Protein AF-0000000075582160 (afdb_homodimer)

Solvent-accessible surface area (backbone atoms only — not comparable to full-atom values): 104153 Å² total; per-residue (Å²): 134,70,82,69,73,66,62,68,65,60,63,64,59,60,58,58,56,57,58,58,58,61,58,66,68,68,72,72,75,73,84,79,86,81,84,71,76,48,41,60,39,31,30,38,33,20,29,44,90,75,65,39,55,36,59,59,27,34,40,23,38,64,98,52,89,52,61,38,54,19,38,89,74,3,36,38,70,40,65,72,40,36,72,70,40,36,35,33,34,36,35,94,66,27,25,67,42,78,47,67,36,59,92,63,53,61,59,70,43,68,29,38,70,55,33,72,54,72,51,68,40,71,64,72,95,42,73,38,46,56,89,71,54,37,55,55,67,49,74,44,44,36,78,67,39,44,65,59,61,45,85,38,40,61,70,38,47,46,33,70,46,60,47,46,46,61,42,53,41,37,44,44,48,76,38,18,44,44,56,36,40,70,57,74,70,45,76,66,41,54,38,50,36,23,42,23,52,72,78,45,72,47,83,75,59,74,44,31,72,69,31,62,57,58,67,49,58,48,87,48,39,40,33,40,28,39,27,66,34,44,51,50,14,28,84,57,29,40,54,17,62,33,15,29,39,38,36,34,58,49,66,34,39,58,80,38,71,40,41,38,39,37,44,36,44,29,42,26,30,78,59,53,81,74,62,56,50,53,69,67,58,38,53,51,48,46,51,50,21,34,46,52,40,55,74,45,73,51,72,63,57,52,52,46,45,42,46,57,50,49,66,61,42,59,83,47,59,43,65,45,52,70,73,34,40,43,78,11,38,37,38,38,42,35,44,34,41,32,19,29,41,89,49,39,20,31,16,38,41,41,38,43,37,45,30,40,27,37,43,56,66,26,24,22,38,38,40,37,39,38,40,28,38,40,34,48,80,41,100,45,30,35,40,36,38,44,39,37,40,40,38,37,38,38,36,20,31,64,82,77,38,61,53,48,55,48,41,29,65,20,46,40,31,72,56,64,72,84,43,33,18,62,60,36,54,70,30,80,89,49,72,57,94,51,66,39,51,55,42,45,31,68,58,31,46,35,39,40,39,38,39,34,43,35,42,35,42,33,41,38,36,44,80,49,95,40,36,35,39,36,42,35,42,35,42,36,42,41,36,36,38,38,43,30,25,33,46,49,56,33,54,74,7,40,78,37,36,20,35,28,39,45,33,40,36,40,38,41,37,38,37,40,38,39,36,41,38,39,45,51,66,48,93,86,34,38,37,40,36,40,38,38,37,41,38,40,38,40,40,37,42,37,40,40,34,43,41,29,22,41,39,76,70,84,74,80,70,78,43,56,69,42,45,56,51,27,74,36,65,53,78,46,46,55,47,76,50,76,47,41,37,42,37,40,38,42,39,37,39,40,28,45,70,81,28,42,36,39,38,42,38,42,30,37,41,34,38,60,47,30,28,88,90,39,20,68,49,78,30,47,28,29,27,35,26,39,32,52,51,74,36,68,75,42,50,70,38,63,66,48,48,68,38,40,70,38,37,35,41,25,36,29,36,24,30,22,33,37,73,56,60,65,77,54,51,25,42,65,40,76,37,70,33,79,68,36,47,67,57,81,98,41,67,39,72,35,78,41,77,70,39,62,55,32,55,77,36,56,68,19,39,34,36,32,42,38,43,34,40,40,40,25,25,61,82,61,26,35,38,38,38,38,39,39,40,42,34,38,27,36,37,28,58,33,74,41,77,41,60,64,88,72,76,38,60,54,40,69,35,61,37,23,27,35,34,34,36,38,40,29,33,37,41,31,36,53,79,39,85,45,95,54,40,33,32,37,41,36,40,30,38,19,33,59,45,50,31,27,72,37,52,61,94,42,66,61,48,69,40,59,53,70,53,52,80,24,64,82,47,60,31,29,42,43,36,58,74,32,44,70,23,29,34,33,17,37,45,61,73,45,50,43,66,75,78,74,71,62,76,73,68,54,72,53,82,78,43,80,82,35,74,63,55,102,63,77,80,63,74,21,40,74,36,64,46,50,70,76,69,78,73,55,77,53,84,83,23,45,39,81,53,38,43,39,57,40,58,34,37,32,15,37,38,38,40,37,34,48,72,49,37,34,40,34,43,33,27,32,36,38,37,67,14,27,25,40,39,32,46,54,64,55,33,50,42,61,66,56,75,44,30,29,28,41,66,46,61,70,31,20,14,38,92,93,32,67,81,25,77,36,68,22,60,43,56,60,67,48,67,67,62,58,35,41,75,55,43,34,86,35,45,40,55,32,30,36,44,30,36,49,36,40,23,40,32,43,38,64,55,66,72,59,28,59,75,69,72,34,72,44,45,35,41,33,43,30,33,35,47,68,48,71,52,57,78,43,80,65,63,59,63,80,38,35,48,77,68,50,64,50,30,66,47,42,52,26,34,34,46,38,54,49,59,56,50,25,31,47,34,42,35,40,41,39,32,64,136,69,83,68,71,67,63,68,65,61,63,64,59,60,58,56,56,56,57,57,59,61,58,67,68,69,72,73,74,74,84,79,86,82,87,70,76,48,41,58,39,29,30,39,34,21,29,44,92,76,66,39,56,34,59,60,27,33,40,25,38,64,97,52,90,54,59,39,55,19,37,88,75,3,36,37,70,40,66,71,41,36,73,69,40,35,35,33,34,36,36,94,69,28,27,67,43,77,46,68,34,58,93,62,54,62,58,70,42,68,29,40,71,60,28,73,58,71,51,67,39,70,64,73,95,42,74,40,47,55,89,72,56,36,54,54,65,49,73,43,44,38,78,67,39,44,64,62,62,46,84,40,39,61,70,38,47,46,34,71,48,59,46,45,45,59,41,54,41,38,45,44,47,77,38,18,43,44,55,34,39,71,57,74,69,44,73,66,44,53,39,50,36,23,43,22,53,72,76,46,71,48,83,74,58,69,46,31,71,70,32,62,58,59,67,49,58,49,86,48,38,39,32,40,28,39,26,69,33,44,51,52,14,27,85,58,29,39,55,18,61,32,15,30,40,38,36,34,57,48,66,34,39,58,80,38,73,40,40,38,39,37,43,36,46,31,43,26,31,76,58,52,81,75,64,56,51,52,69,67,57,40,52,50,48,47,50,50,20,35,46,52,40,55,74,46,75,50,70,64,56,52,54,46,46,43,46,57,51,49,67,60,40,58,84,46,59,43,65,46,52,70,72,35,40,42,76,11,38,38,37,40,42,36,43,35,41,33,18,29,41,89,47,39,21,32,16,38,39,41,39,43,37,44,30,39,28,37,43,55,64,26,24,22,37,38,39,36,38,38,40,26,38,41,34,50,79,41,99,45,31,35,41,37,39,41,38,38,40,39,38,37,39,36,36,23,30,63,81,77,38,60,54,49,54,48,40,31,66,21,45,40,32,71,58,64,70,84,42,33,18,61,60,36,54,71,29,80,88,49,73,57,94,52,65,38,52,54,42,44,32,67,59,31,46,35,40,40,39,36,38,34,42,37,42,34,42,34,42,37,36,43,79,49,94,39,34,37,38,36,42,35,42,36,41,35,40,42,37,37,39,36,42,31,24,31,47,50,55,33,53,74,7,41,77,37,36,19,36,29,40,44,34,39,37,40,38,42,37,40,37,41,39,40,36,39,37,38,44,50,66,48,93,85,34,38,38,41,37,40,38,40,37,42,38,40,39,39,39,36,42,38,38,41,35,41,40,29,22,41,39,75,69,85,76,80,71,76,43,58,68,43,46,56,52,24,76,36,64,51,80,46,46,55,47,77,50,77,47,42,37,43,38,41,38,42,38,38,40,40,30,46,70,80,30,41,35,40,38,41,38,42,29,38,41,34,38,61,48,30,27,88,91,38,21,66,48,78,30,48,26,28,26,37,24,40,32,52,51,72,35,69,76,42,49,68,36,65,65,48,48,68,37,40,70,37,37,34,41,25,35,29,35,24,32,23,34,37,73,56,60,65,77,52,52,27,42,65,41,76,37,71,34,79,68,35,47,65,57,82,93,42,68,38,71,35,78,42,78,69,39,62,55,32,55,77,34,58,68,19,38,36,38,33,42,38,41,34,39,40,38,24,24,64,83,61,27,35,38,38,40,39,39,40,40,42,34,38,26,36,37,27,58,39,72,41,78,41,63,65,88,74,76,38,60,55,41,68,38,60,44,23,26,35,33,35,37,36,42,30,34,36,42,33,35,54,79,39,86,46,94,54,40,34,30,36,41,35,38,30,37,19,34,58,46,50,31,26,71,37,54,54,94,42,63,61,47,68,41,60,53,72,52,52,81,23,64,84,47,59,31,30,42,42,35,57,74,34,45,70,23,29,32,33,16,37,45,61,72,46,51,42,66,74,81,67,74,60,77,74,66,52,72,54,83,76,42,78,84,36,74,63,55,101,61,77,80,64,74,21,41,73,36,63,47,50,70,78,70,78,71,53,74,54,83,82,23,43,40,80,53,38,43,39,55,40,59,35,38,33,16,39,38,37,38,35,35,48,72,49,36,34,40,34,41,34,26,32,37,38,37,69,14,28,24,39,40,33,45,53,64,57,34,50,42,62,65,56,76,42,31,29,28,39,66,45,61,70,32,19,14,38,92,92,31,67,81,24,77,36,67,22,59,43,58,61,66,49,68,68,62,56,36,42,75,54,41,35,85,33,45,36,57,31,31,35,43,31,35,49,35,41,23,42,33,44,39,63,54,65,72,58,28,58,74,69,72,36,74,44,46,35,42,34,44,30,32,35,46,67,49,72,52,58,78,42,79,67,65,60,64,82,37,35,48,80,67,48,64,50,28,66,44,42,52,28,34,33,47,38,55,50,58,56,51,24,30,48,34,42,35,40,40,38,32,64

Radius of gyration: 40.78 Å; Cα contacts (8 Å, |Δi|>4): 5661; chains: 2; bounding box: 109×118×86 Å

Structure (mmCIF, N/CA/C/O backbone):
data_AF-0000000075582160-model_v1
#
loop_
_entity.id
_entity.type
_entity.pdbx_description
1 polymer 'Outer membrane protein'
#
loop_
_atom_site.group_PDB
_atom_site.id
_atom_site.type_symbol
_atom_site.label_atom_id
_atom_site.label_alt_id
_atom_site.label_comp_id
_atom_site.label_asym_id
_atom_site.label_entity_id
_atom_site.label_seq_id
_atom_site.pdbx_PDB_ins_code
_atom_site.Cartn_x
_atom_site.Cartn_y
_atom_site.Cartn_z
_atom_site.occupancy
_atom_site.B_iso_or_equiv
_atom_site.auth_seq_id
_atom_site.auth_comp_id
_atom_site.auth_asym_id
_atom_site.auth_atom_id
_atom_site.pdbx_PDB_model_num
ATOM 1 N N . MET A 1 1 ? 22.656 -7.156 26.656 1 21.61 1 MET A N 1
ATOM 2 C CA . MET A 1 1 ? 21.438 -7.832 27.078 1 21.61 1 MET A CA 1
ATOM 3 C C . MET A 1 1 ? 21.391 -9.25 26.516 1 21.61 1 MET A C 1
ATOM 5 O O . MET A 1 1 ? 21.5 -9.453 25.312 1 21.61 1 MET A O 1
ATOM 9 N N . ASN A 1 2 ? 21.875 -10.211 27.297 1 24.41 2 ASN A N 1
ATOM 10 C CA . ASN A 1 2 ? 22.172 -11.617 27.047 1 24.41 2 ASN A CA 1
ATOM 11 C C . ASN A 1 2 ? 20.938 -12.383 26.578 1 24.41 2 ASN A C 1
ATOM 13 O O . ASN A 1 2 ? 19.812 -11.992 26.891 1 24.41 2 ASN A O 1
ATOM 17 N N . LEU A 1 3 ? 21.156 -13.258 25.531 1 25.97 3 LEU A N 1
ATOM 18 C CA . LEU A 1 3 ? 20.25 -14.07 24.703 1 25.97 3 LEU A CA 1
ATOM 19 C C . LEU A 1 3 ? 19.297 -14.875 25.594 1 25.97 3 LEU A C 1
ATOM 21 O O . LEU A 1 3 ? 18.516 -15.672 25.078 1 25.97 3 LEU A O 1
ATOM 25 N N . LYS A 1 4 ? 19.734 -15.023 26.938 1 29.06 4 LYS A N 1
ATOM 26 C CA . LYS A 1 4 ? 19.094 -15.977 27.828 1 29.06 4 LYS A CA 1
ATOM 27 C C . LYS A 1 4 ? 17.656 -15.57 28.141 1 29.06 4 LYS A C 1
ATOM 29 O O . LYS A 1 4 ? 16.781 -16.422 28.266 1 29.06 4 LYS A O 1
ATOM 34 N N . ASP A 1 5 ? 17.422 -14.234 28.469 1 27.91 5 ASP A N 1
ATOM 35 C CA . ASP A 1 5 ? 16.172 -13.859 29.094 1 27.91 5 ASP A CA 1
ATOM 36 C C . ASP A 1 5 ? 15.023 -13.867 28.078 1 27.91 5 ASP A C 1
ATOM 38 O O . ASP A 1 5 ? 13.867 -13.617 28.438 1 27.91 5 ASP A O 1
ATOM 42 N N . LEU A 1 6 ? 15.375 -13.891 26.734 1 25.41 6 LEU A N 1
ATOM 43 C CA . LEU A 1 6 ? 14.273 -13.727 25.781 1 25.41 6 LEU A CA 1
ATOM 44 C C . LEU A 1 6 ? 13.5 -15.031 25.625 1 25.41 6 LEU A C 1
ATOM 46 O O . LEU A 1 6 ? 12.406 -15.039 25.047 1 25.41 6 LEU A O 1
ATOM 50 N N . ASN A 1 7 ? 14.141 -16.203 26.016 1 26.84 7 ASN A N 1
ATOM 51 C CA . ASN A 1 7 ? 13.469 -17.469 25.734 1 26.84 7 ASN A CA 1
ATOM 52 C C . ASN A 1 7 ? 12.273 -17.688 26.656 1 26.84 7 ASN A C 1
ATOM 54 O O . ASN A 1 7 ? 11.367 -18.453 26.328 1 26.84 7 ASN A O 1
ATOM 58 N N . ASN A 1 8 ? 12.344 -17.219 27.969 1 28.61 8 ASN A N 1
ATOM 59 C CA . ASN A 1 8 ? 11.328 -17.594 28.938 1 28.61 8 ASN A CA 1
ATOM 60 C C . ASN A 1 8 ? 9.992 -16.922 28.672 1 28.61 8 ASN A C 1
ATOM 62 O O . ASN A 1 8 ? 8.969 -17.297 29.234 1 28.61 8 ASN A O 1
ATOM 66 N N . LEU A 1 9 ? 9.992 -15.719 28.047 1 26.33 9 LEU A N 1
ATOM 67 C CA . LEU A 1 9 ? 8.711 -15.031 27.938 1 26.33 9 LEU A CA 1
ATOM 68 C C . LEU A 1 9 ? 7.859 -15.656 26.844 1 26.33 9 LEU A C 1
ATOM 70 O O . LEU A 1 9 ? 6.703 -15.273 26.656 1 26.33 9 LEU A O 1
ATOM 74 N N . ARG A 1 10 ? 8.359 -16.5 25.891 1 30.98 10 ARG A N 1
ATOM 75 C CA . ARG A 1 10 ? 7.57 -17.047 24.797 1 30.98 10 ARG A CA 1
ATOM 76 C C . ARG A 1 10 ? 6.59 -18.094 25.297 1 30.98 10 ARG A C 1
ATOM 78 O O . ARG A 1 10 ? 5.5 -18.25 24.75 1 30.98 10 ARG A O 1
ATOM 85 N N . ALA A 1 11 ? 7 -18.891 26.297 1 33.56 11 ALA A N 1
ATOM 86 C CA . ALA A 1 11 ? 6.184 -20.047 26.672 1 33.56 11 ALA A CA 1
ATOM 87 C C . ALA A 1 11 ? 4.891 -19.594 27.359 1 33.56 11 ALA A C 1
ATOM 89 O O . ALA A 1 11 ? 3.852 -20.234 27.219 1 33.56 11 ALA A O 1
ATOM 90 N N . ASP A 1 12 ? 4.961 -18.562 28.234 1 30.88 12 ASP A N 1
ATOM 91 C CA . ASP A 1 12 ? 3.812 -18.266 29.094 1 30.88 12 ASP A CA 1
ATOM 92 C C . ASP A 1 12 ? 2.684 -17.609 28.297 1 30.88 12 ASP A C 1
ATOM 94 O O . ASP A 1 12 ? 1.519 -17.688 28.688 1 30.88 12 ASP A O 1
ATOM 98 N N . THR A 1 13 ? 3.01 -17 27.188 1 30.62 13 THR A N 1
ATOM 99 C CA . THR A 1 13 ? 1.917 -16.312 26.5 1 30.62 13 THR A CA 1
ATOM 100 C C . THR A 1 13 ? 1.1 -17.297 25.672 1 30.62 13 THR A C 1
ATOM 102 O O . THR A 1 13 ? -0.009 -16.984 25.234 1 30.62 13 THR A O 1
ATOM 105 N N . GLU A 1 14 ? 1.588 -18.531 25.375 1 33.91 14 GLU A N 1
ATOM 106 C CA . GLU A 1 14 ? 0.821 -19.469 24.562 1 33.91 14 GLU A CA 1
ATOM 107 C C . GLU A 1 14 ? -0.342 -20.062 25.359 1 33.91 14 GLU A C 1
ATOM 109 O O . GLU A 1 14 ? -1.427 -20.281 24.812 1 33.91 14 GLU A O 1
ATOM 114 N N . GLY A 1 15 ? -0.165 -20.188 26.703 1 31.97 15 GLY A N 1
ATOM 115 C CA . GLY A 1 15 ? -1.215 -20.797 27.5 1 31.97 15 GLY A CA 1
ATOM 116 C C . GLY A 1 15 ? -2.434 -19.906 27.656 1 31.97 15 GLY A C 1
ATOM 117 O O . GLY A 1 15 ? -3.568 -20.391 27.641 1 31.97 15 GLY A O 1
ATOM 118 N N . ARG A 1 16 ? -2.221 -18.656 27.734 1 37.91 16 ARG A N 1
ATOM 119 C CA . ARG A 1 16 ? -3.316 -17.766 28.125 1 37.91 16 ARG A CA 1
ATOM 120 C C . ARG A 1 16 ? -4.223 -17.469 26.938 1 37.91 16 ARG A C 1
ATOM 122 O O . ARG A 1 16 ? -5.406 -17.172 27.109 1 37.91 16 ARG A O 1
ATOM 129 N N . ILE A 1 17 ? -3.676 -17.688 25.859 1 32.28 17 ILE A N 1
ATOM 130 C CA . ILE A 1 17 ? -4.547 -17.406 24.719 1 32.28 17 ILE A CA 1
ATOM 131 C C . ILE A 1 17 ? -5.492 -18.578 24.484 1 32.28 17 ILE A C 1
ATOM 133 O O . ILE A 1 17 ? -6.66 -18.391 24.141 1 32.28 17 ILE A O 1
ATOM 137 N N . LYS A 1 18 ? -5.18 -19.781 24.922 1 36.78 18 LYS A N 1
ATOM 138 C CA . LYS A 1 18 ? -6.086 -20.922 24.766 1 36.78 18 LYS A CA 1
ATOM 139 C C . LYS A 1 18 ? -7.309 -20.766 25.672 1 36.78 18 LYS A C 1
ATOM 141 O O . LYS A 1 18 ? -8.43 -21.062 25.266 1 36.78 18 LYS A O 1
ATOM 146 N N . THR A 1 19 ? -7.102 -20.234 26.938 1 34.84 19 THR A N 1
ATOM 147 C CA . THR A 1 19 ? -8.203 -20.156 27.891 1 34.84 19 THR A CA 1
ATOM 148 C C . THR A 1 19 ? -9.219 -19.109 27.469 1 34.84 19 THR A C 1
ATOM 150 O O . THR A 1 19 ? -10.43 -19.312 27.578 1 34.84 19 THR A O 1
ATOM 153 N N . VAL A 1 20 ? -8.797 -18.094 26.812 1 34.59 20 VAL A N 1
ATOM 154 C CA . VAL A 1 20 ? -9.75 -17.031 26.5 1 34.59 20 VAL A CA 1
ATOM 155 C C . VAL A 1 20 ? -10.641 -17.469 25.344 1 34.59 20 VAL A C 1
ATOM 157 O O . VAL A 1 20 ? -11.852 -17.219 25.344 1 34.59 20 VAL A O 1
ATOM 160 N N . PHE A 1 21 ? -10.172 -18.438 24.516 1 34.25 21 PHE A N 1
ATOM 161 C CA . PHE A 1 21 ? -11.016 -18.875 23.406 1 34.25 21 PHE A CA 1
ATOM 162 C C . PHE A 1 21 ? -12.117 -19.797 23.906 1 34.25 21 PHE A C 1
ATOM 164 O O . PHE A 1 21 ? -13.266 -19.703 23.453 1 34.25 21 PHE A O 1
ATOM 171 N N . LEU A 1 22 ? -11.914 -20.594 24.953 1 33.88 22 LEU A N 1
ATOM 172 C CA . LEU A 1 22 ? -12.922 -21.516 25.453 1 33.88 22 LEU A CA 1
ATOM 173 C C . LEU A 1 22 ? -14.047 -20.766 26.156 1 33.88 22 LEU A C 1
ATOM 175 O O . LEU A 1 22 ? -15.219 -21.141 26.047 1 33.88 22 LEU A O 1
ATOM 179 N N . ILE A 1 23 ? -13.789 -19.656 26.766 1 33.16 23 ILE A N 1
ATOM 180 C CA . ILE A 1 23 ? -14.82 -18.953 27.531 1 33.16 23 ILE A CA 1
ATOM 181 C C . ILE A 1 23 ? -15.805 -18.297 26.578 1 33.16 23 ILE A C 1
ATOM 183 O O . ILE A 1 23 ? -17.016 -18.328 26.797 1 33.16 23 ILE A O 1
ATOM 187 N N . CYS A 1 24 ? -15.445 -17.969 25.406 1 31.81 24 CYS A N 1
ATOM 188 C CA . CYS A 1 24 ? -16.375 -17.25 24.547 1 31.81 24 CYS A CA 1
ATOM 189 C C . CYS A 1 24 ? -17.422 -18.188 23.969 1 31.81 24 CYS A C 1
ATOM 191 O O . CYS A 1 24 ? -18.562 -17.781 23.719 1 31.81 24 CYS A O 1
ATOM 193 N N . MET A 1 25 ? -17.281 -19.5 23.906 1 31.95 25 MET A N 1
ATOM 194 C CA . MET A 1 25 ? -18.266 -20.406 23.344 1 31.95 25 MET A CA 1
ATOM 195 C C . MET A 1 25 ? -19.422 -20.625 24.328 1 31.95 25 MET A C 1
ATOM 197 O O . MET A 1 25 ? -20.547 -20.906 23.906 1 31.95 25 MET A O 1
ATOM 201 N N . PHE A 1 26 ? -19.297 -20.547 25.625 1 30.81 26 PHE A N 1
ATOM 202 C CA . PHE A 1 26 ? -20.328 -20.953 26.562 1 30.81 26 PHE A CA 1
ATOM 203 C C . PHE A 1 26 ? -21.422 -19.891 26.641 1 30.81 26 PHE A C 1
ATOM 205 O O . PHE A 1 26 ? -22.531 -20.156 27.125 1 30.81 26 PHE A O 1
ATOM 212 N N . VAL A 1 27 ? -21.203 -18.672 26.422 1 31.72 27 VAL A N 1
ATOM 213 C CA . VAL A 1 27 ? -22.203 -17.688 26.797 1 31.72 27 VAL A CA 1
ATOM 214 C C . VAL A 1 27 ? -23.312 -17.641 25.75 1 31.72 27 VAL A C 1
ATOM 216 O O . VAL A 1 27 ? -24.344 -17 25.969 1 31.72 27 VAL A O 1
ATOM 219 N N . LEU A 1 28 ? -23.375 -18.344 24.672 1 29.83 28 LEU A N 1
ATOM 220 C CA . LEU A 1 28 ? -24.391 -18.109 23.656 1 29.83 28 LEU A CA 1
ATOM 221 C C . LEU A 1 28 ? -25.672 -18.859 23.969 1 29.83 28 LEU A C 1
ATOM 223 O O . LEU A 1 28 ? -26.656 -18.766 23.25 1 29.83 28 LEU A O 1
ATOM 227 N N . VAL A 1 29 ? -25.906 -19.797 24.891 1 29.47 29 VAL A N 1
ATOM 228 C CA . VAL A 1 29 ? -27.062 -20.672 24.844 1 29.47 29 VAL A CA 1
ATOM 229 C C . VAL A 1 29 ? -28.25 -20.016 25.531 1 29.47 29 VAL A C 1
ATOM 231 O O . VAL A 1 29 ? -29.375 -20.5 25.453 1 29.47 29 VAL A O 1
ATOM 234 N N . SER A 1 30 ? -28.281 -19.016 26.391 1 27.64 30 SER A N 1
ATOM 235 C CA . SER A 1 30 ? -29.422 -18.891 27.281 1 27.64 30 SER A CA 1
ATOM 236 C C . SER A 1 30 ? -30.531 -18.031 26.672 1 27.64 30 SER A C 1
ATOM 238 O O . SER A 1 30 ? -31.453 -17.594 27.375 1 27.64 30 SER A O 1
ATOM 240 N N . ALA A 1 31 ? -30.625 -17.547 25.516 1 32.88 31 ALA A N 1
ATOM 241 C CA . ALA A 1 31 ? -31.641 -16.516 25.297 1 32.88 31 ALA A CA 1
ATOM 242 C C . ALA A 1 31 ? -33 -17.141 25.016 1 32.88 31 ALA A C 1
ATOM 244 O O . ALA A 1 31 ? -33.219 -17.688 23.938 1 32.88 31 ALA A O 1
ATOM 245 N N . GLY A 1 32 ? -33.781 -17.734 25.984 1 29.02 32 GLY A N 1
ATOM 246 C CA . GLY A 1 32 ? -35.156 -18.25 25.922 1 29.02 32 GLY A CA 1
ATOM 247 C C . GLY A 1 32 ? -36.156 -17.172 25.562 1 29.02 32 GLY A C 1
ATOM 248 O O . GLY A 1 32 ? -35.938 -15.992 25.797 1 29.02 32 GLY A O 1
ATOM 249 N N . GLY A 1 33 ? -37.406 -17.547 24.828 1 30.98 33 GLY A N 1
ATOM 250 C CA . GLY A 1 33 ? -38.531 -17.109 24.047 1 30.98 33 GLY A CA 1
ATOM 251 C C . GLY A 1 33 ? -39.656 -16.516 24.891 1 30.98 33 GLY A C 1
ATOM 252 O O . GLY A 1 33 ? -40.375 -17.234 25.578 1 30.98 33 GLY A O 1
ATOM 253 N N . PHE A 1 34 ? -39.625 -15.43 25.594 1 33.09 34 PHE A N 1
ATOM 254 C CA . PHE A 1 34 ? -40.875 -14.914 26.141 1 33.09 34 PHE A CA 1
ATOM 255 C C . PHE A 1 34 ? -41.781 -14.375 25.031 1 33.09 34 PHE A C 1
ATOM 257 O O . PHE A 1 34 ? -41.344 -13.57 24.203 1 33.09 34 PHE A O 1
ATOM 264 N N . ALA A 1 35 ? -42.969 -14.969 24.672 1 37.84 35 ALA A N 1
ATOM 265 C CA . ALA A 1 35 ? -44.062 -14.672 23.766 1 37.84 35 ALA A CA 1
ATOM 266 C C . ALA A 1 35 ? -44.844 -13.438 24.219 1 37.84 35 ALA A C 1
ATOM 268 O O . ALA A 1 35 ? -45.594 -13.492 25.188 1 37.84 35 ALA A O 1
ATOM 269 N N . GLN A 1 36 ? -44.406 -12.297 24.312 1 42.84 36 GLN A N 1
ATOM 270 C CA . GLN A 1 36 ? -45.188 -11.164 24.797 1 42.84 36 GLN A CA 1
ATOM 271 C C . GLN A 1 36 ? -46.219 -10.727 23.766 1 42.84 36 GLN A C 1
ATOM 273 O O . GLN A 1 36 ? -46 -10.922 22.562 1 42.84 36 GLN A O 1
ATOM 278 N N . ASN A 1 37 ? -47.469 -10.461 24.078 1 56.44 37 ASN A N 1
ATOM 279 C CA . ASN A 1 37 ? -48.625 -9.867 23.406 1 56.44 37 ASN A CA 1
ATOM 280 C C . ASN A 1 37 ? -48.25 -8.617 22.625 1 56.44 37 ASN A C 1
ATOM 282 O O . ASN A 1 37 ? -47.875 -7.598 23.219 1 56.44 37 ASN A O 1
ATOM 286 N N . THR A 1 38 ? -47.969 -8.703 21.422 1 71.38 38 THR A N 1
ATOM 287 C CA . THR A 1 38 ? -47.5 -7.602 20.594 1 71.38 38 THR A CA 1
ATOM 288 C C . THR A 1 38 ? -48.594 -7.105 19.656 1 71.38 38 THR A C 1
ATOM 290 O O . THR A 1 38 ? -49.469 -7.863 19.281 1 71.38 38 THR A O 1
ATOM 293 N N . LYS A 1 39 ? -48.906 -5.793 19.594 1 80.31 39 LYS A N 1
ATOM 294 C CA . LYS A 1 39 ? -49.812 -5.156 18.656 1 80.31 39 LYS A CA 1
ATOM 295 C C . LYS A 1 39 ? -49.062 -4.305 17.641 1 80.31 39 LYS A C 1
ATOM 297 O O . LYS A 1 39 ? -47.875 -4.035 17.812 1 80.31 39 LYS A O 1
ATOM 302 N N . SER A 1 40 ? -49.969 -3.863 16.641 1 83.88 40 SER A N 1
ATOM 303 C CA . SER A 1 40 ? -49.438 -2.982 15.602 1 83.88 40 SER A CA 1
ATOM 304 C C . SER A 1 40 ? -49.844 -1.534 15.844 1 83.88 40 SER A C 1
ATOM 306 O O . SER A 1 40 ? -51 -1.26 16.172 1 83.88 40 SER A O 1
ATOM 308 N N . ILE A 1 41 ? -49 -0.644 15.844 1 83.81 41 ILE A N 1
ATOM 309 C CA . ILE A 1 41 ? -49.25 0.786 15.992 1 83.81 41 ILE A CA 1
ATOM 310 C C . ILE A 1 41 ? -48.969 1.501 14.672 1 83.81 41 ILE A C 1
ATOM 312 O O . ILE A 1 41 ? -47.906 1.289 14.055 1 83.81 41 ILE A O 1
ATOM 316 N N . SER A 1 42 ? -50 2.27 14.195 1 86.38 42 SER A N 1
ATOM 317 C CA . SER A 1 42 ? -49.812 3.113 13.016 1 86.38 42 SER A CA 1
ATOM 318 C C . SER A 1 42 ? -49.969 4.59 13.367 1 86.38 42 SER A C 1
ATOM 320 O O . SER A 1 42 ? -50.531 4.934 14.406 1 86.38 42 SER A O 1
ATOM 322 N N . GLY A 1 43 ? -49.375 5.523 12.641 1 85.31 43 GLY A N 1
ATOM 323 C CA . GLY A 1 43 ? -49.469 6.961 12.836 1 85.31 43 GLY A CA 1
ATOM 324 C C . GLY A 1 43 ? -48.75 7.758 11.758 1 85.31 43 GLY A C 1
ATOM 325 O O . GLY A 1 43 ? -48.219 7.188 10.812 1 85.31 43 GLY A O 1
ATOM 326 N N . THR A 1 44 ? -48.906 9.031 11.812 1 85.19 44 THR A N 1
ATOM 327 C CA . THR A 1 44 ? -48.219 9.984 10.945 1 85.19 44 THR A CA 1
ATOM 328 C C . THR A 1 44 ? -47.281 10.867 11.75 1 85.19 44 THR A C 1
ATOM 330 O O . THR A 1 44 ? -47.625 11.305 12.852 1 85.19 44 THR A O 1
ATOM 333 N N . VAL A 1 45 ? -46.156 11.008 11.266 1 84.81 45 VAL A N 1
ATOM 334 C CA . VAL A 1 45 ? -45.188 11.922 11.859 1 84.81 45 VAL A CA 1
ATOM 335 C C . VAL A 1 45 ? -45.125 13.219 11.055 1 84.81 45 VAL A C 1
ATOM 337 O O . VAL A 1 45 ? -44.906 13.195 9.844 1 84.81 45 VAL A O 1
ATOM 340 N N . ARG A 1 46 ? -45.312 14.258 11.68 1 79.31 46 ARG A N 1
ATOM 341 C CA . ARG A 1 46 ? -45.281 15.578 11.062 1 79.31 46 ARG A CA 1
ATOM 342 C C . ARG A 1 46 ? -44.344 16.516 11.805 1 79.31 46 ARG A C 1
ATOM 344 O O . ARG A 1 46 ? -44.031 16.281 12.969 1 79.31 46 ARG A O 1
ATOM 351 N N . GLU A 1 47 ? -43.781 17.453 11.141 1 73.31 47 GLU A N 1
ATOM 352 C CA . GLU A 1 47 ? -42.969 18.484 11.727 1 73.31 47 GLU A CA 1
ATOM 353 C C . GLU A 1 47 ? -43.812 19.516 12.469 1 73.31 47 GLU A C 1
ATOM 355 O O . GLU A 1 47 ? -44.812 20 11.938 1 73.31 47 GLU A O 1
ATOM 360 N N . LYS A 1 48 ? -43.25 19.734 13.68 1 70.19 48 LYS A N 1
ATOM 361 C CA . LYS A 1 48 ? -43.906 20.797 14.445 1 70.19 48 LYS A CA 1
ATOM 362 C C . LYS A 1 48 ? -43.688 22.156 13.805 1 70.19 48 LYS A C 1
ATOM 364 O O . LYS A 1 48 ? -42.562 22.516 13.453 1 70.19 48 LYS A O 1
ATOM 369 N N . GLY A 1 49 ? -44.656 23 13.516 1 63.91 49 GLY A N 1
ATOM 370 C CA . GLY A 1 49 ? -44.625 24.297 12.852 1 63.91 49 GLY A CA 1
ATOM 371 C C . GLY A 1 49 ? -45.188 24.25 11.43 1 63.91 49 GLY A C 1
ATOM 372 O O . GLY A 1 49 ? -46.125 24.938 11.102 1 63.91 49 GLY A O 1
ATOM 373 N N . SER A 1 50 ? -44.469 23.375 10.602 1 65 50 SER A N 1
ATOM 374 C CA . SER A 1 50 ? -44.875 23.344 9.195 1 65 50 SER A CA 1
ATOM 375 C C . SER A 1 50 ? -45.969 22.328 8.953 1 65 50 SER A C 1
ATOM 377 O O . SER A 1 50 ? -46.656 22.359 7.926 1 65 50 SER A O 1
ATOM 379 N N . ASN A 1 51 ? -46.25 21.516 9.875 1 69.06 51 ASN A N 1
ATOM 380 C CA . ASN A 1 51 ? -47.219 20.422 9.781 1 69.06 51 ASN A CA 1
ATOM 381 C C . ASN A 1 51 ? -46.969 19.578 8.547 1 69.06 51 ASN A C 1
ATOM 383 O O . ASN A 1 51 ? -47.875 18.906 8.062 1 69.06 51 ASN A O 1
ATOM 387 N N . GLU A 1 52 ? -45.812 19.656 8.086 1 72.56 52 GLU A N 1
ATOM 388 C CA . GLU A 1 52 ? -45.438 18.812 6.957 1 72.56 52 GLU A CA 1
ATOM 389 C C . GLU A 1 52 ? -45.062 17.406 7.426 1 72.56 52 GLU A C 1
ATOM 391 O O . GLU A 1 52 ? -44.594 17.219 8.539 1 72.56 52 GLU A O 1
ATOM 396 N N . THR A 1 53 ? -45.375 16.484 6.543 1 77.81 53 THR A N 1
ATOM 397 C CA . THR A 1 53 ? -45.062 15.102 6.891 1 77.81 53 THR A CA 1
ATOM 398 C C . THR A 1 53 ? -43.531 14.875 6.922 1 77.81 53 THR A C 1
ATOM 400 O O . THR A 1 53 ? -42.812 15.445 6.117 1 77.81 53 THR A O 1
ATOM 403 N N . VAL A 1 54 ? -43.125 14.258 7.957 1 76.44 54 VAL A N 1
ATOM 404 C CA . VAL A 1 54 ? -41.688 13.93 8.109 1 76.44 54 VAL A CA 1
ATOM 405 C C . VAL A 1 54 ? -41.406 12.578 7.457 1 76.44 54 VAL A C 1
ATOM 407 O O . VAL A 1 54 ? -41.812 11.539 7.969 1 76.44 54 VAL A O 1
ATOM 410 N N . ILE A 1 55 ? -40.781 12.773 6.355 1 72.75 55 ILE A N 1
ATOM 411 C CA . ILE A 1 55 ? -40.406 11.578 5.602 1 72.75 55 ILE A CA 1
ATOM 412 C C . ILE A 1 55 ? -39.094 11.039 6.125 1 72.75 55 ILE A C 1
ATOM 414 O O . ILE A 1 55 ? -38.125 11.789 6.32 1 72.75 55 ILE A O 1
ATOM 418 N N . GLY A 1 56 ? -39 9.711 6.445 1 71.94 56 GLY A N 1
ATOM 419 C CA . GLY A 1 56 ? -37.75 9.07 6.789 1 71.94 56 GLY A CA 1
ATOM 420 C C . GLY A 1 56 ? -37.438 9.109 8.273 1 71.94 56 GLY A C 1
ATOM 421 O O . GLY A 1 56 ? -36.312 8.844 8.688 1 71.94 56 GLY A O 1
ATOM 422 N N . ALA A 1 57 ? -38.406 9.5 9.094 1 75.12 57 ALA A N 1
ATOM 423 C CA . ALA A 1 57 ? -38.219 9.445 10.539 1 75.12 57 ALA A CA 1
ATOM 424 C C . ALA A 1 57 ? -38.219 8 11.031 1 75.12 57 ALA A C 1
ATOM 426 O O . ALA A 1 57 ? -39.031 7.176 10.602 1 75.12 57 ALA A O 1
ATOM 427 N N . THR A 1 58 ? -37.312 7.719 11.812 1 78.94 58 THR A N 1
ATOM 428 C CA . THR A 1 58 ? -37.25 6.402 12.43 1 78.94 58 THR A CA 1
ATOM 429 C C . THR A 1 58 ? -38.219 6.301 13.602 1 78.94 58 THR A C 1
ATOM 431 O O . THR A 1 58 ? -38.219 7.148 14.492 1 78.94 58 THR A O 1
ATOM 434 N N . VAL A 1 59 ? -39.156 5.371 13.531 1 82.38 59 VAL A N 1
ATOM 435 C CA . VAL A 1 59 ? -40.031 5.004 14.625 1 82.38 59 VAL A CA 1
ATOM 436 C C . VAL A 1 59 ? -39.594 3.664 15.219 1 82.38 59 VAL A C 1
ATOM 438 O O . VAL A 1 59 ? -39.719 2.627 14.555 1 82.38 59 VAL A O 1
ATOM 441 N N . GLN A 1 60 ? -39 3.678 16.375 1 79.44 60 GLN A N 1
ATOM 442 C CA . GLN A 1 60 ? -38.438 2.482 16.969 1 79.44 60 GLN A CA 1
ATOM 443 C C . GLN A 1 60 ? -38.969 2.266 18.391 1 79.44 60 GLN A C 1
ATOM 445 O O . GLN A 1 60 ? -39.219 3.229 19.109 1 79.44 60 GLN A O 1
ATOM 450 N N . VAL A 1 61 ? -39.344 0.93 18.75 1 78.5 61 VAL A N 1
ATOM 451 C CA . VAL A 1 61 ? -39.656 0.604 20.141 1 78.5 61 VAL A CA 1
ATOM 452 C C . VAL A 1 61 ? -38.406 0.746 20.984 1 78.5 61 VAL A C 1
ATOM 454 O O . VAL A 1 61 ? -37.375 0.112 20.719 1 78.5 61 VAL A O 1
ATOM 457 N N . LYS A 1 62 ? -38.438 1.718 21.875 1 73.94 62 LYS A N 1
ATOM 458 C CA . LYS A 1 62 ? -37.312 2.066 22.734 1 73.94 62 LYS A CA 1
ATOM 459 C C . LYS A 1 62 ? -36.656 0.819 23.344 1 73.94 62 LYS A C 1
ATOM 461 O O . LYS A 1 62 ? -37.375 -0.012 23.922 1 73.94 62 LYS A O 1
ATOM 466 N N . GLY A 1 63 ? -35.375 0.586 23.188 1 62.03 63 GLY A N 1
ATOM 467 C CA . GLY A 1 63 ? -34.625 -0.507 23.781 1 62.03 63 GLY A CA 1
ATOM 468 C C . GLY A 1 63 ? -34.656 -1.773 22.953 1 62.03 63 GLY A C 1
ATOM 469 O O . GLY A 1 63 ? -34.156 -2.814 23.375 1 62.03 63 GLY A O 1
ATOM 470 N N . THR A 1 64 ? -35.531 -1.754 21.875 1 64 64 THR A N 1
ATOM 471 C CA . THR A 1 64 ? -35.594 -2.922 21.016 1 64 64 THR A CA 1
ATOM 472 C C . THR A 1 64 ? -35.125 -2.578 19.594 1 64 64 THR A C 1
ATOM 474 O O . THR A 1 64 ? -34.875 -1.412 19.281 1 64 64 THR A O 1
ATOM 477 N N . HIS A 1 65 ? -34.906 -3.613 18.859 1 60.47 65 HIS A N 1
ATOM 478 C CA . HIS A 1 65 ? -34.531 -3.422 17.469 1 60.47 65 HIS A CA 1
ATOM 479 C C . HIS A 1 65 ? -35.75 -3.373 16.562 1 60.47 65 HIS A C 1
ATOM 481 O O . HIS A 1 65 ? -35.625 -3.336 15.336 1 60.47 65 HIS A O 1
ATOM 487 N N . ASN A 1 66 ? -36.938 -3.332 17.141 1 72.06 66 ASN A N 1
ATOM 488 C CA . ASN A 1 66 ? -38.156 -3.188 16.391 1 72.06 66 ASN A CA 1
ATOM 489 C C . ASN A 1 66 ? -38.406 -1.74 15.977 1 72.06 66 ASN A C 1
ATOM 491 O O . ASN A 1 66 ? -38.719 -0.894 16.812 1 72.06 66 ASN A O 1
ATOM 495 N N . GLY A 1 67 ? -38.062 -1.385 14.789 1 75.69 67 GLY A N 1
ATOM 496 C CA . GLY A 1 67 ? -38.219 -0.03 14.289 1 75.69 67 GLY A CA 1
ATOM 497 C C . GLY A 1 67 ? -38.625 0.02 12.82 1 75.69 67 GLY A C 1
ATOM 498 O O . GLY A 1 67 ? -38.375 -0.931 12.078 1 75.69 67 GLY A O 1
ATOM 499 N N . VAL A 1 68 ? -39.438 1.072 12.484 1 78.44 68 VAL A N 1
ATOM 500 C CA . VAL A 1 68 ? -39.844 1.364 11.109 1 78.44 68 VAL A CA 1
ATOM 501 C C . VAL A 1 68 ? -39.469 2.811 10.766 1 78.44 68 VAL A C 1
ATOM 503 O O . VAL A 1 68 ? -39.156 3.602 11.648 1 78.44 68 VAL A O 1
ATOM 506 N N . ILE A 1 69 ? -39.469 3.154 9.5 1 78.19 69 ILE A N 1
ATOM 507 C CA . ILE A 1 69 ? -39.281 4.52 9.023 1 78.19 69 ILE A CA 1
ATOM 508 C C . ILE A 1 69 ? -40.562 5.035 8.383 1 78.19 69 ILE A C 1
ATOM 510 O O . ILE A 1 69 ? -41.312 4.273 7.762 1 78.19 69 ILE A O 1
ATOM 514 N N . THR A 1 70 ? -40.781 6.309 8.578 1 80.56 70 THR A N 1
ATOM 515 C CA . THR A 1 70 ? -42 6.914 7.996 1 80.56 70 THR A CA 1
ATOM 516 C C . THR A 1 70 ? -41.875 6.961 6.477 1 80.56 70 THR A C 1
ATOM 518 O O . THR A 1 70 ? -40.812 7.133 5.926 1 80.56 70 THR A O 1
ATOM 521 N N . ASN A 1 71 ? -43 6.723 5.828 1 75.5 71 ASN A N 1
ATOM 522 C CA . ASN A 1 71 ? -43.062 6.73 4.371 1 75.5 71 ASN A CA 1
ATOM 523 C C . ASN A 1 71 ? -43.188 8.148 3.822 1 75.5 71 ASN A C 1
ATOM 525 O O . ASN A 1 71 ? -43.062 9.125 4.57 1 75.5 71 ASN A O 1
ATOM 529 N N . GLU A 1 72 ? -43.438 8.328 2.516 1 73.06 72 GLU A N 1
ATOM 530 C CA . GLU A 1 72 ? -43.469 9.609 1.819 1 73.06 72 GLU A CA 1
ATOM 531 C C . GLU A 1 72 ? -44.594 10.5 2.377 1 73.06 72 GLU A C 1
ATOM 533 O O . GLU A 1 72 ? -44.5 11.727 2.285 1 73.06 72 GLU A O 1
ATOM 538 N N . ASN A 1 73 ? -45.562 9.938 2.877 1 75.62 73 ASN A N 1
ATOM 539 C CA . ASN A 1 73 ? -46.656 10.703 3.463 1 75.62 73 ASN A CA 1
ATOM 540 C C . ASN A 1 73 ? -46.469 10.891 4.965 1 75.62 73 ASN A C 1
ATOM 542 O O . ASN A 1 73 ? -47.406 11.289 5.668 1 75.62 73 ASN A O 1
ATOM 546 N N . GLY A 1 74 ? -45.25 10.5 5.461 1 77.56 74 GLY A N 1
ATOM 547 C CA . GLY A 1 74 ? -44.969 10.602 6.883 1 77.56 74 GLY A CA 1
ATOM 548 C C . GLY A 1 74 ? -45.656 9.531 7.715 1 77.56 74 GLY A C 1
ATOM 549 O O . GLY A 1 74 ? -45.719 9.641 8.945 1 77.56 74 GLY A O 1
ATOM 550 N N . GLU A 1 75 ? -46.188 8.586 7.09 1 81 75 GLU A N 1
ATOM 551 C CA . GLU A 1 75 ? -46.938 7.539 7.785 1 81 75 GLU A CA 1
ATOM 552 C C . GLU A 1 75 ? -46.031 6.387 8.195 1 81 75 GLU A C 1
ATOM 554 O O . GLU A 1 75 ? -45.062 6.094 7.512 1 81 75 GLU A O 1
ATOM 559 N N . TYR A 1 76 ? -46.312 5.812 9.438 1 82.19 76 TYR A N 1
ATOM 560 C CA . TYR A 1 76 ? -45.594 4.633 9.898 1 82.19 76 TYR A CA 1
ATOM 561 C C . TYR A 1 76 ? -46.531 3.578 10.43 1 82.19 76 TYR A C 1
ATOM 563 O O . TYR A 1 76 ? -47.656 3.904 10.852 1 82.19 76 TYR A O 1
ATOM 571 N N . THR A 1 77 ? -46.25 2.244 10.219 1 82.56 77 THR A N 1
ATOM 572 C CA . THR A 1 77 ? -46.875 1.117 10.906 1 82.56 77 THR A CA 1
ATOM 573 C C . THR A 1 77 ? -45.812 0.21 11.523 1 82.56 77 THR A C 1
ATOM 575 O O . THR A 1 77 ? -44.969 -0.355 10.82 1 82.56 77 THR A O 1
ATOM 578 N N . ILE A 1 78 ? -45.719 0.124 12.852 1 80.19 78 ILE A N 1
ATOM 579 C CA . ILE A 1 78 ? -44.781 -0.714 13.578 1 80.19 78 ILE A CA 1
ATOM 580 C C . ILE A 1 78 ? -45.5 -1.86 14.266 1 80.19 78 ILE A C 1
ATOM 582 O O . ILE A 1 78 ? -46.469 -1.635 14.992 1 80.19 78 ILE A O 1
ATOM 586 N N . LYS A 1 79 ? -45 -3.01 13.922 1 77.75 79 LYS A N 1
ATOM 587 C CA . LYS A 1 79 ? -45.656 -4.207 14.453 1 77.75 79 LYS A CA 1
ATOM 588 C C . LYS A 1 79 ? -44.906 -4.738 15.672 1 77.75 79 LYS A C 1
ATOM 590 O O . LYS A 1 79 ? -43.781 -4.285 15.977 1 77.75 79 LYS A O 1
ATOM 595 N N . ASN A 1 80 ? -45.531 -5.668 16.5 1 75.56 80 ASN A N 1
ATOM 596 C CA . ASN A 1 80 ? -45 -6.348 17.672 1 75.56 80 ASN A CA 1
ATOM 597 C C . ASN A 1 80 ? -44.594 -5.359 18.75 1 75.56 80 ASN A C 1
ATOM 599 O O . ASN A 1 80 ? -43.5 -5.449 19.312 1 75.56 80 ASN A O 1
ATOM 603 N N . VAL A 1 81 ? -45.531 -4.461 18.906 1 78.62 81 VAL A N 1
ATOM 604 C CA . VAL A 1 81 ? -45.375 -3.504 20 1 78.62 81 VAL A CA 1
ATOM 605 C C . VAL A 1 81 ? -46.281 -3.873 21.156 1 78.62 81 VAL A C 1
ATOM 607 O O . VAL A 1 81 ? -47.469 -4.105 20.969 1 78.62 81 VAL A O 1
ATOM 610 N N . SER A 1 82 ? -45.812 -4.09 22.328 1 77.5 82 SER A N 1
ATOM 611 C CA . SER A 1 82 ? -46.594 -4.375 23.516 1 77.5 82 SER A CA 1
ATOM 612 C C . SER A 1 82 ? -47.094 -3.088 24.172 1 77.5 82 SER A C 1
ATOM 614 O O . SER A 1 82 ? -46.375 -2.074 24.156 1 77.5 82 SER A O 1
ATOM 616 N N . PRO A 1 83 ? -48.312 -3.16 24.688 1 77.25 83 PRO A N 1
ATOM 617 C CA . PRO A 1 83 ? -48.75 -1.998 25.469 1 77.25 83 PRO A CA 1
ATOM 618 C C . PRO A 1 83 ? -47.812 -1.65 26.609 1 77.25 83 PRO A C 1
ATOM 620 O O . PRO A 1 83 ? -47.312 -2.545 27.297 1 77.25 83 PRO A O 1
ATOM 623 N N . GLY A 1 84 ? -47.438 -0.289 26.75 1 77.19 84 GLY A N 1
ATOM 624 C CA . GLY A 1 84 ? -46.469 0.166 27.734 1 77.19 84 GLY A CA 1
ATOM 625 C C . GLY A 1 84 ? -45.094 0.449 27.156 1 77.19 84 GLY A C 1
ATOM 626 O O . GLY A 1 84 ? -44.281 1.126 27.781 1 77.19 84 GLY A O 1
ATOM 627 N N . GLN A 1 85 ? -44.969 -0.006 25.969 1 77.75 85 GLN A N 1
ATOM 628 C CA . GLN A 1 85 ? -43.656 0.25 25.344 1 77.75 85 GLN A CA 1
ATOM 629 C C . GLN A 1 85 ? -43.594 1.674 24.781 1 77.75 85 GLN A C 1
ATOM 631 O O . GLN A 1 85 ? -44.625 2.281 24.5 1 77.75 85 GLN A O 1
ATOM 636 N N . VAL A 1 86 ? -42.406 2.164 24.719 1 80.81 86 VAL A N 1
ATOM 637 C CA . VAL A 1 86 ? -42.188 3.523 24.234 1 80.81 86 VAL A CA 1
ATOM 638 C C . VAL A 1 86 ? -41.688 3.484 22.781 1 80.81 86 VAL A C 1
ATOM 640 O O . VAL A 1 86 ? -40.719 2.76 22.469 1 80.81 86 VAL A O 1
ATOM 643 N N . LEU A 1 87 ? -42.438 4.254 21.938 1 82.81 87 LEU A N 1
ATOM 644 C CA . LEU A 1 87 ? -41.938 4.484 20.578 1 82.81 87 LEU A CA 1
ATOM 645 C C . LEU A 1 87 ? -41.062 5.723 20.516 1 82.81 87 LEU A C 1
ATOM 647 O O . LEU A 1 87 ? -41.438 6.777 21.047 1 82.81 87 LEU A O 1
ATOM 651 N N . VAL A 1 88 ? -39.969 5.5 19.969 1 80.56 88 VAL A N 1
ATOM 652 C CA . VAL A 1 88 ? -39.031 6.602 19.75 1 80.56 88 VAL A CA 1
ATOM 653 C C . VAL A 1 88 ? -39.062 7.016 18.281 1 80.56 88 VAL A C 1
ATOM 655 O O . VAL A 1 88 ? -38.812 6.191 17.391 1 80.56 88 VAL A O 1
ATOM 658 N N . PHE A 1 89 ? -39.438 8.242 18.031 1 78.12 89 PHE A N 1
ATOM 659 C CA . PHE A 1 89 ? -39.406 8.867 16.719 1 78.12 89 PHE A CA 1
ATOM 660 C C . PHE A 1 89 ? -38.156 9.734 16.531 1 78.12 89 PHE A C 1
ATOM 662 O O . PHE A 1 89 ? -37.938 10.68 17.297 1 78.12 89 PHE A O 1
ATOM 669 N N . SER A 1 90 ? -37.344 9.273 15.703 1 73.88 90 SER A N 1
ATOM 670 C CA . SER A 1 90 ? -36.094 10.008 15.531 1 73.88 90 SER A CA 1
ATOM 671 C C . SER A 1 90 ? -35.812 10.273 14.055 1 73.88 90 SER A C 1
ATOM 673 O O . SER A 1 90 ? -36.188 9.484 13.188 1 73.88 90 SER A O 1
ATOM 675 N N . MET A 1 91 ? -35.438 11.422 13.75 1 64.94 91 MET A N 1
ATOM 676 C CA . MET A 1 91 ? -34.938 11.859 12.445 1 64.94 91 MET A CA 1
ATOM 677 C C . MET A 1 91 ? -33.812 12.883 12.602 1 64.94 91 MET A C 1
ATOM 679 O O . MET A 1 91 ? -33.875 13.734 13.492 1 64.94 91 MET A O 1
ATOM 683 N N . ILE A 1 92 ? -32.781 12.734 11.734 1 56.88 92 ILE A N 1
ATOM 684 C CA . ILE A 1 92 ? -31.703 13.703 11.75 1 56.88 92 ILE A CA 1
ATOM 685 C C . ILE A 1 92 ? -32.25 15.109 11.539 1 56.88 92 ILE A C 1
ATOM 687 O O . ILE A 1 92 ? -33.031 15.352 10.602 1 56.88 92 ILE A O 1
ATOM 691 N N . GLY A 1 93 ? -32 16.094 12.383 1 53.69 93 GLY A N 1
ATOM 692 C CA . GLY A 1 93 ? -32.438 17.469 12.312 1 53.69 93 GLY A CA 1
ATOM 693 C C . GLY A 1 93 ? -33.719 17.734 13.086 1 53.69 93 GLY A C 1
ATOM 694 O O . GLY A 1 93 ? -34.219 18.859 13.125 1 53.69 93 GLY A O 1
ATOM 695 N N . MET A 1 94 ? -34.375 16.656 13.594 1 63.03 94 MET A N 1
ATOM 696 C CA . MET A 1 94 ? -35.625 16.859 14.344 1 63.03 94 MET A CA 1
ATOM 697 C C . MET A 1 94 ? -35.5 16.297 15.758 1 63.03 94 MET A C 1
ATOM 699 O O . MET A 1 94 ? -34.719 15.359 15.992 1 63.03 94 MET A O 1
ATOM 703 N N . ASN A 1 95 ? -36.062 16.875 16.703 1 62.81 95 ASN A N 1
ATOM 704 C CA . ASN A 1 95 ? -36.094 16.391 18.078 1 62.81 95 ASN A CA 1
ATOM 705 C C . ASN A 1 95 ? -36.781 15.031 18.188 1 62.81 95 ASN A C 1
ATOM 707 O O . ASN A 1 95 ? -37.844 14.828 17.641 1 62.81 95 ASN A O 1
ATOM 711 N N . THR A 1 96 ? -35.969 14.172 18.844 1 68.81 96 THR A N 1
ATOM 712 C CA . THR A 1 96 ? -36.562 12.859 19.094 1 68.81 96 THR A CA 1
ATOM 713 C C . THR A 1 96 ? -37.812 12.984 19.953 1 68.81 96 THR A C 1
ATOM 715 O O . THR A 1 96 ? -37.844 13.75 20.906 1 68.81 96 THR A O 1
ATOM 718 N N . VAL A 1 97 ? -38.969 12.398 19.578 1 73.44 97 VAL A N 1
ATOM 719 C CA . VAL A 1 97 ? -40.219 12.375 20.312 1 73.44 97 VAL A CA 1
ATOM 720 C C . VAL A 1 97 ? -40.5 10.953 20.781 1 73.44 97 VAL A C 1
ATOM 722 O O . VAL A 1 97 ? -40.406 10 20.016 1 73.44 97 VAL A O 1
ATOM 725 N N . GLU A 1 98 ? -40.594 10.758 22.109 1 77.31 98 GLU A N 1
ATOM 726 C CA . GLU A 1 98 ? -41 9.469 22.672 1 77.31 98 GLU A CA 1
ATOM 727 C C . GLU A 1 98 ? -42.469 9.438 23.016 1 77.31 98 GLU A C 1
ATOM 729 O O . GLU A 1 98 ? -43 10.383 23.594 1 77.31 98 GLU A O 1
ATOM 734 N N . LYS A 1 99 ? -43.25 8.43 22.562 1 80.31 99 LYS A N 1
ATOM 735 C CA . LYS A 1 99 ? -44.656 8.227 22.875 1 80.31 99 LYS A CA 1
ATOM 736 C C . LYS A 1 99 ? -44.875 6.832 23.453 1 80.31 99 LYS A C 1
ATOM 738 O O . LYS A 1 99 ? -44.469 5.836 22.859 1 80.31 99 LYS A O 1
ATOM 743 N N . THR A 1 100 ? -45.375 6.73 24.625 1 79.62 100 THR A N 1
ATOM 744 C CA . THR A 1 100 ? -45.719 5.449 25.219 1 79.62 100 THR A CA 1
ATOM 745 C C . THR A 1 100 ? -46.969 4.859 24.547 1 79.62 100 THR A C 1
ATOM 747 O O . THR A 1 100 ? -47.969 5.547 24.359 1 79.62 100 THR A O 1
ATOM 750 N N . VAL A 1 101 ? -46.906 3.633 24.25 1 79.94 101 VAL A N 1
ATOM 751 C CA . VAL A 1 101 ? -48 2.918 23.609 1 79.94 101 VAL A CA 1
ATOM 752 C C . VAL A 1 101 ? -49 2.486 24.672 1 79.94 101 VAL A C 1
ATOM 754 O O . VAL A 1 101 ? -48.688 1.726 25.578 1 79.94 101 VAL A O 1
ATOM 757 N N . GLY A 1 102 ? -50.188 3.109 24.703 1 76 102 GLY A N 1
ATOM 758 C CA . GLY A 1 102 ? -51.281 2.678 25.578 1 76 102 GLY A CA 1
ATOM 759 C C . GLY A 1 102 ? -52.188 1.676 24.922 1 76 102 GLY A C 1
ATOM 760 O O . GLY A 1 102 ? -51.75 0.707 24.297 1 76 102 GLY A O 1
ATOM 761 N N . SER A 1 103 ? -53.5 1.915 24.938 1 73.69 103 SER A N 1
ATOM 762 C CA . SER A 1 103 ? -54.5 1.074 24.328 1 73.69 103 SER A CA 1
ATOM 763 C C . SER A 1 103 ? -54.812 1.518 22.906 1 73.69 103 SER A C 1
ATOM 765 O O . SER A 1 103 ? -55.5 0.82 22.156 1 73.69 103 SER A O 1
ATOM 767 N N . GLN A 1 104 ? -54.156 2.543 22.453 1 76.81 104 GLN A N 1
ATOM 768 C CA . GLN A 1 104 ? -54.438 3.078 21.125 1 76.81 104 GLN A CA 1
ATOM 769 C C . GLN A 1 104 ? -53.656 2.318 20.047 1 76.81 104 GLN A C 1
ATOM 771 O O . GLN A 1 104 ? -52.562 1.793 20.312 1 76.81 104 GLN A O 1
ATOM 776 N N . ASN A 1 105 ? -54.312 2.266 18.875 1 81.12 105 ASN A N 1
ATOM 777 C CA . ASN A 1 105 ? -53.688 1.621 17.734 1 81.12 105 ASN A CA 1
ATOM 778 C C . ASN A 1 105 ? -53.156 2.646 16.734 1 81.12 105 ASN A C 1
ATOM 780 O O . ASN A 1 105 ? -52.625 2.279 15.695 1 81.12 105 ASN A O 1
ATOM 784 N N . ARG A 1 106 ? -53.25 3.912 17 1 81.62 106 ARG A N 1
ATOM 785 C CA . ARG A 1 106 ? -52.719 4.988 16.172 1 81.62 106 ARG A CA 1
ATOM 786 C C . ARG A 1 106 ? -52.031 6.055 17.031 1 81.62 106 ARG A C 1
ATOM 788 O O . ARG A 1 106 ? -52.625 6.508 18.031 1 81.62 106 ARG A O 1
ATOM 795 N N . ILE A 1 107 ? -50.844 6.395 16.781 1 84.62 107 ILE A N 1
ATOM 796 C CA . ILE A 1 107 ? -50.094 7.453 17.453 1 84.62 107 ILE A CA 1
ATOM 797 C C . ILE A 1 107 ? -49.531 8.414 16.406 1 84.62 107 ILE A C 1
ATOM 799 O O . ILE A 1 107 ? -48.594 8.062 15.656 1 84.62 107 ILE A O 1
ATOM 803 N N . ASP A 1 108 ? -50.062 9.625 16.281 1 83 108 ASP A N 1
ATOM 804 C CA . ASP A 1 108 ? -49.531 10.703 15.461 1 83 108 ASP A CA 1
ATOM 805 C C . ASP A 1 108 ? -48.562 11.57 16.266 1 83 108 ASP A C 1
ATOM 807 O O . ASP A 1 108 ? -48.844 11.883 17.438 1 83 108 ASP A O 1
ATOM 811 N N . VAL A 1 109 ? -47.438 11.828 15.719 1 80.56 109 VAL A N 1
ATOM 812 C CA . VAL A 1 109 ? -46.406 12.562 16.453 1 80.56 109 VAL A CA 1
ATOM 813 C C . VAL A 1 109 ? -46.031 13.812 15.672 1 80.56 109 VAL A C 1
ATOM 815 O O . VAL A 1 109 ? -45.969 13.797 14.438 1 80.56 109 VAL A O 1
ATOM 818 N N . LEU A 1 110 ? -45.938 14.922 16.297 1 75.69 110 LEU A N 1
ATOM 819 C CA . LEU A 1 110 ? -45.312 16.141 15.797 1 75.69 110 LEU A CA 1
ATOM 820 C C . LEU A 1 110 ? -43.875 16.25 16.266 1 75.69 110 LEU A C 1
ATOM 822 O O . LEU A 1 110 ? -43.594 16.234 17.469 1 75.69 110 LEU A O 1
ATOM 826 N N . MET A 1 111 ? -43.094 16.156 15.258 1 70.44 111 MET A N 1
ATOM 827 C CA . MET A 1 111 ? -41.656 16.312 15.586 1 70.44 111 MET A CA 1
ATOM 828 C C . MET A 1 111 ? -41.219 17.766 15.383 1 70.44 111 MET A C 1
ATOM 830 O O . MET A 1 111 ? -41.625 18.406 14.414 1 70.44 111 MET A O 1
ATOM 834 N N . ASP A 1 112 ? -40.719 18.406 16.391 1 61.28 112 ASP A N 1
ATOM 835 C CA . ASP A 1 112 ? -40.156 19.75 16.281 1 61.28 112 ASP A CA 1
ATOM 836 C C . ASP A 1 112 ? -38.875 19.75 15.5 1 61.28 112 ASP A C 1
ATOM 838 O O . ASP A 1 112 ? -38 18.891 15.711 1 61.28 112 ASP A O 1
ATOM 842 N N . ALA A 1 113 ? -39.031 20.625 14.492 1 47.34 113 ALA A N 1
ATOM 843 C CA . ALA A 1 113 ? -37.781 20.938 13.797 1 47.34 113 ALA A CA 1
ATOM 844 C C . ALA A 1 113 ? -36.812 21.672 14.711 1 47.34 113 ALA A C 1
ATOM 846 O O . ALA A 1 113 ? -37.219 22.516 15.516 1 47.34 113 ALA A O 1
ATOM 847 N N . GLY A 1 114 ? -35.625 21.109 15.188 1 45.44 114 GLY A N 1
ATOM 848 C CA . GLY A 1 114 ? -34.594 21.625 16.078 1 45.44 114 GLY A CA 1
ATOM 849 C C . GLY A 1 114 ? -33.969 20.562 16.969 1 45.44 114 GLY A C 1
ATOM 850 O O . GLY A 1 114 ? -34.625 20.047 17.875 1 45.44 114 GLY A O 1
ATOM 851 N N . VAL A 1 115 ? -33.688 19.734 16.422 1 38.62 115 VAL A N 1
ATOM 852 C CA . VAL A 1 115 ? -33.094 18.578 17.109 1 38.62 115 VAL A CA 1
ATOM 853 C C . VAL A 1 115 ? -32.156 19.062 18.219 1 38.62 115 VAL A C 1
ATOM 855 O O . VAL A 1 115 ? -31.125 19.656 17.953 1 38.62 115 VAL A O 1
ATOM 858 N N . LEU A 1 116 ? -32.656 19.531 19.203 1 38.53 116 LEU A N 1
ATOM 859 C CA . LEU A 1 116 ? -31.641 19.5 20.25 1 38.53 116 LEU A CA 1
ATOM 860 C C . LEU A 1 116 ? -31.078 18.094 20.406 1 38.53 116 LEU A C 1
ATOM 862 O O . LEU A 1 116 ? -31.594 17.297 21.203 1 38.53 116 LEU A O 1
ATOM 866 N N . ILE A 1 117 ? -31.031 17.25 19.5 1 38.44 117 ILE A N 1
ATOM 867 C CA . ILE A 1 117 ? -30.234 16.062 19.781 1 38.44 117 ILE A CA 1
ATOM 868 C C . ILE A 1 117 ? -29.016 16.438 20.609 1 38.44 117 ILE A C 1
ATOM 870 O O . ILE A 1 117 ? -28.281 17.359 20.25 1 38.44 117 ILE A O 1
ATOM 874 N N . ASP A 1 118 ? -29.078 16.125 21.75 1 51.31 118 ASP A N 1
ATOM 875 C CA . ASP A 1 118 ? -27.859 16.188 22.547 1 51.31 118 ASP A CA 1
ATOM 876 C C . ASP A 1 118 ? -26.625 15.82 21.719 1 51.31 118 ASP A C 1
ATOM 878 O O . ASP A 1 118 ? -26.531 14.711 21.188 1 51.31 118 ASP A O 1
ATOM 882 N N . GLU A 1 119 ? -26.078 16.75 21.109 1 65.19 119 GLU A N 1
ATOM 883 C CA . GLU A 1 119 ? -24.828 16.594 20.391 1 65.19 119 GLU A CA 1
ATOM 884 C C . GLU A 1 119 ? -23.875 15.648 21.109 1 65.19 119 GLU A C 1
ATOM 886 O O . GLU A 1 119 ? -23.703 15.742 22.328 1 65.19 119 GLU A O 1
ATOM 891 N N . VAL A 1 120 ? -23.719 14.586 20.547 1 76 120 VAL A N 1
ATOM 892 C CA . VAL A 1 120 ? -22.766 13.641 21.109 1 76 120 VAL A CA 1
ATOM 893 C C . VAL A 1 120 ? -21.359 13.961 20.578 1 76 120 VAL A C 1
ATOM 895 O O . VAL A 1 120 ? -21.188 14.328 19.422 1 76 120 VAL A O 1
ATOM 898 N N . VAL A 1 121 ? -20.453 13.945 21.516 1 77.94 121 VAL A N 1
ATOM 899 C CA . VAL A 1 121 ? -19.062 14.242 21.188 1 77.94 121 VAL A CA 1
ATOM 900 C C . VAL A 1 121 ? -18.188 13.031 21.484 1 77.94 121 VAL A C 1
ATOM 902 O O . VAL A 1 121 ? -18.391 12.352 22.5 1 77.94 121 VAL A O 1
ATOM 905 N N . VAL A 1 122 ? -17.391 12.797 20.562 1 79.56 122 VAL A N 1
ATOM 906 C CA . VAL A 1 122 ? -16.438 11.703 20.766 1 79.56 122 VAL A CA 1
ATOM 907 C C . VAL A 1 122 ? -15.281 12.18 21.641 1 79.56 122 VAL A C 1
ATOM 909 O O . VAL A 1 122 ? -14.641 13.188 21.344 1 79.56 122 VAL A O 1
ATOM 912 N N . THR A 1 123 ? -15.078 11.5 22.734 1 75.19 123 THR A N 1
ATOM 913 C CA . THR A 1 123 ? -13.977 11.836 23.625 1 75.19 123 THR A CA 1
ATOM 914 C C . THR A 1 123 ? -13.031 10.648 23.781 1 75.19 123 THR A C 1
ATOM 916 O O . THR A 1 123 ? -12.742 10.227 24.906 1 75.19 123 THR A O 1
ATOM 919 N N . GLY A 1 124 ? -12.672 10.133 22.656 1 77.19 124 GLY A N 1
ATOM 920 C CA . GLY A 1 124 ? -11.75 9.008 22.688 1 77.19 124 GLY A CA 1
ATOM 921 C C . GLY A 1 124 ? -12.438 7.664 22.562 1 77.19 124 GLY A C 1
ATOM 922 O O . GLY A 1 124 ? -13.094 7.391 21.547 1 77.19 124 GLY A O 1
ATOM 923 N N . TYR A 1 125 ? -12.383 7.055 23.828 1 79.75 125 TYR A N 1
ATOM 924 C CA . TYR A 1 125 ? -12.883 5.688 23.812 1 79.75 125 TYR A CA 1
ATOM 925 C C . TYR A 1 125 ? -14.391 5.656 24.078 1 79.75 125 TYR A C 1
ATOM 927 O O . TYR A 1 125 ? -14.992 4.582 24.125 1 79.75 125 TYR A O 1
ATOM 935 N N . GLN A 1 126 ? -14.891 6.918 24.219 1 79.25 126 GLN A N 1
ATOM 936 C CA . GLN A 1 126 ? -16.312 7.008 24.531 1 79.25 126 GLN A CA 1
ATOM 937 C C . GLN A 1 126 ? -16.969 8.18 23.797 1 79.25 126 GLN A C 1
ATOM 939 O O . GLN A 1 126 ? -16.281 9.047 23.266 1 79.25 126 GLN A O 1
ATOM 944 N N . THR A 1 127 ? -18.188 8.008 23.719 1 77.81 127 THR A N 1
ATOM 945 C CA . THR A 1 127 ? -19.031 9.117 23.266 1 77.81 127 THR A CA 1
ATOM 946 C C . THR A 1 127 ? -19.875 9.648 24.422 1 77.81 127 THR A C 1
ATOM 948 O O . THR A 1 127 ? -20.391 8.875 25.234 1 77.81 127 THR A O 1
ATOM 951 N N . GLN A 1 128 ? -19.906 10.922 24.484 1 80.94 128 GLN A N 1
ATOM 952 C CA . GLN A 1 128 ? -20.688 11.57 25.531 1 80.94 128 GLN A CA 1
ATOM 953 C C . GLN A 1 128 ? -21.578 12.664 24.969 1 80.94 128 GLN A C 1
ATOM 955 O O . GLN A 1 128 ? -21.281 13.234 23.906 1 80.94 128 GLN A O 1
ATOM 960 N N . ARG A 1 129 ? -22.688 12.859 25.828 1 76.19 129 ARG A N 1
ATOM 961 C CA . ARG A 1 129 ? -23.5 14.039 25.5 1 76.19 129 ARG A CA 1
ATOM 962 C C . ARG A 1 129 ? -22.734 15.32 25.812 1 76.19 129 ARG A C 1
ATOM 964 O O . ARG A 1 129 ? -22 15.391 26.797 1 76.19 129 ARG A O 1
ATOM 971 N N . LYS A 1 130 ? -22.781 16.281 24.922 1 80.62 130 LYS A N 1
ATOM 972 C CA . LYS A 1 130 ? -22.078 17.547 25.094 1 80.62 130 LYS A CA 1
ATOM 973 C C . LYS A 1 130 ? -22.328 18.141 26.469 1 80.62 130 LYS A C 1
ATOM 975 O O . LYS A 1 130 ? -21.406 18.688 27.094 1 80.62 130 LYS A O 1
ATOM 980 N N . VAL A 1 131 ? -23.516 18.125 27 1 79.12 131 VAL A N 1
ATOM 981 C CA . VAL A 1 131 ? -23.906 18.734 28.266 1 79.12 131 VAL A CA 1
ATOM 982 C C . VAL A 1 131 ? -23.234 18 29.422 1 79.12 131 VAL A C 1
ATOM 984 O O . VAL A 1 131 ? -23.062 18.547 30.5 1 79.12 131 VAL A O 1
ATOM 987 N N . ASP A 1 132 ? -22.797 16.828 29.203 1 83.25 132 ASP A N 1
ATOM 988 C CA . ASP A 1 132 ? -22.203 16.016 30.266 1 83.25 132 ASP A CA 1
ATOM 989 C C . ASP A 1 132 ? -20.688 16.109 30.25 1 83.25 132 ASP A C 1
ATOM 991 O O . ASP A 1 132 ? -20 15.5 31.062 1 83.25 132 ASP A O 1
ATOM 995 N N . LEU A 1 133 ? -20.219 16.844 29.359 1 87.31 133 LEU A N 1
ATOM 996 C CA . LEU A 1 133 ? -18.766 16.969 29.266 1 87.31 133 LEU A CA 1
ATOM 997 C C . LEU A 1 133 ? -18.203 17.781 30.422 1 87.31 133 LEU A C 1
ATOM 999 O O . LEU A 1 133 ? -18.734 18.844 30.766 1 87.31 133 LEU A O 1
ATOM 1003 N N . THR A 1 134 ? -17.219 17.312 30.984 1 89.88 134 THR A N 1
ATOM 1004 C CA . THR A 1 134 ? -16.594 18.016 32.094 1 89.88 134 THR A CA 1
ATOM 1005 C C . THR A 1 134 ? -15.258 18.609 31.688 1 89.88 134 THR A C 1
ATOM 1007 O O . THR A 1 134 ? -14.734 19.5 32.344 1 89.88 134 THR A O 1
ATOM 1010 N N . GLY A 1 135 ? -14.695 18.141 30.656 1 88.56 135 GLY A N 1
ATOM 1011 C CA . GLY A 1 135 ? -13.438 18.672 30.141 1 88.56 135 GLY A CA 1
ATOM 1012 C C . GLY A 1 135 ? -13.617 19.734 29.078 1 88.56 135 GLY A C 1
ATOM 1013 O O . GLY A 1 135 ? -14.75 20.016 28.656 1 88.56 135 GLY A O 1
ATOM 1014 N N . SER A 1 136 ? -12.5 20.344 28.719 1 90.88 136 SER A N 1
ATOM 1015 C CA . SER A 1 136 ? -12.516 21.312 27.625 1 90.88 136 SER A CA 1
ATOM 1016 C C . SER A 1 136 ? -12.391 20.625 26.266 1 90.88 136 SER A C 1
ATOM 1018 O O . SER A 1 136 ? -11.289 20.25 25.859 1 90.88 136 SER A O 1
ATOM 1020 N N . VAL A 1 137 ? -13.414 20.547 25.609 1 89.31 137 VAL A N 1
ATOM 1021 C CA . VAL A 1 137 ? -13.477 19.875 24.312 1 89.31 137 VAL A CA 1
ATOM 1022 C C . VAL A 1 137 ? -14.234 20.766 23.312 1 89.31 137 VAL A C 1
ATOM 1024 O O . VAL A 1 137 ? -15.289 21.312 23.641 1 89.31 137 VAL A O 1
ATOM 1027 N N . SER A 1 138 ? -13.609 20.984 22.219 1 90.12 138 SER A N 1
ATOM 1028 C CA . SER A 1 138 ? -14.281 21.672 21.125 1 90.12 138 SER A CA 1
ATOM 1029 C C . SER A 1 138 ? -14.539 20.734 19.953 1 90.12 138 SER A C 1
ATOM 1031 O O . SER A 1 138 ? -13.672 19.938 19.578 1 90.12 138 SER A O 1
ATOM 1033 N N . SER A 1 139 ? -15.688 20.766 19.438 1 89.31 139 SER A N 1
ATOM 1034 C CA . SER A 1 139 ? -16.047 19.891 18.328 1 89.31 139 SER A CA 1
ATOM 1035 C C . SER A 1 139 ? -16.641 20.672 17.172 1 89.31 139 SER A C 1
ATOM 1037 O O . SER A 1 139 ? -17.391 21.625 17.375 1 89.31 139 SER A O 1
ATOM 1039 N N . LEU A 1 140 ? -16.219 20.25 15.992 1 89.5 140 LEU A N 1
ATOM 1040 C CA . LEU A 1 140 ? -16.766 20.812 14.758 1 89.5 140 LEU A CA 1
ATOM 1041 C C . LEU A 1 140 ? -17.391 19.719 13.898 1 89.5 140 LEU A C 1
ATOM 1043 O O . LEU A 1 140 ? -16.75 18.688 13.641 1 89.5 140 LEU A O 1
ATOM 1047 N N . SER A 1 141 ? -18.562 19.969 13.492 1 88.69 141 SER A N 1
ATOM 1048 C CA . SER A 1 141 ? -19.219 19.031 12.586 1 88.69 141 SER A CA 1
ATOM 1049 C C . SER A 1 141 ? -18.922 19.375 11.125 1 88.69 141 SER A C 1
ATOM 1051 O O . SER A 1 141 ? -18.5 20.484 10.82 1 88.69 141 SER A O 1
ATOM 1053 N N . SER A 1 142 ? -19.203 18.438 10.312 1 87.12 142 SER A N 1
ATOM 1054 C CA . SER A 1 142 ? -19 18.641 8.883 1 87.12 142 SER A CA 1
ATOM 1055 C C . SER A 1 142 ? -19.844 19.797 8.359 1 87.12 142 SER A C 1
ATOM 1057 O O . SER A 1 142 ? -19.406 20.547 7.488 1 87.12 142 SER A O 1
ATOM 1059 N N . ASP A 1 143 ? -21 19.922 8.875 1 79.31 143 ASP A N 1
ATOM 1060 C CA . ASP A 1 143 ? -21.875 21 8.445 1 79.31 143 ASP A CA 1
ATOM 1061 C C . ASP A 1 143 ? -21.266 22.375 8.758 1 79.31 143 ASP A C 1
ATOM 1063 O O . ASP A 1 143 ? -21.484 23.328 8.016 1 79.31 143 ASP A O 1
ATOM 1067 N N . GLN A 1 144 ? -20.531 22.375 9.742 1 81.06 144 GLN A N 1
ATOM 1068 C CA . GLN A 1 144 ? -19.922 23.625 10.164 1 81.06 144 GLN A CA 1
ATOM 1069 C C . GLN A 1 144 ? -18.672 23.938 9.344 1 81.06 144 GLN A C 1
ATOM 1071 O O . GLN A 1 144 ? -18.5 25.078 8.891 1 81.06 144 GLN A O 1
ATOM 1076 N N . PHE A 1 145 ? -17.844 22.891 9.086 1 81.69 145 PHE A N 1
ATOM 1077 C CA . PHE A 1 145 ? -16.578 23.281 8.484 1 81.69 145 PHE A CA 1
ATOM 1078 C C . PHE A 1 145 ? -16.625 23.109 6.969 1 81.69 145 PHE A C 1
ATOM 1080 O O . PHE A 1 145 ? -15.727 23.578 6.258 1 81.69 145 PHE A O 1
ATOM 1087 N N . MET A 1 146 ? -17.688 22.594 6.453 1 83.31 146 MET A N 1
ATOM 1088 C CA . MET A 1 146 ? -17.797 22.438 5.008 1 83.31 146 MET A CA 1
ATOM 1089 C C . MET A 1 146 ? -18.547 23.609 4.383 1 83.31 146 MET A C 1
ATOM 1091 O O . MET A 1 146 ? -18.797 23.625 3.174 1 83.31 146 MET A O 1
ATOM 1095 N N . GLN A 1 147 ? -18.906 24.531 5.125 1 79 147 GLN A N 1
ATOM 1096 C CA . GLN A 1 147 ? -19.719 25.641 4.641 1 79 147 GLN A CA 1
ATOM 1097 C C . GLN A 1 147 ? -18.984 26.422 3.545 1 79 147 GLN A C 1
ATOM 1099 O O . GLN A 1 147 ? -19.625 27.016 2.666 1 79 147 GLN A O 1
ATOM 1104 N N . THR A 1 148 ? -17.719 26.453 3.605 1 78.06 148 THR A N 1
ATOM 1105 C CA . THR A 1 148 ? -16.953 27.156 2.592 1 78.06 148 THR A CA 1
ATOM 1106 C C . THR A 1 148 ? -16.422 26.188 1.539 1 78.06 148 THR A C 1
ATOM 1108 O O . THR A 1 148 ? -15.586 26.562 0.709 1 78.06 148 THR A O 1
ATOM 1111 N N . ASN A 1 149 ? -16.781 24.953 1.653 1 81.06 149 ASN A N 1
ATOM 1112 C CA . ASN A 1 149 ? -16.328 23.906 0.733 1 81.06 149 ASN A CA 1
ATOM 1113 C C . ASN A 1 149 ? -14.812 23.859 0.646 1 81.06 149 ASN A C 1
ATOM 1115 O O . ASN A 1 149 ? -14.242 23.938 -0.445 1 81.06 149 ASN A O 1
ATOM 1119 N N . PRO A 1 150 ? -14.258 23.688 1.746 1 84.81 150 PRO A N 1
ATOM 1120 C CA . PRO A 1 150 ? -12.797 23.672 1.764 1 84.81 150 PRO A CA 1
ATOM 1121 C C . PRO A 1 150 ? -12.203 22.469 1.037 1 84.81 150 PRO A C 1
ATOM 1123 O O . PRO A 1 150 ? -12.82 21.406 1.012 1 84.81 150 PRO A O 1
ATOM 1126 N N . LEU A 1 151 ? -11.039 22.688 0.464 1 80.62 151 LEU A N 1
ATOM 1127 C CA . LEU A 1 151 ? -10.336 21.609 -0.211 1 80.62 151 LEU A CA 1
ATOM 1128 C C . LEU A 1 151 ? -9.305 20.969 0.714 1 80.62 151 LEU A C 1
ATOM 1130 O O . LEU A 1 151 ? -8.797 19.875 0.43 1 80.62 151 LEU A O 1
ATOM 1134 N N . SER A 1 152 ? -8.992 21.656 1.811 1 83.31 152 SER A N 1
ATOM 1135 C CA . SER A 1 152 ? -8.07 21.141 2.812 1 83.31 152 SER A CA 1
ATOM 1136 C C . SER A 1 152 ? -8.594 21.375 4.227 1 83.31 152 SER A C 1
ATOM 1138 O O . SER A 1 152 ? -9.438 22.25 4.438 1 83.31 152 SER A O 1
ATOM 1140 N N . LEU A 1 153 ? -8.07 20.641 5.121 1 82.44 153 LEU A N 1
ATOM 1141 C CA . LEU A 1 153 ? -8.555 20.75 6.492 1 82.44 153 LEU A CA 1
ATOM 1142 C C . LEU A 1 153 ? -7.98 22 7.168 1 82.44 153 LEU A C 1
ATOM 1144 O O . LEU A 1 153 ? -8.547 22.484 8.148 1 82.44 153 LEU A O 1
ATOM 1148 N N . GLU A 1 154 ? -6.891 22.375 6.699 1 80 154 GLU A N 1
ATOM 1149 C CA . GLU A 1 154 ? -6.391 23.656 7.203 1 80 154 GLU A CA 1
ATOM 1150 C C . GLU A 1 154 ? -7.414 24.766 6.992 1 80 154 GLU A C 1
ATOM 1152 O O . GLU A 1 154 ? -7.723 25.516 7.918 1 80 154 GLU A O 1
ATOM 1157 N N . GLN A 1 155 ? -7.938 24.844 5.816 1 78.38 155 GLN A N 1
ATOM 1158 C CA . GLN A 1 155 ? -8.945 25.844 5.488 1 78.38 155 GLN A CA 1
ATOM 1159 C C . GLN A 1 155 ? -10.211 25.641 6.316 1 78.38 155 GLN A C 1
ATOM 1161 O O . GLN A 1 155 ? -10.875 26.609 6.691 1 78.38 155 GLN A O 1
ATOM 1166 N N . ALA A 1 156 ? -10.344 24.438 6.617 1 82.81 156 ALA A N 1
ATOM 1167 C CA . ALA A 1 156 ? -11.578 24.094 7.32 1 82.81 156 ALA A CA 1
ATOM 1168 C C . ALA A 1 156 ? -11.5 24.484 8.797 1 82.81 156 ALA A C 1
ATOM 1170 O O . ALA A 1 156 ? -12.516 24.781 9.422 1 82.81 156 ALA A O 1
ATOM 1171 N N . LEU A 1 157 ? -10.312 24.547 9.312 1 86.56 157 LEU A N 1
ATOM 1172 C CA . LEU A 1 157 ? -10.195 24.656 10.766 1 86.56 157 LEU A CA 1
ATOM 1173 C C . LEU A 1 157 ? -9.648 26.031 11.156 1 86.56 157 LEU A C 1
ATOM 1175 O O . LEU A 1 157 ? -9.797 26.453 12.305 1 86.56 157 LEU A O 1
ATOM 1179 N N . LYS A 1 158 ? -9.125 26.688 10.312 1 88.44 158 LYS A N 1
ATOM 1180 C CA . LYS A 1 158 ? -8.438 27.938 10.633 1 88.44 158 LYS A CA 1
ATOM 1181 C C . LYS A 1 158 ? -9.391 28.953 11.242 1 88.44 158 LYS A C 1
ATOM 1183 O O . LYS A 1 158 ? -10.414 29.297 10.641 1 88.44 158 LYS A O 1
ATOM 1188 N N . GLY A 1 159 ? -9.102 29.406 12.445 1 89.5 159 GLY A N 1
ATOM 1189 C CA . GLY A 1 159 ? -9.828 30.469 13.109 1 89.5 159 GLY A CA 1
ATOM 1190 C C . GLY A 1 159 ? -11.156 30.016 13.688 1 89.5 159 GLY A C 1
ATOM 1191 O O . GLY A 1 159 ? -11.961 30.844 14.141 1 89.5 159 GLY A O 1
ATOM 1192 N N . LYS A 1 160 ? -11.359 28.812 13.773 1 92.06 160 LYS A N 1
ATOM 1193 C CA . LYS A 1 160 ? -12.703 28.375 14.141 1 92.06 160 LYS A CA 1
ATOM 1194 C C . LYS A 1 160 ? -12.75 27.906 15.594 1 92.06 160 LYS A C 1
ATOM 1196 O O . LYS A 1 160 ? -13.828 27.844 16.188 1 92.06 160 LYS A O 1
ATOM 1201 N N . ILE A 1 161 ? -11.633 27.578 16.109 1 92.44 161 ILE A N 1
ATOM 1202 C CA . ILE A 1 161 ? -11.625 27.016 17.453 1 92.44 161 ILE A CA 1
ATOM 1203 C C . ILE A 1 161 ? -10.727 27.844 18.359 1 92.44 161 ILE A C 1
ATOM 1205 O O . ILE A 1 161 ? -9.57 28.125 18.031 1 92.44 161 ILE A O 1
ATOM 1209 N N . SER A 1 162 ? -11.266 28.156 19.5 1 92.75 162 SER A N 1
ATOM 1210 C CA . SER A 1 162 ? -10.484 28.938 20.453 1 92.75 162 SER A CA 1
ATOM 1211 C C . SER A 1 162 ? -9.328 28.109 21.016 1 92.75 162 SER A C 1
ATOM 1213 O O . SER A 1 162 ? -9.477 26.922 21.281 1 92.75 162 SER A O 1
ATOM 1215 N N . GLY A 1 163 ? -8.258 28.766 21.156 1 91.12 163 GLY A N 1
ATOM 1216 C CA . GLY A 1 163 ? -7.098 28.125 21.766 1 91.12 163 GLY A CA 1
ATOM 1217 C C . GLY A 1 163 ? -6.336 27.25 20.797 1 91.12 163 GLY A C 1
ATOM 1218 O O . GLY A 1 163 ? -5.352 26.609 21.172 1 91.12 163 GLY A O 1
ATOM 1219 N N . VAL A 1 164 ? -6.777 27.172 19.625 1 91.44 164 VAL A N 1
ATOM 1220 C CA . VAL A 1 164 ? -6.152 26.328 18.609 1 91.44 164 VAL A CA 1
ATOM 1221 C C . VAL A 1 164 ? -5.633 27.188 17.469 1 91.44 164 VAL A C 1
ATOM 1223 O O . VAL A 1 164 ? -6.375 27.984 16.891 1 91.44 164 VAL A O 1
ATOM 1226 N N . GLN A 1 165 ? -4.391 26.969 17.219 1 87.38 165 GLN A N 1
ATOM 1227 C CA . GLN A 1 165 ? -3.775 27.641 16.094 1 87.38 165 GLN A CA 1
ATOM 1228 C C . GLN A 1 165 ? -3.477 26.672 14.961 1 87.38 165 GLN A C 1
ATOM 1230 O O . GLN A 1 165 ? -2.756 25.688 15.156 1 87.38 165 GLN A O 1
ATOM 1235 N N . VAL A 1 166 ? -4.074 26.922 13.836 1 86.19 166 VAL A N 1
ATOM 1236 C CA . VAL A 1 166 ? -3.834 26.109 12.648 1 86.19 166 VAL A CA 1
ATOM 1237 C C . VAL A 1 166 ? -3.002 26.906 11.641 1 86.19 166 VAL A C 1
ATOM 1239 O O . VAL A 1 166 ? -3.385 28.016 11.234 1 86.19 166 VAL A O 1
ATOM 1242 N N . MET A 1 167 ? -1.892 26.344 11.336 1 77.19 167 MET A N 1
ATOM 1243 C CA . MET A 1 167 ? -1.014 27.078 10.414 1 77.19 167 MET A CA 1
ATOM 1244 C C . MET A 1 167 ? -0.517 26.156 9.305 1 77.19 167 MET A C 1
ATOM 1246 O O . MET A 1 167 ? -0.324 24.953 9.516 1 77.19 167 MET A O 1
ATOM 1250 N N . ASN A 1 168 ? -0.435 26.734 8.141 1 73.94 168 ASN A N 1
ATOM 1251 C CA . ASN A 1 168 ? 0.269 26.031 7.07 1 73.94 168 ASN A CA 1
ATOM 1252 C C . ASN A 1 168 ? 1.772 26.281 7.133 1 73.94 168 ASN A C 1
ATOM 1254 O O . ASN A 1 168 ? 2.207 27.391 7.445 1 73.94 168 ASN A O 1
ATOM 1258 N N . ASN A 1 169 ? 2.551 25.312 7.02 1 68.19 169 ASN A N 1
ATOM 1259 C CA . ASN A 1 169 ? 3.998 25.516 7.012 1 68.19 169 ASN A CA 1
ATOM 1260 C C . ASN A 1 169 ? 4.445 26.328 5.805 1 68.19 169 ASN A C 1
ATOM 1262 O O . ASN A 1 169 ? 5.387 27.125 5.902 1 68.19 169 ASN A O 1
ATOM 1266 N N . ASP A 1 170 ? 3.889 26.062 4.684 1 74.38 170 ASP A N 1
ATOM 1267 C CA . ASP A 1 170 ? 4.133 26.891 3.51 1 74.38 170 ASP A CA 1
ATOM 1268 C C . ASP A 1 170 ? 2.957 26.828 2.539 1 74.38 170 ASP A C 1
ATOM 1270 O O . ASP A 1 170 ? 2.023 26.047 2.732 1 74.38 170 ASP A O 1
ATOM 1274 N N . GLY A 1 171 ? 2.965 27.797 1.628 1 81.38 171 GLY A N 1
ATOM 1275 C CA . GLY A 1 171 ? 1.877 27.891 0.667 1 81.38 171 GLY A CA 1
ATOM 1276 C C . GLY A 1 171 ? 2.053 26.969 -0.528 1 81.38 171 GLY A C 1
ATOM 1277 O O . GLY A 1 171 ? 1.331 27.094 -1.521 1 81.38 171 GLY A O 1
ATOM 1278 N N . ALA A 1 172 ? 3.016 26.016 -0.455 1 87.81 172 ALA A N 1
ATOM 1279 C CA . ALA A 1 172 ? 3.271 25.141 -1.586 1 87.81 172 ALA A CA 1
ATOM 1280 C C . ALA A 1 172 ? 2.143 24.125 -1.752 1 87.81 172 ALA A C 1
ATOM 1282 O O . ALA A 1 172 ? 1.488 23.75 -0.777 1 87.81 172 ALA A O 1
ATOM 1283 N N . PRO A 1 173 ? 1.93 23.703 -3.01 1 88.88 173 PRO A N 1
ATOM 1284 C CA . PRO A 1 173 ? 0.962 22.625 -3.188 1 88.88 173 PRO A CA 1
ATOM 1285 C C . PRO A 1 173 ? 1.299 21.391 -2.352 1 88.88 173 PRO A C 1
ATOM 1287 O O . PRO A 1 173 ? 2.422 20.875 -2.416 1 88.88 173 PRO A O 1
ATOM 1290 N N . GLY A 1 174 ? 0.354 21.031 -1.589 1 82.5 174 GLY A N 1
ATOM 1291 C CA . GLY A 1 174 ? 0.572 19.875 -0.743 1 82.5 174 GLY A CA 1
ATOM 1292 C C . GLY A 1 174 ? 1.358 20.188 0.515 1 82.5 174 GLY A C 1
ATOM 1293 O O . GLY A 1 174 ? 1.949 19.297 1.125 1 82.5 174 GLY A O 1
ATOM 1294 N N . GLY A 1 175 ? 1.413 21.344 0.838 1 79.69 175 GLY A N 1
ATOM 1295 C CA . GLY A 1 175 ? 2.135 21.75 2.037 1 79.69 175 GLY A CA 1
ATOM 1296 C C . GLY A 1 175 ? 1.562 21.141 3.305 1 79.69 175 GLY A C 1
ATOM 1297 O O . GLY A 1 175 ? 0.391 20.766 3.344 1 79.69 175 GLY A O 1
ATOM 1298 N N . GLY A 1 176 ? 2.35 21.031 4.305 1 77.88 176 GLY A N 1
ATOM 1299 C CA . GLY A 1 176 ? 1.963 20.438 5.574 1 77.88 176 GLY A CA 1
ATOM 1300 C C . GLY A 1 176 ? 1.169 21.391 6.461 1 77.88 176 GLY A C 1
ATOM 1301 O O . GLY A 1 176 ? 1.074 22.578 6.176 1 77.88 176 GLY A O 1
ATOM 1302 N N . ILE A 1 177 ? 0.463 20.844 7.457 1 79.25 177 ILE A N 1
ATOM 1303 C CA . ILE A 1 177 ? -0.358 21.578 8.406 1 79.25 177 ILE A CA 1
ATOM 1304 C C . ILE A 1 177 ? 0.168 21.359 9.828 1 79.25 177 ILE A C 1
ATOM 1306 O O . ILE A 1 177 ? 0.547 20.25 10.188 1 79.25 177 ILE A O 1
ATOM 1310 N N . THR A 1 178 ? 0.255 22.391 10.531 1 80.69 178 THR A N 1
ATOM 1311 C CA . THR A 1 178 ? 0.639 22.328 11.938 1 80.69 178 THR A CA 1
ATOM 1312 C C . THR A 1 178 ? -0.479 22.859 12.828 1 80.69 178 THR A C 1
ATOM 1314 O O . THR A 1 178 ? -1.069 23.906 12.539 1 80.69 178 THR A O 1
ATOM 1317 N N . ILE A 1 179 ? -0.772 22.141 13.859 1 85.62 179 ILE A N 1
ATOM 1318 C CA . ILE A 1 179 ? -1.75 22.562 14.859 1 85.62 179 ILE A CA 1
ATOM 1319 C C . ILE A 1 179 ? -1.069 22.703 16.219 1 85.62 179 ILE A C 1
ATOM 1321 O O . ILE A 1 179 ? -0.284 21.844 16.625 1 85.62 179 ILE A O 1
ATOM 1325 N N . LYS A 1 180 ? -1.297 23.766 16.781 1 86.5 180 LYS A N 1
ATOM 1326 C CA . LYS A 1 180 ? -0.822 24 18.141 1 86.5 180 LYS A CA 1
ATOM 1327 C C . LYS A 1 180 ? -1.983 24.297 19.094 1 86.5 180 LYS A C 1
ATOM 1329 O O . LYS A 1 180 ? -2.828 25.156 18.797 1 86.5 180 LYS A O 1
ATOM 1334 N N . ILE A 1 181 ? -1.988 23.625 20.141 1 91 181 ILE A N 1
ATOM 1335 C CA . ILE A 1 181 ? -3.041 23.781 21.141 1 91 181 ILE A CA 1
ATOM 1336 C C . ILE A 1 181 ? -2.443 24.344 22.422 1 91 181 ILE A C 1
ATOM 1338 O O . ILE A 1 181 ? -1.569 23.719 23.031 1 91 181 ILE A O 1
ATOM 1342 N N . ARG A 1 182 ? -2.887 25.453 22.859 1 90.19 182 ARG A N 1
ATOM 1343 C CA . ARG A 1 182 ? -2.514 26.109 24.109 1 90.19 182 ARG A CA 1
ATOM 1344 C C . ARG A 1 182 ? -1 26.234 24.234 1 90.19 182 ARG A C 1
ATOM 1346 O O . ARG A 1 182 ? -0.42 25.922 25.266 1 90.19 182 ARG A O 1
ATOM 1353 N N . GLY A 1 183 ? -0.365 26.531 23.125 1 81 183 GLY A N 1
ATOM 1354 C CA . GLY A 1 183 ? 1.049 26.875 23.109 1 81 183 GLY A CA 1
ATOM 1355 C C . GLY A 1 183 ? 1.955 25.656 23.109 1 81 183 GLY A C 1
ATOM 1356 O O . GLY A 1 183 ? 1.48 24.516 23.047 1 81 183 GLY A O 1
ATOM 1357 N N . ALA A 1 184 ? 3.277 25.922 23.188 1 77.81 184 ALA A N 1
ATOM 1358 C CA . ALA A 1 184 ? 4.273 24.859 23.203 1 77.81 184 ALA A CA 1
ATOM 1359 C C . ALA A 1 184 ? 4.527 24.359 24.641 1 77.81 184 ALA A C 1
ATOM 1361 O O . ALA A 1 184 ? 4.766 25.172 25.531 1 77.81 184 ALA A O 1
ATOM 1362 N N . SER A 1 185 ? 4.445 23.062 24.766 1 75.19 185 SER A N 1
ATOM 1363 C CA . SER A 1 185 ? 4.582 22.516 26.109 1 75.19 185 SER A CA 1
ATOM 1364 C C . SER A 1 185 ? 6 22.016 26.359 1 75.19 185 SER A C 1
ATOM 1366 O O . SER A 1 185 ? 6.363 21.719 27.5 1 75.19 185 SER A O 1
ATOM 1368 N N . SER A 1 186 ? 6.766 21.875 25.266 1 77.94 186 SER A N 1
ATOM 1369 C CA . SER A 1 186 ? 8.109 21.344 25.453 1 77.94 186 SER A CA 1
ATOM 1370 C C . SER A 1 186 ? 9.102 22.016 24.516 1 77.94 186 SER A C 1
ATOM 1372 O O . SER A 1 186 ? 8.711 22.594 23.5 1 77.94 186 SER A O 1
ATOM 1374 N N . ILE A 1 187 ? 10.312 21.906 24.969 1 75.12 187 ILE A N 1
ATOM 1375 C CA . ILE A 1 187 ? 11.375 22.516 24.172 1 75.12 187 ILE A CA 1
ATOM 1376 C C . ILE A 1 187 ? 11.914 21.5 23.172 1 75.12 187 ILE A C 1
ATOM 1378 O O . ILE A 1 187 ? 12.031 21.781 21.984 1 75.12 187 ILE A O 1
ATOM 1382 N N . THR A 1 188 ? 12.172 20.297 23.641 1 72.62 188 THR A N 1
ATOM 1383 C CA . THR A 1 188 ? 12.836 19.297 22.812 1 72.62 188 THR A CA 1
ATOM 1384 C C . THR A 1 188 ? 11.875 18.188 22.422 1 72.62 188 THR A C 1
ATOM 1386 O O . THR A 1 188 ? 12.039 17.547 21.375 1 72.62 188 THR A O 1
ATOM 1389 N N . ALA A 1 189 ? 10.914 17.953 23.25 1 69.56 189 ALA A N 1
ATOM 1390 C CA . ALA A 1 189 ? 10.078 16.781 23.047 1 69.56 189 ALA A CA 1
ATOM 1391 C C . ALA A 1 189 ? 8.867 17.109 22.172 1 69.56 189 ALA A C 1
ATOM 1393 O O . ALA A 1 189 ? 7.801 16.5 22.328 1 69.56 189 ALA A O 1
ATOM 1394 N N . GLY A 1 190 ? 8.914 17.984 21.281 1 71.5 190 GLY A N 1
ATOM 1395 C CA . GLY A 1 190 ? 7.879 18.25 20.281 1 71.5 190 GLY A CA 1
ATOM 1396 C C . GLY A 1 190 ? 6.652 18.938 20.859 1 71.5 190 GLY A C 1
ATOM 1397 O O . GLY A 1 190 ? 6.469 18.953 22.078 1 71.5 190 GLY A O 1
ATOM 1398 N N . SER A 1 191 ? 5.77 19.547 20.016 1 75.25 191 SER A N 1
ATOM 1399 C CA . SER A 1 191 ? 4.566 20.266 20.438 1 75.25 191 SER A CA 1
ATOM 1400 C C . SER A 1 191 ? 3.371 19.906 19.578 1 75.25 191 SER A C 1
ATOM 1402 O O . SER A 1 191 ? 2.305 20.516 19.688 1 75.25 191 SER A O 1
ATOM 1404 N N . SER A 1 192 ? 3.553 18.844 18.75 1 82.94 192 SER A N 1
ATOM 1405 C CA . SER A 1 192 ? 2.443 18.438 17.891 1 82.94 192 SER A CA 1
ATOM 1406 C C . SER A 1 192 ? 1.412 17.625 18.656 1 82.94 192 SER A C 1
ATOM 1408 O O . SER A 1 192 ? 1.771 16.812 19.5 1 82.94 192 SER A O 1
ATOM 1410 N N . PRO A 1 193 ? 0.183 17.828 18.359 1 89.12 193 PRO A N 1
ATOM 1411 C CA . PRO A 1 193 ? -0.839 17.016 19.016 1 89.12 193 PRO A CA 1
ATOM 1412 C C . PRO A 1 193 ? -0.923 15.602 18.453 1 89.12 193 PRO A C 1
ATOM 1414 O O . PRO A 1 193 ? -0.327 15.312 17.422 1 89.12 193 PRO A O 1
ATOM 1417 N N . LEU A 1 194 ? -1.604 14.797 19.219 1 91.19 194 LEU A N 1
ATOM 1418 C CA . LEU A 1 194 ? -1.917 13.461 18.734 1 91.19 194 LEU A CA 1
ATOM 1419 C C . LEU A 1 194 ? -3.107 13.492 17.781 1 91.19 194 LEU A C 1
ATOM 1421 O O . LEU A 1 194 ? -4.121 14.133 18.078 1 91.19 194 LEU A O 1
ATOM 1425 N N . TYR A 1 195 ? -2.938 12.914 16.688 1 91.5 195 TYR A N 1
ATOM 1426 C CA . TYR A 1 195 ? -4.059 12.719 15.781 1 91.5 195 TYR A CA 1
ATOM 1427 C C . TYR A 1 195 ? -4.625 11.305 15.906 1 91.5 195 TYR A C 1
ATOM 1429 O O . TYR A 1 195 ? -3.875 10.328 15.891 1 91.5 195 TYR A O 1
ATOM 1437 N N . VAL A 1 196 ? -5.879 11.25 16.062 1 93.19 196 VAL A N 1
ATOM 1438 C CA . VAL A 1 196 ? -6.57 9.969 16.156 1 93.19 196 VAL A CA 1
ATOM 1439 C C . VAL A 1 196 ? -7.656 9.891 15.086 1 93.19 196 VAL A C 1
ATOM 1441 O O . VAL A 1 196 ? -8.57 10.727 15.055 1 93.19 196 VAL A O 1
ATOM 1444 N N . ILE A 1 197 ? -7.617 8.945 14.25 1 92.44 197 ILE A N 1
ATOM 1445 C CA . ILE A 1 197 ? -8.617 8.766 13.203 1 92.44 197 ILE A CA 1
ATOM 1446 C C . ILE A 1 197 ? -9.492 7.559 13.531 1 92.44 197 ILE A C 1
ATOM 1448 O O . ILE A 1 197 ? -9.016 6.422 13.523 1 92.44 197 ILE A O 1
ATOM 1452 N N . ASP A 1 198 ? -10.711 7.781 13.734 1 91 198 ASP A N 1
ATOM 1453 C CA . ASP A 1 198 ? -11.68 6.738 14.062 1 91 198 ASP A CA 1
ATOM 1454 C C . ASP A 1 198 ? -11.148 5.828 15.172 1 91 198 ASP A C 1
ATOM 1456 O O . ASP A 1 198 ? -11.203 4.602 15.055 1 91 198 ASP A O 1
ATOM 1460 N N . GLY A 1 199 ? -10.516 6.496 16.141 1 88.94 199 GLY A N 1
ATOM 1461 C CA . GLY A 1 199 ? -10.07 5.773 17.312 1 88.94 199 GLY A CA 1
ATOM 1462 C C . GLY A 1 199 ? -8.648 5.262 17.203 1 88.94 199 GLY A C 1
ATOM 1463 O O . GLY A 1 199 ? -8.086 4.738 18.156 1 88.94 199 GLY A O 1
ATOM 1464 N N . PHE A 1 200 ? -8.008 5.363 16.047 1 89.06 200 PHE A N 1
ATOM 1465 C CA . PHE A 1 200 ? -6.633 4.922 15.852 1 89.06 200 PHE A CA 1
ATOM 1466 C C . PHE A 1 200 ? -5.668 6.094 15.969 1 89.06 200 PHE A C 1
ATOM 1468 O O . PHE A 1 200 ? -5.664 6.988 15.125 1 89.06 200 PHE A O 1
ATOM 1475 N N . PRO A 1 201 ? -4.785 6.082 16.938 1 91.19 201 PRO A N 1
ATOM 1476 C CA . PRO A 1 201 ? -3.789 7.145 17.078 1 91.19 201 PRO A CA 1
ATOM 1477 C C . PRO A 1 201 ? -2.65 7.02 16.062 1 91.19 201 PRO A C 1
ATOM 1479 O O . PRO A 1 201 ? -2.107 5.93 15.875 1 91.19 201 PRO A O 1
ATOM 1482 N N . LEU A 1 202 ? -2.318 8.07 15.516 1 89 202 LEU A N 1
ATOM 1483 C CA . LEU A 1 202 ? -1.165 8.117 14.625 1 89 202 LEU A CA 1
ATOM 1484 C C . LEU A 1 202 ? 0.101 8.484 15.391 1 89 202 LEU A C 1
ATOM 1486 O O . LEU A 1 202 ? 0.05 9.273 16.344 1 89 202 LEU A O 1
ATOM 1490 N N . PRO A 1 203 ? 1.2 7.91 14.891 1 82.75 203 PRO A N 1
ATOM 1491 C CA . PRO A 1 203 ? 2.441 8.367 15.523 1 82.75 203 PRO A CA 1
ATOM 1492 C C . PRO A 1 203 ? 2.664 9.867 15.367 1 82.75 203 PRO A C 1
ATOM 1494 O O . PRO A 1 203 ? 2.393 10.43 14.297 1 82.75 203 PRO A O 1
ATOM 1497 N N . ILE A 1 204 ? 3.102 10.398 16.375 1 78.94 204 ILE A N 1
ATOM 1498 C CA . ILE A 1 204 ? 3.307 11.844 16.375 1 78.94 204 ILE A CA 1
ATOM 1499 C C . ILE A 1 204 ? 4.527 12.188 15.531 1 78.94 204 ILE A C 1
ATOM 1501 O O . ILE A 1 204 ? 5.559 11.516 15.609 1 78.94 204 ILE A O 1
ATOM 1505 N N . SER A 1 205 ? 4.332 13.023 14.688 1 75.31 205 SER A N 1
ATOM 1506 C CA . SER A 1 205 ? 5.426 13.57 13.891 1 75.31 205 SER A CA 1
ATOM 1507 C C . SER A 1 205 ? 5.387 15.094 13.875 1 75.31 205 SER A C 1
ATOM 1509 O O . SER A 1 205 ? 4.309 15.695 13.781 1 75.31 205 SER A O 1
ATOM 1511 N N . ASP A 1 206 ? 6.531 15.617 14.047 1 65.81 206 ASP A N 1
ATOM 1512 C CA . ASP A 1 206 ? 6.617 17.062 13.984 1 65.81 206 ASP A CA 1
ATOM 1513 C C . ASP A 1 206 ? 6.816 17.547 12.547 1 65.81 206 ASP A C 1
ATOM 1515 O O . ASP A 1 206 ? 6.875 18.75 12.297 1 65.81 206 ASP A O 1
ATOM 1519 N N . ASP A 1 207 ? 6.902 16.578 11.648 1 71.56 207 ASP A N 1
ATOM 1520 C CA . ASP A 1 207 ? 6.93 16.953 10.234 1 71.56 207 ASP A CA 1
ATOM 1521 C C . ASP A 1 207 ? 5.523 17.281 9.727 1 71.56 207 ASP A C 1
ATOM 1523 O O . ASP A 1 207 ? 4.68 16.391 9.617 1 71.56 207 ASP A O 1
ATOM 1527 N N . PRO A 1 208 ? 5.383 18.516 9.344 1 67.06 208 PRO A N 1
ATOM 1528 C CA . PRO A 1 208 ? 4.043 18.938 8.914 1 67.06 208 PRO A CA 1
ATOM 1529 C C . PRO A 1 208 ? 3.549 18.156 7.695 1 67.06 208 PRO A C 1
ATOM 1531 O O . PRO A 1 208 ? 2.338 18.016 7.492 1 67.06 208 PRO A O 1
ATOM 1534 N N . LEU A 1 209 ? 4.449 17.656 6.914 1 67.94 209 LEU A N 1
ATOM 1535 C CA . LEU A 1 209 ? 4.062 16.938 5.703 1 67.94 209 LEU A CA 1
ATOM 1536 C C . LEU A 1 209 ? 3.455 15.586 6.047 1 67.94 209 LEU A C 1
ATOM 1538 O O . LEU A 1 209 ? 2.789 14.969 5.211 1 67.94 209 LEU A O 1
ATOM 1542 N N . GLU A 1 210 ? 3.668 15.188 7.285 1 69.81 210 GLU A N 1
ATOM 1543 C CA . GLU A 1 210 ? 3.164 13.891 7.707 1 69.81 210 GLU A CA 1
ATOM 1544 C C . GLU A 1 210 ? 1.831 14.023 8.438 1 69.81 210 GLU A C 1
ATOM 1546 O O . GLU A 1 210 ? 1.253 13.023 8.875 1 69.81 210 GLU A O 1
ATOM 1551 N N . SER A 1 211 ? 1.409 15.234 8.547 1 72 211 SER A N 1
ATOM 1552 C CA . SER A 1 211 ? 0.101 15.414 9.164 1 72 211 SER A CA 1
ATOM 1553 C C . SER A 1 211 ? -0.999 14.758 8.336 1 72 211 SER A C 1
ATOM 1555 O O . SER A 1 211 ? -1.067 14.953 7.121 1 72 211 SER A O 1
ATOM 1557 N N . PRO A 1 212 ? -1.785 13.961 9.008 1 75.38 212 PRO A N 1
ATOM 1558 C CA . PRO A 1 212 ? -2.883 13.336 8.266 1 75.38 212 PRO A CA 1
ATOM 1559 C C . PRO A 1 212 ? -3.875 14.359 7.711 1 75.38 212 PRO A C 1
ATOM 1561 O O . PRO A 1 212 ? -4.617 14.062 6.77 1 75.38 212 PRO A O 1
ATOM 1564 N N . LEU A 1 213 ? -3.92 15.484 8.297 1 75.44 213 LEU A N 1
ATOM 1565 C CA . LEU A 1 213 ? -4.859 16.516 7.875 1 75.44 213 LEU A CA 1
ATOM 1566 C C . LEU A 1 213 ? -4.527 17.016 6.473 1 75.44 213 LEU A C 1
ATOM 1568 O O . LEU A 1 213 ? -5.375 17.609 5.805 1 75.44 213 LEU A O 1
ATOM 1572 N N . ALA A 1 214 ? -3.357 16.703 6.105 1 73.88 214 ALA A N 1
ATOM 1573 C CA . ALA A 1 214 ? -2.938 17.172 4.789 1 73.88 214 ALA A CA 1
ATOM 1574 C C . ALA A 1 214 ? -3.389 16.203 3.693 1 73.88 214 ALA A C 1
ATOM 1576 O O . ALA A 1 214 ? -3.414 16.562 2.514 1 73.88 214 ALA A O 1
ATOM 1577 N N . THR A 1 215 ? -3.824 15.023 4.109 1 77.12 215 THR A N 1
ATOM 1578 C CA . THR A 1 215 ? -3.99 14.039 3.049 1 77.12 215 THR A CA 1
ATOM 1579 C C . THR A 1 215 ? -5.41 13.477 3.049 1 77.12 215 THR A C 1
ATOM 1581 O O . THR A 1 215 ? -5.848 12.883 2.062 1 77.12 215 THR A O 1
ATOM 1584 N N . ILE A 1 216 ? -6.137 13.711 4.098 1 85.25 216 ILE A N 1
ATOM 1585 C CA . ILE A 1 216 ? -7.512 13.219 4.133 1 85.25 216 ILE A CA 1
ATOM 1586 C C . ILE A 1 216 ? -8.438 14.242 3.477 1 85.25 216 ILE A C 1
ATOM 1588 O O . ILE A 1 216 ? -8.281 15.445 3.672 1 85.25 216 ILE A O 1
ATOM 1592 N N . SER A 1 217 ? -9.336 13.773 2.814 1 87.19 217 SER A N 1
ATOM 1593 C CA . SER A 1 217 ? -10.336 14.664 2.223 1 87.19 217 SER A CA 1
ATOM 1594 C C . SER A 1 217 ? -11.289 15.203 3.277 1 87.19 217 SER A C 1
ATOM 1596 O O . SER A 1 217 ? -11.82 14.438 4.094 1 87.19 217 SER A O 1
ATOM 1598 N N . PRO A 1 218 ? -11.523 16.438 3.223 1 87.81 218 PRO A N 1
ATOM 1599 C CA . PRO A 1 218 ? -12.492 16.984 4.168 1 87.81 218 PRO A CA 1
ATOM 1600 C C . PRO A 1 218 ? -13.883 16.375 4.023 1 87.81 218 PRO A C 1
ATOM 1602 O O . PRO A 1 218 ? -14.617 16.25 5.012 1 87.81 218 PRO A O 1
ATOM 1605 N N . ASP A 1 219 ? -14.211 15.93 2.857 1 88.88 219 ASP A N 1
ATOM 1606 C CA . ASP A 1 219 ? -15.531 15.375 2.588 1 88.88 219 ASP A CA 1
ATOM 1607 C C . ASP A 1 219 ? -15.703 14.008 3.24 1 88.88 219 ASP A C 1
ATOM 1609 O O . ASP A 1 219 ? -16.828 13.516 3.383 1 88.88 219 ASP A O 1
ATOM 1613 N N . ALA A 1 220 ? -14.703 13.453 3.641 1 91.25 220 ALA A N 1
ATOM 1614 C CA . ALA A 1 220 ? -14.766 12.148 4.293 1 91.25 220 ALA A CA 1
ATOM 1615 C C . ALA A 1 220 ? -15.008 12.297 5.793 1 91.25 220 ALA A C 1
ATOM 1617 O O . ALA A 1 220 ? -15.352 11.32 6.469 1 91.25 220 ALA A O 1
ATOM 1618 N N . ILE A 1 221 ? -14.906 13.445 6.297 1 92.62 221 ILE A N 1
ATOM 1619 C CA . ILE A 1 221 ? -14.898 13.656 7.738 1 92.62 221 ILE A CA 1
ATOM 1620 C C . ILE A 1 221 ? -16.297 14.047 8.211 1 92.62 221 ILE A C 1
ATOM 1622 O O . ILE A 1 221 ? -16.938 14.914 7.613 1 92.62 221 ILE A O 1
ATOM 1626 N N . GLU A 1 222 ? -16.75 13.414 9.234 1 92.38 222 GLU A N 1
ATOM 1627 C CA . GLU A 1 222 ? -18.031 13.719 9.867 1 92.38 222 GLU A CA 1
ATOM 1628 C C . GLU A 1 222 ? -17.859 14.805 10.93 1 92.38 222 GLU A C 1
ATOM 1630 O O . GLU A 1 222 ? -18.734 15.672 11.07 1 92.38 222 GLU A O 1
ATOM 1635 N N . SER A 1 223 ? -16.812 14.664 11.703 1 91.44 223 SER A N 1
ATOM 1636 C CA . SER A 1 223 ? -16.578 15.641 12.766 1 91.44 223 SER A CA 1
ATOM 1637 C C . SER A 1 223 ? -15.125 15.641 13.211 1 91.44 223 SER A C 1
ATOM 1639 O O . SER A 1 223 ? -14.398 14.664 12.977 1 91.44 223 SER A O 1
ATOM 1641 N N . ILE A 1 224 ? -14.695 16.703 13.75 1 91.56 224 ILE A N 1
ATOM 1642 C CA . ILE A 1 224 ? -13.383 16.859 14.367 1 91.56 224 ILE A CA 1
ATOM 1643 C C . ILE A 1 224 ? -13.547 17.375 15.797 1 91.56 224 ILE A C 1
ATOM 1645 O O . ILE A 1 224 ? -14.242 18.359 16.047 1 91.56 224 ILE A O 1
ATOM 1649 N N . SER A 1 225 ? -12.984 16.672 16.75 1 92.31 225 SER A N 1
ATOM 1650 C CA . SER A 1 225 ? -12.992 17.094 18.156 1 92.31 225 SER A CA 1
ATOM 1651 C C . SER A 1 225 ? -11.57 17.344 18.656 1 92.31 225 SER A C 1
ATOM 1653 O O . SER A 1 225 ? -10.68 16.516 18.453 1 92.31 225 SER A O 1
ATOM 1655 N N . ILE A 1 226 ? -11.414 18.406 19.25 1 93.31 226 ILE A N 1
ATOM 1656 C CA . ILE A 1 226 ? -10.109 18.734 19.828 1 93.31 226 ILE A CA 1
ATOM 1657 C C . ILE A 1 226 ? -10.188 18.719 21.344 1 93.31 226 ILE A C 1
ATOM 1659 O O . ILE A 1 226 ? -10.969 19.469 21.938 1 93.31 226 ILE A O 1
ATOM 1663 N N . LEU A 1 227 ? -9.461 17.859 21.922 1 93.38 227 LEU A N 1
ATOM 1664 C CA . LEU A 1 227 ? -9.32 17.781 23.359 1 93.38 227 LEU A CA 1
ATOM 1665 C C . LEU A 1 227 ? -8.164 18.656 23.844 1 93.38 227 LEU A C 1
ATOM 1667 O O . LEU A 1 227 ? -7.012 18.438 23.453 1 93.38 227 LEU A O 1
ATOM 1671 N N . LYS A 1 228 ? -8.453 19.531 24.766 1 92.12 228 LYS A N 1
ATOM 1672 C CA . LYS A 1 228 ? -7.457 20.547 25.094 1 92.12 228 LYS A CA 1
ATOM 1673 C C . LYS A 1 228 ? -6.938 20.375 26.516 1 92.12 228 LYS A C 1
ATOM 1675 O O . LYS A 1 228 ? -5.766 20.641 26.797 1 92.12 228 LYS A O 1
ATOM 1680 N N . ASP A 1 229 ? -7.828 19.984 27.422 1 90.06 229 ASP A N 1
ATOM 1681 C CA . ASP A 1 229 ? -7.375 19.891 28.812 1 90.06 229 ASP A CA 1
ATOM 1682 C C . ASP A 1 229 ? -6.949 18.484 29.156 1 90.06 229 ASP A C 1
ATOM 1684 O O . ASP A 1 229 ? -7.27 17.531 28.453 1 90.06 229 ASP A O 1
ATOM 1688 N N . VAL A 1 230 ? -6.359 18.312 30.266 1 85.56 230 VAL A N 1
ATOM 1689 C CA . VAL A 1 230 ? -5.707 17.078 30.656 1 85.56 230 VAL A CA 1
ATOM 1690 C C . VAL A 1 230 ? -6.758 16.016 30.969 1 85.56 230 VAL A C 1
ATOM 1692 O O . VAL A 1 230 ? -6.547 14.82 30.719 1 85.56 230 VAL A O 1
ATOM 1695 N N . SER A 1 231 ? -7.801 16.406 31.484 1 83.44 231 SER A N 1
ATOM 1696 C CA . SER A 1 231 ? -8.82 15.414 31.812 1 83.44 231 SER A CA 1
ATOM 1697 C C . SER A 1 231 ? -9.336 14.711 30.562 1 83.44 231 SER A C 1
ATOM 1699 O O . SER A 1 231 ? -9.766 13.555 30.609 1 83.44 231 SER A O 1
ATOM 1701 N N . SER A 1 232 ? -9.312 15.367 29.531 1 83.44 232 SER A N 1
ATOM 1702 C CA . SER A 1 232 ? -9.781 14.805 28.281 1 83.44 232 SER A CA 1
ATOM 1703 C C . SER A 1 232 ? -8.664 14.055 27.562 1 83.44 232 SER A C 1
ATOM 1705 O O . SER A 1 232 ? -8.914 13.07 26.859 1 83.44 232 SER A O 1
ATOM 1707 N N . THR A 1 233 ? -7.469 14.5 27.625 1 86.38 233 THR A N 1
ATOM 1708 C CA . THR A 1 233 ? -6.363 13.961 26.844 1 86.38 233 THR A CA 1
ATOM 1709 C C . THR A 1 233 ? -5.68 12.82 27.594 1 86.38 233 THR A C 1
ATOM 1711 O O . THR A 1 233 ? -4.973 12.008 26.984 1 86.38 233 THR A O 1
ATOM 1714 N N . ALA A 1 234 ? -5.918 12.742 28.859 1 85.5 234 ALA A N 1
ATOM 1715 C CA . ALA A 1 234 ? -5.199 11.797 29.719 1 85.5 234 ALA A CA 1
ATOM 1716 C C . ALA A 1 234 ? -5.48 10.359 29.297 1 85.5 234 ALA A C 1
ATOM 1718 O O . ALA A 1 234 ? -4.648 9.469 29.5 1 85.5 234 ALA A O 1
ATOM 1719 N N . ILE A 1 235 ? -6.527 10.18 28.719 1 86 235 ILE A N 1
ATOM 1720 C CA . ILE A 1 235 ? -6.895 8.828 28.312 1 86 235 ILE A CA 1
ATOM 1721 C C . ILE A 1 235 ? -5.965 8.359 27.203 1 86 235 ILE A C 1
ATOM 1723 O O . ILE A 1 235 ? -5.883 7.156 26.922 1 86 235 ILE A O 1
ATOM 1727 N N . TYR A 1 236 ? -5.301 9.273 26.625 1 87.06 236 TYR A N 1
ATOM 1728 C CA . TYR A 1 236 ? -4.359 8.922 25.562 1 87.06 236 TYR A CA 1
ATOM 1729 C C . TYR A 1 236 ? -2.928 8.922 26.094 1 87.06 236 TYR A C 1
ATOM 1731 O O . TYR A 1 236 ? -1.984 8.664 25.344 1 87.06 236 TYR A O 1
ATOM 1739 N N . GLY A 1 237 ? -2.842 9.32 27.25 1 84.56 237 GLY A N 1
ATOM 1740 C CA . GLY A 1 237 ? -1.547 9.242 27.906 1 84.56 237 GLY A CA 1
ATOM 1741 C C . GLY A 1 237 ? -0.538 10.234 27.359 1 84.56 237 GLY A C 1
ATOM 1742 O O . GLY A 1 237 ? -0.872 11.391 27.109 1 84.56 237 GLY A O 1
ATOM 1743 N N . ALA A 1 238 ? 0.727 9.688 27.266 1 79.81 238 ALA A N 1
ATOM 1744 C CA . ALA A 1 238 ? 1.884 10.508 26.922 1 79.81 238 ALA A CA 1
ATOM 1745 C C . ALA A 1 238 ? 1.69 11.172 25.547 1 79.81 238 ALA A C 1
ATOM 1747 O O . ALA A 1 238 ? 2.193 12.266 25.312 1 79.81 238 ALA A O 1
ATOM 1748 N N . GLN A 1 239 ? 0.922 10.609 24.797 1 81.12 239 GLN A N 1
ATOM 1749 C CA . GLN A 1 239 ? 0.739 11.133 23.453 1 81.12 239 GLN A CA 1
ATOM 1750 C C . GLN A 1 239 ? -0.242 12.305 23.453 1 81.12 239 GLN A C 1
ATOM 1752 O O . GLN A 1 239 ? -0.297 13.07 22.484 1 81.12 239 GLN A O 1
ATOM 1757 N N . GLY A 1 240 ? -0.937 12.469 24.469 1 84.69 240 GLY A N 1
ATOM 1758 C CA . GLY A 1 240 ? -1.94 13.516 24.531 1 84.69 240 GLY A CA 1
ATOM 1759 C C . GLY A 1 240 ? -1.45 14.766 25.234 1 84.69 240 GLY A C 1
ATOM 1760 O O . GLY A 1 240 ? -2.232 15.68 25.5 1 84.69 240 GLY A O 1
ATOM 1761 N N . ALA A 1 241 ? -0.209 14.82 25.484 1 80.62 241 ALA A N 1
ATOM 1762 C CA . ALA A 1 241 ? 0.333 15.922 26.281 1 80.62 241 ALA A CA 1
ATOM 1763 C C . ALA A 1 241 ? 0.121 17.266 25.594 1 80.62 241 ALA A C 1
ATOM 1765 O O . ALA A 1 241 ? -0.08 18.281 26.25 1 80.62 241 ALA A O 1
ATOM 1766 N N . ASN A 1 242 ? 0.146 17.281 24.312 1 86.12 242 ASN A N 1
ATOM 1767 C CA . ASN A 1 242 ? 0.016 18.516 23.547 1 86.12 242 ASN A CA 1
ATOM 1768 C C . ASN A 1 242 ? -1.374 18.656 22.922 1 86.12 242 ASN A C 1
ATOM 1770 O O . ASN A 1 242 ? -1.561 19.391 21.953 1 86.12 242 ASN A O 1
ATOM 1774 N N . GLY A 1 243 ? -2.314 17.906 23.422 1 90 243 GLY A N 1
ATOM 1775 C CA . GLY A 1 243 ? -3.664 17.922 22.875 1 90 243 GLY A CA 1
ATOM 1776 C C . GLY A 1 243 ? -3.938 16.766 21.938 1 90 243 GLY A C 1
ATOM 1777 O O . GLY A 1 243 ? -3.01 16.094 21.484 1 90 243 GLY A O 1
ATOM 1778 N N . VAL A 1 244 ? -5.184 16.531 21.719 1 92.5 244 VAL A N 1
ATOM 1779 C CA . VAL A 1 244 ? -5.582 15.43 20.844 1 92.5 244 VAL A CA 1
ATOM 1780 C C . VAL A 1 244 ? -6.602 15.922 19.828 1 92.5 244 VAL A C 1
ATOM 1782 O O . VAL A 1 244 ? -7.547 16.641 20.188 1 92.5 244 VAL A O 1
ATOM 1785 N N . VAL A 1 245 ? -6.371 15.609 18.594 1 92.81 245 VAL A N 1
ATOM 1786 C CA . VAL A 1 245 ? -7.32 15.883 17.516 1 92.81 245 VAL A CA 1
ATOM 1787 C C . VAL A 1 245 ? -7.988 14.578 17.078 1 92.81 245 VAL A C 1
ATOM 1789 O O . VAL A 1 245 ? -7.344 13.711 16.484 1 92.81 245 VAL A O 1
ATOM 1792 N N . LEU A 1 246 ? -9.219 14.492 17.344 1 93.5 246 LEU A N 1
ATOM 1793 C CA . LEU A 1 246 ? -9.992 13.312 16.969 1 93.5 246 LEU A CA 1
ATOM 1794 C C . LEU A 1 246 ? -10.719 13.547 15.641 1 93.5 246 LEU A C 1
ATOM 1796 O O . LEU A 1 246 ? -11.508 14.484 15.516 1 93.5 246 LEU A O 1
ATOM 1800 N N . ILE A 1 247 ? -10.492 12.742 14.75 1 92.56 247 ILE A N 1
ATOM 1801 C CA . ILE A 1 247 ? -11.148 12.797 13.445 1 92.56 247 ILE A CA 1
ATOM 1802 C C . ILE A 1 247 ? -12.094 11.609 13.297 1 92.56 247 ILE A C 1
ATOM 1804 O O . ILE A 1 247 ? -11.672 10.453 13.383 1 92.56 247 ILE A O 1
ATOM 1808 N N . THR A 1 248 ? -13.281 11.922 13.148 1 92.75 248 THR A N 1
ATOM 1809 C CA . THR A 1 248 ? -14.289 10.898 12.875 1 92.75 248 THR A CA 1
ATOM 1810 C C . THR A 1 248 ? -14.734 10.953 11.422 1 92.75 248 THR A C 1
ATOM 1812 O O . THR A 1 248 ? -15.195 11.992 10.945 1 92.75 248 THR A O 1
ATOM 1815 N N . THR A 1 249 ? -14.664 9.914 10.75 1 93.38 249 THR A N 1
ATOM 1816 C CA . THR A 1 249 ? -15.055 9.883 9.344 1 93.38 249 THR A CA 1
ATOM 1817 C C . THR A 1 249 ? -16.516 9.469 9.195 1 93.38 249 THR A C 1
ATOM 1819 O O . THR A 1 249 ? -17.109 8.945 10.141 1 93.38 249 THR A O 1
ATOM 1822 N N . LYS A 1 250 ? -17.047 9.773 8.117 1 93.25 250 LYS A N 1
ATOM 1823 C CA . LYS A 1 250 ? -18.453 9.539 7.859 1 93.25 250 LYS A CA 1
ATOM 1824 C C . LYS A 1 250 ? -18.781 8.047 7.816 1 93.25 250 LYS A C 1
ATOM 1826 O O . LYS A 1 250 ? -17.969 7.254 7.32 1 93.25 250 LYS A O 1
ATOM 1831 N N . LYS A 1 251 ? -19.969 7.758 8.359 1 90.75 251 LYS A N 1
ATOM 1832 C CA . LYS A 1 251 ? -20.484 6.391 8.367 1 90.75 251 LYS A CA 1
ATOM 1833 C C . LYS A 1 251 ? -21.844 6.309 7.684 1 90.75 251 LYS A C 1
ATOM 1835 O O . LYS A 1 251 ? -22.484 7.332 7.441 1 90.75 251 LYS A O 1
ATOM 1840 N N . GLY A 1 252 ? -22.188 5.102 7.367 1 85.69 252 GLY A N 1
ATOM 1841 C CA . GLY A 1 252 ? -23.531 4.891 6.836 1 85.69 252 GLY A CA 1
ATOM 1842 C C . GLY A 1 252 ? -24.594 4.758 7.914 1 85.69 252 GLY A C 1
ATOM 1843 O O . GLY A 1 252 ? -24.266 4.629 9.094 1 85.69 252 GLY A O 1
ATOM 1844 N N . SER A 1 253 ? -25.797 4.906 7.43 1 82.38 253 SER A N 1
ATOM 1845 C CA . SER A 1 253 ? -26.906 4.727 8.344 1 82.38 253 SER A CA 1
ATOM 1846 C C . SER A 1 253 ? -28 3.869 7.715 1 82.38 253 SER A C 1
ATOM 1848 O O . SER A 1 253 ? -28.156 3.844 6.492 1 82.38 253 SER A O 1
ATOM 1850 N N . ALA A 1 254 ? -28.672 3.203 8.578 1 79.81 254 ALA A N 1
ATOM 1851 C CA . ALA A 1 254 ? -29.75 2.352 8.102 1 79.81 254 ALA A CA 1
ATOM 1852 C C . ALA A 1 254 ? -30.844 3.18 7.422 1 79.81 254 ALA A C 1
ATOM 1854 O O . ALA A 1 254 ? -31.234 4.23 7.93 1 79.81 254 ALA A O 1
ATOM 1855 N N . GLY A 1 255 ? -31.312 2.717 6.309 1 71.12 255 GLY A N 1
ATOM 1856 C CA . GLY A 1 255 ? -32.406 3.371 5.609 1 71.12 255 GLY A CA 1
ATOM 1857 C C . GLY A 1 255 ? -31.938 4.477 4.676 1 71.12 255 GLY A C 1
ATOM 1858 O O . GLY A 1 255 ? -32.719 5.012 3.898 1 71.12 255 GLY A O 1
ATOM 1859 N N . MET A 1 256 ? -30.719 4.738 4.789 1 75.88 256 MET A N 1
ATOM 1860 C CA . MET A 1 256 ? -30.156 5.824 3.982 1 75.88 256 MET A CA 1
ATOM 1861 C C . MET A 1 256 ? -29.531 5.289 2.705 1 75.88 256 MET A C 1
ATOM 1863 O O . MET A 1 256 ? -29.016 4.168 2.686 1 75.88 256 MET A O 1
ATOM 1867 N N . SER A 1 257 ? -29.719 5.98 1.566 1 79.75 257 SER A N 1
ATOM 1868 C CA . SER A 1 257 ? -29 5.762 0.314 1 79.75 257 SER A CA 1
ATOM 1869 C C . SER A 1 257 ? -28.719 7.082 -0.396 1 79.75 257 SER A C 1
ATOM 1871 O O . SER A 1 257 ? -29.594 7.648 -1.043 1 79.75 257 SER A O 1
ATOM 1873 N N . GLU A 1 258 ? -27.547 7.559 -0.23 1 87.88 258 GLU A N 1
ATOM 1874 C CA . GLU A 1 258 ? -27.203 8.883 -0.747 1 87.88 258 GLU A CA 1
ATOM 1875 C C . GLU A 1 258 ? -25.922 8.828 -1.566 1 87.88 258 GLU A C 1
ATOM 1877 O O . GLU A 1 258 ? -24.922 8.219 -1.146 1 87.88 258 GLU A O 1
ATOM 1882 N N . ILE A 1 259 ? -26.016 9.414 -2.701 1 87.5 259 ILE A N 1
ATOM 1883 C CA . ILE A 1 259 ? -24.844 9.609 -3.543 1 87.5 259 ILE A CA 1
ATOM 1884 C C . ILE A 1 259 ? -24.5 11.094 -3.629 1 87.5 259 ILE A C 1
ATOM 1886 O O . ILE A 1 259 ? -25.375 11.922 -3.885 1 87.5 259 ILE A O 1
ATOM 1890 N N . SER A 1 260 ? -23.297 11.359 -3.42 1 92.5 260 SER A N 1
ATOM 1891 C CA . SER A 1 260 ? -22.844 12.742 -3.502 1 92.5 260 SER A CA 1
ATOM 1892 C C . SER A 1 260 ? -21.703 12.883 -4.496 1 92.5 260 SER A C 1
ATOM 1894 O O . SER A 1 260 ? -20.781 12.055 -4.527 1 92.5 260 SER A O 1
ATOM 1896 N N . VAL A 1 261 ? -21.781 13.859 -5.324 1 92 261 VAL A N 1
ATOM 1897 C CA . VAL A 1 261 ? -20.734 14.18 -6.293 1 92 261 VAL A CA 1
ATOM 1898 C C . VAL A 1 261 ? -20.297 15.633 -6.121 1 92 261 VAL A C 1
ATOM 1900 O O . VAL A 1 261 ? -21.125 16.531 -6.086 1 92 261 VAL A O 1
ATOM 1903 N N . LYS A 1 262 ? -19.047 15.789 -6.027 1 95.25 262 LYS A N 1
ATOM 1904 C CA . LYS A 1 262 ? -18.469 17.125 -5.922 1 95.25 262 LYS A CA 1
ATOM 1905 C C . LYS A 1 262 ? -17.406 17.344 -7.004 1 95.25 262 LYS A C 1
ATOM 1907 O O . LYS A 1 262 ? -16.531 16.5 -7.215 1 95.25 262 LYS A O 1
ATOM 1912 N N . ALA A 1 263 ? -17.531 18.391 -7.73 1 95.81 263 ALA A N 1
ATOM 1913 C CA . ALA A 1 263 ? -16.562 18.797 -8.742 1 95.81 263 ALA A CA 1
ATOM 1914 C C . ALA A 1 263 ? -16.094 20.234 -8.5 1 95.81 263 ALA A C 1
ATOM 1916 O O . ALA A 1 263 ? -16.922 21.156 -8.406 1 95.81 263 ALA A O 1
ATOM 1917 N N . THR A 1 264 ? -14.828 20.406 -8.406 1 96.31 264 THR A N 1
ATOM 1918 C CA . THR A 1 264 ? -14.266 21.719 -8.086 1 96.31 264 THR A CA 1
ATOM 1919 C C . THR A 1 264 ? -13.172 22.094 -9.086 1 96.31 264 THR A C 1
ATOM 1921 O O . THR A 1 264 ? -12.359 21.25 -9.469 1 96.31 264 THR A O 1
ATOM 1924 N N . TYR A 1 265 ? -13.164 23.297 -9.555 1 96.94 265 TYR A N 1
ATOM 1925 C CA . TYR A 1 265 ? -12.125 23.891 -10.391 1 96.94 265 TYR A CA 1
ATOM 1926 C C . TYR A 1 265 ? -11.742 25.266 -9.883 1 96.94 265 TYR A C 1
ATOM 1928 O O . TYR A 1 265 ? -12.617 26.078 -9.539 1 96.94 265 TYR A O 1
ATOM 1936 N N . GLY A 1 266 ? -10.461 25.516 -9.789 1 97 266 GLY A N 1
ATOM 1937 C CA . GLY A 1 266 ? -10.016 26.797 -9.281 1 97 266 GLY A CA 1
ATOM 1938 C C . GLY A 1 266 ? -8.75 27.297 -9.953 1 97 266 GLY A C 1
ATOM 1939 O O . GLY A 1 266 ? -8.023 26.531 -10.578 1 97 266 GLY A O 1
ATOM 1940 N N . ILE A 1 267 ? -8.562 28.562 -9.875 1 97.62 267 ILE A N 1
ATOM 1941 C CA . ILE A 1 267 ? -7.367 29.25 -10.352 1 97.62 267 ILE A CA 1
ATOM 1942 C C . ILE A 1 267 ? -6.707 29.984 -9.195 1 97.62 267 ILE A C 1
ATOM 1944 O O . ILE A 1 267 ? -7.387 30.625 -8.391 1 97.62 267 ILE A O 1
ATOM 1948 N N . SER A 1 268 ? -5.359 29.891 -9.07 1 96.31 268 SER A N 1
ATOM 1949 C CA . SER A 1 268 ? -4.598 30.516 -7.988 1 96.31 268 SER A CA 1
ATOM 1950 C C . SER A 1 268 ? -3.547 31.469 -8.523 1 96.31 268 SER A C 1
ATOM 1952 O O . SER A 1 268 ? -2.895 31.188 -9.531 1 96.31 268 SER A O 1
ATOM 1954 N N . LYS A 1 269 ? -3.436 32.5 -7.867 1 95.44 269 LYS A N 1
ATOM 1955 C CA . LYS A 1 269 ? -2.438 33.531 -8.203 1 95.44 269 LYS A CA 1
ATOM 1956 C C . LYS A 1 269 ? -1.767 34.062 -6.945 1 95.44 269 LYS A C 1
ATOM 1958 O O . LYS A 1 269 ? -2.289 33.906 -5.84 1 95.44 269 LYS A O 1
ATOM 1963 N N . LEU A 1 270 ? -0.594 34.594 -7.172 1 93.88 270 LEU A N 1
ATOM 1964 C CA . LEU A 1 270 ? 0.087 35.25 -6.047 1 93.88 270 LEU A CA 1
ATOM 1965 C C . LEU A 1 270 ? -0.801 36.281 -5.398 1 93.88 270 LEU A C 1
ATOM 1967 O O . LEU A 1 270 ? -1.337 37.156 -6.082 1 93.88 270 LEU A O 1
ATOM 1971 N N . ALA A 1 271 ? -0.923 36.281 -4.109 1 92 271 ALA A N 1
ATOM 1972 C CA . ALA A 1 271 ? -1.838 37.156 -3.404 1 92 271 ALA A CA 1
ATOM 1973 C C . ALA A 1 271 ? -1.211 38.531 -3.201 1 92 271 ALA A C 1
ATOM 1975 O O . ALA A 1 271 ? -1.856 39.562 -3.439 1 92 271 ALA A O 1
ATOM 1976 N N . ASN A 1 272 ? 0.043 38.469 -2.65 1 88.31 272 ASN A N 1
ATOM 1977 C CA . ASN A 1 272 ? 0.776 39.719 -2.385 1 88.31 272 ASN A CA 1
ATOM 1978 C C . ASN A 1 272 ? 2.176 39.688 -2.994 1 88.31 272 ASN A C 1
ATOM 1980 O O . ASN A 1 272 ? 2.852 38.656 -2.939 1 88.31 272 ASN A O 1
ATOM 1984 N N . SER A 1 273 ? 2.514 40.812 -3.619 1 88.25 273 SER A N 1
ATOM 1985 C CA . SER A 1 273 ? 3.84 40.906 -4.223 1 88.25 273 SER A CA 1
ATOM 1986 C C . SER A 1 273 ? 4.723 41.906 -3.486 1 88.25 273 SER A C 1
ATOM 1988 O O . SER A 1 273 ? 4.223 42.812 -2.83 1 88.25 273 SER A O 1
ATOM 1990 N N . ILE A 1 274 ? 5.949 41.719 -3.57 1 89.31 274 ILE A N 1
ATOM 1991 C CA . ILE A 1 274 ? 6.941 42.656 -3.086 1 89.31 274 ILE A CA 1
ATOM 1992 C C . ILE A 1 274 ? 7.363 43.594 -4.223 1 89.31 274 ILE A C 1
ATOM 1994 O O . ILE A 1 274 ? 7.734 43.125 -5.305 1 89.31 274 ILE A O 1
ATOM 1998 N N . LEU A 1 275 ? 7.379 44.844 -3.973 1 88.88 275 LEU A N 1
ATOM 1999 C CA . LEU A 1 275 ? 7.719 45.812 -5.008 1 88.88 275 LEU A CA 1
ATOM 2000 C C . LEU A 1 275 ? 9.227 45.875 -5.234 1 88.88 275 LEU A C 1
ATOM 2002 O O . LEU A 1 275 ? 9.984 46.188 -4.316 1 88.88 275 LEU A O 1
ATOM 2006 N N . MET A 1 276 ? 9.648 45.594 -6.41 1 91.31 276 MET A N 1
ATOM 2007 C CA . MET A 1 276 ? 11.055 45.594 -6.789 1 91.31 276 MET A CA 1
ATOM 2008 C C . MET A 1 276 ? 11.359 46.781 -7.695 1 91.31 276 MET A C 1
ATOM 2010 O O . MET A 1 276 ? 10.445 47.438 -8.203 1 91.31 276 MET A O 1
ATOM 2014 N N . LEU A 1 277 ? 12.688 46.938 -7.934 1 89.38 277 LEU A N 1
ATOM 2015 C CA . LEU A 1 277 ? 13.094 48.062 -8.758 1 89.38 277 LEU A CA 1
ATOM 2016 C C . LEU A 1 277 ? 12.836 47.781 -10.234 1 89.38 277 LEU A C 1
ATOM 2018 O O . LEU A 1 277 ? 13.109 46.688 -10.719 1 89.38 277 LEU A O 1
ATOM 2022 N N . GLY A 1 278 ? 12.227 48.75 -10.891 1 84.5 278 GLY A N 1
ATOM 2023 C CA . GLY A 1 278 ? 12.109 48.688 -12.336 1 84.5 278 GLY A CA 1
ATOM 2024 C C . GLY A 1 278 ? 13.414 48.969 -13.055 1 84.5 278 GLY A C 1
ATOM 2025 O O . GLY A 1 278 ? 14.438 49.219 -12.422 1 84.5 278 GLY A O 1
ATOM 2026 N N . ALA A 1 279 ? 13.398 49 -14.305 1 80.75 279 ALA A N 1
ATOM 2027 C CA . ALA A 1 279 ? 14.594 49.031 -15.141 1 80.75 279 ALA A CA 1
ATOM 2028 C C . ALA A 1 279 ? 15.422 50.281 -14.836 1 80.75 279 ALA A C 1
ATOM 2030 O O . ALA A 1 279 ? 16.625 50.188 -14.586 1 80.75 279 ALA A O 1
ATOM 2031 N N . GLU A 1 280 ? 14.844 51.406 -14.828 1 75.94 280 GLU A N 1
ATOM 2032 C CA . GLU A 1 280 ? 15.562 52.656 -14.648 1 75.94 280 GLU A CA 1
ATOM 2033 C C . GLU A 1 280 ? 16.141 52.75 -13.242 1 75.94 280 GLU A C 1
ATOM 2035 O O . GLU A 1 280 ? 17.328 53.062 -13.07 1 75.94 280 GLU A O 1
ATOM 2040 N N . ASP A 1 281 ? 15.305 52.5 -12.344 1 81.19 281 ASP A N 1
ATOM 2041 C CA . ASP A 1 281 ? 15.758 52.594 -10.961 1 81.19 281 ASP A CA 1
ATOM 2042 C C . ASP A 1 281 ? 16.812 51.562 -10.648 1 81.19 281 ASP A C 1
ATOM 2044 O O . ASP A 1 281 ? 17.719 51.812 -9.844 1 81.19 281 ASP A O 1
ATOM 2048 N N . TYR A 1 282 ? 16.641 50.438 -11.234 1 85.19 282 TYR A N 1
ATOM 2049 C CA . TYR A 1 282 ? 17.625 49.375 -11.039 1 85.19 282 TYR A CA 1
ATOM 2050 C C . TYR A 1 282 ? 18.984 49.812 -11.547 1 85.19 282 TYR A C 1
ATOM 2052 O O . TYR A 1 282 ? 20 49.625 -10.867 1 85.19 282 TYR A O 1
ATOM 2060 N N . MET A 1 283 ? 19 50.375 -12.664 1 76.88 283 MET A N 1
ATOM 2061 C CA . MET A 1 283 ? 20.266 50.781 -13.258 1 76.88 283 MET A CA 1
ATOM 2062 C C . MET A 1 283 ? 20.891 51.938 -12.438 1 76.88 283 MET A C 1
ATOM 2064 O O . MET A 1 283 ? 22.109 51.969 -12.25 1 76.88 283 MET A O 1
ATOM 2068 N N . ARG A 1 284 ? 20.047 52.781 -11.977 1 75.38 284 ARG A N 1
ATOM 2069 C CA . ARG A 1 284 ? 20.547 53.875 -11.148 1 75.38 284 ARG A CA 1
ATOM 2070 C C . ARG A 1 284 ? 21.125 53.344 -9.844 1 75.38 284 ARG A C 1
ATOM 2072 O O . ARG A 1 284 ? 22.188 53.812 -9.398 1 75.38 284 ARG A O 1
ATOM 2079 N N . ALA A 1 285 ? 20.359 52.469 -9.328 1 78.75 285 ALA A N 1
ATOM 2080 C CA . ALA A 1 285 ? 20.828 51.906 -8.07 1 78.75 285 ALA A CA 1
ATOM 2081 C C . ALA A 1 285 ? 22.141 51.125 -8.258 1 78.75 285 ALA A C 1
ATOM 2083 O O . ALA A 1 285 ? 23.031 51.219 -7.422 1 78.75 285 ALA A O 1
ATOM 2084 N N . TYR A 1 286 ? 22.156 50.406 -9.266 1 76.31 286 TYR A N 1
ATOM 2085 C CA . TYR A 1 286 ? 23.359 49.625 -9.539 1 76.31 286 TYR A CA 1
ATOM 2086 C C . TYR A 1 286 ? 24.562 50.531 -9.742 1 76.31 286 TYR A C 1
ATOM 2088 O O . TYR A 1 286 ? 25.641 50.25 -9.203 1 76.31 286 TYR A O 1
ATOM 2096 N N . MET A 1 287 ? 24.406 51.531 -10.469 1 71.12 287 MET A N 1
ATOM 2097 C CA . MET A 1 287 ? 25.484 52.5 -10.734 1 71.12 287 MET A CA 1
ATOM 2098 C C . MET A 1 287 ? 25.938 53.188 -9.453 1 71.12 287 MET A C 1
ATOM 2100 O O . MET A 1 287 ? 27.125 53.312 -9.211 1 71.12 287 MET A O 1
ATOM 2104 N N . ARG A 1 288 ? 24.969 53.562 -8.797 1 72.56 288 ARG A N 1
ATOM 2105 C CA . ARG A 1 288 ? 25.281 54.188 -7.512 1 72.56 288 ARG A CA 1
ATOM 2106 C C . ARG A 1 288 ? 26.094 53.281 -6.629 1 72.56 288 ARG A C 1
ATOM 2108 O O . ARG A 1 288 ? 27.094 53.688 -6.039 1 72.56 288 ARG A O 1
ATOM 2115 N N . ASP A 1 289 ? 25.719 52.062 -6.547 1 71.19 289 ASP A N 1
ATOM 2116 C CA . ASP A 1 289 ? 26.359 51.094 -5.664 1 71.19 289 ASP A CA 1
ATOM 2117 C C . ASP A 1 289 ? 27.781 50.781 -6.133 1 71.19 289 ASP A C 1
ATOM 2119 O O . ASP A 1 289 ? 28.688 50.594 -5.316 1 71.19 289 ASP A O 1
ATOM 2123 N N . MET A 1 290 ? 27.938 50.688 -7.355 1 69.31 290 MET A N 1
ATOM 2124 C CA . MET A 1 290 ? 29.25 50.406 -7.906 1 69.31 290 MET A CA 1
ATOM 2125 C C . MET A 1 290 ? 30.219 51.562 -7.652 1 69.31 290 MET A C 1
ATOM 2127 O O . MET A 1 290 ? 31.406 51.344 -7.398 1 69.31 290 MET A O 1
ATOM 2131 N N . ILE A 1 291 ? 29.688 52.656 -7.77 1 66.19 291 ILE A N 1
ATOM 2132 C CA . ILE A 1 291 ? 30.5 53.844 -7.531 1 66.19 291 ILE A CA 1
ATOM 2133 C C . ILE A 1 291 ? 30.875 53.938 -6.055 1 66.19 291 ILE A C 1
ATOM 2135 O O . ILE A 1 291 ? 32.031 54.188 -5.715 1 66.19 291 ILE A O 1
ATOM 2139 N N . MET A 1 292 ? 29.969 53.719 -5.301 1 66.19 292 MET A N 1
ATOM 2140 C CA . MET A 1 292 ? 30.172 53.844 -3.859 1 66.19 292 MET A CA 1
ATOM 2141 C C . MET A 1 292 ? 31.062 52.75 -3.328 1 66.19 292 MET A C 1
ATOM 2143 O O . MET A 1 292 ? 31.75 52.938 -2.322 1 66.19 292 MET A O 1
ATOM 2147 N N . SER A 1 293 ? 30.984 51.594 -3.955 1 61.62 293 SER A N 1
ATOM 2148 C CA . SER A 1 293 ? 31.812 50.469 -3.523 1 61.62 293 SER A CA 1
ATOM 2149 C C . SER A 1 293 ? 33.219 50.594 -4.078 1 61.62 293 SER A C 1
ATOM 2151 O O . SER A 1 293 ? 34.094 49.812 -3.74 1 61.62 293 SER A O 1
ATOM 2153 N N . GLY A 1 294 ? 33.531 51.531 -4.676 1 58.5 294 GLY A N 1
ATOM 2154 C CA . GLY A 1 294 ? 34.844 51.781 -5.234 1 58.5 294 GLY A CA 1
ATOM 2155 C C . GLY A 1 294 ? 35.188 50.875 -6.387 1 58.5 294 GLY A C 1
ATOM 2156 O O . GLY A 1 294 ? 36.344 50.781 -6.809 1 58.5 294 GLY A O 1
ATOM 2157 N N . ARG A 1 295 ? 34.188 49.938 -6.66 1 59.41 295 ARG A N 1
ATOM 2158 C CA . ARG A 1 295 ? 34.5 48.969 -7.699 1 59.41 295 ARG A CA 1
ATOM 2159 C C . ARG A 1 295 ? 34.625 49.625 -9.062 1 59.41 295 ARG A C 1
ATOM 2161 O O . ARG A 1 295 ? 35.281 49.094 -9.961 1 59.41 295 ARG A O 1
ATOM 2168 N N . TRP A 1 296 ? 33.906 50.656 -9.32 1 56.47 296 TRP A N 1
ATOM 2169 C CA . TRP A 1 296 ? 34 51.344 -10.602 1 56.47 296 TRP A CA 1
ATOM 2170 C C . TRP A 1 296 ? 34.719 52.688 -10.453 1 56.47 296 TRP A C 1
ATOM 2172 O O . TRP A 1 296 ? 34.125 53.688 -10.062 1 56.47 296 TRP A O 1
ATOM 2182 N N . GLN A 1 297 ? 35.844 52.531 -9.953 1 48.19 297 GLN A N 1
ATOM 2183 C CA . GLN A 1 297 ? 36.625 53.781 -9.883 1 48.19 297 GLN A CA 1
ATOM 2184 C C . GLN A 1 297 ? 36.781 54.406 -11.273 1 48.19 297 GLN A C 1
ATOM 2186 O O . GLN A 1 297 ? 37.125 55.562 -11.391 1 48.19 297 GLN A O 1
ATOM 2191 N N . ASN A 1 298 ? 36.75 53.531 -12.383 1 45.69 298 ASN A N 1
ATOM 2192 C CA . ASN A 1 298 ? 37.094 54.094 -13.695 1 45.69 298 ASN A CA 1
ATOM 2193 C C . ASN A 1 298 ? 35.812 54.406 -14.508 1 45.69 298 ASN A C 1
ATOM 2195 O O . ASN A 1 298 ? 34.969 53.531 -14.68 1 45.69 298 ASN A O 1
ATOM 2199 N N . ALA A 1 299 ? 35.469 55.625 -14.805 1 48.31 299 ALA A N 1
ATOM 2200 C CA . ALA A 1 299 ? 34.406 56.188 -15.648 1 48.31 299 ALA A CA 1
ATOM 2201 C C . ALA A 1 299 ? 34.156 55.344 -16.875 1 48.31 299 ALA A C 1
ATOM 2203 O O . ALA A 1 299 ? 33.031 55.219 -17.344 1 48.31 299 ALA A O 1
ATOM 2204 N N . ASP A 1 300 ? 35.156 54.75 -17.344 1 51.66 300 ASP A N 1
ATOM 2205 C CA . ASP A 1 300 ? 35.094 54 -18.578 1 51.66 300 ASP A CA 1
ATOM 2206 C C . ASP A 1 300 ? 34.25 52.719 -18.406 1 51.66 300 ASP A C 1
ATOM 2208 O O . ASP A 1 300 ? 33.469 52.344 -19.281 1 51.66 300 ASP A O 1
ATOM 2212 N N . PHE A 1 301 ? 34.25 52.156 -17.266 1 52.5 301 PHE A N 1
ATOM 2213 C CA . PHE A 1 301 ? 33.5 50.938 -17.047 1 52.5 301 PHE A CA 1
ATOM 2214 C C . PHE A 1 301 ? 32 51.219 -16.953 1 52.5 301 PHE A C 1
ATOM 2216 O O . PHE A 1 301 ? 31.203 50.438 -17.484 1 52.5 301 PHE A O 1
ATOM 2223 N N . TYR A 1 302 ? 31.719 52.344 -16.406 1 54.19 302 TYR A N 1
ATOM 2224 C CA . TYR A 1 302 ? 30.344 52.812 -16.344 1 54.19 302 TYR A CA 1
ATOM 2225 C C . TYR A 1 302 ? 29.75 52.969 -17.734 1 54.19 302 TYR A C 1
ATOM 2227 O O . TYR A 1 302 ? 28.656 52.469 -18.016 1 54.19 302 TYR A O 1
ATOM 2235 N N . GLN A 1 303 ? 30.484 53.719 -18.469 1 56.59 303 GLN A N 1
ATOM 2236 C CA . GLN A 1 303 ? 30 53.969 -19.828 1 56.59 303 GLN A CA 1
ATOM 2237 C C . GLN A 1 303 ? 29.906 52.688 -20.641 1 56.59 303 GLN A C 1
ATOM 2239 O O . GLN A 1 303 ? 28.953 52.5 -21.391 1 56.59 303 GLN A O 1
ATOM 2244 N N . GLU A 1 304 ? 30.781 51.875 -20.375 1 57.94 304 GLU A N 1
ATOM 2245 C CA . GLU A 1 304 ? 30.766 50.594 -21.078 1 57.94 304 GLU A CA 1
ATOM 2246 C C . GLU A 1 304 ? 29.578 49.719 -20.641 1 57.94 304 GLU A C 1
ATOM 2248 O O . GLU A 1 304 ? 28.906 49.094 -21.484 1 57.94 304 GLU A O 1
ATOM 2253 N N . TYR A 1 305 ? 29.359 49.688 -19.391 1 58.19 305 TYR A N 1
ATOM 2254 C CA . TYR A 1 305 ? 28.25 48.906 -18.844 1 58.19 305 TYR A CA 1
ATOM 2255 C C . TYR A 1 305 ? 26.906 49.5 -19.297 1 58.19 305 TYR A C 1
ATOM 2257 O O . TYR A 1 305 ? 26 48.75 -19.703 1 58.19 305 TYR A O 1
ATOM 2265 N N . LYS A 1 306 ? 26.844 50.781 -19.172 1 59.38 306 LYS A N 1
ATOM 2266 C CA . LYS A 1 306 ? 25.656 51.469 -19.688 1 59.38 306 LYS A CA 1
ATOM 2267 C C . LYS A 1 306 ? 25.453 51.188 -21.172 1 59.38 306 LYS A C 1
ATOM 2269 O O . LYS A 1 306 ? 24.328 50.938 -21.594 1 59.38 306 LYS A O 1
ATOM 2274 N N . ASP A 1 307 ? 26.516 51.375 -21.906 1 58.59 307 ASP A N 1
ATOM 2275 C CA . ASP A 1 307 ? 26.438 51.156 -23.344 1 58.59 307 ASP A CA 1
ATOM 2276 C C . ASP A 1 307 ? 26.109 49.688 -23.656 1 58.59 307 ASP A C 1
ATOM 2278 O O . ASP A 1 307 ? 25.312 49.406 -24.562 1 58.59 307 ASP A O 1
ATOM 2282 N N . GLN A 1 308 ? 26.75 48.844 -22.938 1 56.72 308 GLN A N 1
ATOM 2283 C CA . GLN A 1 308 ? 26.594 47.438 -23.25 1 56.72 308 GLN A CA 1
ATOM 2284 C C . GLN A 1 308 ? 25.266 46.906 -22.703 1 56.72 308 GLN A C 1
ATOM 2286 O O . GLN A 1 308 ? 24.625 46.031 -23.328 1 56.72 308 GLN A O 1
ATOM 2291 N N . ILE A 1 309 ? 25.047 47.25 -21.531 1 56.03 309 ILE A N 1
ATOM 2292 C CA . ILE A 1 309 ? 23.875 46.594 -20.922 1 56.03 309 ILE A CA 1
ATOM 2293 C C . ILE A 1 309 ? 22.625 47.406 -21.219 1 56.03 309 ILE A C 1
ATOM 2295 O O . ILE A 1 309 ? 21.641 46.875 -21.75 1 56.03 309 ILE A O 1
ATOM 2299 N N . TRP A 1 310 ? 22.688 48.75 -20.875 1 55.06 310 TRP A N 1
ATOM 2300 C CA . TRP A 1 310 ? 21.469 49.562 -20.969 1 55.06 310 TRP A CA 1
ATOM 2301 C C . TRP A 1 310 ? 21.188 49.938 -22.422 1 55.06 310 TRP A C 1
ATOM 2303 O O . TRP A 1 310 ? 20.062 49.812 -22.891 1 55.06 310 TRP A O 1
ATOM 2313 N N . ASN A 1 311 ? 22.172 50.5 -23 1 55.16 311 ASN A N 1
ATOM 2314 C CA . ASN A 1 311 ? 21.938 51.031 -24.328 1 55.16 311 ASN A CA 1
ATOM 2315 C C . ASN A 1 311 ? 21.797 49.906 -25.359 1 55.16 311 ASN A C 1
ATOM 2317 O O . ASN A 1 311 ? 21.141 50.094 -26.391 1 55.16 311 ASN A O 1
ATOM 2321 N N . THR A 1 312 ? 22.562 48.875 -25.062 1 51.16 312 THR A N 1
ATOM 2322 C CA . THR A 1 312 ? 22.516 47.875 -26.125 1 51.16 312 THR A CA 1
ATOM 2323 C C . THR A 1 312 ? 21.141 47.219 -26.203 1 51.16 312 THR A C 1
ATOM 2325 O O . THR A 1 312 ? 20.641 46.938 -27.297 1 51.16 312 THR A O 1
ATOM 2328 N N . ASN A 1 313 ? 20.516 46.719 -25.125 1 56.5 313 ASN A N 1
ATOM 2329 C CA . ASN A 1 313 ? 19.188 46.125 -25.266 1 56.5 313 ASN A CA 1
ATOM 2330 C C . ASN A 1 313 ? 18.344 46.344 -24.016 1 56.5 313 ASN A C 1
ATOM 2332 O O . ASN A 1 313 ? 18.266 45.469 -23.156 1 56.5 313 ASN A O 1
ATOM 2336 N N . PRO A 1 314 ? 17.906 47.562 -23.891 1 56.47 314 PRO A N 1
ATOM 2337 C CA . PRO A 1 314 ? 17.031 47.844 -22.75 1 56.47 314 PRO A CA 1
ATOM 2338 C C . PRO A 1 314 ? 15.93 46.812 -22.578 1 56.47 314 PRO A C 1
ATOM 2340 O O . PRO A 1 314 ? 15.383 46.656 -21.484 1 56.47 314 PRO A O 1
ATOM 2343 N N . SER A 1 315 ? 15.57 46.219 -23.688 1 60.28 315 SER A N 1
ATOM 2344 C CA . SER A 1 315 ? 14.516 45.219 -23.672 1 60.28 315 SER A CA 1
ATOM 2345 C C . SER A 1 315 ? 14.945 43.969 -22.922 1 60.28 315 SER A C 1
ATOM 2347 O O . SER A 1 315 ? 14.141 43.062 -22.672 1 60.28 315 SER A O 1
ATOM 2349 N N . ARG A 1 316 ? 16.219 44.125 -22.453 1 69 316 ARG A N 1
ATOM 2350 C CA . ARG A 1 316 ? 16.734 42.938 -21.781 1 69 316 ARG A CA 1
ATOM 2351 C C . ARG A 1 316 ? 16.25 42.875 -20.344 1 69 316 ARG A C 1
ATOM 2353 O O . ARG A 1 316 ? 16.281 41.812 -19.719 1 69 316 ARG A O 1
ATOM 2360 N N . PHE A 1 317 ? 15.773 43.969 -19.812 1 78.62 317 PHE A N 1
ATOM 2361 C CA . PHE A 1 317 ? 15.297 43.969 -18.422 1 78.62 317 PHE A CA 1
ATOM 2362 C C . PHE A 1 317 ? 14.062 43.094 -18.297 1 78.62 317 PHE A C 1
ATOM 2364 O O . PHE A 1 317 ? 13.039 43.312 -18.953 1 78.62 317 PHE A O 1
ATOM 2371 N N . GLN A 1 318 ? 14.266 41.969 -17.547 1 83.19 318 GLN A N 1
ATOM 2372 C CA . GLN A 1 318 ? 13.164 41.062 -17.297 1 83.19 318 GLN A CA 1
ATOM 2373 C C . GLN A 1 318 ? 12.93 40.875 -15.797 1 83.19 318 GLN A C 1
ATOM 2375 O O . GLN A 1 318 ? 13.875 40.656 -15.039 1 83.19 318 GLN A O 1
ATOM 2380 N N . PHE A 1 319 ? 11.664 41.062 -15.422 1 87.56 319 PHE A N 1
ATOM 2381 C CA . PHE A 1 319 ? 11.32 40.719 -14.047 1 87.56 319 PHE A CA 1
ATOM 2382 C C . PHE A 1 319 ? 11.188 39.188 -13.883 1 87.56 319 PHE A C 1
ATOM 2384 O O . PHE A 1 319 ? 10.273 38.594 -14.438 1 87.56 319 PHE A O 1
ATOM 2391 N N . TYR A 1 320 ? 11.984 38.656 -13.156 1 91.25 320 TYR A N 1
ATOM 2392 C CA . TYR A 1 320 ? 12.031 37.188 -13.023 1 91.25 320 TYR A CA 1
ATOM 2393 C C . TYR A 1 320 ? 10.773 36.656 -12.336 1 91.25 320 TYR A C 1
ATOM 2395 O O . TYR A 1 320 ? 10.352 35.531 -12.578 1 91.25 320 TYR A O 1
ATOM 2403 N N . PRO A 1 321 ? 10.133 37.375 -11.391 1 91.69 321 PRO A N 1
ATOM 2404 C CA . PRO A 1 321 ? 8.852 36.906 -10.875 1 91.69 321 PRO A CA 1
ATOM 2405 C C . PRO A 1 321 ? 7.832 36.625 -11.977 1 91.69 321 PRO A C 1
ATOM 2407 O O . PRO A 1 321 ? 7.055 35.656 -11.883 1 91.69 321 PRO A O 1
ATOM 2410 N N . ASP A 1 322 ? 7.84 37.375 -13 1 91.38 322 ASP A N 1
ATOM 2411 C CA . ASP A 1 322 ? 6.902 37.188 -14.102 1 91.38 322 ASP A CA 1
ATOM 2412 C C . ASP A 1 322 ? 7.246 35.906 -14.891 1 91.38 322 ASP A C 1
ATOM 2414 O O . ASP A 1 322 ? 6.371 35.312 -15.508 1 91.38 322 ASP A O 1
ATOM 2418 N N . LEU A 1 323 ? 8.5 35.562 -14.875 1 92.81 323 LEU A N 1
ATOM 2419 C CA . LEU A 1 323 ? 8.969 34.406 -15.617 1 92.81 323 LEU A CA 1
ATOM 2420 C C . LEU A 1 323 ? 8.766 33.125 -14.805 1 92.81 323 LEU A C 1
ATOM 2422 O O . LEU A 1 323 ? 8.562 32.062 -15.375 1 92.81 323 LEU A O 1
ATOM 2426 N N . CYS A 1 324 ? 8.906 33.281 -13.531 1 95.25 324 CYS A N 1
ATOM 2427 C CA . CYS A 1 324 ? 8.961 32.125 -12.656 1 95.25 324 CYS A CA 1
ATOM 2428 C C . CYS A 1 324 ? 7.586 31.797 -12.086 1 95.25 324 CYS A C 1
ATOM 2430 O O . CYS A 1 324 ? 7.332 30.672 -11.656 1 95.25 324 CYS A O 1
ATOM 2432 N N . LEU A 1 325 ? 6.738 32.75 -12.008 1 95 325 LEU A N 1
ATOM 2433 C CA . LEU A 1 325 ? 5.426 32.531 -11.406 1 95 325 LEU A CA 1
ATOM 2434 C C . LEU A 1 325 ? 4.352 32.406 -12.484 1 95 325 LEU A C 1
ATOM 2436 O O . LEU A 1 325 ? 4.52 32.906 -13.602 1 95 325 LEU A O 1
ATOM 2440 N N . GLN A 1 326 ? 3.311 31.688 -12.164 1 95.69 326 GLN A N 1
ATOM 2441 C CA . GLN A 1 326 ? 2.205 31.438 -13.086 1 95.69 326 GLN A CA 1
ATOM 2442 C C . GLN A 1 326 ? 0.873 31.406 -12.344 1 95.69 326 GLN A C 1
ATOM 2444 O O . GLN A 1 326 ? 0.837 31.484 -11.109 1 95.69 326 GLN A O 1
ATOM 2449 N N . ASN A 1 327 ? -0.162 31.359 -13.164 1 96 327 ASN A N 1
ATOM 2450 C CA . ASN A 1 327 ? -1.455 31.031 -12.57 1 96 327 ASN A CA 1
ATOM 2451 C C . ASN A 1 327 ? -1.593 29.531 -12.32 1 96 327 ASN A C 1
ATOM 2453 O O . ASN A 1 327 ? -1.586 28.734 -13.258 1 96 327 ASN A O 1
ATOM 2457 N N . GLY A 1 328 ? -1.635 29.219 -11.055 1 96.62 328 GLY A N 1
ATOM 2458 C CA . GLY A 1 328 ? -1.84 27.828 -10.711 1 96.62 328 GLY A CA 1
ATOM 2459 C C . GLY A 1 328 ? -3.268 27.359 -10.93 1 96.62 328 GLY A C 1
ATOM 2460 O O . GLY A 1 328 ? -4.172 28.172 -11.102 1 96.62 328 GLY A O 1
ATOM 2461 N N . THR A 1 329 ? -3.479 26.047 -10.945 1 96.62 329 THR A N 1
ATOM 2462 C CA . THR A 1 329 ? -4.809 25.469 -11.086 1 96.62 329 THR A CA 1
ATOM 2463 C C . THR A 1 329 ? -5.074 24.453 -9.977 1 96.62 329 THR A C 1
ATOM 2465 O O . THR A 1 329 ? -4.141 23.859 -9.438 1 96.62 329 THR A O 1
ATOM 2468 N N . LYS A 1 330 ? -6.32 24.375 -9.562 1 95 330 LYS A N 1
ATOM 2469 C CA . LYS A 1 330 ? -6.781 23.391 -8.594 1 95 330 LYS A CA 1
ATOM 2470 C C . LYS A 1 330 ? -7.984 22.609 -9.117 1 95 330 LYS A C 1
ATOM 2472 O O . LYS A 1 330 ? -8.977 23.203 -9.547 1 95 330 LYS A O 1
ATOM 2477 N N . GLN A 1 331 ? -7.883 21.359 -9.141 1 95.81 331 GLN A N 1
ATOM 2478 C CA . GLN A 1 331 ? -8.977 20.484 -9.523 1 95.81 331 GLN A CA 1
ATOM 2479 C C . GLN A 1 331 ? -9.219 19.406 -8.477 1 95.81 331 GLN A C 1
ATOM 2481 O O . GLN A 1 331 ? -8.266 18.812 -7.949 1 95.81 331 GLN A O 1
ATOM 2486 N N . ASN A 1 332 ? -10.461 19.219 -8.102 1 94.62 332 ASN A N 1
ATOM 2487 C CA . ASN A 1 332 ? -10.836 18.172 -7.156 1 94.62 332 ASN A CA 1
ATOM 2488 C C . ASN A 1 332 ? -12.141 17.5 -7.551 1 94.62 332 ASN A C 1
ATOM 2490 O O . ASN A 1 332 ? -13.148 18.172 -7.777 1 94.62 332 ASN A O 1
ATOM 2494 N N . TYR A 1 333 ? -12.195 16.234 -7.688 1 93.44 333 TYR A N 1
ATOM 2495 C CA . TYR A 1 333 ? -13.367 15.43 -8 1 93.44 333 TYR A CA 1
ATOM 2496 C C . TYR A 1 333 ? -13.602 14.367 -6.93 1 93.44 333 TYR A C 1
ATOM 2498 O O . TYR A 1 333 ? -12.695 13.617 -6.59 1 93.44 333 TYR A O 1
ATOM 2506 N N . GLU A 1 334 ? -14.805 14.359 -6.406 1 93.75 334 GLU A N 1
ATOM 2507 C CA . GLU A 1 334 ? -15.133 13.406 -5.348 1 93.75 334 GLU A CA 1
ATOM 2508 C C . GLU A 1 334 ? -16.484 12.734 -5.609 1 93.75 334 GLU A C 1
ATOM 2510 O O . GLU A 1 334 ? -17.422 13.375 -6.078 1 93.75 334 GLU A O 1
ATOM 2515 N N . VAL A 1 335 ? -16.562 11.508 -5.348 1 89 335 VAL A N 1
ATOM 2516 C CA . VAL A 1 335 ? -17.797 10.727 -5.359 1 89 335 VAL A CA 1
ATOM 2517 C C . VAL A 1 335 ? -17.922 9.93 -4.062 1 89 335 VAL A C 1
ATOM 2519 O O . VAL A 1 335 ? -16.969 9.281 -3.635 1 89 335 VAL A O 1
ATOM 2522 N N . SER A 1 336 ? -19.047 10.008 -3.432 1 91.56 336 SER A N 1
ATOM 2523 C CA . SER A 1 336 ? -19.234 9.266 -2.189 1 91.56 336 SER A CA 1
ATOM 2524 C C . SER A 1 336 ? -20.609 8.609 -2.143 1 91.56 336 SER A C 1
ATOM 2526 O O . SER A 1 336 ? -21.562 9.078 -2.789 1 91.56 336 SER A O 1
ATOM 2528 N N . TYR A 1 337 ? -20.703 7.602 -1.449 1 87.31 337 TYR A N 1
ATOM 2529 C CA . TYR A 1 337 ? -21.938 6.879 -1.171 1 87.31 337 TYR A CA 1
ATOM 2530 C C . TYR A 1 337 ? -22.094 6.621 0.323 1 87.31 337 TYR A C 1
ATOM 2532 O O . TYR A 1 337 ? -21.125 6.285 1.007 1 87.31 337 TYR A O 1
ATOM 2540 N N . ARG A 1 338 ? -23.266 6.762 0.789 1 89.56 338 ARG A N 1
ATOM 2541 C CA . ARG A 1 338 ? -23.625 6.438 2.166 1 89.56 338 ARG A CA 1
ATOM 2542 C C . ARG A 1 338 ? -24.984 5.75 2.234 1 89.56 338 ARG A C 1
ATOM 2544 O O . ARG A 1 338 ? -25.969 6.258 1.689 1 89.56 338 ARG A O 1
ATOM 2551 N N . GLY A 1 339 ? -24.953 4.684 2.859 1 83.94 339 GLY A N 1
ATOM 2552 C CA . GLY A 1 339 ? -26.203 3.973 3 1 83.94 339 GLY A CA 1
ATOM 2553 C C . GLY A 1 339 ? -26.062 2.635 3.703 1 83.94 339 GLY A C 1
ATOM 2554 O O . GLY A 1 339 ? -24.969 2.275 4.141 1 83.94 339 GLY A O 1
ATOM 2555 N N . GLY A 1 340 ? -27.281 2.07 3.971 1 80.5 340 GLY A N 1
ATOM 2556 C CA . GLY A 1 340 ? -27.266 0.748 4.578 1 80.5 340 GLY A CA 1
ATOM 2557 C C . GLY A 1 340 ? -28.594 0.346 5.176 1 80.5 340 GLY A C 1
ATOM 2558 O O . GLY A 1 340 ? -29.594 1.049 5.004 1 80.5 340 GLY A O 1
ATOM 2559 N N . THR A 1 341 ? -28.547 -0.85 5.723 1 77.38 341 THR A N 1
ATOM 2560 C CA . THR A 1 341 ? -29.672 -1.42 6.445 1 77.38 341 THR A CA 1
ATOM 2561 C C . THR A 1 341 ? -29.344 -1.593 7.926 1 77.38 341 THR A C 1
ATOM 2563 O O . THR A 1 341 ? -28.312 -1.101 8.398 1 77.38 341 THR A O 1
ATOM 2566 N N . ASP A 1 342 ? -30.234 -2.203 8.578 1 75.75 342 ASP A N 1
ATOM 2567 C CA . ASP A 1 342 ? -30 -2.451 10 1 75.75 342 ASP A CA 1
ATOM 2568 C C . ASP A 1 342 ? -28.844 -3.438 10.203 1 75.75 342 ASP A C 1
ATOM 2570 O O . ASP A 1 342 ? -28.219 -3.457 11.258 1 75.75 342 ASP A O 1
ATOM 2574 N N . ARG A 1 343 ? -28.625 -4.188 9.266 1 76.25 343 ARG A N 1
ATOM 2575 C CA . ARG A 1 343 ? -27.609 -5.223 9.414 1 76.25 343 ARG A CA 1
ATOM 2576 C C . ARG A 1 343 ? -26.25 -4.738 8.898 1 76.25 343 ARG A C 1
ATOM 2578 O O . ARG A 1 343 ? -25.203 -5.16 9.398 1 76.25 343 ARG A O 1
ATOM 2585 N N . ILE A 1 344 ? -26.328 -3.91 7.801 1 82.12 344 ILE A N 1
ATOM 2586 C CA . ILE A 1 344 ? -25.062 -3.449 7.219 1 82.12 344 ILE A CA 1
ATOM 2587 C C . ILE A 1 344 ? -25.172 -1.971 6.852 1 82.12 344 ILE A C 1
ATOM 2589 O O . ILE A 1 344 ? -26.172 -1.548 6.254 1 82.12 344 ILE A O 1
ATOM 2593 N N . GLN A 1 345 ? -24.297 -1.265 7.277 1 87.12 345 GLN A N 1
ATOM 2594 C CA . GLN A 1 345 ? -24.156 0.147 6.934 1 87.12 345 GLN A CA 1
ATOM 2595 C C . GLN A 1 345 ? -22.812 0.42 6.277 1 87.12 345 GLN A C 1
ATOM 2597 O O . GLN A 1 345 ? -21.797 -0.156 6.676 1 87.12 345 GLN A O 1
ATOM 2602 N N . ASN A 1 346 ? -22.844 1.267 5.234 1 86.12 346 ASN A N 1
ATOM 2603 C CA . ASN A 1 346 ? -21.625 1.513 4.477 1 86.12 346 ASN A CA 1
ATOM 2604 C C . ASN A 1 346 ? -21.469 2.988 4.117 1 86.12 346 ASN A C 1
ATOM 2606 O O . ASN A 1 346 ? -22.453 3.662 3.816 1 86.12 346 ASN A O 1
ATOM 2610 N N . SER A 1 347 ? -20.266 3.449 4.164 1 92.25 347 SER A N 1
ATOM 2611 C CA . SER A 1 347 ? -19.859 4.742 3.623 1 92.25 347 SER A CA 1
ATOM 2612 C C . SER A 1 347 ? -18.562 4.613 2.82 1 92.25 347 SER A C 1
ATOM 2614 O O . SER A 1 347 ? -17.562 4.102 3.322 1 92.25 347 SER A O 1
ATOM 2616 N N . THR A 1 348 ? -18.594 5.055 1.598 1 88.62 348 THR A N 1
ATOM 2617 C CA . THR A 1 348 ? -17.438 4.969 0.719 1 88.62 348 THR A CA 1
ATOM 2618 C C . THR A 1 348 ? -17.188 6.297 0.005 1 88.62 348 THR A C 1
ATOM 2620 O O . THR A 1 348 ? -18.141 6.957 -0.418 1 88.62 348 THR A O 1
ATOM 2623 N N . ILE A 1 349 ? -15.938 6.684 -0.129 1 92.19 349 ILE A N 1
ATOM 2624 C CA . ILE A 1 349 ? -15.617 7.934 -0.815 1 92.19 349 ILE A CA 1
ATOM 2625 C C . ILE A 1 349 ? -14.391 7.734 -1.706 1 92.19 349 ILE A C 1
ATOM 2627 O O . ILE A 1 349 ? -13.453 7.031 -1.33 1 92.19 349 ILE A O 1
ATOM 2631 N N . PHE A 1 350 ? -14.477 8.273 -2.881 1 87.62 350 PHE A N 1
ATOM 2632 C CA . PHE A 1 350 ? -13.383 8.406 -3.84 1 87.62 350 PHE A CA 1
ATOM 2633 C C . PHE A 1 350 ? -13.078 9.875 -4.109 1 87.62 350 PHE A C 1
ATOM 2635 O O . PHE A 1 350 ? -13.984 10.672 -4.352 1 87.62 350 PHE A O 1
ATOM 2642 N N . SER A 1 351 ? -11.719 10.211 -4.039 1 92.38 351 SER A N 1
ATOM 2643 C CA . SER A 1 351 ? -11.328 11.602 -4.254 1 92.38 351 SER A CA 1
ATOM 2644 C C . SER A 1 351 ? -10.07 11.695 -5.113 1 92.38 351 SER A C 1
ATOM 2646 O O . SER A 1 351 ? -9.109 10.953 -4.898 1 92.38 351 SER A O 1
ATOM 2648 N N . LEU A 1 352 ? -10.086 12.555 -6.168 1 91.75 352 LEU A N 1
ATOM 2649 C CA . LEU A 1 352 ? -8.945 12.891 -7.016 1 91.75 352 LEU A CA 1
ATOM 2650 C C . LEU A 1 352 ? -8.672 14.383 -6.992 1 91.75 352 LEU A C 1
ATOM 2652 O O . LEU A 1 352 ? -9.562 15.195 -7.266 1 91.75 352 LEU A O 1
ATOM 2656 N N . MET A 1 353 ? -7.441 14.688 -6.68 1 93.19 353 MET A N 1
ATOM 2657 C CA . MET A 1 353 ? -7.055 16.094 -6.625 1 93.19 353 MET A CA 1
ATOM 2658 C C . MET A 1 353 ? -5.789 16.344 -7.441 1 93.19 353 MET A C 1
ATOM 2660 O O . MET A 1 353 ? -4.867 15.523 -7.422 1 93.19 353 MET A O 1
ATOM 2664 N N . ASN A 1 354 ? -5.75 17.391 -8.219 1 94.81 354 ASN A N 1
ATOM 2665 C CA . ASN A 1 354 ? -4.59 17.891 -8.953 1 94.81 354 ASN A CA 1
ATOM 2666 C C . ASN A 1 354 ? -4.414 19.391 -8.758 1 94.81 354 ASN A C 1
ATOM 2668 O O . ASN A 1 354 ? -5.312 20.172 -9.078 1 94.81 354 ASN A O 1
ATOM 2672 N N . GLU A 1 355 ? -3.24 19.75 -8.266 1 94.75 355 GLU A N 1
ATOM 2673 C CA . GLU A 1 355 ? -2.939 21.156 -8.008 1 94.75 355 GLU A CA 1
ATOM 2674 C C . GLU A 1 355 ? -1.604 21.562 -8.625 1 94.75 355 GLU A C 1
ATOM 2676 O O . GLU A 1 355 ? -0.57 20.953 -8.328 1 94.75 355 GLU A O 1
ATOM 2681 N N . ASP A 1 356 ? -1.728 22.547 -9.469 1 95.81 356 ASP A N 1
ATOM 2682 C CA . ASP A 1 356 ? -0.521 23.203 -9.969 1 95.81 356 ASP A CA 1
ATOM 2683 C C . ASP A 1 356 ? -0.226 24.484 -9.18 1 95.81 356 ASP A C 1
ATOM 2685 O O . ASP A 1 356 ? -1.106 25.328 -9 1 95.81 356 ASP A O 1
ATOM 2689 N N . GLY A 1 357 ? 1.007 24.578 -8.734 1 95.38 357 GLY A N 1
ATOM 2690 C CA . GLY A 1 357 ? 1.372 25.703 -7.906 1 95.38 357 GLY A CA 1
ATOM 2691 C C . GLY A 1 357 ? 1.54 27 -8.695 1 95.38 357 GLY A C 1
ATOM 2692 O O . GLY A 1 357 ? 1.377 27 -9.922 1 95.38 357 GLY A O 1
ATOM 2693 N N . ILE A 1 358 ? 1.78 28.062 -8.023 1 95.44 358 ILE A N 1
ATOM 2694 C CA . ILE A 1 358 ? 1.942 29.375 -8.664 1 95.44 358 ILE A CA 1
ATOM 2695 C C . ILE A 1 358 ? 3.369 29.516 -9.188 1 95.44 358 ILE A C 1
ATOM 2697 O O . ILE A 1 358 ? 3.648 30.375 -10.016 1 95.44 358 ILE A O 1
ATOM 2701 N N . ALA A 1 359 ? 4.297 28.781 -8.641 1 95.31 359 ALA A N 1
ATOM 2702 C CA . ALA A 1 359 ? 5.613 28.672 -9.266 1 95.31 359 ALA A CA 1
ATOM 2703 C C . ALA A 1 359 ? 5.629 27.578 -10.328 1 95.31 359 ALA A C 1
ATOM 2705 O O . ALA A 1 359 ? 5.031 26.516 -10.148 1 95.31 359 ALA A O 1
ATOM 2706 N N . ILE A 1 360 ? 6.344 27.859 -11.336 1 95.12 360 ILE A N 1
ATOM 2707 C CA . ILE A 1 360 ? 6.367 26.891 -12.43 1 95.12 360 ILE A CA 1
ATOM 2708 C C . ILE A 1 360 ? 6.961 25.562 -11.938 1 95.12 360 ILE A C 1
ATOM 2710 O O . ILE A 1 360 ? 7.875 25.562 -11.109 1 95.12 360 ILE A O 1
ATOM 2714 N N . ASN A 1 361 ? 6.434 24.438 -12.398 1 94.44 361 ASN A N 1
ATOM 2715 C CA . ASN A 1 361 ? 6.875 23.062 -12.18 1 94.44 361 ASN A CA 1
ATOM 2716 C C . ASN A 1 361 ? 6.727 22.656 -10.719 1 94.44 361 ASN A C 1
ATOM 2718 O O . ASN A 1 361 ? 7.551 21.906 -10.188 1 94.44 361 ASN A O 1
ATOM 2722 N N . THR A 1 362 ? 5.883 23.297 -9.992 1 94.31 362 THR A N 1
ATOM 2723 C CA . THR A 1 362 ? 5.465 22.844 -8.672 1 94.31 362 THR A CA 1
ATOM 2724 C C . THR A 1 362 ? 4.051 22.281 -8.711 1 94.31 362 THR A C 1
ATOM 2726 O O . THR A 1 362 ? 3.18 22.828 -9.398 1 94.31 362 THR A O 1
ATOM 2729 N N . GLY A 1 363 ? 3.883 21.172 -8.055 1 94.94 363 GLY A N 1
ATOM 2730 C CA . GLY A 1 363 ? 2.559 20.578 -8.133 1 94.94 363 GLY A CA 1
ATOM 2731 C C . GLY A 1 363 ? 2.311 19.531 -7.047 1 94.94 363 GLY A C 1
ATOM 2732 O O . GLY A 1 363 ? 3.229 19.172 -6.312 1 94.94 363 GLY A O 1
ATOM 2733 N N . PHE A 1 364 ? 0.999 19.125 -6.898 1 92.88 364 PHE A N 1
ATOM 2734 C CA . PHE A 1 364 ? 0.539 18.109 -5.953 1 92.88 364 PHE A CA 1
ATOM 2735 C C . PHE A 1 364 ? -0.601 17.297 -6.551 1 92.88 364 PHE A C 1
ATOM 2737 O O . PHE A 1 364 ? -1.564 17.859 -7.078 1 92.88 364 PHE A O 1
ATOM 2744 N N . LYS A 1 365 ? -0.491 16.062 -6.457 1 93.06 365 LYS A N 1
ATOM 2745 C CA . LYS A 1 365 ? -1.541 15.141 -6.863 1 93.06 365 LYS A CA 1
ATOM 2746 C C . LYS A 1 365 ? -1.897 14.188 -5.727 1 93.06 365 LYS A C 1
ATOM 2748 O O . LYS A 1 365 ? -1.021 13.742 -4.98 1 93.06 365 LYS A O 1
ATOM 2753 N N . ARG A 1 366 ? -3.168 13.93 -5.574 1 91.06 366 ARG A N 1
ATOM 2754 C CA . ARG A 1 366 ? -3.598 13.031 -4.512 1 91.06 366 ARG A CA 1
ATOM 2755 C C . ARG A 1 366 ? -4.727 12.117 -4.984 1 91.06 366 ARG A C 1
ATOM 2757 O O . ARG A 1 366 ? -5.648 12.57 -5.664 1 91.06 366 ARG A O 1
ATOM 2764 N N . PHE A 1 367 ? -4.664 10.961 -4.707 1 88.38 367 PHE A N 1
ATOM 2765 C CA . PHE A 1 367 ? -5.73 9.969 -4.766 1 88.38 367 PHE A CA 1
ATOM 2766 C C . PHE A 1 367 ? -6.082 9.469 -3.369 1 88.38 367 PHE A C 1
ATOM 2768 O O . PHE A 1 367 ? -5.195 9.141 -2.58 1 88.38 367 PHE A O 1
ATOM 2775 N N . TYR A 1 368 ? -7.348 9.477 -3.033 1 90.38 368 TYR A N 1
ATOM 2776 C CA . TYR A 1 368 ? -7.797 9.031 -1.72 1 90.38 368 TYR A CA 1
ATOM 2777 C C . TYR A 1 368 ? -9.023 8.133 -1.84 1 90.38 368 TYR A C 1
ATOM 2779 O O . TYR A 1 368 ? -9.961 8.453 -2.57 1 90.38 368 TYR A O 1
ATOM 2787 N N . PHE A 1 369 ? -8.984 7.062 -1.188 1 88.19 369 PHE A N 1
ATOM 2788 C CA . PHE A 1 369 ? -10.086 6.113 -1.08 1 88.19 369 PHE A CA 1
ATOM 2789 C C . PHE A 1 369 ? -10.32 5.715 0.372 1 88.19 369 PHE A C 1
ATOM 2791 O O . PHE A 1 369 ? -9.359 5.516 1.124 1 88.19 369 PHE A O 1
ATOM 2798 N N . GLN A 1 370 ? -11.57 5.648 0.767 1 91.69 370 GLN A N 1
ATOM 2799 C CA . GLN A 1 370 ? -11.914 5.199 2.111 1 91.69 370 GLN A CA 1
ATOM 2800 C C . GLN A 1 370 ? -13.266 4.488 2.127 1 91.69 370 GLN A C 1
ATOM 2802 O O . GLN A 1 370 ? -14.203 4.91 1.449 1 91.69 370 GLN A O 1
ATOM 2807 N N . THR A 1 371 ? -13.414 3.469 2.889 1 88.94 371 THR A N 1
ATOM 2808 C CA . THR A 1 371 ? -14.672 2.764 3.104 1 88.94 371 THR A CA 1
ATOM 2809 C C . THR A 1 371 ? -14.828 2.363 4.57 1 88.94 371 THR A C 1
ATOM 2811 O O . THR A 1 371 ? -13.883 1.86 5.184 1 88.94 371 THR A O 1
ATOM 2814 N N . ASN A 1 372 ? -15.93 2.629 5.121 1 92.12 372 ASN A N 1
ATOM 2815 C CA . ASN A 1 372 ? -16.328 2.24 6.469 1 92.12 372 ASN A CA 1
ATOM 2816 C C . ASN A 1 372 ? -17.531 1.311 6.445 1 92.12 372 ASN A C 1
ATOM 2818 O O . ASN A 1 372 ? -18.531 1.589 5.77 1 92.12 372 ASN A O 1
ATOM 2822 N N . ASN A 1 373 ? -17.453 0.26 7.219 1 87.81 373 ASN A N 1
ATOM 2823 C CA . ASN A 1 373 ? -18.547 -0.695 7.324 1 87.81 373 ASN A CA 1
ATOM 2824 C C . ASN A 1 373 ? -18.906 -0.991 8.781 1 87.81 373 ASN A C 1
ATOM 2826 O O . ASN A 1 373 ? -18.016 -1.069 9.633 1 87.81 373 ASN A O 1
ATOM 2830 N N . SER A 1 374 ? -20.109 -1.091 9 1 89.44 374 SER A N 1
ATOM 2831 C CA . SER A 1 374 ? -20.656 -1.643 10.234 1 89.44 374 SER A CA 1
ATOM 2832 C C . SER A 1 374 ? -21.578 -2.828 9.953 1 89.44 374 SER A C 1
ATOM 2834 O O . SER A 1 374 ? -22.641 -2.672 9.336 1 89.44 374 SER A O 1
ATOM 2836 N N . ILE A 1 375 ? -21.203 -3.963 10.445 1 84.12 375 ILE A N 1
ATOM 2837 C CA . ILE A 1 375 ? -21.922 -5.195 10.133 1 84.12 375 ILE A CA 1
ATOM 2838 C C . ILE A 1 375 ? -22.391 -5.855 11.43 1 84.12 375 ILE A C 1
ATOM 2840 O O . ILE A 1 375 ? -21.594 -6.203 12.289 1 84.12 375 ILE A O 1
ATOM 2844 N N . LYS A 1 376 ? -23.625 -5.969 11.555 1 85.25 376 LYS A N 1
ATOM 2845 C CA . LYS A 1 376 ? -24.188 -6.723 12.672 1 85.25 376 LYS A CA 1
ATOM 2846 C C . LYS A 1 376 ? -24.141 -8.227 12.398 1 85.25 376 LYS A C 1
ATOM 2848 O O . LYS A 1 376 ? -25.078 -8.789 11.852 1 85.25 376 LYS A O 1
ATOM 2853 N N . LEU A 1 377 ? -23.125 -8.805 12.961 1 79.75 377 LEU A N 1
ATOM 2854 C CA . LEU A 1 377 ? -22.938 -10.234 12.758 1 79.75 377 LEU A CA 1
ATOM 2855 C C . LEU A 1 377 ? -24 -11.031 13.516 1 79.75 377 LEU A C 1
ATOM 2857 O O . LEU A 1 377 ? -24.5 -12.039 13.016 1 79.75 377 LEU A O 1
ATOM 2861 N N . LEU A 1 378 ? -24.219 -10.68 14.797 1 81.38 378 LEU A N 1
ATOM 2862 C CA . LEU A 1 378 ? -25.266 -11.117 15.711 1 81.38 378 LEU A CA 1
ATOM 2863 C C . LEU A 1 378 ? -25.906 -9.93 16.406 1 81.38 378 LEU A C 1
ATOM 2865 O O . LEU A 1 378 ? -25.359 -8.828 16.422 1 81.38 378 LEU A O 1
ATOM 2869 N N . PRO A 1 379 ? -27.078 -10.062 16.797 1 81.38 379 PRO A N 1
ATOM 2870 C CA . PRO A 1 379 ? -27.688 -8.938 17.5 1 81.38 379 PRO A CA 1
ATOM 2871 C C . PRO A 1 379 ? -26.797 -8.359 18.578 1 81.38 379 PRO A C 1
ATOM 2873 O O . PRO A 1 379 ? -26.844 -7.164 18.875 1 81.38 379 PRO A O 1
ATOM 2876 N N . GLN A 1 380 ? -25.953 -9.289 19.141 1 89.44 380 GLN A N 1
ATOM 2877 C CA . GLN A 1 380 ? -25.078 -8.836 20.219 1 89.44 380 GLN A CA 1
ATOM 2878 C C . GLN A 1 380 ? -23.656 -8.578 19.719 1 89.44 380 GLN A C 1
ATOM 2880 O O . GLN A 1 380 ? -22.812 -8.117 20.469 1 89.44 380 GLN A O 1
ATOM 2885 N N . LEU A 1 381 ? -23.359 -8.867 18.453 1 89.25 381 LEU A N 1
ATOM 2886 C CA . LEU A 1 381 ? -22 -8.797 17.953 1 89.25 381 LEU A CA 1
ATOM 2887 C C . LEU A 1 381 ? -21.938 -7.949 16.688 1 89.25 381 LEU A C 1
ATOM 2889 O O . LEU A 1 381 ? -22.562 -8.281 15.672 1 89.25 381 LEU A O 1
ATOM 2893 N N . THR A 1 382 ? -21.203 -6.891 16.766 1 90.88 382 THR A N 1
ATOM 2894 C CA . THR A 1 382 ? -21.047 -5.984 15.625 1 90.88 382 THR A CA 1
ATOM 2895 C C . THR A 1 382 ? -19.594 -5.898 15.188 1 90.88 382 THR A C 1
ATOM 2897 O O . THR A 1 382 ? -18.703 -5.781 16.016 1 90.88 382 THR A O 1
ATOM 2900 N N . LEU A 1 383 ? -19.359 -5.988 13.898 1 89.44 383 LEU A N 1
ATOM 2901 C CA . LEU A 1 383 ? -18.031 -5.801 13.312 1 89.44 383 LEU A CA 1
ATOM 2902 C C . LEU A 1 383 ? -17.938 -4.457 12.594 1 89.44 383 LEU A C 1
ATOM 2904 O O . LEU A 1 383 ? -18.703 -4.191 11.664 1 89.44 383 LEU A O 1
ATOM 2908 N N . ASN A 1 384 ? -17.062 -3.629 13.039 1 91.75 384 ASN A N 1
ATOM 2909 C CA . ASN A 1 384 ? -16.75 -2.369 12.375 1 91.75 384 ASN A CA 1
ATOM 2910 C C . ASN A 1 384 ? -15.414 -2.432 11.656 1 91.75 384 ASN A C 1
ATOM 2912 O O . ASN A 1 384 ? -14.414 -2.887 12.219 1 91.75 384 ASN A O 1
ATOM 2916 N N . THR A 1 385 ? -15.414 -2.004 10.406 1 89 385 THR A N 1
ATOM 2917 C CA . THR A 1 385 ? -14.164 -1.95 9.648 1 89 385 THR A CA 1
ATOM 2918 C C . THR A 1 385 ? -13.977 -0.578 9.016 1 89 385 THR A C 1
ATOM 2920 O O . THR A 1 385 ? -14.945 0.042 8.562 1 89 385 THR A O 1
ATOM 2923 N N . ASN A 1 386 ? -12.789 -0.032 9.062 1 92.06 386 ASN A N 1
ATOM 2924 C CA . ASN A 1 386 ? -12.367 1.202 8.406 1 92.06 386 ASN A CA 1
ATOM 2925 C C . ASN A 1 386 ? -11.109 0.986 7.562 1 92.06 386 ASN A C 1
ATOM 2927 O O . ASN A 1 386 ? -10.047 0.66 8.094 1 92.06 386 ASN A O 1
ATOM 2931 N N . LEU A 1 387 ? -11.258 1.193 6.32 1 88.44 387 LEU A N 1
ATOM 2932 C CA . LEU A 1 387 ? -10.141 1.019 5.395 1 88.44 387 LEU A CA 1
ATOM 2933 C C . LEU A 1 387 ? -9.93 2.277 4.559 1 88.44 387 LEU A C 1
ATOM 2935 O O . LEU A 1 387 ? -10.891 2.9 4.109 1 88.44 387 LEU A O 1
ATOM 2939 N N . SER A 1 388 ? -8.641 2.635 4.359 1 91.31 388 SER A N 1
ATOM 2940 C CA . SER A 1 388 ? -8.344 3.762 3.482 1 91.31 388 SER A CA 1
ATOM 2941 C C . SER A 1 388 ? -7.008 3.57 2.775 1 91.31 388 SER A C 1
ATOM 2943 O O . SER A 1 388 ? -6.145 2.834 3.258 1 91.31 388 SER A O 1
ATOM 2945 N N . TYR A 1 389 ? -6.844 4.113 1.609 1 89.44 389 TYR A N 1
ATOM 2946 C CA . TYR A 1 389 ? -5.613 4.18 0.833 1 89.44 389 TYR A CA 1
ATOM 2947 C C . TYR A 1 389 ? -5.383 5.582 0.286 1 89.44 389 TYR A C 1
ATOM 2949 O O . TYR A 1 389 ? -6.289 6.184 -0.296 1 89.44 389 TYR A O 1
ATOM 2957 N N . GLU A 1 390 ? -4.184 6.031 0.503 1 91.19 390 GLU A N 1
ATOM 2958 C CA . GLU A 1 390 ? -3.807 7.363 0.045 1 91.19 390 GLU A CA 1
ATOM 2959 C C . GLU A 1 390 ? -2.533 7.32 -0.795 1 91.19 390 GLU A C 1
ATOM 2961 O O . GLU A 1 390 ? -1.546 6.691 -0.404 1 91.19 390 GLU A O 1
ATOM 2966 N N . HIS A 1 391 ? -2.58 7.902 -1.93 1 89.81 391 HIS A N 1
ATOM 2967 C CA . HIS A 1 391 ? -1.424 8.117 -2.793 1 89.81 391 HIS A CA 1
ATOM 2968 C C . HIS A 1 391 ? -1.263 9.602 -3.135 1 89.81 391 HIS A C 1
ATOM 2970 O O . HIS A 1 391 ? -2.219 10.25 -3.559 1 89.81 391 HIS A O 1
ATOM 2976 N N . ASN A 1 392 ? -0.103 10.094 -2.928 1 91.38 392 ASN A N 1
ATOM 2977 C CA . ASN A 1 392 ? 0.123 11.477 -3.324 1 91.38 392 ASN A CA 1
ATOM 2978 C C . ASN A 1 392 ? 1.524 11.68 -3.895 1 91.38 392 ASN A C 1
ATOM 2980 O O . ASN A 1 392 ? 2.432 10.898 -3.607 1 91.38 392 ASN A O 1
ATOM 2984 N N . ILE A 1 393 ? 1.668 12.688 -4.719 1 92.94 393 ILE A N 1
ATOM 2985 C CA . ILE A 1 393 ? 2.932 13.07 -5.336 1 92.94 393 ILE A CA 1
ATOM 2986 C C . ILE A 1 393 ? 3.145 14.578 -5.184 1 92.94 393 ILE A C 1
ATOM 2988 O O . ILE A 1 393 ? 2.289 15.375 -5.574 1 92.94 393 ILE A O 1
ATOM 2992 N N . ARG A 1 394 ? 4.234 14.906 -4.59 1 93 394 ARG A N 1
ATOM 2993 C CA . ARG A 1 394 ? 4.703 16.297 -4.543 1 93 394 ARG A CA 1
ATOM 2994 C C . ARG A 1 394 ? 5.867 16.5 -5.5 1 93 394 ARG A C 1
ATOM 2996 O O . ARG A 1 394 ? 6.797 15.695 -5.547 1 93 394 ARG A O 1
ATOM 3003 N N . SER A 1 395 ? 5.758 17.594 -6.219 1 93.56 395 SER A N 1
ATOM 3004 C CA . SER A 1 395 ? 6.82 17.828 -7.188 1 93.56 395 SER A CA 1
ATOM 3005 C C . SER A 1 395 ? 7.258 19.297 -7.172 1 93.56 395 SER A C 1
ATOM 3007 O O . SER A 1 395 ? 6.484 20.172 -6.801 1 93.56 395 SER A O 1
ATOM 3009 N N . GLY A 1 396 ? 8.594 19.469 -7.547 1 92.31 396 GLY A N 1
ATOM 3010 C CA . GLY A 1 396 ? 9.125 20.812 -7.727 1 92.31 396 GLY A CA 1
ATOM 3011 C C . GLY A 1 396 ? 10.422 21.047 -6.977 1 92.31 396 GLY A C 1
ATOM 3012 O O . GLY A 1 396 ? 10.641 20.469 -5.914 1 92.31 396 GLY A O 1
ATOM 3013 N N . ALA A 1 397 ? 11.18 21.938 -7.5 1 88.88 397 ALA A N 1
ATOM 3014 C CA . ALA A 1 397 ? 12.5 22.234 -6.961 1 88.88 397 ALA A CA 1
ATOM 3015 C C . ALA A 1 397 ? 12.398 22.938 -5.609 1 88.88 397 ALA A C 1
ATOM 3017 O O . ALA A 1 397 ? 13.359 22.969 -4.84 1 88.88 397 ALA A O 1
ATOM 3018 N N . PHE A 1 398 ? 11.312 23.531 -5.324 1 78.25 398 PHE A N 1
ATOM 3019 C CA . PHE A 1 398 ? 11.094 24.266 -4.086 1 78.25 398 PHE A CA 1
ATOM 3020 C C . PHE A 1 398 ? 11.414 23.391 -2.873 1 78.25 398 PHE A C 1
ATOM 3022 O O . PHE A 1 398 ? 11.906 23.891 -1.859 1 78.25 398 PHE A O 1
ATOM 3029 N N . TRP A 1 399 ? 11.188 22.234 -2.982 1 72.75 399 TRP A N 1
ATOM 3030 C CA . TRP A 1 399 ? 11.297 21.328 -1.838 1 72.75 399 TRP A CA 1
ATOM 3031 C C . TRP A 1 399 ? 12.75 21.109 -1.452 1 72.75 399 TRP A C 1
ATOM 3033 O O . TRP A 1 399 ? 13.047 20.703 -0.328 1 72.75 399 TRP A O 1
ATOM 3043 N N . THR A 1 400 ? 13.594 21.359 -2.338 1 77.75 400 THR A N 1
ATOM 3044 C CA . THR A 1 400 ? 15 21.109 -2.033 1 77.75 400 THR A CA 1
ATOM 3045 C C . THR A 1 400 ? 15.812 22.391 -2.107 1 77.75 400 THR A C 1
ATOM 3047 O O . THR A 1 400 ? 16.938 22.453 -1.607 1 77.75 400 THR A O 1
ATOM 3050 N N . GLU A 1 401 ? 15.141 23.297 -2.787 1 78.25 401 GLU A N 1
ATOM 3051 C CA . GLU A 1 401 ? 15.82 24.578 -2.91 1 78.25 401 GLU A CA 1
ATOM 3052 C C . GLU A 1 401 ? 15.211 25.609 -1.972 1 78.25 401 GLU A C 1
ATOM 3054 O O . GLU A 1 401 ? 14.383 26.422 -2.389 1 78.25 401 GLU A O 1
ATOM 3059 N N . GLY A 1 402 ? 15.641 25.75 -0.784 1 72.69 402 GLY A N 1
ATOM 3060 C CA . GLY A 1 402 ? 15.039 26.531 0.286 1 72.69 402 GLY A CA 1
ATOM 3061 C C . GLY A 1 402 ? 15.031 28.016 0.004 1 72.69 402 GLY A C 1
ATOM 3062 O O . GLY A 1 402 ? 14.211 28.75 0.555 1 72.69 402 GLY A O 1
ATOM 3063 N N . ASN A 1 403 ? 15.836 28.641 -0.823 1 79.38 403 ASN A N 1
ATOM 3064 C CA . ASN A 1 403 ? 15.938 30.078 -1.011 1 79.38 403 ASN A CA 1
ATOM 3065 C C . ASN A 1 403 ? 15.367 30.5 -2.361 1 79.38 403 ASN A C 1
ATOM 3067 O O . ASN A 1 403 ? 15.656 31.609 -2.834 1 79.38 403 ASN A O 1
ATOM 3071 N N . ILE A 1 404 ? 14.547 29.812 -2.891 1 88.88 404 ILE A N 1
ATOM 3072 C CA . ILE A 1 404 ? 14.188 29.984 -4.293 1 88.88 404 ILE A CA 1
ATOM 3073 C C . ILE A 1 404 ? 13.344 31.25 -4.449 1 88.88 404 ILE A C 1
ATOM 3075 O O . ILE A 1 404 ? 13.484 31.984 -5.434 1 88.88 404 ILE A O 1
ATOM 3079 N N . PHE A 1 405 ? 12.531 31.625 -3.617 1 88.44 405 PHE A N 1
ATOM 3080 C CA . PHE A 1 405 ? 11.664 32.781 -3.807 1 88.44 405 PHE A CA 1
ATOM 3081 C C . PHE A 1 405 ? 12.43 34.094 -3.559 1 88.44 405 PHE A C 1
ATOM 3083 O O . PHE A 1 405 ? 12.117 35.125 -4.152 1 88.44 405 PHE A O 1
ATOM 3090 N N . ASN A 1 406 ? 13.406 34 -2.719 1 87.62 406 ASN A N 1
ATOM 3091 C CA . ASN A 1 406 ? 14.32 35.125 -2.623 1 87.62 406 ASN A CA 1
ATOM 3092 C C . ASN A 1 406 ? 15.078 35.344 -3.928 1 87.62 406 ASN A C 1
ATOM 3094 O O . ASN A 1 406 ? 15.266 36.5 -4.355 1 87.62 406 ASN A O 1
ATOM 3098 N N . GLU A 1 407 ? 15.484 34.281 -4.418 1 90 407 GLU A N 1
ATOM 3099 C CA . GLU A 1 407 ? 16.219 34.344 -5.676 1 90 407 GLU A CA 1
ATOM 3100 C C . GLU A 1 407 ? 15.336 34.875 -6.805 1 90 407 GLU A C 1
ATOM 3102 O O . GLU A 1 407 ? 15.781 35.688 -7.621 1 90 407 GLU A O 1
ATOM 3107 N N . ILE A 1 408 ? 14.172 34.5 -6.844 1 92.19 408 ILE A N 1
ATOM 3108 C CA . ILE A 1 408 ? 13.234 34.938 -7.871 1 92.19 408 ILE A CA 1
ATOM 3109 C C . ILE A 1 408 ? 13.055 36.438 -7.789 1 92.19 408 ILE A C 1
ATOM 3111 O O . ILE A 1 408 ? 13.031 37.125 -8.812 1 92.19 408 ILE A O 1
ATOM 3115 N N . GLN A 1 409 ? 13.008 36.969 -6.684 1 90.56 409 GLN A N 1
ATOM 3116 C CA . GLN A 1 409 ? 12.742 38.406 -6.477 1 90.56 409 GLN A CA 1
ATOM 3117 C C . GLN A 1 409 ? 13.977 39.25 -6.781 1 90.56 409 GLN A C 1
ATOM 3119 O O . GLN A 1 409 ? 13.867 40.312 -7.363 1 90.56 409 GLN A O 1
ATOM 3124 N N . THR A 1 410 ? 15.148 38.688 -6.418 1 90.12 410 THR A N 1
ATOM 3125 C CA . THR A 1 410 ? 16.312 39.562 -6.379 1 90.12 410 THR A CA 1
ATOM 3126 C C . THR A 1 410 ? 17.25 39.281 -7.551 1 90.12 410 THR A C 1
ATOM 3128 O O . THR A 1 410 ? 18.188 40.031 -7.789 1 90.12 410 THR A O 1
ATOM 3131 N N . PHE A 1 411 ? 16.984 38.25 -8.273 1 89.81 411 PHE A N 1
ATOM 3132 C CA . PHE A 1 411 ? 17.891 37.906 -9.359 1 89.81 411 PHE A CA 1
ATOM 3133 C C . PHE A 1 411 ? 18.047 39.094 -10.32 1 89.81 411 PHE A C 1
ATOM 3135 O O . PHE A 1 411 ? 17.125 39.875 -10.508 1 89.81 411 PHE A O 1
ATOM 3142 N N . SER A 1 412 ? 19.219 39.125 -10.891 1 84.44 412 SER A N 1
ATOM 3143 C CA . SER A 1 412 ? 19.516 40.25 -11.789 1 84.44 412 SER A CA 1
ATOM 3144 C C . SER A 1 412 ? 18.594 40.25 -13.008 1 84.44 412 SER A C 1
ATOM 3146 O O . SER A 1 412 ? 18.547 39.25 -13.742 1 84.44 412 SER A O 1
ATOM 3148 N N . PRO A 1 413 ? 17.891 41.344 -13.203 1 87 413 PRO A N 1
ATOM 3149 C CA . PRO A 1 413 ? 16.984 41.406 -14.344 1 87 413 PRO A CA 1
ATOM 3150 C C . PRO A 1 413 ? 17.703 41.5 -15.68 1 87 413 PRO A C 1
ATOM 3152 O O . PRO A 1 413 ? 17.078 41.406 -16.734 1 87 413 PRO A O 1
ATOM 3155 N N . LEU A 1 414 ? 19.047 41.562 -15.625 1 80.94 414 LEU A N 1
ATOM 3156 C CA . LEU A 1 414 ? 19.828 41.75 -16.844 1 80.94 414 LEU A CA 1
ATOM 3157 C C . LEU A 1 414 ? 20.312 40.406 -17.406 1 80.94 414 LEU A C 1
ATOM 3159 O O . LEU A 1 414 ? 20.734 40.312 -18.562 1 80.94 414 LEU A O 1
ATOM 3163 N N . VAL A 1 415 ? 20.203 39.406 -16.609 1 84.94 415 VAL A N 1
ATOM 3164 C CA . VAL A 1 415 ? 20.656 38.094 -17.031 1 84.94 415 VAL A CA 1
ATOM 3165 C C . VAL A 1 415 ? 19.578 37.406 -17.875 1 84.94 415 VAL A C 1
ATOM 3167 O O . VAL A 1 415 ? 18.406 37.344 -17.484 1 84.94 415 VAL A O 1
ATOM 3170 N N . PRO A 1 416 ? 19.953 36.875 -19.031 1 84.56 416 PRO A N 1
ATOM 3171 C CA . PRO A 1 416 ? 18.969 36.156 -19.844 1 84.56 416 PRO A CA 1
ATOM 3172 C C . PRO A 1 416 ? 18.375 34.938 -19.125 1 84.56 416 PRO A C 1
ATOM 3174 O O . PRO A 1 416 ? 19.094 34.219 -18.422 1 84.56 416 PRO A O 1
ATOM 3177 N N . LYS A 1 417 ? 17.109 34.75 -19.328 1 88.88 417 LYS A N 1
ATOM 3178 C CA . LYS A 1 417 ? 16.344 33.719 -18.609 1 88.88 417 LYS A CA 1
ATOM 3179 C C . LYS A 1 417 ? 16.891 32.312 -18.891 1 88.88 417 LYS A C 1
ATOM 3181 O O . LYS A 1 417 ? 16.797 31.422 -18.047 1 88.88 417 LYS A O 1
ATOM 3186 N N . GLU A 1 418 ? 17.547 32.062 -20.078 1 89.75 418 GLU A N 1
ATOM 3187 C CA . GLU A 1 418 ? 17.938 30.734 -20.469 1 89.75 418 GLU A CA 1
ATOM 3188 C C . GLU A 1 418 ? 19.375 30.438 -20.062 1 89.75 418 GLU A C 1
ATOM 3190 O O . GLU A 1 418 ? 19.875 29.312 -20.25 1 89.75 418 GLU A O 1
ATOM 3195 N N . TRP A 1 419 ? 20.062 31.375 -19.453 1 89.94 419 TRP A N 1
ATOM 3196 C CA . TRP A 1 419 ? 21.453 31.172 -19.125 1 89.94 419 TRP A CA 1
ATOM 3197 C C . TRP A 1 419 ? 21.609 30.172 -17.969 1 89.94 419 TRP A C 1
ATOM 3199 O O . TRP A 1 419 ? 20.844 30.219 -17.016 1 89.94 419 TRP A O 1
ATOM 3209 N N . THR A 1 420 ? 22.547 29.25 -18.219 1 91.19 420 THR A N 1
ATOM 3210 C CA . THR A 1 420 ? 22.938 28.281 -17.188 1 91.19 420 THR A CA 1
ATOM 3211 C C . THR A 1 420 ? 23.922 28.891 -16.203 1 91.19 420 THR A C 1
ATOM 3213 O O . THR A 1 420 ? 24.391 30.016 -16.406 1 91.19 420 THR A O 1
ATOM 3216 N N . PHE A 1 421 ? 24.141 28.172 -15.141 1 91.44 421 PHE A N 1
ATOM 3217 C CA . PHE A 1 421 ? 25.109 28.609 -14.141 1 91.44 421 PHE A CA 1
ATOM 3218 C C . PHE A 1 421 ? 26.453 28.922 -14.781 1 91.44 421 PHE A C 1
ATOM 3220 O O . PHE A 1 421 ? 27.047 29.969 -14.523 1 91.44 421 PHE A O 1
ATOM 3227 N N . GLN A 1 422 ? 26.906 28.078 -15.664 1 87.88 422 GLN A N 1
ATOM 3228 C CA . GLN A 1 422 ? 28.203 28.219 -16.297 1 87.88 422 GLN A CA 1
ATOM 3229 C C . GLN A 1 422 ? 28.25 29.469 -17.172 1 87.88 422 GLN A C 1
ATOM 3231 O O . GLN A 1 422 ? 29.25 30.188 -17.203 1 87.88 422 GLN A O 1
ATOM 3236 N N . GLU A 1 423 ? 27.219 29.672 -17.859 1 86.44 423 GLU A N 1
ATOM 3237 C CA . GLU A 1 423 ? 27.156 30.844 -18.75 1 86.44 423 GLU A CA 1
ATOM 3238 C C . GLU A 1 423 ? 27.219 32.156 -17.953 1 86.44 423 GLU A C 1
ATOM 3240 O O . GLU A 1 423 ? 27.797 33.125 -18.406 1 86.44 423 GLU A O 1
ATOM 3245 N N . ILE A 1 424 ? 26.641 32.125 -16.875 1 86.19 424 ILE A N 1
ATOM 3246 C CA . ILE A 1 424 ? 26.656 33.312 -16.016 1 86.19 424 ILE A CA 1
ATOM 3247 C C . ILE A 1 424 ? 28.047 33.469 -15.406 1 86.19 424 ILE A C 1
ATOM 3249 O O . ILE A 1 424 ? 28.594 34.594 -15.414 1 86.19 424 ILE A O 1
ATOM 3253 N N . ASP A 1 425 ? 28.516 32.438 -14.906 1 81.31 425 ASP A N 1
ATOM 3254 C CA . ASP A 1 425 ? 29.812 32.469 -14.234 1 81.31 425 ASP A CA 1
ATOM 3255 C C . ASP A 1 425 ? 30.922 32.906 -15.188 1 81.31 425 ASP A C 1
ATOM 3257 O O . ASP A 1 425 ? 31.891 33.562 -14.781 1 81.31 425 ASP A O 1
ATOM 3261 N N . ASP A 1 426 ? 30.812 32.562 -16.344 1 77.94 426 ASP A N 1
ATOM 3262 C CA . ASP A 1 426 ? 31.828 32.844 -17.359 1 77.94 426 ASP A CA 1
ATOM 3263 C C . ASP A 1 426 ? 31.734 34.312 -17.812 1 77.94 426 ASP A C 1
ATOM 3265 O O . ASP A 1 426 ? 32.656 34.812 -18.438 1 77.94 426 ASP A O 1
ATOM 3269 N N . ASN A 1 427 ? 30.625 34.875 -17.484 1 73 427 ASN A N 1
ATOM 3270 C CA . ASN A 1 427 ? 30.422 36.25 -17.953 1 73 427 ASN A CA 1
ATOM 3271 C C . ASN A 1 427 ? 30.953 37.25 -16.938 1 73 427 ASN A C 1
ATOM 3273 O O . ASN A 1 427 ? 30.484 37.312 -15.805 1 73 427 ASN A O 1
ATOM 3277 N N . LEU A 1 428 ? 31.906 38.062 -17.359 1 59.28 428 LEU A N 1
ATOM 3278 C CA . LEU A 1 428 ? 32.656 39 -16.531 1 59.28 428 LEU A CA 1
ATOM 3279 C C . LEU A 1 428 ? 31.719 40.062 -15.969 1 59.28 428 LEU A C 1
ATOM 3281 O O . LEU A 1 428 ? 32 40.656 -14.906 1 59.28 428 LEU A O 1
ATOM 3285 N N . TYR A 1 429 ? 30.672 40.375 -16.812 1 59.47 429 TYR A N 1
ATOM 3286 C CA . TYR A 1 429 ? 29.812 41.5 -16.422 1 59.47 429 TYR A CA 1
ATOM 3287 C C . TYR A 1 429 ? 28.812 41.062 -15.352 1 59.47 429 TYR A C 1
ATOM 3289 O O . TYR A 1 429 ? 28.188 41.906 -14.695 1 59.47 429 TYR A O 1
ATOM 3297 N N . TYR A 1 430 ? 28.578 39.812 -15.328 1 58.78 430 TYR A N 1
ATOM 3298 C CA . TYR A 1 430 ? 27.625 39.312 -14.352 1 58.78 430 TYR A CA 1
ATOM 3299 C C . TYR A 1 430 ? 28.344 38.625 -13.195 1 58.78 430 TYR A C 1
ATOM 3301 O O . TYR A 1 430 ? 28.328 37.406 -13.086 1 58.78 430 TYR A O 1
ATOM 3309 N N . THR A 1 431 ? 29.266 39.25 -12.57 1 55.25 431 THR A N 1
ATOM 3310 C CA . THR A 1 431 ? 30.156 38.719 -11.547 1 55.25 431 THR A CA 1
ATOM 3311 C C . THR A 1 431 ? 29.375 38.219 -10.344 1 55.25 431 THR A C 1
ATOM 3313 O O . THR A 1 431 ? 28.453 38.906 -9.875 1 55.25 431 THR A O 1
ATOM 3316 N N . GLY A 1 432 ? 29.188 36.812 -10.086 1 58.91 432 GLY A N 1
ATOM 3317 C CA . GLY A 1 432 ? 28.75 36.094 -8.891 1 58.91 432 GLY A CA 1
ATOM 3318 C C . GLY A 1 432 ? 28.172 34.719 -9.188 1 58.91 432 GLY A C 1
ATOM 3319 O O . GLY A 1 432 ? 27.594 34.5 -10.258 1 58.91 432 GLY A O 1
ATOM 3320 N N . LYS A 1 433 ? 28.719 33.812 -8.633 1 70.5 433 LYS A N 1
ATOM 3321 C CA . LYS A 1 433 ? 28.25 32.438 -8.656 1 70.5 433 LYS A CA 1
ATOM 3322 C C . LYS A 1 433 ? 26.797 32.344 -8.227 1 70.5 433 LYS A C 1
ATOM 3324 O O . LYS A 1 433 ? 26.484 32.375 -7.031 1 70.5 433 LYS A O 1
ATOM 3329 N N . MET A 1 434 ? 25.938 32.594 -9.32 1 81.88 434 MET A N 1
ATOM 3330 C CA . MET A 1 434 ? 24.531 32.531 -8.969 1 81.88 434 MET A CA 1
ATOM 3331 C C . MET A 1 434 ? 23.766 31.609 -9.938 1 81.88 434 MET A C 1
ATOM 3333 O O . MET A 1 434 ? 24.109 31.547 -11.125 1 81.88 434 MET A O 1
ATOM 3337 N N . ASP A 1 435 ? 22.781 31.031 -9.398 1 90.31 435 ASP A N 1
ATOM 3338 C CA . ASP A 1 435 ? 21.906 30.203 -10.219 1 90.31 435 ASP A CA 1
ATOM 3339 C C . ASP A 1 435 ? 20.75 31.031 -10.789 1 90.31 435 ASP A C 1
ATOM 3341 O O . ASP A 1 435 ? 20.234 31.922 -10.125 1 90.31 435 ASP A O 1
ATOM 3345 N N . ASN A 1 436 ? 20.469 30.797 -12.07 1 91.88 436 ASN A N 1
ATOM 3346 C CA . ASN A 1 436 ? 19.25 31.312 -12.664 1 91.88 436 ASN A CA 1
ATOM 3347 C C . ASN A 1 436 ? 18.016 30.641 -12.078 1 91.88 436 ASN A C 1
ATOM 3349 O O . ASN A 1 436 ? 17.812 29.438 -12.258 1 91.88 436 ASN A O 1
ATOM 3353 N N . PRO A 1 437 ? 17.172 31.406 -11.359 1 93.69 437 PRO A N 1
ATOM 3354 C CA . PRO A 1 437 ? 16.047 30.781 -10.68 1 93.69 437 PRO A CA 1
ATOM 3355 C C . PRO A 1 437 ? 15.055 30.141 -11.648 1 93.69 437 PRO A C 1
ATOM 3357 O O . PRO A 1 437 ? 14.398 29.156 -11.305 1 93.69 437 PRO A O 1
ATOM 3360 N N . TYR A 1 438 ? 14.906 30.656 -12.805 1 94.38 438 TYR A N 1
ATOM 3361 C CA . TYR A 1 438 ? 14.047 30.047 -13.812 1 94.38 438 TYR A CA 1
ATOM 3362 C C . TYR A 1 438 ? 14.555 28.672 -14.203 1 94.38 438 TYR A C 1
ATOM 3364 O O . TYR A 1 438 ? 13.781 27.719 -14.305 1 94.38 438 TYR A O 1
ATOM 3372 N N . ARG A 1 439 ? 15.836 28.562 -14.406 1 93.06 439 ARG A N 1
ATOM 3373 C CA . ARG A 1 439 ? 16.438 27.281 -14.742 1 93.06 439 ARG A CA 1
ATOM 3374 C C . ARG A 1 439 ? 16.344 26.312 -13.562 1 93.06 439 ARG A C 1
ATOM 3376 O O . ARG A 1 439 ? 16.172 25.109 -13.758 1 93.06 439 ARG A O 1
ATOM 3383 N N . LYS A 1 440 ? 16.5 26.797 -12.414 1 93.81 440 LYS A N 1
ATOM 3384 C CA . LYS A 1 440 ? 16.375 25.953 -11.234 1 93.81 440 LYS A CA 1
ATOM 3385 C C . LYS A 1 440 ? 14.992 25.297 -11.18 1 93.81 440 LYS A C 1
ATOM 3387 O O . LYS A 1 440 ? 14.891 24.094 -10.938 1 93.81 440 LYS A O 1
ATOM 3392 N N . LEU A 1 441 ? 13.977 26.078 -11.422 1 94.81 441 LEU A N 1
ATOM 3393 C CA . LEU A 1 441 ? 12.602 25.578 -11.344 1 94.81 441 LEU A CA 1
ATOM 3394 C C . LEU A 1 441 ? 12.32 24.594 -12.477 1 94.81 441 LEU A C 1
ATOM 3396 O O . LEU A 1 441 ? 11.594 23.625 -12.289 1 94.81 441 LEU A O 1
ATOM 3400 N N . LYS A 1 442 ? 12.883 24.828 -13.523 1 93.31 442 LYS A N 1
ATOM 3401 C CA . LYS A 1 442 ? 12.539 24.062 -14.711 1 93.31 442 LYS A CA 1
ATOM 3402 C C . LYS A 1 442 ? 13.391 22.797 -14.797 1 93.31 442 LYS A C 1
ATOM 3404 O O . LYS A 1 442 ? 12.898 21.734 -15.211 1 93.31 442 LYS A O 1
ATOM 3409 N N . ASP A 1 443 ? 14.688 22.891 -14.453 1 92.38 443 ASP A N 1
ATOM 3410 C CA . ASP A 1 443 ? 15.625 21.828 -14.781 1 92.38 443 ASP A CA 1
ATOM 3411 C C . ASP A 1 443 ? 15.727 20.812 -13.648 1 92.38 443 ASP A C 1
ATOM 3413 O O . ASP A 1 443 ? 16.016 19.641 -13.883 1 92.38 443 ASP A O 1
ATOM 3417 N N . ILE A 1 444 ? 15.586 21.203 -12.445 1 93.25 444 ILE A N 1
ATOM 3418 C CA . ILE A 1 444 ? 15.648 20.266 -11.336 1 93.25 444 ILE A CA 1
ATOM 3419 C C . ILE A 1 444 ? 14.414 19.359 -11.352 1 93.25 444 ILE A C 1
ATOM 3421 O O . ILE A 1 444 ? 13.281 19.859 -11.383 1 93.25 444 ILE A O 1
ATOM 3425 N N . ASP A 1 445 ? 14.672 18.094 -11.406 1 91.94 445 ASP A N 1
ATOM 3426 C CA . ASP A 1 445 ? 13.586 17.109 -11.352 1 91.94 445 ASP A CA 1
ATOM 3427 C C . ASP A 1 445 ? 13.453 16.516 -9.953 1 91.94 445 ASP A C 1
ATOM 3429 O O . ASP A 1 445 ? 14.328 15.781 -9.5 1 91.94 445 ASP A O 1
ATOM 3433 N N . TYR A 1 446 ? 12.391 16.891 -9.305 1 93.56 446 TYR A N 1
ATOM 3434 C CA . TYR A 1 446 ? 12.148 16.406 -7.957 1 93.56 446 TYR A CA 1
ATOM 3435 C C . TYR A 1 446 ? 10.742 15.828 -7.832 1 93.56 446 TYR A C 1
ATOM 3437 O O . TYR A 1 446 ? 9.773 16.453 -8.273 1 93.56 446 TYR A O 1
ATOM 3445 N N . SER A 1 447 ? 10.688 14.664 -7.23 1 92.62 447 SER A N 1
ATOM 3446 C CA . SER A 1 447 ? 9.391 14.062 -6.922 1 92.62 447 SER A CA 1
ATOM 3447 C C . SER A 1 447 ? 9.43 13.32 -5.594 1 92.62 447 SER A C 1
ATOM 3449 O O . SER A 1 447 ? 10.422 12.664 -5.27 1 92.62 447 SER A O 1
ATOM 3451 N N . ASN A 1 448 ? 8.422 13.523 -4.777 1 93.31 448 ASN A N 1
ATOM 3452 C CA . ASN A 1 448 ? 8.172 12.789 -3.543 1 93.31 448 ASN A CA 1
ATOM 3453 C C . ASN A 1 448 ? 6.84 12.047 -3.6 1 93.31 448 ASN A C 1
ATOM 3455 O O . ASN A 1 448 ? 5.773 12.664 -3.52 1 93.31 448 ASN A O 1
ATOM 3459 N N . LYS A 1 449 ? 6.918 10.781 -3.754 1 91.56 449 LYS A N 1
ATOM 3460 C CA . LYS A 1 449 ? 5.746 9.922 -3.852 1 91.56 449 LYS A CA 1
ATOM 3461 C C . LYS A 1 449 ? 5.477 9.203 -2.529 1 91.56 449 LYS A C 1
ATOM 3463 O O . LYS A 1 449 ? 6.379 8.602 -1.949 1 91.56 449 LYS A O 1
ATOM 3468 N N . ASN A 1 450 ? 4.238 9.289 -2.09 1 91 450 ASN A N 1
ATOM 3469 C CA . ASN A 1 450 ? 3.867 8.648 -0.832 1 91 450 ASN A CA 1
ATOM 3470 C C . ASN A 1 450 ? 2.635 7.762 -0.995 1 91 450 ASN A C 1
ATOM 3472 O O . ASN A 1 450 ? 1.692 8.125 -1.701 1 91 450 ASN A O 1
ATOM 3476 N N . ASN A 1 451 ? 2.68 6.594 -0.471 1 89.62 451 ASN A N 1
ATOM 3477 C CA . ASN A 1 451 ? 1.567 5.656 -0.369 1 89.62 451 ASN A CA 1
ATOM 3478 C C . ASN A 1 451 ? 1.312 5.246 1.078 1 89.62 451 ASN A C 1
ATOM 3480 O O . ASN A 1 451 ? 2.248 4.922 1.811 1 89.62 451 ASN A O 1
ATOM 3484 N N . THR A 1 452 ? 0.072 5.293 1.474 1 91.31 452 THR A N 1
ATOM 3485 C CA . THR A 1 452 ? -0.263 4.855 2.824 1 91.31 452 THR A CA 1
ATOM 3486 C C . THR A 1 452 ? -1.51 3.977 2.816 1 91.31 452 THR A C 1
ATOM 3488 O O . THR A 1 452 ? -2.564 4.391 2.332 1 91.31 452 THR A O 1
ATOM 3491 N N . PHE A 1 453 ? -1.402 2.816 3.322 1 90 453 PHE A N 1
ATOM 3492 C CA . PHE A 1 453 ? -2.547 1.961 3.613 1 90 453 PHE A CA 1
ATOM 3493 C C . PHE A 1 453 ? -2.896 2.01 5.094 1 90 453 PHE A C 1
ATOM 3495 O O . PHE A 1 453 ? -2.01 1.952 5.949 1 90 453 PHE A O 1
ATOM 3502 N N . PHE A 1 454 ? -4.133 2.164 5.375 1 92.31 454 PHE A N 1
ATOM 3503 C CA . PHE A 1 454 ? -4.648 2.125 6.738 1 92.31 454 PHE A CA 1
ATOM 3504 C C . PHE A 1 454 ? -5.848 1.19 6.836 1 92.31 454 PHE A C 1
ATOM 3506 O O . PHE A 1 454 ? -6.785 1.285 6.039 1 92.31 454 PHE A O 1
ATOM 3513 N N . GLY A 1 455 ? -5.836 0.27 7.789 1 89.06 455 GLY A N 1
ATOM 3514 C CA . GLY A 1 455 ? -6.941 -0.639 8.055 1 89.06 455 GLY A CA 1
ATOM 3515 C C . GLY A 1 455 ? -7.152 -0.896 9.539 1 89.06 455 GLY A C 1
ATOM 3516 O O . GLY A 1 455 ? -6.191 -1.043 10.289 1 89.06 455 GLY A O 1
ATOM 3517 N N . GLN A 1 456 ? -8.367 -0.867 9.938 1 92.69 456 GLN A N 1
ATOM 3518 C CA . GLN A 1 456 ? -8.719 -1.205 11.312 1 92.69 456 GLN A CA 1
ATOM 3519 C C . GLN A 1 456 ? -10 -2.037 11.359 1 92.69 456 GLN A C 1
ATOM 3521 O O . GLN A 1 456 ? -10.906 -1.845 10.547 1 92.69 456 GLN A O 1
ATOM 3526 N N . ALA A 1 457 ? -10.078 -2.973 12.266 1 89.62 457 ALA A N 1
ATOM 3527 C CA . ALA A 1 457 ? -11.25 -3.805 12.547 1 89.62 457 ALA A CA 1
ATOM 3528 C C . ALA A 1 457 ? -11.531 -3.865 14.047 1 89.62 457 ALA A C 1
ATOM 3530 O O . ALA A 1 457 ? -10.602 -3.953 14.859 1 89.62 457 ALA A O 1
ATOM 3531 N N . GLU A 1 458 ? -12.758 -3.723 14.383 1 93.19 458 GLU A N 1
ATOM 3532 C CA . GLU A 1 458 ? -13.203 -3.766 15.773 1 93.19 458 GLU A CA 1
ATOM 3533 C C . GLU A 1 458 ? -14.422 -4.668 15.938 1 93.19 458 GLU A C 1
ATOM 3535 O O . GLU A 1 458 ? -15.398 -4.547 15.188 1 93.19 458 GLU A O 1
ATOM 3540 N N . LEU A 1 459 ? -14.383 -5.57 16.906 1 92.12 459 LEU A N 1
ATOM 3541 C CA . LEU A 1 459 ? -15.508 -6.406 17.297 1 92.12 459 LEU A CA 1
ATOM 3542 C C . LEU A 1 459 ? -16.125 -5.906 18.609 1 92.12 459 LEU A C 1
ATOM 3544 O O . LEU A 1 459 ? -15.43 -5.781 19.609 1 92.12 459 LEU A O 1
ATOM 3548 N N . VAL A 1 460 ? -17.359 -5.609 18.547 1 94.44 460 VAL A N 1
ATOM 3549 C CA . VAL A 1 460 ? -18.094 -5.168 19.719 1 94.44 460 VAL A CA 1
ATOM 3550 C C . VAL A 1 460 ? -19.078 -6.25 20.156 1 94.44 460 VAL A C 1
ATOM 3552 O O . VAL A 1 460 ? -19.969 -6.621 19.406 1 94.44 460 VAL A O 1
ATOM 3555 N N . TYR A 1 461 ? -18.953 -6.707 21.344 1 94.94 461 TYR A N 1
ATOM 3556 C CA . TYR A 1 461 ? -19.828 -7.723 21.906 1 94.94 461 TYR A CA 1
ATOM 3557 C C . TYR A 1 461 ? -20.578 -7.176 23.109 1 94.94 461 TYR A C 1
ATOM 3559 O O . TYR A 1 461 ? -19.984 -6.902 24.156 1 94.94 461 TYR A O 1
ATOM 3567 N N . ASN A 1 462 ? -21.828 -7.047 22.922 1 93.75 462 ASN A N 1
ATOM 3568 C CA . ASN A 1 462 ? -22.672 -6.648 24.047 1 93.75 462 ASN A CA 1
ATOM 3569 C C . ASN A 1 462 ? -23.125 -7.855 24.859 1 93.75 462 ASN A C 1
ATOM 3571 O O . ASN A 1 462 ? -24.047 -8.57 24.469 1 93.75 462 ASN A O 1
ATOM 3575 N N . ILE A 1 463 ? -22.562 -7.992 26 1 93.88 463 ILE A N 1
ATOM 3576 C CA . ILE A 1 463 ? -22.891 -9.117 26.875 1 93.88 463 ILE A CA 1
ATOM 3577 C C . ILE A 1 463 ? -24.344 -9 27.344 1 93.88 463 ILE A C 1
ATOM 3579 O O . ILE A 1 463 ? -25.094 -9.984 27.328 1 93.88 463 ILE A O 1
ATOM 3583 N N . ASN A 1 464 ? -24.75 -7.91 27.75 1 92.31 464 ASN A N 1
ATOM 3584 C CA . ASN A 1 464 ? -26.109 -7.492 28.078 1 92.31 464 ASN A CA 1
ATOM 3585 C C . ASN A 1 464 ? -26.281 -5.988 27.891 1 92.31 464 ASN A C 1
ATOM 3587 O O . ASN A 1 464 ? -25.469 -5.34 27.219 1 92.31 464 ASN A O 1
ATOM 3591 N N . ASP A 1 465 ? -27.281 -5.465 28.328 1 86.56 465 ASP A N 1
ATOM 3592 C CA . ASP A 1 465 ? -27.578 -4.055 28.109 1 86.56 465 ASP A CA 1
ATOM 3593 C C . ASP A 1 465 ? -26.609 -3.156 28.875 1 86.56 465 ASP A C 1
ATOM 3595 O O . ASP A 1 465 ? -26.453 -1.974 28.562 1 86.56 465 ASP A O 1
ATOM 3599 N N . ASN A 1 466 ? -25.906 -3.732 29.797 1 92.25 466 ASN A N 1
ATOM 3600 C CA . ASN A 1 466 ? -25.078 -2.906 30.672 1 92.25 466 ASN A CA 1
ATOM 3601 C C . ASN A 1 466 ? -23.594 -3.137 30.422 1 92.25 466 ASN A C 1
ATOM 3603 O O . ASN A 1 466 ? -22.766 -2.287 30.75 1 92.25 466 ASN A O 1
ATOM 3607 N N . TRP A 1 467 ? -23.25 -4.344 29.984 1 95.19 467 TRP A N 1
ATOM 3608 C CA . TRP A 1 467 ? -21.859 -4.711 29.828 1 95.19 467 TRP A CA 1
ATOM 3609 C C . TRP A 1 467 ? -21.516 -4.918 28.359 1 95.19 467 TRP A C 1
ATOM 3611 O O . TRP A 1 467 ? -22.281 -5.535 27.609 1 95.19 467 TRP A O 1
ATOM 3621 N N . PHE A 1 468 ? -20.359 -4.41 27.938 1 94.88 468 PHE A N 1
ATOM 3622 C CA . PHE A 1 468 ? -19.875 -4.703 26.594 1 94.88 468 PHE A CA 1
ATOM 3623 C C . PHE A 1 468 ? -18.375 -4.91 26.594 1 94.88 468 PHE A C 1
ATOM 3625 O O . PHE A 1 468 ? -17.672 -4.488 27.531 1 94.88 468 PHE A O 1
ATOM 3632 N N . VAL A 1 469 ? -17.875 -5.637 25.641 1 96.44 469 VAL A N 1
ATOM 3633 C CA . VAL A 1 469 ? -16.438 -5.816 25.375 1 96.44 469 VAL A CA 1
ATOM 3634 C C . VAL A 1 469 ? -16.141 -5.512 23.906 1 96.44 469 VAL A C 1
ATOM 3636 O O . VAL A 1 469 ? -16.922 -5.887 23.016 1 96.44 469 VAL A O 1
ATOM 3639 N N . LYS A 1 470 ? -15.094 -4.746 23.734 1 95.44 470 LYS A N 1
ATOM 3640 C CA . LYS A 1 470 ? -14.633 -4.418 22.391 1 95.44 470 LYS A CA 1
ATOM 3641 C C . LYS A 1 470 ? -13.195 -4.883 22.172 1 95.44 470 LYS A C 1
ATOM 3643 O O . LYS A 1 470 ? -12.359 -4.766 23.062 1 95.44 470 LYS A O 1
ATOM 3648 N N . GLY A 1 471 ? -12.945 -5.52 21.094 1 94.12 471 GLY A N 1
ATOM 3649 C CA . GLY A 1 471 ? -11.609 -5.852 20.625 1 94.12 471 GLY A CA 1
ATOM 3650 C C . GLY A 1 471 ? -11.289 -5.281 19.25 1 94.12 471 GLY A C 1
ATOM 3651 O O . GLY A 1 471 ? -12.109 -5.375 18.344 1 94.12 471 GLY A O 1
ATOM 3652 N N . GLY A 1 472 ? -10.125 -4.57 19.172 1 93.38 472 GLY A N 1
ATOM 3653 C CA . GLY A 1 472 ? -9.789 -3.938 17.906 1 93.38 472 GLY A CA 1
ATOM 3654 C C . GLY A 1 472 ? -8.328 -4.105 17.531 1 93.38 472 GLY A C 1
ATOM 3655 O O . GLY A 1 472 ? -7.461 -4.215 18.406 1 93.38 472 GLY A O 1
ATOM 3656 N N . ILE A 1 473 ? -8.078 -4.141 16.219 1 92.5 473 ILE A N 1
ATOM 3657 C CA . ILE A 1 473 ? -6.734 -4.133 15.656 1 92.5 473 ILE A CA 1
ATOM 3658 C C . ILE A 1 473 ? -6.648 -3.096 14.539 1 92.5 473 ILE A C 1
ATOM 3660 O O . ILE A 1 473 ? -7.617 -2.885 13.805 1 92.5 473 ILE A O 1
ATOM 3664 N N . GLY A 1 474 ? -5.543 -2.363 14.508 1 93.38 474 GLY A N 1
ATOM 3665 C CA . GLY A 1 474 ? -5.289 -1.395 13.453 1 93.38 474 GLY A CA 1
ATOM 3666 C C . GLY A 1 474 ? -3.879 -1.478 12.898 1 93.38 474 GLY A C 1
ATOM 3667 O O . GLY A 1 474 ? -2.932 -1.771 13.625 1 93.38 474 GLY A O 1
ATOM 3668 N N . VAL A 1 475 ? -3.768 -1.239 11.609 1 91.62 475 VAL A N 1
ATOM 3669 C CA . VAL A 1 475 ? -2.473 -1.253 10.938 1 91.62 475 VAL A CA 1
ATOM 3670 C C . VAL A 1 475 ? -2.379 -0.075 9.969 1 91.62 475 VAL A C 1
ATOM 3672 O O . VAL A 1 475 ? -3.352 0.255 9.289 1 91.62 475 VAL A O 1
ATOM 3675 N N . ARG A 1 476 ? -1.279 0.615 9.984 1 92.75 476 ARG A N 1
ATOM 3676 C CA . ARG A 1 476 ? -0.939 1.676 9.039 1 92.75 476 ARG A CA 1
ATOM 3677 C C . ARG A 1 476 ? 0.432 1.438 8.422 1 92.75 476 ARG A C 1
ATOM 3679 O O . ARG A 1 476 ? 1.408 1.19 9.133 1 92.75 476 ARG A O 1
ATOM 3686 N N . ILE A 1 477 ? 0.504 1.479 7.117 1 91.56 477 ILE A N 1
ATOM 3687 C CA . ILE A 1 477 ? 1.744 1.191 6.402 1 91.56 477 ILE A CA 1
ATOM 3688 C C . ILE A 1 477 ? 2.078 2.348 5.461 1 91.56 477 ILE A C 1
ATOM 3690 O O . ILE A 1 477 ? 1.763 2.297 4.27 1 91.56 477 ILE A O 1
ATOM 3694 N N . PRO A 1 478 ? 2.818 3.328 5.938 1 91.56 478 PRO A N 1
ATOM 3695 C CA . PRO A 1 478 ? 3.287 4.402 5.059 1 91.56 478 PRO A CA 1
ATOM 3696 C C . PRO A 1 478 ? 4.559 4.031 4.301 1 91.56 478 PRO A C 1
ATOM 3698 O O . PRO A 1 478 ? 5.457 3.398 4.863 1 91.56 478 PRO A O 1
ATOM 3701 N N . LYS A 1 479 ? 4.645 4.367 3.045 1 90.31 479 LYS A N 1
ATOM 3702 C CA . LYS A 1 479 ? 5.828 4.211 2.203 1 90.31 479 LYS A CA 1
ATOM 3703 C C . LYS A 1 479 ? 6.078 5.465 1.369 1 90.31 479 LYS A C 1
ATOM 3705 O O . LYS A 1 479 ? 5.168 5.973 0.711 1 90.31 479 LYS A O 1
ATOM 3710 N N . GLY A 1 480 ? 7.254 5.945 1.515 1 91.06 480 GLY A N 1
ATOM 3711 C CA . GLY A 1 480 ? 7.652 7.117 0.751 1 91.06 480 GLY A CA 1
ATOM 3712 C C . GLY A 1 480 ? 8.859 6.871 -0.137 1 91.06 480 GLY A C 1
ATOM 3713 O O . GLY A 1 480 ? 9.719 6.059 0.193 1 91.06 480 GLY A O 1
ATOM 3714 N N . GLU A 1 481 ? 8.914 7.559 -1.313 1 90.69 481 GLU A N 1
ATOM 3715 C CA . GLU A 1 481 ? 10.016 7.52 -2.27 1 90.69 481 GLU A CA 1
ATOM 3716 C C . GLU A 1 481 ? 10.352 8.914 -2.787 1 90.69 481 GLU A C 1
ATOM 3718 O O . GLU A 1 481 ? 9.461 9.656 -3.213 1 90.69 481 GLU A O 1
ATOM 3723 N N . VAL A 1 482 ? 11.586 9.242 -2.691 1 93 482 VAL A N 1
ATOM 3724 C CA . VAL A 1 482 ? 12.062 10.531 -3.186 1 93 482 VAL A CA 1
ATOM 3725 C C . VAL A 1 482 ? 13.047 10.32 -4.332 1 93 482 VAL A C 1
ATOM 3727 O O . VAL A 1 482 ? 13.938 9.477 -4.242 1 93 482 VAL A O 1
ATOM 3730 N N . LYS A 1 483 ? 12.875 11.023 -5.418 1 91.88 483 LYS A N 1
ATOM 3731 C CA . LYS A 1 483 ? 13.789 11.07 -6.555 1 91.88 483 LYS A CA 1
ATOM 3732 C C . LYS A 1 483 ? 14.133 12.508 -6.926 1 91.88 483 LYS A C 1
ATOM 3734 O O . LYS A 1 483 ? 13.242 13.367 -6.996 1 91.88 483 LYS A O 1
ATOM 3739 N N . GLU A 1 484 ? 15.391 12.711 -7.09 1 92.5 484 GLU A N 1
ATOM 3740 C CA . GLU A 1 484 ? 15.859 14.047 -7.465 1 92.5 484 GLU A CA 1
ATOM 3741 C C . GLU A 1 484 ? 17.016 13.961 -8.445 1 92.5 484 GLU A C 1
ATOM 3743 O O . GLU A 1 484 ? 17.906 13.109 -8.305 1 92.5 484 GLU A O 1
ATOM 3748 N N . PHE A 1 485 ? 17.047 14.75 -9.43 1 92.56 485 PHE A N 1
ATOM 3749 C CA . PHE A 1 485 ? 18.188 14.93 -10.328 1 92.56 485 PHE A CA 1
ATOM 3750 C C . PHE A 1 485 ? 18.469 16.406 -10.547 1 92.56 485 PHE A C 1
ATOM 3752 O O . PHE A 1 485 ? 17.594 17.172 -10.945 1 92.56 485 PHE A O 1
ATOM 3759 N N . ILE A 1 486 ? 19.641 16.781 -10.297 1 93.56 486 ILE A N 1
ATOM 3760 C CA . ILE A 1 486 ? 20.141 18.141 -10.5 1 93.56 486 ILE A CA 1
ATOM 3761 C C . ILE A 1 486 ? 21.156 18.156 -11.633 1 93.56 486 ILE A C 1
ATOM 3763 O O . ILE A 1 486 ? 22.297 17.703 -11.461 1 93.56 486 ILE A O 1
ATOM 3767 N N . PRO A 1 487 ? 20.75 18.75 -12.688 1 92.12 487 PRO A N 1
ATOM 3768 C CA . PRO A 1 487 ? 21.641 18.75 -13.852 1 92.12 487 PRO A CA 1
ATOM 3769 C C . PRO A 1 487 ? 22.797 19.75 -13.711 1 92.12 487 PRO A C 1
ATOM 3771 O O . PRO A 1 487 ? 22.828 20.531 -12.758 1 92.12 487 PRO A O 1
ATOM 3774 N N . LYS A 1 488 ? 23.734 19.797 -14.664 1 91.81 488 LYS A N 1
ATOM 3775 C CA . LYS A 1 488 ? 24.922 20.641 -14.664 1 91.81 488 LYS A CA 1
ATOM 3776 C C . LYS A 1 488 ? 24.578 22.094 -14.953 1 91.81 488 LYS A C 1
ATOM 3778 O O . LYS A 1 488 ? 25.406 23 -14.742 1 91.81 488 LYS A O 1
ATOM 3783 N N . THR A 1 489 ? 23.359 22.297 -15.344 1 91.75 489 THR A N 1
ATOM 3784 C CA . THR A 1 489 ? 22.922 23.656 -15.656 1 91.75 489 THR A CA 1
ATOM 3785 C C . THR A 1 489 ? 22.781 24.484 -14.383 1 91.75 489 THR A C 1
ATOM 3787 O O . THR A 1 489 ? 22.688 25.703 -14.438 1 91.75 489 THR A O 1
ATOM 3790 N N . ILE A 1 490 ? 22.766 23.844 -13.266 1 92.31 490 ILE A N 1
ATOM 3791 C CA . ILE A 1 490 ? 22.625 24.469 -11.953 1 92.31 490 ILE A CA 1
ATOM 3792 C C . ILE A 1 490 ? 23.938 24.297 -11.172 1 92.31 490 ILE A C 1
ATOM 3794 O O . ILE A 1 490 ? 24.641 23.297 -11.344 1 92.31 490 ILE A O 1
ATOM 3798 N N . GLN A 1 491 ? 24.203 25.156 -10.305 1 91.5 491 GLN A N 1
ATOM 3799 C CA . GLN A 1 491 ? 25.484 25.172 -9.594 1 91.5 491 GLN A CA 1
ATOM 3800 C C . GLN A 1 491 ? 25.734 23.844 -8.891 1 91.5 491 GLN A C 1
ATOM 3802 O O . GLN A 1 491 ? 26.812 23.25 -9.039 1 91.5 491 GLN A O 1
ATOM 3807 N N . ARG A 1 492 ? 24.828 23.406 -8.109 1 90.75 492 ARG A N 1
ATOM 3808 C CA . ARG A 1 492 ? 25 22.156 -7.363 1 90.75 492 ARG A CA 1
ATOM 3809 C C . ARG A 1 492 ? 25.281 20.984 -8.297 1 90.75 492 ARG A C 1
ATOM 3811 O O . ARG A 1 492 ? 26.047 20.094 -7.957 1 90.75 492 ARG A O 1
ATOM 3818 N N . GLY A 1 493 ? 24.578 20.984 -9.391 1 91.5 493 GLY A N 1
ATOM 3819 C CA . GLY A 1 493 ? 24.828 19.969 -10.391 1 91.5 493 GLY A CA 1
ATOM 3820 C C . GLY A 1 493 ? 26.156 20.141 -11.102 1 91.5 493 GLY A C 1
ATOM 3821 O O . GLY A 1 493 ? 26.844 19.156 -11.391 1 91.5 493 GLY A O 1
ATOM 3822 N N . TYR A 1 494 ? 26.469 21.391 -11.344 1 90.81 494 TYR A N 1
ATOM 3823 C CA . TYR A 1 494 ? 27.734 21.703 -12.008 1 90.81 494 TYR A CA 1
ATOM 3824 C C . TYR A 1 494 ? 28.922 21.281 -11.148 1 90.81 494 TYR A C 1
ATOM 3826 O O . TYR A 1 494 ? 29.844 20.641 -11.633 1 90.81 494 TYR A O 1
ATOM 3834 N N . ASP A 1 495 ? 28.844 21.594 -9.93 1 91 495 ASP A N 1
ATOM 3835 C CA . ASP A 1 495 ? 29.922 21.297 -9 1 91 495 ASP A CA 1
ATOM 3836 C C . ASP A 1 495 ? 30.141 19.797 -8.859 1 91 495 ASP A C 1
ATOM 3838 O O . ASP A 1 495 ? 31.25 19.344 -8.586 1 91 495 ASP A O 1
ATOM 3842 N N . ASN A 1 496 ? 29.141 19.062 -9.062 1 91.69 496 ASN A N 1
ATOM 3843 C CA . ASN A 1 496 ? 29.203 17.625 -8.883 1 91.69 496 ASN A CA 1
ATOM 3844 C C . ASN A 1 496 ? 29.203 16.891 -10.219 1 91.69 496 ASN A C 1
ATOM 3846 O O . ASN A 1 496 ? 29.172 15.656 -10.25 1 91.69 496 ASN A O 1
ATOM 3850 N N . ASN A 1 497 ? 29.172 17.641 -11.305 1 90.25 497 ASN A N 1
ATOM 3851 C CA . ASN A 1 497 ? 29.016 17.062 -12.633 1 90.25 497 ASN A CA 1
ATOM 3852 C C . ASN A 1 497 ? 27.766 16.203 -12.734 1 90.25 497 ASN A C 1
ATOM 3854 O O . ASN A 1 497 ? 27.828 15.055 -13.164 1 90.25 497 ASN A O 1
ATOM 3858 N N . GLY A 1 498 ? 26.688 16.766 -12.273 1 89.75 498 GLY A N 1
ATOM 3859 C CA . GLY A 1 498 ? 25.422 16.062 -12.141 1 89.75 498 GLY A CA 1
ATOM 3860 C C . GLY A 1 498 ? 25.234 15.414 -10.781 1 89.75 498 GLY A C 1
ATOM 3861 O O . GLY A 1 498 ? 26.188 14.914 -10.188 1 89.75 498 GLY A O 1
ATOM 3862 N N . LEU A 1 499 ? 24.016 15.477 -10.281 1 92.25 499 LEU A N 1
ATOM 3863 C CA . LEU A 1 499 ? 23.734 14.906 -8.969 1 92.25 499 LEU A CA 1
ATOM 3864 C C . LEU A 1 499 ? 22.359 14.242 -8.953 1 92.25 499 LEU A C 1
ATOM 3866 O O . LEU A 1 499 ? 21.359 14.859 -9.312 1 92.25 499 LEU A O 1
ATOM 3870 N N . ALA A 1 500 ? 22.359 12.977 -8.617 1 91.31 500 ALA A N 1
ATOM 3871 C CA . ALA A 1 500 ? 21.125 12.227 -8.484 1 91.31 500 ALA A CA 1
ATOM 3872 C C . ALA A 1 500 ? 20.953 11.688 -7.062 1 91.31 500 ALA A C 1
ATOM 3874 O O . ALA A 1 500 ? 21.922 11.266 -6.434 1 91.31 500 ALA A O 1
ATOM 3875 N N . THR A 1 501 ? 19.75 11.781 -6.578 1 92.19 501 THR A N 1
ATOM 3876 C CA . THR A 1 501 ? 19.438 11.281 -5.242 1 92.19 501 THR A CA 1
ATOM 3877 C C . THR A 1 501 ? 18.219 10.352 -5.285 1 92.19 501 THR A C 1
ATOM 3879 O O . THR A 1 501 ? 17.203 10.688 -5.891 1 92.19 501 THR A O 1
ATOM 3882 N N . TYR A 1 502 ? 18.328 9.188 -4.695 1 90.81 502 TYR A N 1
ATOM 3883 C CA . TYR A 1 502 ? 17.234 8.25 -4.488 1 90.81 502 TYR A CA 1
ATOM 3884 C C . TYR A 1 502 ? 17.078 7.918 -3.008 1 90.81 502 TYR A C 1
ATOM 3886 O O . TYR A 1 502 ? 18.047 7.555 -2.34 1 90.81 502 TYR A O 1
ATOM 3894 N N . ALA A 1 503 ? 15.867 8.094 -2.494 1 92.62 503 ALA A N 1
ATOM 3895 C CA . ALA A 1 503 ? 15.633 7.801 -1.082 1 92.62 503 ALA A CA 1
ATOM 3896 C C . ALA A 1 503 ? 14.281 7.121 -0.881 1 92.62 503 ALA A C 1
ATOM 3898 O O . ALA A 1 503 ? 13.328 7.391 -1.616 1 92.62 503 ALA A O 1
ATOM 3899 N N . THR A 1 504 ? 14.203 6.199 0.06 1 90.38 504 THR A N 1
ATOM 3900 C CA . THR A 1 504 ? 12.961 5.531 0.431 1 90.38 504 THR A CA 1
ATOM 3901 C C . THR A 1 504 ? 12.742 5.59 1.94 1 90.38 504 THR A C 1
ATOM 3903 O O . THR A 1 504 ? 13.703 5.672 2.707 1 90.38 504 THR A O 1
ATOM 3906 N N . GLN A 1 505 ? 11.5 5.645 2.316 1 91.38 505 GLN A N 1
ATOM 3907 C CA . GLN A 1 505 ? 11.07 5.543 3.707 1 91.38 505 GLN A CA 1
ATOM 3908 C C . GLN A 1 505 ? 9.906 4.562 3.855 1 91.38 505 GLN A C 1
ATOM 3910 O O . GLN A 1 505 ? 9.016 4.52 3.008 1 91.38 505 GLN A O 1
ATOM 3915 N N . SER A 1 506 ? 9.984 3.717 4.809 1 89 506 SER A N 1
ATOM 3916 C CA . SER A 1 506 ? 8.914 2.76 5.086 1 89 506 SER A CA 1
ATOM 3917 C C . SER A 1 506 ? 8.594 2.707 6.574 1 89 506 SER A C 1
ATOM 3919 O O . SER A 1 506 ? 9.484 2.799 7.414 1 89 506 SER A O 1
ATOM 3921 N N . GLY A 1 507 ? 7.309 2.643 6.875 1 90.06 507 GLY A N 1
ATOM 3922 C CA . GLY A 1 507 ? 6.863 2.535 8.25 1 90.06 507 GLY A CA 1
ATOM 3923 C C . GLY A 1 507 ? 5.82 1.453 8.461 1 90.06 507 GLY A C 1
ATOM 3924 O O . GLY A 1 507 ? 5.188 1.002 7.504 1 90.06 507 GLY A O 1
ATOM 3925 N N . LEU A 1 508 ? 5.723 0.923 9.664 1 92.12 508 LEU A N 1
ATOM 3926 C CA . LEU A 1 508 ? 4.668 0.028 10.125 1 92.12 508 LEU A CA 1
ATOM 3927 C C . LEU A 1 508 ? 4.16 0.454 11.5 1 92.12 508 LEU A C 1
ATOM 3929 O O . LEU A 1 508 ? 4.926 0.485 12.469 1 92.12 508 LEU A O 1
ATOM 3933 N N . ASN A 1 509 ? 2.953 0.812 11.523 1 94.44 509 ASN A N 1
ATOM 3934 C CA . ASN A 1 509 ? 2.279 1.122 12.781 1 94.44 509 ASN A CA 1
ATOM 3935 C C . ASN A 1 509 ? 1.188 0.104 13.094 1 94.44 509 ASN A C 1
ATOM 3937 O O . ASN A 1 509 ? 0.267 -0.093 12.305 1 94.44 509 ASN A O 1
ATOM 3941 N N . MET A 1 510 ? 1.284 -0.491 14.203 1 94.12 510 MET A N 1
ATOM 3942 C CA . MET A 1 510 ? 0.299 -1.487 14.609 1 94.12 510 MET A CA 1
ATOM 3943 C C . MET A 1 510 ? -0.251 -1.169 16 1 94.12 510 MET A C 1
ATOM 3945 O O . MET A 1 510 ? 0.494 -0.745 16.891 1 94.12 510 MET A O 1
ATOM 3949 N N . ARG A 1 511 ? -1.493 -1.411 16.172 1 95.19 511 ARG A N 1
ATOM 3950 C CA . ARG A 1 511 ? -2.152 -1.204 17.453 1 95.19 511 ARG A CA 1
ATOM 3951 C C . ARG A 1 511 ? -3.146 -2.322 17.75 1 95.19 511 ARG A C 1
ATOM 3953 O O . ARG A 1 511 ? -3.908 -2.729 16.875 1 95.19 511 ARG A O 1
ATOM 3960 N N . GLY A 1 512 ? -3.135 -2.881 18.938 1 95.19 512 GLY A N 1
ATOM 3961 C CA . GLY A 1 512 ? -4.148 -3.754 19.5 1 95.19 512 GLY A CA 1
ATOM 3962 C C . GLY A 1 512 ? -4.809 -3.174 20.75 1 95.19 512 GLY A C 1
ATOM 3963 O O . GLY A 1 512 ? -4.141 -2.557 21.578 1 95.19 512 GLY A O 1
ATOM 3964 N N . VAL A 1 513 ? -6.133 -3.252 20.828 1 95.75 513 VAL A N 1
ATOM 3965 C CA . VAL A 1 513 ? -6.84 -2.668 21.953 1 95.75 513 VAL A CA 1
ATOM 3966 C C . VAL A 1 513 ? -7.957 -3.605 22.406 1 95.75 513 VAL A C 1
ATOM 3968 O O . VAL A 1 513 ? -8.633 -4.219 21.578 1 95.75 513 VAL A O 1
ATOM 3971 N N . VAL A 1 514 ? -8.133 -3.748 23.688 1 96.56 514 VAL A N 1
ATOM 3972 C CA . VAL A 1 514 ? -9.273 -4.41 24.312 1 96.56 514 VAL A CA 1
ATOM 3973 C C . VAL A 1 514 ? -9.914 -3.48 25.328 1 96.56 514 VAL A C 1
ATOM 3975 O O . VAL A 1 514 ? -9.219 -2.883 26.156 1 96.56 514 VAL A O 1
ATOM 3978 N N . GLN A 1 515 ? -11.156 -3.346 25.219 1 96.62 515 GLN A N 1
ATOM 3979 C CA . GLN A 1 515 ? -11.906 -2.473 26.125 1 96.62 515 GLN A CA 1
ATOM 3980 C C . GLN A 1 515 ? -13.109 -3.201 26.719 1 96.62 515 GLN A C 1
ATOM 3982 O O . GLN A 1 515 ? -13.797 -3.951 26.016 1 96.62 515 GLN A O 1
ATOM 3987 N N . ALA A 1 516 ? -13.289 -3.066 28 1 97.25 516 ALA A N 1
ATOM 3988 C CA . ALA A 1 516 ? -14.492 -3.51 28.703 1 97.25 516 ALA A CA 1
ATOM 3989 C C . ALA A 1 516 ? -15.219 -2.328 29.328 1 97.25 516 ALA A C 1
ATOM 3991 O O . ALA A 1 516 ? -14.594 -1.42 29.875 1 97.25 516 ALA A O 1
ATOM 3992 N N . GLY A 1 517 ? -16.531 -2.33 29.141 1 95.94 517 GLY A N 1
ATOM 3993 C CA . GLY A 1 517 ? -17.297 -1.204 29.656 1 95.94 517 GLY A CA 1
ATOM 3994 C C . GLY A 1 517 ? -18.562 -1.623 30.375 1 95.94 517 GLY A C 1
ATOM 3995 O O . GLY A 1 517 ? -19.125 -2.691 30.109 1 95.94 517 GLY A O 1
ATOM 3996 N N . PHE A 1 518 ? -18.906 -0.813 31.297 1 95.62 518 PHE A N 1
ATOM 3997 C CA . PHE A 1 518 ? -20.125 -0.95 32.094 1 95.62 518 PHE A CA 1
ATOM 3998 C C . PHE A 1 518 ? -20.891 0.368 32.125 1 95.62 518 PHE A C 1
ATOM 4000 O O . PHE A 1 518 ? -20.328 1.405 32.5 1 95.62 518 PHE A O 1
ATOM 4007 N N . ASN A 1 519 ? -22.094 0.388 31.719 1 92.75 519 ASN A N 1
ATOM 4008 C CA . ASN A 1 519 ? -22.984 1.544 31.766 1 92.75 519 ASN A CA 1
ATOM 4009 C C . ASN A 1 519 ? -24.328 1.192 32.406 1 92.75 519 ASN A C 1
ATOM 4011 O O . ASN A 1 519 ? -25.016 0.283 31.938 1 92.75 519 ASN A O 1
ATOM 4015 N N . LYS A 1 520 ? -24.75 1.956 33.406 1 93 520 LYS A N 1
ATOM 4016 C CA . LYS A 1 520 ? -26.016 1.669 34.062 1 93 520 LYS A CA 1
ATOM 4017 C C . LYS A 1 520 ? -26.547 2.895 34.781 1 93 520 LYS A C 1
ATOM 4019 O O . LYS A 1 520 ? -25.781 3.693 35.312 1 93 520 LYS A O 1
ATOM 4024 N N . VAL A 1 521 ? -27.797 3.047 34.75 1 91.62 521 VAL A N 1
ATOM 4025 C CA . VAL A 1 521 ? -28.484 4.055 35.531 1 91.62 521 VAL A CA 1
ATOM 4026 C C . VAL A 1 521 ? -29.172 3.391 36.719 1 91.62 521 VAL A C 1
ATOM 4028 O O . VAL A 1 521 ? -30.031 2.525 36.562 1 91.62 521 VAL A O 1
ATOM 4031 N N . PHE A 1 522 ? -28.75 3.787 37.875 1 93.69 522 PHE A N 1
ATOM 4032 C CA . PHE A 1 522 ? -29.328 3.252 39.125 1 93.69 522 PHE A CA 1
ATOM 4033 C C . PHE A 1 522 ? -30.391 4.199 39.656 1 93.69 522 PHE A C 1
ATOM 4035 O O . PHE A 1 522 ? -30.188 5.41 39.719 1 93.69 522 PHE A O 1
ATOM 4042 N N . ASN A 1 523 ? -31.562 3.729 40.031 1 91.81 523 ASN A N 1
ATOM 4043 C CA . ASN A 1 523 ? -32.656 4.473 40.656 1 91.81 523 ASN A CA 1
ATOM 4044 C C . ASN A 1 523 ? -33.031 5.699 39.812 1 91.81 523 ASN A C 1
ATOM 4046 O O . ASN A 1 523 ? -33.375 6.75 40.375 1 91.81 523 ASN A O 1
ATOM 4050 N N . LYS A 1 524 ? -32.719 5.73 38.562 1 86.19 524 LYS A N 1
ATOM 4051 C CA . LYS A 1 524 ? -33.094 6.73 37.562 1 86.19 524 LYS A CA 1
ATOM 4052 C C . LYS A 1 524 ? -32.344 8.039 37.781 1 86.19 524 LYS A C 1
ATOM 4054 O O . LYS A 1 524 ? -32.5 9 37.031 1 86.19 524 LYS A O 1
ATOM 4059 N N . VAL A 1 525 ? -31.469 8.078 38.781 1 89.88 525 VAL A N 1
ATOM 4060 C CA . VAL A 1 525 ? -30.828 9.359 39.062 1 89.88 525 VAL A CA 1
ATOM 4061 C C . VAL A 1 525 ? -29.312 9.203 39 1 89.88 525 VAL A C 1
ATOM 4063 O O . VAL A 1 525 ? -28.578 10.18 38.781 1 89.88 525 VAL A O 1
ATOM 4066 N N . HIS A 1 526 ? -28.828 7.953 39.312 1 93.94 526 HIS A N 1
ATOM 4067 C CA . HIS A 1 526 ? -27.391 7.699 39.312 1 93.94 526 HIS A CA 1
ATOM 4068 C C . HIS A 1 526 ? -26.953 7.066 37.969 1 93.94 526 HIS A C 1
ATOM 4070 O O . HIS A 1 526 ? -27.281 5.906 37.719 1 93.94 526 HIS A O 1
ATOM 4076 N N . SER A 1 527 ? -26.281 7.812 37.219 1 93.38 527 SER A N 1
ATOM 4077 C CA . SER A 1 527 ? -25.734 7.262 35.969 1 93.38 527 SER A CA 1
ATOM 4078 C C . SER A 1 527 ? -24.234 6.969 36.125 1 93.38 527 SER A C 1
ATOM 4080 O O . SER A 1 527 ? -23.469 7.848 36.5 1 93.38 527 SER A O 1
ATOM 4082 N N . LEU A 1 528 ? -23.812 5.738 35.906 1 94.44 528 LEU A N 1
ATOM 4083 C CA . LEU A 1 528 ? -22.422 5.324 36.062 1 94.44 528 LEU A CA 1
ATOM 4084 C C . LEU A 1 528 ? -21.922 4.652 34.781 1 94.44 528 LEU A C 1
ATOM 4086 O O . LEU A 1 528 ? -22.578 3.762 34.25 1 94.44 528 LEU A O 1
ATOM 4090 N N . SER A 1 529 ? -20.844 5.133 34.312 1 94.25 529 SER A N 1
ATOM 4091 C CA . SER A 1 529 ? -20.125 4.508 33.188 1 94.25 529 SER A CA 1
ATOM 4092 C C . SER A 1 529 ? -18.672 4.199 33.562 1 94.25 529 SER A C 1
ATOM 4094 O O . SER A 1 529 ? -17.938 5.086 34 1 94.25 529 SER A O 1
ATOM 4096 N N . VAL A 1 530 ? -18.266 2.947 33.5 1 95.69 530 VAL A N 1
ATOM 4097 C CA . VAL A 1 530 ? -16.906 2.521 33.812 1 95.69 530 VAL A CA 1
ATOM 4098 C C . VAL A 1 530 ? -16.312 1.803 32.625 1 95.69 530 VAL A C 1
ATOM 4100 O O . VAL A 1 530 ? -16.953 0.943 32 1 95.69 530 VAL A O 1
ATOM 4103 N N . ASN A 1 531 ? -15.109 2.176 32.219 1 95.31 531 ASN A N 1
ATOM 4104 C CA . ASN A 1 531 ? -14.406 1.553 31.109 1 95.31 531 ASN A CA 1
ATOM 4105 C C . ASN A 1 531 ? -12.977 1.166 31.5 1 95.31 531 ASN A C 1
ATOM 4107 O O . ASN A 1 531 ? -12.305 1.908 32.219 1 95.31 531 ASN A O 1
ATOM 4111 N N . ALA A 1 532 ? -12.562 0.008 31.141 1 96.88 532 ALA A N 1
ATOM 4112 C CA . ALA A 1 532 ? -11.188 -0.465 31.234 1 96.88 532 ALA A CA 1
ATOM 4113 C C . ALA A 1 532 ? -10.609 -0.76 29.859 1 96.88 532 ALA A C 1
ATOM 4115 O O . ALA A 1 532 ? -11.227 -1.463 29.047 1 96.88 532 ALA A O 1
ATOM 4116 N N . VAL A 1 533 ? -9.445 -0.191 29.578 1 96.5 533 VAL A N 1
ATOM 4117 C CA . VAL A 1 533 ? -8.844 -0.344 28.25 1 96.5 533 VAL A CA 1
ATOM 4118 C C . VAL A 1 533 ? -7.41 -0.861 28.406 1 96.5 533 VAL A C 1
ATOM 4120 O O . VAL A 1 533 ? -6.668 -0.416 29.281 1 96.5 533 VAL A O 1
ATOM 4123 N N . TYR A 1 534 ? -7.039 -1.813 27.672 1 96.62 534 TYR A N 1
ATOM 4124 C CA . TYR A 1 534 ? -5.672 -2.299 27.5 1 96.62 534 TYR A CA 1
ATOM 4125 C C . TYR A 1 534 ? -5.234 -2.189 26.047 1 96.62 534 TYR A C 1
ATOM 4127 O O . TYR A 1 534 ? -5.922 -2.674 25.141 1 96.62 534 TYR A O 1
ATOM 4135 N N . GLU A 1 535 ? -4.102 -1.545 25.812 1 95 535 GLU A N 1
ATOM 4136 C CA . GLU A 1 535 ? -3.693 -1.343 24.438 1 95 535 GLU A CA 1
ATOM 4137 C C . GLU A 1 535 ? -2.193 -1.57 24.25 1 95 535 GLU A C 1
ATOM 4139 O O . GLU A 1 535 ? -1.417 -1.365 25.188 1 95 535 GLU A O 1
ATOM 4144 N N . ALA A 1 536 ? -1.772 -2.016 23.109 1 95.88 536 ALA A N 1
ATOM 4145 C CA . ALA A 1 536 ? -0.391 -2.217 22.688 1 95.88 536 ALA A CA 1
ATOM 4146 C C . ALA A 1 536 ? -0.135 -1.55 21.328 1 95.88 536 ALA A C 1
ATOM 4148 O O . ALA A 1 536 ? -0.93 -1.693 20.406 1 95.88 536 ALA A O 1
ATOM 4149 N N . ASN A 1 537 ? 0.944 -0.775 21.297 1 94.25 537 ASN A N 1
ATOM 4150 C CA . ASN A 1 537 ? 1.337 -0.086 20.078 1 94.25 537 ASN A CA 1
ATOM 4151 C C . ASN A 1 537 ? 2.773 -0.418 19.672 1 94.25 537 ASN A C 1
ATOM 4153 O O . ASN A 1 537 ? 3.66 -0.468 20.531 1 94.25 537 ASN A O 1
ATOM 4157 N N . THR A 1 538 ? 2.98 -0.676 18.391 1 95 538 THR A N 1
ATOM 4158 C CA . THR A 1 538 ? 4.316 -0.878 17.844 1 95 538 THR A CA 1
ATOM 4159 C C . THR A 1 538 ? 4.516 -0.039 16.594 1 95 538 THR A C 1
ATOM 4161 O O . THR A 1 538 ? 3.662 -0.032 15.703 1 95 538 THR A O 1
ATOM 4164 N N . ASN A 1 539 ? 5.609 0.664 16.562 1 93.44 539 ASN A N 1
ATOM 4165 C CA . ASN A 1 539 ? 5.965 1.489 15.406 1 93.44 539 ASN A CA 1
ATOM 4166 C C . ASN A 1 539 ? 7.359 1.158 14.883 1 93.44 539 ASN A C 1
ATOM 4168 O O . ASN A 1 539 ? 8.328 1.149 15.648 1 93.44 539 ASN A O 1
ATOM 4172 N N . LYS A 1 540 ? 7.445 0.85 13.641 1 93.38 540 LYS A N 1
ATOM 4173 C CA . LYS A 1 540 ? 8.719 0.607 12.961 1 93.38 540 LYS A CA 1
ATOM 4174 C C . LYS A 1 540 ? 8.938 1.618 11.844 1 93.38 540 LYS A C 1
ATOM 4176 O O . LYS A 1 540 ? 8 2.004 11.148 1 93.38 540 LYS A O 1
ATOM 4181 N N . TYR A 1 541 ? 10.188 2.064 11.734 1 90.81 541 TYR A N 1
ATOM 4182 C CA . TYR A 1 541 ? 10.547 3.023 10.695 1 90.81 541 TYR A CA 1
ATOM 4183 C C . TYR A 1 541 ? 11.891 2.68 10.078 1 90.81 541 TYR A C 1
ATOM 4185 O O . TYR A 1 541 ? 12.859 2.398 10.789 1 90.81 541 TYR A O 1
ATOM 4193 N N . GLU A 1 542 ? 11.945 2.656 8.727 1 91 542 GLU A N 1
ATOM 4194 C CA . GLU A 1 542 ? 13.156 2.385 7.965 1 91 542 GLU A CA 1
ATOM 4195 C C . GLU A 1 542 ? 13.383 3.441 6.887 1 91 542 GLU A C 1
ATOM 4197 O O . GLU A 1 542 ? 12.43 3.881 6.234 1 91 542 GLU A O 1
ATOM 4202 N N . THR A 1 543 ? 14.625 3.869 6.746 1 90.62 543 THR A N 1
ATOM 4203 C CA . THR A 1 543 ? 14.969 4.812 5.688 1 90.62 543 THR A CA 1
ATOM 4204 C C . THR A 1 543 ? 16.188 4.34 4.91 1 90.62 543 THR A C 1
ATOM 4206 O O . THR A 1 543 ? 17.078 3.689 5.473 1 90.62 543 THR A O 1
ATOM 4209 N N . PHE A 1 544 ? 16.25 4.586 3.652 1 89.69 544 PHE A N 1
ATOM 4210 C CA . PHE A 1 544 ? 17.359 4.352 2.748 1 89.69 544 PHE A CA 1
ATOM 4211 C C . PHE A 1 544 ? 17.594 5.559 1.843 1 89.69 544 PHE A C 1
ATOM 4213 O O . PHE A 1 544 ? 16.625 6.137 1.322 1 89.69 544 PHE A O 1
ATOM 4220 N N . ASN A 1 545 ? 18.828 6.008 1.798 1 91.38 545 ASN A N 1
ATOM 4221 C CA . ASN A 1 545 ? 19.188 7.121 0.925 1 91.38 545 ASN A CA 1
ATOM 4222 C C . ASN A 1 545 ? 20.516 6.859 0.207 1 91.38 545 ASN A C 1
ATOM 4224 O O . ASN A 1 545 ? 21.453 6.32 0.796 1 91.38 545 ASN A O 1
ATOM 4228 N N . GLN A 1 546 ? 20.609 7.203 -1.092 1 89.81 546 GLN A N 1
ATOM 4229 C CA . GLN A 1 546 ? 21.797 7.055 -1.916 1 89.81 546 GLN A CA 1
ATOM 4230 C C . GLN A 1 546 ? 21.953 8.227 -2.879 1 89.81 546 GLN A C 1
ATOM 4232 O O . GLN A 1 546 ? 20.969 8.68 -3.473 1 89.81 546 GLN A O 1
ATOM 4237 N N . GLU A 1 547 ? 23.156 8.703 -2.986 1 91.5 547 GLU A N 1
ATOM 4238 C CA . GLU A 1 547 ? 23.469 9.797 -3.902 1 91.5 547 GLU A CA 1
ATOM 4239 C C . GLU A 1 547 ? 24.5 9.375 -4.945 1 91.5 547 GLU A C 1
ATOM 4241 O O . GLU A 1 547 ? 25.438 8.633 -4.633 1 91.5 547 GLU A O 1
ATOM 4246 N N . TYR A 1 548 ? 24.312 9.867 -6.152 1 89.12 548 TYR A N 1
ATOM 4247 C CA . TYR A 1 548 ? 25.203 9.594 -7.281 1 89.12 548 TYR A CA 1
ATOM 4248 C C . TYR A 1 548 ? 25.656 10.898 -7.934 1 89.12 548 TYR A C 1
ATOM 4250 O O . TYR A 1 548 ? 24.891 11.844 -8.055 1 89.12 548 TYR A O 1
ATOM 4258 N N . SER A 1 549 ? 26.953 10.906 -8.312 1 89.88 549 SER A N 1
ATOM 4259 C CA . SER A 1 549 ? 27.484 12.102 -8.969 1 89.88 549 SER A CA 1
ATOM 4260 C C . SER A 1 549 ? 28.484 11.742 -10.055 1 89.88 549 SER A C 1
ATOM 4262 O O . SER A 1 549 ? 28.688 10.562 -10.359 1 89.88 549 SER A O 1
ATOM 4264 N N . GLN A 1 550 ? 28.953 12.734 -10.773 1 86.44 550 GLN A N 1
ATOM 4265 C CA . GLN A 1 550 ? 29.969 12.617 -11.812 1 86.44 550 GLN A CA 1
ATOM 4266 C C . GLN A 1 550 ? 29.422 11.859 -13.023 1 86.44 550 GLN A C 1
ATOM 4268 O O . GLN A 1 550 ? 30.016 10.867 -13.461 1 86.44 550 GLN A O 1
ATOM 4273 N N . PHE A 1 551 ? 28.375 12.414 -13.477 1 82.94 551 PHE A N 1
ATOM 4274 C CA . PHE A 1 551 ? 27.797 11.875 -14.695 1 82.94 551 PHE A CA 1
ATOM 4275 C C . PHE A 1 551 ? 28.594 12.312 -15.914 1 82.94 551 PHE A C 1
ATOM 4277 O O . PHE A 1 551 ? 28.781 13.508 -16.156 1 82.94 551 PHE A O 1
ATOM 4284 N N . ASN A 1 552 ? 29.141 11.445 -16.547 1 71.44 552 ASN A N 1
ATOM 4285 C CA . ASN A 1 552 ? 30.094 11.797 -17.594 1 71.44 552 ASN A CA 1
ATOM 4286 C C . ASN A 1 552 ? 29.391 11.977 -18.938 1 71.44 552 ASN A C 1
ATOM 4288 O O . ASN A 1 552 ? 30.031 12.312 -19.938 1 71.44 552 ASN A O 1
ATOM 4292 N N . THR A 1 553 ? 28.062 11.609 -18.906 1 67.25 553 THR A N 1
ATOM 4293 C CA . THR A 1 553 ? 27.406 11.812 -20.188 1 67.25 553 THR A CA 1
ATOM 4294 C C . THR A 1 553 ? 26.734 13.18 -20.25 1 67.25 553 THR A C 1
ATOM 4296 O O . THR A 1 553 ? 26.312 13.711 -19.219 1 67.25 553 THR A O 1
ATOM 4299 N N . ASP A 1 554 ? 27.062 13.961 -21.188 1 60.91 554 ASP A N 1
ATOM 4300 C CA . ASP A 1 554 ? 26.406 15.25 -21.406 1 60.91 554 ASP A CA 1
ATOM 4301 C C . ASP A 1 554 ? 25.25 15.117 -22.406 1 60.91 554 ASP A C 1
ATOM 4303 O O . ASP A 1 554 ? 25.156 15.906 -23.359 1 60.91 554 ASP A O 1
ATOM 4307 N N . LEU A 1 555 ? 24.562 14.062 -22.172 1 58.34 555 LEU A N 1
ATOM 4308 C CA . LEU A 1 555 ? 23.547 13.836 -23.188 1 58.34 555 LEU A CA 1
ATOM 4309 C C . LEU A 1 555 ? 22.297 14.68 -22.906 1 58.34 555 LEU A C 1
ATOM 4311 O O . LEU A 1 555 ? 21.422 14.805 -23.766 1 58.34 555 LEU A O 1
ATOM 4315 N N . GLY A 1 556 ? 22.312 15.406 -21.891 1 55.03 556 GLY A N 1
ATOM 4316 C CA . GLY A 1 556 ? 21.234 16.344 -21.625 1 55.03 556 GLY A CA 1
ATOM 4317 C C . GLY A 1 556 ? 19.969 15.656 -21.125 1 55.03 556 GLY A C 1
ATOM 4318 O O . GLY A 1 556 ? 19.016 16.328 -20.734 1 55.03 556 GLY A O 1
ATOM 4319 N N . TRP A 1 557 ? 19.906 14.359 -21.203 1 56.25 557 TRP A N 1
ATOM 4320 C CA . TRP A 1 557 ? 18.656 13.719 -20.797 1 56.25 557 TRP A CA 1
ATOM 4321 C C . TRP A 1 557 ? 18.875 12.867 -19.547 1 56.25 557 TRP A C 1
ATOM 4323 O O . TRP A 1 557 ? 18.062 11.992 -19.234 1 56.25 557 TRP A O 1
ATOM 4333 N N . GLU A 1 558 ? 19.969 13.25 -18.953 1 63.47 558 GLU A N 1
ATOM 4334 C CA . GLU A 1 558 ? 20.266 12.469 -17.75 1 63.47 558 GLU A CA 1
ATOM 4335 C C . GLU A 1 558 ? 19.188 12.664 -16.688 1 63.47 558 GLU A C 1
ATOM 4337 O O . GLU A 1 558 ? 18.625 13.75 -16.562 1 63.47 558 GLU A O 1
ATOM 4342 N N . GLY A 1 559 ? 18.844 11.648 -16.062 1 77.56 559 GLY A N 1
ATOM 4343 C CA . GLY A 1 559 ? 17.938 11.648 -14.938 1 77.56 559 GLY A CA 1
ATOM 4344 C C . GLY A 1 559 ? 18.25 10.57 -13.914 1 77.56 559 GLY A C 1
ATOM 4345 O O . GLY A 1 559 ? 19.344 10.016 -13.906 1 77.56 559 GLY A O 1
ATOM 4346 N N . ILE A 1 560 ? 17.5 10.477 -13.078 1 80.44 560 ILE A N 1
ATOM 4347 C CA . ILE A 1 560 ? 17.688 9.523 -11.984 1 80.44 560 ILE A CA 1
ATOM 4348 C C . ILE A 1 560 ? 17.859 8.117 -12.555 1 80.44 560 ILE A C 1
ATOM 4350 O O . ILE A 1 560 ? 18.594 7.297 -11.992 1 80.44 560 ILE A O 1
ATOM 4354 N N . TYR A 1 561 ? 17.297 7.852 -13.633 1 77.81 561 TYR A N 1
ATOM 4355 C CA . TYR A 1 561 ? 17.328 6.508 -14.195 1 77.81 561 TYR A CA 1
ATOM 4356 C C . TYR A 1 561 ? 18.625 6.254 -14.93 1 77.81 561 TYR A C 1
ATOM 4358 O O . TYR A 1 561 ? 18.891 5.137 -15.391 1 77.81 561 TYR A O 1
ATOM 4366 N N . ASP A 1 562 ? 19.469 7.215 -14.883 1 77.69 562 ASP A N 1
ATOM 4367 C CA . ASP A 1 562 ? 20.812 7.07 -15.438 1 77.69 562 ASP A CA 1
ATOM 4368 C C . ASP A 1 562 ? 21.859 6.961 -14.328 1 77.69 562 ASP A C 1
ATOM 4370 O O . ASP A 1 562 ? 23.047 7.188 -14.562 1 77.69 562 ASP A O 1
ATOM 4374 N N . ALA A 1 563 ? 21.469 6.754 -13.242 1 78 563 ALA A N 1
ATOM 4375 C CA . ALA A 1 563 ? 22.359 6.746 -12.07 1 78 563 ALA A CA 1
ATOM 4376 C C . ALA A 1 563 ? 23.547 5.828 -12.297 1 78 563 ALA A C 1
ATOM 4378 O O . ALA A 1 563 ? 24.641 6.066 -11.758 1 78 563 ALA A O 1
ATOM 4379 N N . LYS A 1 564 ? 23.359 4.809 -13.039 1 75.12 564 LYS A N 1
ATOM 4380 C CA . LYS A 1 564 ? 24.453 3.875 -13.328 1 75.12 564 LYS A CA 1
ATOM 4381 C C . LYS A 1 564 ? 25.609 4.582 -14.023 1 75.12 564 LYS A C 1
ATOM 4383 O O . LYS A 1 564 ? 26.75 4.121 -13.953 1 75.12 564 LYS A O 1
ATOM 4388 N N . SER A 1 565 ? 25.281 5.637 -14.664 1 74.12 565 SER A N 1
ATOM 4389 C CA . SER A 1 565 ? 26.312 6.375 -15.383 1 74.12 565 SER A CA 1
ATOM 4390 C C . SER A 1 565 ? 27.094 7.293 -14.445 1 74.12 565 SER A C 1
ATOM 4392 O O . SER A 1 565 ? 28.094 7.895 -14.844 1 74.12 565 SER A O 1
ATOM 4394 N N . GLY A 1 566 ? 26.609 7.402 -13.219 1 75.06 566 GLY A N 1
ATOM 4395 C CA . GLY A 1 566 ? 27.375 8.164 -12.234 1 75.06 566 GLY A CA 1
ATOM 4396 C C . GLY A 1 566 ? 28.625 7.453 -11.766 1 75.06 566 GLY A C 1
ATOM 4397 O O . GLY A 1 566 ? 28.578 6.285 -11.375 1 75.06 566 GLY A O 1
ATOM 4398 N N . ASN A 1 567 ? 29.703 8.086 -11.836 1 72.81 567 ASN A N 1
ATOM 4399 C CA . ASN A 1 567 ? 30.984 7.457 -11.539 1 72.81 567 ASN A CA 1
ATOM 4400 C C . ASN A 1 567 ? 31.297 7.523 -10.047 1 72.81 567 ASN A C 1
ATOM 4402 O O . ASN A 1 567 ? 32.281 6.922 -9.586 1 72.81 567 ASN A O 1
ATOM 4406 N N . HIS A 1 568 ? 30.531 8.266 -9.406 1 81.62 568 HIS A N 1
ATOM 4407 C CA . HIS A 1 568 ? 30.75 8.367 -7.973 1 81.62 568 HIS A CA 1
ATOM 4408 C C . HIS A 1 568 ? 29.469 8.094 -7.195 1 81.62 568 HIS A C 1
ATOM 4410 O O . HIS A 1 568 ? 28.469 8.797 -7.359 1 81.62 568 HIS A O 1
ATOM 4416 N N . VAL A 1 569 ? 29.578 7.035 -6.434 1 82.38 569 VAL A N 1
ATOM 4417 C CA . VAL A 1 569 ? 28.469 6.68 -5.547 1 82.38 569 VAL A CA 1
ATOM 4418 C C . VAL A 1 569 ? 28.844 7.016 -4.105 1 82.38 569 VAL A C 1
ATOM 4420 O O . VAL A 1 569 ? 29.812 6.48 -3.564 1 82.38 569 VAL A O 1
ATOM 4423 N N . LYS A 1 570 ? 28.047 7.863 -3.521 1 81.94 570 LYS A N 1
ATOM 4424 C CA . LYS A 1 570 ? 28.328 8.281 -2.15 1 81.94 570 LYS A CA 1
ATOM 4425 C C . LYS A 1 570 ? 27.891 7.219 -1.149 1 81.94 570 LYS A C 1
ATOM 4427 O O . LYS A 1 570 ? 27.156 6.289 -1.5 1 81.94 570 LYS A O 1
ATOM 4432 N N . SER A 1 571 ? 28.438 7.371 0.086 1 79.12 571 SER A N 1
ATOM 4433 C CA . SER A 1 571 ? 28.031 6.453 1.146 1 79.12 571 SER A CA 1
ATOM 4434 C C . SER A 1 571 ? 26.531 6.527 1.401 1 79.12 571 SER A C 1
ATOM 4436 O O . SER A 1 571 ? 25.938 7.613 1.374 1 79.12 571 SER A O 1
ATOM 4438 N N . PRO A 1 572 ? 25.938 5.371 1.638 1 82.88 572 PRO A N 1
ATOM 4439 C CA . PRO A 1 572 ? 24.484 5.367 1.826 1 82.88 572 PRO A CA 1
ATOM 4440 C C . PRO A 1 572 ? 24.062 5.867 3.209 1 82.88 572 PRO A C 1
ATOM 4442 O O . PRO A 1 572 ? 24.891 5.891 4.133 1 82.88 572 PRO A O 1
ATOM 4445 N N . GLY A 1 573 ? 22.859 6.398 3.256 1 82.88 573 GLY A N 1
ATOM 4446 C CA . GLY A 1 573 ? 22.172 6.605 4.523 1 82.88 573 GLY A CA 1
ATOM 4447 C C . GLY A 1 573 ? 21.125 5.555 4.812 1 82.88 573 GLY A C 1
ATOM 4448 O O . GLY A 1 573 ? 20.188 5.363 4.023 1 82.88 573 GLY A O 1
ATOM 4449 N N . VAL A 1 574 ? 21.375 4.754 5.859 1 83.12 574 VAL A N 1
ATOM 4450 C CA . VAL A 1 574 ? 20.406 3.736 6.234 1 83.12 574 VAL A CA 1
ATOM 4451 C C . VAL A 1 574 ? 20.078 3.861 7.719 1 83.12 574 VAL A C 1
ATOM 4453 O O . VAL A 1 574 ? 20.953 4.117 8.539 1 83.12 574 VAL A O 1
ATOM 4456 N N . SER A 1 575 ? 18.812 3.764 8 1 85.94 575 SER A N 1
ATOM 4457 C CA . SER A 1 575 ? 18.422 3.814 9.406 1 85.94 575 SER A CA 1
ATOM 4458 C C . SER A 1 575 ? 17.234 2.885 9.68 1 85.94 575 SER A C 1
ATOM 4460 O O . SER A 1 575 ? 16.453 2.59 8.781 1 85.94 575 SER A O 1
ATOM 4462 N N . TYR A 1 576 ? 17.219 2.293 10.883 1 88.44 576 TYR A N 1
ATOM 4463 C CA . TYR A 1 576 ? 16.141 1.462 11.391 1 88.44 576 TYR A CA 1
ATOM 4464 C C . TYR A 1 576 ? 15.797 1.824 12.836 1 88.44 576 TYR A C 1
ATOM 4466 O O . TYR A 1 576 ? 16.703 2.033 13.648 1 88.44 576 TYR A O 1
ATOM 4474 N N . GLU A 1 577 ? 14.5 1.965 13.109 1 90.38 577 GLU A N 1
ATOM 4475 C CA . GLU A 1 577 ? 14.039 2.201 14.477 1 90.38 577 GLU A CA 1
ATOM 4476 C C . GLU A 1 577 ? 12.758 1.424 14.766 1 90.38 577 GLU A C 1
ATOM 4478 O O . GLU A 1 577 ? 11.898 1.279 13.891 1 90.38 577 GLU A O 1
ATOM 4483 N N . LYS A 1 578 ? 12.617 0.899 15.938 1 92.19 578 LYS A N 1
ATOM 4484 C CA . LYS A 1 578 ? 11.414 0.227 16.422 1 92.19 578 LYS A CA 1
ATOM 4485 C C . LYS A 1 578 ? 11.055 0.693 17.828 1 92.19 578 LYS A C 1
ATOM 4487 O O . LYS A 1 578 ? 11.898 0.681 18.734 1 92.19 578 LYS A O 1
ATOM 4492 N N . ILE A 1 579 ? 9.828 1.127 18.031 1 93.19 579 ILE A N 1
ATOM 4493 C CA . ILE A 1 579 ? 9.328 1.59 19.328 1 93.19 579 ILE A CA 1
ATOM 4494 C C . ILE A 1 579 ? 8.047 0.842 19.672 1 93.19 579 ILE A C 1
ATOM 4496 O O . ILE A 1 579 ? 7.262 0.49 18.797 1 93.19 579 ILE A O 1
ATOM 4500 N N . ALA A 1 580 ? 7.914 0.573 20.922 1 94.56 580 ALA A N 1
ATOM 4501 C CA . ALA A 1 580 ? 6.719 -0.11 21.422 1 94.56 580 ALA A CA 1
ATOM 4502 C C . ALA A 1 580 ? 6.215 0.53 22.719 1 94.56 580 ALA A C 1
ATOM 4504 O O . ALA A 1 580 ? 6.992 1.115 23.469 1 94.56 580 ALA A O 1
ATOM 4505 N N . MET A 1 581 ? 4.953 0.481 22.938 1 94.88 581 MET A N 1
ATOM 4506 C CA . MET A 1 581 ? 4.312 0.999 24.141 1 94.88 581 MET A CA 1
ATOM 4507 C C . MET A 1 581 ? 3.18 0.081 24.578 1 94.88 581 MET A C 1
ATOM 4509 O O . MET A 1 581 ? 2.41 -0.415 23.766 1 94.88 581 MET A O 1
ATOM 4513 N N . LEU A 1 582 ? 3.115 -0.211 25.844 1 96.06 582 LEU A N 1
ATOM 4514 C CA . LEU A 1 582 ? 2.014 -0.911 26.5 1 96.06 582 LEU A CA 1
ATOM 4515 C C . LEU A 1 582 ? 1.281 0.01 27.469 1 96.06 582 LEU A C 1
ATOM 4517 O O . LEU A 1 582 ? 1.915 0.725 28.25 1 96.06 582 LEU A O 1
ATOM 4521 N N . SER A 1 583 ? -0.052 0.009 27.438 1 96.25 583 SER A N 1
ATOM 4522 C CA . SER A 1 583 ? -0.793 0.954 28.266 1 96.25 583 SER A CA 1
ATOM 4523 C C . SER A 1 583 ? -2.055 0.316 28.844 1 96.25 583 SER A C 1
ATOM 4525 O O . SER A 1 583 ? -2.645 -0.571 28.219 1 96.25 583 SER A O 1
ATOM 4527 N N . GLY A 1 584 ? -2.414 0.715 30.016 1 96.31 584 GLY A N 1
ATOM 4528 C CA . GLY A 1 584 ? -3.676 0.412 30.672 1 96.31 584 GLY A CA 1
ATOM 4529 C C . GLY A 1 584 ? -4.383 1.645 31.203 1 96.31 584 GLY A C 1
ATOM 4530 O O . GLY A 1 584 ? -3.74 2.561 31.719 1 96.31 584 GLY A O 1
ATOM 4531 N N . VAL A 1 585 ? -5.711 1.738 31 1 95.38 585 VAL A N 1
ATOM 4532 C CA . VAL A 1 585 ? -6.473 2.902 31.438 1 95.38 585 VAL A CA 1
ATOM 4533 C C . VAL A 1 585 ? -7.758 2.447 32.125 1 95.38 585 VAL A C 1
ATOM 4535 O O . VAL A 1 585 ? -8.414 1.509 31.688 1 95.38 585 VAL A O 1
ATOM 4538 N N . LEU A 1 586 ? -8.023 2.967 33.219 1 96.19 586 LEU A N 1
ATOM 4539 C CA . LEU A 1 586 ? -9.305 2.861 33.906 1 96.19 586 LEU A CA 1
ATOM 4540 C C . LEU A 1 586 ? -10 4.219 33.969 1 96.19 586 LEU A C 1
ATOM 4542 O O . LEU A 1 586 ? -9.398 5.203 34.406 1 96.19 586 LEU A O 1
ATOM 4546 N N . MET A 1 587 ? -11.234 4.32 33.469 1 94.56 587 MET A N 1
ATOM 4547 C CA . MET A 1 587 ? -11.984 5.574 33.469 1 94.56 587 MET A CA 1
ATOM 4548 C C . MET A 1 587 ? -13.391 5.371 34.031 1 94.56 587 MET A C 1
ATOM 4550 O O . MET A 1 587 ? -14.016 4.34 33.781 1 94.56 587 MET A O 1
ATOM 4554 N N . ALA A 1 588 ? -13.852 6.379 34.688 1 94.62 588 ALA A N 1
ATOM 4555 C CA . ALA A 1 588 ? -15.195 6.348 35.25 1 94.62 588 ALA A CA 1
ATOM 4556 C C . ALA A 1 588 ? -15.875 7.707 35.125 1 94.62 588 ALA A C 1
ATOM 4558 O O . ALA A 1 588 ? -15.242 8.742 35.344 1 94.62 588 ALA A O 1
ATOM 4559 N N . ASN A 1 589 ? -17.078 7.719 34.719 1 93.69 589 ASN A N 1
ATOM 4560 C CA . ASN A 1 589 ? -17.953 8.883 34.688 1 93.69 589 ASN A CA 1
ATOM 4561 C C . ASN A 1 589 ? -19.203 8.672 35.562 1 93.69 589 ASN A C 1
ATOM 4563 O O . ASN A 1 589 ? -19.844 7.629 35.469 1 93.69 589 ASN A O 1
ATOM 4567 N N . TYR A 1 590 ? -19.469 9.586 36.406 1 95.06 590 TYR A N 1
ATOM 4568 C CA . TYR A 1 590 ? -20.625 9.523 37.312 1 95.06 590 TYR A CA 1
ATOM 4569 C C . TYR A 1 590 ? -21.438 10.805 37.219 1 95.06 590 TYR A C 1
ATOM 4571 O O . TYR A 1 590 ? -20.891 11.898 37.156 1 95.06 590 TYR A O 1
ATOM 4579 N N . SER A 1 591 ? -22.719 10.633 37.125 1 94.94 591 SER A N 1
ATOM 4580 C CA . SER A 1 591 ? -23.641 11.758 37.125 1 94.94 591 SER A CA 1
ATOM 4581 C C . SER A 1 591 ? -24.766 11.539 38.125 1 94.94 591 SER A C 1
ATOM 4583 O O . SER A 1 591 ? -25.344 10.453 38.219 1 94.94 591 SER A O 1
ATOM 4585 N N . TYR A 1 592 ? -25 12.57 38.938 1 96 592 TYR A N 1
ATOM 4586 C CA . TYR A 1 592 ? -26.125 12.555 39.844 1 96 592 TYR A CA 1
ATOM 4587 C C . TYR A 1 592 ? -27.219 13.523 39.406 1 96 592 TYR A C 1
ATOM 4589 O O . TYR A 1 592 ? -27.016 14.742 39.406 1 96 592 TYR A O 1
ATOM 4597 N N . LYS A 1 593 ? -28.391 13.023 38.969 1 92.06 593 LYS A N 1
ATOM 4598 C CA . LYS A 1 593 ? -29.562 13.766 38.5 1 92.06 593 LYS A CA 1
ATOM 4599 C C . LYS A 1 593 ? -29.234 14.664 37.312 1 92.06 593 LYS A C 1
ATOM 4601 O O . LYS A 1 593 ? -29.859 15.711 37.125 1 92.06 593 LYS A O 1
ATOM 4606 N N . GLY A 1 594 ? -28.141 14.359 36.719 1 88.75 594 GLY A N 1
ATOM 4607 C CA . GLY A 1 594 ? -27.703 15.203 35.625 1 88.75 594 GLY A CA 1
ATOM 4608 C C . GLY A 1 594 ? -27.219 16.562 36.062 1 88.75 594 GLY A C 1
ATOM 4609 O O . GLY A 1 594 ? -27.062 17.469 35.25 1 88.75 594 GLY A O 1
ATOM 4610 N N . ARG A 1 595 ? -26.984 16.75 37.344 1 93.25 595 ARG A N 1
ATOM 4611 C CA . ARG A 1 595 ? -26.609 18.031 37.938 1 93.25 595 ARG A CA 1
ATOM 4612 C C . ARG A 1 595 ? -25.141 18.047 38.344 1 93.25 595 ARG A C 1
ATOM 4614 O O . ARG A 1 595 ? -24.422 19.016 38.094 1 93.25 595 ARG A O 1
ATOM 4621 N N . TYR A 1 596 ? -24.719 17 39 1 96.5 596 TYR A N 1
ATOM 4622 C CA . TYR A 1 596 ? -23.328 16.844 39.438 1 96.5 596 TYR A CA 1
ATOM 4623 C C . TYR A 1 596 ? -22.625 15.766 38.625 1 96.5 596 TYR A C 1
ATOM 4625 O O . TYR A 1 596 ? -23.062 14.617 38.562 1 96.5 596 TYR A O 1
ATOM 4633 N N . LEU A 1 597 ? -21.625 16.219 38.031 1 96.38 597 LEU A N 1
ATOM 4634 C CA . LEU A 1 597 ? -20.875 15.336 37.156 1 96.38 597 LEU A CA 1
ATOM 4635 C C . LEU A 1 597 ? -19.469 15.094 37.688 1 96.38 597 LEU A C 1
ATOM 4637 O O . LEU A 1 597 ? -18.828 16.016 38.188 1 96.38 597 LEU A O 1
ATOM 4641 N N . LEU A 1 598 ? -19.016 13.867 37.656 1 95.94 598 LEU A N 1
ATOM 4642 C CA . LEU A 1 598 ? -17.672 13.484 38.062 1 95.94 598 LEU A CA 1
ATOM 4643 C C . LEU A 1 598 ? -17.016 12.578 37.031 1 95.94 598 LEU A C 1
ATOM 4645 O O . LEU A 1 598 ? -17.641 11.656 36.5 1 95.94 598 LEU A O 1
ATOM 4649 N N . LYS A 1 599 ? -15.828 12.922 36.656 1 94.44 599 LYS A N 1
ATOM 4650 C CA . LYS A 1 599 ? -14.992 12.094 35.812 1 94.44 599 LYS A CA 1
ATOM 4651 C C . LYS A 1 599 ? -13.656 11.781 36.469 1 94.44 599 LYS A C 1
ATOM 4653 O O . LYS A 1 599 ? -13.039 12.664 37.062 1 94.44 599 LYS A O 1
ATOM 4658 N N . ALA A 1 600 ? -13.242 10.523 36.438 1 94.75 600 ALA A N 1
ATOM 4659 C CA . ALA A 1 600 ? -11.953 10.094 36.969 1 94.75 600 ALA A CA 1
ATOM 4660 C C . ALA A 1 600 ? -11.289 9.078 36.031 1 94.75 600 ALA A C 1
ATOM 4662 O O . ALA A 1 600 ? -11.969 8.242 35.438 1 94.75 600 ALA A O 1
ATOM 4663 N N . SER A 1 601 ? -10 9.227 35.938 1 93.75 601 SER A N 1
ATOM 4664 C CA . SER A 1 601 ? -9.273 8.25 35.125 1 93.75 601 SER A CA 1
ATOM 4665 C C . SER A 1 601 ? -7.859 8.047 35.656 1 93.75 601 SER A C 1
ATOM 4667 O O . SER A 1 601 ? -7.305 8.922 36.312 1 93.75 601 SER A O 1
ATOM 4669 N N . MET A 1 602 ? -7.316 6.895 35.438 1 95.62 602 MET A N 1
ATOM 4670 C CA . MET A 1 602 ? -5.934 6.523 35.719 1 95.62 602 MET A CA 1
ATOM 4671 C C . MET A 1 602 ? -5.32 5.758 34.562 1 95.62 602 MET A C 1
ATOM 4673 O O . MET A 1 602 ? -5.871 4.75 34.125 1 95.62 602 MET A O 1
ATOM 4677 N N . ARG A 1 603 ? -4.207 6.234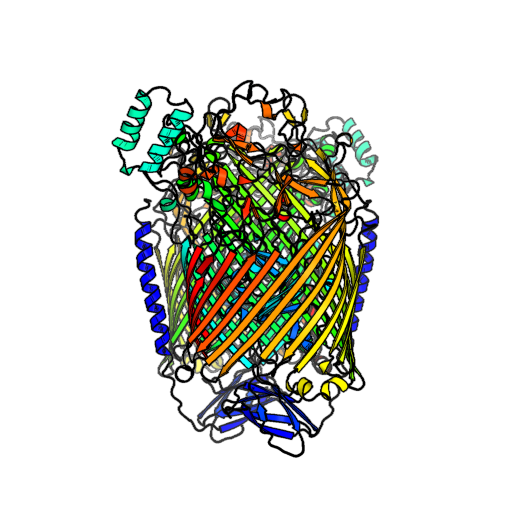 34.062 1 95.38 603 ARG A N 1
ATOM 4678 C CA . ARG A 1 603 ? -3.535 5.586 32.969 1 95.38 603 ARG A CA 1
ATOM 4679 C C . ARG A 1 603 ? -2.096 5.234 33.312 1 95.38 603 ARG A C 1
ATOM 4681 O O . ARG A 1 603 ? -1.41 6.004 34 1 95.38 603 ARG A O 1
ATOM 4688 N N . ALA A 1 604 ? -1.694 4.059 32.938 1 96.19 604 ALA A N 1
ATOM 4689 C CA . ALA A 1 604 ? -0.309 3.605 33.031 1 96.19 604 ALA A CA 1
ATOM 4690 C C . ALA A 1 604 ? 0.272 3.33 31.656 1 96.19 604 ALA A C 1
ATOM 4692 O O . ALA A 1 604 ? -0.351 2.648 30.844 1 96.19 604 ALA A O 1
ATOM 4693 N N . ASP A 1 605 ? 1.425 3.91 31.438 1 96 605 ASP A N 1
ATOM 4694 C CA . ASP A 1 605 ? 2.094 3.713 30.156 1 96 605 ASP A CA 1
ATOM 4695 C C . ASP A 1 605 ? 3.49 3.127 30.359 1 96 605 ASP A C 1
ATOM 4697 O O . ASP A 1 605 ? 4.234 3.562 31.234 1 96 605 ASP A O 1
ATOM 4701 N N . GLY A 1 606 ? 3.787 2.092 29.578 1 96 606 GLY A N 1
ATOM 4702 C CA . GLY A 1 606 ? 5.137 1.571 29.453 1 96 606 GLY A CA 1
ATOM 4703 C C . GLY A 1 606 ? 5.758 1.829 28.094 1 96 606 GLY A C 1
ATOM 4704 O O . GLY A 1 606 ? 5.266 1.329 27.078 1 96 606 GLY A O 1
ATOM 4705 N N . SER A 1 607 ? 6.891 2.602 28.047 1 94.38 607 SER A N 1
ATOM 4706 C CA . SER A 1 607 ? 7.527 2.984 26.797 1 94.38 607 SER A CA 1
ATOM 4707 C C . SER A 1 607 ? 8.883 2.309 26.641 1 94.38 607 SER A C 1
ATOM 4709 O O . SER A 1 607 ? 9.672 2.244 27.594 1 94.38 607 SER A O 1
ATOM 4711 N N . SER A 1 608 ? 9.172 1.816 25.438 1 93.94 608 SER A N 1
ATOM 4712 C CA . SER A 1 608 ? 10.453 1.181 25.141 1 93.94 608 SER A CA 1
ATOM 4713 C C . SER A 1 608 ? 11.562 2.215 25.016 1 93.94 608 SER A C 1
ATOM 4715 O O . SER A 1 608 ? 12.742 1.859 24.906 1 93.94 608 SER A O 1
ATOM 4717 N N . LYS A 1 609 ? 11.305 3.459 25.031 1 91.38 609 LYS A N 1
ATOM 4718 C CA . LYS A 1 609 ? 12.297 4.516 24.875 1 91.38 609 LYS A CA 1
ATOM 4719 C C . LYS A 1 609 ? 13.086 4.723 26.172 1 91.38 609 LYS A C 1
ATOM 4721 O O . LYS A 1 609 ? 14.141 5.348 26.172 1 91.38 609 LYS A O 1
ATOM 4726 N N . PHE A 1 610 ? 12.5 4.223 27.188 1 93.56 610 PHE A N 1
ATOM 4727 C CA . PHE A 1 610 ? 13.172 4.324 28.469 1 93.56 610 PHE A CA 1
ATOM 4728 C C . PHE A 1 610 ? 13.773 2.984 28.875 1 93.56 610 PHE A C 1
ATOM 4730 O O . PHE A 1 610 ? 13.375 1.937 28.359 1 93.56 610 PHE A O 1
ATOM 4737 N N . SER A 1 611 ? 14.742 3.107 29.781 1 93.19 611 SER A N 1
ATOM 4738 C CA . SER A 1 611 ? 15.344 1.885 30.297 1 93.19 611 SER A CA 1
ATOM 4739 C C . SER A 1 611 ? 14.312 1.031 31.031 1 93.19 611 SER A C 1
ATOM 4741 O O . SER A 1 611 ? 13.297 1.543 31.5 1 93.19 611 SER A O 1
ATOM 4743 N N . PRO A 1 612 ? 14.539 -0.266 31.141 1 90.88 612 PRO A N 1
ATOM 4744 C CA . PRO A 1 612 ? 13.57 -1.158 31.797 1 90.88 612 PRO A CA 1
ATOM 4745 C C . PRO A 1 612 ? 13.234 -0.725 33.219 1 90.88 612 PRO A C 1
ATOM 4747 O O . PRO A 1 612 ? 12.117 -0.955 33.688 1 90.88 612 PRO A O 1
ATOM 4750 N N . ASP A 1 613 ? 14.117 -0.076 33.875 1 90.19 613 ASP A N 1
ATOM 4751 C CA . ASP A 1 613 ? 13.883 0.331 35.25 1 90.19 613 ASP A CA 1
ATOM 4752 C C . ASP A 1 613 ? 13.008 1.58 35.312 1 90.19 613 ASP A C 1
ATOM 4754 O O . ASP A 1 613 ? 12.391 1.853 36.344 1 90.19 613 ASP A O 1
ATOM 4758 N N . ASN A 1 614 ? 12.891 2.365 34.281 1 92.12 614 ASN A N 1
ATOM 4759 C CA . ASN A 1 614 ? 12.164 3.629 34.281 1 92.12 614 ASN A CA 1
ATOM 4760 C C . ASN A 1 614 ? 11.078 3.652 33.188 1 92.12 614 ASN A C 1
ATOM 4762 O O . ASN A 1 614 ? 10.578 4.719 32.844 1 92.12 614 ASN A O 1
ATOM 4766 N N . ARG A 1 615 ? 10.672 2.602 32.688 1 93.12 615 ARG A N 1
ATOM 4767 C CA . ARG A 1 615 ? 9.836 2.553 31.516 1 93.12 615 ARG A CA 1
ATOM 4768 C C . ARG A 1 615 ? 8.383 2.865 31.844 1 93.12 615 ARG A C 1
ATOM 4770 O O . ARG A 1 615 ? 7.621 3.326 31 1 93.12 615 ARG A O 1
ATOM 4777 N N . TRP A 1 616 ? 7.922 2.639 33.094 1 95.12 616 TRP A N 1
ATOM 4778 C CA . TRP A 1 616 ? 6.504 2.773 33.406 1 95.12 616 TRP A CA 1
ATOM 4779 C C . TRP A 1 616 ? 6.219 4.121 34.062 1 95.12 616 TRP A C 1
ATOM 4781 O O . TRP A 1 616 ? 6.988 4.582 34.906 1 95.12 616 TRP A O 1
ATOM 4791 N N . GLY A 1 617 ? 5.199 4.832 33.594 1 94.31 617 GLY A N 1
ATOM 4792 C CA . GLY A 1 617 ? 4.652 6.031 34.219 1 94.31 617 GLY A CA 1
ATOM 4793 C C . GLY A 1 617 ? 3.184 5.898 34.562 1 94.31 617 GLY A C 1
ATOM 4794 O O . GLY A 1 617 ? 2.426 5.223 33.875 1 94.31 617 GLY A O 1
ATOM 4795 N N . PHE A 1 618 ? 2.736 6.504 35.656 1 95.12 618 PHE A N 1
ATOM 4796 C CA . PHE A 1 618 ? 1.356 6.5 36.125 1 95.12 618 PHE A CA 1
ATOM 4797 C C . PHE A 1 618 ? 0.795 7.918 36.156 1 95.12 618 PHE A C 1
ATOM 4799 O O . PHE A 1 618 ? 1.397 8.812 36.75 1 95.12 618 PHE A O 1
ATOM 4806 N N . PHE A 1 619 ? -0.345 8.148 35.594 1 94.94 619 PHE A N 1
ATOM 4807 C CA . PHE A 1 619 ? -0.856 9.5 35.406 1 94.94 619 PHE A CA 1
ATOM 4808 C C . PHE A 1 619 ? -2.332 9.586 35.75 1 94.94 619 PHE A C 1
ATOM 4810 O O . PHE A 1 619 ? -3.199 9.234 34.969 1 94.94 619 PHE A O 1
ATOM 4817 N N . PRO A 1 620 ? -2.719 10.109 36.812 1 95.25 620 PRO A N 1
ATOM 4818 C CA . PRO A 1 620 ? -4.109 10.281 37.219 1 95.25 620 PRO A CA 1
ATOM 4819 C C . PRO A 1 620 ? -4.727 11.578 36.719 1 95.25 620 PRO A C 1
ATOM 4821 O O . PRO A 1 620 ? -4.008 12.547 36.438 1 95.25 620 PRO A O 1
ATOM 4824 N N . SER A 1 621 ? -5.988 11.633 36.562 1 94.81 621 SER A N 1
ATOM 4825 C CA . SER A 1 621 ? -6.734 12.828 36.156 1 94.81 621 SER A CA 1
ATOM 4826 C C . SER A 1 621 ? -8.164 12.789 36.688 1 94.81 621 SER A C 1
ATOM 4828 O O . SER A 1 621 ? -8.703 11.711 36.938 1 94.81 621 SER A O 1
ATOM 4830 N N . GLY A 1 622 ? -8.75 13.938 36.906 1 94.94 622 GLY A N 1
ATOM 4831 C CA . GLY A 1 622 ? -10.117 14.078 37.375 1 94.94 622 GLY A CA 1
ATOM 4832 C C . GLY A 1 622 ? -10.766 15.383 36.938 1 94.94 622 GLY A C 1
ATOM 4833 O O . GLY A 1 622 ? -10.078 16.359 36.656 1 94.94 622 GLY A O 1
ATOM 4834 N N . ALA A 1 623 ? -12.07 15.383 36.938 1 96.38 623 ALA A N 1
ATOM 4835 C CA . ALA A 1 623 ? -12.828 16.578 36.594 1 96.38 623 ALA A CA 1
ATOM 4836 C C . ALA A 1 623 ? -14.172 16.609 37.312 1 96.38 623 ALA A C 1
ATOM 4838 O O . ALA A 1 623 ? -14.766 15.562 37.594 1 96.38 623 ALA A O 1
ATOM 4839 N N . LEU A 1 624 ? -14.656 17.812 37.625 1 96.62 624 LEU A N 1
ATOM 4840 C CA . LEU A 1 624 ? -15.938 18.062 38.25 1 96.62 624 LEU A CA 1
ATOM 4841 C C . LEU A 1 624 ? -16.781 19 37.406 1 96.62 624 LEU A C 1
ATOM 4843 O O . LEU A 1 624 ? -16.266 19.969 36.844 1 96.62 624 LEU A O 1
ATOM 4847 N N . GLY A 1 625 ? -18 18.656 37.281 1 96.5 625 GLY A N 1
ATOM 4848 C CA . GLY A 1 625 ? -18.984 19.516 36.625 1 96.5 625 GLY A CA 1
ATOM 4849 C C . GLY A 1 625 ? -20.203 19.781 37.469 1 96.5 625 GLY A C 1
ATOM 4850 O O . GLY A 1 625 ? -20.688 18.891 38.156 1 96.5 625 GLY A O 1
ATOM 4851 N N . TRP A 1 626 ? -20.672 21.047 37.438 1 97.44 626 TRP A N 1
ATOM 4852 C CA . TRP A 1 626 ? -21.859 21.469 38.156 1 97.44 626 TRP A CA 1
ATOM 4853 C C . TRP A 1 626 ? -22.797 22.25 37.25 1 97.44 626 TRP A C 1
ATOM 4855 O O . TRP A 1 626 ? -22.484 23.375 36.812 1 97.44 626 TRP A O 1
ATOM 4865 N N . ARG A 1 627 ? -23.875 21.609 36.938 1 96.44 627 ARG A N 1
ATOM 4866 C CA . ARG A 1 627 ? -24.906 22.312 36.188 1 96.44 627 ARG A CA 1
ATOM 4867 C C . ARG A 1 627 ? -25.797 23.141 37.094 1 96.44 627 ARG A C 1
ATOM 4869 O O . ARG A 1 627 ? -26.859 22.672 37.531 1 96.44 627 ARG A O 1
ATOM 4876 N N . VAL A 1 628 ? -25.531 24.312 37.219 1 96.19 628 VAL A N 1
ATOM 4877 C CA . VAL A 1 628 ? -26.188 25.219 38.156 1 96.19 628 VAL A CA 1
ATOM 4878 C C . VAL A 1 628 ? -27.625 25.484 37.719 1 96.19 628 VAL A C 1
ATOM 4880 O O . VAL A 1 628 ? -28.516 25.656 38.562 1 96.19 628 VAL A O 1
ATOM 4883 N N . SER A 1 629 ? -27.844 25.5 36.5 1 93.12 629 SER A N 1
ATOM 4884 C CA . SER A 1 629 ? -29.156 25.781 35.938 1 93.12 629 SER A CA 1
ATOM 4885 C C . SER A 1 629 ? -30.172 24.719 36.375 1 93.12 629 SER A C 1
ATOM 4887 O O . SER A 1 629 ? -31.375 24.953 36.312 1 93.12 629 SER A O 1
ATOM 4889 N N . GLU A 1 630 ? -29.672 23.562 36.75 1 91.56 630 GLU A N 1
ATOM 4890 C CA . GLU A 1 630 ? -30.562 22.469 37.125 1 91.56 630 GLU A CA 1
ATOM 4891 C C . GLU A 1 630 ? -30.906 22.531 38.625 1 91.56 630 GLU A C 1
ATOM 4893 O O . GLU A 1 630 ? -31.719 21.75 39.094 1 91.56 630 GLU A O 1
ATOM 4898 N N . GLU A 1 631 ? -30.406 23.516 39.344 1 94.5 631 GLU A N 1
ATOM 4899 C CA . GLU A 1 631 ? -30.719 23.672 40.75 1 94.5 631 GLU A CA 1
ATOM 4900 C C . GLU A 1 631 ? -32.094 24.312 40.938 1 94.5 631 GLU A C 1
ATOM 4902 O O . GLU A 1 631 ? -32.5 25.172 40.156 1 94.5 631 GLU A O 1
ATOM 4907 N N . GLU A 1 632 ? -32.625 24.047 42.125 1 91.38 632 GLU A N 1
ATOM 4908 C CA . GLU A 1 632 ? -33.938 24.562 42.438 1 91.38 632 GLU A CA 1
ATOM 4909 C C . GLU A 1 632 ? -33.906 26.078 42.656 1 91.38 632 GLU A C 1
ATOM 4911 O O . GLU A 1 632 ? -34.812 26.797 42.219 1 91.38 632 GLU A O 1
ATOM 4916 N N . PHE A 1 633 ? -32.969 26.516 43.25 1 93.19 633 PHE A N 1
ATOM 4917 C CA . PHE A 1 633 ? -32.844 27.938 43.5 1 93.19 633 PHE A CA 1
ATOM 4918 C C . PHE A 1 633 ? -32.719 28.719 42.219 1 93.19 633 PHE A C 1
ATOM 4920 O O . PHE A 1 633 ? -33.156 29.875 42.125 1 93.19 633 PHE A O 1
ATOM 4927 N N . PHE A 1 634 ? -32.094 28.156 41.25 1 92.69 634 PHE A N 1
ATOM 4928 C CA . PHE A 1 634 ? -31.891 28.781 39.969 1 92.69 634 PHE A CA 1
ATOM 4929 C C . PHE A 1 634 ? -33.188 28.828 39.188 1 92.69 634 PHE A C 1
ATOM 4931 O O . PHE A 1 634 ? -33.531 29.844 38.562 1 92.69 634 PHE A O 1
ATOM 4938 N N . LYS A 1 635 ? -33.906 27.828 39.281 1 89.5 635 LYS A N 1
ATOM 4939 C CA . LYS A 1 635 ? -35.156 27.719 38.562 1 89.5 635 LYS A CA 1
ATOM 4940 C C . LYS A 1 635 ? -36.25 28.594 39.188 1 89.5 635 LYS A C 1
ATOM 4942 O O . LYS A 1 635 ? -37.219 28.953 38.5 1 89.5 635 LYS A O 1
ATOM 4947 N N . ASN A 1 636 ? -36.094 29 40.406 1 91.06 636 ASN A N 1
ATOM 4948 C CA . ASN A 1 636 ? -37.094 29.812 41.125 1 91.06 636 ASN A CA 1
ATOM 4949 C C . ASN A 1 636 ? -37.031 31.281 40.688 1 91.06 636 ASN A C 1
ATOM 4951 O O . ASN A 1 636 ? -37.938 32.062 40.969 1 91.06 636 ASN A O 1
ATOM 4955 N N . VAL A 1 637 ? -35.906 31.578 40.125 1 92.44 637 VAL A N 1
ATOM 4956 C CA . VAL A 1 637 ? -35.781 32.938 39.594 1 92.44 637 VAL A CA 1
ATOM 4957 C C . VAL A 1 637 ? -36.312 32.969 38.156 1 92.44 637 VAL A C 1
ATOM 4959 O O . VAL A 1 637 ? -35.688 32.406 37.25 1 92.44 637 VAL A O 1
ATOM 4962 N N . SER A 1 638 ? -37.438 33.625 37.906 1 88.5 638 SER A N 1
ATOM 4963 C CA . SER A 1 638 ? -38.188 33.562 36.656 1 88.5 638 SER A CA 1
ATOM 4964 C C . SER A 1 638 ? -37.344 34 35.469 1 88.5 638 SER A C 1
ATOM 4966 O O . SER A 1 638 ? -37.406 33.375 34.406 1 88.5 638 SER A O 1
ATOM 4968 N N . TRP A 1 639 ? -36.562 35 35.656 1 92 639 TRP A N 1
ATOM 4969 C CA . TRP A 1 639 ? -35.75 35.5 34.531 1 92 639 TRP A CA 1
ATOM 4970 C C . TRP A 1 639 ? -34.719 34.469 34.125 1 92 639 TRP A C 1
ATOM 4972 O O . TRP A 1 639 ? -34.438 34.281 32.938 1 92 639 TRP A O 1
ATOM 4982 N N . LEU A 1 640 ? -34.062 33.875 35.062 1 91.81 640 LEU A N 1
ATOM 4983 C CA . LEU A 1 640 ? -33.031 32.875 34.812 1 91.81 640 LEU A CA 1
ATOM 4984 C C . LEU A 1 640 ? -33.625 31.641 34.125 1 91.81 640 LEU A C 1
ATOM 4986 O O . LEU A 1 640 ? -33.062 31.125 33.188 1 91.81 640 LEU A O 1
ATOM 4990 N N . GLU A 1 641 ? -34.656 31.234 34.625 1 88.38 641 GLU A N 1
ATOM 4991 C CA . GLU A 1 641 ? -35.281 30.031 34.062 1 88.38 641 GLU A CA 1
ATOM 4992 C C . GLU A 1 641 ? -35.719 30.25 32.625 1 88.38 641 GLU A C 1
ATOM 4994 O O . GLU A 1 641 ? -35.656 29.344 31.797 1 88.38 641 GLU A O 1
ATOM 4999 N N . LYS A 1 642 ? -36.125 31.469 32.375 1 89.25 642 LYS A N 1
ATOM 5000 C CA . LYS A 1 642 ? -36.656 31.766 31.031 1 89.25 642 LYS A CA 1
ATOM 5001 C C . LYS A 1 642 ? -35.531 32 30.031 1 89.25 642 LYS A C 1
ATOM 5003 O O . LYS A 1 642 ? -35.656 31.609 28.875 1 89.25 642 LYS A O 1
ATOM 5008 N N . ASN A 1 643 ? -34.469 32.625 30.484 1 92 643 ASN A N 1
ATOM 5009 C CA . ASN A 1 643 ? -33.469 33.156 29.531 1 92 643 ASN A CA 1
ATOM 5010 C C . ASN A 1 643 ? -32.219 32.312 29.547 1 92 643 ASN A C 1
ATOM 5012 O O . ASN A 1 643 ? -31.406 32.375 28.609 1 92 643 ASN A O 1
ATOM 5016 N N . VAL A 1 644 ? -32 31.5 30.578 1 94.5 644 VAL A N 1
ATOM 5017 C CA . VAL A 1 644 ? -30.797 30.703 30.688 1 94.5 644 VAL A CA 1
ATOM 5018 C C . VAL A 1 644 ? -31.141 29.219 30.562 1 94.5 644 VAL A C 1
ATOM 5020 O O . VAL A 1 644 ? -31.828 28.672 31.422 1 94.5 644 VAL A O 1
ATOM 5023 N N . ASN A 1 645 ? -30.719 28.656 29.484 1 90.31 645 ASN A N 1
ATOM 5024 C CA . ASN A 1 645 ? -31.016 27.25 29.219 1 90.31 645 ASN A CA 1
ATOM 5025 C C . ASN A 1 645 ? -30.031 26.328 29.938 1 90.31 645 ASN A C 1
ATOM 5027 O O . ASN A 1 645 ? -30.406 25.219 30.344 1 90.31 645 ASN A O 1
ATOM 5031 N N . ASN A 1 646 ? -28.828 26.766 30 1 92.5 646 ASN A N 1
ATOM 5032 C CA . ASN A 1 646 ? -27.797 25.953 30.641 1 92.5 646 ASN A CA 1
ATOM 5033 C C . ASN A 1 646 ? -26.688 26.828 31.234 1 92.5 646 ASN A C 1
ATOM 5035 O O . ASN A 1 646 ? -26.25 27.781 30.594 1 92.5 646 ASN A O 1
ATOM 5039 N N . LEU A 1 647 ? -26.359 26.656 32.438 1 96.19 647 LEU A N 1
ATOM 5040 C CA . LEU A 1 647 ? -25.188 27.203 33.094 1 96.19 647 LEU A CA 1
ATOM 5041 C C . LEU A 1 647 ? -24.391 26.109 33.781 1 96.19 647 LEU A C 1
ATOM 5043 O O . LEU A 1 647 ? -24.859 25.531 34.781 1 96.19 647 LEU A O 1
ATOM 5047 N N . LYS A 1 648 ? -23.266 25.844 33.312 1 96.38 648 LYS A N 1
ATOM 5048 C CA . LYS A 1 648 ? -22.438 24.766 33.812 1 96.38 648 LYS A CA 1
ATOM 5049 C C . LYS A 1 648 ? -21.047 25.25 34.188 1 96.38 648 LYS A C 1
ATOM 5051 O O . LYS A 1 648 ? -20.406 25.953 33.406 1 96.38 648 LYS A O 1
ATOM 5056 N N . LEU A 1 649 ? -20.594 24.922 35.375 1 97.25 649 LEU A N 1
ATOM 5057 C CA . LEU A 1 649 ? -19.219 25.141 35.812 1 97.25 649 LEU A CA 1
ATOM 5058 C C . LEU A 1 649 ? -18.422 23.844 35.75 1 97.25 649 LEU A C 1
ATOM 5060 O O . LEU A 1 649 ? -18.938 22.781 36.094 1 97.25 649 LEU A O 1
ATOM 5064 N N . ARG A 1 650 ? -17.25 23.953 35.219 1 96.44 650 ARG A N 1
ATOM 5065 C CA . ARG A 1 650 ? -16.391 22.781 35.094 1 96.44 650 ARG A CA 1
ATOM 5066 C C . ARG A 1 650 ? -15.016 23.047 35.719 1 96.44 650 ARG A C 1
ATOM 5068 O O . ARG A 1 650 ? -14.461 24.141 35.562 1 96.44 650 ARG A O 1
ATOM 5075 N N . PHE A 1 651 ? -14.445 22.047 36.375 1 97 651 PHE A N 1
ATOM 5076 C CA . PHE A 1 651 ? -13.102 22.062 36.938 1 97 651 PHE A CA 1
ATOM 5077 C C . PHE A 1 651 ? -12.375 20.75 36.656 1 97 651 PHE A C 1
ATOM 5079 O O . PHE A 1 651 ? -12.938 19.672 36.844 1 97 651 PHE A O 1
ATOM 5086 N N . SER A 1 652 ? -11.188 20.875 36.125 1 96 652 SER A N 1
ATOM 5087 C CA . SER A 1 652 ? -10.43 19.656 35.875 1 96 652 SER A CA 1
ATOM 5088 C C . SER A 1 652 ? -8.984 19.797 36.344 1 96 652 SER A C 1
ATOM 5090 O O . SER A 1 652 ? -8.445 20.906 36.375 1 96 652 SER A O 1
ATOM 5092 N N . TYR A 1 653 ? -8.398 18.656 36.688 1 95.88 653 TYR A N 1
ATOM 5093 C CA . TYR A 1 653 ? -7 18.547 37.094 1 95.88 653 TYR A CA 1
ATOM 5094 C C . TYR A 1 653 ? -6.438 17.172 36.781 1 95.88 653 TYR A C 1
ATOM 5096 O O . TYR A 1 653 ? -7.137 16.172 36.906 1 95.88 653 TYR A O 1
ATOM 5104 N N . GLY A 1 654 ? -5.184 17.172 36.344 1 94.38 654 GLY A N 1
ATOM 5105 C CA . GLY A 1 654 ? -4.582 15.875 36.094 1 94.38 654 GLY A CA 1
ATOM 5106 C C . GLY A 1 654 ? -3.145 15.969 35.594 1 94.38 654 GLY A C 1
ATOM 5107 O O . GLY A 1 654 ? -2.557 17.062 35.625 1 94.38 654 GLY A O 1
ATOM 5108 N N . GLN A 1 655 ? -2.598 14.727 35.281 1 93.88 655 GLN A N 1
ATOM 5109 C CA . GLN A 1 655 ? -1.224 14.602 34.812 1 93.88 655 GLN A CA 1
ATOM 5110 C C . GLN A 1 655 ? -1.158 13.742 33.531 1 93.88 655 GLN A C 1
ATOM 5112 O O . GLN A 1 655 ? -1.972 12.836 33.375 1 93.88 655 GLN A O 1
ATOM 5117 N N . VAL A 1 656 ? -0.239 14.141 32.719 1 91.69 656 VAL A N 1
ATOM 5118 C CA . VAL A 1 656 ? 0.039 13.352 31.516 1 91.69 656 VAL A CA 1
ATOM 5119 C C . VAL A 1 656 ? 1.547 13.25 31.297 1 91.69 656 VAL A C 1
ATOM 5121 O O . VAL A 1 656 ? 2.279 14.211 31.547 1 91.69 656 VAL A O 1
ATOM 5124 N N . GLY A 1 657 ? 1.969 12.086 30.875 1 89.56 657 GLY A N 1
ATOM 5125 C CA . GLY A 1 657 ? 3.381 11.898 30.578 1 89.56 657 GLY A CA 1
ATOM 5126 C C . GLY A 1 657 ? 3.742 12.258 29.156 1 89.56 657 GLY A C 1
ATOM 5127 O O . GLY A 1 657 ? 2.861 12.453 28.312 1 89.56 657 GLY A O 1
ATOM 5128 N N . ASN A 1 658 ? 5.023 12.414 28.891 1 88.38 658 ASN A N 1
ATOM 5129 C CA . ASN A 1 658 ? 5.574 12.648 27.547 1 88.38 658 ASN A CA 1
ATOM 5130 C C . ASN A 1 658 ? 6.84 11.828 27.312 1 88.38 658 ASN A C 1
ATOM 5132 O O . ASN A 1 658 ? 7.766 11.867 28.125 1 88.38 658 ASN A O 1
ATOM 5136 N N . ASP A 1 659 ? 6.836 11.062 26.25 1 86.56 659 ASP A N 1
ATOM 5137 C CA . ASP A 1 659 ? 8.008 10.258 25.922 1 86.56 659 ASP A CA 1
ATOM 5138 C C . ASP A 1 659 ? 8.57 10.633 24.547 1 86.56 659 ASP A C 1
ATOM 5140 O O . ASP A 1 659 ? 9.203 9.812 23.891 1 86.56 659 ASP A O 1
ATOM 5144 N N . GLN A 1 660 ? 8.219 11.773 24.031 1 82 660 GLN A N 1
ATOM 5145 C CA . GLN A 1 660 ? 8.633 12.164 22.688 1 82 660 GLN A CA 1
ATOM 5146 C C . GLN A 1 660 ? 10.117 12.492 22.641 1 82 660 GLN A C 1
ATOM 5148 O O . GLN A 1 660 ? 10.5 13.641 22.406 1 82 660 GLN A O 1
ATOM 5153 N N . ILE A 1 661 ? 10.945 11.562 22.828 1 80.44 661 ILE A N 1
ATOM 5154 C CA . ILE A 1 661 ? 12.398 11.641 22.719 1 80.44 661 ILE A CA 1
ATOM 5155 C C . ILE A 1 661 ? 12.883 10.648 21.656 1 80.44 661 ILE A C 1
ATOM 5157 O O . ILE A 1 661 ? 12.117 9.797 21.203 1 80.44 661 ILE A O 1
ATOM 5161 N N . ALA A 1 662 ? 14.055 10.859 21.344 1 80.19 662 ALA A N 1
ATOM 5162 C CA . ALA A 1 662 ? 14.617 9.953 20.344 1 80.19 662 ALA A CA 1
ATOM 5163 C C . ALA A 1 662 ? 14.625 8.516 20.859 1 80.19 662 ALA A C 1
ATOM 5165 O O . ALA A 1 662 ? 14.867 8.273 22.047 1 80.19 662 ALA A O 1
ATOM 5166 N N . PRO A 1 663 ? 14.422 7.609 19.984 1 85.62 663 PRO A N 1
ATOM 5167 C CA . PRO A 1 663 ? 14.484 6.207 20.406 1 85.62 663 PRO A CA 1
ATOM 5168 C C . PRO A 1 663 ? 15.875 5.801 20.891 1 85.62 663 PRO A C 1
ATOM 5170 O O . PRO A 1 663 ? 16.875 6.285 20.359 1 85.62 663 PRO A O 1
ATOM 5173 N N . TYR A 1 664 ? 15.977 4.973 21.875 1 85.75 664 TYR A N 1
ATOM 5174 C CA . TYR A 1 664 ? 17.188 4.363 22.406 1 85.75 664 TYR A CA 1
ATOM 5175 C C . TYR A 1 664 ? 18.062 5.398 23.125 1 85.75 664 TYR A C 1
ATOM 5177 O O . TYR A 1 664 ? 19.281 5.246 23.203 1 85.75 664 TYR A O 1
ATOM 5185 N N . ALA A 1 665 ? 17.5 6.488 23.516 1 82.69 665 ALA A N 1
ATOM 5186 C CA . ALA A 1 665 ? 18.266 7.562 24.141 1 82.69 665 ALA A CA 1
ATOM 5187 C C . ALA A 1 665 ? 18.922 7.082 25.438 1 82.69 665 ALA A C 1
ATOM 5189 O O . ALA A 1 665 ? 19.906 7.66 25.891 1 82.69 665 ALA A O 1
ATOM 5190 N N . TYR A 1 666 ? 18.453 6.055 26.016 1 86.81 666 TYR A N 1
ATOM 5191 C CA . TYR A 1 666 ? 18.984 5.551 27.281 1 86.81 666 TYR A CA 1
ATOM 5192 C C . TYR A 1 666 ? 20.234 4.703 27.047 1 86.81 666 TYR A C 1
ATOM 5194 O O . TYR A 1 666 ? 20.984 4.434 27.984 1 86.81 666 TYR A O 1
ATOM 5202 N N . ALA A 1 667 ? 20.422 4.312 25.812 1 84.81 667 ALA A N 1
ATOM 5203 C CA . ALA A 1 667 ? 21.531 3.408 25.5 1 84.81 667 ALA A CA 1
ATOM 5204 C C . ALA A 1 667 ? 22.641 4.145 24.766 1 84.81 667 ALA A C 1
ATOM 5206 O O . ALA A 1 667 ? 22.422 5.199 24.172 1 84.81 667 ALA A O 1
ATOM 5207 N N . GLN A 1 668 ? 23.797 3.586 24.922 1 82.94 668 GLN A N 1
ATOM 5208 C CA . GLN A 1 668 ? 24.922 4.086 24.141 1 82.94 668 GLN A CA 1
ATOM 5209 C C . GLN A 1 668 ? 24.828 3.633 22.688 1 82.94 668 GLN A C 1
ATOM 5211 O O . GLN A 1 668 ? 24.453 2.492 22.406 1 82.94 668 GLN A O 1
ATOM 5216 N N . THR A 1 669 ? 25.016 4.609 21.797 1 78.12 669 THR A N 1
ATOM 5217 C CA . THR A 1 669 ? 24.953 4.262 20.375 1 78.12 669 THR A CA 1
ATOM 5218 C C . THR A 1 669 ? 26.312 4.469 19.719 1 78.12 669 THR A C 1
ATOM 5220 O O . THR A 1 669 ? 27.078 5.348 20.125 1 78.12 669 THR A O 1
ATOM 5223 N N . LEU A 1 670 ? 26.609 3.525 18.766 1 75.94 670 LEU A N 1
ATOM 5224 C CA . LEU A 1 670 ? 27.812 3.646 17.938 1 75.94 670 LEU A CA 1
ATOM 5225 C C . LEU A 1 670 ? 27.469 4.137 16.531 1 75.94 670 LEU A C 1
ATOM 5227 O O . LEU A 1 670 ? 26.453 3.74 15.969 1 75.94 670 LEU A O 1
ATOM 5231 N N . SER A 1 671 ? 28.172 5.129 16.094 1 74.31 671 SER A N 1
ATOM 5232 C CA . SER A 1 671 ? 27.969 5.645 14.742 1 74.31 671 SER A CA 1
ATOM 5233 C C . SER A 1 671 ? 29.234 5.527 13.906 1 74.31 671 SER A C 1
ATOM 5235 O O . SER A 1 671 ? 30.328 5.453 14.453 1 74.31 671 SER A O 1
ATOM 5237 N N . SER A 1 672 ? 28.969 5.234 12.656 1 65.06 672 SER A N 1
ATOM 5238 C CA . SER A 1 672 ? 30.094 5.203 11.734 1 65.06 672 SER A CA 1
ATOM 5239 C C . SER A 1 672 ? 30.344 6.582 11.133 1 65.06 672 SER A C 1
ATOM 5241 O O . SER A 1 672 ? 29.406 7.328 10.859 1 65.06 672 SER A O 1
ATOM 5243 N N . SER A 1 673 ? 31.422 7.18 11.469 1 58.12 673 SER A N 1
ATOM 5244 C CA . SER A 1 673 ? 31.75 8.469 10.859 1 58.12 673 SER A CA 1
ATOM 5245 C C . SER A 1 673 ? 32.5 8.289 9.555 1 58.12 673 SER A C 1
ATOM 5247 O O . SER A 1 673 ? 33.281 7.352 9.414 1 58.12 673 SER A O 1
ATOM 5249 N N . GLN A 1 674 ? 31.938 8.898 8.617 1 50.91 674 GLN A N 1
ATOM 5250 C CA . GLN A 1 674 ? 32.781 9.031 7.43 1 50.91 674 GLN A CA 1
ATOM 5251 C C . GLN A 1 674 ? 34.094 9.711 7.766 1 50.91 674 GLN A C 1
ATOM 5253 O O . GLN A 1 674 ? 35 9.789 6.922 1 50.91 674 GLN A O 1
ATOM 5258 N N . ARG A 1 675 ? 34.062 10.406 8.82 1 48.5 675 ARG A N 1
ATOM 5259 C CA . ARG A 1 675 ? 35.344 11.031 9.109 1 48.5 675 ARG A CA 1
ATOM 5260 C C . ARG A 1 675 ? 36.406 9.984 9.398 1 48.5 675 ARG A C 1
ATOM 5262 O O . ARG A 1 675 ? 36.219 9.133 10.273 1 48.5 675 ARG A O 1
ATOM 5269 N N . GLN A 1 676 ? 37 9.609 8.477 1 50.78 676 GLN A N 1
ATOM 5270 C CA . GLN A 1 676 ? 38 8.578 8.203 1 50.78 676 GLN A CA 1
ATOM 5271 C C . GLN A 1 676 ? 39.188 8.672 9.18 1 50.78 676 GLN A C 1
ATOM 5273 O O . GLN A 1 676 ? 39.688 9.766 9.43 1 50.78 676 GLN A O 1
ATOM 5278 N N . ALA A 1 677 ? 39.125 7.781 10.195 1 53.81 677 ALA A N 1
ATOM 5279 C CA . ALA A 1 677 ? 40.438 7.668 10.797 1 53.81 677 ALA A CA 1
ATOM 5280 C C . ALA A 1 677 ? 41.5 7.379 9.742 1 53.81 677 ALA A C 1
ATOM 5282 O O . ALA A 1 677 ? 41.281 6.543 8.859 1 53.81 677 ALA A O 1
ATOM 5283 N N . ILE A 1 678 ? 42.25 8.359 9.555 1 51.97 678 ILE A N 1
ATOM 5284 C CA . ILE A 1 678 ? 43.344 8.211 8.578 1 51.97 678 ILE A CA 1
ATOM 5285 C C . ILE A 1 678 ? 44.375 7.211 9.086 1 51.97 678 ILE A C 1
ATOM 5287 O O . ILE A 1 678 ? 45 7.434 10.125 1 51.97 678 ILE A O 1
ATOM 5291 N N . PHE A 1 679 ? 44.062 5.992 8.844 1 54.69 679 PHE A N 1
ATOM 5292 C CA . PHE A 1 679 ? 45.156 5.082 9.102 1 54.69 679 PHE A CA 1
ATOM 5293 C C . PHE A 1 679 ? 46 4.867 7.836 1 54.69 679 PHE A C 1
ATOM 5295 O O . PHE A 1 679 ? 45.469 4.371 6.832 1 54.69 679 PHE A O 1
ATOM 5302 N N . GLY A 1 680 ? 47.125 5.242 7.922 1 52.31 680 GLY A N 1
ATOM 5303 C CA . GLY A 1 680 ? 47.969 5.266 6.734 1 52.31 680 GLY A CA 1
ATOM 5304 C C . GLY A 1 680 ? 47.438 6.164 5.641 1 52.31 680 GLY A C 1
ATOM 5305 O O . GLY A 1 680 ? 47.062 7.309 5.898 1 52.31 680 GLY A O 1
ATOM 5306 N N . ASP A 1 681 ? 47.375 5.676 4.43 1 52.84 681 ASP A N 1
ATOM 5307 C CA . ASP A 1 681 ? 47.031 6.48 3.266 1 52.84 681 ASP A CA 1
ATOM 5308 C C . ASP A 1 681 ? 45.5 6.438 3.02 1 52.84 681 ASP A C 1
ATOM 5310 O O . ASP A 1 681 ? 45 7.047 2.07 1 52.84 681 ASP A O 1
ATOM 5314 N N . GLY A 1 682 ? 44.719 5.645 3.781 1 52.22 682 GLY A N 1
ATOM 5315 C CA . GLY A 1 682 ? 43.312 5.551 3.402 1 52.22 682 GLY A CA 1
ATOM 5316 C C . GLY A 1 682 ? 42.344 5.895 4.535 1 52.22 682 GLY A C 1
ATOM 5317 O O . GLY A 1 682 ? 42.719 5.781 5.711 1 52.22 682 GLY A O 1
ATOM 5318 N N . ALA A 1 683 ? 41.438 6.656 4.297 1 56.84 683 ALA A N 1
ATOM 5319 C CA . ALA A 1 683 ? 40.344 6.98 5.234 1 56.84 683 ALA A CA 1
ATOM 5320 C C . ALA A 1 683 ? 39.469 5.762 5.5 1 56.84 683 ALA A C 1
ATOM 5322 O O . ALA A 1 683 ? 39 5.117 4.566 1 56.84 683 ALA A O 1
ATOM 5323 N N . ILE A 1 684 ? 39.656 5.191 6.73 1 59.66 684 ILE A N 1
ATOM 5324 C CA . ILE A 1 684 ? 38.812 4.047 7.094 1 59.66 684 ILE A CA 1
ATOM 5325 C C . ILE A 1 684 ? 37.656 4.504 7.98 1 59.66 684 ILE A C 1
ATOM 5327 O O . ILE A 1 684 ? 37.844 5.285 8.914 1 59.66 684 ILE A O 1
ATOM 5331 N N . PRO A 1 685 ? 36.438 4.176 7.555 1 61.5 685 PRO A N 1
ATOM 5332 C CA . PRO A 1 685 ? 35.312 4.5 8.453 1 61.5 685 PRO A CA 1
ATOM 5333 C C . PRO A 1 685 ? 35.5 3.934 9.859 1 61.5 685 PRO A C 1
ATOM 5335 O O . PRO A 1 685 ? 36.031 2.824 10.016 1 61.5 685 PRO A O 1
ATOM 5338 N N . ALA A 1 686 ? 35.625 4.766 10.836 1 65.19 686 ALA A N 1
ATOM 5339 C CA . ALA A 1 686 ? 35.812 4.355 12.227 1 65.19 686 ALA A CA 1
ATOM 5340 C C . ALA A 1 686 ? 34.5 4.469 13 1 65.19 686 ALA A C 1
ATOM 5342 O O . ALA A 1 686 ? 33.656 5.297 12.672 1 65.19 686 ALA A O 1
ATOM 5343 N N . LEU A 1 687 ? 34.25 3.418 13.852 1 71.25 687 LEU A N 1
ATOM 5344 C CA . LEU A 1 687 ? 33.125 3.477 14.766 1 71.25 687 LEU A CA 1
ATOM 5345 C C . LEU A 1 687 ? 33.438 4.34 15.984 1 71.25 687 LEU A C 1
ATOM 5347 O O . LEU A 1 687 ? 34.562 4.27 16.516 1 71.25 687 LEU A O 1
ATOM 5351 N N . TYR A 1 688 ? 32.688 5.223 16.266 1 73.88 688 TYR A N 1
ATOM 5352 C CA . TYR A 1 688 ? 32.844 6.016 17.469 1 73.88 688 TYR A CA 1
ATOM 5353 C C . TYR A 1 688 ? 31.547 6.055 18.266 1 73.88 688 TYR A C 1
ATOM 5355 O O . TYR A 1 688 ? 30.469 5.809 17.719 1 73.88 688 TYR A O 1
ATOM 5363 N N . THR A 1 689 ? 31.688 6.309 19.547 1 75.75 689 THR A N 1
ATOM 5364 C CA . THR A 1 689 ? 30.516 6.473 20.391 1 75.75 689 THR A CA 1
ATOM 5365 C C . THR A 1 689 ? 29.828 7.812 20.125 1 75.75 689 THR A C 1
ATOM 5367 O O . THR A 1 689 ? 30.438 8.867 20.344 1 75.75 689 THR A O 1
ATOM 5370 N N . SER A 1 690 ? 28.672 7.773 19.609 1 75.94 690 SER A N 1
ATOM 5371 C CA . SER A 1 690 ? 27.969 8.984 19.203 1 75.94 690 SER A CA 1
ATOM 5372 C C . SER A 1 690 ? 27.109 9.539 20.328 1 75.94 690 SER A C 1
ATOM 5374 O O . SER A 1 690 ? 26.844 10.742 20.375 1 75.94 690 SER A O 1
ATOM 5376 N N . ARG A 1 691 ? 26.625 8.68 21.156 1 79.69 691 ARG A N 1
ATOM 5377 C CA . ARG A 1 691 ? 25.766 9.148 22.234 1 79.69 691 ARG A CA 1
ATOM 5378 C C . ARG A 1 691 ? 26.125 8.492 23.562 1 79.69 691 ARG A C 1
ATOM 5380 O O . ARG A 1 691 ? 26.406 7.289 23.609 1 79.69 691 ARG A O 1
ATOM 5387 N N . MET A 1 692 ? 26.156 9.375 24.562 1 82.81 692 MET A N 1
ATOM 5388 C CA . MET A 1 692 ? 26.375 8.867 25.906 1 82.81 692 MET A CA 1
ATOM 5389 C C . MET A 1 692 ? 25.109 8.219 26.453 1 82.81 692 MET A C 1
ATOM 5391 O O . MET A 1 692 ? 24.016 8.758 26.297 1 82.81 692 MET A O 1
ATOM 5395 N N . ALA A 1 693 ? 25.297 7.09 27.016 1 85.31 693 ALA A N 1
ATOM 5396 C CA . ALA A 1 693 ? 24.156 6.41 27.625 1 85.31 693 ALA A CA 1
ATOM 5397 C C . ALA A 1 693 ? 23.688 7.145 28.875 1 85.31 693 ALA A C 1
ATOM 5399 O O . ALA A 1 693 ? 24.5 7.672 29.641 1 85.31 693 ALA A O 1
ATOM 5400 N N . ASN A 1 694 ? 22.422 7.336 29.031 1 88.94 694 ASN A N 1
ATOM 5401 C CA . ASN A 1 694 ? 21.797 7.801 30.266 1 88.94 694 ASN A CA 1
ATOM 5402 C C . ASN A 1 694 ? 20.578 6.949 30.625 1 88.94 694 ASN A C 1
ATOM 5404 O O . ASN A 1 694 ? 19.438 7.336 30.359 1 88.94 694 ASN A O 1
ATOM 5408 N N . PRO A 1 695 ? 20.766 5.922 31.281 1 91.12 695 PRO A N 1
ATOM 5409 C CA . PRO A 1 695 ? 19.672 5.008 31.625 1 91.12 695 PRO A CA 1
ATOM 5410 C C . PRO A 1 695 ? 18.703 5.602 32.656 1 91.12 695 PRO A C 1
ATOM 5412 O O . PRO A 1 695 ? 17.641 5.031 32.906 1 91.12 695 PRO A O 1
ATOM 5415 N N . GLU A 1 696 ? 19.016 6.816 33.156 1 90.62 696 GLU A N 1
ATOM 5416 C CA . GLU A 1 696 ? 18.188 7.402 34.219 1 90.62 696 GLU A CA 1
ATOM 5417 C C . GLU A 1 696 ? 17.078 8.266 33.625 1 90.62 696 GLU A C 1
ATOM 5419 O O . GLU A 1 696 ? 16.188 8.727 34.344 1 90.62 696 GLU A O 1
ATOM 5424 N N . ILE A 1 697 ? 17.109 8.414 32.375 1 91.31 697 ILE A N 1
ATOM 5425 C CA . ILE A 1 697 ? 16.078 9.242 31.766 1 91.31 697 ILE A CA 1
ATOM 5426 C C . ILE A 1 697 ? 14.703 8.641 32.031 1 91.31 697 ILE A C 1
ATOM 5428 O O . ILE A 1 697 ? 14.547 7.418 32.031 1 91.31 697 ILE A O 1
ATOM 5432 N N . SER A 1 698 ? 13.797 9.516 32.344 1 91.62 698 SER A N 1
ATOM 5433 C CA . SER A 1 698 ? 12.438 9.102 32.656 1 91.62 698 SER A CA 1
ATOM 5434 C C . SER A 1 698 ? 11.406 10.039 32.031 1 91.62 698 SER A C 1
ATOM 5436 O O . SER A 1 698 ? 11.758 10.883 31.203 1 91.62 698 SER A O 1
ATOM 5438 N N . TRP A 1 699 ? 10.188 9.914 32.5 1 91.44 699 TRP A N 1
ATOM 5439 C CA . TRP A 1 699 ? 9.07 10.609 31.875 1 91.44 699 TRP A CA 1
ATOM 5440 C C . TRP A 1 699 ? 9.117 12.102 32.188 1 91.44 699 TRP A C 1
ATOM 5442 O O . TRP A 1 699 ? 9.43 12.5 33.312 1 91.44 699 TRP A O 1
ATOM 5452 N N . GLU A 1 700 ? 8.875 12.883 31.109 1 91.12 700 GLU A N 1
ATOM 5453 C CA . GLU A 1 700 ? 8.414 14.258 31.297 1 91.12 700 GLU A CA 1
ATOM 5454 C C . GLU A 1 700 ? 6.949 14.297 31.703 1 91.12 700 GLU A C 1
ATOM 5456 O O . GLU A 1 700 ? 6.121 13.578 31.141 1 91.12 700 GLU A O 1
ATOM 5461 N N . VAL A 1 701 ? 6.578 15.117 32.656 1 92.19 701 VAL A N 1
ATOM 5462 C CA . VAL A 1 701 ? 5.215 15.102 33.156 1 92.19 701 VAL A CA 1
ATOM 5463 C C . VAL A 1 701 ? 4.602 16.5 33.062 1 92.19 701 VAL A C 1
ATOM 5465 O O . VAL A 1 701 ? 5.199 17.484 33.5 1 92.19 701 VAL A O 1
ATOM 5468 N N . THR A 1 702 ? 3.469 16.609 32.5 1 91.56 702 THR A N 1
ATOM 5469 C CA . THR A 1 702 ? 2.707 17.844 32.438 1 91.56 702 THR A CA 1
ATOM 5470 C C . THR A 1 702 ? 1.506 17.797 33.375 1 91.56 702 THR A C 1
ATOM 5472 O O . THR A 1 702 ? 0.693 16.875 33.312 1 91.56 702 THR A O 1
ATOM 5475 N N . GLU A 1 703 ? 1.399 18.766 34.188 1 93.75 703 GLU A N 1
ATOM 5476 C CA . GLU A 1 703 ? 0.271 18.953 35.094 1 93.75 703 GLU A CA 1
ATOM 5477 C C . GLU A 1 703 ? -0.562 20.172 34.688 1 93.75 703 GLU A C 1
ATOM 5479 O O . GLU A 1 703 ? -0.018 21.234 34.406 1 93.75 703 GLU A O 1
ATOM 5484 N N . GLU A 1 704 ? -1.885 20 34.656 1 95 704 GLU A N 1
ATOM 5485 C CA . GLU A 1 704 ? -2.729 21.094 34.188 1 95 704 GLU A CA 1
ATOM 5486 C C . GLU A 1 704 ? -3.979 21.234 35.062 1 95 704 GLU A C 1
ATOM 5488 O O . GLU A 1 704 ? -4.582 20.234 35.469 1 95 704 GLU A O 1
ATOM 5493 N N . PHE A 1 705 ? -4.305 22.453 35.406 1 96.44 705 PHE A N 1
ATOM 5494 C CA . PHE A 1 705 ? -5.594 22.844 35.969 1 96.44 705 PHE A CA 1
ATOM 5495 C C . PHE A 1 705 ? -6.406 23.641 34.969 1 96.44 705 PHE A C 1
ATOM 5497 O O . PHE A 1 705 ? -5.859 24.484 34.25 1 96.44 705 PHE A O 1
ATOM 5504 N N . ASN A 1 706 ? -7.641 23.344 34.875 1 96.94 706 ASN A N 1
ATOM 5505 C CA . ASN A 1 706 ? -8.539 24.078 34 1 96.94 706 ASN A CA 1
ATOM 5506 C C . ASN A 1 706 ? -9.867 24.391 34.688 1 96.94 706 ASN A C 1
ATOM 5508 O O . ASN A 1 706 ? -10.469 23.516 35.312 1 96.94 706 ASN A O 1
ATOM 5512 N N . GLY A 1 707 ? -10.344 25.672 34.656 1 97.12 707 GLY A N 1
ATOM 5513 C CA . GLY A 1 707 ? -11.672 26.109 35.031 1 97.12 707 GLY A CA 1
ATOM 5514 C C . GLY A 1 707 ? -12.477 26.656 33.844 1 97.12 707 GLY A C 1
ATOM 5515 O O . GLY A 1 707 ? -11.969 27.484 33.094 1 97.12 707 GLY A O 1
ATOM 5516 N N . GLY A 1 708 ? -13.641 26.141 33.781 1 96.31 708 GLY A N 1
ATOM 5517 C CA . GLY A 1 708 ? -14.43 26.562 32.625 1 96.31 708 GLY A CA 1
ATOM 5518 C C . GLY A 1 708 ? -15.859 26.906 32.969 1 96.31 708 GLY A C 1
ATOM 5519 O O . GLY A 1 708 ? -16.359 26.5 34.031 1 96.31 708 GLY A O 1
ATOM 5520 N N . LEU A 1 709 ? -16.484 27.672 32.125 1 96.75 709 LEU A N 1
ATOM 5521 C CA . LEU A 1 709 ? -17.875 28.094 32.188 1 96.75 709 LEU A CA 1
ATOM 5522 C C . LEU A 1 709 ? -18.578 27.953 30.844 1 96.75 709 LEU A C 1
ATOM 5524 O O . LEU A 1 709 ? -18.047 28.406 29.828 1 96.75 709 LEU A O 1
ATOM 5528 N N . ASP A 1 710 ? -19.688 27.266 30.906 1 95.75 710 ASP A N 1
ATOM 5529 C CA . ASP A 1 710 ? -20.547 27.172 29.719 1 95.75 710 ASP A CA 1
ATOM 5530 C C . ASP A 1 710 ? -21.906 27.797 29.984 1 95.75 710 ASP A C 1
ATOM 5532 O O . ASP A 1 710 ? -22.578 27.438 30.953 1 95.75 710 ASP A O 1
ATOM 5536 N N . LEU A 1 711 ? -22.281 28.688 29.109 1 96 711 LEU A N 1
ATOM 5537 C CA . LEU A 1 711 ? -23.547 29.406 29.266 1 96 711 LEU A CA 1
ATOM 5538 C C . LEU A 1 711 ? -24.328 29.391 27.953 1 96 711 LEU A C 1
ATOM 5540 O O . LEU A 1 711 ? -23.812 29.797 26.906 1 96 711 LEU A O 1
ATOM 5544 N N . ASP A 1 712 ? -25.484 28.859 28 1 94.38 712 ASP A N 1
ATOM 5545 C CA . ASP A 1 712 ? -26.438 28.906 26.891 1 94.38 712 ASP A CA 1
ATOM 5546 C C . ASP A 1 712 ? -27.656 29.75 27.25 1 94.38 712 ASP A C 1
ATOM 5548 O O . ASP A 1 712 ? -28.281 29.531 28.297 1 94.38 712 ASP A O 1
ATOM 5552 N N . MET A 1 713 ? -28 30.641 26.297 1 94.88 713 MET A N 1
ATOM 5553 C CA . MET A 1 713 ? -29.078 31.562 26.625 1 94.88 713 MET A CA 1
ATOM 5554 C C . MET A 1 713 ? -30.047 31.719 25.453 1 94.88 713 MET A C 1
ATOM 5556 O O . MET A 1 713 ? -29.688 31.422 24.312 1 94.88 713 MET A O 1
ATOM 5560 N N . PHE A 1 714 ? -31.312 32.219 25.766 1 93.19 714 PHE A N 1
ATOM 5561 C CA . PHE A 1 714 ? -32.344 32.594 24.812 1 93.19 714 PHE A CA 1
ATOM 5562 C C . PHE A 1 714 ? -32.656 31.469 23.859 1 93.19 714 PHE A C 1
ATOM 5564 O O . PHE A 1 714 ? -32.625 31.625 22.641 1 93.19 714 PHE A O 1
ATOM 5571 N N . ASN A 1 715 ? -32.969 30.312 24.406 1 86.31 715 ASN A N 1
ATOM 5572 C CA . ASN A 1 715 ? -33.312 29.078 23.688 1 86.31 715 ASN A CA 1
ATOM 5573 C C . ASN A 1 715 ? -32.125 28.578 22.859 1 86.31 715 ASN A C 1
ATOM 5575 O O . ASN A 1 715 ? -32.281 28.266 21.688 1 86.31 715 ASN A O 1
ATOM 5579 N N . ASN A 1 716 ? -30.953 28.75 23.547 1 85.69 716 ASN A N 1
ATOM 5580 C CA . ASN A 1 716 ? -29.703 28.25 23 1 85.69 716 ASN A CA 1
ATOM 5581 C C . ASN A 1 716 ? -29.281 29.016 21.75 1 85.69 716 ASN A C 1
ATOM 5583 O O . ASN A 1 716 ? -28.562 28.484 20.906 1 85.69 716 ASN A O 1
ATOM 5587 N N . ARG A 1 717 ? -29.766 30.188 21.516 1 90.56 717 ARG A N 1
ATOM 5588 C CA . ARG A 1 717 ? -29.375 31.031 20.375 1 90.56 717 ARG A CA 1
ATOM 5589 C C . ARG A 1 717 ? -28.016 31.672 20.625 1 90.56 717 ARG A C 1
ATOM 5591 O O . ARG A 1 717 ? -27.328 32.062 19.672 1 90.56 717 ARG A O 1
ATOM 5598 N N . LEU A 1 718 ? -27.781 31.781 21.891 1 93.75 718 LEU A N 1
ATOM 5599 C CA . LEU A 1 718 ? -26.469 32.312 22.266 1 93.75 718 LEU A CA 1
ATOM 5600 C C . LEU A 1 718 ? -25.703 31.328 23.125 1 93.75 718 LEU A C 1
ATOM 5602 O O . LEU A 1 718 ? -26.219 30.844 24.141 1 93.75 718 LEU A O 1
ATOM 5606 N N . ASN A 1 719 ? -24.578 31.047 22.781 1 94.5 719 ASN A N 1
ATOM 5607 C CA . ASN A 1 719 ? -23.703 30.125 23.484 1 94.5 719 ASN A CA 1
ATOM 5608 C C . ASN A 1 719 ? -22.375 30.797 23.859 1 94.5 719 ASN A C 1
ATOM 5610 O O . ASN A 1 719 ? -21.719 31.391 23 1 94.5 719 ASN A O 1
ATOM 5614 N N . ILE A 1 720 ? -21.953 30.703 25.062 1 96 720 ILE A N 1
ATOM 5615 C CA . ILE A 1 720 ? -20.719 31.281 25.547 1 96 720 ILE A CA 1
ATOM 5616 C C . ILE A 1 720 ? -19.891 30.219 26.281 1 96 720 ILE A C 1
ATOM 5618 O O . ILE A 1 720 ? -20.422 29.484 27.109 1 96 720 ILE A O 1
ATOM 5622 N N . SER A 1 721 ? -18.703 30.094 25.906 1 95.81 721 SER A N 1
ATOM 5623 C CA . SER A 1 721 ? -17.766 29.203 26.594 1 95.81 721 SER A CA 1
ATOM 5624 C C . SER A 1 721 ? -16.5 29.953 27 1 95.81 721 SER A C 1
ATOM 5626 O O . SER A 1 721 ? -15.891 30.656 26.188 1 95.81 721 SER A O 1
ATOM 5628 N N . LEU A 1 722 ? -16.172 29.828 28.266 1 96.75 722 LEU A N 1
ATOM 5629 C CA . LEU A 1 722 ? -14.977 30.453 28.828 1 96.75 722 LEU A CA 1
ATOM 5630 C C . LEU A 1 722 ? -14.102 29.422 29.531 1 96.75 722 LEU A C 1
ATOM 5632 O O . LEU A 1 722 ? -14.609 28.594 30.297 1 96.75 722 LEU A O 1
ATOM 5636 N N . ASP A 1 723 ? -12.789 29.469 29.312 1 97.25 723 ASP A N 1
ATOM 5637 C CA . ASP A 1 723 ? -11.844 28.594 29.984 1 97.25 723 ASP A CA 1
ATOM 5638 C C . ASP A 1 723 ? -10.633 29.375 30.484 1 97.25 723 ASP A C 1
ATOM 5640 O O . ASP A 1 723 ? -10.133 30.266 29.797 1 97.25 723 ASP A O 1
ATOM 5644 N N . LEU A 1 724 ? -10.234 29.062 31.688 1 97.38 724 LEU A N 1
ATOM 5645 C CA . LEU A 1 724 ? -8.977 29.5 32.281 1 97.38 724 LEU A CA 1
ATOM 5646 C C . LEU A 1 724 ? -8.102 28.297 32.625 1 97.38 724 LEU A C 1
ATOM 5648 O O . LEU A 1 724 ? -8.586 27.312 33.188 1 97.38 724 LEU A O 1
ATOM 5652 N N . TYR A 1 725 ? -6.82 28.391 32.312 1 96.25 725 TYR A N 1
ATOM 5653 C CA . TYR A 1 725 ? -6.004 27.203 32.562 1 96.25 725 TYR A CA 1
ATOM 5654 C C . TYR A 1 725 ? -4.586 27.594 32.938 1 96.25 725 TYR A C 1
ATOM 5656 O O . TYR A 1 725 ? -4.152 28.719 32.688 1 96.25 725 TYR A O 1
ATOM 5664 N N . THR A 1 726 ? -3.91 26.672 33.625 1 96.25 726 THR A N 1
ATOM 5665 C CA . THR A 1 726 ? -2.479 26.672 33.906 1 96.25 726 THR A CA 1
ATOM 5666 C C . THR A 1 726 ? -1.886 25.281 33.719 1 96.25 726 THR A C 1
ATOM 5668 O O . THR A 1 726 ? -2.396 24.297 34.281 1 96.25 726 THR A O 1
ATOM 5671 N N . LYS A 1 727 ? -0.956 25.25 32.875 1 93.5 727 LYS A N 1
ATOM 5672 C CA . LYS A 1 727 ? -0.281 24 32.531 1 93.5 727 LYS A CA 1
ATOM 5673 C C . LYS A 1 727 ? 1.214 24.078 32.812 1 93.5 727 LYS A C 1
ATOM 5675 O O . LYS A 1 727 ? 1.9 24.984 32.344 1 93.5 727 LYS A O 1
ATOM 5680 N N . THR A 1 728 ? 1.723 23.141 33.625 1 94.12 728 THR A N 1
ATOM 5681 C CA . THR A 1 728 ? 3.139 23.125 33.969 1 94.12 728 THR A CA 1
ATOM 5682 C C . THR A 1 728 ? 3.771 21.781 33.594 1 94.12 728 THR A C 1
ATOM 5684 O O . THR A 1 728 ? 3.301 20.719 34.031 1 94.12 728 THR A O 1
ATOM 5687 N N . THR A 1 729 ? 4.758 21.828 32.812 1 92 729 THR A N 1
ATOM 5688 C CA . THR A 1 729 ? 5.531 20.641 32.469 1 92 729 THR A CA 1
ATOM 5689 C C . THR A 1 729 ? 6.816 20.578 33.281 1 92 729 THR A C 1
ATOM 5691 O O . THR A 1 729 ? 7.617 21.516 33.281 1 92 729 THR A O 1
ATOM 5694 N N . ARG A 1 730 ? 6.961 19.453 33.938 1 92.5 730 ARG A N 1
ATOM 5695 C CA . ARG A 1 730 ? 8.133 19.25 34.781 1 92.5 730 ARG A CA 1
ATOM 5696 C C . ARG A 1 730 ? 9 18.109 34.281 1 92.5 730 ARG A C 1
ATOM 5698 O O . ARG A 1 730 ? 8.555 17.312 33.438 1 92.5 730 ARG A O 1
ATOM 5705 N N . ASP A 1 731 ? 10.258 18.078 34.75 1 90.81 731 ASP A N 1
ATOM 5706 C CA . ASP A 1 731 ? 11.234 17.062 34.344 1 90.81 731 ASP A CA 1
ATOM 5707 C C . ASP A 1 731 ? 11.359 16.969 32.844 1 90.81 731 ASP A C 1
ATOM 5709 O O . ASP A 1 731 ? 11.289 15.875 32.281 1 90.81 731 ASP A O 1
ATOM 5713 N N . MET A 1 732 ? 11.477 18.109 32.344 1 89.69 732 MET A N 1
ATOM 5714 C CA . MET A 1 732 ? 11.562 18.156 30.875 1 89.69 732 MET A CA 1
ATOM 5715 C C . MET A 1 732 ? 12.836 17.469 30.391 1 89.69 732 MET A C 1
ATOM 5717 O O . MET A 1 732 ? 13.883 17.578 31.016 1 89.69 732 MET A O 1
ATOM 5721 N N . LEU A 1 733 ? 12.703 16.781 29.344 1 85.75 733 LEU A N 1
ATOM 5722 C CA . LEU A 1 733 ? 13.844 16.125 28.719 1 85.75 733 LEU A CA 1
ATOM 5723 C C . LEU A 1 733 ? 14.602 17.109 27.812 1 85.75 733 LEU A C 1
ATOM 5725 O O . LEU A 1 733 ? 14.141 17.438 26.719 1 85.75 733 LEU A O 1
ATOM 5729 N N . LEU A 1 734 ? 15.711 17.562 28.281 1 83 734 LEU A N 1
ATOM 5730 C CA . LEU A 1 734 ? 16.547 18.516 27.562 1 83 734 LEU A CA 1
ATOM 5731 C C . LEU A 1 734 ? 17.938 17.953 27.328 1 83 734 LEU A C 1
ATOM 5733 O O . LEU A 1 734 ? 18.391 17.062 28.047 1 83 734 LEU A O 1
ATOM 5737 N N . GLU A 1 735 ? 18.484 18.516 26.266 1 79.25 735 GLU A N 1
ATOM 5738 C CA . GLU A 1 735 ? 19.891 18.172 26.031 1 79.25 735 GLU A CA 1
ATOM 5739 C C . GLU A 1 735 ? 20.828 19.125 26.781 1 79.25 735 GLU A C 1
ATOM 5741 O O . GLU A 1 735 ? 20.922 20.297 26.438 1 79.25 735 GLU A O 1
ATOM 5746 N N . GLN A 1 736 ? 21.438 18.562 27.766 1 77.12 736 GLN A N 1
ATOM 5747 C CA . GLN A 1 736 ? 22.391 19.344 28.562 1 77.12 736 GLN A CA 1
ATOM 5748 C C . GLN A 1 736 ? 23.781 19.312 27.938 1 77.12 736 GLN A C 1
ATOM 5750 O O . GLN A 1 736 ? 24.25 18.25 27.516 1 77.12 736 GLN A O 1
ATOM 5755 N N . ASN A 1 737 ? 24.297 20.469 27.828 1 74.94 737 ASN A N 1
ATOM 5756 C CA . ASN A 1 737 ? 25.672 20.547 27.328 1 74.94 737 ASN A CA 1
ATOM 5757 C C . ASN A 1 737 ? 26.656 19.969 28.344 1 74.94 737 ASN A C 1
ATOM 5759 O O . ASN A 1 737 ? 26.531 20.203 29.547 1 74.94 737 ASN A O 1
ATOM 5763 N N . LEU A 1 738 ? 27.469 19.156 27.828 1 77.88 738 LEU A N 1
ATOM 5764 C CA . LEU A 1 738 ? 28.547 18.609 28.656 1 77.88 738 LEU A CA 1
ATOM 5765 C C . LEU A 1 738 ? 29.875 19.266 28.312 1 77.88 738 LEU A C 1
ATOM 5767 O O . LEU A 1 738 ? 30.078 19.703 27.172 1 77.88 738 LEU A O 1
ATOM 5771 N N . PRO A 1 739 ? 30.734 19.344 29.359 1 74.69 739 PRO A N 1
ATOM 5772 C CA . PRO A 1 739 ? 32.094 19.781 29 1 74.69 739 PRO A CA 1
ATOM 5773 C C . PRO A 1 739 ? 32.75 18.891 27.953 1 74.69 739 PRO A C 1
ATOM 5775 O O . PRO A 1 739 ? 32.562 17.656 28 1 74.69 739 PRO A O 1
ATOM 5778 N N . ARG A 1 740 ? 33.25 19.469 27.047 1 74.56 740 ARG A N 1
ATOM 5779 C CA . ARG A 1 740 ? 33.875 18.75 25.938 1 74.56 740 ARG A CA 1
ATOM 5780 C C . ARG A 1 740 ? 34.844 17.703 26.438 1 74.56 740 ARG A C 1
ATOM 5782 O O . ARG A 1 740 ? 35.125 16.719 25.75 1 74.56 740 ARG A O 1
ATOM 5789 N N . THR A 1 741 ? 35.375 17.891 27.625 1 75.56 741 THR A N 1
ATOM 5790 C CA . THR A 1 741 ? 36.312 16.969 28.219 1 75.56 741 THR A CA 1
ATOM 5791 C C . THR A 1 741 ? 35.688 15.609 28.5 1 75.56 741 THR A C 1
ATOM 5793 O O . THR A 1 741 ? 36.375 14.602 28.656 1 75.56 741 THR A O 1
ATOM 5796 N N . SER A 1 742 ? 34.375 15.609 28.438 1 76.88 742 SER A N 1
ATOM 5797 C CA . SER A 1 742 ? 33.688 14.359 28.719 1 76.88 742 SER A CA 1
ATOM 5798 C C . SER A 1 742 ? 33.688 13.438 27.5 1 76.88 742 SER A C 1
ATOM 5800 O O . SER A 1 742 ? 33.406 12.25 27.609 1 76.88 742 SER A O 1
ATOM 5802 N N . GLY A 1 743 ? 34.156 14.023 26.375 1 75.38 743 GLY A N 1
ATOM 5803 C CA . GLY A 1 743 ? 34.094 13.266 25.125 1 75.38 743 GLY A CA 1
ATOM 5804 C C . GLY A 1 743 ? 32.781 13.367 24.406 1 75.38 743 GLY A C 1
ATOM 5805 O O . GLY A 1 743 ? 32.625 12.891 23.281 1 75.38 743 GLY A O 1
ATOM 5806 N N . PHE A 1 744 ? 31.828 13.883 25.188 1 81.19 744 PHE A N 1
ATOM 5807 C CA . PHE A 1 744 ? 30.5 14.062 24.578 1 81.19 744 PHE A CA 1
ATOM 5808 C C . PHE A 1 744 ? 30.078 15.523 24.625 1 81.19 744 PHE A C 1
ATOM 5810 O O . PHE A 1 744 ? 30.531 16.281 25.484 1 81.19 744 PHE A O 1
ATOM 5817 N N . GLY A 1 745 ? 29.297 15.922 23.625 1 74.25 745 GLY A N 1
ATOM 5818 C CA . GLY A 1 745 ? 28.844 17.297 23.594 1 74.25 745 GLY A CA 1
ATOM 5819 C C . GLY A 1 745 ? 27.562 17.516 24.375 1 74.25 745 GLY A C 1
ATOM 5820 O O . GLY A 1 745 ? 27.406 18.547 25.031 1 74.25 745 GLY A O 1
ATOM 5821 N N . LYS A 1 746 ? 26.625 16.547 24.281 1 78.31 746 LYS A N 1
ATOM 5822 C CA . LYS A 1 746 ? 25.312 16.719 24.891 1 78.31 746 LYS A CA 1
ATOM 5823 C C . LYS A 1 746 ? 24.797 15.391 25.469 1 78.31 746 LYS A C 1
ATOM 5825 O O . LYS A 1 746 ? 25.25 14.32 25.062 1 78.31 746 LYS A O 1
ATOM 5830 N N . VAL A 1 747 ? 24.047 15.523 26.469 1 81.44 747 VAL A N 1
ATOM 5831 C CA . VAL A 1 747 ? 23.375 14.367 27.047 1 81.44 747 VAL A CA 1
ATOM 5832 C C . VAL A 1 747 ? 21.938 14.734 27.406 1 81.44 747 VAL A C 1
ATOM 5834 O O . VAL A 1 747 ? 21.672 15.844 27.875 1 81.44 747 VAL A O 1
ATOM 5837 N N . THR A 1 748 ? 21.031 13.852 27.109 1 84.31 748 THR A N 1
ATOM 5838 C CA . THR A 1 748 ? 19.641 14.086 27.453 1 84.31 748 THR A CA 1
ATOM 5839 C C . THR A 1 748 ? 19.391 13.789 28.922 1 84.31 748 THR A C 1
ATOM 5841 O O . THR A 1 748 ? 19.75 12.727 29.422 1 84.31 748 THR A O 1
ATOM 5844 N N . ARG A 1 749 ? 18.812 14.734 29.625 1 87.44 749 ARG A N 1
ATOM 5845 C CA . ARG A 1 749 ? 18.484 14.602 31.031 1 87.44 749 ARG A CA 1
ATOM 5846 C C . ARG A 1 749 ? 17.141 15.227 31.359 1 87.44 749 ARG A C 1
ATOM 5848 O O . ARG A 1 749 ? 16.672 16.109 30.625 1 87.44 749 ARG A O 1
ATOM 5855 N N . ASN A 1 750 ? 16.547 14.688 32.406 1 90 750 ASN A N 1
ATOM 5856 C CA . ASN A 1 750 ? 15.328 15.305 32.938 1 90 750 ASN A CA 1
ATOM 5857 C C . ASN A 1 750 ? 15.648 16.562 33.75 1 90 750 ASN A C 1
ATOM 5859 O O . ASN A 1 750 ? 15.805 16.5 34.969 1 90 750 ASN A O 1
ATOM 5863 N N . ILE A 1 751 ? 15.742 17.656 32.875 1 83.5 751 ILE A N 1
ATOM 5864 C CA . ILE A 1 751 ? 16.109 18.891 33.562 1 83.5 751 ILE A CA 1
ATOM 5865 C C . ILE A 1 751 ? 15.25 20.031 33.031 1 83.5 751 ILE A C 1
ATOM 5867 O O . ILE A 1 751 ? 14.773 20 31.906 1 83.5 751 ILE A O 1
ATOM 5871 N N . GLY A 1 752 ? 14.336 20.688 33.75 1 87 752 GLY A N 1
ATOM 5872 C CA . GLY A 1 752 ? 13.656 21.906 33.344 1 87 752 GLY A CA 1
ATOM 5873 C C . GLY A 1 752 ? 12.172 21.891 33.656 1 87 752 GLY A C 1
ATOM 5874 O O . GLY A 1 752 ? 11.609 20.859 34 1 87 752 GLY A O 1
ATOM 5875 N N . SER A 1 753 ? 11.672 22.953 33.406 1 92.81 753 SER A N 1
ATOM 5876 C CA . SER A 1 753 ? 10.242 23.141 33.625 1 92.81 753 SER A CA 1
ATOM 5877 C C . SER A 1 753 ? 9.719 24.375 32.906 1 92.81 753 SER A C 1
ATOM 5879 O O . SER A 1 753 ? 10.406 25.391 32.844 1 92.81 753 SER A O 1
ATOM 5881 N N . VAL A 1 754 ? 8.562 24.234 32.281 1 92.44 754 VAL A N 1
ATOM 5882 C CA . VAL A 1 754 ? 7.902 25.312 31.562 1 92.44 754 VAL A CA 1
ATOM 5883 C C . VAL A 1 754 ? 6.434 25.391 31.984 1 92.44 754 VAL A C 1
ATOM 5885 O O . VAL A 1 754 ? 5.797 24.359 32.219 1 92.44 754 VAL A O 1
ATOM 5888 N N . ARG A 1 755 ? 5.938 26.609 32 1 95.25 755 ARG A N 1
ATOM 5889 C CA . ARG A 1 755 ? 4.535 26.828 32.375 1 95.25 755 ARG A CA 1
ATOM 5890 C C . ARG A 1 755 ? 3.803 27.594 31.281 1 95.25 755 ARG A C 1
ATOM 5892 O O . ARG A 1 755 ? 4.34 28.547 30.719 1 95.25 755 ARG A O 1
ATOM 5899 N N . ASN A 1 756 ? 2.605 27.203 30.906 1 94 756 ASN A N 1
ATOM 5900 C CA . ASN A 1 756 ? 1.672 27.922 30.047 1 94 756 ASN A CA 1
ATOM 5901 C C . ASN A 1 756 ? 0.406 28.312 30.797 1 94 756 ASN A C 1
ATOM 5903 O O . ASN A 1 756 ? -0.193 27.5 31.484 1 94 756 ASN A O 1
ATOM 5907 N N . ARG A 1 757 ? 0.062 29.547 30.688 1 95.5 757 ARG A N 1
ATOM 5908 C CA . ARG A 1 757 ? -1.163 30.078 31.281 1 95.5 757 ARG A CA 1
ATOM 5909 C C . ARG A 1 757 ? -1.938 30.938 30.297 1 95.5 757 ARG A C 1
ATOM 5911 O O . ARG A 1 757 ? -1.343 31.688 29.516 1 95.5 757 ARG A O 1
ATOM 5918 N N . GLY A 1 758 ? -3.26 30.719 30.328 1 95.88 758 GLY A N 1
ATOM 5919 C CA . GLY A 1 758 ? -4.023 31.516 29.391 1 95.88 758 GLY A CA 1
ATOM 5920 C C . GLY A 1 758 ? -5.523 31.422 29.594 1 95.88 758 GLY A C 1
ATOM 5921 O O . GLY A 1 758 ? -5.977 30.906 30.625 1 95.88 758 GLY A O 1
ATOM 5922 N N . PHE A 1 759 ? -6.266 32.062 28.75 1 96.38 759 PHE A N 1
ATOM 5923 C CA . PHE A 1 759 ? -7.719 32 28.75 1 96.38 759 PHE A CA 1
ATOM 5924 C C . PHE A 1 759 ? -8.25 31.859 27.328 1 96.38 759 PHE A C 1
ATOM 5926 O O . PHE A 1 759 ? -7.559 32.219 26.359 1 96.38 759 PHE A O 1
ATOM 5933 N N . GLU A 1 760 ? -9.414 31.375 27.219 1 97.44 760 GLU A N 1
ATOM 5934 C CA . GLU A 1 760 ? -10.133 31.156 25.984 1 97.44 760 GLU A CA 1
ATOM 5935 C C . GLU A 1 760 ? -11.594 31.578 26.094 1 97.44 760 GLU A C 1
ATOM 5937 O O . GLU A 1 760 ? -12.242 31.312 27.125 1 97.44 760 GLU A O 1
ATOM 5942 N N . ILE A 1 761 ? -12.055 32.25 25.062 1 97.19 761 ILE A N 1
ATOM 5943 C CA . ILE A 1 761 ? -13.453 32.688 25.031 1 97.19 761 ILE A CA 1
ATOM 5944 C C . ILE A 1 761 ? -14.047 32.375 23.656 1 97.19 761 ILE A C 1
ATOM 5946 O O . ILE A 1 761 ? -13.383 32.562 22.625 1 97.19 761 ILE A O 1
ATOM 5950 N N . SER A 1 762 ? -15.102 31.812 23.625 1 96.88 762 SER A N 1
ATOM 5951 C CA . SER A 1 762 ? -15.875 31.594 22.406 1 96.88 762 SER A CA 1
ATOM 5952 C C . SER A 1 762 ? -17.328 32.031 22.578 1 96.88 762 SER A C 1
ATOM 5954 O O . SER A 1 762 ? -17.984 31.656 23.547 1 96.88 762 SER A O 1
ATOM 5956 N N . VAL A 1 763 ? -17.828 32.875 21.734 1 96.62 763 VAL A N 1
ATOM 5957 C CA . VAL A 1 763 ? -19.203 33.344 21.734 1 96.62 763 VAL A CA 1
ATOM 5958 C C . VAL A 1 763 ? -19.828 33.125 20.359 1 96.62 763 VAL A C 1
ATOM 5960 O O . VAL A 1 763 ? -19.297 33.562 19.344 1 96.62 763 VAL A O 1
ATOM 5963 N N . GLY A 1 764 ? -20.828 32.406 20.375 1 94.25 764 GLY A N 1
ATOM 5964 C CA . GLY A 1 764 ? -21.484 32.125 19.109 1 94.25 764 GLY A CA 1
ATOM 5965 C C . GLY A 1 764 ? -23 31.953 19.25 1 94.25 764 GLY A C 1
ATOM 5966 O O . GLY A 1 764 ? -23.516 31.797 20.359 1 94.25 764 GLY A O 1
ATOM 5967 N N . GLY A 1 765 ? -23.703 32.094 18.062 1 91.94 765 GLY A N 1
ATOM 5968 C CA . GLY A 1 765 ? -25.141 31.859 18.109 1 91.94 765 GLY A CA 1
ATOM 5969 C C . GLY A 1 765 ? -25.844 32.312 16.828 1 91.94 765 GLY A C 1
ATOM 5970 O O . GLY A 1 765 ? -25.188 32.688 15.852 1 91.94 765 GLY A O 1
ATOM 5971 N N . VAL A 1 766 ? -27.141 32.125 16.922 1 93.31 766 VAL A N 1
ATOM 5972 C CA . VAL A 1 766 ? -28.016 32.562 15.836 1 93.31 766 VAL A CA 1
ATOM 5973 C C . VAL A 1 766 ? -28.516 33.969 16.109 1 93.31 766 VAL A C 1
ATOM 5975 O O . VAL A 1 766 ? -29.328 34.156 17.016 1 93.31 766 VAL A O 1
ATOM 5978 N N . LEU A 1 767 ? -28.094 34.875 15.344 1 93.88 767 LEU A N 1
ATOM 5979 C CA . LEU A 1 767 ? -28.438 36.281 15.555 1 93.88 767 LEU A CA 1
ATOM 5980 C C . LEU A 1 767 ? -29.844 36.562 15.008 1 93.88 767 LEU A C 1
ATOM 5982 O O . LEU A 1 767 ? -30.594 37.312 15.609 1 93.88 767 LEU A O 1
ATOM 5986 N N . ILE A 1 768 ? -30.047 36.062 13.758 1 94.12 768 ILE A N 1
ATOM 5987 C CA . ILE A 1 768 ? -31.344 36.188 13.117 1 94.12 768 ILE A CA 1
ATOM 5988 C C . ILE A 1 768 ? -31.812 34.812 12.617 1 94.12 768 ILE A C 1
ATOM 5990 O O . ILE A 1 768 ? -31.062 34.125 11.953 1 94.12 768 ILE A O 1
ATOM 5994 N N . ASP A 1 769 ? -33 34.438 12.961 1 90.38 769 ASP A N 1
ATOM 5995 C CA . ASP A 1 769 ? -33.594 33.188 12.508 1 90.38 769 ASP A CA 1
ATOM 5996 C C . ASP A 1 769 ? -35 33.406 11.969 1 90.38 769 ASP A C 1
ATOM 5998 O O . ASP A 1 769 ? -36 33.219 12.695 1 90.38 769 ASP A O 1
ATOM 6002 N N . LYS A 1 770 ? -35.031 33.719 10.812 1 90.62 770 LYS A N 1
ATOM 6003 C CA . LYS A 1 770 ? -36.312 33.906 10.117 1 90.62 770 LYS A CA 1
ATOM 6004 C C . LYS A 1 770 ? -36.438 32.938 8.953 1 90.62 770 LYS A C 1
ATOM 6006 O O . LYS A 1 770 ? -35.469 32.312 8.539 1 90.62 770 LYS A O 1
ATOM 6011 N N . LYS A 1 771 ? -37.625 32.781 8.531 1 84.44 771 LYS A N 1
ATOM 6012 C CA . LYS A 1 771 ? -37.906 31.797 7.496 1 84.44 771 LYS A CA 1
ATOM 6013 C C . LYS A 1 771 ? -37.031 32.031 6.266 1 84.44 771 LYS A C 1
ATOM 6015 O O . LYS A 1 771 ? -36.375 31.109 5.766 1 84.44 771 LYS A O 1
ATOM 6020 N N . ASP A 1 772 ? -36.969 33.25 5.754 1 89.81 772 ASP A N 1
ATOM 6021 C CA . ASP A 1 772 ? -36.25 33.531 4.5 1 89.81 772 ASP A CA 1
ATOM 6022 C C . ASP A 1 772 ? -34.844 34.031 4.754 1 89.81 772 ASP A C 1
ATOM 6024 O O . ASP A 1 772 ? -34.031 34.156 3.828 1 89.81 772 ASP A O 1
ATOM 6028 N N . PHE A 1 773 ? -34.562 34.406 6 1 93.88 773 PHE A N 1
ATOM 6029 C CA . PHE A 1 773 ? -33.25 35 6.301 1 93.88 773 PHE A CA 1
ATOM 6030 C C . PHE A 1 773 ? -32.719 34.438 7.625 1 93.88 773 PHE A C 1
ATOM 6032 O O . PHE A 1 773 ? -33.406 34.562 8.656 1 93.88 773 PHE A O 1
ATOM 6039 N N . THR A 1 774 ? -31.594 33.844 7.629 1 93.5 774 THR A N 1
ATOM 6040 C CA . THR A 1 774 ? -30.922 33.406 8.836 1 93.5 774 THR A CA 1
ATOM 6041 C C . THR A 1 774 ? -29.5 33.938 8.906 1 93.5 774 THR A C 1
ATOM 6043 O O . THR A 1 774 ? -28.828 34.062 7.875 1 93.5 774 THR A O 1
ATOM 6046 N N . TRP A 1 775 ? -29.031 34.375 10.047 1 95.56 775 TRP A N 1
ATOM 6047 C CA . TRP A 1 775 ? -27.688 34.906 10.281 1 95.56 775 TRP A CA 1
ATOM 6048 C C . TRP A 1 775 ? -27.062 34.25 11.523 1 95.56 775 TRP A C 1
ATOM 6050 O O . TRP A 1 775 ? -27.578 34.438 12.633 1 95.56 775 TRP A O 1
ATOM 6060 N N . ASN A 1 776 ? -26.047 33.5 11.328 1 94.56 776 ASN A N 1
ATOM 6061 C CA . ASN A 1 776 ? -25.266 32.906 12.398 1 94.56 776 ASN A CA 1
ATOM 6062 C C . ASN A 1 776 ? -23.844 33.5 12.453 1 94.56 776 ASN A C 1
ATOM 6064 O O . ASN A 1 776 ? -23.266 33.812 11.414 1 94.56 776 ASN A O 1
ATOM 6068 N N . ALA A 1 777 ? -23.281 33.594 13.656 1 95.19 777 ALA A N 1
ATOM 6069 C CA . ALA A 1 777 ? -21.906 34.094 13.812 1 95.19 777 ALA A CA 1
ATOM 6070 C C . ALA A 1 777 ? -21.266 33.531 15.07 1 95.19 777 ALA A C 1
ATOM 6072 O O . ALA A 1 777 ? -21.938 33.312 16.078 1 95.19 777 ALA A O 1
ATOM 6073 N N . THR A 1 778 ? -20.016 33.25 14.992 1 95.38 778 THR A N 1
ATOM 6074 C CA . THR A 1 778 ? -19.219 32.812 16.125 1 95.38 778 THR A CA 1
ATOM 6075 C C . THR A 1 778 ? -17.875 33.562 16.172 1 95.38 778 THR A C 1
ATOM 6077 O O . THR A 1 778 ? -17.172 33.625 15.164 1 95.38 778 THR A O 1
ATOM 6080 N N . VAL A 1 779 ? -17.578 34.094 17.281 1 96.75 779 VAL A N 1
ATOM 6081 C CA . VAL A 1 779 ? -16.312 34.781 17.5 1 96.75 779 VAL A CA 1
ATOM 6082 C C . VAL A 1 779 ? -15.539 34.094 18.625 1 96.75 779 VAL A C 1
ATOM 6084 O O . VAL A 1 779 ? -16.141 33.656 19.625 1 96.75 779 VAL A O 1
ATOM 6087 N N . ASN A 1 780 ? -14.258 33.938 18.484 1 96 780 ASN A N 1
ATOM 6088 C CA . ASN A 1 780 ? -13.43 33.406 19.547 1 96 780 ASN A CA 1
ATOM 6089 C C . ASN A 1 780 ? -12.18 34.25 19.766 1 96 780 ASN A C 1
ATOM 6091 O O . ASN A 1 780 ? -11.727 34.969 18.859 1 96 780 ASN A O 1
ATOM 6095 N N . PHE A 1 781 ? -11.719 34.156 20.953 1 96.12 781 PHE A N 1
ATOM 6096 C CA . PHE A 1 781 ? -10.562 34.906 21.422 1 96.12 781 PHE A CA 1
ATOM 6097 C C . PHE A 1 781 ? -9.766 34.094 22.438 1 96.12 781 PHE A C 1
ATOM 6099 O O . PHE A 1 781 ? -10.336 33.531 23.375 1 96.12 781 PHE A O 1
ATOM 6106 N N . SER A 1 782 ? -8.43 34.031 22.219 1 96.88 782 SER A N 1
ATOM 6107 C CA . SER A 1 782 ? -7.594 33.281 23.125 1 96.88 782 SER A CA 1
ATOM 6108 C C . SER A 1 782 ? -6.25 33.938 23.359 1 96.88 782 SER A C 1
ATOM 6110 O O . SER A 1 782 ? -5.727 34.625 22.453 1 96.88 782 SER A O 1
ATOM 6112 N N . SER A 1 783 ? -5.75 33.75 24.531 1 96.31 783 SER A N 1
ATOM 6113 C CA . SER A 1 783 ? -4.426 34.219 24.906 1 96.31 783 SER A CA 1
ATOM 6114 C C . SER A 1 783 ? -3.66 33.188 25.719 1 96.31 783 SER A C 1
ATOM 6116 O O . SER A 1 783 ? -4.238 32.5 26.562 1 96.31 783 SER A O 1
ATOM 6118 N N . ASN A 1 784 ? -2.385 33 25.438 1 95.12 784 ASN A N 1
ATOM 6119 C CA . ASN A 1 784 ? -1.505 32.062 26.141 1 95.12 784 ASN A CA 1
ATOM 6120 C C . ASN A 1 784 ? -0.137 32.688 26.406 1 95.12 784 ASN A C 1
ATOM 6122 O O . ASN A 1 784 ? 0.437 33.344 25.531 1 95.12 784 ASN A O 1
ATOM 6126 N N . GLN A 1 785 ? 0.35 32.5 27.609 1 93.81 785 GLN A N 1
ATOM 6127 C CA . GLN A 1 785 ? 1.677 32.969 28 1 93.81 785 GLN A CA 1
ATOM 6128 C C . GLN A 1 785 ? 2.543 31.828 28.5 1 93.81 785 GLN A C 1
ATOM 6130 O O . GLN A 1 785 ? 2.191 31.172 29.484 1 93.81 785 GLN A O 1
ATOM 6135 N N . SER A 1 786 ? 3.592 31.703 27.844 1 91.94 786 SER A N 1
ATOM 6136 C CA . SER A 1 786 ? 4.547 30.688 28.297 1 91.94 786 SER A CA 1
ATOM 6137 C C . SER A 1 786 ? 5.648 31.312 29.156 1 91.94 786 SER A C 1
ATOM 6139 O O . SER A 1 786 ? 5.996 32.469 28.969 1 91.94 786 SER A O 1
ATOM 6141 N N . LYS A 1 787 ? 6.16 30.5 30.062 1 94.56 787 LYS A N 1
ATOM 6142 C CA . LYS A 1 787 ? 7.254 30.938 30.922 1 94.56 787 LYS A CA 1
ATOM 6143 C C . LYS A 1 787 ? 8.164 29.781 31.281 1 94.56 787 LYS A C 1
ATOM 6145 O O . LYS A 1 787 ? 7.695 28.734 31.75 1 94.56 787 LYS A O 1
ATOM 6150 N N . VAL A 1 788 ? 9.461 30.016 31.078 1 93.88 788 VAL A N 1
ATOM 6151 C CA . VAL A 1 788 ? 10.445 29.016 31.5 1 93.88 788 VAL A CA 1
ATOM 6152 C C . VAL A 1 788 ? 10.672 29.125 33 1 93.88 788 VAL A C 1
ATOM 6154 O O . VAL A 1 788 ? 11.055 30.172 33.5 1 93.88 788 VAL A O 1
ATOM 6157 N N . LEU A 1 789 ? 10.484 28.016 33.719 1 94.81 789 LEU A N 1
ATOM 6158 C CA . LEU A 1 789 ? 10.609 28.031 35.188 1 94.81 789 LEU A CA 1
ATOM 6159 C C . LEU A 1 789 ? 11.992 27.578 35.625 1 94.81 789 LEU A C 1
ATOM 6161 O O . LEU A 1 789 ? 12.523 28.062 36.625 1 94.81 789 LEU A O 1
ATOM 6165 N N . SER A 1 790 ? 12.516 26.594 34.875 1 92.75 790 SER A N 1
ATOM 6166 C CA . SER A 1 790 ? 13.828 26.078 35.219 1 92.75 790 SER A CA 1
ATOM 6167 C C . SER A 1 790 ? 14.516 25.422 34.031 1 92.75 790 SER A C 1
ATOM 6169 O O . SER A 1 790 ? 13.852 24.875 33.156 1 92.75 790 SER A O 1
ATOM 6171 N N . LEU A 1 791 ? 15.82 25.547 34 1 90.56 791 LEU A N 1
ATOM 6172 C CA . LEU A 1 791 ? 16.656 24.875 33 1 90.56 791 LEU A CA 1
ATOM 6173 C C . LEU A 1 791 ? 17.734 24.031 33.688 1 90.56 791 LEU A C 1
ATOM 6175 O O . LEU A 1 791 ? 18.844 23.922 33.188 1 90.56 791 LEU A O 1
ATOM 6179 N N . GLY A 1 792 ? 17.312 23.594 34.938 1 86.06 792 GLY A N 1
ATOM 6180 C CA . GLY A 1 792 ? 18.297 22.844 35.688 1 86.06 792 GLY A CA 1
ATOM 6181 C C . GLY A 1 792 ? 19.359 23.719 36.312 1 86.06 792 GLY A C 1
ATOM 6182 O O . GLY A 1 792 ? 19.047 24.672 37.031 1 86.06 792 GLY A O 1
ATOM 6183 N N . ALA A 1 793 ? 20.656 23.328 35.906 1 81.06 793 ALA A N 1
ATOM 6184 C CA . ALA A 1 793 ? 21.781 24.062 36.469 1 81.06 793 ALA A CA 1
ATOM 6185 C C . ALA A 1 793 ? 22.047 25.344 35.656 1 81.06 793 ALA A C 1
ATOM 6187 O O . ALA A 1 793 ? 22.672 26.281 36.156 1 81.06 793 ALA A O 1
ATOM 6188 N N . GLU A 1 794 ? 21.422 25.375 34.562 1 83.44 794 GLU A N 1
ATOM 6189 C CA . GLU A 1 794 ? 21.656 26.531 33.719 1 83.44 794 GLU A CA 1
ATOM 6190 C C . GLU A 1 794 ? 20.562 27.578 33.875 1 83.44 794 GLU A C 1
ATOM 6192 O O . GLU A 1 794 ? 19.453 27.266 34.312 1 83.44 794 GLU A O 1
ATOM 6197 N N . THR A 1 795 ? 21.031 28.812 33.594 1 86.19 795 THR A N 1
ATOM 6198 C CA . THR A 1 795 ? 20.047 29.875 33.688 1 86.19 795 THR A CA 1
ATOM 6199 C C . THR A 1 795 ? 19.609 30.312 32.281 1 86.19 795 THR A C 1
ATOM 6201 O O . THR A 1 795 ? 18.594 30.984 32.125 1 86.19 795 THR A O 1
ATOM 6204 N N . GLN A 1 796 ? 20.406 29.969 31.422 1 87.25 796 GLN A N 1
ATOM 6205 C CA . GLN A 1 796 ? 20.047 30.281 30.031 1 87.25 796 GLN A CA 1
ATOM 6206 C C . GLN A 1 796 ? 20.672 29.281 29.078 1 87.25 796 GLN A C 1
ATOM 6208 O O . GLN A 1 796 ? 21.688 28.656 29.391 1 87.25 796 GLN A O 1
ATOM 6213 N N . MET A 1 797 ? 19.938 29.062 28.031 1 83.31 797 MET A N 1
ATOM 6214 C CA . MET A 1 797 ? 20.406 28.234 26.938 1 83.31 797 MET A CA 1
ATOM 6215 C C . MET A 1 797 ? 20.281 28.969 25.609 1 83.31 797 MET A C 1
ATOM 6217 O O . MET A 1 797 ? 19.297 29.688 25.375 1 83.31 797 MET A O 1
ATOM 6221 N N . LEU A 1 798 ? 21.312 28.859 24.797 1 79.25 798 LEU A N 1
ATOM 6222 C CA . LEU A 1 798 ? 21.297 29.453 23.469 1 79.25 798 LEU A CA 1
ATOM 6223 C C . LEU A 1 798 ? 21.266 28.375 22.391 1 79.25 798 LEU A C 1
ATOM 6225 O O . LEU A 1 798 ? 22.016 27.391 22.469 1 79.25 798 LEU A O 1
ATOM 6229 N N . GLU A 1 799 ? 20.297 28.469 21.531 1 76.94 799 GLU A N 1
ATOM 6230 C CA . GLU A 1 799 ? 20.188 27.547 20.406 1 76.94 799 GLU A CA 1
ATOM 6231 C C . GLU A 1 799 ? 20.359 28.281 19.078 1 76.94 799 GLU A C 1
ATOM 6233 O O . GLU A 1 799 ? 20.141 29.484 18.984 1 76.94 799 GLU A O 1
ATOM 6238 N N . GLY A 1 800 ? 20.859 27.5 18.078 1 71.81 800 GLY A N 1
ATOM 6239 C CA . GLY A 1 800 ? 21.062 28.078 16.766 1 71.81 800 GLY A CA 1
ATOM 6240 C C . GLY A 1 800 ? 19.891 27.859 15.828 1 71.81 800 GLY A C 1
ATOM 6241 O O . GLY A 1 800 ? 19.328 26.766 15.789 1 71.81 800 GLY A O 1
ATOM 6242 N N . ARG A 1 801 ? 19.438 28.938 15.227 1 70.56 801 ARG A N 1
ATOM 6243 C CA . ARG A 1 801 ? 18.484 28.906 14.125 1 70.56 801 ARG A CA 1
ATOM 6244 C C . ARG A 1 801 ? 18.906 29.844 13 1 70.56 801 ARG A C 1
ATOM 6246 O O . ARG A 1 801 ? 18.703 31.062 13.086 1 70.56 801 ARG A O 1
ATOM 6253 N N . PRO A 1 802 ? 19.469 29.188 11.992 1 64.38 802 PRO A N 1
ATOM 6254 C CA . PRO A 1 802 ? 19.938 30.062 10.922 1 64.38 802 PRO A CA 1
ATOM 6255 C C . PRO A 1 802 ? 18.812 30.906 10.32 1 64.38 802 PRO A C 1
ATOM 6257 O O . PRO A 1 802 ? 17.734 30.391 10.023 1 64.38 802 PRO A O 1
ATOM 6260 N N . VAL A 1 803 ? 18.922 32.125 10.477 1 66.38 803 VAL A N 1
ATOM 6261 C CA . VAL A 1 803 ? 18 33.062 9.859 1 66.38 803 VAL A CA 1
ATOM 6262 C C . VAL A 1 803 ? 18.656 33.688 8.617 1 66.38 803 VAL A C 1
ATOM 6264 O O . VAL A 1 803 ? 19.547 34.531 8.742 1 66.38 803 VAL A O 1
ATOM 6267 N N . GLY A 1 804 ? 18.391 33.125 7.371 1 57.53 804 GLY A N 1
ATOM 6268 C CA . GLY A 1 804 ? 19 33.656 6.152 1 57.53 804 GLY A CA 1
ATOM 6269 C C . GLY A 1 804 ? 20.484 33.375 6.055 1 57.53 804 GLY A C 1
ATOM 6270 O O . GLY A 1 804 ? 20.922 32.25 6.359 1 57.53 804 GLY A O 1
ATOM 6271 N N . SER A 1 805 ? 21.281 34.281 5.438 1 48.66 805 SER A N 1
ATOM 6272 C CA . SER A 1 805 ? 22.719 34.125 5.227 1 48.66 805 SER A CA 1
ATOM 6273 C C . SER A 1 805 ? 23.484 34.25 6.539 1 48.66 805 SER A C 1
ATOM 6275 O O . SER A 1 805 ? 24.703 34.062 6.574 1 48.66 805 SER A O 1
ATOM 6277 N N . ALA A 1 806 ? 22.844 34.562 7.516 1 46.72 806 ALA A N 1
ATOM 6278 C CA . ALA A 1 806 ? 23.562 34.688 8.781 1 46.72 806 ALA A CA 1
ATOM 6279 C C . ALA A 1 806 ? 23.844 33.344 9.391 1 46.72 806 ALA A C 1
ATOM 6281 O O . ALA A 1 806 ? 22.922 32.625 9.812 1 46.72 806 ALA A O 1
ATOM 6282 N N . SER A 1 807 ? 24.719 32.531 8.992 1 46.16 807 SER A N 1
ATOM 6283 C CA . SER A 1 807 ? 25.281 31.234 9.391 1 46.16 807 SER A CA 1
ATOM 6284 C C . SER A 1 807 ? 25.703 31.25 10.852 1 46.16 807 SER A C 1
ATOM 6286 O O . SER A 1 807 ? 26.109 32.281 11.375 1 46.16 807 SER A O 1
ATOM 6288 N N . GLY A 1 808 ? 25.438 30.422 11.781 1 51.81 808 GLY A N 1
ATOM 6289 C CA . GLY A 1 808 ? 26.203 29.969 12.93 1 51.81 808 GLY A CA 1
ATOM 6290 C C . GLY A 1 808 ? 25.531 30.297 14.258 1 51.81 808 GLY A C 1
ATOM 6291 O O . GLY A 1 808 ? 26.047 29.953 15.32 1 51.81 808 GLY A O 1
ATOM 6292 N N . SER A 1 809 ? 24.594 31.469 14.398 1 59.69 809 SER A N 1
ATOM 6293 C CA . SER A 1 809 ? 24.641 32.125 15.695 1 59.69 809 SER A CA 1
ATOM 6294 C C . SER A 1 809 ? 23.516 31.641 16.609 1 59.69 809 SER A C 1
ATOM 6296 O O . SER A 1 809 ? 22.516 31.125 16.125 1 59.69 809 SER A O 1
ATOM 6298 N N . GLU A 1 810 ? 23.781 31.359 17.734 1 74.75 810 GLU A N 1
ATOM 6299 C CA . GLU A 1 810 ? 22.969 31.188 18.938 1 74.75 810 GLU A CA 1
ATOM 6300 C C . GLU A 1 810 ? 21.969 32.344 19.109 1 74.75 810 GLU A C 1
ATOM 6302 O O . GLU A 1 810 ? 22.109 33.156 20 1 74.75 810 GLU A O 1
ATOM 6307 N N . ASN A 1 811 ? 20.969 32.375 18.172 1 82.44 811 ASN A N 1
ATOM 6308 C CA . ASN A 1 811 ? 20.047 33.5 18.125 1 82.44 811 ASN A CA 1
ATOM 6309 C C . ASN A 1 811 ? 18.719 33.156 18.781 1 82.44 811 ASN A C 1
ATOM 6311 O O . ASN A 1 811 ? 17.766 33.938 18.719 1 82.44 811 ASN A O 1
ATOM 6315 N N . VAL A 1 812 ? 18.609 32.062 19.344 1 84.69 812 VAL A N 1
ATOM 6316 C CA . VAL A 1 812 ? 17.422 31.688 20.125 1 84.69 812 VAL A CA 1
ATOM 6317 C C . VAL A 1 812 ? 17.766 31.656 21.609 1 84.69 812 VAL A C 1
ATOM 6319 O O . VAL A 1 812 ? 18.656 30.906 22.031 1 84.69 812 VAL A O 1
ATOM 6322 N N . LEU A 1 813 ? 17 32.406 22.281 1 88.81 813 LEU A N 1
ATOM 6323 C CA . LEU A 1 813 ? 17.281 32.469 23.703 1 88.81 813 LEU A CA 1
ATOM 6324 C C . LEU A 1 813 ? 16.203 31.734 24.5 1 88.81 813 LEU A C 1
ATOM 6326 O O . LEU A 1 813 ? 15.016 31.969 24.328 1 88.81 813 LEU A O 1
ATOM 6330 N N . ILE A 1 814 ? 16.641 30.844 25.297 1 89.12 814 ILE A N 1
ATOM 6331 C CA . ILE A 1 814 ? 15.812 30.203 26.328 1 89.12 814 ILE A CA 1
ATOM 6332 C C . ILE A 1 814 ? 16.328 30.594 27.703 1 89.12 814 ILE A C 1
ATOM 6334 O O . ILE A 1 814 ? 17.422 30.219 28.094 1 89.12 814 ILE A O 1
ATOM 6338 N N . LYS A 1 815 ? 15.484 31.344 28.375 1 92.31 815 LYS A N 1
ATOM 6339 C CA . LYS A 1 815 ? 15.945 31.906 29.641 1 92.31 815 LYS A CA 1
ATOM 6340 C C . LYS A 1 815 ? 14.883 31.75 30.734 1 92.31 815 LYS A C 1
ATOM 6342 O O . LYS A 1 815 ? 13.695 31.938 30.469 1 92.31 815 LYS A O 1
ATOM 6347 N N . LYS A 1 816 ? 15.398 31.438 31.938 1 93.75 816 LYS A N 1
ATOM 6348 C CA . LYS A 1 816 ? 14.5 31.328 33.094 1 93.75 816 LYS A CA 1
ATOM 6349 C C . LYS A 1 816 ? 13.742 32.625 33.312 1 93.75 816 LYS A C 1
ATOM 6351 O O . LYS A 1 816 ? 14.344 33.719 33.344 1 93.75 816 LYS A O 1
ATOM 6356 N N . GLY A 1 817 ? 12.414 32.5 33.375 1 94 817 GLY A N 1
ATOM 6357 C CA . GLY A 1 817 ? 11.57 33.656 33.688 1 94 817 GLY A CA 1
ATOM 6358 C C . GLY A 1 817 ? 11 34.312 32.438 1 94 817 GLY A C 1
ATOM 6359 O O . GLY A 1 817 ? 10.156 35.188 32.5 1 94 817 GLY A O 1
ATOM 6360 N N . TYR A 1 818 ? 11.438 33.938 31.344 1 93.75 818 TYR A N 1
ATOM 6361 C CA . TYR A 1 818 ? 11 34.5 30.078 1 93.75 818 TYR A CA 1
ATOM 6362 C C . TYR A 1 818 ? 10.188 33.5 29.281 1 93.75 818 TYR A C 1
ATOM 6364 O O . TYR A 1 818 ? 10.219 32.312 29.562 1 93.75 818 TYR A O 1
ATOM 6372 N N . PRO A 1 819 ? 9.445 34.031 28.359 1 92.19 819 PRO A N 1
ATOM 6373 C CA . PRO A 1 819 ? 8.703 33.094 27.5 1 92.19 819 PRO A CA 1
ATOM 6374 C C . PRO A 1 819 ? 9.609 32.375 26.516 1 92.19 819 PRO A C 1
ATOM 6376 O O . PRO A 1 819 ? 10.742 32.781 26.266 1 92.19 819 PRO A O 1
ATOM 6379 N N . LEU A 1 820 ? 9.102 31.266 25.953 1 87.75 820 LEU A N 1
ATOM 6380 C CA . LEU A 1 820 ? 9.758 30.594 24.844 1 87.75 820 LEU A CA 1
ATOM 6381 C C . LEU A 1 820 ? 9.547 31.375 23.547 1 87.75 820 LEU A C 1
ATOM 6383 O O . LEU A 1 820 ? 8.562 32.094 23.406 1 87.75 820 LEU A O 1
ATOM 6387 N N . GLY A 1 821 ? 10.492 31.281 22.594 1 87.69 821 GLY A N 1
ATOM 6388 C CA . GLY A 1 821 ? 10.336 31.891 21.297 1 87.69 821 GLY A CA 1
ATOM 6389 C C . GLY A 1 821 ? 10.953 33.281 21.219 1 87.69 821 GLY A C 1
ATOM 6390 O O . GLY A 1 821 ? 10.391 34.188 20.578 1 87.69 821 GLY A O 1
ATOM 6391 N N . LEU A 1 822 ? 12.016 33.5 21.859 1 90.94 822 LEU A N 1
ATOM 6392 C CA . LEU A 1 822 ? 12.672 34.781 21.875 1 90.94 822 LEU A CA 1
ATOM 6393 C C . LEU A 1 822 ? 13.844 34.812 20.906 1 90.94 822 LEU A C 1
ATOM 6395 O O . LEU A 1 822 ? 14.609 33.875 20.812 1 90.94 822 LEU A O 1
ATOM 6399 N N . PHE A 1 823 ? 13.836 35.906 20.203 1 90.12 823 PHE A N 1
ATOM 6400 C CA . PHE A 1 823 ? 14.938 36.156 19.297 1 90.12 823 PHE A CA 1
ATOM 6401 C C . PHE A 1 823 ? 15.984 37.062 19.953 1 90.12 823 PHE A C 1
ATOM 6403 O O . PHE A 1 823 ? 15.641 38.094 20.516 1 90.12 823 PHE A O 1
ATOM 6410 N N . TYR A 1 824 ? 17.219 36.625 19.875 1 89.5 824 TYR A N 1
ATOM 6411 C CA . TYR A 1 824 ? 18.328 37.219 20.594 1 89.5 824 TYR A CA 1
ATOM 6412 C C . TYR A 1 824 ? 19.344 37.812 19.625 1 89.5 824 TYR A C 1
ATOM 6414 O O . TYR A 1 824 ? 19.844 37.125 18.734 1 89.5 824 TYR A O 1
ATOM 6422 N N . GLY A 1 825 ? 19.516 39.156 19.719 1 87.88 825 GLY A N 1
ATOM 6423 C CA . GLY A 1 825 ? 20.422 39.844 18.797 1 87.88 825 GLY A CA 1
ATOM 6424 C C . GLY A 1 825 ? 20.75 41.25 19.219 1 87.88 825 GLY A C 1
ATOM 6425 O O . GLY A 1 825 ? 20.516 41.656 20.375 1 87.88 825 GLY A O 1
ATOM 6426 N N . LEU A 1 826 ? 21.406 41.969 18.297 1 84.19 826 LEU A N 1
ATOM 6427 C CA . LEU A 1 826 ? 21.828 43.344 18.594 1 84.19 826 LEU A CA 1
ATOM 6428 C C . LEU A 1 826 ? 20.719 44.344 18.297 1 84.19 826 LEU A C 1
ATOM 6430 O O . LEU A 1 826 ? 19.984 44.188 17.312 1 84.19 826 LEU A O 1
ATOM 6434 N N . GLN A 1 827 ? 20.547 45.281 19.203 1 88.5 827 GLN A N 1
ATOM 6435 C CA . GLN A 1 827 ? 19.562 46.312 19 1 88.5 827 GLN A CA 1
ATOM 6436 C C . GLN A 1 827 ? 20.141 47.469 18.156 1 88.5 827 GLN A C 1
ATOM 6438 O O . GLN A 1 827 ? 21.109 48.094 18.562 1 88.5 827 GLN A O 1
ATOM 6443 N N . MET A 1 828 ? 19.516 47.656 17.031 1 83.56 828 MET A N 1
ATOM 6444 C CA . MET A 1 828 ? 19.953 48.75 16.156 1 83.56 828 MET A CA 1
ATOM 6445 C C . MET A 1 828 ? 19.453 50.094 16.672 1 83.56 828 MET A C 1
ATOM 6447 O O . MET A 1 828 ? 18.297 50.219 17.062 1 83.56 828 MET A O 1
ATOM 6451 N N . GLU A 1 829 ? 20.219 51.062 16.781 1 79.94 829 GLU A N 1
ATOM 6452 C CA . GLU A 1 829 ? 19.844 52.406 17.266 1 79.94 829 GLU A CA 1
ATOM 6453 C C . GLU A 1 829 ? 19.609 53.375 16.109 1 79.94 829 GLU A C 1
ATOM 6455 O O . GLU A 1 829 ? 18.906 54.375 16.266 1 79.94 829 GLU A O 1
ATOM 6460 N N . GLY A 1 830 ? 20.047 53.125 15.047 1 75.25 830 GLY A N 1
ATOM 6461 C CA . GLY A 1 830 ? 19.906 54 13.891 1 75.25 830 GLY A CA 1
ATOM 6462 C C . GLY A 1 830 ? 21.047 53.844 12.891 1 75.25 830 GLY A C 1
ATOM 6463 O O . GLY A 1 830 ? 21.797 52.875 12.93 1 75.25 830 GLY A O 1
ATOM 6464 N N . ILE A 1 831 ? 20.938 54.719 11.828 1 75.5 831 ILE A N 1
ATOM 6465 C CA . ILE A 1 831 ? 22 54.781 10.82 1 75.5 831 ILE A CA 1
ATOM 6466 C C . ILE A 1 831 ? 22.969 55.906 11.133 1 75.5 831 ILE A C 1
ATOM 6468 O O . ILE A 1 831 ? 22.547 57 11.508 1 75.5 831 ILE A O 1
ATOM 6472 N N . ARG A 1 832 ? 24.141 55.594 11.211 1 66.69 832 ARG A N 1
ATOM 6473 C CA . ARG A 1 832 ? 25.172 56.594 11.508 1 66.69 832 ARG A CA 1
ATOM 6474 C C . ARG A 1 832 ? 25.203 57.656 10.43 1 66.69 832 ARG A C 1
ATOM 6476 O O . ARG A 1 832 ? 25.422 57.375 9.258 1 66.69 832 ARG A O 1
ATOM 6483 N N . SER A 1 833 ? 24.406 58.844 10.625 1 57.12 833 SER A N 1
ATOM 6484 C CA . SER A 1 833 ? 24.375 59.938 9.656 1 57.12 833 SER A CA 1
ATOM 6485 C C . SER A 1 833 ? 25.656 60.781 9.695 1 57.12 833 SER A C 1
ATOM 6487 O O . SER A 1 833 ? 26 61.438 8.711 1 57.12 833 SER A O 1
ATOM 6489 N N . ASN A 1 834 ? 26.047 61.625 10.906 1 45.59 834 ASN A N 1
ATOM 6490 C CA . ASN A 1 834 ? 27.062 62.656 10.953 1 45.59 834 ASN A CA 1
ATOM 6491 C C . ASN A 1 834 ? 28.453 62.062 11.141 1 45.59 834 ASN A C 1
ATOM 6493 O O . ASN A 1 834 ? 28.609 60.969 11.695 1 45.59 834 ASN A O 1
ATOM 6497 N N . TRP A 1 835 ? 29.391 62.781 10.344 1 37.91 835 TRP A N 1
ATOM 6498 C CA . TRP A 1 835 ? 30.828 62.594 10.484 1 37.91 835 TRP A CA 1
ATOM 6499 C C . TRP A 1 835 ? 31.25 62.719 11.945 1 37.91 835 TRP A C 1
ATOM 6501 O O . TRP A 1 835 ? 32.438 62.938 12.242 1 37.91 835 TRP A O 1
ATOM 6511 N N . HIS A 1 836 ? 30.547 62.469 12.867 1 33.38 836 HIS A N 1
ATOM 6512 C CA . HIS A 1 836 ? 31.344 62.75 14.055 1 33.38 836 HIS A CA 1
ATOM 6513 C C . HIS A 1 836 ? 32.656 61.969 14.031 1 33.38 836 HIS A C 1
ATOM 6515 O O . HIS A 1 836 ? 32.656 60.75 13.984 1 33.38 836 HIS A O 1
ATOM 6521 N N . SER A 1 837 ? 33.75 62.656 13.531 1 33.38 837 SER A N 1
ATOM 6522 C CA . SER A 1 837 ? 35.156 62.344 13.812 1 33.38 837 SER A CA 1
ATOM 6523 C C . SER A 1 837 ? 35.344 61.938 15.258 1 33.38 837 SER A C 1
ATOM 6525 O O . SER A 1 837 ? 35.875 62.688 16.062 1 33.38 837 SER A O 1
ATOM 6527 N N . ASP A 1 838 ? 34.469 61.75 16.109 1 31.28 838 ASP A N 1
ATOM 6528 C CA . ASP A 1 838 ? 35.156 61.375 17.344 1 31.28 838 ASP A CA 1
ATOM 6529 C C . ASP A 1 838 ? 36.188 60.281 17.109 1 31.28 838 ASP A C 1
ATOM 6531 O O . ASP A 1 838 ? 35.844 59.219 16.609 1 31.28 838 ASP A O 1
ATOM 6535 N N . TYR A 1 839 ? 37.438 60.625 16.812 1 31.19 839 TYR A N 1
ATOM 6536 C CA . TYR A 1 839 ? 38.688 59.906 16.953 1 31.19 839 TYR A CA 1
ATOM 6537 C C . TYR A 1 839 ? 38.594 58.812 18.016 1 31.19 839 TYR A C 1
ATOM 6539 O O . TYR A 1 839 ? 39.188 57.75 17.891 1 31.19 839 TYR A O 1
ATOM 6547 N N . ASN A 1 840 ? 38.156 59.281 19.281 1 29.03 840 ASN A N 1
ATOM 6548 C CA . ASN A 1 840 ? 38.25 58.281 20.359 1 29.03 840 ASN A CA 1
ATOM 6549 C C . ASN A 1 840 ? 37.312 57.125 20.141 1 29.03 840 ASN A C 1
ATOM 6551 O O . ASN A 1 840 ? 37 56.375 21.078 1 29.03 840 ASN A O 1
ATOM 6555 N N . GLY A 1 841 ? 36.469 57.156 19.359 1 30.23 841 GLY A N 1
ATOM 6556 C CA . GLY A 1 841 ? 35.625 56 19.312 1 30.23 841 GLY A CA 1
ATOM 6557 C C . GLY A 1 841 ? 36.406 54.688 19.219 1 30.23 841 GLY A C 1
ATOM 6558 O O . GLY A 1 841 ? 37.219 54.531 18.297 1 30.23 841 GLY A O 1
ATOM 6559 N N . ILE A 1 842 ? 36.719 54.125 20.453 1 28.67 842 ILE A N 1
ATOM 6560 C CA . ILE A 1 842 ? 37.344 52.906 20.938 1 28.67 842 ILE A CA 1
ATOM 6561 C C . ILE A 1 842 ? 36.844 51.719 20.125 1 28.67 842 ILE A C 1
ATOM 6563 O O . ILE A 1 842 ? 35.688 51.281 20.281 1 28.67 842 ILE A O 1
ATOM 6567 N N . GLY A 1 843 ? 36.688 51.656 18.906 1 32.47 843 GLY A N 1
ATOM 6568 C CA . GLY A 1 843 ? 36.719 50.281 18.484 1 32.47 843 GLY A CA 1
ATOM 6569 C C . GLY A 1 843 ? 37.906 49.5 19.094 1 32.47 843 GLY A C 1
ATOM 6570 O O . GLY A 1 843 ? 39.062 49.844 18.859 1 32.47 843 GLY A O 1
ATOM 6571 N N . SER A 1 844 ? 37.719 49.25 20.375 1 30.19 844 SER A N 1
ATOM 6572 C CA . SER A 1 844 ? 38.781 48.438 20.953 1 30.19 844 SER A CA 1
ATOM 6573 C C . SER A 1 844 ? 39.25 47.344 20 1 30.19 844 SER A C 1
ATOM 6575 O O . SER A 1 844 ? 38.469 46.906 19.156 1 30.19 844 SER A O 1
ATOM 6577 N N . ALA A 1 845 ? 40.531 47.156 19.812 1 30.72 845 ALA A N 1
ATOM 6578 C CA . ALA A 1 845 ? 41.312 46.094 19.156 1 30.72 845 ALA A CA 1
ATOM 6579 C C . ALA A 1 845 ? 40.625 44.75 19.312 1 30.72 845 ALA A C 1
ATOM 6581 O O . ALA A 1 845 ? 40.719 43.906 18.422 1 30.72 845 ALA A O 1
ATOM 6582 N N . ASP A 1 846 ? 40.156 44.5 20.531 1 29.44 846 ASP A N 1
ATOM 6583 C CA . ASP A 1 846 ? 39.812 43.125 20.844 1 29.44 846 ASP A CA 1
ATOM 6584 C C . ASP A 1 846 ? 38.438 42.75 20.328 1 29.44 846 ASP A C 1
ATOM 6586 O O . ASP A 1 846 ? 37.844 41.75 20.703 1 29.44 846 ASP A O 1
ATOM 6590 N N . SER A 1 847 ? 37.719 43.688 19.812 1 32.91 847 SER A N 1
ATOM 6591 C CA . SER A 1 847 ? 36.406 43.188 19.359 1 32.91 847 SER A CA 1
ATOM 6592 C C . SER A 1 847 ? 36.562 42.281 18.156 1 32.91 847 SER A C 1
ATOM 6594 O O . SER A 1 847 ? 37.25 42.625 17.188 1 32.91 847 SER A O 1
ATOM 6596 N N . PRO A 1 848 ? 36.562 41.031 18.344 1 34.78 848 PRO A N 1
ATOM 6597 C CA . PRO A 1 848 ? 36.781 40.094 17.234 1 34.78 848 PRO A CA 1
ATOM 6598 C C . PRO A 1 848 ? 36.125 40.562 15.945 1 34.78 848 PRO A C 1
ATOM 6600 O O . PRO A 1 848 ? 36.406 40.031 14.867 1 34.78 848 PRO A O 1
ATOM 6603 N N . TRP A 1 849 ? 35.031 41.094 16.156 1 36.88 849 TRP A N 1
ATOM 6604 C CA . TRP A 1 849 ? 34.344 41.469 14.922 1 36.88 849 TRP A CA 1
ATOM 6605 C C . TRP A 1 849 ? 35.031 42.656 14.258 1 36.88 849 TRP A C 1
ATOM 6607 O O . TRP A 1 849 ? 34.438 43.344 13.422 1 36.88 849 TRP A O 1
ATOM 6617 N N . TRP A 1 850 ? 36.031 43.219 14.906 1 35.88 850 TRP A N 1
ATOM 6618 C CA . TRP A 1 850 ? 36.969 44.312 14.602 1 35.88 850 TRP A CA 1
ATOM 6619 C C . TRP A 1 850 ? 37.688 44.062 13.281 1 35.88 850 TRP A C 1
ATOM 6621 O O . TRP A 1 850 ? 38.656 44.75 12.953 1 35.88 850 TRP A O 1
ATOM 6631 N N . TYR A 1 851 ? 37.5 42.969 12.742 1 33.81 851 TYR A N 1
ATOM 6632 C CA . TYR A 1 851 ? 38.344 43.156 11.562 1 33.81 851 TYR A CA 1
ATOM 6633 C C . TYR A 1 851 ? 38.031 44.469 10.867 1 33.81 851 TYR A C 1
ATOM 6635 O O . TYR A 1 851 ? 38.438 44.688 9.727 1 33.81 851 TYR A O 1
ATOM 6643 N N . ALA A 1 852 ? 36.938 45.156 11.227 1 31.31 852 ALA A N 1
ATOM 6644 C CA . ALA A 1 852 ? 37.094 46.469 10.656 1 31.31 852 ALA A CA 1
ATOM 6645 C C . ALA A 1 852 ? 38.375 47.125 11.102 1 31.31 852 ALA A C 1
ATOM 6647 O O . ALA A 1 852 ? 38.656 47.25 12.297 1 31.31 852 ALA A O 1
ATOM 6648 N N . THR A 1 853 ? 39.438 47.031 10.469 1 30.58 853 THR A N 1
ATOM 6649 C CA . THR A 1 853 ? 40.719 47.75 10.609 1 30.58 853 THR A CA 1
ATOM 6650 C C . THR A 1 853 ? 40.469 49.125 11.266 1 30.58 853 THR A C 1
ATOM 6652 O O . THR A 1 853 ? 39.344 49.625 11.297 1 30.58 853 THR A O 1
ATOM 6655 N N . GLU A 1 854 ? 41.5 49.844 11.836 1 32.84 854 GLU A N 1
ATOM 6656 C CA . GLU A 1 854 ? 41.719 51.25 12.125 1 32.84 854 GLU A CA 1
ATOM 6657 C C . GLU A 1 854 ? 40.844 52.125 11.25 1 32.84 854 GLU A C 1
ATOM 6659 O O . GLU A 1 854 ? 41 53.344 11.234 1 32.84 854 GLU A O 1
ATOM 6664 N N . ARG A 1 855 ? 40.125 51.531 10.258 1 35.22 855 ARG A N 1
ATOM 6665 C CA . ARG A 1 855 ? 39.5 52.406 9.266 1 35.22 855 ARG A CA 1
ATOM 6666 C C . ARG A 1 855 ? 38.125 52.906 9.758 1 35.22 855 ARG A C 1
ATOM 6668 O O . ARG A 1 855 ? 37.438 52.25 10.516 1 35.22 855 ARG A O 1
ATOM 6675 N N . GLU A 1 856 ? 37.688 54.219 9.742 1 37.16 856 GLU A N 1
ATOM 6676 C CA . GLU A 1 856 ? 36.469 55.031 9.812 1 37.16 856 GLU A CA 1
ATOM 6677 C C . GLU A 1 856 ? 35.25 54.281 9.281 1 37.16 856 GLU A C 1
ATOM 6679 O O . GLU A 1 856 ? 35.281 53.781 8.156 1 37.16 856 GLU A O 1
ATOM 6684 N N . MET A 1 857 ? 34.562 53.5 10.195 1 46.91 857 MET A N 1
ATOM 6685 C CA . MET A 1 857 ? 33.312 52.969 9.633 1 46.91 857 MET A CA 1
ATOM 6686 C C . MET A 1 857 ? 32.625 54 8.75 1 46.91 857 MET A C 1
ATOM 6688 O O . MET A 1 857 ? 32.406 55.156 9.18 1 46.91 857 MET A O 1
ATOM 6692 N N . PRO A 1 858 ? 32.438 53.688 7.547 1 52.09 858 PRO A N 1
ATOM 6693 C CA . PRO A 1 858 ? 31.922 54.656 6.586 1 52.09 858 PRO A CA 1
ATOM 6694 C C . PRO A 1 858 ? 30.5 55.125 6.926 1 52.09 858 PRO A C 1
ATOM 6696 O O . PRO A 1 858 ? 29.797 54.438 7.676 1 52.09 858 PRO A O 1
ATOM 6699 N N . TYR A 1 859 ? 30.062 56.281 6.691 1 57.69 859 TYR A N 1
ATOM 6700 C CA . TYR A 1 859 ? 28.719 56.875 6.629 1 57.69 859 TYR A CA 1
ATOM 6701 C C . TYR A 1 859 ? 27.734 55.875 6.016 1 57.69 859 TYR A C 1
ATOM 6703 O O . TYR A 1 859 ? 28.078 55.156 5.09 1 57.69 859 TYR A O 1
ATOM 6711 N N . GLY A 1 860 ? 26.438 55.562 6.785 1 63.34 860 GLY A N 1
ATOM 6712 C CA . GLY A 1 860 ? 25.391 54.719 6.203 1 63.34 860 GLY A CA 1
ATOM 6713 C C . GLY A 1 860 ? 25.297 53.344 6.836 1 63.34 860 GLY A C 1
ATOM 6714 O O . GLY A 1 860 ? 24.359 52.594 6.555 1 63.34 860 GLY A O 1
ATOM 6715 N N . PHE A 1 861 ? 26.203 53.125 7.828 1 68.44 861 PHE A N 1
ATOM 6716 C CA . PHE A 1 861 ? 26.141 51.844 8.508 1 68.44 861 PHE A CA 1
ATOM 6717 C C . PHE A 1 861 ? 25.281 51.906 9.75 1 68.44 861 PHE A C 1
ATOM 6719 O O . PHE A 1 861 ? 25.203 52.969 10.398 1 68.44 861 PHE A O 1
ATOM 6726 N N . PRO A 1 862 ? 24.703 50.719 10.039 1 74.12 862 PRO A N 1
ATOM 6727 C CA . PRO A 1 862 ? 23.859 50.719 11.242 1 74.12 862 PRO A CA 1
ATOM 6728 C C . PRO A 1 862 ? 24.672 50.844 12.531 1 74.12 862 PRO A C 1
ATOM 6730 O O . PRO A 1 862 ? 25.797 50.312 12.602 1 74.12 862 PRO A O 1
ATOM 6733 N N . SER A 1 863 ? 24.188 51.562 13.438 1 75.88 863 SER A N 1
ATOM 6734 C CA . SER A 1 863 ? 24.75 51.625 14.781 1 75.88 863 SER A CA 1
ATOM 6735 C C . SER A 1 863 ? 23.969 50.75 15.742 1 75.88 863 SER A C 1
ATOM 6737 O O . SER A 1 863 ? 22.734 50.656 15.641 1 75.88 863 SER A O 1
ATOM 6739 N N . PHE A 1 864 ? 24.75 50.062 16.594 1 82 864 PHE A N 1
ATOM 6740 C CA . PHE A 1 864 ? 24.125 49.156 17.562 1 82 864 PHE A CA 1
ATOM 6741 C C . PHE A 1 864 ? 24.328 49.656 18.984 1 82 864 PHE A C 1
ATOM 6743 O O . PHE A 1 864 ? 25.328 50.312 19.281 1 82 864 PHE A O 1
ATOM 6750 N N . ALA A 1 865 ? 23.422 49.281 19.828 1 85.31 865 ALA A N 1
ATOM 6751 C CA . ALA A 1 865 ? 23.422 49.781 21.203 1 85.31 865 ALA A CA 1
ATOM 6752 C C . ALA A 1 865 ? 24.453 49.031 22.047 1 85.31 865 ALA A C 1
ATOM 6754 O O . ALA A 1 865 ? 24.594 47.812 21.922 1 85.31 865 ALA A O 1
ATOM 6755 N N . ASP A 1 866 ? 25.234 49.688 22.734 1 86.56 866 ASP A N 1
ATOM 6756 C CA . ASP A 1 866 ? 26.062 49.125 23.797 1 86.56 866 ASP A CA 1
ATOM 6757 C C . ASP A 1 866 ? 25.234 48.875 25.062 1 86.56 866 ASP A C 1
ATOM 6759 O O . ASP A 1 866 ? 25.109 49.781 25.906 1 86.56 866 ASP A O 1
ATOM 6763 N N . THR A 1 867 ? 24.766 47.812 25.188 1 87.69 867 THR A N 1
ATOM 6764 C CA . THR A 1 867 ? 23.766 47.531 26.203 1 87.69 867 THR A CA 1
ATOM 6765 C C . THR A 1 867 ? 24.422 47.281 27.562 1 87.69 867 THR A C 1
ATOM 6767 O O . THR A 1 867 ? 23.797 47.469 28.609 1 87.69 867 THR A O 1
ATOM 6770 N N . ASN A 1 868 ? 25.703 46.875 27.594 1 88.69 868 ASN A N 1
ATOM 6771 C CA . ASN A 1 868 ? 26.344 46.59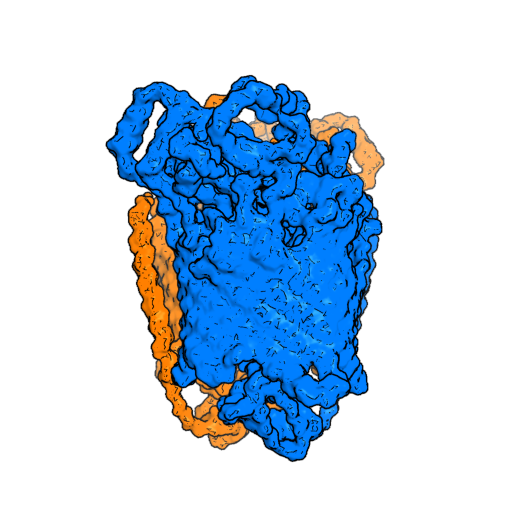4 28.875 1 88.69 868 ASN A CA 1
ATOM 6772 C C . ASN A 1 868 ? 27.203 47.75 29.328 1 88.69 868 ASN A C 1
ATOM 6774 O O . ASN A 1 868 ? 27.766 47.75 30.438 1 88.69 868 ASN A O 1
ATOM 6778 N N . GLY A 1 869 ? 27.516 48.75 28.578 1 85.62 869 GLY A N 1
ATOM 6779 C CA . GLY A 1 869 ? 28.172 50 28.969 1 85.62 869 GLY A CA 1
ATOM 6780 C C . GLY A 1 869 ? 29.688 49.906 28.969 1 85.62 869 GLY A C 1
ATOM 6781 O O . GLY A 1 869 ? 30.375 50.688 29.609 1 85.62 869 GLY A O 1
ATOM 6782 N N . ASP A 1 870 ? 30.219 48.906 28.328 1 86.19 870 ASP A N 1
ATOM 6783 C CA . ASP A 1 870 ? 31.672 48.719 28.406 1 86.19 870 ASP A CA 1
ATOM 6784 C C . ASP A 1 870 ? 32.375 49.438 27.281 1 86.19 870 ASP A C 1
ATOM 6786 O O . ASP A 1 870 ? 33.594 49.312 27.109 1 86.19 870 ASP A O 1
ATOM 6790 N N . GLY A 1 871 ? 31.625 50.156 26.5 1 74.69 871 GLY A N 1
ATOM 6791 C CA . GLY A 1 871 ? 32.188 50.969 25.422 1 74.69 871 GLY A CA 1
ATOM 6792 C C . GLY A 1 871 ? 32.406 50.188 24.141 1 74.69 871 GLY A C 1
ATOM 6793 O O . GLY A 1 871 ? 32.875 50.719 23.156 1 74.69 871 GLY A O 1
ATOM 6794 N N . LYS A 1 872 ? 32.094 48.812 24.219 1 74.06 872 LYS A N 1
ATOM 6795 C CA . LYS A 1 872 ? 32.25 47.938 23.047 1 74.06 872 LYS A CA 1
ATOM 6796 C C . LYS A 1 872 ? 30.922 47.312 22.672 1 74.06 872 LYS A C 1
ATOM 6798 O O . LYS A 1 872 ? 30.109 46.969 23.547 1 74.06 872 LYS A O 1
ATOM 6803 N N . VAL A 1 873 ? 30.672 47.25 21.312 1 76.69 873 VAL A N 1
ATOM 6804 C CA . VAL A 1 873 ? 29.5 46.531 20.844 1 76.69 873 VAL A CA 1
ATOM 6805 C C . VAL A 1 873 ? 29.906 45.156 20.328 1 76.69 873 VAL A C 1
ATOM 6807 O O . VAL A 1 873 ? 30.562 45.031 19.297 1 76.69 873 VAL A O 1
ATOM 6810 N N . ASP A 1 874 ? 29.609 44.094 21.062 1 77.44 874 ASP A N 1
ATOM 6811 C CA . ASP A 1 874 ? 29.922 42.719 20.719 1 77.44 874 ASP A CA 1
ATOM 6812 C C . ASP A 1 874 ? 28.766 41.781 21.094 1 77.44 874 ASP A C 1
ATOM 6814 O O . ASP A 1 874 ? 27.625 42.219 21.25 1 77.44 874 ASP A O 1
ATOM 6818 N N . MET A 1 875 ? 29.078 40.531 21.062 1 78.19 875 MET A N 1
ATOM 6819 C CA . MET A 1 875 ? 28.047 39.5 21.297 1 78.19 875 MET A CA 1
ATOM 6820 C C . MET A 1 875 ? 27.484 39.594 22.703 1 78.19 875 MET A C 1
ATOM 6822 O O . MET A 1 875 ? 26.391 39.094 22.984 1 78.19 875 MET A O 1
ATOM 6826 N N . SER A 1 876 ? 28.203 40.188 23.5 1 81.5 876 SER A N 1
ATOM 6827 C CA . SER A 1 876 ? 27.734 40.344 24.875 1 81.5 876 SER A CA 1
ATOM 6828 C C . SER A 1 876 ? 26.688 41.438 24.984 1 81.5 876 SER A C 1
ATOM 6830 O O . SER A 1 876 ? 25.984 41.562 26 1 81.5 876 SER A O 1
ATOM 6832 N N . ASP A 1 877 ? 26.547 42.25 23.891 1 85.25 877 ASP A N 1
ATOM 6833 C CA . ASP A 1 877 ? 25.578 43.344 23.875 1 85.25 877 ASP A CA 1
ATOM 6834 C C . ASP A 1 877 ? 24.219 42.875 23.359 1 85.25 877 ASP A C 1
ATOM 6836 O O . ASP A 1 877 ? 23.281 43.656 23.25 1 85.25 877 ASP A O 1
ATOM 6840 N N . ARG A 1 878 ? 24.078 41.594 23.078 1 88.69 878 ARG A N 1
ATOM 6841 C CA . ARG A 1 878 ? 22.828 41.062 22.531 1 88.69 878 ARG A CA 1
ATOM 6842 C C . ARG A 1 878 ? 21.719 41.094 23.562 1 88.69 878 ARG A C 1
ATOM 6844 O O . ARG A 1 878 ? 21.953 40.875 24.75 1 88.69 878 ARG A O 1
ATOM 6851 N N . VAL A 1 879 ? 20.578 41.469 23.109 1 90.94 879 VAL A N 1
ATOM 6852 C CA . VAL A 1 879 ? 19.359 41.5 23.938 1 90.94 879 VAL A CA 1
ATOM 6853 C C . VAL A 1 879 ? 18.203 40.812 23.188 1 90.94 879 VAL A C 1
ATOM 6855 O O . VAL A 1 879 ? 18.359 40.406 22.031 1 90.94 879 VAL A O 1
ATOM 6858 N N . VAL A 1 880 ? 17.125 40.625 23.938 1 93.31 880 VAL A N 1
ATOM 6859 C CA . VAL A 1 880 ? 15.922 40.125 23.281 1 93.31 880 VAL A CA 1
ATOM 6860 C C . VAL A 1 880 ? 15.383 41.188 22.312 1 93.31 880 VAL A C 1
ATOM 6862 O O . VAL A 1 880 ? 15.008 42.281 22.734 1 93.31 880 VAL A O 1
ATOM 6865 N N . ILE A 1 881 ? 15.398 40.875 21.062 1 92.19 881 ILE A N 1
ATOM 6866 C CA . ILE A 1 881 ? 14.984 41.875 20.078 1 92.19 881 ILE A CA 1
ATOM 6867 C C . ILE A 1 881 ? 13.664 41.469 19.438 1 92.19 881 ILE A C 1
ATOM 6869 O O . ILE A 1 881 ? 13.07 42.219 18.688 1 92.19 881 ILE A O 1
ATOM 6873 N N . GLY A 1 882 ? 13.148 40.375 19.719 1 93 882 GLY A N 1
ATOM 6874 C CA . GLY A 1 882 ? 11.891 39.906 19.156 1 93 882 GLY A CA 1
ATOM 6875 C C . GLY A 1 882 ? 11.227 38.812 19.969 1 93 882 GLY A C 1
ATOM 6876 O O . GLY A 1 882 ? 11.898 37.969 20.547 1 93 882 GLY A O 1
ATOM 6877 N N . ASP A 1 883 ? 9.938 38.719 20 1 93.31 883 ASP A N 1
ATOM 6878 C CA . ASP A 1 883 ? 9.078 37.719 20.609 1 93.31 883 ASP A CA 1
ATOM 6879 C C . ASP A 1 883 ? 8.023 37.219 19.625 1 93.31 883 ASP A C 1
ATOM 6881 O O . ASP A 1 883 ? 7.09 37.969 19.297 1 93.31 883 ASP A O 1
ATOM 6885 N N . VAL A 1 884 ? 8.133 36 19.266 1 90.31 884 VAL A N 1
ATOM 6886 C CA . VAL A 1 884 ? 7.309 35.5 18.172 1 90.31 884 VAL A CA 1
ATOM 6887 C C . VAL A 1 884 ? 5.941 35.094 18.703 1 90.31 884 VAL A C 1
ATOM 6889 O O . VAL A 1 884 ? 5.051 34.719 17.922 1 90.31 884 VAL A O 1
ATOM 6892 N N . ASN A 1 885 ? 5.703 35.094 19.969 1 91.19 885 ASN A N 1
ATOM 6893 C CA . ASN A 1 885 ? 4.43 34.688 20.547 1 91.19 885 ASN A CA 1
ATOM 6894 C C . ASN A 1 885 ? 3.395 35.812 20.438 1 91.19 885 ASN A C 1
ATOM 6896 O O . ASN A 1 885 ? 3.648 36.938 20.859 1 91.19 885 ASN A O 1
ATOM 6900 N N . PRO A 1 886 ? 2.26 35.5 19.984 1 92.75 886 PRO A N 1
ATOM 6901 C CA . PRO A 1 886 ? 1.207 36.531 19.969 1 92.75 886 PRO A CA 1
ATOM 6902 C C . PRO A 1 886 ? 0.637 36.812 21.344 1 92.75 886 PRO A C 1
ATOM 6904 O O . PRO A 1 886 ? 0.624 35.938 22.203 1 92.75 886 PRO A O 1
ATOM 6907 N N . VAL A 1 887 ? 0.1 37.969 21.484 1 95.12 887 VAL A N 1
ATOM 6908 C CA . VAL A 1 887 ? -0.598 38.344 22.703 1 95.12 887 VAL A CA 1
ATOM 6909 C C . VAL A 1 887 ? -1.979 37.688 22.734 1 95.12 887 VAL A C 1
ATOM 6911 O O . VAL A 1 887 ? -2.422 37.188 23.766 1 95.12 887 VAL A O 1
ATOM 6914 N N . PHE A 1 888 ? -2.607 37.781 21.672 1 94.94 888 PHE A N 1
ATOM 6915 C CA . PHE A 1 888 ? -3.867 37.062 21.547 1 94.94 888 PHE A CA 1
ATOM 6916 C C . PHE A 1 888 ? -4.129 36.656 20.094 1 94.94 888 PHE A C 1
ATOM 6918 O O . PHE A 1 888 ? -3.557 37.25 19.172 1 94.94 888 PHE A O 1
ATOM 6925 N N . ILE A 1 889 ? -4.902 35.656 19.875 1 95.31 889 ILE A N 1
ATOM 6926 C CA . ILE A 1 889 ? -5.344 35.188 18.578 1 95.31 889 ILE A CA 1
ATOM 6927 C C . ILE A 1 889 ? -6.855 34.969 18.594 1 95.31 889 ILE A C 1
ATOM 6929 O O . ILE A 1 889 ? -7.477 34.938 19.656 1 95.31 889 ILE A O 1
ATOM 6933 N N . GLY A 1 890 ? -7.449 34.875 17.391 1 95.81 890 GLY A N 1
ATOM 6934 C CA . GLY A 1 890 ? -8.883 34.656 17.312 1 95.81 890 GLY A CA 1
ATOM 6935 C C . GLY A 1 890 ? -9.398 34.531 15.898 1 95.81 890 GLY A C 1
ATOM 6936 O O . GLY A 1 890 ? -8.609 34.469 14.953 1 95.81 890 GLY A O 1
ATOM 6937 N N . GLY A 1 891 ? -10.672 34.438 15.844 1 96.25 891 GLY A N 1
ATOM 6938 C CA . GLY A 1 891 ? -11.344 34.344 14.562 1 96.25 891 GLY A CA 1
ATOM 6939 C C . GLY A 1 891 ? -12.828 34.656 14.633 1 96.25 891 GLY A C 1
ATOM 6940 O O . GLY A 1 891 ? -13.406 34.688 15.719 1 96.25 891 GLY A O 1
ATOM 6941 N N . LEU A 1 892 ? -13.367 35 13.531 1 96.94 892 LEU A N 1
ATOM 6942 C CA . LEU A 1 892 ? -14.797 35.219 13.344 1 96.94 892 LEU A CA 1
ATOM 6943 C C . LEU A 1 892 ? -15.328 34.438 12.148 1 96.94 892 LEU A C 1
ATOM 6945 O O . LEU A 1 892 ? -14.789 34.531 11.047 1 96.94 892 LEU A O 1
ATOM 6949 N N . ASN A 1 893 ? -16.281 33.688 12.383 1 95.06 893 ASN A N 1
ATOM 6950 C CA . ASN A 1 893 ? -16.984 32.938 11.344 1 95.06 893 ASN A CA 1
ATOM 6951 C C . ASN A 1 893 ? -18.453 33.312 11.266 1 95.06 893 ASN A C 1
ATOM 6953 O O . ASN A 1 893 ? -19.172 33.219 12.266 1 95.06 893 ASN A O 1
ATOM 6957 N N . THR A 1 894 ? -18.906 33.656 10.164 1 95.25 894 THR A N 1
ATOM 6958 C CA . THR A 1 894 ? -20.297 34.094 10.023 1 95.25 894 THR A CA 1
ATOM 6959 C C . THR A 1 894 ? -20.922 33.5 8.766 1 95.25 894 THR A C 1
ATOM 6961 O O . THR A 1 894 ? -20.25 33.281 7.758 1 95.25 894 THR A O 1
ATOM 6964 N N . ARG A 1 895 ? -22.188 33.219 8.852 1 95.06 895 ARG A N 1
ATOM 6965 C CA . ARG A 1 895 ? -22.969 32.656 7.766 1 95.06 895 ARG A CA 1
ATOM 6966 C C . ARG A 1 895 ? -24.328 33.312 7.652 1 95.06 895 ARG A C 1
ATOM 6968 O O . ARG A 1 895 ? -25.047 33.469 8.648 1 95.06 895 ARG A O 1
ATOM 6975 N N . LEU A 1 896 ? -24.609 33.75 6.492 1 96.38 896 LEU A N 1
ATOM 6976 C CA . LEU A 1 896 ? -25.906 34.344 6.168 1 96.38 896 LEU A CA 1
ATOM 6977 C C . LEU A 1 896 ? -26.625 33.562 5.082 1 96.38 896 LEU A C 1
ATOM 6979 O O . LEU A 1 896 ? -26 33.125 4.113 1 96.38 896 LEU A O 1
ATOM 6983 N N . ARG A 1 897 ? -27.812 33.281 5.297 1 94.62 897 ARG A N 1
ATOM 6984 C CA . ARG A 1 897 ? -28.641 32.625 4.285 1 94.62 897 ARG A CA 1
ATOM 6985 C C . ARG A 1 897 ? -29.859 33.438 3.951 1 94.62 897 ARG A C 1
ATOM 6987 O O . ARG A 1 897 ? -30.625 33.844 4.844 1 94.62 897 ARG A O 1
ATOM 6994 N N . TRP A 1 898 ? -30.031 33.812 2.736 1 95.81 898 TRP A N 1
ATOM 6995 C CA . TRP A 1 898 ? -31.234 34.438 2.209 1 95.81 898 TRP A CA 1
ATOM 6996 C C . TRP A 1 898 ? -31.891 33.562 1.155 1 95.81 898 TRP A C 1
ATOM 6998 O O . TRP A 1 898 ? -31.438 33.5 0.011 1 95.81 898 TRP A O 1
ATOM 7008 N N . LYS A 1 899 ? -32.969 32.906 1.509 1 92.06 899 LYS A N 1
ATOM 7009 C CA . LYS A 1 899 ? -33.688 31.969 0.65 1 92.06 899 LYS A CA 1
ATOM 7010 C C . LYS A 1 899 ? -32.719 30.922 0.082 1 92.06 899 LYS A C 1
ATOM 7012 O O . LYS A 1 899 ? -32.156 30.109 0.83 1 92.06 899 LYS A O 1
ATOM 7017 N N . PHE A 1 900 ? -32.438 31.141 -1.254 1 91.56 900 PHE A N 1
ATOM 7018 C CA . PHE A 1 900 ? -31.656 30.094 -1.896 1 91.56 900 PHE A CA 1
ATOM 7019 C C . PHE A 1 900 ? -30.188 30.5 -2 1 91.56 900 PHE A C 1
ATOM 7021 O O . PHE A 1 900 ? -29.375 29.781 -2.58 1 91.56 900 PHE A O 1
ATOM 7028 N N . ILE A 1 901 ? -29.797 31.656 -1.418 1 96 901 ILE A N 1
ATOM 7029 C CA . ILE A 1 901 ? -28.422 32.125 -1.466 1 96 901 ILE A CA 1
ATOM 7030 C C . ILE A 1 901 ? -27.812 32.094 -0.063 1 96 901 ILE A C 1
ATOM 7032 O O . ILE A 1 901 ? -28.438 32.562 0.895 1 96 901 ILE A O 1
ATOM 7036 N N . GLU A 1 902 ? -26.672 31.578 0.032 1 95.44 902 GLU A N 1
ATOM 7037 C CA . GLU A 1 902 ? -25.938 31.531 1.297 1 95.44 902 GLU A CA 1
ATOM 7038 C C . GLU A 1 902 ? -24.594 32.219 1.178 1 95.44 902 GLU A C 1
ATOM 7040 O O . GLU A 1 902 ? -23.906 32.094 0.154 1 95.44 902 GLU A O 1
ATOM 7045 N N . LEU A 1 903 ? -24.266 33.031 2.137 1 96.69 903 LEU A N 1
ATOM 7046 C CA . LEU A 1 903 ? -22.969 33.719 2.227 1 96.69 903 LEU A CA 1
ATOM 7047 C C . LEU A 1 903 ? -22.219 33.281 3.479 1 96.69 903 LEU A C 1
ATOM 7049 O O . LEU A 1 903 ? -22.766 33.312 4.582 1 96.69 903 LEU A O 1
ATOM 7053 N N . ALA A 1 904 ? -21 32.812 3.293 1 96.12 904 ALA A N 1
ATOM 7054 C CA . ALA A 1 904 ? -20.141 32.406 4.41 1 96.12 904 ALA A CA 1
ATOM 7055 C C . ALA A 1 904 ? -18.828 33.188 4.375 1 96.12 904 ALA A C 1
ATOM 7057 O O . ALA A 1 904 ? -18.203 33.312 3.318 1 96.12 904 ALA A O 1
ATOM 7058 N N . MET A 1 905 ? -18.406 33.719 5.492 1 95.62 905 MET A N 1
ATOM 7059 C CA . MET A 1 905 ? -17.141 34.438 5.637 1 95.62 905 MET A CA 1
ATOM 7060 C C . MET A 1 905 ? -16.375 33.969 6.867 1 95.62 905 MET A C 1
ATOM 7062 O O . MET A 1 905 ? -16.953 33.875 7.953 1 95.62 905 MET A O 1
ATOM 7066 N N . ASP A 1 906 ? -15.117 33.75 6.703 1 95.56 906 ASP A N 1
ATOM 7067 C CA . ASP A 1 906 ? -14.25 33.312 7.805 1 95.56 906 ASP A CA 1
ATOM 7068 C C . ASP A 1 906 ? -13.078 34.281 7.98 1 95.56 906 ASP A C 1
ATOM 7070 O O . ASP A 1 906 ? -12.367 34.594 7.02 1 95.56 906 ASP A O 1
ATOM 7074 N N . PHE A 1 907 ? -12.898 34.719 9.18 1 96.12 907 PHE A N 1
ATOM 7075 C CA . PHE A 1 907 ? -11.82 35.656 9.523 1 96.12 907 PHE A CA 1
ATOM 7076 C C . PHE A 1 907 ? -10.922 35.031 10.594 1 96.12 907 PHE A C 1
ATOM 7078 O O . PHE A 1 907 ? -11.375 34.25 11.422 1 96.12 907 PHE A O 1
ATOM 7085 N N . SER A 1 908 ? -9.648 35.406 10.602 1 95.31 908 SER A N 1
ATOM 7086 C CA . SER A 1 908 ? -8.703 35.094 11.672 1 95.31 908 SER A CA 1
ATOM 7087 C C . SER A 1 908 ? -7.746 36.25 11.914 1 95.31 908 SER A C 1
ATOM 7089 O O . SER A 1 908 ? -7.512 37.094 11.031 1 95.31 908 SER A O 1
ATOM 7091 N N . TRP A 1 909 ? -7.246 36.375 13.133 1 95.88 909 TRP A N 1
ATOM 7092 C CA . TRP A 1 909 ? -6.289 37.406 13.422 1 95.88 909 TRP A CA 1
ATOM 7093 C C . TRP A 1 909 ? -5.254 36.969 14.445 1 95.88 909 TRP A C 1
ATOM 7095 O O . TRP A 1 909 ? -5.477 35.969 15.164 1 95.88 909 TRP A O 1
A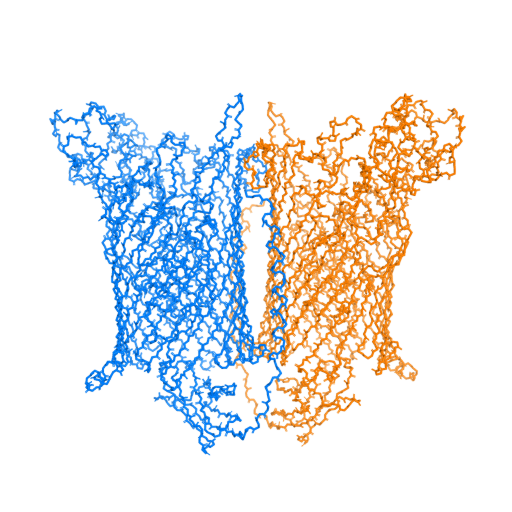TOM 7105 N N . SER A 1 910 ? -4.164 37.438 14.43 1 94.69 910 SER A N 1
ATOM 7106 C CA . SER A 1 910 ? -3.064 37.344 15.383 1 94.69 910 SER A CA 1
ATOM 7107 C C . SER A 1 910 ? -2.508 38.75 15.719 1 94.69 910 SER A C 1
ATOM 7109 O O . SER A 1 910 ? -2.277 39.562 14.828 1 94.69 910 SER A O 1
ATOM 7111 N N . TYR A 1 911 ? -2.352 38.969 17.031 1 96.12 911 TYR A N 1
ATOM 7112 C CA . TYR A 1 911 ? -1.913 40.312 17.422 1 96.12 911 TYR A CA 1
ATOM 7113 C C . TYR A 1 911 ? -0.72 40.219 18.375 1 96.12 911 TYR A C 1
ATOM 7115 O O . TYR A 1 911 ? -0.733 39.469 19.344 1 96.12 911 TYR A O 1
ATOM 7123 N N . GLY A 1 912 ? 0.29 41.031 18.031 1 95 912 GLY A N 1
ATOM 7124 C CA . GLY A 1 912 ? 1.366 41.25 18.969 1 95 912 GLY A CA 1
ATOM 7125 C C . GLY A 1 912 ? 2.592 40.406 18.719 1 95 912 GLY A C 1
ATOM 7126 O O . GLY A 1 912 ? 3.629 40.594 19.359 1 95 912 GLY A O 1
ATOM 7127 N N . ASN A 1 913 ? 2.598 39.469 17.891 1 92.94 913 ASN A N 1
ATOM 7128 C CA . ASN A 1 913 ? 3.764 38.625 17.609 1 92.94 913 ASN A CA 1
ATOM 7129 C C . ASN A 1 913 ? 4.75 39.344 16.688 1 92.94 913 ASN A C 1
ATOM 7131 O O . ASN A 1 913 ? 4.352 40.156 15.867 1 92.94 913 ASN A O 1
ATOM 7135 N N . ASP A 1 914 ? 6 38.969 16.812 1 94.06 914 ASP A N 1
ATOM 7136 C CA . ASP A 1 914 ? 7.039 39.438 15.906 1 94.06 914 ASP A CA 1
ATOM 7137 C C . ASP A 1 914 ? 7.379 38.406 14.852 1 94.06 914 ASP A C 1
ATOM 7139 O O . ASP A 1 914 ? 7.199 37.188 15.078 1 94.06 914 ASP A O 1
ATOM 7143 N N . ILE A 1 915 ? 7.777 38.875 13.703 1 92.38 915 ILE A N 1
ATOM 7144 C CA . ILE A 1 915 ? 8.289 38.031 12.641 1 92.38 915 ILE A CA 1
ATOM 7145 C C . ILE A 1 915 ? 9.742 38.375 12.344 1 92.38 915 ILE A C 1
ATOM 7147 O O . ILE A 1 915 ? 10.094 39.562 12.273 1 92.38 915 ILE A O 1
ATOM 7151 N N . ILE A 1 916 ? 10.562 37.375 12.32 1 89.69 916 ILE A N 1
ATOM 7152 C CA . ILE A 1 916 ? 11.945 37.562 11.891 1 89.69 916 ILE A CA 1
ATOM 7153 C C . ILE A 1 916 ? 12.039 37.406 10.375 1 89.69 916 ILE A C 1
ATOM 7155 O O . ILE A 1 916 ? 11.992 36.281 9.859 1 89.69 916 ILE A O 1
ATOM 7159 N N . ASN A 1 917 ? 12.156 38.469 9.703 1 89.25 917 ASN A N 1
ATOM 7160 C CA . ASN A 1 917 ? 12.234 38.469 8.25 1 89.25 917 ASN A CA 1
ATOM 7161 C C . ASN A 1 917 ? 13.664 38.281 7.758 1 89.25 917 ASN A C 1
ATOM 7163 O O . ASN A 1 917 ? 14.391 39.25 7.566 1 89.25 917 ASN A O 1
ATOM 7167 N N . GLY A 1 918 ? 13.984 37.062 7.496 1 82.19 918 GLY A N 1
ATOM 7168 C CA . GLY A 1 918 ? 15.328 36.75 7.031 1 82.19 918 GLY A CA 1
ATOM 7169 C C . GLY A 1 918 ? 15.57 37.125 5.59 1 82.19 918 GLY A C 1
ATOM 7170 O O . GLY A 1 918 ? 16.703 37.062 5.098 1 82.19 918 GLY A O 1
ATOM 7171 N N . ASN A 1 919 ? 14.594 37.75 4.926 1 83.62 919 ASN A N 1
ATOM 7172 C CA . ASN A 1 919 ? 14.727 38.125 3.527 1 83.62 919 ASN A CA 1
ATOM 7173 C C . ASN A 1 919 ? 15.266 39.562 3.389 1 83.62 919 ASN A C 1
ATOM 7175 O O . ASN A 1 919 ? 15.695 39.969 2.307 1 83.62 919 ASN A O 1
ATOM 7179 N N . VAL A 1 920 ? 15.234 40.312 4.355 1 80.44 920 VAL A N 1
ATOM 7180 C CA . VAL A 1 920 ? 15.547 41.75 4.328 1 80.44 920 VAL A CA 1
ATOM 7181 C C . VAL A 1 920 ? 16.953 41.938 3.754 1 80.44 920 VAL A C 1
ATOM 7183 O O . VAL A 1 920 ? 17.172 42.875 2.967 1 80.44 920 VAL A O 1
ATOM 7186 N N . TYR A 1 921 ? 17.719 41.062 4.098 1 75.56 921 TYR A N 1
ATOM 7187 C CA . TYR A 1 921 ? 19.094 41.219 3.646 1 75.56 921 TYR A CA 1
ATOM 7188 C C . TYR A 1 921 ? 19.203 41.062 2.133 1 75.56 921 TYR A C 1
ATOM 7190 O O . TYR A 1 921 ? 19.953 41.812 1.482 1 75.56 921 TYR A O 1
ATOM 7198 N N . ASN A 1 922 ? 18.531 40.156 1.677 1 80.62 922 ASN A N 1
ATOM 7199 C CA . ASN A 1 922 ? 18.531 39.969 0.231 1 80.62 922 ASN A CA 1
ATOM 7200 C C . ASN A 1 922 ? 17.797 41.062 -0.488 1 80.62 922 ASN A C 1
ATOM 7202 O O . ASN A 1 922 ? 18.188 41.469 -1.584 1 80.62 922 ASN A O 1
ATOM 7206 N N . LEU A 1 923 ? 16.906 41.625 0.119 1 85.19 923 LEU A N 1
ATOM 7207 C CA . LEU A 1 923 ? 16.062 42.625 -0.5 1 85.19 923 LEU A CA 1
ATOM 7208 C C . LEU A 1 923 ? 16.75 44 -0.473 1 85.19 923 LEU A C 1
ATOM 7210 O O . LEU A 1 923 ? 16.484 44.844 -1.328 1 85.19 923 LEU A O 1
ATOM 7214 N N . MET A 1 924 ? 17.547 44.219 0.408 1 77.5 924 MET A N 1
ATOM 7215 C CA . MET A 1 924 ? 18.281 45.469 0.495 1 77.5 924 MET A CA 1
ATOM 7216 C C . MET A 1 924 ? 19.484 45.469 -0.452 1 77.5 924 MET A C 1
ATOM 7218 O O . MET A 1 924 ? 19.797 46.5 -1.069 1 77.5 924 MET A O 1
ATOM 7222 N N . ASN A 1 925 ? 19.969 44.25 -0.733 1 68.5 925 ASN A N 1
ATOM 7223 C CA . ASN A 1 925 ? 21.109 43.969 -1.602 1 68.5 925 ASN A CA 1
ATOM 7224 C C . ASN A 1 925 ? 21.906 45.25 -1.888 1 68.5 925 ASN A C 1
ATOM 7226 O O . ASN A 1 925 ? 21.484 46.062 -2.689 1 68.5 925 ASN A O 1
ATOM 7230 N N . ASN A 1 926 ? 22.969 45.562 -1.084 1 61.03 926 ASN A N 1
ATOM 7231 C CA . ASN A 1 926 ? 23.781 46.75 -1.386 1 61.03 926 ASN A CA 1
ATOM 7232 C C . ASN A 1 926 ? 25.125 46.344 -1.985 1 61.03 926 ASN A C 1
ATOM 7234 O O . ASN A 1 926 ? 25.953 45.719 -1.324 1 61.03 926 ASN A O 1
ATOM 7238 N N . GLY A 1 927 ? 25.219 46.281 -3.344 1 59.47 927 GLY A N 1
ATOM 7239 C CA . GLY A 1 927 ? 26.562 46.156 -3.889 1 59.47 927 GLY A CA 1
ATOM 7240 C C . GLY A 1 927 ? 26.688 45.031 -4.895 1 59.47 927 GLY A C 1
ATOM 7241 O O . GLY A 1 927 ? 27.797 44.625 -5.27 1 59.47 927 GLY A O 1
ATOM 7242 N N . ASP A 1 928 ? 25.609 44.312 -5.148 1 68.56 928 ASP A N 1
ATOM 7243 C CA . ASP A 1 928 ? 25.75 43.25 -6.156 1 68.56 928 ASP A CA 1
ATOM 7244 C C . ASP A 1 928 ? 24.719 43.438 -7.277 1 68.56 928 ASP A C 1
ATOM 7246 O O . ASP A 1 928 ? 23.969 44.406 -7.277 1 68.56 928 ASP A O 1
ATOM 7250 N N . ILE A 1 929 ? 24.812 42.625 -8.32 1 74.25 929 ILE A N 1
ATOM 7251 C CA . ILE A 1 929 ? 24.031 42.781 -9.547 1 74.25 929 ILE A CA 1
ATOM 7252 C C . ILE A 1 929 ? 22.594 42.375 -9.297 1 74.25 929 ILE A C 1
ATOM 7254 O O . ILE A 1 929 ? 21.734 42.531 -10.172 1 74.25 929 ILE A O 1
ATOM 7258 N N . ARG A 1 930 ? 22.219 42.031 -8.148 1 83.94 930 ARG A N 1
ATOM 7259 C CA . ARG A 1 930 ? 20.859 41.594 -7.848 1 83.94 930 ARG A CA 1
ATOM 7260 C C . ARG A 1 930 ? 19.906 42.812 -7.727 1 83.94 930 ARG A C 1
ATOM 7262 O O . ARG A 1 930 ? 20.344 43.938 -7.48 1 83.94 930 ARG A O 1
ATOM 7269 N N . ASN A 1 931 ? 18.75 42.5 -8.008 1 86.38 931 ASN A N 1
ATOM 7270 C CA . ASN A 1 931 ? 17.734 43.5 -7.82 1 86.38 931 ASN A CA 1
ATOM 7271 C C . ASN A 1 931 ? 17.438 43.75 -6.34 1 86.38 931 ASN A C 1
ATOM 7273 O O . ASN A 1 931 ? 17.906 43 -5.484 1 86.38 931 ASN A O 1
ATOM 7277 N N . LYS A 1 932 ? 16.797 44.781 -6.043 1 87.88 932 LYS A N 1
ATOM 7278 C CA . LYS A 1 932 ? 16.469 45.094 -4.652 1 87.88 932 LYS A CA 1
ATOM 7279 C C . LYS A 1 932 ? 15.062 45.688 -4.531 1 87.88 932 LYS A C 1
ATOM 7281 O O . LYS A 1 932 ? 14.461 46.062 -5.535 1 87.88 932 LYS A O 1
ATOM 7286 N N . SER A 1 933 ? 14.602 45.719 -3.322 1 89.62 933 SER A N 1
ATOM 7287 C CA . SER A 1 933 ? 13.273 46.25 -3.029 1 89.62 933 SER A CA 1
ATOM 7288 C C . SER A 1 933 ? 13.219 47.75 -3.225 1 89.62 933 SER A C 1
ATOM 7290 O O . SER A 1 933 ? 14.164 48.469 -2.861 1 89.62 933 SER A O 1
ATOM 7292 N N . ALA A 1 934 ? 12.102 48.188 -3.822 1 87.5 934 ALA A N 1
ATOM 7293 C CA . ALA A 1 934 ? 11.922 49.625 -4.062 1 87.5 934 ALA A CA 1
ATOM 7294 C C . ALA A 1 934 ? 11.805 50.375 -2.746 1 87.5 934 ALA A C 1
ATOM 7296 O O . ALA A 1 934 ? 12.266 51.531 -2.637 1 87.5 934 ALA A O 1
ATOM 7297 N N . VAL A 1 935 ? 11.242 49.75 -1.809 1 84.5 935 VAL A N 1
ATOM 7298 C CA . VAL A 1 935 ? 11.031 50.375 -0.513 1 84.5 935 VAL A CA 1
ATOM 7299 C C . VAL A 1 935 ? 12.375 50.594 0.179 1 84.5 935 VAL A C 1
ATOM 7301 O O . VAL A 1 935 ? 12.648 51.688 0.691 1 84.5 935 VAL A O 1
ATOM 7304 N N . TYR A 1 936 ? 13.18 49.688 0.132 1 82.06 936 TYR A N 1
ATOM 7305 C CA . TYR A 1 936 ? 14.477 49.781 0.787 1 82.06 936 TYR A CA 1
ATOM 7306 C C . TYR A 1 936 ? 15.398 50.75 0.031 1 82.06 936 TYR A C 1
ATOM 7308 O O . TYR A 1 936 ? 16.172 51.469 0.641 1 82.06 936 TYR A O 1
ATOM 7316 N N . TYR A 1 937 ? 15.289 50.656 -1.274 1 81.62 937 TYR A N 1
ATOM 7317 C CA . TYR A 1 937 ? 16.078 51.562 -2.096 1 81.62 937 TYR A CA 1
ATOM 7318 C C . TYR A 1 937 ? 15.727 53 -1.812 1 81.62 937 TYR A C 1
ATOM 7320 O O . TYR A 1 937 ? 16.609 53.844 -1.646 1 81.62 937 TYR A O 1
ATOM 7328 N N . LYS A 1 938 ? 14.492 53.219 -1.713 1 80.81 938 LYS A N 1
ATOM 7329 C CA . LYS A 1 938 ? 14.023 54.594 -1.54 1 80.81 938 LYS A CA 1
ATOM 7330 C C . LYS A 1 938 ? 14.359 55.125 -0.144 1 80.81 938 LYS A C 1
ATOM 7332 O O . LYS A 1 938 ? 14.633 56.312 0.033 1 80.81 938 LYS A O 1
ATOM 7337 N N . ASP A 1 939 ? 14.422 54.25 0.757 1 81.38 939 ASP A N 1
ATOM 7338 C CA . ASP A 1 939 ? 14.609 54.688 2.137 1 81.38 939 ASP A CA 1
ATOM 7339 C C . ASP A 1 939 ? 16.016 54.375 2.631 1 81.38 939 ASP A C 1
ATOM 7341 O O . ASP A 1 939 ? 16.266 54.344 3.838 1 81.38 939 ASP A O 1
ATOM 7345 N N . ALA A 1 940 ? 16.844 54.156 1.742 1 79 940 ALA A N 1
ATOM 7346 C CA . ALA A 1 940 ? 18.234 53.906 2.111 1 79 940 ALA A CA 1
ATOM 7347 C C . ALA A 1 940 ? 18.969 55.219 2.43 1 79 940 ALA A C 1
ATOM 7349 O O . ALA A 1 940 ? 18.734 56.25 1.776 1 79 940 ALA A O 1
ATOM 7350 N N . TRP A 1 941 ? 19.812 55.125 3.35 1 74.75 941 TRP A N 1
ATOM 7351 C CA . TRP A 1 941 ? 20.625 56.281 3.691 1 74.75 941 TRP A CA 1
ATOM 7352 C C . TRP A 1 941 ? 21.75 56.469 2.68 1 74.75 941 TRP A C 1
ATOM 7354 O O . TRP A 1 941 ? 22.422 55.5 2.285 1 74.75 941 TRP A O 1
ATOM 7364 N N . PHE A 1 942 ? 21.844 57.594 2.268 1 72.69 942 PHE A N 1
ATOM 7365 C CA . PHE A 1 942 ? 23.031 58.031 1.553 1 72.69 942 PHE A CA 1
ATOM 7366 C C . PHE A 1 942 ? 23.172 59.562 1.646 1 72.69 942 PHE A C 1
ATOM 7368 O O . PHE A 1 942 ? 22.297 60.219 2.174 1 72.69 942 PHE A O 1
ATOM 7375 N N . ALA A 1 943 ? 24.281 60 1.232 1 65.5 943 ALA A N 1
ATOM 7376 C CA . ALA A 1 943 ? 24.625 61.375 1.46 1 65.5 943 ALA A CA 1
ATOM 7377 C C . ALA A 1 943 ? 23.5 62.312 1.019 1 65.5 943 ALA A C 1
ATOM 7379 O O . ALA A 1 943 ? 23.25 63.344 1.665 1 65.5 943 ALA A O 1
ATOM 7380 N N . ASN A 1 944 ? 22.875 61.875 -0.049 1 70.56 944 ASN A N 1
ATOM 7381 C CA . ASN A 1 944 ? 21.797 62.719 -0.55 1 70.56 944 ASN A CA 1
ATOM 7382 C C . ASN A 1 944 ? 20.453 62.344 0.079 1 70.56 944 ASN A C 1
ATOM 7384 O O . ASN A 1 944 ? 19.422 62.906 -0.277 1 70.56 944 ASN A O 1
ATOM 7388 N N . ASN A 1 945 ? 20.422 61.312 0.883 1 76.88 945 ASN A N 1
ATOM 7389 C CA . ASN A 1 945 ? 19.25 60.906 1.647 1 76.88 945 ASN A CA 1
ATOM 7390 C C . ASN A 1 945 ? 19.594 60.625 3.105 1 76.88 945 ASN A C 1
ATOM 7392 O O . ASN A 1 945 ? 19.5 59.5 3.562 1 76.88 945 ASN A O 1
ATOM 7396 N N . PRO A 1 946 ? 19.938 61.625 3.869 1 73.31 946 PRO A N 1
ATOM 7397 C CA . PRO A 1 946 ? 20.438 61.406 5.23 1 73.31 946 PRO A CA 1
ATOM 7398 C C . PRO A 1 946 ? 19.344 61 6.207 1 73.31 946 PRO A C 1
ATOM 7400 O O . PRO A 1 946 ? 19.656 60.562 7.324 1 73.31 946 PRO A O 1
ATOM 7403 N N . THR A 1 947 ? 18.109 61.094 5.82 1 74.88 947 THR A N 1
ATOM 7404 C CA . THR A 1 947 ? 17 60.688 6.688 1 74.88 947 THR A CA 1
ATOM 7405 C C . THR A 1 947 ? 16.609 59.25 6.449 1 74.88 947 THR A C 1
ATOM 7407 O O . THR A 1 947 ? 15.656 58.75 7.051 1 74.88 947 THR A O 1
ATOM 7410 N N . GLY A 1 948 ? 17.359 58.656 5.512 1 77.12 948 GLY A N 1
ATOM 7411 C CA . GLY A 1 948 ? 17.078 57.25 5.27 1 77.12 948 GLY A CA 1
ATOM 7412 C C . GLY A 1 948 ? 17.203 56.406 6.516 1 77.12 948 GLY A C 1
ATOM 7413 O O . GLY A 1 948 ? 18.062 56.656 7.355 1 77.12 948 GLY A O 1
ATOM 7414 N N . THR A 1 949 ? 16.312 55.406 6.621 1 76.81 949 THR A N 1
ATOM 7415 C CA . THR A 1 949 ? 16.25 54.625 7.836 1 76.81 949 THR A CA 1
ATOM 7416 C C . THR A 1 949 ? 16.891 53.25 7.609 1 76.81 949 THR A C 1
ATOM 7418 O O . THR A 1 949 ? 17.078 52.469 8.555 1 76.81 949 THR A O 1
ATOM 7421 N N . PHE A 1 950 ? 17.156 53 6.359 1 78.12 950 PHE A N 1
ATOM 7422 C CA . PHE A 1 950 ? 17.797 51.75 6.066 1 78.12 950 PHE A CA 1
ATOM 7423 C C . PHE A 1 950 ? 19.266 51.938 5.711 1 78.12 950 PHE A C 1
ATOM 7425 O O . PHE A 1 950 ? 19.656 53.031 5.285 1 78.12 950 PHE A O 1
ATOM 7432 N N . THR A 1 951 ? 19.984 50.844 5.828 1 73.19 951 THR A N 1
ATOM 7433 C CA . THR A 1 951 ? 21.406 50.906 5.527 1 73.19 951 THR A CA 1
ATOM 7434 C C . THR A 1 951 ? 21.641 51.25 4.059 1 73.19 951 THR A C 1
ATOM 7436 O O . THR A 1 951 ? 20.969 50.719 3.176 1 73.19 951 THR A O 1
ATOM 7439 N N . GLY A 1 952 ? 22.453 52.281 3.863 1 64.75 952 GLY A N 1
ATOM 7440 C CA . GLY A 1 952 ? 22.75 52.75 2.514 1 64.75 952 GLY A CA 1
ATOM 7441 C C . GLY A 1 952 ? 23.828 51.906 1.832 1 64.75 952 GLY A C 1
ATOM 7442 O O . GLY A 1 952 ? 24.375 51 2.436 1 64.75 952 GLY A O 1
ATOM 7443 N N . PRO A 1 953 ? 23.984 52.219 0.397 1 59.94 953 PRO A N 1
ATOM 7444 C CA . PRO A 1 953 ? 25.031 51.5 -0.355 1 59.94 953 PRO A CA 1
ATOM 7445 C C . PRO A 1 953 ? 26.438 51.875 0.102 1 59.94 953 PRO A C 1
ATOM 7447 O O . PRO A 1 953 ? 26.672 53 0.542 1 59.94 953 PRO A O 1
ATOM 7450 N N . GLY A 1 954 ? 27.312 50.969 0.673 1 53.03 954 GLY A N 1
ATOM 7451 C CA . GLY A 1 954 ? 28.672 51.281 1.048 1 53.03 954 GLY A CA 1
ATOM 7452 C C . GLY A 1 954 ? 29.641 50.125 0.766 1 53.03 954 GLY A C 1
ATOM 7453 O O . GLY A 1 954 ? 29.234 49.062 0.315 1 53.03 954 GLY A O 1
ATOM 7454 N N . ALA A 1 955 ? 31.094 50.5 0.74 1 44.66 955 ALA A N 1
ATOM 7455 C CA . ALA A 1 955 ? 32.25 49.656 0.398 1 44.66 955 ALA A CA 1
ATOM 7456 C C . ALA A 1 955 ? 32.25 48.344 1.189 1 44.66 955 ALA A C 1
ATOM 7458 O O . ALA A 1 955 ? 33.156 47.531 1.062 1 44.66 955 ALA A O 1
ATOM 7459 N N . ILE A 1 956 ? 31.625 48.281 2.215 1 44 956 ILE A N 1
ATOM 7460 C CA . ILE A 1 956 ? 32 47.125 3.016 1 44 956 ILE A CA 1
ATOM 7461 C C . ILE A 1 956 ? 31.344 45.844 2.441 1 44 956 ILE A C 1
ATOM 7463 O O . ILE A 1 956 ? 30.141 45.844 2.168 1 44 956 ILE A O 1
ATOM 7467 N N . ASP A 1 957 ? 32.25 45.031 1.944 1 42.84 957 ASP A N 1
ATOM 7468 C CA . ASP A 1 957 ? 31.781 43.688 1.61 1 42.84 957 ASP A CA 1
ATOM 7469 C C . ASP A 1 957 ? 30.781 43.188 2.645 1 42.84 957 ASP A C 1
ATOM 7471 O O . ASP A 1 957 ? 31.094 43.094 3.834 1 42.84 957 ASP A O 1
ATOM 7475 N N . TRP A 1 958 ? 29.734 43.312 2.469 1 42.94 958 TRP A N 1
ATOM 7476 C CA . TRP A 1 958 ? 28.516 42.969 3.191 1 42.94 958 TRP A CA 1
ATOM 7477 C C . TRP A 1 958 ? 28.625 41.594 3.834 1 42.94 958 TRP A C 1
ATOM 7479 O O . TRP A 1 958 ? 27.922 41.281 4.797 1 42.94 958 TRP A O 1
ATOM 7489 N N . SER A 1 959 ? 29.344 40.719 3.152 1 43.31 959 SER A N 1
ATOM 7490 C CA . SER A 1 959 ? 29.422 39.375 3.684 1 43.31 959 SER A CA 1
ATOM 7491 C C . SER A 1 959 ? 29.859 39.375 5.141 1 43.31 959 SER A C 1
ATOM 7493 O O . SER A 1 959 ? 29.438 38.531 5.93 1 43.31 959 SER A O 1
ATOM 7495 N N . GLY A 1 960 ? 30.75 40.312 5.371 1 40.75 960 GLY A N 1
ATOM 7496 C CA . GLY A 1 960 ? 31.312 40.375 6.715 1 40.75 960 GLY A CA 1
ATOM 7497 C C . GLY A 1 960 ? 30.328 40.938 7.734 1 40.75 960 GLY A C 1
ATOM 7498 O O . GLY A 1 960 ? 30.328 40.5 8.891 1 40.75 960 GLY A O 1
ATOM 7499 N N . TYR A 1 961 ? 29.609 42 7.348 1 42.38 961 TYR A N 1
ATOM 7500 C CA . TYR A 1 961 ? 28.703 42.688 8.258 1 42.38 961 TYR A CA 1
ATOM 7501 C C . TYR A 1 961 ? 27.516 41.812 8.633 1 42.38 961 TYR A C 1
ATOM 7503 O O . TYR A 1 961 ? 27.141 41.75 9.805 1 42.38 961 TYR A O 1
ATOM 7511 N N . MET A 1 962 ? 26.828 41.469 7.633 1 46 962 MET A N 1
ATOM 7512 C CA . MET A 1 962 ? 25.516 40.844 7.746 1 46 962 MET A CA 1
ATOM 7513 C C . MET A 1 962 ? 25.641 39.406 8.242 1 46 962 MET A C 1
ATOM 7515 O O . MET A 1 962 ? 24.656 38.812 8.688 1 46 962 MET A O 1
ATOM 7519 N N . TRP A 1 963 ? 26.641 38.781 7.633 1 44.44 963 TRP A N 1
ATOM 7520 C CA . TRP A 1 963 ? 26.875 37.469 8.164 1 44.44 963 TRP A CA 1
ATOM 7521 C C . TRP A 1 963 ? 26.922 37.469 9.688 1 44.44 963 TRP A C 1
ATOM 7523 O O . TRP A 1 963 ? 26.828 36.438 10.336 1 44.44 963 TRP A O 1
ATOM 7533 N N . ALA A 1 964 ? 27.375 38.656 10.086 1 47.16 964 ALA A N 1
ATOM 7534 C CA . ALA A 1 964 ? 27.5 38.688 11.547 1 47.16 964 ALA A CA 1
ATOM 7535 C C . ALA A 1 964 ? 26.125 38.594 12.203 1 47.16 964 ALA A C 1
ATOM 7537 O O . ALA A 1 964 ? 25.094 38.688 11.531 1 47.16 964 ALA A O 1
ATOM 7538 N N . ALA A 1 965 ? 25.625 39.5 13.383 1 56.16 965 ALA A N 1
ATOM 7539 C CA . ALA A 1 965 ? 24.75 39.344 14.547 1 56.16 965 ALA A CA 1
ATOM 7540 C C . ALA A 1 965 ? 23.281 39.5 14.164 1 56.16 965 ALA A C 1
ATOM 7542 O O . ALA A 1 965 ? 22.953 40.25 13.25 1 56.16 965 ALA A O 1
ATOM 7543 N N . SER A 1 966 ? 22.328 38.531 14.18 1 75.88 966 SER A N 1
ATOM 7544 C CA . SER A 1 966 ? 20.891 38.688 14.445 1 75.88 966 SER A CA 1
ATOM 7545 C C . SER A 1 966 ? 20.609 40.031 15.109 1 75.88 966 SER A C 1
ATOM 7547 O O . SER A 1 966 ? 21.078 40.312 16.219 1 75.88 966 SER A O 1
ATOM 7549 N N . ASN A 1 967 ? 20.031 41 14.148 1 81.81 967 ASN A N 1
ATOM 7550 C CA . ASN A 1 967 ? 19.766 42.312 14.75 1 81.81 967 ASN A CA 1
ATOM 7551 C C . ASN A 1 967 ? 18.297 42.688 14.594 1 81.81 967 ASN A C 1
ATOM 7553 O O . ASN A 1 967 ? 17.547 42 13.891 1 81.81 967 ASN A O 1
ATOM 7557 N N . SER A 1 968 ? 17.906 43.875 15.172 1 87.56 968 SER A N 1
ATOM 7558 C CA . SER A 1 968 ? 16.516 44.25 15.32 1 87.56 968 SER A CA 1
ATOM 7559 C C . SER A 1 968 ? 15.922 44.719 14 1 87.56 968 SER A C 1
ATOM 7561 O O . SER A 1 968 ? 14.703 44.844 13.859 1 87.56 968 SER A O 1
ATOM 7563 N N . GLU A 1 969 ? 16.75 45.031 12.938 1 81.62 969 GLU A N 1
ATOM 7564 C CA . GLU A 1 969 ? 16.25 45.438 11.625 1 81.62 969 GLU A CA 1
ATOM 7565 C C . GLU A 1 969 ? 15.461 44.281 10.969 1 81.62 969 GLU A C 1
ATOM 7567 O O . GLU A 1 969 ? 14.586 44.531 10.141 1 81.62 969 GLU A O 1
ATOM 7572 N N . MET A 1 970 ? 15.719 43.156 11.406 1 85.81 970 MET A N 1
ATOM 7573 C CA . MET A 1 970 ? 15.078 41.969 10.828 1 85.81 970 MET A CA 1
ATOM 7574 C C . MET A 1 970 ? 13.727 41.719 11.477 1 85.81 970 MET A C 1
ATOM 7576 O O . MET A 1 970 ? 12.953 40.906 10.984 1 85.81 970 MET A O 1
ATOM 7580 N N . VAL A 1 971 ? 13.477 42.312 12.578 1 91.69 971 VAL A N 1
ATOM 7581 C CA . VAL A 1 971 ? 12.266 42.031 13.344 1 91.69 971 VAL A CA 1
ATOM 7582 C C . VAL A 1 971 ? 11.148 42.969 12.922 1 91.69 971 VAL A C 1
ATOM 7584 O O . VAL A 1 971 ? 11.305 44.188 12.945 1 91.69 971 VAL A O 1
ATOM 7587 N N . GLU A 1 972 ? 10.07 42.375 12.492 1 92.88 972 GLU A N 1
ATOM 7588 C CA . GLU A 1 972 ? 8.898 43.156 12.07 1 92.88 972 GLU A CA 1
ATOM 7589 C C . GLU A 1 972 ? 7.648 42.719 12.844 1 92.88 972 GLU A C 1
ATOM 7591 O O . GLU A 1 972 ? 7.609 41.625 13.398 1 92.88 972 GLU A O 1
ATOM 7596 N N . ASP A 1 973 ? 6.703 43.594 12.844 1 95.38 973 ASP A N 1
ATOM 7597 C CA . ASP A 1 973 ? 5.422 43.25 13.469 1 95.38 973 ASP A CA 1
ATOM 7598 C C . ASP A 1 973 ? 4.664 42.219 12.648 1 95.38 973 ASP A C 1
ATOM 7600 O O . ASP A 1 973 ? 4.418 42.406 11.461 1 95.38 973 ASP A O 1
ATOM 7604 N N . GLY A 1 974 ? 4.312 41.156 13.32 1 94.69 974 GLY A N 1
ATOM 7605 C CA . GLY A 1 974 ? 3.637 40.062 12.648 1 94.69 974 GLY A CA 1
ATOM 7606 C C . GLY A 1 974 ? 2.133 40.094 12.844 1 94.69 974 GLY A C 1
ATOM 7607 O O . GLY A 1 974 ? 1.444 39.125 12.484 1 94.69 974 GLY A O 1
ATOM 7608 N N . SER A 1 975 ? 1.504 41.125 13.344 1 96.38 975 SER A N 1
ATOM 7609 C CA . SER A 1 975 ? 0.063 41.219 13.555 1 96.38 975 SER A CA 1
ATOM 7610 C C . SER A 1 975 ? -0.687 41.281 12.227 1 96.38 975 SER A C 1
ATOM 7612 O O . SER A 1 975 ? -0.217 41.875 11.266 1 96.38 975 SER A O 1
ATOM 7614 N N . PHE A 1 976 ? -1.841 40.656 12.25 1 95.56 976 PHE A N 1
ATOM 7615 C CA . PHE A 1 976 ? -2.629 40.719 11.023 1 95.56 976 PHE A CA 1
ATOM 7616 C C . PHE A 1 976 ? -4.102 40.438 11.312 1 95.56 976 PHE A C 1
ATOM 7618 O O . PHE A 1 976 ? -4.441 39.938 12.375 1 95.56 976 PHE A O 1
ATOM 7625 N N . LEU A 1 977 ? -4.957 40.844 10.484 1 97.12 977 LEU A N 1
ATOM 7626 C CA . LEU A 1 977 ? -6.348 40.438 10.289 1 97.12 977 LEU A CA 1
ATOM 7627 C C . LEU A 1 977 ? -6.562 39.906 8.875 1 97.12 977 LEU A C 1
ATOM 7629 O O . LEU A 1 977 ? -6.301 40.625 7.895 1 97.12 977 LEU A O 1
ATOM 7633 N N . LYS A 1 978 ? -6.992 38.75 8.805 1 95.38 978 LYS A N 1
ATOM 7634 C CA . LYS A 1 978 ? -7.09 38.094 7.516 1 95.38 978 LYS A CA 1
ATOM 7635 C C . LYS A 1 978 ? -8.5 37.562 7.277 1 95.38 978 LYS A C 1
ATOM 7637 O O . LYS A 1 978 ? -9.141 37.031 8.195 1 95.38 978 LYS A O 1
ATOM 7642 N N . MET A 1 979 ? -9.031 37.781 6.105 1 96.12 979 MET A N 1
ATOM 7643 C CA . MET A 1 979 ? -10.195 37 5.656 1 96.12 979 MET A CA 1
ATOM 7644 C C . MET A 1 979 ? -9.758 35.75 4.895 1 96.12 979 MET A C 1
ATOM 7646 O O . MET A 1 979 ? -9.398 35.844 3.717 1 96.12 979 MET A O 1
ATOM 7650 N N . ASN A 1 980 ? -9.914 34.719 5.504 1 93.38 980 ASN A N 1
ATOM 7651 C CA . ASN A 1 980 ? -9.406 33.469 4.965 1 93.38 980 ASN A CA 1
ATOM 7652 C C . ASN A 1 980 ? -10.25 32.969 3.791 1 93.38 980 ASN A C 1
ATOM 7654 O O . ASN A 1 980 ? -9.719 32.438 2.822 1 93.38 980 ASN A O 1
ATOM 7658 N N . ASN A 1 981 ? -11.57 33.094 3.961 1 94.25 981 ASN A N 1
ATOM 7659 C CA . ASN A 1 981 ? -12.469 32.562 2.941 1 94.25 981 ASN A CA 1
ATOM 7660 C C . ASN A 1 981 ? -13.727 33.406 2.801 1 94.25 981 ASN A C 1
ATOM 7662 O O . ASN A 1 981 ? -14.234 33.938 3.789 1 94.25 981 ASN A O 1
ATOM 7666 N N . LEU A 1 982 ? -14.164 33.5 1.617 1 96.38 982 LEU A N 1
ATOM 7667 C CA . LEU A 1 982 ? -15.461 34.031 1.233 1 96.38 982 LEU A CA 1
ATOM 7668 C C . LEU A 1 982 ? -16.172 33.125 0.248 1 96.38 982 LEU A C 1
ATOM 7670 O O . LEU A 1 982 ? -15.617 32.812 -0.812 1 96.38 982 LEU A O 1
ATOM 7674 N N . ALA A 1 983 ? -17.312 32.656 0.649 1 97 983 ALA A N 1
ATOM 7675 C CA . ALA A 1 983 ? -18.031 31.703 -0.215 1 97 983 ALA A CA 1
ATOM 7676 C C . ALA A 1 983 ? -19.469 32.156 -0.432 1 97 983 ALA A C 1
ATOM 7678 O O . ALA A 1 983 ? -20.156 32.531 0.513 1 97 983 ALA A O 1
ATOM 7679 N N . VAL A 1 984 ? -19.891 32.062 -1.651 1 97.44 984 VAL A N 1
ATOM 7680 C CA . VAL A 1 984 ? -21.297 32.281 -2.031 1 97.44 984 VAL A CA 1
ATOM 7681 C C . VAL A 1 984 ? -21.859 31 -2.629 1 97.44 984 VAL A C 1
ATOM 7683 O O . VAL A 1 984 ? -21.328 30.469 -3.611 1 97.44 984 VAL A O 1
ATOM 7686 N N . THR A 1 985 ? -22.906 30.531 -2.004 1 96.56 985 THR A N 1
ATOM 7687 C C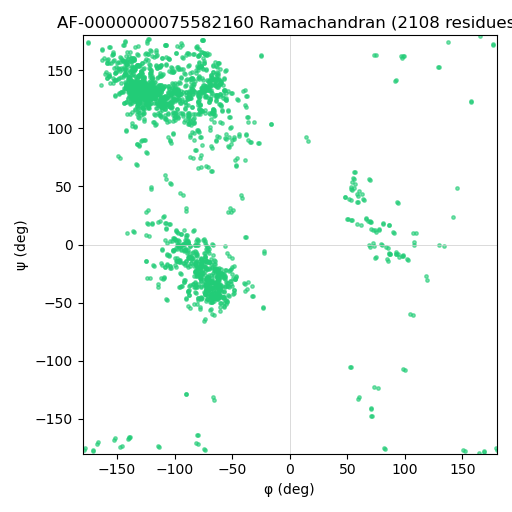A . THR A 1 985 ? -23.516 29.281 -2.461 1 96.56 985 THR A CA 1
ATOM 7688 C C . THR A 1 985 ? -24.938 29.516 -2.953 1 96.56 985 THR A C 1
ATOM 7690 O O . THR A 1 985 ? -25.75 30.125 -2.25 1 96.56 985 THR A O 1
ATOM 7693 N N . PHE A 1 986 ? -25.203 29.094 -4.137 1 96.5 986 PHE A N 1
ATOM 7694 C CA . PHE A 1 986 ? -26.547 29.047 -4.691 1 96.5 986 PHE A CA 1
ATOM 7695 C C . PHE A 1 986 ? -27.125 27.641 -4.59 1 96.5 986 PHE A C 1
ATOM 7697 O O . PHE A 1 986 ? -26.672 26.734 -5.297 1 96.5 986 PHE A O 1
ATOM 7704 N N . ARG A 1 987 ? -28.109 27.5 -3.799 1 93.44 987 ARG A N 1
ATOM 7705 C CA . ARG A 1 987 ? -28.766 26.188 -3.645 1 93.44 987 ARG A CA 1
ATOM 7706 C C . ARG A 1 987 ? -30.062 26.141 -4.434 1 93.44 987 ARG A C 1
ATOM 7708 O O . ARG A 1 987 ? -30.938 26.984 -4.254 1 93.44 987 ARG A O 1
ATOM 7715 N N . MET A 1 988 ? -30.25 25.188 -5.152 1 92.69 988 MET A N 1
ATOM 7716 C CA . MET A 1 988 ? -31.453 25.047 -5.961 1 92.69 988 MET A CA 1
ATOM 7717 C C . MET A 1 988 ? -32.688 24.922 -5.078 1 92.69 988 MET A C 1
ATOM 7719 O O . MET A 1 988 ? -32.688 24.188 -4.09 1 92.69 988 MET A O 1
ATOM 7723 N N . PRO A 1 989 ? -33.719 25.578 -5.41 1 90.56 989 PRO A N 1
ATOM 7724 C CA . PRO A 1 989 ? -34.938 25.531 -4.605 1 90.56 989 PRO A CA 1
ATOM 7725 C C . PRO A 1 989 ? -35.562 24.141 -4.547 1 90.56 989 PRO A C 1
ATOM 7727 O O . PRO A 1 989 ? -35.5 23.391 -5.516 1 90.56 989 PRO A O 1
ATOM 7730 N N . LYS A 1 990 ? -36.25 23.875 -3.502 1 85.94 990 LYS A N 1
ATOM 7731 C CA . LYS A 1 990 ? -36.812 22.547 -3.209 1 85.94 990 LYS A CA 1
ATOM 7732 C C . LYS A 1 990 ? -37.812 22.125 -4.277 1 85.94 990 LYS A C 1
ATOM 7734 O O . LYS A 1 990 ? -37.938 20.938 -4.586 1 85.94 990 LYS A O 1
ATOM 7739 N N . ASN A 1 991 ? -38.625 23.078 -4.82 1 85.31 991 ASN A N 1
ATOM 7740 C CA . ASN A 1 991 ? -39.625 22.75 -5.836 1 85.31 991 ASN A CA 1
ATOM 7741 C C . ASN A 1 991 ? -38.969 22.172 -7.09 1 85.31 991 ASN A C 1
ATOM 7743 O O . ASN A 1 991 ? -39.5 21.234 -7.699 1 85.31 991 ASN A O 1
ATOM 7747 N N . ILE A 1 992 ? -37.875 22.703 -7.406 1 89.06 992 ILE A N 1
ATOM 7748 C CA . ILE A 1 992 ? -37.156 22.203 -8.57 1 89.06 992 ILE A CA 1
ATOM 7749 C C . ILE A 1 992 ? -36.531 20.859 -8.258 1 89.06 992 ILE A C 1
ATOM 7751 O O . ILE A 1 992 ? -36.531 19.953 -9.086 1 89.06 992 ILE A O 1
ATOM 7755 N N . LEU A 1 993 ? -35.969 20.719 -7.121 1 89.81 993 LEU A N 1
ATOM 7756 C CA . LEU A 1 993 ? -35.344 19.469 -6.707 1 89.81 993 LEU A CA 1
ATOM 7757 C C . LEU A 1 993 ? -36.344 18.312 -6.738 1 89.81 993 LEU A C 1
ATOM 7759 O O . LEU A 1 993 ? -36 17.219 -7.184 1 89.81 993 LEU A O 1
ATOM 7763 N N . LYS A 1 994 ? -37.5 18.609 -6.211 1 86.88 994 LYS A N 1
ATOM 7764 C CA . LYS A 1 994 ? -38.562 17.594 -6.203 1 86.88 994 LYS A CA 1
ATOM 7765 C C . LYS A 1 994 ? -38.938 17.203 -7.625 1 86.88 994 LYS A C 1
ATOM 7767 O O . LYS A 1 994 ? -39.188 16.031 -7.902 1 86.88 994 LYS A O 1
ATOM 7772 N N . ALA A 1 995 ? -39.031 18.156 -8.422 1 87.19 995 ALA A N 1
ATOM 7773 C CA . ALA A 1 995 ? -39.406 17.906 -9.82 1 87.19 995 ALA A CA 1
ATOM 7774 C C . ALA A 1 995 ? -38.344 17.016 -10.492 1 87.19 995 ALA A C 1
ATOM 7776 O O . ALA A 1 995 ? -38.688 16.172 -11.32 1 87.19 995 ALA A O 1
ATOM 7777 N N . TRP A 1 996 ? -37.094 17.219 -10.102 1 87.25 996 TRP A N 1
ATOM 7778 C CA . TRP A 1 996 ? -36 16.484 -10.734 1 87.25 996 TRP A CA 1
ATOM 7779 C C . TRP A 1 996 ? -35.656 15.234 -9.945 1 87.25 996 TRP A C 1
ATOM 7781 O O . TRP A 1 996 ? -34.812 14.438 -10.359 1 87.25 996 TRP A O 1
ATOM 7791 N N . LYS A 1 997 ? -36.281 14.977 -8.734 1 82.94 997 LYS A N 1
ATOM 7792 C CA . LYS A 1 997 ? -36.062 13.844 -7.84 1 82.94 997 LYS A CA 1
ATOM 7793 C C . LYS A 1 997 ? -34.594 13.789 -7.383 1 82.94 997 LYS A C 1
ATOM 7795 O O . LYS A 1 997 ? -33.969 12.734 -7.445 1 82.94 997 LYS A O 1
ATOM 7800 N N . ILE A 1 998 ? -34.125 14.969 -7.203 1 88.31 998 ILE A N 1
ATOM 7801 C CA . ILE A 1 998 ? -32.781 15.102 -6.668 1 88.31 998 ILE A CA 1
ATOM 7802 C C . ILE A 1 998 ? -32.844 15.664 -5.25 1 88.31 998 ILE A C 1
ATOM 7804 O O . ILE A 1 998 ? -33.75 16.391 -4.906 1 88.31 998 ILE A O 1
ATOM 7808 N N . LYS A 1 999 ? -31.891 15.18 -4.484 1 86.31 999 LYS A N 1
ATOM 7809 C CA . LYS A 1 999 ? -31.906 15.57 -3.078 1 86.31 999 LYS A CA 1
ATOM 7810 C C . LYS A 1 999 ? -31.375 17 -2.902 1 86.31 999 LYS A C 1
ATOM 7812 O O . LYS A 1 999 ? -31.922 17.766 -2.105 1 86.31 999 LYS A O 1
ATOM 7817 N N . ASP A 1 1000 ? -30.25 17.281 -3.555 1 90.94 1000 ASP A N 1
ATOM 7818 C CA . ASP A 1 1000 ? -29.641 18.594 -3.389 1 90.94 1000 ASP A CA 1
ATOM 7819 C C . ASP A 1 1000 ? -28.75 18.953 -4.574 1 90.94 1000 ASP A C 1
ATOM 7821 O O . ASP A 1 1000 ? -28.188 18.062 -5.215 1 90.94 1000 ASP A O 1
ATOM 7825 N N . LEU A 1 1001 ? -28.719 20.156 -4.922 1 94.06 1001 LEU A N 1
ATOM 7826 C CA . LEU A 1 1001 ? -27.828 20.719 -5.934 1 94.06 1001 LEU A CA 1
ATOM 7827 C C . LEU A 1 1001 ? -27.391 22.125 -5.551 1 94.06 1001 LEU A C 1
ATOM 7829 O O . LEU A 1 1001 ? -28.219 23.016 -5.367 1 94.06 1001 LEU A O 1
ATOM 7833 N N . ALA A 1 1002 ? -26.141 22.281 -5.457 1 95 1002 ALA A N 1
ATOM 7834 C CA . ALA A 1 1002 ? -25.625 23.562 -5.016 1 95 1002 ALA A CA 1
ATOM 7835 C C . ALA A 1 1002 ? -24.406 23.984 -5.844 1 95 1002 ALA A C 1
ATOM 7837 O O . ALA A 1 1002 ? -23.578 23.141 -6.211 1 95 1002 ALA A O 1
ATOM 7838 N N . LEU A 1 1003 ? -24.375 25.234 -6.219 1 96 1003 LEU A N 1
ATOM 7839 C CA . LEU A 1 1003 ? -23.219 25.859 -6.852 1 96 1003 LEU A CA 1
ATOM 7840 C C . LEU A 1 1003 ? -22.547 26.844 -5.902 1 96 1003 LEU A C 1
ATOM 7842 O O . LEU A 1 1003 ? -23.219 27.734 -5.359 1 96 1003 LEU A O 1
ATOM 7846 N N . THR A 1 1004 ? -21.281 26.656 -5.73 1 96.62 1004 THR A N 1
ATOM 7847 C CA . THR A 1 1004 ? -20.594 27.516 -4.781 1 96.62 1004 THR A CA 1
ATOM 7848 C C . THR A 1 1004 ? -19.406 28.203 -5.449 1 96.62 1004 THR A C 1
ATOM 7850 O O . THR A 1 1004 ? -18.625 27.562 -6.16 1 96.62 1004 THR A O 1
ATOM 7853 N N . TYR A 1 1005 ? -19.266 29.453 -5.301 1 97 1005 TYR A N 1
ATOM 7854 C CA . TYR A 1 1005 ? -18.094 30.25 -5.645 1 97 1005 TYR A CA 1
ATOM 7855 C C . TYR A 1 1005 ? -17.344 30.688 -4.391 1 97 1005 TYR A C 1
ATOM 7857 O O . TYR A 1 1005 ? -17.922 31.328 -3.508 1 97 1005 TYR A O 1
ATOM 7865 N N . THR A 1 1006 ? -16.078 30.297 -4.289 1 96.69 1006 THR A N 1
ATOM 7866 C CA . THR A 1 1006 ? -15.281 30.578 -3.096 1 96.69 1006 THR A CA 1
ATOM 7867 C C . THR A 1 1006 ? -14.008 31.344 -3.457 1 96.69 1006 THR A C 1
ATOM 7869 O O . THR A 1 1006 ? -13.367 31.047 -4.465 1 96.69 1006 THR A O 1
ATOM 7872 N N . ILE A 1 1007 ? -13.641 32.312 -2.693 1 96.5 1007 ILE A N 1
ATOM 7873 C CA . ILE A 1 1007 ? -12.336 32.969 -2.744 1 96.5 1007 ILE A CA 1
ATOM 7874 C C . ILE A 1 1007 ? -11.547 32.625 -1.48 1 96.5 1007 ILE A C 1
ATOM 7876 O O . ILE A 1 1007 ? -12.008 32.906 -0.366 1 96.5 1007 ILE A O 1
ATOM 7880 N N . ASN A 1 1008 ? -10.438 32 -1.654 1 93.69 1008 ASN A N 1
ATOM 7881 C CA . ASN A 1 1008 ? -9.523 31.766 -0.545 1 93.69 1008 ASN A CA 1
ATOM 7882 C C . ASN A 1 1008 ? -8.453 32.844 -0.443 1 93.69 1008 ASN A C 1
ATOM 7884 O O . ASN A 1 1008 ? -7.961 33.344 -1.46 1 93.69 1008 ASN A O 1
ATOM 7888 N N . ASN A 1 1009 ? -8.102 33.156 0.787 1 92.81 1009 ASN A N 1
ATOM 7889 C CA . ASN A 1 1009 ? -7.121 34.188 1.035 1 92.81 1009 ASN A CA 1
ATOM 7890 C C . ASN A 1 1009 ? -7.539 35.531 0.389 1 92.81 1009 ASN A C 1
ATOM 7892 O O . ASN A 1 1009 ? -6.793 36.094 -0.406 1 92.81 1009 ASN A O 1
ATOM 7896 N N . VAL A 1 1010 ? -8.641 36.062 0.836 1 95.38 1010 VAL A N 1
ATOM 7897 C CA . VAL A 1 1010 ? -9.312 37.188 0.209 1 95.38 1010 VAL A CA 1
ATOM 7898 C C . VAL A 1 1010 ? -8.477 38.438 0.385 1 95.38 1010 VAL A C 1
ATOM 7900 O O . VAL A 1 1010 ? -8.141 39.125 -0.592 1 95.38 1010 VAL A O 1
ATOM 7903 N N . PHE A 1 1011 ? -8.188 38.75 1.654 1 94.94 1011 PHE A N 1
ATOM 7904 C CA . PHE A 1 1011 ? -7.281 39.844 1.934 1 94.94 1011 PHE A CA 1
ATOM 7905 C C . PHE A 1 1011 ? -6.586 39.656 3.275 1 94.94 1011 PHE A C 1
ATOM 7907 O O . PHE A 1 1011 ? -7 38.812 4.082 1 94.94 1011 PHE A O 1
ATOM 7914 N N . CYS A 1 1012 ? -5.543 40.375 3.506 1 95.12 1012 CYS A N 1
ATOM 7915 C CA . CYS A 1 1012 ? -4.766 40.375 4.742 1 95.12 1012 CYS A CA 1
ATOM 7916 C C . CYS A 1 1012 ? -4.316 41.781 5.098 1 95.12 1012 CYS A C 1
ATOM 7918 O O . CYS A 1 1012 ? -3.521 42.375 4.379 1 95.12 1012 CYS A O 1
ATOM 7920 N N . LEU A 1 1013 ? -4.871 42.25 6.16 1 96.69 1013 LEU A N 1
ATOM 7921 C CA . LEU A 1 1013 ? -4.414 43.531 6.691 1 96.69 1013 LEU A CA 1
ATOM 7922 C C . LEU A 1 1013 ? -3.252 43.344 7.66 1 96.69 1013 LEU A C 1
ATOM 7924 O O . LEU A 1 1013 ? -3.414 42.719 8.719 1 96.69 1013 LEU A O 1
ATOM 7928 N N . THR A 1 1014 ? -2.096 43.781 7.348 1 96.12 1014 THR A N 1
ATOM 7929 C CA . THR A 1 1014 ? -0.896 43.562 8.148 1 96.12 1014 THR A CA 1
ATOM 7930 C C . THR A 1 1014 ? 0.154 44.625 7.848 1 96.12 1014 THR A C 1
ATOM 7932 O O . THR A 1 1014 ? 0.092 45.281 6.812 1 96.12 1014 THR A O 1
ATOM 7935 N N . ASN A 1 1015 ? 1.027 44.875 8.711 1 93.19 1015 ASN A N 1
ATOM 7936 C CA . ASN A 1 1015 ? 2.166 45.75 8.5 1 93.19 1015 ASN A CA 1
ATOM 7937 C C . ASN A 1 1015 ? 3.418 44.969 8.102 1 93.19 1015 ASN A C 1
ATOM 7939 O O . ASN A 1 1015 ? 4.488 45.562 7.93 1 93.19 1015 ASN A O 1
ATOM 7943 N N . TYR A 1 1016 ? 3.342 43.75 8.039 1 92.75 1016 TYR A N 1
ATOM 7944 C CA . TYR A 1 1016 ? 4.48 42.906 7.641 1 92.75 1016 TYR A CA 1
ATOM 7945 C C . TYR A 1 1016 ? 4.848 43.188 6.18 1 92.75 1016 TYR A C 1
ATOM 7947 O O . TYR A 1 1016 ? 3.969 43.25 5.316 1 92.75 1016 TYR A O 1
ATOM 7955 N N . SER A 1 1017 ? 6.07 43.281 5.879 1 89.38 1017 SER A N 1
ATOM 7956 C CA . SER A 1 1017 ? 6.523 43.719 4.566 1 89.38 1017 SER A CA 1
ATOM 7957 C C . SER A 1 1017 ? 6.703 42.562 3.611 1 89.38 1017 SER A C 1
ATOM 7959 O O . SER A 1 1017 ? 6.82 42.75 2.398 1 89.38 1017 SER A O 1
ATOM 7961 N N . GLY A 1 1018 ? 6.723 41.344 4.121 1 89.5 1018 GLY A N 1
ATOM 7962 C CA . GLY A 1 1018 ? 6.875 40.188 3.25 1 89.5 1018 GLY A CA 1
ATOM 7963 C C . GLY A 1 1018 ? 5.582 39.781 2.572 1 89.5 1018 GLY A C 1
ATOM 7964 O O . GLY A 1 1018 ? 4.656 40.562 2.455 1 89.5 1018 GLY A O 1
ATOM 7965 N N . TYR A 1 1019 ? 5.57 38.562 2.037 1 89.5 1019 TYR A N 1
ATOM 7966 C CA . TYR A 1 1019 ? 4.402 38.062 1.301 1 89.5 1019 TYR A CA 1
ATOM 7967 C C . TYR A 1 1019 ? 3.205 37.906 2.227 1 89.5 1019 TYR A C 1
ATOM 7969 O O . TYR A 1 1019 ? 2.074 38.219 1.854 1 89.5 1019 TYR A O 1
ATOM 7977 N N . ASP A 1 1020 ? 3.486 37.25 3.375 1 90.69 1020 ASP A N 1
ATOM 7978 C CA . ASP A 1 1020 ? 2.436 36.906 4.328 1 90.69 1020 ASP A CA 1
ATOM 7979 C C . ASP A 1 1020 ? 2.998 36.781 5.742 1 90.69 1020 ASP A C 1
ATOM 7981 O O . ASP A 1 1020 ? 4.09 36.25 5.938 1 90.69 1020 ASP A O 1
ATOM 7985 N N . PRO A 1 1021 ? 2.307 37.25 6.648 1 90.81 1021 PRO A N 1
ATOM 7986 C CA . PRO A 1 1021 ? 2.822 37.219 8.023 1 90.81 1021 PRO A CA 1
ATOM 7987 C C . PRO A 1 1021 ? 2.705 35.812 8.641 1 90.81 1021 PRO A C 1
ATOM 7989 O O . PRO A 1 1021 ? 3.328 35.531 9.664 1 90.81 1021 PRO A O 1
ATOM 7992 N N . GLU A 1 1022 ? 1.916 35 8.117 1 85.38 1022 GLU A N 1
ATOM 7993 C CA . GLU A 1 1022 ? 1.821 33.656 8.617 1 85.38 1022 GLU A CA 1
ATOM 7994 C C . GLU A 1 1022 ? 2.938 32.781 8.047 1 85.38 1022 GLU A C 1
ATOM 7996 O O . GLU A 1 1022 ? 2.768 32.125 7 1 85.38 1022 GLU A O 1
ATOM 8001 N N . VAL A 1 1023 ? 4.086 32.844 8.602 1 76.44 1023 VAL A N 1
ATOM 8002 C CA . VAL A 1 1023 ? 5.227 32.156 8 1 76.44 1023 VAL A CA 1
ATOM 8003 C C . VAL A 1 1023 ? 5.797 31.141 8.984 1 76.44 1023 VAL A C 1
ATOM 8005 O O . VAL A 1 1023 ? 5.734 31.344 10.203 1 76.44 1023 VAL A O 1
ATOM 8008 N N . ARG A 1 1024 ? 6.012 29.938 8.445 1 65.44 1024 ARG A N 1
ATOM 8009 C CA . ARG A 1 1024 ? 6.828 28.953 9.156 1 65.44 1024 ARG A CA 1
ATOM 8010 C C . ARG A 1 1024 ? 7.875 28.344 8.227 1 65.44 1024 ARG A C 1
ATOM 8012 O O . ARG A 1 1024 ? 7.566 27.953 7.098 1 65.44 1024 ARG A O 1
ATOM 8019 N N . SER A 1 1025 ? 9.047 28.609 8.617 1 59 1025 SER A N 1
ATOM 8020 C CA . SER A 1 1025 ? 10.078 28 7.781 1 59 1025 SER A CA 1
ATOM 8021 C C . SER A 1 1025 ? 10.844 26.922 8.539 1 59 1025 SER A C 1
ATOM 8023 O O . SER A 1 1025 ? 11.266 27.141 9.672 1 59 1025 SER A O 1
ATOM 8025 N N . GLY A 1 1026 ? 10.828 25.656 8.047 1 57 1026 GLY A N 1
ATOM 8026 C CA . GLY A 1 1026 ? 11.688 24.578 8.516 1 57 1026 GLY A CA 1
ATOM 8027 C C . GLY A 1 1026 ? 11 23.672 9.531 1 57 1026 GLY A C 1
ATOM 8028 O O . GLY A 1 1026 ? 9.914 23.984 10.016 1 57 1026 GLY A O 1
ATOM 8029 N N . SER A 1 1027 ? 11.453 22.484 9.773 1 53.56 1027 SER A N 1
ATOM 8030 C CA . SER A 1 1027 ? 10.82 21.516 10.664 1 53.56 1027 SER A CA 1
ATOM 8031 C C . SER A 1 1027 ? 11.773 21.078 11.773 1 53.56 1027 SER A C 1
ATOM 8033 O O . SER A 1 1027 ? 11.43 20.219 12.586 1 53.56 1027 SER A O 1
ATOM 8035 N N . SER A 1 1028 ? 12.938 21.688 11.898 1 50.19 1028 SER A N 1
ATOM 8036 C CA . SER A 1 1028 ? 13.883 21.25 12.922 1 50.19 1028 SER A CA 1
ATOM 8037 C C . SER A 1 1028 ? 13.422 21.688 14.312 1 50.19 1028 SER A C 1
ATOM 8039 O O . SER A 1 1028 ? 12.445 22.438 14.445 1 50.19 1028 SER A O 1
ATOM 8041 N N . VAL A 1 1029 ? 14.016 21.078 15.352 1 49.66 1029 VAL A N 1
ATOM 8042 C CA . VAL A 1 1029 ? 13.719 21.422 16.734 1 49.66 1029 VAL A CA 1
ATOM 8043 C C . VAL A 1 1029 ? 13.766 22.938 16.922 1 49.66 1029 VAL A C 1
ATOM 8045 O O . VAL A 1 1029 ? 12.898 23.516 17.578 1 49.66 1029 VAL A O 1
ATOM 8048 N N . ASN A 1 1030 ? 14.711 23.406 16.266 1 52.69 1030 ASN A N 1
ATOM 8049 C CA . ASN A 1 1030 ? 14.867 24.859 16.422 1 52.69 1030 ASN A CA 1
ATOM 8050 C C . ASN A 1 1030 ? 13.727 25.625 15.781 1 52.69 1030 ASN A C 1
ATOM 8052 O O . ASN A 1 1030 ? 13.344 26.688 16.25 1 52.69 1030 ASN A O 1
ATOM 8056 N N . ASN A 1 1031 ? 13.195 25.016 14.852 1 61.03 1031 ASN A N 1
ATOM 8057 C CA . ASN A 1 1031 ? 12.047 25.641 14.195 1 61.03 1031 ASN A CA 1
ATOM 8058 C C . ASN A 1 1031 ? 10.797 25.578 15.07 1 61.03 1031 ASN A C 1
ATOM 8060 O O . ASN A 1 1031 ? 9.914 26.438 14.961 1 61.03 1031 ASN A O 1
ATOM 8064 N N . ARG A 1 1032 ? 10.953 24.688 15.969 1 67.62 1032 ARG A N 1
ATOM 8065 C CA . ARG A 1 1032 ? 9.797 24.516 16.844 1 67.62 1032 ARG A CA 1
ATOM 8066 C C . ARG A 1 1032 ? 9.773 25.562 17.953 1 67.62 1032 ARG A C 1
ATOM 8068 O O . ARG A 1 1032 ? 8.703 26.016 18.359 1 67.62 1032 ARG A O 1
ATOM 8075 N N . ILE A 1 1033 ? 10.977 25.922 18.344 1 72.12 1033 ILE A N 1
ATOM 8076 C CA . ILE A 1 1033 ? 11.078 26.844 19.453 1 72.12 1033 ILE A CA 1
ATOM 8077 C C . ILE A 1 1033 ? 10.875 28.281 18.953 1 72.12 1033 ILE A C 1
ATOM 8079 O O . ILE A 1 1033 ? 10.352 29.125 19.688 1 72.12 1033 ILE A O 1
ATOM 8083 N N . LEU A 1 1034 ? 11.336 28.484 17.812 1 75.12 1034 LEU A N 1
ATOM 8084 C CA . LEU A 1 1034 ? 11.203 29.812 17.234 1 75.12 1034 LEU A CA 1
ATOM 8085 C C . LEU A 1 1034 ? 10.492 29.75 15.891 1 75.12 1034 LEU A C 1
ATOM 8087 O O . LEU A 1 1034 ? 11.117 29.922 14.844 1 75.12 1034 LEU A O 1
ATOM 8091 N N . PRO A 1 1035 ? 9.172 29.625 16.297 1 74.06 1035 PRO A N 1
ATOM 8092 C CA . PRO A 1 1035 ? 8.438 29.75 15.039 1 74.06 1035 PRO A CA 1
ATOM 8093 C C . PRO A 1 1035 ? 8.391 31.188 14.523 1 74.06 1035 PRO A C 1
ATOM 8095 O O . PRO A 1 1035 ? 8.898 32.094 15.18 1 74.06 1035 PRO A O 1
ATOM 8098 N N . GLY A 1 1036 ? 8.188 31.562 13.266 1 78.94 1036 GLY A N 1
ATOM 8099 C CA . GLY A 1 1036 ? 7.996 32.906 12.758 1 78.94 1036 GLY A CA 1
ATOM 8100 C C . GLY A 1 1036 ? 9.172 33.406 11.938 1 78.94 1036 GLY A C 1
ATOM 8101 O O . GLY A 1 1036 ? 9.445 34.594 11.906 1 78.94 1036 GLY A O 1
ATOM 8102 N N . VAL A 1 1037 ? 9.977 32.594 11.68 1 82.88 1037 VAL A N 1
ATOM 8103 C CA . VAL A 1 1037 ? 11.078 33 10.797 1 82.88 1037 VAL A CA 1
ATOM 8104 C C . VAL A 1 1037 ? 10.656 32.812 9.344 1 82.88 1037 VAL A C 1
ATOM 8106 O O . VAL A 1 1037 ? 10.148 31.766 8.953 1 82.88 1037 VAL A O 1
ATOM 8109 N N . ASP A 1 1038 ? 10.828 33.875 8.672 1 85.69 1038 ASP A N 1
ATOM 8110 C CA . ASP A 1 1038 ? 10.516 33.844 7.246 1 85.69 1038 ASP A CA 1
ATOM 8111 C C . ASP A 1 1038 ? 11.789 33.875 6.402 1 85.69 1038 ASP A C 1
ATOM 8113 O O . ASP A 1 1038 ? 12.469 34.906 6.34 1 85.69 1038 ASP A O 1
ATOM 8117 N N . ILE A 1 1039 ? 12.047 32.75 5.828 1 83.31 1039 ILE A N 1
ATOM 8118 C CA . ILE A 1 1039 ? 13.18 32.656 4.91 1 83.31 1039 ILE A CA 1
ATOM 8119 C C . ILE A 1 1039 ? 12.727 32.031 3.586 1 83.31 1039 ILE A C 1
ATOM 8121 O O . ILE A 1 1039 ? 12.844 30.828 3.381 1 83.31 1039 ILE A O 1
ATOM 8125 N N . SER A 1 1040 ? 12.281 32.812 2.643 1 84.44 1040 SER A N 1
ATOM 8126 C CA . SER A 1 1040 ? 11.93 32.406 1.29 1 84.44 1040 SER A CA 1
ATOM 8127 C C . SER A 1 1040 ? 10.836 31.328 1.311 1 84.44 1040 SER A C 1
ATOM 8129 O O . SER A 1 1040 ? 10.945 30.297 0.642 1 84.44 1040 SER A O 1
ATOM 8131 N N . ALA A 1 1041 ? 9.859 31.516 2.133 1 83.12 1041 ALA A N 1
ATOM 8132 C CA . ALA A 1 1041 ? 8.734 30.594 2.164 1 83.12 1041 ALA A CA 1
ATOM 8133 C C . ALA A 1 1041 ? 7.902 30.688 0.893 1 83.12 1041 ALA A C 1
ATOM 8135 O O . ALA A 1 1041 ? 7.816 31.766 0.285 1 83.12 1041 ALA A O 1
ATOM 8136 N N . TYR A 1 1042 ? 7.336 29.578 0.449 1 89.56 1042 TYR A N 1
ATOM 8137 C CA . TYR A 1 1042 ? 6.395 29.609 -0.663 1 89.56 1042 TYR A CA 1
ATOM 8138 C C . TYR A 1 1042 ? 5.199 30.5 -0.331 1 89.56 1042 TYR A C 1
ATOM 8140 O O . TYR A 1 1042 ? 4.516 30.281 0.673 1 89.56 1042 TYR A O 1
ATOM 8148 N N . PRO A 1 1043 ? 4.965 31.5 -1.051 1 89.5 1043 PRO A N 1
ATOM 8149 C CA . PRO A 1 1043 ? 3.891 32.438 -0.708 1 89.5 1043 PRO A CA 1
ATOM 8150 C C . PRO A 1 1043 ? 2.504 31.797 -0.824 1 89.5 1043 PRO A C 1
ATOM 8152 O O . PRO A 1 1043 ? 2.307 30.875 -1.61 1 89.5 1043 PRO A O 1
ATOM 8155 N N . TYR A 1 1044 ? 1.591 32.344 -0.049 1 89.69 1044 TYR A N 1
ATOM 8156 C CA . TYR A 1 1044 ? 0.203 31.922 -0.148 1 89.69 1044 TYR A CA 1
ATOM 8157 C C . TYR A 1 1044 ? -0.463 32.5 -1.392 1 89.69 1044 TYR A C 1
ATOM 8159 O O . TYR A 1 1044 ? -0.227 33.656 -1.75 1 89.69 1044 TYR A O 1
ATOM 8167 N N . ALA A 1 1045 ? -1.266 31.734 -1.983 1 92.75 1045 ALA A N 1
ATOM 8168 C CA . ALA A 1 1045 ? -1.964 32.156 -3.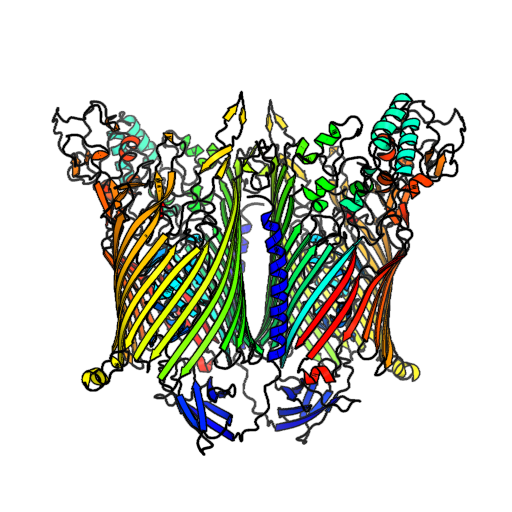195 1 92.75 1045 ALA A CA 1
ATOM 8169 C C . ALA A 1 1045 ? -3.406 32.562 -2.891 1 92.75 1045 ALA A C 1
ATOM 8171 O O . ALA A 1 1045 ? -3.99 32.094 -1.911 1 92.75 1045 ALA A O 1
ATOM 8172 N N . ARG A 1 1046 ? -3.871 33.469 -3.629 1 95.62 1046 ARG A N 1
ATOM 8173 C CA . ARG A 1 1046 ? -5.309 33.719 -3.689 1 95.62 1046 ARG A CA 1
ATOM 8174 C C . ARG A 1 1046 ? -5.969 32.844 -4.754 1 95.62 1046 ARG A C 1
ATOM 8176 O O . ARG A 1 1046 ? -5.535 32.844 -5.91 1 95.62 1046 ARG A O 1
ATOM 8183 N N . SER A 1 1047 ? -6.945 32.156 -4.309 1 95.56 1047 SER A N 1
ATOM 8184 C CA . SER A 1 1047 ? -7.562 31.219 -5.23 1 95.56 1047 SER A CA 1
ATOM 8185 C C . SER A 1 1047 ? -9.039 31.547 -5.449 1 95.56 1047 SER A C 1
ATOM 8187 O O . SER A 1 1047 ? -9.758 31.859 -4.5 1 95.56 1047 SER A O 1
ATOM 8189 N N . HIS A 1 1048 ? -9.477 31.5 -6.688 1 97.19 1048 HIS A N 1
ATOM 8190 C CA . HIS A 1 1048 ? -10.875 31.516 -7.09 1 97.19 1048 HIS A CA 1
ATOM 8191 C C . HIS A 1 1048 ? -11.367 30.125 -7.465 1 97.19 1048 HIS A C 1
ATOM 8193 O O . HIS A 1 1048 ? -10.867 29.516 -8.414 1 97.19 1048 HIS A O 1
ATOM 8199 N N . ILE A 1 1049 ? -12.336 29.688 -6.727 1 97.12 1049 ILE A N 1
ATOM 8200 C CA . ILE A 1 1049 ? -12.703 28.281 -6.855 1 97.12 1049 ILE A CA 1
ATOM 8201 C C . ILE A 1 1049 ? -14.195 28.172 -7.164 1 97.12 1049 ILE A C 1
ATOM 8203 O O . ILE A 1 1049 ? -15.023 28.812 -6.516 1 97.12 1049 ILE A O 1
ATOM 8207 N N . PHE A 1 1050 ? -14.547 27.359 -8.109 1 97.38 1050 PHE A N 1
ATOM 8208 C CA . PHE A 1 1050 ? -15.922 27.016 -8.453 1 97.38 1050 PHE A CA 1
ATOM 8209 C C . PHE A 1 1050 ? -16.203 25.547 -8.125 1 97.38 1050 PHE A C 1
ATOM 8211 O O . PHE A 1 1050 ? -15.43 24.672 -8.5 1 97.38 1050 PHE A O 1
ATOM 8218 N N . SER A 1 1051 ? -17.281 25.359 -7.375 1 96.19 1051 SER A N 1
ATOM 8219 C CA . SER A 1 1051 ? -17.594 24 -6.977 1 96.19 1051 SER A CA 1
ATOM 8220 C C . SER A 1 1051 ? -19.047 23.656 -7.285 1 96.19 1051 SER A C 1
ATOM 8222 O O . SER A 1 1051 ? -19.938 24.484 -7.113 1 96.19 1051 SER A O 1
ATOM 8224 N N . LEU A 1 1052 ? -19.281 22.484 -7.777 1 96.38 1052 LEU A N 1
ATOM 8225 C CA . LEU A 1 1052 ? -20.594 21.875 -7.965 1 96.38 1052 LEU A CA 1
ATOM 8226 C C . LEU A 1 1052 ? -20.797 20.719 -7 1 96.38 1052 LEU A C 1
ATOM 8228 O O . LEU A 1 1052 ? -19.969 19.797 -6.934 1 96.38 1052 LEU A O 1
ATOM 8232 N N . ASN A 1 1053 ? -21.828 20.797 -6.219 1 94.44 1053 ASN A N 1
ATOM 8233 C CA . ASN A 1 1053 ? -22.203 19.719 -5.312 1 94.44 1053 ASN A CA 1
ATOM 8234 C C . ASN A 1 1053 ? -23.547 19.125 -5.684 1 94.44 1053 ASN A C 1
ATOM 8236 O O . ASN A 1 1053 ? -24.562 19.828 -5.68 1 94.44 1053 ASN A O 1
ATOM 8240 N N . PHE A 1 1054 ? -23.531 17.906 -5.93 1 93.62 1054 PHE A N 1
ATOM 8241 C CA . PHE A 1 1054 ? -24.734 17.188 -6.332 1 93.62 1054 PHE A CA 1
ATOM 8242 C C . PHE A 1 1054 ? -24.984 16.016 -5.387 1 93.62 1054 PHE A C 1
ATOM 8244 O O . PHE A 1 1054 ? -24.078 15.266 -5.047 1 93.62 1054 PHE A O 1
ATOM 8251 N N . LYS A 1 1055 ? -26.234 15.938 -4.902 1 90.75 1055 LYS A N 1
ATOM 8252 C CA . LYS A 1 1055 ? -26.656 14.812 -4.07 1 90.75 1055 LYS A CA 1
ATOM 8253 C C . LYS A 1 1055 ? -27.938 14.172 -4.609 1 90.75 1055 LYS A C 1
ATOM 8255 O O . LYS A 1 1055 ? -28.844 14.867 -5.039 1 90.75 1055 LYS A O 1
ATOM 8260 N N . TYR A 1 1056 ? -28.016 12.945 -4.512 1 88.31 1056 TYR A N 1
ATOM 8261 C CA . TYR A 1 1056 ? -29.172 12.164 -4.914 1 88.31 1056 TYR A CA 1
ATOM 8262 C C . TYR A 1 1056 ? -29.531 11.125 -3.857 1 88.31 1056 TYR A C 1
ATOM 8264 O O . TYR A 1 1056 ? -28.641 10.461 -3.314 1 88.31 1056 TYR A O 1
ATOM 8272 N N . MET B 1 1 ? 12.086 12.203 -32.969 1 21.17 1 MET B N 1
ATOM 8273 C CA . MET B 1 1 ? 10.656 12.484 -33 1 21.17 1 MET B CA 1
ATOM 8274 C C . MET B 1 1 ? 10.352 13.82 -32.344 1 21.17 1 MET B C 1
ATOM 8276 O O . MET B 1 1 ? 10.719 14.047 -31.188 1 21.17 1 MET B O 1
ATOM 8280 N N . ASN B 1 2 ? 10.312 14.883 -33.125 1 23.77 2 ASN B N 1
ATOM 8281 C CA . ASN B 1 2 ? 10.305 16.312 -32.844 1 23.77 2 ASN B CA 1
ATOM 8282 C C . ASN B 1 2 ? 9.102 16.719 -32.031 1 23.77 2 ASN B C 1
ATOM 8284 O O . ASN B 1 2 ? 8.07 16.047 -32.031 1 23.77 2 ASN B O 1
ATOM 8288 N N . LEU B 1 3 ? 9.383 17.609 -31.016 1 24.33 3 LEU B N 1
ATOM 8289 C CA . LEU B 1 3 ? 8.57 18.172 -29.938 1 24.33 3 LEU B CA 1
ATOM 8290 C C . LEU B 1 3 ? 7.238 18.688 -30.484 1 24.33 3 LEU B C 1
ATOM 8292 O O . LEU B 1 3 ? 6.445 19.266 -29.734 1 24.33 3 LEU B O 1
ATOM 8296 N N . LYS B 1 4 ? 7.246 18.891 -31.891 1 28.61 4 LYS B N 1
ATOM 8297 C CA . LYS B 1 4 ? 6.16 19.625 -32.531 1 28.61 4 LYS B CA 1
ATOM 8298 C C . LYS B 1 4 ? 4.848 18.844 -32.438 1 28.61 4 LYS B C 1
ATOM 8300 O O . LYS B 1 4 ? 3.779 19.453 -32.281 1 28.61 4 LYS B O 1
ATOM 8305 N N . ASP B 1 5 ? 4.887 17.5 -32.719 1 27.11 5 ASP B N 1
ATOM 8306 C CA . ASP B 1 5 ? 3.633 16.797 -32.969 1 27.11 5 ASP B CA 1
ATOM 8307 C C . ASP B 1 5 ? 2.877 16.547 -31.672 1 27.11 5 ASP B C 1
ATOM 8309 O O . ASP B 1 5 ? 1.782 15.977 -31.688 1 27.11 5 ASP B O 1
ATOM 8313 N N . LEU B 1 6 ? 3.602 16.719 -30.484 1 24.66 6 LEU B N 1
ATOM 8314 C CA . LEU B 1 6 ? 2.906 16.297 -29.281 1 24.66 6 LEU B CA 1
ATOM 8315 C C . LEU B 1 6 ? 1.875 17.344 -28.859 1 24.66 6 LEU B C 1
ATOM 8317 O O . LEU B 1 6 ? 1.023 17.078 -28 1 24.66 6 LEU B O 1
ATOM 8321 N N . ASN B 1 7 ? 2.051 18.625 -29.344 1 26.38 7 ASN B N 1
ATOM 8322 C CA . ASN B 1 7 ? 1.177 19.672 -28.844 1 26.38 7 ASN B CA 1
ATOM 8323 C C . ASN B 1 7 ? -0.243 19.531 -29.375 1 26.38 7 ASN B C 1
ATOM 8325 O O . ASN B 1 7 ? -1.188 20.078 -28.812 1 26.38 7 ASN B O 1
ATOM 8329 N N . ASN B 1 8 ? -0.427 19.031 -30.672 1 28.08 8 ASN B N 1
ATOM 8330 C CA . ASN B 1 8 ? -1.738 19.078 -31.312 1 28.08 8 ASN B CA 1
ATOM 8331 C C . ASN B 1 8 ? -2.705 18.078 -30.688 1 28.08 8 ASN B C 1
ATOM 8333 O O . ASN B 1 8 ? -3.91 18.141 -30.938 1 28.08 8 ASN B O 1
ATOM 8337 N N . LEU B 1 9 ? -2.197 16.969 -30.125 1 25.55 9 LEU B N 1
ATOM 8338 C CA . LEU B 1 9 ? -3.164 15.969 -29.688 1 25.55 9 LEU B CA 1
ATOM 8339 C C . LEU B 1 9 ? -3.811 16.375 -28.359 1 25.55 9 LEU B C 1
ATOM 8341 O O . LEU B 1 9 ? -4.703 15.68 -27.875 1 25.55 9 LEU B O 1
ATOM 8345 N N . ARG B 1 10 ? -3.307 17.359 -27.562 1 30.39 10 ARG B N 1
ATOM 8346 C CA . ARG B 1 10 ? -3.881 17.703 -26.266 1 30.39 10 ARG B CA 1
ATOM 8347 C C . ARG B 1 10 ? -5.219 18.422 -26.438 1 30.39 10 ARG B C 1
ATOM 8349 O O . ARG B 1 10 ? -6.105 18.297 -25.578 1 30.39 10 ARG B O 1
ATOM 8356 N N . ALA B 1 11 ? -5.336 19.25 -27.484 1 33.59 11 ALA B N 1
ATOM 8357 C CA . ALA B 1 11 ? -6.512 20.109 -27.578 1 33.59 11 ALA B CA 1
ATOM 8358 C C . ALA B 1 11 ? -7.766 19.297 -27.875 1 33.59 11 ALA B C 1
ATOM 8360 O O . ALA B 1 11 ? -8.867 19.656 -27.453 1 33.59 11 ALA B O 1
ATOM 8361 N N . ASP B 1 12 ? -7.66 18.266 -28.75 1 30.42 12 ASP B N 1
ATOM 8362 C CA . ASP B 1 12 ? -8.875 17.641 -29.25 1 30.42 12 ASP B CA 1
ATOM 8363 C C . ASP B 1 12 ? -9.516 16.75 -28.203 1 30.42 12 ASP B C 1
ATOM 8365 O O . ASP B 1 12 ? -10.711 16.438 -28.281 1 30.42 12 ASP B O 1
ATOM 8369 N N . THR B 1 13 ? -8.742 16.312 -27.234 1 30.05 13 THR B N 1
ATOM 8370 C CA . THR B 1 13 ? -9.375 15.383 -26.312 1 30.05 13 THR B CA 1
ATOM 8371 C C . THR B 1 13 ? -10.172 16.141 -25.25 1 30.05 13 THR B C 1
ATOM 8373 O O . THR B 1 13 ? -10.977 15.555 -24.531 1 30.05 13 THR B O 1
ATOM 8376 N N . GLU B 1 14 ? -9.961 17.469 -25.047 1 33.38 14 GLU B N 1
ATOM 8377 C CA . GLU B 1 14 ? -10.711 18.203 -24.031 1 33.38 14 GLU B CA 1
ATOM 8378 C C . GLU B 1 14 ? -12.164 18.422 -24.469 1 33.38 14 GLU B C 1
ATOM 8380 O O . GLU B 1 14 ? -13.078 18.359 -23.641 1 33.38 14 GLU B O 1
ATOM 8385 N N . GLY B 1 15 ? -12.406 18.516 -25.781 1 31.33 15 GLY B N 1
ATOM 8386 C CA . GLY B 1 15 ? -13.758 18.781 -26.25 1 31.33 15 GLY B CA 1
ATOM 8387 C C . GLY B 1 15 ? -14.68 17.594 -26.094 1 31.33 15 GLY B C 1
ATOM 8388 O O . GLY B 1 15 ? -15.852 17.75 -25.75 1 31.33 15 GLY B O 1
ATOM 8389 N N . ARG B 1 16 ? -14.156 16.438 -26.234 1 38.25 16 ARG B N 1
ATOM 8390 C CA . ARG B 1 16 ? -15.031 15.273 -26.344 1 38.25 16 ARG B CA 1
ATOM 8391 C C . ARG B 1 16 ? -15.469 14.789 -24.969 1 38.25 16 ARG B C 1
ATOM 8393 O O . ARG B 1 16 ? -16.516 14.148 -24.844 1 38.25 16 ARG B O 1
ATOM 8400 N N . ILE B 1 17 ? -14.758 15.203 -24.094 1 32.12 17 ILE B N 1
ATOM 8401 C CA . ILE B 1 17 ? -15.188 14.75 -22.781 1 32.12 17 ILE B CA 1
ATOM 8402 C C . ILE B 1 17 ? -16.328 15.641 -22.266 1 32.12 17 ILE B C 1
ATOM 8404 O O . ILE B 1 17 ? -17.266 15.156 -21.641 1 32.12 17 ILE B O 1
ATOM 8408 N N . LYS B 1 18 ? -16.484 16.859 -22.75 1 36.56 18 LYS B N 1
ATOM 8409 C CA . LYS B 1 18 ? -17.578 17.703 -22.328 1 36.56 18 LYS B CA 1
ATOM 8410 C C . LYS B 1 18 ? -18.906 17.188 -22.875 1 36.56 18 LYS B C 1
ATOM 8412 O O . LYS B 1 18 ? -19.922 17.203 -22.188 1 36.56 18 LYS B O 1
ATOM 8417 N N . THR B 1 19 ? -18.891 16.672 -24.156 1 34.41 19 THR B N 1
ATOM 8418 C CA . THR B 1 19 ? -20.141 16.281 -24.797 1 34.41 19 THR B CA 1
ATOM 8419 C C . THR B 1 19 ? -20.688 15.008 -24.156 1 34.41 19 THR B C 1
ATOM 8421 O O . THR B 1 19 ? -21.906 14.891 -23.938 1 34.41 19 THR B O 1
ATOM 8424 N N . VAL B 1 20 ? -19.859 14.188 -23.656 1 34.16 20 VAL B N 1
ATOM 8425 C CA . VAL B 1 20 ? -20.375 12.93 -23.125 1 34.16 20 VAL B CA 1
ATOM 8426 C C . VAL B 1 20 ? -21.031 13.172 -21.766 1 34.16 20 VAL B C 1
ATOM 8428 O O . VAL B 1 20 ? -22.078 12.609 -21.469 1 34.16 20 VAL B O 1
ATOM 8431 N N . PHE B 1 21 ? -20.641 14.25 -21.062 1 33.78 21 PHE B N 1
ATOM 8432 C CA . PHE B 1 21 ? -21.25 14.5 -19.766 1 33.78 21 PHE B CA 1
ATOM 8433 C C . PHE B 1 21 ? -22.641 15.086 -19.938 1 33.78 21 PHE B C 1
ATOM 8435 O O . PHE B 1 21 ? -23.578 14.719 -19.203 1 33.78 21 PHE B O 1
ATOM 8442 N N . LEU B 1 22 ? -22.938 15.852 -20.984 1 33.41 22 LEU B N 1
ATOM 8443 C CA . LEU B 1 22 ? -24.25 16.469 -21.188 1 33.41 22 LEU B CA 1
ATOM 8444 C C . LEU B 1 22 ? -25.281 15.414 -21.594 1 33.41 22 LEU B C 1
ATOM 8446 O O . LEU B 1 22 ? -26.438 15.484 -21.172 1 33.41 22 LEU B O 1
ATOM 8450 N N . ILE B 1 23 ? -24.922 14.375 -22.25 1 33.03 23 ILE B N 1
ATOM 8451 C CA . ILE B 1 23 ? -25.891 13.406 -22.75 1 33.03 23 ILE B CA 1
ATOM 8452 C C . ILE B 1 23 ? -26.406 12.547 -21.578 1 33.03 23 ILE B C 1
ATOM 8454 O O . ILE B 1 23 ? -27.594 12.266 -21.5 1 33.03 23 ILE B O 1
ATOM 8458 N N . CYS B 1 24 ? -25.719 12.398 -20.547 1 31.75 24 CYS B N 1
ATOM 8459 C CA . CYS B 1 24 ? -26.172 11.5 -19.484 1 31.75 24 CYS B CA 1
ATOM 8460 C C . CYS B 1 24 ? -27.266 12.164 -18.656 1 31.75 24 CYS B C 1
ATOM 8462 O O . CYS B 1 24 ? -28.156 11.484 -18.125 1 31.75 24 CYS B O 1
ATOM 8464 N N . MET B 1 25 ? -27.469 13.461 -18.625 1 31.52 25 MET B N 1
ATOM 8465 C CA . MET B 1 25 ? -28.484 14.117 -17.812 1 31.52 25 MET B CA 1
ATOM 8466 C C . MET B 1 25 ? -29.875 13.969 -18.453 1 31.52 25 MET B C 1
ATOM 8468 O O . MET B 1 25 ? -30.891 13.984 -17.766 1 31.52 25 MET B O 1
ATOM 8472 N N . PHE B 1 26 ? -30.062 13.852 -19.734 1 30.55 26 PHE B N 1
ATOM 8473 C CA . PHE B 1 26 ? -31.375 13.93 -20.375 1 30.55 26 PHE B CA 1
ATOM 8474 C C . PHE B 1 26 ? -32.125 12.625 -20.188 1 30.55 26 PHE B C 1
ATOM 8476 O O . PHE B 1 26 ? -33.344 12.578 -20.391 1 30.55 26 PHE B O 1
ATOM 8483 N N . VAL B 1 27 ? -31.578 11.516 -20.031 1 31.22 27 VAL B N 1
ATOM 8484 C CA . VAL B 1 27 ? -32.344 10.281 -20.172 1 31.22 27 VAL B CA 1
ATOM 8485 C C . VAL B 1 27 ? -33.125 10 -18.891 1 31.22 27 VAL B C 1
ATOM 8487 O O . VAL B 1 27 ? -33.969 9.102 -18.859 1 31.22 27 VAL B O 1
ATOM 8490 N N . LEU B 1 28 ? -33.125 10.727 -17.828 1 29.67 28 LEU B N 1
ATOM 8491 C CA . LEU B 1 28 ? -33.75 10.289 -16.578 1 29.67 28 LEU B CA 1
ATOM 8492 C C . LEU B 1 28 ? -35.219 10.672 -16.562 1 29.67 28 LEU B C 1
ATOM 8494 O O . LEU B 1 28 ? -35.938 10.352 -15.609 1 29.67 28 LEU B O 1
ATOM 8498 N N . VAL B 1 29 ? -35.938 11.445 -17.359 1 29.38 29 VAL B N 1
ATOM 8499 C CA . VAL B 1 29 ? -37.25 12 -17.016 1 29.38 29 VAL B CA 1
ATOM 8500 C C . VAL B 1 29 ? -38.344 11.016 -17.406 1 29.38 29 VAL B C 1
ATOM 8502 O O . VAL B 1 29 ? -39.5 11.211 -17.047 1 29.38 29 VAL B O 1
ATOM 8505 N N . SER B 1 30 ? -38.344 10.008 -18.234 1 27 30 SER B N 1
ATOM 8506 C CA . SER B 1 30 ? -39.594 9.547 -18.828 1 27 30 SER B CA 1
ATOM 8507 C C . SER B 1 30 ? -40.219 8.453 -17.984 1 27 30 SER B C 1
ATOM 8509 O O . SER B 1 30 ? -41.125 7.762 -18.438 1 27 30 SER B O 1
ATOM 8511 N N . ALA B 1 31 ? -39.969 8.047 -16.828 1 33.06 31 ALA B N 1
ATOM 8512 C CA . ALA B 1 31 ? -40.562 6.805 -16.359 1 33.06 31 ALA B CA 1
ATOM 8513 C C . ALA B 1 31 ? -41.938 7.062 -15.773 1 33.06 31 ALA B C 1
ATOM 8515 O O . ALA B 1 31 ? -42.062 7.609 -14.672 1 33.06 31 ALA B O 1
ATOM 8516 N N . GLY B 1 32 ? -43.094 7.328 -16.547 1 29.16 32 GLY B N 1
ATOM 8517 C CA . GLY B 1 32 ? -44.469 7.465 -16.172 1 29.16 32 GLY B CA 1
ATOM 8518 C C . GLY B 1 32 ? -45.062 6.199 -15.555 1 29.16 32 GLY B C 1
ATOM 8519 O O . GLY B 1 32 ? -44.594 5.098 -15.836 1 29.16 32 GLY B O 1
ATOM 8520 N N . GLY B 1 33 ? -46.094 6.285 -14.523 1 31.03 33 GLY B N 1
ATOM 8521 C CA . GLY B 1 33 ? -46.844 5.594 -13.492 1 31.03 33 GLY B CA 1
ATOM 8522 C C . GLY B 1 33 ? -47.938 4.699 -14.047 1 31.03 33 GLY B C 1
ATOM 8523 O O . GLY B 1 33 ? -49 5.184 -14.484 1 31.03 33 GLY B O 1
ATOM 8524 N N . PHE B 1 34 ? -47.844 3.629 -14.75 1 33.12 34 PHE B N 1
ATOM 8525 C CA . PHE B 1 34 ? -49.031 2.801 -14.992 1 33.12 34 PHE B CA 1
ATOM 8526 C C . PHE B 1 34 ? -49.469 2.088 -13.711 1 33.12 34 PHE B C 1
ATOM 8528 O O . PHE B 1 34 ? -48.625 1.444 -13.055 1 33.12 34 PHE B O 1
ATOM 8535 N N . ALA B 1 35 ? -50.625 2.352 -13.078 1 37.78 35 ALA B N 1
ATOM 8536 C CA . ALA B 1 35 ? -51.344 1.817 -11.93 1 37.78 35 ALA B CA 1
ATOM 8537 C C . ALA B 1 35 ? -51.875 0.408 -12.211 1 37.78 35 ALA B C 1
ATOM 8539 O O . ALA B 1 35 ? -52.844 0.228 -12.953 1 37.78 35 ALA B O 1
ATOM 8540 N N . GLN B 1 36 ? -51.188 -0.595 -12.445 1 42.81 36 GLN B N 1
ATOM 8541 C CA . GLN B 1 36 ? -51.75 -1.912 -12.742 1 42.81 36 GLN B CA 1
ATOM 8542 C C . GLN B 1 36 ? -52.344 -2.564 -11.5 1 42.81 36 GLN B C 1
ATOM 8544 O O . GLN B 1 36 ? -51.906 -2.273 -10.375 1 42.81 36 GLN B O 1
ATOM 8549 N N . ASN B 1 37 ? -53.531 -3.172 -11.5 1 56.06 37 ASN B N 1
ATOM 8550 C CA . ASN B 1 37 ? -54.281 -4.02 -10.578 1 56.06 37 ASN B CA 1
ATOM 8551 C C . ASN B 1 37 ? -53.406 -5.098 -9.961 1 56.06 37 ASN B C 1
ATOM 8553 O O . ASN B 1 37 ? -52.938 -6.02 -10.648 1 56.06 37 ASN B O 1
ATOM 8557 N N . THR B 1 38 ? -52.875 -4.922 -8.852 1 71.69 38 THR B N 1
ATOM 8558 C CA . THR B 1 38 ? -51.906 -5.816 -8.219 1 71.69 38 THR B CA 1
ATOM 8559 C C . THR B 1 38 ? -52.531 -6.543 -7.035 1 71.69 38 THR B C 1
ATOM 8561 O O . THR B 1 38 ? -53.469 -6.027 -6.414 1 71.69 38 THR B O 1
ATOM 8564 N N . LYS B 1 39 ? -52.469 -7.887 -6.934 1 80.62 39 LYS B N 1
ATOM 8565 C CA . LYS B 1 39 ? -52.906 -8.703 -5.805 1 80.62 39 LYS B CA 1
ATOM 8566 C C . LYS B 1 39 ? -51.719 -9.266 -5.035 1 80.62 39 LYS B C 1
ATOM 8568 O O . LYS B 1 39 ? -50.594 -9.219 -5.516 1 80.62 39 LYS B O 1
ATOM 8573 N N . SER B 1 40 ? -52.188 -9.898 -3.83 1 84.25 40 SER B N 1
ATOM 8574 C CA . SER B 1 40 ? -51.188 -10.547 -2.992 1 84.25 40 SER B CA 1
ATOM 8575 C C . SER B 1 40 ? -51.25 -12.062 -3.145 1 84.25 40 SER B C 1
ATOM 8577 O O . SER B 1 40 ? -52.312 -12.656 -3.162 1 84.25 40 SER B O 1
ATOM 8579 N N . ILE B 1 41 ? -50.219 -12.688 -3.391 1 83.81 41 ILE B N 1
ATOM 8580 C CA . ILE B 1 41 ? -50.094 -14.141 -3.502 1 83.81 41 ILE B CA 1
ATOM 8581 C C . ILE B 1 41 ? -49.312 -14.688 -2.318 1 83.81 41 ILE B C 1
ATOM 8583 O O . ILE B 1 41 ? -48.219 -14.172 -1.997 1 83.81 41 ILE B O 1
ATOM 8587 N N . SER B 1 42 ? -49.906 -15.68 -1.593 1 86.44 42 SER B N 1
ATOM 8588 C CA . SER B 1 42 ? -49.219 -16.375 -0.517 1 86.44 42 SER B CA 1
ATOM 8589 C C . SER B 1 42 ? -49.031 -17.859 -0.846 1 86.44 42 SER B C 1
ATOM 8591 O O . SER B 1 42 ? -49.75 -18.391 -1.714 1 86.44 42 SER B O 1
ATOM 8593 N N . GLY B 1 43 ? -48.062 -18.547 -0.333 1 85.12 43 GLY B N 1
ATOM 8594 C CA . GLY B 1 43 ? -47.812 -19.969 -0.514 1 85.12 43 GLY B CA 1
ATOM 8595 C C . GLY B 1 43 ? -46.656 -20.484 0.309 1 85.12 43 GLY B C 1
ATOM 8596 O O . GLY B 1 43 ? -46.062 -19.734 1.091 1 85.12 43 GLY B O 1
ATOM 8597 N N . THR B 1 44 ? -46.469 -21.75 0.278 1 85.19 44 THR B N 1
ATOM 8598 C CA . THR B 1 44 ? -45.344 -22.438 0.917 1 85.19 44 THR B CA 1
ATOM 8599 C C . THR B 1 44 ? -44.438 -23.094 -0.126 1 85.19 44 THR B C 1
ATOM 8601 O O . THR B 1 44 ? -44.938 -23.656 -1.109 1 85.19 44 THR B O 1
ATOM 8604 N N . VAL B 1 45 ? -43.219 -22.891 0.022 1 84.94 45 VAL B N 1
ATOM 8605 C CA . VAL B 1 45 ? -42.219 -23.531 -0.826 1 84.94 45 VAL B CA 1
ATOM 8606 C C . VAL B 1 45 ? -41.625 -24.719 -0.089 1 84.94 45 VAL B C 1
ATOM 8608 O O . VAL B 1 45 ? -41.094 -24.578 1.023 1 84.94 45 VAL B O 1
ATOM 8611 N N . ARG B 1 46 ? -41.688 -25.812 -0.647 1 79.25 46 ARG B N 1
ATOM 8612 C CA . ARG B 1 46 ? -41.125 -27.047 -0.086 1 79.25 46 ARG B CA 1
ATOM 8613 C C . ARG B 1 46 ? -40.188 -27.734 -1.067 1 79.25 46 ARG B C 1
ATOM 8615 O O . ARG B 1 46 ? -40.281 -27.5 -2.275 1 79.25 46 ARG B O 1
ATOM 8622 N N . GLU B 1 47 ? -39.25 -28.438 -0.594 1 73.38 47 GLU B N 1
ATOM 8623 C CA . GLU B 1 47 ? -38.344 -29.25 -1.404 1 73.38 47 GLU B CA 1
ATOM 8624 C C . GLU B 1 47 ? -39.031 -30.5 -1.908 1 73.38 47 GLU B C 1
ATOM 8626 O O . GLU B 1 47 ? -39.719 -31.203 -1.138 1 73.38 47 GLU B O 1
ATOM 8631 N N . LYS B 1 48 ? -38.812 -30.625 -3.219 1 70.25 48 LYS B N 1
ATOM 8632 C CA . LYS B 1 48 ? -39.312 -31.859 -3.795 1 70.25 48 LYS B CA 1
ATOM 8633 C C . LYS B 1 48 ? -38.594 -33.094 -3.26 1 70.25 48 LYS B C 1
ATOM 8635 O O . LYS B 1 48 ? -37.344 -33.094 -3.23 1 70.25 48 LYS B O 1
ATOM 8640 N N . GLY B 1 49 ? -39.188 -34.156 -2.758 1 63.56 49 GLY B N 1
ATOM 8641 C CA . GLY B 1 49 ? -38.625 -35.344 -2.15 1 63.56 49 GLY B CA 1
ATOM 8642 C C . GLY B 1 49 ? -38.75 -35.375 -0.64 1 63.56 49 GLY B C 1
ATOM 8643 O O . GLY B 1 49 ? -39.406 -36.281 -0.081 1 63.56 49 GLY B O 1
ATOM 8644 N N . SER B 1 50 ? -38.125 -34.312 -0.006 1 65.06 50 SER B N 1
ATOM 8645 C CA . SER B 1 50 ? -38.125 -34.312 1.453 1 65.06 50 SER B CA 1
ATOM 8646 C C . SER B 1 50 ? -39.375 -33.625 2.002 1 65.06 50 SER B C 1
ATOM 8648 O O . SER B 1 50 ? -39.719 -33.781 3.174 1 65.06 50 SER B O 1
ATOM 8650 N N . ASN B 1 51 ? -40.094 -32.969 1.209 1 68.56 51 ASN B N 1
ATOM 8651 C CA . ASN B 1 51 ? -41.25 -32.156 1.57 1 68.56 51 ASN B CA 1
ATOM 8652 C C . ASN B 1 51 ? -40.938 -31.203 2.717 1 68.56 51 ASN B C 1
ATOM 8654 O O . ASN B 1 51 ? -41.844 -30.766 3.436 1 68.56 51 ASN B O 1
ATOM 8658 N N . GLU B 1 52 ? -39.719 -30.953 2.854 1 72.69 52 GLU B N 1
ATOM 8659 C CA . GLU B 1 52 ? -39.344 -29.969 3.859 1 72.69 52 GLU B CA 1
ATOM 8660 C C . GLU B 1 52 ? -39.5 -28.547 3.336 1 72.69 52 GLU B C 1
ATOM 8662 O O . GLU B 1 52 ? -39.375 -28.297 2.133 1 72.69 52 GLU B O 1
ATOM 8667 N N . THR B 1 53 ? -39.781 -27.688 4.27 1 77.94 53 THR B N 1
ATOM 8668 C CA . THR B 1 53 ? -39.969 -26.297 3.877 1 77.94 53 THR B CA 1
ATOM 8669 C C . THR B 1 53 ? -38.625 -25.672 3.453 1 77.94 53 THR B C 1
ATOM 8671 O O . THR B 1 53 ? -37.594 -25.969 4.027 1 77.94 53 THR B O 1
ATOM 8674 N N . VAL B 1 54 ? -38.656 -25.016 2.354 1 76.56 54 VAL B N 1
ATOM 8675 C CA . VAL B 1 54 ? -37.5 -24.344 1.837 1 76.56 54 VAL B CA 1
ATOM 8676 C C . VAL B 1 54 ? -37.406 -22.922 2.412 1 76.56 54 VAL B C 1
ATOM 8678 O O . VAL B 1 54 ? -38.219 -22.062 2.043 1 76.56 54 VAL B O 1
ATOM 8681 N N . ILE B 1 55 ? -36.5 -22.875 3.305 1 72.75 55 ILE B N 1
ATOM 8682 C CA . ILE B 1 55 ? -36.281 -21.578 3.953 1 72.75 55 ILE B CA 1
ATOM 8683 C C . ILE B 1 55 ? -35.344 -20.734 3.109 1 72.75 55 ILE B C 1
ATOM 8685 O O . ILE B 1 55 ? -34.312 -21.219 2.646 1 72.75 55 ILE B O 1
ATOM 8689 N N . GLY B 1 56 ? -35.719 -19.453 2.805 1 72.12 56 GLY B N 1
ATOM 8690 C CA . GLY B 1 56 ? -34.812 -18.516 2.15 1 72.12 56 GLY B CA 1
ATOM 8691 C C . GLY B 1 56 ? -34.906 -18.547 0.637 1 72.12 56 GLY B C 1
ATOM 8692 O O . GLY B 1 56 ? -34.031 -18.016 -0.059 1 72.12 56 GLY B O 1
ATOM 8693 N N . ALA B 1 57 ? -35.906 -19.234 0.108 1 75.19 57 ALA B N 1
ATOM 8694 C CA . ALA B 1 57 ? -36.125 -19.203 -1.337 1 75.19 57 ALA B CA 1
ATOM 8695 C C . ALA B 1 57 ? -36.625 -17.844 -1.791 1 75.19 57 ALA B C 1
ATOM 8697 O O . ALA B 1 57 ? -37.469 -17.234 -1.147 1 75.19 57 ALA B O 1
ATOM 8698 N N . THR B 1 58 ? -36.062 -17.375 -2.766 1 78.88 58 THR B N 1
ATOM 8699 C CA . THR B 1 58 ? -36.531 -16.125 -3.359 1 78.88 58 THR B CA 1
ATOM 8700 C C . THR B 1 58 ? -37.781 -16.359 -4.223 1 78.88 58 THR B C 1
ATOM 8702 O O . THR B 1 58 ? -37.781 -17.219 -5.105 1 78.88 58 THR B O 1
ATOM 8705 N N . VAL B 1 59 ? -38.844 -15.711 -3.891 1 82.25 59 VAL B N 1
ATOM 8706 C CA . VAL B 1 59 ? -40.062 -15.656 -4.703 1 82.25 59 VAL B CA 1
ATOM 8707 C C . VAL B 1 59 ? -40.188 -14.281 -5.359 1 82.25 59 VAL B C 1
ATOM 8709 O O . VAL B 1 59 ? -40.375 -13.281 -4.68 1 82.25 59 VAL B O 1
ATOM 8712 N N . GLN B 1 60 ? -39.938 -14.203 -6.625 1 79.44 60 GLN B N 1
ATOM 8713 C CA . GLN B 1 60 ? -39.875 -12.93 -7.34 1 79.44 60 GLN B CA 1
ATOM 8714 C C . GLN B 1 60 ? -40.812 -12.945 -8.555 1 79.44 60 GLN B C 1
ATOM 8716 O O . GLN B 1 60 ? -40.969 -13.977 -9.211 1 79.44 60 GLN B O 1
ATOM 8721 N N . VAL B 1 61 ? -41.594 -11.773 -8.773 1 78.5 61 VAL B N 1
ATOM 8722 C CA . VAL B 1 61 ? -42.344 -11.609 -10.023 1 78.5 61 VAL B CA 1
ATOM 8723 C C . VAL B 1 61 ? -41.375 -11.461 -11.188 1 78.5 61 VAL B C 1
ATOM 8725 O O . VAL B 1 61 ? -40.531 -10.562 -11.18 1 78.5 61 VAL B O 1
ATOM 8728 N N . LYS B 1 62 ? -41.375 -12.453 -12.047 1 73.62 62 LYS B N 1
ATOM 8729 C CA . LYS B 1 62 ? -40.438 -12.523 -13.172 1 73.62 62 LYS B CA 1
ATOM 8730 C C . LYS B 1 62 ? -40.344 -11.188 -13.906 1 73.62 62 LYS B C 1
ATOM 8732 O O . LYS B 1 62 ? -41.375 -10.609 -14.273 1 73.62 62 LYS B O 1
ATOM 8737 N N . GLY B 1 63 ? -39.188 -10.602 -14.094 1 61.97 63 GLY B N 1
ATOM 8738 C CA . GLY B 1 63 ? -38.938 -9.383 -14.844 1 61.97 63 GLY B CA 1
ATOM 8739 C C . GLY B 1 63 ? -39.094 -8.125 -14.008 1 61.97 63 GLY B C 1
ATOM 8740 O O . GLY B 1 63 ? -39.031 -7.012 -14.539 1 61.97 63 GLY B O 1
ATOM 8741 N N . THR B 1 64 ? -39.594 -8.297 -12.758 1 64 64 THR B N 1
ATOM 8742 C CA . THR B 1 64 ? -39.781 -7.148 -11.875 1 64 64 THR B CA 1
ATOM 8743 C C . THR B 1 64 ? -38.875 -7.273 -10.648 1 64 64 THR B C 1
ATOM 8745 O O . THR B 1 64 ? -38.25 -8.32 -10.43 1 64 64 THR B O 1
ATOM 8748 N N . HIS B 1 65 ? -38.75 -6.191 -9.969 1 60.72 65 HIS B N 1
ATOM 8749 C CA . HIS B 1 65 ? -38 -6.203 -8.734 1 60.72 65 HIS B CA 1
ATOM 8750 C C . HIS B 1 65 ? -38.875 -6.527 -7.535 1 60.72 65 HIS B C 1
ATOM 8752 O O . HIS B 1 65 ? -38.406 -6.48 -6.387 1 60.72 65 HIS B O 1
ATOM 8758 N N . ASN B 1 66 ? -40.094 -6.91 -7.785 1 72.31 66 ASN B N 1
ATOM 8759 C CA . ASN B 1 66 ? -41.031 -7.34 -6.742 1 72.31 66 ASN B CA 1
ATOM 8760 C C . ASN B 1 66 ? -40.75 -8.773 -6.309 1 72.31 66 ASN B C 1
ATOM 8762 O O . ASN B 1 66 ? -41.031 -9.719 -7.051 1 72.31 66 ASN B O 1
ATOM 8766 N N . GLY B 1 67 ? -40.031 -8.961 -5.258 1 76.06 67 GLY B N 1
ATOM 8767 C CA . GLY B 1 67 ? -39.688 -10.281 -4.758 1 76.06 67 GLY B CA 1
ATOM 8768 C C . GLY B 1 67 ? -39.656 -10.359 -3.244 1 76.06 67 GLY B C 1
ATOM 8769 O O . GLY B 1 67 ? -39.5 -9.336 -2.572 1 76.06 67 GLY B O 1
ATOM 8770 N N . VAL B 1 68 ? -40.031 -11.562 -2.729 1 78.44 68 VAL B N 1
ATOM 8771 C CA . VAL B 1 68 ? -39.969 -11.875 -1.306 1 78.44 68 VAL B CA 1
ATOM 8772 C C . VAL B 1 68 ? -39.156 -13.156 -1.092 1 78.44 68 VAL B C 1
ATOM 8774 O O . VAL B 1 68 ? -38.875 -13.875 -2.047 1 78.44 68 VAL B O 1
ATOM 8777 N N . ILE B 1 69 ? -38.719 -13.422 0.123 1 78.25 69 ILE B N 1
ATOM 8778 C CA . ILE B 1 69 ? -38.062 -14.656 0.498 1 78.25 69 ILE B CA 1
ATOM 8779 C C . ILE B 1 69 ? -38.938 -15.469 1.446 1 78.25 69 ILE B C 1
ATOM 8781 O O . ILE B 1 69 ? -39.656 -14.898 2.258 1 78.25 69 ILE B O 1
ATOM 8785 N N . THR B 1 70 ? -38.844 -16.781 1.294 1 80.56 70 THR B N 1
ATOM 8786 C CA . THR B 1 70 ? -39.625 -17.656 2.158 1 80.56 70 THR B CA 1
ATOM 8787 C C . THR B 1 70 ? -39.125 -17.594 3.596 1 80.56 70 THR B C 1
ATOM 8789 O O . THR B 1 70 ? -37.938 -17.438 3.83 1 80.56 70 THR B O 1
ATOM 8792 N N . ASN B 1 71 ? -40.062 -17.625 4.512 1 75.38 71 ASN B N 1
ATOM 8793 C CA . ASN B 1 71 ? -39.75 -17.578 5.934 1 75.38 71 ASN B CA 1
ATOM 8794 C C . ASN B 1 71 ? -39.312 -18.938 6.465 1 75.38 71 ASN B C 1
ATOM 8796 O O . ASN B 1 71 ? -39.125 -19.875 5.691 1 75.38 71 ASN B O 1
ATOM 8800 N N . GLU B 1 72 ? -39.156 -19.109 7.785 1 73 72 GLU B N 1
ATOM 8801 C CA . GLU B 1 72 ? -38.656 -20.312 8.445 1 73 72 GLU B CA 1
ATOM 8802 C C . GLU B 1 72 ? -39.594 -21.5 8.18 1 73 72 GLU B C 1
ATOM 8804 O O . GLU B 1 72 ? -39.156 -22.656 8.227 1 73 72 GLU B O 1
ATOM 8809 N N . ASN B 1 73 ? -40.781 -21.25 7.961 1 75.56 73 ASN B N 1
ATOM 8810 C CA . ASN B 1 73 ? -41.75 -22.312 7.676 1 75.56 73 ASN B CA 1
ATOM 8811 C C . ASN B 1 73 ? -41.906 -22.516 6.172 1 75.56 73 ASN B C 1
ATOM 8813 O O . ASN B 1 73 ? -42.844 -23.188 5.738 1 75.56 73 ASN B O 1
ATOM 8817 N N . GLY B 1 74 ? -41.031 -21.859 5.398 1 77.69 74 GLY B N 1
ATOM 8818 C CA . GLY B 1 74 ? -41.094 -21.953 3.949 1 77.69 74 GLY B CA 1
ATOM 8819 C C . GLY B 1 74 ? -42.25 -21.156 3.352 1 77.69 74 GLY B C 1
ATOM 8820 O O . GLY B 1 74 ? -42.594 -21.328 2.184 1 77.69 74 GLY B O 1
ATOM 8821 N N . GLU B 1 75 ? -42.844 -20.328 4.117 1 81 75 GLU B N 1
ATOM 8822 C CA . GLU B 1 75 ? -44 -19.562 3.67 1 81 75 GLU B CA 1
ATOM 8823 C C . GLU B 1 75 ? -43.562 -18.234 3.051 1 81 75 GLU B C 1
ATOM 8825 O O . GLU B 1 75 ? -42.562 -17.656 3.455 1 81 75 GLU B O 1
ATOM 8830 N N . TYR B 1 76 ? -44.281 -17.828 1.949 1 82.19 76 TYR B N 1
ATOM 8831 C CA . TYR B 1 76 ? -44.062 -16.516 1.335 1 82.19 76 TYR B CA 1
ATOM 8832 C C . TYR B 1 76 ? -45.406 -15.797 1.103 1 82.19 76 TYR B C 1
ATOM 8834 O O . TYR B 1 76 ? -46.438 -16.422 0.986 1 82.19 76 TYR B O 1
ATOM 8842 N N . THR B 1 77 ? -45.438 -14.43 1.245 1 82.56 77 THR B N 1
ATOM 8843 C CA . THR B 1 77 ? -46.5 -13.547 0.771 1 82.56 77 THR B CA 1
ATOM 8844 C C . THR B 1 77 ? -45.906 -12.422 -0.09 1 82.56 77 THR B C 1
ATOM 8846 O O . THR B 1 77 ? -45.125 -11.617 0.386 1 82.56 77 THR B O 1
ATOM 8849 N N . ILE B 1 78 ? -46.219 -12.391 -1.38 1 80.25 78 ILE B N 1
ATOM 8850 C CA . ILE B 1 78 ? -45.75 -11.367 -2.311 1 80.25 78 ILE B CA 1
ATOM 8851 C C . ILE B 1 78 ? -46.906 -10.5 -2.75 1 80.25 78 ILE B C 1
ATOM 8853 O O . ILE B 1 78 ? -47.938 -11.016 -3.201 1 80.25 78 ILE B O 1
ATOM 8857 N N . LYS B 1 79 ? -46.656 -9.234 -2.543 1 77.75 79 LYS B N 1
ATOM 8858 C CA . LYS B 1 79 ? -47.719 -8.281 -2.859 1 77.75 79 LYS B CA 1
ATOM 8859 C C . LYS B 1 79 ? -47.5 -7.637 -4.223 1 77.75 79 LYS B C 1
ATOM 8861 O O . LYS B 1 79 ? -46.438 -7.793 -4.816 1 77.75 79 LYS B O 1
ATOM 8866 N N . ASN B 1 80 ? -48.562 -6.961 -4.832 1 76 80 ASN B N 1
ATOM 8867 C CA . ASN B 1 80 ? -48.531 -6.219 -6.086 1 76 80 ASN B CA 1
ATOM 8868 C C . ASN B 1 80 ? -48.188 -7.121 -7.266 1 76 80 ASN B C 1
ATOM 8870 O O . ASN B 1 80 ? -47.344 -6.77 -8.086 1 76 80 ASN B O 1
ATOM 8874 N N . VAL B 1 81 ? -48.844 -8.258 -7.191 1 78.75 81 VAL B N 1
ATOM 8875 C CA . VAL B 1 81 ? -48.719 -9.195 -8.305 1 78.75 81 VAL B CA 1
ATOM 8876 C C . VAL B 1 81 ? -49.969 -9.148 -9.172 1 78.75 81 VAL B C 1
ATOM 8878 O O . VAL B 1 81 ? -51.094 -9.25 -8.664 1 78.75 81 VAL B O 1
ATOM 8881 N N . SER B 1 82 ? -49.875 -8.883 -10.414 1 77.62 82 SER B N 1
ATOM 8882 C CA . SER B 1 82 ? -51 -8.883 -11.344 1 77.62 82 SER B CA 1
ATOM 8883 C C . SER B 1 82 ? -51.281 -10.289 -11.875 1 77.62 82 SER B C 1
ATOM 8885 O O . SER B 1 82 ? -50.344 -11.078 -12.07 1 77.62 82 SER B O 1
ATOM 8887 N N . PRO B 1 83 ? -52.562 -10.578 -12.055 1 77.25 83 PRO B N 1
ATOM 8888 C CA . PRO B 1 83 ? -52.844 -11.859 -12.703 1 77.25 83 PRO B CA 1
ATOM 8889 C C . PRO B 1 83 ? -52.188 -12 -14.07 1 77.25 83 PRO B C 1
ATOM 8891 O O . PRO B 1 83 ? -52.125 -11.039 -14.844 1 77.25 83 PRO B O 1
ATOM 8894 N N . GLY B 1 84 ? -51.5 -13.219 -14.328 1 77.38 84 GLY B N 1
ATOM 8895 C CA . GLY B 1 84 ? -50.75 -13.453 -15.547 1 77.38 84 GLY B CA 1
ATOM 8896 C C . GLY B 1 84 ? -49.25 -13.328 -15.352 1 77.38 84 GLY B C 1
ATOM 8897 O O . GLY B 1 84 ? -48.469 -13.797 -16.188 1 77.38 84 GLY B O 1
ATOM 8898 N N . GLN B 1 85 ? -48.938 -12.781 -14.242 1 77.81 85 GLN B N 1
ATOM 8899 C CA . GLN B 1 85 ? -47.5 -12.648 -13.977 1 77.81 85 GLN B CA 1
ATOM 8900 C C . GLN B 1 85 ? -46.906 -13.969 -13.492 1 77.81 85 GLN B C 1
ATOM 8902 O O . GLN B 1 85 ? -47.625 -14.812 -12.938 1 77.81 85 GLN B O 1
ATOM 8907 N N . VAL B 1 86 ? -45.656 -14.117 -13.75 1 80.62 86 VAL B N 1
ATOM 8908 C CA . VAL B 1 86 ? -44.969 -15.344 -13.367 1 80.62 86 VAL B CA 1
ATOM 8909 C C . VAL B 1 86 ? -44.125 -15.094 -12.109 1 80.62 86 VAL B C 1
ATOM 8911 O O . VAL B 1 86 ? -43.375 -14.125 -12.047 1 80.62 86 VAL B O 1
ATOM 8914 N N . LEU B 1 87 ? -44.375 -15.984 -11.109 1 82.75 87 LEU B N 1
ATOM 8915 C CA . LEU B 1 87 ? -43.531 -16 -9.93 1 82.75 87 LEU B CA 1
ATOM 8916 C C . LEU B 1 87 ? -42.344 -16.953 -10.125 1 82.75 87 LEU B C 1
ATOM 8918 O O . LEU B 1 87 ? -42.531 -18.094 -10.555 1 82.75 87 LEU B O 1
ATOM 8922 N N . VAL B 1 88 ? -41.25 -16.422 -9.898 1 80.44 88 VAL B N 1
ATOM 8923 C CA . VAL B 1 88 ? -40.031 -17.219 -9.953 1 80.44 88 VAL B CA 1
ATOM 8924 C C . VAL B 1 88 ? -39.562 -17.531 -8.539 1 80.44 88 VAL B C 1
ATOM 8926 O O . VAL B 1 88 ? -39.312 -16.641 -7.738 1 80.44 88 VAL B O 1
ATOM 8929 N N . PHE B 1 89 ? -39.5 -18.812 -8.227 1 78.25 89 PHE B N 1
ATOM 8930 C CA . PHE B 1 89 ? -39 -19.328 -6.977 1 78.25 89 PHE B CA 1
ATOM 8931 C C . PHE B 1 89 ? -37.562 -19.812 -7.152 1 78.25 89 PHE B C 1
ATOM 8933 O O . PHE B 1 89 ? -37.281 -20.719 -7.949 1 78.25 89 PHE B O 1
ATOM 8940 N N . SER B 1 90 ? -36.688 -19.109 -6.555 1 74.31 90 SER B N 1
ATOM 8941 C CA . SER B 1 90 ? -35.312 -19.469 -6.734 1 74.31 90 SER B CA 1
ATOM 8942 C C . SER B 1 90 ? -34.562 -19.562 -5.398 1 74.31 90 SER B C 1
ATOM 8944 O O . SER B 1 90 ? -34.938 -18.844 -4.449 1 74.31 90 SER B O 1
ATOM 8946 N N . MET B 1 91 ? -33.844 -20.547 -5.223 1 64.94 91 MET B N 1
ATOM 8947 C CA . MET B 1 91 ? -32.938 -20.766 -4.102 1 64.94 91 MET B CA 1
ATOM 8948 C C . MET B 1 91 ? -31.656 -21.453 -4.566 1 64.94 91 MET B C 1
ATOM 8950 O O . MET B 1 91 ? -31.688 -22.328 -5.43 1 64.94 91 MET B O 1
ATOM 8954 N N . ILE B 1 92 ? -30.516 -20.984 -4.016 1 56.94 92 ILE B N 1
ATOM 8955 C CA . ILE B 1 92 ? -29.234 -21.625 -4.336 1 56.94 92 ILE B CA 1
ATOM 8956 C C . ILE B 1 92 ? -29.312 -23.109 -4.016 1 56.94 92 ILE B C 1
ATOM 8958 O O . ILE B 1 92 ? -29.719 -23.5 -2.916 1 56.94 92 ILE B O 1
ATOM 8962 N N . GLY B 1 93 ? -29.016 -24.047 -4.914 1 53.94 93 GLY B N 1
ATOM 8963 C CA . GLY B 1 93 ? -29.031 -25.5 -4.758 1 53.94 93 GLY B CA 1
ATOM 8964 C C . GLY B 1 93 ? -30.344 -26.125 -5.16 1 53.94 93 GLY B C 1
ATOM 8965 O O . GLY B 1 93 ? -30.5 -27.344 -5.086 1 53.94 93 GLY B O 1
ATOM 8966 N N . MET B 1 94 ? -31.391 -25.297 -5.449 1 62.97 94 MET B N 1
ATOM 8967 C CA . MET B 1 94 ? -32.656 -25.875 -5.848 1 62.97 94 MET B CA 1
ATOM 8968 C C . MET B 1 94 ? -33.062 -25.375 -7.23 1 62.97 94 MET B C 1
ATOM 8970 O O . MET B 1 94 ? -32.688 -24.281 -7.645 1 62.97 94 MET B O 1
ATOM 8974 N N . ASN B 1 95 ? -33.719 -26.141 -8.008 1 62.47 95 ASN B N 1
ATOM 8975 C CA . ASN B 1 95 ? -34.219 -25.766 -9.32 1 62.47 95 ASN B CA 1
ATOM 8976 C C . ASN B 1 95 ? -35.25 -24.641 -9.219 1 62.47 95 ASN B C 1
ATOM 8978 O O . ASN B 1 95 ? -36.156 -24.688 -8.383 1 62.47 95 ASN B O 1
ATOM 8982 N N . THR B 1 96 ? -34.906 -23.625 -10.039 1 68.88 96 THR B N 1
ATOM 8983 C CA . THR B 1 96 ? -35.875 -22.531 -10.086 1 68.88 96 THR B CA 1
ATOM 8984 C C . THR B 1 96 ? -37.219 -23.031 -10.578 1 68.88 96 THR B C 1
ATOM 8986 O O . THR B 1 96 ? -37.312 -23.828 -11.516 1 68.88 96 THR B O 1
ATOM 8989 N N . VAL B 1 97 ? -38.375 -22.766 -9.906 1 73.25 97 VAL B N 1
ATOM 8990 C CA . VAL B 1 97 ? -39.719 -23.125 -10.281 1 73.25 97 VAL B CA 1
ATOM 8991 C C . VAL B 1 97 ? -40.5 -21.859 -10.633 1 73.25 97 VAL B C 1
ATOM 8993 O O . VAL B 1 97 ? -40.469 -20.875 -9.891 1 73.25 97 VAL B O 1
ATOM 8996 N N . GLU B 1 98 ? -40.969 -21.766 -11.883 1 77.38 98 GLU B N 1
ATOM 8997 C CA . GLU B 1 98 ? -41.844 -20.656 -12.289 1 77.38 98 GLU B CA 1
ATOM 8998 C C . GLU B 1 98 ? -43.312 -21.047 -12.227 1 77.38 98 GLU B C 1
ATOM 9000 O O . GLU B 1 98 ? -43.688 -22.125 -12.672 1 77.38 98 GLU B O 1
ATOM 9005 N N . LYS B 1 99 ? -44.156 -20.266 -11.57 1 80.31 99 LYS B N 1
ATOM 9006 C CA . LYS B 1 99 ? -45.594 -20.453 -11.5 1 80.31 99 LYS B CA 1
ATOM 9007 C C . LYS B 1 99 ? -46.344 -19.219 -11.961 1 80.31 99 LYS B C 1
ATOM 9009 O O . LYS B 1 99 ? -46.094 -18.109 -11.492 1 80.31 99 LYS B O 1
ATOM 9014 N N . THR B 1 100 ? -47.156 -19.312 -12.961 1 79.38 100 THR B N 1
ATOM 9015 C CA . THR B 1 100 ? -47.969 -18.203 -13.414 1 79.38 100 THR B CA 1
ATOM 9016 C C . THR B 1 100 ? -49.094 -17.938 -12.422 1 79.38 100 THR B C 1
ATOM 9018 O O . THR B 1 100 ? -49.812 -18.859 -12 1 79.38 100 THR B O 1
ATOM 9021 N N . VAL B 1 101 ? -49.312 -16.719 -12.133 1 79.88 101 VAL B N 1
ATOM 9022 C CA . VAL B 1 101 ? -50.344 -16.297 -11.211 1 79.88 101 VAL B CA 1
ATOM 9023 C C . VAL B 1 101 ? -51.688 -16.203 -11.961 1 79.88 101 VAL B C 1
ATOM 9025 O O . VAL B 1 101 ? -51.812 -15.438 -12.906 1 79.88 101 VAL B O 1
ATOM 9028 N N . GLY B 1 102 ? -52.594 -17.125 -11.703 1 76.12 102 GLY B N 1
ATOM 9029 C CA . GLY B 1 102 ? -53.938 -17.047 -12.242 1 76.12 102 GLY B CA 1
ATOM 9030 C C . GLY B 1 102 ? -54.906 -16.312 -11.344 1 76.12 102 GLY B C 1
ATOM 9031 O O . GLY B 1 102 ? -54.594 -15.219 -10.844 1 76.12 102 GLY B O 1
ATOM 9032 N N . SER B 1 103 ? -56.062 -16.875 -11.031 1 73.69 103 SER B N 1
ATOM 9033 C CA . SER B 1 103 ? -57.062 -16.297 -10.156 1 73.69 103 SER B CA 1
ATOM 9034 C C . SER B 1 103 ? -56.844 -16.734 -8.711 1 73.69 103 SER B C 1
ATOM 9036 O O . SER B 1 103 ? -57.5 -16.203 -7.797 1 73.69 103 SER B O 1
ATOM 9038 N N . GLN B 1 104 ? -55.844 -17.5 -8.469 1 76.75 104 GLN B N 1
ATOM 9039 C CA . GLN B 1 104 ? -55.625 -18.016 -7.129 1 76.75 104 GLN B CA 1
ATOM 9040 C C . GLN B 1 104 ? -54.812 -17.031 -6.285 1 76.75 104 GLN B C 1
ATOM 9042 O O . GLN B 1 104 ? -54.031 -16.25 -6.816 1 76.75 104 GLN B O 1
ATOM 9047 N N . ASN B 1 105 ? -55.156 -17.078 -4.973 1 81.06 105 ASN B N 1
ATOM 9048 C CA . ASN B 1 105 ? -54.438 -16.234 -4.02 1 81.06 105 ASN B CA 1
ATOM 9049 C C . ASN B 1 105 ? -53.406 -17.016 -3.223 1 81.06 105 ASN B C 1
ATOM 9051 O O . ASN B 1 105 ? -52.719 -16.469 -2.352 1 81.06 105 ASN B O 1
ATOM 9055 N N . ARG B 1 106 ? -53.219 -18.281 -3.48 1 81.69 106 ARG B N 1
ATOM 9056 C CA . ARG B 1 106 ? -52.219 -19.125 -2.842 1 81.69 106 ARG B CA 1
ATOM 9057 C C . ARG B 1 106 ? -51.5 -20.016 -3.865 1 81.69 106 ARG B C 1
ATOM 9059 O O . ARG B 1 106 ? -52.188 -20.656 -4.684 1 81.69 106 ARG B O 1
ATOM 9066 N N . ILE B 1 107 ? -50.25 -20.016 -3.957 1 84.81 107 ILE B N 1
ATOM 9067 C CA . ILE B 1 107 ? -49.438 -20.875 -4.816 1 84.81 107 ILE B CA 1
ATOM 9068 C C . ILE B 1 107 ? -48.375 -21.594 -3.977 1 84.81 107 ILE B C 1
ATOM 9070 O O . ILE B 1 107 ? -47.438 -20.969 -3.492 1 84.81 107 ILE B O 1
ATOM 9074 N N . ASP B 1 108 ? -48.531 -22.891 -3.729 1 83 108 ASP B N 1
ATOM 9075 C CA . ASP B 1 108 ? -47.531 -23.734 -3.105 1 83 108 ASP B CA 1
ATOM 9076 C C . ASP B 1 108 ? -46.625 -24.359 -4.152 1 83 108 ASP B C 1
ATOM 9078 O O . ASP B 1 108 ? -47.062 -24.797 -5.207 1 83 108 ASP B O 1
ATOM 9082 N N . VAL B 1 109 ? -45.375 -24.266 -3.928 1 80.94 109 VAL B N 1
ATOM 9083 C CA . VAL B 1 109 ? -44.406 -24.734 -4.918 1 80.94 109 VAL B CA 1
ATOM 9084 C C . VAL B 1 109 ? -43.5 -25.797 -4.297 1 80.94 109 VAL B C 1
ATOM 9086 O O . VAL B 1 109 ? -43.125 -25.688 -3.125 1 80.94 109 VAL B O 1
ATOM 9089 N N . LEU B 1 110 ? -43.281 -26.891 -4.938 1 75.62 110 LEU B N 1
ATOM 9090 C CA . LEU B 1 110 ? -42.25 -27.875 -4.656 1 75.62 110 LEU B CA 1
ATOM 9091 C C . LEU B 1 110 ? -41 -27.609 -5.496 1 75.62 110 LEU B C 1
ATOM 9093 O O . LEU B 1 110 ? -41.062 -27.578 -6.727 1 75.62 110 LEU B O 1
ATOM 9097 N N . MET B 1 111 ? -40 -27.25 -4.723 1 70.5 111 MET B N 1
ATOM 9098 C CA . MET B 1 111 ? -38.75 -27.031 -5.426 1 70.5 111 MET B CA 1
ATOM 9099 C C . MET B 1 111 ? -37.875 -28.297 -5.375 1 70.5 111 MET B C 1
ATOM 9101 O O . MET B 1 111 ? -37.812 -28.969 -4.344 1 70.5 111 MET B O 1
ATOM 9105 N N . ASP B 1 112 ? -37.5 -28.844 -6.496 1 61.25 112 ASP B N 1
ATOM 9106 C CA . ASP B 1 112 ? -36.594 -29.984 -6.566 1 61.25 112 ASP B CA 1
ATOM 9107 C C . ASP B 1 112 ? -35.188 -29.578 -6.156 1 61.25 112 ASP B C 1
ATOM 9109 O O . ASP B 1 112 ? -34.688 -28.531 -6.566 1 61.25 112 ASP B O 1
ATOM 9113 N N . ALA B 1 113 ? -34.812 -30.406 -5.156 1 47.88 113 ALA B N 1
ATOM 9114 C CA . ALA B 1 113 ? -33.406 -30.344 -4.836 1 47.88 113 ALA B CA 1
ATOM 9115 C C . ALA B 1 113 ? -32.531 -30.844 -6 1 47.88 113 ALA B C 1
ATOM 9117 O O . ALA B 1 113 ? -32.938 -31.797 -6.688 1 47.88 113 ALA B O 1
ATOM 9118 N N . GLY B 1 114 ? -31.703 -30.016 -6.742 1 45.5 114 GLY B N 1
ATOM 9119 C CA . GLY B 1 114 ? -30.844 -30.344 -7.875 1 45.5 114 GLY B CA 1
ATOM 9120 C C . GLY B 1 114 ? -30.828 -29.25 -8.93 1 45.5 114 GLY B C 1
ATOM 9121 O O . GLY B 1 114 ? -31.469 -29.391 -9.977 1 45.5 114 GLY B O 1
ATOM 9122 N N . VAL B 1 115 ? -31.094 -28.281 -8.539 1 38.06 115 VAL B N 1
ATOM 9123 C CA . VAL B 1 115 ? -31.156 -27.203 -9.523 1 38.06 115 VAL B CA 1
ATOM 9124 C C . VAL B 1 115 ? -30.062 -27.391 -10.578 1 38.06 115 VAL B C 1
ATOM 9126 O O . VAL B 1 115 ? -28.875 -27.375 -10.25 1 38.06 115 VAL B O 1
ATOM 9129 N N . LEU B 1 116 ? -30.422 -28.047 -11.516 1 38.66 116 LEU B N 1
ATOM 9130 C CA . LEU B 1 116 ? -29.594 -27.781 -12.688 1 38.66 116 LEU B CA 1
ATOM 9131 C C . LEU B 1 116 ? -29.516 -26.281 -12.961 1 38.66 116 LEU B C 1
ATOM 9133 O O . LEU B 1 116 ? -30.391 -25.719 -13.609 1 38.66 116 LEU B O 1
ATOM 9137 N N . ILE B 1 117 ? -29.562 -25.406 -12.094 1 38.59 117 ILE B N 1
ATOM 9138 C CA . ILE B 1 117 ? -29.203 -24.062 -12.523 1 38.59 117 ILE B CA 1
ATOM 9139 C C . ILE B 1 117 ? -28.156 -24.141 -13.641 1 38.59 117 ILE B C 1
ATOM 9141 O O . ILE B 1 117 ? -27.156 -24.828 -13.508 1 38.59 117 ILE B O 1
ATOM 9145 N N . ASP B 1 118 ? -28.594 -23.906 -14.734 1 51.25 118 ASP B N 1
ATOM 9146 C CA . ASP B 1 118 ? -27.641 -23.688 -15.82 1 51.25 118 ASP B CA 1
ATOM 9147 C C . ASP B 1 118 ? -26.375 -23 -15.32 1 51.25 118 ASP B C 1
ATOM 9149 O O . ASP B 1 118 ? -26.438 -21.891 -14.812 1 51.25 118 ASP B O 1
ATOM 9153 N N . GLU B 1 119 ? -25.484 -23.734 -14.914 1 65.5 119 GLU B N 1
ATOM 9154 C CA . GLU B 1 119 ? -24.172 -23.25 -14.523 1 65.5 119 GLU B CA 1
ATOM 9155 C C . GLU B 1 119 ? -23.719 -22.109 -15.438 1 65.5 119 GLU B C 1
ATOM 9157 O O . GLU B 1 119 ? -23.844 -22.203 -16.656 1 65.5 119 GLU B O 1
ATOM 9162 N N . VAL B 1 120 ? -23.703 -21.016 -14.906 1 76.25 120 VAL B N 1
ATOM 9163 C CA . VAL B 1 120 ? -23.188 -19.875 -15.656 1 76.25 120 VAL B CA 1
ATOM 9164 C C . VAL B 1 120 ? -21.672 -19.812 -15.516 1 76.25 120 VAL B C 1
ATOM 9166 O O . VAL B 1 120 ? -21.125 -20.078 -14.445 1 76.25 120 VAL B O 1
ATOM 9169 N N . VAL B 1 121 ? -21.062 -19.609 -16.641 1 79.12 121 VAL B N 1
ATOM 9170 C CA . VAL B 1 121 ? -19.609 -19.531 -16.688 1 79.12 121 VAL B CA 1
ATOM 9171 C C . VAL B 1 121 ? -19.188 -18.141 -17.156 1 79.12 121 VAL B C 1
ATOM 9173 O O . VAL B 1 121 ? -19.797 -17.562 -18.062 1 79.12 121 VAL B O 1
ATOM 9176 N N . VAL B 1 122 ? -18.266 -17.672 -16.484 1 80 122 VAL B N 1
ATOM 9177 C CA . VAL B 1 122 ? -17.703 -16.391 -16.875 1 80 122 VAL B CA 1
ATOM 9178 C C . VAL B 1 122 ? -16.719 -16.578 -18.031 1 80 122 VAL B C 1
ATOM 9180 O O . VAL B 1 122 ? -15.789 -17.375 -17.938 1 80 122 VAL B O 1
ATOM 9183 N N . THR B 1 123 ? -16.969 -15.914 -19.109 1 74.88 123 THR B N 1
ATOM 9184 C CA . THR B 1 123 ? -16.094 -16 -20.266 1 74.88 123 THR B CA 1
ATOM 9185 C C . THR B 1 123 ? -15.547 -14.617 -20.625 1 74.88 123 THR B C 1
ATOM 9187 O O . THR B 1 123 ? -15.641 -14.188 -21.781 1 74.88 123 THR B O 1
ATOM 9190 N N . GLY B 1 124 ? -15.086 -13.969 -19.594 1 77 124 GLY B N 1
ATOM 9191 C CA . GLY B 1 124 ? -14.516 -12.656 -19.828 1 77 124 GLY B CA 1
ATOM 9192 C C . GLY B 1 124 ? -15.461 -11.523 -19.484 1 77 124 GLY B C 1
ATOM 9193 O O . GLY B 1 124 ? -15.898 -11.391 -18.344 1 77 124 GLY B O 1
ATOM 9194 N N . TYR B 1 125 ? -15.891 -10.953 -20.703 1 80 125 TYR B N 1
ATOM 9195 C CA . TYR B 1 125 ? -16.703 -9.758 -20.531 1 80 125 TYR B CA 1
ATOM 9196 C C . TYR B 1 125 ? -18.172 -10.125 -20.391 1 80 125 TYR B C 1
ATOM 9198 O O . TYR B 1 125 ? -19.031 -9.242 -20.266 1 80 125 TYR B O 1
ATOM 9206 N N . GLN B 1 126 ? -18.359 -11.484 -20.438 1 79.31 126 GLN B N 1
ATOM 9207 C CA . GLN B 1 126 ? -19.734 -11.945 -20.406 1 79.31 126 GLN B CA 1
ATOM 9208 C C . GLN B 1 126 ? -19.875 -13.219 -19.562 1 79.31 126 GLN B C 1
ATOM 9210 O O . GLN B 1 126 ? -18.875 -13.859 -19.234 1 79.31 126 GLN B O 1
ATOM 9215 N N . THR B 1 127 ? -21.031 -13.367 -19.156 1 77.94 127 THR B N 1
ATOM 9216 C CA . THR B 1 127 ? -21.422 -14.641 -18.547 1 77.94 127 THR B CA 1
ATOM 9217 C C . THR B 1 127 ? -22.375 -15.406 -19.453 1 77.94 127 THR B C 1
ATOM 9219 O O . THR B 1 127 ? -23.25 -14.812 -20.094 1 77.94 127 THR B O 1
ATOM 9222 N N . GLN B 1 128 ? -22.078 -16.641 -19.562 1 81.06 128 GLN B N 1
ATOM 9223 C CA . GLN B 1 128 ? -22.906 -17.516 -20.406 1 81.06 128 GLN B CA 1
ATOM 9224 C C . GLN B 1 128 ? -23.312 -18.781 -19.656 1 81.06 128 GLN B C 1
ATOM 9226 O O . GLN B 1 128 ? -22.625 -19.203 -18.734 1 81.06 128 GLN B O 1
ATOM 9231 N N . ARG B 1 129 ? -24.531 -19.281 -20.203 1 76.56 129 ARG B N 1
ATOM 9232 C CA . ARG B 1 129 ? -24.891 -20.609 -19.719 1 76.56 129 ARG B CA 1
ATOM 9233 C C . ARG B 1 129 ? -23.922 -21.656 -20.25 1 76.56 129 ARG B C 1
ATOM 9235 O O . ARG B 1 129 ? -23.484 -21.594 -21.391 1 76.56 129 ARG B O 1
ATOM 9242 N N . LYS B 1 130 ? -23.5 -22.578 -19.422 1 80.88 130 LYS B N 1
ATOM 9243 C CA . LYS B 1 130 ? -22.562 -23.625 -19.781 1 80.88 130 LYS B CA 1
ATOM 9244 C C . LYS B 1 130 ? -23 -24.328 -21.078 1 80.88 130 LYS B C 1
ATOM 9246 O O . LYS B 1 130 ? -22.156 -24.641 -21.922 1 80.88 130 LYS B O 1
ATOM 9251 N N . VAL B 1 131 ? -24.25 -24.641 -21.281 1 79.5 131 VAL B N 1
ATOM 9252 C CA . VAL B 1 131 ? -24.766 -25.375 -22.422 1 79.5 131 VAL B CA 1
ATOM 9253 C C . VAL B 1 131 ? -24.625 -24.531 -23.688 1 79.5 131 VAL B C 1
ATOM 9255 O O . VAL B 1 131 ? -24.594 -25.078 -24.797 1 79.5 131 VAL B O 1
ATOM 9258 N N . ASP B 1 132 ? -24.484 -23.281 -23.562 1 83.5 132 ASP B N 1
ATOM 9259 C CA . ASP B 1 132 ? -24.406 -22.391 -24.719 1 83.5 132 ASP B CA 1
ATOM 9260 C C . ASP B 1 132 ? -22.953 -22.094 -25.094 1 83.5 132 ASP B C 1
ATOM 9262 O O . ASP B 1 132 ? -22.688 -21.359 -26.047 1 83.5 132 ASP B O 1
ATOM 9266 N N . LEU B 1 133 ? -22.109 -22.641 -24.375 1 87.44 133 LEU B N 1
ATOM 9267 C CA . LEU B 1 133 ? -20.703 -22.391 -24.656 1 87.44 133 LEU B CA 1
ATOM 9268 C C . LEU B 1 133 ? -20.266 -23.078 -25.953 1 87.44 133 LEU B C 1
ATOM 9270 O O . LEU B 1 133 ? -20.594 -24.25 -26.172 1 87.44 133 LEU B O 1
ATOM 9274 N N . THR B 1 134 ? -19.609 -22.391 -26.734 1 89.94 134 THR B N 1
ATOM 9275 C CA . THR B 1 134 ? -19.141 -22.953 -28 1 89.94 134 THR B CA 1
ATOM 9276 C C . THR B 1 134 ? -17.625 -23.172 -27.953 1 89.94 134 THR B C 1
ATOM 9278 O O . THR B 1 134 ? -17.078 -23.922 -28.766 1 89.94 134 THR B O 1
ATOM 9281 N N . GLY B 1 135 ? -16.953 -22.547 -27.078 1 88.69 135 GLY B N 1
ATOM 9282 C CA . GLY B 1 135 ? -15.523 -22.719 -26.922 1 88.69 135 GLY B CA 1
ATOM 9283 C C . GLY B 1 135 ? -15.148 -23.75 -25.875 1 88.69 135 GLY B C 1
ATOM 9284 O O . GLY B 1 135 ? -16.016 -24.297 -25.203 1 88.69 135 GLY B O 1
ATOM 9285 N N . SER B 1 136 ? -13.859 -24.016 -25.828 1 90.88 136 SER B N 1
ATOM 9286 C CA . SER B 1 136 ? -13.344 -24.922 -24.812 1 90.88 136 SER B CA 1
ATOM 9287 C C . SER B 1 136 ? -13.055 -24.188 -23.5 1 90.88 136 SER B C 1
ATOM 9289 O O . SER B 1 136 ? -12.016 -23.531 -23.375 1 90.88 136 SER B O 1
ATOM 9291 N N . VAL B 1 137 ? -13.867 -24.328 -22.594 1 89.5 137 VAL B N 1
ATOM 9292 C CA . VAL B 1 137 ? -13.758 -23.672 -21.297 1 89.5 137 VAL B CA 1
ATOM 9293 C C . VAL B 1 137 ? -13.992 -24.672 -20.188 1 89.5 137 VAL B C 1
ATOM 9295 O O . VAL B 1 137 ? -14.922 -25.484 -20.25 1 89.5 137 VAL B O 1
ATOM 9298 N N . SER B 1 138 ? -13.078 -24.703 -19.281 1 90.19 138 SER B N 1
ATOM 9299 C CA . SER B 1 138 ? -13.25 -25.5 -18.078 1 90.19 138 SER B CA 1
ATOM 9300 C C . SER B 1 138 ? -13.43 -24.609 -16.844 1 90.19 138 SER B C 1
ATOM 9302 O O . SER B 1 138 ? -12.727 -23.609 -16.703 1 90.19 138 SER B O 1
ATOM 9304 N N . SER B 1 139 ? -14.359 -24.922 -16.062 1 89.44 139 SER B N 1
ATOM 9305 C CA . SER B 1 139 ? -14.625 -24.109 -14.883 1 89.44 139 SER B CA 1
ATOM 9306 C C . SER B 1 139 ? -14.688 -24.969 -13.625 1 89.44 139 SER B C 1
ATOM 9308 O O . SER B 1 139 ? -15.211 -26.094 -13.664 1 89.44 139 SER B O 1
ATOM 9310 N N . LEU B 1 140 ? -14.102 -24.438 -12.586 1 89.5 140 LEU B N 1
ATOM 9311 C CA . LEU B 1 140 ? -14.156 -25.062 -11.273 1 89.5 140 LEU B CA 1
ATOM 9312 C C . LEU B 1 140 ? -14.797 -24.125 -10.25 1 89.5 140 LEU B C 1
ATOM 9314 O O . LEU B 1 140 ? -14.398 -22.969 -10.133 1 89.5 140 LEU B O 1
ATOM 9318 N N . SER B 1 141 ? -15.719 -24.656 -9.555 1 88.75 141 SER B N 1
ATOM 9319 C CA . SER B 1 141 ? -16.344 -23.891 -8.484 1 88.75 141 SER B CA 1
ATOM 9320 C C . SER B 1 141 ? -15.617 -24.094 -7.16 1 88.75 141 SER B C 1
ATOM 9322 O O . SER B 1 141 ? -14.859 -25.047 -7.004 1 88.75 141 SER B O 1
ATOM 9324 N N . SER B 1 142 ? -15.898 -23.219 -6.285 1 87.31 142 SER B N 1
ATOM 9325 C CA . SER B 1 142 ? -15.297 -23.312 -4.957 1 87.31 142 SER B CA 1
ATOM 9326 C C . SER B 1 142 ? -15.664 -24.625 -4.277 1 87.31 142 SER B C 1
ATOM 9328 O O . SER B 1 142 ? -14.836 -25.203 -3.57 1 87.31 142 SER B O 1
ATOM 9330 N N . ASP B 1 143 ? -16.828 -25.062 -4.484 1 79.44 143 ASP B N 1
ATOM 9331 C CA . ASP B 1 143 ? -17.266 -26.328 -3.875 1 79.44 143 ASP B CA 1
ATOM 9332 C C . ASP B 1 143 ? -16.422 -27.5 -4.375 1 79.44 143 ASP B C 1
ATOM 9334 O O . ASP B 1 143 ? -16.188 -28.453 -3.641 1 79.44 143 ASP B O 1
ATOM 9338 N N . GLN B 1 144 ? -15.992 -27.344 -5.523 1 81 144 GLN B N 1
ATOM 9339 C CA . GLN B 1 144 ? -15.219 -28.422 -6.125 1 81 144 GLN B CA 1
ATOM 9340 C C . GLN B 1 144 ? -13.766 -28.375 -5.664 1 81 144 GLN B C 1
ATOM 9342 O O . GLN B 1 144 ? -13.188 -29.422 -5.316 1 81 144 GLN B O 1
ATOM 9347 N N . PHE B 1 145 ? -13.188 -27.141 -5.578 1 81.81 145 PHE B N 1
ATOM 9348 C CA . PHE B 1 145 ? -11.75 -27.172 -5.332 1 81.81 145 PHE B CA 1
ATOM 9349 C C . PHE B 1 145 ? -11.453 -26.953 -3.852 1 81.81 145 PHE B C 1
ATOM 9351 O O . PHE B 1 145 ? -10.32 -27.156 -3.406 1 81.81 145 PHE B O 1
ATOM 9358 N N . MET B 1 146 ? -12.453 -26.719 -3.074 1 83.44 146 MET B N 1
ATOM 9359 C CA . MET B 1 146 ? -12.219 -26.531 -1.645 1 83.44 146 MET B CA 1
ATOM 9360 C C . MET B 1 146 ? -12.469 -27.828 -0.881 1 83.44 146 MET B C 1
ATOM 9362 O O . MET B 1 146 ? -12.391 -27.844 0.349 1 83.44 146 MET B O 1
ATOM 9366 N N . GLN B 1 147 ? -12.75 -28.844 -1.527 1 78.75 147 GLN B N 1
ATOM 9367 C CA . GLN B 1 147 ? -13.102 -30.094 -0.879 1 78.75 147 GLN B CA 1
ATOM 9368 C C . GLN B 1 147 ? -11.953 -30.625 -0.025 1 78.75 147 GLN B C 1
ATOM 9370 O O . GLN B 1 147 ? -12.172 -31.312 0.97 1 78.75 147 GLN B O 1
ATOM 9375 N N . THR B 1 148 ? -10.781 -30.328 -0.414 1 78.06 148 THR B N 1
ATOM 9376 C CA . THR B 1 148 ? -9.625 -30.781 0.353 1 78.06 148 THR B CA 1
ATOM 9377 C C . THR B 1 148 ? -9.109 -29.672 1.264 1 78.06 148 THR B C 1
ATOM 9379 O O . THR B 1 148 ? -8.023 -29.797 1.844 1 78.06 148 THR B O 1
ATOM 9382 N N . ASN B 1 149 ? -9.781 -28.562 1.274 1 81.38 149 ASN B N 1
ATOM 9383 C CA . ASN B 1 149 ? -9.398 -27.406 2.076 1 81.38 149 ASN B CA 1
ATOM 9384 C C . ASN B 1 149 ? -7.969 -26.969 1.772 1 81.38 149 ASN B C 1
ATOM 9386 O O . ASN B 1 149 ? -7.145 -26.859 2.68 1 81.38 149 ASN B O 1
ATOM 9390 N N . PRO B 1 150 ? -7.77 -26.719 0.575 1 84.94 150 PRO B N 1
ATOM 9391 C CA . PRO B 1 150 ? -6.41 -26.328 0.184 1 84.94 150 PRO B CA 1
ATOM 9392 C C . PRO B 1 150 ? -5.984 -24.984 0.769 1 84.94 150 PRO B C 1
ATOM 9394 O O . PRO B 1 150 ? -6.82 -24.109 0.97 1 84.94 150 PRO B O 1
ATOM 9397 N N . LEU B 1 151 ? -4.703 -24.875 1.029 1 81 151 LEU B N 1
ATOM 9398 C CA . LEU B 1 151 ? -4.148 -23.625 1.53 1 81 151 LEU B CA 1
ATOM 9399 C C . LEU B 1 151 ? -3.574 -22.781 0.39 1 81 151 LEU B C 1
ATOM 9401 O O . LEU B 1 151 ? -3.301 -21.594 0.563 1 81 151 LEU B O 1
ATOM 9405 N N . SER B 1 152 ? -3.383 -23.422 -0.768 1 83.44 152 SER B N 1
ATOM 9406 C CA . SER B 1 152 ? -2.9 -22.734 -1.959 1 83.44 152 SER B CA 1
ATOM 9407 C C . SER B 1 152 ? -3.689 -23.141 -3.197 1 83.44 152 SER B C 1
ATOM 9409 O O . SER B 1 152 ? -4.312 -24.203 -3.213 1 83.44 152 SER B O 1
ATOM 9411 N N . LEU B 1 153 ? -3.631 -22.328 -4.168 1 82.5 153 LEU B N 1
ATOM 9412 C CA . LEU B 1 153 ? -4.402 -22.609 -5.371 1 82.5 153 LEU B CA 1
ATOM 9413 C C . LEU B 1 153 ? -3.729 -23.688 -6.207 1 82.5 153 LEU B C 1
ATOM 9415 O O . LEU B 1 153 ? -4.379 -24.344 -7.016 1 82.5 153 LEU B O 1
ATOM 9419 N N . GLU B 1 154 ? -2.488 -23.766 -6.055 1 80.25 154 GLU B N 1
ATOM 9420 C CA . GLU B 1 154 ? -1.828 -24.891 -6.711 1 80.25 154 GLU B CA 1
ATOM 9421 C C . GLU B 1 154 ? -2.443 -26.219 -6.281 1 80.25 154 GLU B C 1
ATOM 9423 O O . GLU B 1 154 ? -2.779 -27.062 -7.121 1 80.25 154 GLU B O 1
ATOM 9428 N N . GLN B 1 155 ? -2.613 -26.391 -5.012 1 78.75 155 GLN B N 1
ATOM 9429 C CA . GLN B 1 155 ? -3.213 -27.609 -4.469 1 78.75 155 GLN B CA 1
ATOM 9430 C C . GLN B 1 155 ? -4.656 -27.766 -4.934 1 78.75 155 GLN B C 1
ATOM 9432 O O . GLN B 1 155 ? -5.125 -28.875 -5.16 1 78.75 155 GLN B O 1
ATOM 9437 N N . ALA B 1 156 ? -5.164 -26.641 -5.156 1 83.06 156 ALA B N 1
ATOM 9438 C CA . ALA B 1 156 ? -6.582 -26.641 -5.508 1 83.06 156 ALA B CA 1
ATOM 9439 C C . ALA B 1 156 ? -6.781 -27.047 -6.965 1 83.06 156 ALA B C 1
ATOM 9441 O O . ALA B 1 156 ? -7.824 -27.609 -7.324 1 83.06 156 ALA B O 1
ATOM 9442 N N . LEU B 1 157 ? -5.805 -26.828 -7.766 1 86.56 157 LEU B N 1
ATOM 9443 C CA . LEU B 1 157 ? -6.031 -26.969 -9.203 1 86.56 157 LEU B CA 1
ATOM 9444 C C . LEU B 1 157 ? -5.277 -28.172 -9.758 1 86.56 157 LEU B C 1
ATOM 9446 O O . LEU B 1 157 ? -5.598 -28.656 -10.844 1 86.56 157 LEU B O 1
ATOM 9450 N N . LYS B 1 158 ? -4.402 -28.625 -9.102 1 88.44 158 LYS B N 1
ATOM 9451 C CA . LYS B 1 158 ? -3.52 -29.672 -9.633 1 88.44 158 LYS B CA 1
ATOM 9452 C C . LYS B 1 158 ? -4.305 -30.922 -10.008 1 88.44 158 LYS B C 1
ATOM 9454 O O . LYS B 1 158 ? -5.023 -31.484 -9.18 1 88.44 158 LYS B O 1
ATOM 9459 N N . GLY B 1 159 ? -4.234 -31.328 -11.258 1 89.5 159 GLY B N 1
ATOM 9460 C CA . GLY B 1 159 ? -4.809 -32.562 -11.75 1 89.5 159 GLY B CA 1
ATOM 9461 C C . GLY B 1 159 ? -6.309 -32.5 -11.961 1 89.5 159 GLY B C 1
ATOM 9462 O O . GLY B 1 159 ? -6.957 -33.5 -12.219 1 89.5 159 GLY B O 1
ATOM 9463 N N . LYS B 1 160 ? -6.836 -31.391 -11.938 1 92.06 160 LYS B N 1
ATOM 9464 C CA . LYS B 1 160 ? -8.289 -31.312 -11.938 1 92.06 160 LYS B CA 1
ATOM 9465 C C . LYS B 1 160 ? -8.828 -30.922 -13.312 1 92.06 160 LYS B C 1
ATOM 9467 O O . LYS B 1 160 ? -10 -31.141 -13.617 1 92.06 160 LYS B O 1
ATOM 9472 N N . ILE B 1 161 ? -7.992 -30.344 -14.094 1 92.44 161 ILE B N 1
ATOM 9473 C CA . ILE B 1 161 ? -8.469 -29.828 -15.375 1 92.44 161 ILE B CA 1
ATOM 9474 C C . ILE B 1 161 ? -7.648 -30.438 -16.516 1 92.44 161 ILE B C 1
ATOM 9476 O O . ILE B 1 161 ? -6.418 -30.406 -16.484 1 92.44 161 ILE B O 1
ATOM 9480 N N . SER B 1 162 ? -8.359 -30.938 -17.484 1 92.56 162 SER B N 1
ATOM 9481 C CA . SER B 1 162 ? -7.676 -31.516 -18.625 1 92.56 162 SER B CA 1
ATOM 9482 C C . SER B 1 162 ? -6.949 -30.438 -19.438 1 92.56 162 SER B C 1
ATOM 9484 O O . SER B 1 162 ? -7.453 -29.328 -19.609 1 92.56 162 SER B O 1
ATOM 9486 N N . GLY B 1 163 ? -5.828 -30.812 -19.875 1 91.12 163 GLY B N 1
ATOM 9487 C CA . GLY B 1 163 ? -5.059 -29.922 -20.734 1 91.12 163 GLY B CA 1
ATOM 9488 C C . GLY B 1 163 ? -4.328 -28.844 -19.969 1 91.12 163 GLY B C 1
ATOM 9489 O O . GLY B 1 163 ? -3.682 -27.969 -20.562 1 91.12 163 GLY B O 1
ATOM 9490 N N . VAL B 1 164 ? -4.453 -28.844 -18.703 1 91.38 164 VAL B N 1
ATOM 9491 C CA . VAL B 1 164 ? -3.836 -27.828 -17.859 1 91.38 164 VAL B CA 1
ATOM 9492 C C . VAL B 1 164 ? -2.836 -28.484 -16.922 1 91.38 164 VAL B C 1
ATOM 9494 O O . VAL B 1 164 ? -3.178 -29.422 -16.203 1 91.38 164 VAL B O 1
ATOM 9497 N N . GLN B 1 165 ? -1.676 -27.938 -17 1 87.31 165 GLN B N 1
ATOM 9498 C CA . GLN B 1 165 ? -0.64 -28.391 -16.078 1 87.31 165 GLN B CA 1
ATOM 9499 C C . GLN B 1 165 ? -0.325 -27.328 -15.039 1 87.31 165 GLN B C 1
ATOM 9501 O O . GLN B 1 165 ? 0.045 -26.203 -15.383 1 87.31 165 GLN B O 1
ATOM 9506 N N . VAL B 1 166 ? -0.524 -27.703 -13.805 1 86.25 166 VAL B N 1
ATOM 9507 C CA . VAL B 1 166 ? -0.206 -26.812 -12.688 1 86.25 166 VAL B CA 1
ATOM 9508 C C . VAL B 1 166 ? 1.026 -27.328 -11.953 1 86.25 166 VAL B C 1
ATOM 9510 O O . VAL B 1 166 ? 1.049 -28.469 -11.492 1 86.25 166 VAL B O 1
ATOM 9513 N N . MET B 1 167 ? 1.999 -26.484 -11.922 1 77.31 167 MET B N 1
ATOM 9514 C CA . MET B 1 167 ? 3.232 -26.938 -11.281 1 77.31 167 MET B CA 1
ATOM 9515 C C . MET B 1 167 ? 3.748 -25.891 -10.305 1 77.31 167 MET B C 1
ATOM 9517 O O . MET B 1 167 ? 3.58 -24.688 -10.531 1 77.31 167 MET B O 1
ATOM 9521 N N . ASN B 1 168 ? 4.254 -26.375 -9.219 1 74.19 168 ASN B N 1
ATOM 9522 C CA . ASN B 1 168 ? 5.012 -25.484 -8.344 1 74.19 168 ASN B CA 1
ATOM 9523 C C . ASN B 1 168 ? 6.457 -25.344 -8.797 1 74.19 168 ASN B C 1
ATOM 9525 O O . ASN B 1 168 ? 7.066 -26.312 -9.258 1 74.19 168 ASN B O 1
ATOM 9529 N N . ASN B 1 169 ? 6.969 -24.188 -8.859 1 68.56 169 ASN B N 1
ATOM 9530 C CA . ASN B 1 169 ? 8.367 -24 -9.234 1 68.56 169 ASN B CA 1
ATOM 9531 C C . ASN B 1 169 ? 9.305 -24.656 -8.219 1 68.56 169 ASN B C 1
ATOM 9533 O O . ASN B 1 169 ? 10.352 -25.188 -8.586 1 68.56 169 ASN B O 1
ATOM 9537 N N . ASP B 1 170 ? 9 -24.5 -6.977 1 74.38 170 ASP B N 1
ATOM 9538 C CA . ASP B 1 170 ? 9.742 -25.203 -5.938 1 74.38 170 ASP B CA 1
ATOM 9539 C C . ASP B 1 170 ? 8.891 -25.406 -4.691 1 74.38 170 ASP B C 1
ATOM 9541 O O . ASP B 1 170 ? 7.77 -24.906 -4.613 1 74.38 170 ASP B O 1
ATOM 9545 N N . GLY B 1 171 ? 9.391 -26.281 -3.84 1 81.31 171 GLY B N 1
ATOM 9546 C CA . GLY B 1 171 ? 8.648 -26.625 -2.635 1 81.31 171 GLY B CA 1
ATOM 9547 C C . GLY B 1 171 ? 8.883 -25.641 -1.495 1 81.31 171 GLY B C 1
ATOM 9548 O O . GLY B 1 171 ? 8.484 -25.906 -0.356 1 81.31 171 GLY B O 1
ATOM 9549 N N . ALA B 1 172 ? 9.516 -24.484 -1.774 1 87.69 172 ALA B N 1
ATOM 9550 C CA . ALA B 1 172 ? 9.812 -23.531 -0.716 1 87.69 172 ALA B CA 1
ATOM 9551 C C . ALA B 1 172 ? 8.539 -22.828 -0.235 1 87.69 172 ALA B C 1
ATOM 9553 O O . ALA B 1 172 ? 7.582 -22.672 -0.999 1 87.69 172 ALA B O 1
ATOM 9554 N N . PRO B 1 173 ? 8.547 -22.438 1.043 1 88.75 173 PRO B N 1
ATOM 9555 C CA . PRO B 1 173 ? 7.414 -21.641 1.494 1 88.75 173 PRO B CA 1
ATOM 9556 C C . PRO B 1 173 ? 7.199 -20.391 0.641 1 88.75 173 PRO B C 1
ATOM 9558 O O . PRO B 1 173 ? 8.133 -19.609 0.434 1 88.75 173 PRO B O 1
ATOM 9561 N N . GLY B 1 174 ? 6.031 -20.312 0.161 1 82.62 174 GLY B N 1
ATOM 9562 C CA . GLY B 1 174 ? 5.723 -19.172 -0.676 1 82.62 174 GLY B CA 1
ATOM 9563 C C . GLY B 1 174 ? 6.215 -19.328 -2.104 1 82.62 174 GLY B C 1
ATOM 9564 O O . GLY B 1 174 ? 6.379 -18.328 -2.816 1 82.62 174 GLY B O 1
ATOM 9565 N N . GLY B 1 175 ? 6.473 -20.438 -2.469 1 79.69 175 GLY B N 1
ATOM 9566 C CA . GLY B 1 175 ? 6.941 -20.688 -3.822 1 79.69 175 GLY B CA 1
ATOM 9567 C C . GLY B 1 175 ? 5.934 -20.297 -4.883 1 79.69 175 GLY B C 1
ATOM 9568 O O . GLY B 1 175 ? 4.73 -20.234 -4.613 1 79.69 175 GLY B O 1
ATOM 9569 N N . GLY B 1 176 ? 6.391 -20.031 -6.039 1 77.94 176 GLY B N 1
ATOM 9570 C CA . GLY B 1 176 ? 5.555 -19.594 -7.148 1 77.94 176 GLY B CA 1
ATOM 9571 C C . GLY B 1 176 ? 4.828 -20.734 -7.832 1 77.94 176 GLY B C 1
ATOM 9572 O O . GLY B 1 176 ? 5.109 -21.906 -7.562 1 77.94 176 GLY B O 1
ATOM 9573 N N . ILE B 1 177 ? 3.777 -20.422 -8.609 1 79.38 177 ILE B N 1
ATOM 9574 C CA . ILE B 1 177 ? 2.959 -21.391 -9.344 1 79.38 177 ILE B CA 1
ATOM 9575 C C . ILE B 1 177 ? 3.037 -21.094 -10.844 1 79.38 177 ILE B C 1
ATOM 9577 O O . ILE B 1 177 ? 3.018 -19.922 -11.25 1 79.38 177 ILE B O 1
ATOM 9581 N N . THR B 1 178 ? 3.203 -22.094 -11.57 1 80.62 178 THR B N 1
ATOM 9582 C CA . THR B 1 178 ? 3.188 -21.984 -13.023 1 80.62 178 THR B CA 1
ATOM 9583 C C . THR B 1 178 ? 2.051 -22.812 -13.617 1 80.62 178 THR B C 1
ATOM 9585 O O . THR B 1 178 ? 1.846 -23.953 -13.227 1 80.62 178 THR B O 1
ATOM 9588 N N . ILE B 1 179 ? 1.312 -22.219 -14.516 1 85.69 179 ILE B N 1
ATOM 9589 C CA . ILE B 1 179 ? 0.255 -22.906 -15.25 1 85.69 179 ILE B CA 1
ATOM 9590 C C . ILE B 1 179 ? 0.583 -22.938 -16.734 1 85.69 179 ILE B C 1
ATOM 9592 O O . ILE B 1 179 ? 0.993 -21.922 -17.297 1 85.69 179 ILE B O 1
ATOM 9596 N N . LYS B 1 180 ? 0.499 -24.031 -17.266 1 86.56 180 LYS B N 1
ATOM 9597 C CA . LYS B 1 180 ? 0.66 -24.203 -18.703 1 86.56 180 LYS B CA 1
ATOM 9598 C C . LYS B 1 180 ? -0.588 -24.812 -19.328 1 86.56 180 LYS B C 1
ATOM 9600 O O . LYS B 1 180 ? -1.083 -25.844 -18.859 1 86.56 180 LYS B O 1
ATOM 9605 N N . ILE B 1 181 ? -1.045 -24.203 -20.312 1 91.06 181 ILE B N 1
ATOM 9606 C CA . ILE B 1 181 ? -2.236 -24.656 -21.016 1 91.06 181 ILE B CA 1
ATOM 9607 C C . ILE B 1 181 ? -1.865 -25.094 -22.438 1 91.06 181 ILE B C 1
ATOM 9609 O O . ILE B 1 181 ? -1.377 -24.281 -23.234 1 91.06 181 ILE B O 1
ATOM 9613 N N . ARG B 1 182 ? -2.105 -26.297 -22.766 1 90.25 182 ARG B N 1
ATOM 9614 C CA . ARG B 1 182 ? -1.907 -26.875 -24.094 1 90.25 182 ARG B CA 1
ATOM 9615 C C . ARG B 1 182 ? -0.488 -26.625 -24.594 1 90.25 182 ARG B C 1
ATOM 9617 O O . ARG B 1 182 ? -0.291 -26.219 -25.734 1 90.25 182 ARG B O 1
ATOM 9624 N N . GLY B 1 183 ? 0.469 -26.703 -23.688 1 81.06 183 GLY B N 1
ATOM 9625 C CA . GLY B 1 183 ? 1.879 -26.672 -24.031 1 81.06 183 GLY B CA 1
ATOM 9626 C C . GLY B 1 183 ? 2.412 -25.266 -24.25 1 81.06 183 GLY B C 1
ATOM 9627 O O . GLY B 1 183 ? 1.695 -24.297 -24.031 1 81.06 183 GLY B O 1
ATOM 9628 N N . ALA B 1 184 ? 3.697 -25.203 -24.672 1 78 184 ALA B N 1
ATOM 9629 C CA . ALA B 1 184 ? 4.348 -23.922 -24.906 1 78 184 ALA B CA 1
ATOM 9630 C C . ALA B 1 184 ? 4.098 -23.438 -26.344 1 78 184 ALA B C 1
ATOM 9632 O O . ALA B 1 184 ? 4.297 -24.188 -27.297 1 78 184 ALA B O 1
ATOM 9633 N N . SER B 1 185 ? 3.65 -22.188 -26.406 1 75.44 185 SER B N 1
ATOM 9634 C CA . SER B 1 185 ? 3.291 -21.672 -27.719 1 75.44 185 SER B CA 1
ATOM 9635 C C . SER B 1 185 ? 4.418 -20.844 -28.312 1 75.44 185 SER B C 1
ATOM 9637 O O . SER B 1 185 ? 4.387 -20.5 -29.5 1 75.44 185 SER B O 1
ATOM 9639 N N . SER B 1 186 ? 5.383 -20.484 -27.453 1 78 186 SER B N 1
ATOM 9640 C CA . SER B 1 186 ? 6.453 -19.625 -27.953 1 78 186 SER B CA 1
ATOM 9641 C C . SER B 1 186 ? 7.793 -19.984 -27.328 1 78 186 SER B C 1
ATOM 9643 O O . SER B 1 186 ? 7.832 -20.609 -26.266 1 78 186 SER B O 1
ATOM 9645 N N . ILE B 1 187 ? 8.781 -19.594 -28.062 1 75.19 187 ILE B N 1
ATOM 9646 C CA . ILE B 1 187 ? 10.125 -19.875 -27.578 1 75.19 187 ILE B CA 1
ATOM 9647 C C . ILE B 1 187 ? 10.625 -18.719 -26.719 1 75.19 187 ILE B C 1
ATOM 9649 O O . ILE B 1 187 ? 11.102 -18.922 -25.594 1 75.19 187 ILE B O 1
ATOM 9653 N N . THR B 1 188 ? 10.445 -17.5 -27.203 1 72.81 188 THR B N 1
ATOM 9654 C CA . THR B 1 188 ? 11.031 -16.344 -26.531 1 72.81 188 THR B CA 1
ATOM 9655 C C . THR B 1 188 ? 9.953 -15.5 -25.875 1 72.81 188 THR B C 1
ATOM 9657 O O . THR B 1 188 ? 10.211 -14.82 -24.875 1 72.81 188 THR B O 1
ATOM 9660 N N . ALA B 1 189 ? 8.773 -15.531 -26.422 1 69.31 189 ALA B N 1
ATOM 9661 C CA . ALA B 1 189 ? 7.746 -14.602 -25.969 1 69.31 189 ALA B CA 1
ATOM 9662 C C . ALA B 1 189 ? 6.938 -15.203 -24.828 1 69.31 189 ALA B C 1
ATOM 9664 O O . ALA B 1 189 ? 5.773 -14.836 -24.609 1 69.31 189 ALA B O 1
ATOM 9665 N N . GLY B 1 190 ? 7.426 -16.047 -24.016 1 71.5 190 GLY B N 1
ATOM 9666 C CA . GLY B 1 190 ? 6.785 -16.516 -22.812 1 71.5 190 GLY B CA 1
ATOM 9667 C C . GLY B 1 190 ? 5.656 -17.5 -23.078 1 71.5 190 GLY B C 1
ATOM 9668 O O . GLY B 1 190 ? 5.176 -17.609 -24.203 1 71.5 190 GLY B O 1
ATOM 9669 N N . SER B 1 191 ? 5.191 -18.297 -22.062 1 75.31 191 SER B N 1
ATOM 9670 C CA . SER B 1 191 ? 4.141 -19.297 -22.203 1 75.31 191 SER B CA 1
ATOM 9671 C C . SER B 1 191 ? 3.154 -19.219 -21.031 1 75.31 191 SER B C 1
ATOM 9673 O O . SER B 1 191 ? 2.291 -20.094 -20.891 1 75.31 191 SER B O 1
ATOM 9675 N N . SER B 1 192 ? 3.268 -18.125 -20.25 1 83.12 192 SER B N 1
ATOM 9676 C CA . SER B 1 192 ? 2.35 -18 -19.125 1 83.12 192 SER B CA 1
ATOM 9677 C C . SER B 1 192 ? 0.982 -17.5 -19.578 1 83.12 192 SER B C 1
ATOM 9679 O O . SER B 1 192 ? 0.892 -16.641 -20.469 1 83.12 192 SER B O 1
ATOM 9681 N N . PRO B 1 193 ? -0.037 -17.984 -18.984 1 89.19 193 PRO B N 1
ATOM 9682 C CA . PRO B 1 193 ? -1.366 -17.484 -19.344 1 89.19 193 PRO B CA 1
ATOM 9683 C C . PRO B 1 193 ? -1.661 -16.125 -18.734 1 89.19 193 PRO B C 1
ATOM 9685 O O . PRO B 1 193 ? -0.916 -15.656 -17.859 1 89.19 193 PRO B O 1
ATOM 9688 N N . LEU B 1 194 ? -2.688 -15.547 -19.266 1 91.19 194 LEU B N 1
ATOM 9689 C CA . LEU B 1 194 ? -3.195 -14.312 -18.688 1 91.19 194 LEU B CA 1
ATOM 9690 C C . LEU B 1 194 ? -4.055 -14.609 -17.453 1 91.19 194 LEU B C 1
ATOM 9692 O O . LEU B 1 194 ? -4.91 -15.492 -17.5 1 91.19 194 LEU B O 1
ATOM 9696 N N . TYR B 1 195 ? -3.764 -13.977 -16.422 1 91.56 195 TYR B N 1
ATOM 9697 C CA . TYR B 1 195 ? -4.633 -14.031 -15.25 1 91.56 195 TYR B CA 1
ATOM 9698 C C . TYR B 1 195 ? -5.551 -12.82 -15.188 1 91.56 195 TYR B C 1
ATOM 9700 O O . TYR B 1 195 ? -5.098 -11.68 -15.336 1 91.56 195 TYR B O 1
ATOM 9708 N N . VAL B 1 196 ? -6.773 -13.086 -15.016 1 93.25 196 VAL B N 1
ATOM 9709 C CA . VAL B 1 196 ? -7.766 -12.023 -14.883 1 93.25 196 VAL B CA 1
ATOM 9710 C C . VAL B 1 196 ? -8.531 -12.188 -13.57 1 93.25 196 VAL B C 1
ATOM 9712 O O . VAL B 1 196 ? -9.156 -13.227 -13.344 1 93.25 196 VAL B O 1
ATOM 9715 N N . ILE B 1 197 ? -8.523 -11.242 -12.742 1 92.5 197 ILE B N 1
ATOM 9716 C CA . ILE B 1 197 ? -9.234 -11.289 -11.469 1 92.5 197 ILE B CA 1
ATOM 9717 C C . ILE B 1 197 ? -10.438 -10.352 -11.523 1 92.5 197 ILE B C 1
ATOM 9719 O O . ILE B 1 197 ? -10.281 -9.133 -11.602 1 92.5 197 ILE B O 1
ATOM 9723 N N . ASP B 1 198 ? -11.57 -10.891 -11.422 1 91.12 198 ASP B N 1
ATOM 9724 C CA . ASP B 1 198 ? -12.828 -10.141 -11.461 1 91.12 198 ASP B CA 1
ATOM 9725 C C . ASP B 1 198 ? -12.852 -9.164 -12.633 1 91.12 198 ASP B C 1
ATOM 9727 O O . ASP B 1 198 ? -13.188 -7.992 -12.469 1 91.12 198 ASP B O 1
ATOM 9731 N N . GLY B 1 199 ? -12.336 -9.672 -13.75 1 88.94 199 GLY B N 1
ATOM 9732 C CA . GLY B 1 199 ? -12.398 -8.906 -14.984 1 88.94 199 GLY B CA 1
ATOM 9733 C C . GLY B 1 199 ? -11.172 -8.039 -15.211 1 88.94 199 GLY B C 1
ATOM 9734 O O . GLY B 1 199 ? -11.031 -7.434 -16.281 1 88.94 199 GLY B O 1
ATOM 9735 N N . PHE B 1 200 ? -10.258 -7.941 -14.273 1 89.06 200 PHE B N 1
ATOM 9736 C CA . PHE B 1 200 ? -9.039 -7.16 -14.422 1 89.06 200 PHE B CA 1
ATOM 9737 C C . PHE B 1 200 ? -7.867 -8.047 -14.82 1 89.06 200 PHE B C 1
ATOM 9739 O O . PHE B 1 200 ? -7.426 -8.891 -14.031 1 89.06 200 PHE B O 1
ATOM 9746 N N . PRO B 1 201 ? -7.301 -7.84 -15.977 1 91.19 201 PRO B N 1
ATOM 9747 C CA . PRO B 1 201 ? -6.133 -8.617 -16.406 1 91.19 201 PRO B CA 1
ATOM 9748 C C . PRO B 1 201 ? -4.844 -8.172 -15.711 1 91.19 201 PRO B C 1
ATOM 9750 O O . PRO B 1 201 ? -4.566 -6.973 -15.633 1 91.19 201 PRO B O 1
ATOM 9753 N N . LEU B 1 202 ? -4.129 -9.086 -15.289 1 88.94 202 LEU B N 1
ATOM 9754 C CA . LEU B 1 202 ? -2.812 -8.805 -14.727 1 88.94 202 LEU B CA 1
ATOM 9755 C C . LEU B 1 202 ? -1.733 -8.875 -15.797 1 88.94 202 LEU B C 1
ATOM 9757 O O . LEU B 1 202 ? -1.821 -9.68 -16.719 1 88.94 202 LEU B O 1
ATOM 9761 N N . PRO B 1 203 ? -0.733 -8.008 -15.586 1 82.5 203 PRO B N 1
ATOM 9762 C CA . PRO B 1 203 ? 0.379 -8.156 -16.531 1 82.5 203 PRO B CA 1
ATOM 9763 C C . PRO B 1 203 ? 1.013 -9.539 -16.469 1 82.5 203 PRO B C 1
ATOM 9765 O O . PRO B 1 203 ? 1.179 -10.109 -15.391 1 82.5 203 PRO B O 1
ATOM 9768 N N . ILE B 1 204 ? 1.295 -9.992 -17.594 1 78.69 204 ILE B N 1
ATOM 9769 C CA . ILE B 1 204 ? 1.855 -11.336 -17.688 1 78.69 204 ILE B CA 1
ATOM 9770 C C . ILE B 1 204 ? 3.301 -11.328 -17.188 1 78.69 204 ILE B C 1
ATOM 9772 O O . ILE B 1 204 ? 4.066 -10.414 -17.516 1 78.69 204 ILE B O 1
ATOM 9776 N N . SER B 1 205 ? 3.547 -12.148 -16.344 1 75.25 205 SER B N 1
ATOM 9777 C CA . SER B 1 205 ? 4.91 -12.375 -15.883 1 75.25 205 SER B CA 1
ATOM 9778 C C . SER B 1 205 ? 5.266 -13.859 -15.898 1 75.25 205 SER B C 1
ATOM 9780 O O . SER B 1 205 ? 4.438 -14.703 -15.547 1 75.25 205 SER B O 1
ATOM 9782 N N . ASP B 1 206 ? 6.422 -14.07 -16.375 1 65.31 206 ASP B N 1
ATOM 9783 C CA . ASP B 1 206 ? 6.883 -15.453 -16.375 1 65.31 206 ASP B CA 1
ATOM 9784 C C . ASP B 1 206 ? 7.562 -15.812 -15.055 1 65.31 206 ASP B C 1
ATOM 9786 O O . ASP B 1 206 ? 7.988 -16.953 -14.859 1 65.31 206 ASP B O 1
ATOM 9790 N N . ASP B 1 207 ? 7.629 -14.82 -14.172 1 71.38 207 ASP B N 1
ATOM 9791 C CA . ASP B 1 207 ? 8.109 -15.125 -12.828 1 71.38 207 ASP B CA 1
ATOM 9792 C C . ASP B 1 207 ? 7.012 -15.773 -11.992 1 71.38 207 ASP B C 1
ATOM 9794 O O . ASP B 1 207 ? 6.027 -15.125 -11.641 1 71.38 207 ASP B O 1
ATOM 9798 N N . PRO B 1 208 ? 7.289 -17 -11.609 1 66.81 208 PRO B N 1
ATOM 9799 C CA . PRO B 1 208 ? 6.254 -17.719 -10.867 1 66.81 208 PRO B CA 1
ATOM 9800 C C . PRO B 1 208 ? 5.902 -17.047 -9.539 1 66.81 208 PRO B C 1
ATOM 9802 O O . PRO B 1 208 ? 4.789 -17.203 -9.039 1 66.81 208 PRO B O 1
ATOM 9805 N N . LEU B 1 209 ? 6.816 -16.297 -9 1 68.06 209 LEU B N 1
ATOM 9806 C CA . LEU B 1 209 ? 6.578 -15.664 -7.715 1 68.06 209 LEU B CA 1
ATOM 9807 C C . LEU B 1 209 ? 5.586 -14.508 -7.852 1 68.06 209 LEU B C 1
ATOM 9809 O O . LEU B 1 209 ? 5.027 -14.047 -6.855 1 68.06 209 LEU B O 1
ATOM 9813 N N . GLU B 1 210 ? 5.379 -14.133 -9.086 1 69.81 210 GLU B N 1
ATOM 9814 C CA . GLU B 1 210 ? 4.469 -13.016 -9.336 1 69.81 210 GLU B CA 1
ATOM 9815 C C . GLU B 1 210 ? 3.074 -13.508 -9.711 1 69.81 210 GLU B C 1
ATOM 9817 O O . GLU B 1 210 ? 2.172 -12.703 -9.953 1 69.81 210 GLU B O 1
ATOM 9822 N N . SER B 1 211 ? 2.953 -14.797 -9.75 1 72.12 211 SER B N 1
ATOM 9823 C CA . SER B 1 211 ? 1.621 -15.328 -10.016 1 72.12 211 SER B CA 1
ATOM 9824 C C . SER B 1 211 ? 0.642 -14.938 -8.906 1 72.12 211 SER B C 1
ATOM 9826 O O . SER B 1 211 ? 0.939 -15.102 -7.723 1 72.12 211 SER B O 1
ATOM 9828 N N . PRO B 1 212 ? -0.455 -14.391 -9.32 1 75.5 212 PRO B N 1
ATOM 9829 C CA . PRO B 1 212 ? -1.446 -14.039 -8.305 1 75.5 212 PRO B CA 1
ATOM 9830 C C . PRO B 1 212 ? -1.967 -15.258 -7.543 1 75.5 212 PRO B C 1
ATOM 9832 O O . PRO B 1 212 ? -2.492 -15.125 -6.434 1 75.5 212 PRO B O 1
ATOM 9835 N N . LEU B 1 213 ? -1.881 -16.375 -8.141 1 75.69 213 LEU B N 1
ATOM 9836 C CA . LEU B 1 213 ? -2.385 -17.609 -7.52 1 75.69 213 LEU B CA 1
ATOM 9837 C C . LEU B 1 213 ? -1.585 -17.953 -6.27 1 75.69 213 LEU B C 1
ATOM 9839 O O . LEU B 1 213 ? -2.049 -18.719 -5.422 1 75.69 213 LEU B O 1
ATOM 9843 N N . ALA B 1 214 ? -0.483 -17.328 -6.211 1 74 214 ALA B N 1
ATOM 9844 C CA . ALA B 1 214 ? 0.369 -17.641 -5.062 1 74 214 ALA B CA 1
ATOM 9845 C C . ALA B 1 214 ? -0.019 -16.797 -3.854 1 74 214 ALA B C 1
ATOM 9847 O O . ALA B 1 214 ? 0.355 -17.109 -2.723 1 74 214 ALA B O 1
ATOM 9848 N N . THR B 1 215 ? -0.843 -15.766 -4.098 1 77.25 215 THR B N 1
ATOM 9849 C CA . THR B 1 215 ? -0.986 -14.828 -2.994 1 77.25 215 THR B CA 1
ATOM 9850 C C . THR B 1 215 ? -2.455 -14.648 -2.621 1 77.25 215 THR B C 1
ATOM 9852 O O . THR B 1 215 ? -2.771 -14.164 -1.533 1 77.25 215 THR B O 1
ATOM 9855 N N . ILE B 1 216 ? -3.336 -15.086 -3.457 1 85.31 216 ILE B N 1
ATOM 9856 C CA . ILE B 1 216 ? -4.754 -14.969 -3.131 1 85.31 216 ILE B CA 1
ATOM 9857 C C . ILE B 1 216 ? -5.188 -16.172 -2.291 1 85.31 216 ILE B C 1
ATOM 9859 O O . ILE B 1 216 ? -4.777 -17.297 -2.553 1 85.31 216 ILE B O 1
ATOM 9863 N N . SER B 1 217 ? -5.984 -15.922 -1.407 1 87.31 217 SER B N 1
ATOM 9864 C CA . SER B 1 217 ? -6.535 -17.016 -0.611 1 87.31 217 SER B CA 1
ATOM 9865 C C . SER B 1 217 ? -7.562 -17.812 -1.404 1 87.31 217 SER B C 1
ATOM 9867 O O . SER B 1 217 ? -8.453 -17.234 -2.029 1 87.31 217 SER B O 1
ATOM 9869 N N . PRO B 1 218 ? -7.453 -19.078 -1.337 1 87.88 218 PRO B N 1
ATOM 9870 C CA . PRO B 1 218 ? -8.461 -19.891 -2.021 1 87.88 218 PRO B CA 1
ATOM 9871 C C . PRO B 1 218 ? -9.875 -19.641 -1.508 1 87.88 218 PRO B C 1
ATOM 9873 O O . PRO B 1 218 ? -10.836 -19.75 -2.268 1 87.88 218 PRO B O 1
ATOM 9876 N N . ASP B 1 219 ? -9.984 -19.25 -0.273 1 88.94 219 ASP B N 1
ATOM 9877 C CA . ASP B 1 219 ? -11.289 -19.047 0.343 1 88.94 219 ASP B CA 1
ATOM 9878 C C . ASP B 1 219 ? -11.961 -17.797 -0.202 1 88.94 219 ASP B C 1
ATOM 9880 O O . ASP B 1 219 ? -13.172 -17.609 -0.037 1 88.94 219 ASP B O 1
ATOM 9884 N N . ALA B 1 220 ? -11.281 -17.016 -0.83 1 91.31 220 ALA B N 1
ATOM 9885 C CA . ALA B 1 220 ? -11.836 -15.797 -1.404 1 91.31 220 ALA B CA 1
ATOM 9886 C C . ALA B 1 220 ? -12.406 -16.062 -2.795 1 91.31 220 ALA B C 1
ATOM 9888 O O . ALA B 1 220 ? -13.148 -15.227 -3.332 1 91.31 220 ALA B O 1
ATOM 9889 N N . ILE B 1 221 ? -12.141 -17.156 -3.342 1 92.69 221 ILE B N 1
ATOM 9890 C CA . ILE B 1 221 ? -12.445 -17.406 -4.746 1 92.69 221 ILE B CA 1
ATOM 9891 C C . ILE B 1 221 ? -13.773 -18.156 -4.859 1 92.69 221 ILE B C 1
ATOM 9893 O O . ILE B 1 221 ? -14 -19.141 -4.148 1 92.69 221 ILE B O 1
ATOM 9897 N N . GLU B 1 222 ? -14.617 -17.703 -5.715 1 92.44 222 GLU B N 1
ATOM 9898 C CA . GLU B 1 222 ? -15.891 -18.344 -6.016 1 92.44 222 GLU B CA 1
ATOM 9899 C C . GLU B 1 222 ? -15.734 -19.391 -7.117 1 92.44 222 GLU B C 1
ATOM 9901 O O . GLU B 1 222 ? -16.359 -20.453 -7.062 1 92.44 222 GLU B O 1
ATOM 9906 N N . SER B 1 223 ? -14.992 -19.016 -8.133 1 91.44 223 SER B N 1
ATOM 9907 C CA . SER B 1 223 ? -14.789 -19.953 -9.242 1 91.44 223 SER B CA 1
ATOM 9908 C C . SER B 1 223 ? -13.547 -19.594 -10.039 1 91.44 223 SER B C 1
ATOM 9910 O O . SER B 1 223 ? -13.055 -18.453 -9.969 1 91.44 223 SER B O 1
ATOM 9912 N N . ILE B 1 224 ? -13.008 -20.516 -10.695 1 91.56 224 ILE B N 1
ATOM 9913 C CA . ILE B 1 224 ? -11.898 -20.375 -11.633 1 91.56 224 ILE B CA 1
ATOM 9914 C C . ILE B 1 224 ? -12.289 -20.953 -12.992 1 91.56 224 ILE B C 1
ATOM 9916 O O . ILE B 1 224 ? -12.742 -22.094 -13.078 1 91.56 224 ILE B O 1
ATOM 9920 N N . SER B 1 225 ? -12.195 -20.156 -14.039 1 92.31 225 SER B N 1
ATOM 9921 C CA . SER B 1 225 ? -12.445 -20.609 -15.398 1 92.31 225 SER B CA 1
ATOM 9922 C C . SER B 1 225 ? -11.188 -20.516 -16.266 1 92.31 225 SER B C 1
ATOM 9924 O O . SER B 1 225 ? -10.508 -19.484 -16.266 1 92.31 225 SER B O 1
ATOM 9926 N N . ILE B 1 226 ? -10.922 -21.531 -16.906 1 93.31 226 ILE B N 1
ATOM 9927 C CA . ILE B 1 226 ? -9.766 -21.547 -17.797 1 93.31 226 ILE B CA 1
ATOM 9928 C C . ILE B 1 226 ? -10.227 -21.609 -19.25 1 93.31 226 ILE B C 1
ATOM 9930 O O . ILE B 1 226 ? -10.914 -22.547 -19.656 1 93.31 226 ILE B O 1
ATOM 9934 N N . LEU B 1 227 ? -9.922 -20.578 -19.969 1 93 227 LEU B N 1
ATOM 9935 C CA . LEU B 1 227 ? -10.172 -20.516 -21.406 1 93 227 LEU B CA 1
ATOM 9936 C C . LEU B 1 227 ? -8.992 -21.078 -22.188 1 93 227 LEU B C 1
ATOM 9938 O O . LEU B 1 227 ? -7.879 -20.578 -22.094 1 93 227 LEU B O 1
ATOM 9942 N N . LYS B 1 228 ? -9.25 -22.125 -23.125 1 90.88 228 LYS B N 1
ATOM 9943 C CA . LYS B 1 228 ? -8.148 -22.859 -23.734 1 90.88 228 LYS B CA 1
ATOM 9944 C C . LYS B 1 228 ? -8.078 -22.594 -25.234 1 90.88 228 LYS B C 1
ATOM 9946 O O . LYS B 1 228 ? -6.992 -22.547 -25.812 1 90.88 228 LYS B O 1
ATOM 9951 N N . ASP B 1 229 ? -9.258 -22.422 -25.734 1 89.62 229 ASP B N 1
ATOM 9952 C CA . ASP B 1 229 ? -9.211 -22.266 -27.188 1 89.62 229 ASP B CA 1
ATOM 9953 C C . ASP B 1 229 ? -9.258 -20.797 -27.594 1 89.62 229 ASP B C 1
ATOM 9955 O O . ASP B 1 229 ? -9.625 -19.938 -26.797 1 89.62 229 ASP B O 1
ATOM 9959 N N . VAL B 1 230 ? -9.047 -20.547 -28.828 1 85.38 230 VAL B N 1
ATOM 9960 C CA . VAL B 1 230 ? -8.852 -19.188 -29.328 1 85.38 230 VAL B CA 1
ATOM 9961 C C . VAL B 1 230 ? -10.18 -18.453 -29.328 1 85.38 230 VAL B C 1
ATOM 9963 O O . VAL B 1 230 ? -10.219 -17.234 -29.109 1 85.38 230 VAL B O 1
ATOM 9966 N N . SER B 1 231 ? -11.188 -19.109 -29.578 1 83.19 231 SER B N 1
ATOM 9967 C CA . SER B 1 231 ? -12.477 -18.422 -29.594 1 83.19 231 SER B CA 1
ATOM 9968 C C . SER B 1 231 ? -12.82 -17.828 -28.234 1 83.19 231 SER B C 1
ATOM 9970 O O . SER B 1 231 ? -13.516 -16.828 -28.141 1 83.19 231 SER B O 1
ATOM 9972 N N . SER B 1 232 ? -12.367 -18.438 -27.266 1 83.38 232 SER B N 1
ATOM 9973 C CA . SER B 1 232 ? -12.625 -17.969 -25.906 1 83.38 232 SER B CA 1
ATOM 9974 C C . SER B 1 232 ? -11.594 -16.938 -25.469 1 83.38 232 SER B C 1
ATOM 9976 O O . SER B 1 232 ? -11.906 -16.016 -24.703 1 83.38 232 SER B O 1
ATOM 9978 N N . THR B 1 233 ? -10.375 -17.047 -25.875 1 86.25 233 THR B N 1
ATOM 9979 C CA . THR B 1 233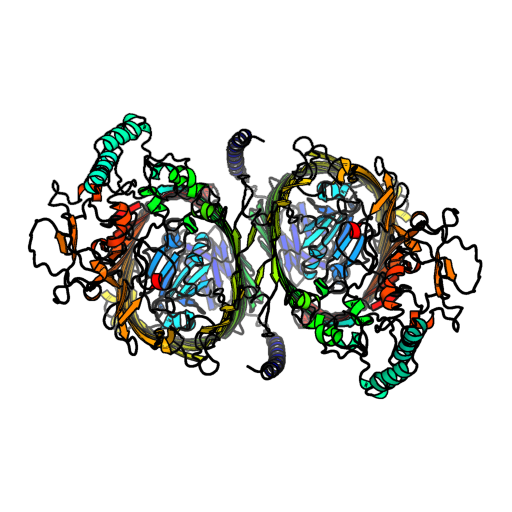 ? -9.281 -16.219 -25.375 1 86.25 233 THR B CA 1
ATOM 9980 C C . THR B 1 233 ? -9.125 -14.969 -26.234 1 86.25 233 THR B C 1
ATOM 9982 O O . THR B 1 233 ? -8.516 -13.984 -25.812 1 86.25 233 THR B O 1
ATOM 9985 N N . ALA B 1 234 ? -9.688 -15.008 -27.406 1 85.06 234 ALA B N 1
ATOM 9986 C CA . ALA B 1 234 ? -9.477 -13.945 -28.391 1 85.06 234 ALA B CA 1
ATOM 9987 C C . ALA B 1 234 ? -10 -12.609 -27.875 1 85.06 234 ALA B C 1
ATOM 9989 O O . ALA B 1 234 ? -9.5 -11.547 -28.266 1 85.06 234 ALA B O 1
ATOM 9990 N N . ILE B 1 235 ? -10.875 -12.68 -27.031 1 85.62 235 ILE B N 1
ATOM 9991 C CA . ILE B 1 235 ? -11.453 -11.453 -26.516 1 85.62 235 ILE B CA 1
ATOM 9992 C C . ILE B 1 235 ? -10.43 -10.719 -25.656 1 85.62 235 ILE B C 1
ATOM 9994 O O . ILE B 1 235 ? -10.586 -9.531 -25.375 1 85.62 235 ILE B O 1
ATOM 9998 N N . TYR B 1 236 ? -9.422 -11.422 -25.297 1 86.81 236 TYR B N 1
ATOM 9999 C CA . TYR B 1 236 ? -8.359 -10.797 -24.516 1 86.81 236 TYR B CA 1
ATOM 10000 C C . TYR B 1 236 ? -7.16 -10.461 -25.391 1 86.81 236 TYR B C 1
ATOM 10002 O O . TYR B 1 236 ? -6.152 -9.945 -24.891 1 86.81 236 TYR B O 1
ATOM 10010 N N . GLY B 1 237 ? -7.277 -10.859 -26.531 1 84.31 237 GLY B N 1
ATOM 10011 C CA . GLY B 1 237 ? -6.258 -10.477 -27.5 1 84.31 237 GLY B CA 1
ATOM 10012 C C . GLY B 1 237 ? -4.926 -11.164 -27.25 1 84.31 237 GLY B C 1
ATOM 10013 O O . GLY B 1 237 ? -4.879 -12.359 -26.969 1 84.31 237 GLY B O 1
ATOM 10014 N N . ALA B 1 238 ? -3.871 -10.32 -27.484 1 79.62 238 ALA B N 1
ATOM 10015 C CA . ALA B 1 238 ? -2.494 -10.805 -27.453 1 79.62 238 ALA B CA 1
ATOM 10016 C C . ALA B 1 238 ? -2.162 -11.445 -26.109 1 79.62 238 ALA B C 1
ATOM 10018 O O . ALA B 1 238 ? -1.354 -12.367 -26.047 1 79.62 238 ALA B O 1
ATOM 10019 N N . GLN B 1 239 ? -2.824 -11.062 -25.172 1 81.12 239 GLN B N 1
ATOM 10020 C CA . GLN B 1 239 ? -2.518 -11.57 -23.844 1 81.12 239 GLN B CA 1
ATOM 10021 C C . GLN B 1 239 ? -3.133 -12.945 -23.625 1 81.12 239 GLN B C 1
ATOM 10023 O O . GLN B 1 239 ? -2.744 -13.672 -22.703 1 81.12 239 GLN B O 1
ATOM 10028 N N . GLY B 1 240 ? -4 -13.312 -24.438 1 84.62 240 GLY B N 1
ATOM 10029 C CA . GLY B 1 240 ? -4.684 -14.586 -24.281 1 84.62 240 GLY B CA 1
ATOM 10030 C C . GLY B 1 240 ? -4.086 -15.695 -25.109 1 84.62 240 GLY B C 1
ATOM 10031 O O . GLY B 1 240 ? -4.652 -16.781 -25.203 1 84.62 240 GLY B O 1
ATOM 10032 N N . ALA B 1 241 ? -2.977 -15.445 -25.672 1 80.31 241 ALA B N 1
ATOM 10033 C CA . ALA B 1 241 ? -2.393 -16.391 -26.625 1 80.31 241 ALA B CA 1
ATOM 10034 C C . ALA B 1 241 ? -2.072 -17.719 -25.938 1 80.31 241 ALA B C 1
ATOM 10036 O O . ALA B 1 241 ? -2.162 -18.781 -26.547 1 80.31 241 ALA B O 1
ATOM 10037 N N . ASN B 1 242 ? -1.728 -17.703 -24.703 1 86.19 242 ASN B N 1
ATOM 10038 C CA . ASN B 1 242 ? -1.34 -18.891 -23.969 1 86.19 242 ASN B CA 1
ATOM 10039 C C . ASN B 1 242 ? -2.445 -19.359 -23.016 1 86.19 242 ASN B C 1
ATOM 10041 O O . ASN B 1 242 ? -2.184 -20.078 -22.062 1 86.19 242 ASN B O 1
ATOM 10045 N N . GLY B 1 243 ? -3.646 -18.891 -23.25 1 89.94 243 GLY B N 1
ATOM 10046 C CA . GLY B 1 243 ? -4.762 -19.219 -22.375 1 89.94 243 GLY B CA 1
ATOM 10047 C C . GLY B 1 243 ? -5.066 -18.141 -21.359 1 89.94 243 GLY B C 1
ATOM 10048 O O . GLY B 1 243 ? -4.258 -17.234 -21.141 1 89.94 243 GLY B O 1
ATOM 10049 N N . VAL B 1 244 ? -6.234 -18.219 -20.828 1 92.5 244 VAL B N 1
ATOM 10050 C CA . VAL B 1 244 ? -6.656 -17.219 -19.844 1 92.5 244 VAL B CA 1
ATOM 10051 C C . VAL B 1 244 ? -7.223 -17.922 -18.609 1 92.5 244 VAL B C 1
ATOM 10053 O O . VAL B 1 244 ? -8.016 -18.859 -18.734 1 92.5 244 VAL B O 1
ATOM 10056 N N . VAL B 1 245 ? -6.766 -17.516 -17.469 1 92.81 245 VAL B N 1
ATOM 10057 C CA . VAL B 1 245 ? -7.312 -17.984 -16.203 1 92.81 245 VAL B CA 1
ATOM 10058 C C . VAL B 1 245 ? -8.156 -16.875 -15.562 1 92.81 245 VAL B C 1
ATOM 10060 O O . VAL B 1 245 ? -7.621 -15.859 -15.117 1 92.81 245 VAL B O 1
ATOM 10063 N N . LEU B 1 246 ? -9.383 -17.125 -15.492 1 93.56 246 LEU B N 1
ATOM 10064 C CA . LEU B 1 246 ? -10.305 -16.156 -14.891 1 93.56 246 LEU B CA 1
ATOM 10065 C C . LEU B 1 246 ? -10.586 -16.531 -13.438 1 93.56 246 LEU B C 1
ATOM 10067 O O . LEU B 1 246 ? -11.047 -17.625 -13.148 1 93.56 246 LEU B O 1
ATOM 10071 N N . ILE B 1 247 ? -10.359 -15.656 -12.617 1 92.56 247 ILE B N 1
ATOM 10072 C CA . ILE B 1 247 ? -10.625 -15.828 -11.188 1 92.56 247 ILE B CA 1
ATOM 10073 C C . ILE B 1 247 ? -11.773 -14.922 -10.766 1 92.56 247 ILE B C 1
ATOM 10075 O O . ILE B 1 247 ? -11.688 -13.695 -10.922 1 92.56 247 ILE B O 1
ATOM 10079 N N . THR B 1 248 ? -12.758 -15.523 -10.328 1 92.75 248 THR B N 1
ATOM 10080 C CA . THR B 1 248 ? -13.891 -14.781 -9.781 1 92.75 248 THR B CA 1
ATOM 10081 C C . THR B 1 248 ? -13.922 -14.891 -8.266 1 92.75 248 THR B C 1
ATOM 10083 O O . THR B 1 248 ? -13.969 -16 -7.715 1 92.75 248 THR B O 1
ATOM 10086 N N . THR B 1 249 ? -13.953 -13.836 -7.602 1 93.5 249 THR B N 1
ATOM 10087 C CA . THR B 1 249 ? -13.969 -13.867 -6.145 1 93.5 249 THR B CA 1
ATOM 10088 C C . THR B 1 249 ? -15.398 -13.828 -5.613 1 93.5 249 THR B C 1
ATOM 10090 O O . THR B 1 249 ? -16.328 -13.508 -6.352 1 93.5 249 THR B O 1
ATOM 10093 N N . LYS B 1 250 ? -15.539 -14.211 -4.449 1 93.31 250 LYS B N 1
ATOM 10094 C CA . LYS B 1 250 ? -16.859 -14.344 -3.826 1 93.31 250 LYS B CA 1
ATOM 10095 C C . LYS B 1 250 ? -17.516 -12.984 -3.656 1 93.31 250 LYS B C 1
ATOM 10097 O O . LYS B 1 250 ? -16.844 -11.992 -3.354 1 93.31 250 LYS B O 1
ATOM 10102 N N . LYS B 1 251 ? -18.844 -13.023 -3.871 1 90.88 251 LYS B N 1
ATOM 10103 C CA . LYS B 1 251 ? -19.672 -11.836 -3.709 1 90.88 251 LYS B CA 1
ATOM 10104 C C . LYS B 1 251 ? -20.781 -12.078 -2.697 1 90.88 251 LYS B C 1
ATOM 10106 O O . LYS B 1 251 ? -21.062 -13.219 -2.332 1 90.88 251 LYS B O 1
ATOM 10111 N N . GLY B 1 252 ? -21.344 -11 -2.266 1 85.88 252 GLY B N 1
ATOM 10112 C CA . GLY B 1 252 ? -22.516 -11.117 -1.406 1 85.88 252 GLY B CA 1
ATOM 10113 C C . GLY B 1 252 ? -23.812 -11.289 -2.178 1 85.88 252 GLY B C 1
ATOM 10114 O O . GLY B 1 252 ? -23.844 -11.133 -3.4 1 85.88 252 GLY B O 1
ATOM 10115 N N . SER B 1 253 ? -24.766 -11.719 -1.408 1 82.56 253 SER B N 1
ATOM 10116 C CA . SER B 1 253 ? -26.094 -11.859 -2.002 1 82.56 253 SER B CA 1
ATOM 10117 C C . SER B 1 253 ? -27.172 -11.289 -1.092 1 82.56 253 SER B C 1
ATOM 10119 O O . SER B 1 253 ? -27 -11.258 0.13 1 82.56 253 SER B O 1
ATOM 10121 N N . ALA B 1 254 ? -28.172 -10.852 -1.743 1 79.75 254 ALA B N 1
ATOM 10122 C CA . ALA B 1 254 ? -29.281 -10.289 -0.979 1 79.75 254 ALA B CA 1
ATOM 10123 C C . ALA B 1 254 ? -29.922 -11.336 -0.07 1 79.75 254 ALA B C 1
ATOM 10125 O O . ALA B 1 254 ? -30.141 -12.477 -0.491 1 79.75 254 ALA B O 1
ATOM 10126 N N . GLY B 1 255 ? -30.188 -10.969 1.143 1 71.12 255 GLY B N 1
ATOM 10127 C CA . GLY B 1 255 ? -30.859 -11.852 2.082 1 71.12 255 GLY B CA 1
ATOM 10128 C C . GLY B 1 255 ? -29.906 -12.766 2.826 1 71.12 255 GLY B C 1
ATOM 10129 O O . GLY B 1 255 ? -30.312 -13.461 3.762 1 71.12 255 GLY B O 1
ATOM 10130 N N . MET B 1 256 ? -28.734 -12.711 2.4 1 75.94 256 MET B N 1
ATOM 10131 C CA . MET B 1 256 ? -27.734 -13.594 3.004 1 75.94 256 MET B CA 1
ATOM 10132 C C . MET B 1 256 ? -26.953 -12.867 4.094 1 75.94 256 MET B C 1
ATOM 10134 O O . MET B 1 256 ? -26.75 -11.656 4.02 1 75.94 256 MET B O 1
ATOM 10138 N N . SER B 1 257 ? -26.656 -13.547 5.223 1 79.94 257 SER B N 1
ATOM 10139 C CA . SER B 1 257 ? -25.734 -13.109 6.258 1 79.94 257 SER B CA 1
ATOM 10140 C C . SER B 1 257 ? -24.938 -14.289 6.832 1 79.94 257 SER B C 1
ATOM 10142 O O . SER B 1 257 ? -25.453 -15.031 7.668 1 79.94 257 SER B O 1
ATOM 10144 N N . GLU B 1 258 ? -23.797 -14.453 6.359 1 87.94 258 GLU B N 1
ATOM 10145 C CA . GLU B 1 258 ? -23 -15.625 6.73 1 87.94 258 GLU B CA 1
ATOM 10146 C C . GLU B 1 258 ? -21.594 -15.219 7.195 1 87.94 258 GLU B C 1
ATOM 10148 O O . GLU B 1 258 ? -20.938 -14.398 6.555 1 87.94 258 GLU B O 1
ATOM 10153 N N . ILE B 1 259 ? -21.25 -15.773 8.305 1 87.69 259 ILE B N 1
ATOM 10154 C CA . ILE B 1 259 ? -19.891 -15.625 8.812 1 87.69 259 ILE B CA 1
ATOM 10155 C C . ILE B 1 259 ? -19.172 -16.969 8.758 1 87.69 259 ILE B C 1
ATOM 10157 O O . ILE B 1 259 ? -19.719 -17.984 9.211 1 87.69 259 ILE B O 1
ATOM 10161 N N . SER B 1 260 ? -18.047 -16.938 8.242 1 92.62 260 SER B N 1
ATOM 10162 C CA . SER B 1 260 ? -17.234 -18.156 8.164 1 92.62 260 SER B CA 1
ATOM 10163 C C . SER B 1 260 ? -15.883 -17.969 8.828 1 92.62 260 SER B C 1
ATOM 10165 O O . SER B 1 260 ? -15.234 -16.922 8.656 1 92.62 260 SER B O 1
ATOM 10167 N N . VAL B 1 261 ? -15.5 -18.891 9.625 1 92.12 261 VAL B N 1
ATOM 10168 C CA . VAL B 1 261 ? -14.195 -18.906 10.281 1 92.12 261 VAL B CA 1
ATOM 10169 C C . VAL B 1 261 ? -13.461 -20.203 9.961 1 92.12 261 VAL B C 1
ATOM 10171 O O . VAL B 1 261 ? -14.016 -21.297 10.117 1 92.12 261 VAL B O 1
ATOM 10174 N N . LYS B 1 262 ? -12.281 -20.047 9.539 1 95.31 262 LYS B N 1
ATOM 10175 C CA . LYS B 1 262 ? -11.414 -21.188 9.242 1 95.31 262 LYS B CA 1
ATOM 10176 C C . LYS B 1 262 ? -10.102 -21.094 10.016 1 95.31 262 LYS B C 1
ATOM 10178 O O . LYS B 1 262 ? -9.453 -20.047 10.023 1 95.31 262 LYS B O 1
ATOM 10183 N N . ALA B 1 263 ? -9.766 -22.109 10.719 1 95.88 263 ALA B N 1
ATOM 10184 C CA . ALA B 1 263 ? -8.5 -22.219 11.438 1 95.88 263 ALA B CA 1
ATOM 10185 C C . ALA B 1 263 ? -7.762 -23.5 11.039 1 95.88 263 ALA B C 1
ATOM 10187 O O . ALA B 1 263 ? -8.312 -24.594 11.133 1 95.88 263 ALA B O 1
ATOM 10188 N N . THR B 1 264 ? -6.559 -23.328 10.617 1 96.31 264 THR B N 1
ATOM 10189 C CA . THR B 1 264 ? -5.785 -24.469 10.125 1 96.31 264 THR B CA 1
ATOM 10190 C C . THR B 1 264 ? -4.414 -24.516 10.797 1 96.31 264 THR B C 1
ATOM 10192 O O . THR B 1 264 ? -3.77 -23.484 10.984 1 96.31 264 THR B O 1
ATOM 10195 N N . TYR B 1 265 ? -3.98 -25.656 11.211 1 96.94 265 TYR B N 1
ATOM 10196 C CA . TYR B 1 265 ? -2.648 -25.922 11.742 1 96.94 265 TYR B CA 1
ATOM 10197 C C . TYR B 1 265 ? -2.066 -27.188 11.109 1 96.94 265 TYR B C 1
ATOM 10199 O O . TYR B 1 265 ? -2.76 -28.203 10.977 1 96.94 265 TYR B O 1
ATOM 10207 N N . GLY B 1 266 ? -0.834 -27.094 10.688 1 97 266 GLY B N 1
ATOM 10208 C CA . GLY B 1 266 ? -0.223 -28.25 10.047 1 97 266 GLY B CA 1
ATOM 10209 C C . GLY B 1 266 ? 1.256 -28.391 10.352 1 97 266 GLY B C 1
ATOM 10210 O O . GLY B 1 266 ? 1.896 -27.438 10.797 1 97 266 GLY B O 1
ATOM 10211 N N . ILE B 1 267 ? 1.743 -29.547 10.195 1 97.62 267 ILE B N 1
ATOM 10212 C CA . ILE B 1 267 ? 3.154 -29.891 10.328 1 97.62 267 ILE B CA 1
ATOM 10213 C C . ILE B 1 267 ? 3.668 -30.484 9.016 1 97.62 267 ILE B C 1
ATOM 10215 O O . ILE B 1 267 ? 2.994 -31.312 8.398 1 97.62 267 ILE B O 1
ATOM 10219 N N . SER B 1 268 ? 4.867 -30.062 8.562 1 96.31 268 SER B N 1
ATOM 10220 C CA . SER B 1 268 ? 5.457 -30.5 7.301 1 96.31 268 SER B CA 1
ATOM 10221 C C . SER B 1 268 ? 6.816 -31.156 7.523 1 96.31 268 SER B C 1
ATOM 10223 O O . SER B 1 268 ? 7.613 -30.672 8.344 1 96.31 268 SER B O 1
ATOM 10225 N N . LYS B 1 269 ? 7.023 -32.125 6.832 1 95.44 269 LYS B N 1
ATOM 10226 C CA . LYS B 1 269 ? 8.297 -32.844 6.867 1 95.44 269 LYS B CA 1
ATOM 10227 C C . LYS B 1 269 ? 8.75 -33.25 5.465 1 95.44 269 LYS B C 1
ATOM 10229 O O . LYS B 1 269 ? 7.938 -33.281 4.535 1 95.44 269 LYS B O 1
ATOM 10234 N N . LEU B 1 270 ? 10.039 -33.469 5.367 1 93.88 270 LEU B N 1
ATOM 10235 C CA . LEU B 1 270 ? 10.547 -33.938 4.086 1 93.88 270 LEU B CA 1
ATOM 10236 C C . LEU B 1 270 ? 9.828 -35.219 3.648 1 93.88 270 LEU B C 1
ATOM 10238 O O . LEU B 1 270 ? 9.719 -36.156 4.418 1 93.88 270 LEU B O 1
ATOM 10242 N N . ALA B 1 271 ? 9.367 -35.25 2.441 1 92.19 271 ALA B N 1
ATOM 10243 C CA . ALA B 1 271 ? 8.562 -36.375 1.964 1 92.19 271 ALA B CA 1
ATOM 10244 C C . ALA B 1 271 ? 9.453 -37.562 1.566 1 92.19 271 ALA B C 1
ATOM 10246 O O . ALA B 1 271 ? 9.164 -38.719 1.926 1 92.19 271 ALA B O 1
ATOM 10247 N N . ASN B 1 272 ? 10.461 -37.219 0.72 1 88.5 272 ASN B N 1
ATOM 10248 C CA . ASN B 1 272 ? 11.391 -38.219 0.243 1 88.5 272 ASN B CA 1
ATOM 10249 C C . ASN B 1 272 ? 12.844 -37.812 0.482 1 88.5 272 ASN B C 1
ATOM 10251 O O . ASN B 1 272 ? 13.195 -36.656 0.297 1 88.5 272 ASN B O 1
ATOM 10255 N N . SER B 1 273 ? 13.617 -38.812 0.964 1 88.31 273 SER B N 1
ATOM 10256 C CA . SER B 1 273 ? 15.023 -38.531 1.211 1 88.31 273 SER B CA 1
ATOM 10257 C C . SER B 1 273 ? 15.922 -39.281 0.247 1 88.31 273 SER B C 1
ATOM 10259 O O . SER B 1 273 ? 15.516 -40.312 -0.294 1 88.31 273 SER B O 1
ATOM 10261 N N . ILE B 1 274 ? 17.031 -38.812 0.015 1 89.31 274 ILE B N 1
ATOM 10262 C CA . ILE B 1 274 ? 18.078 -39.5 -0.735 1 89.31 274 ILE B CA 1
ATOM 10263 C C . ILE B 1 274 ? 19 -40.219 0.227 1 89.31 274 ILE B C 1
ATOM 10265 O O . ILE B 1 274 ? 19.516 -39.656 1.188 1 89.31 274 ILE B O 1
ATOM 10269 N N . LEU B 1 275 ? 19.281 -41.438 -0.042 1 88.94 275 LEU B N 1
ATOM 10270 C CA . LEU B 1 275 ? 20.109 -42.25 0.846 1 88.94 275 LEU B CA 1
ATOM 10271 C C . LEU B 1 275 ? 21.578 -41.906 0.674 1 88.94 275 LEU B C 1
ATOM 10273 O O . LEU B 1 275 ? 22.141 -42.062 -0.416 1 88.94 275 LEU B O 1
ATOM 10277 N N . MET B 1 276 ? 22.203 -41.469 1.705 1 91.44 276 MET B N 1
ATOM 10278 C CA . MET B 1 276 ? 23.609 -41.125 1.71 1 91.44 276 MET B CA 1
ATOM 10279 C C . MET B 1 276 ? 24.438 -42.156 2.473 1 91.44 276 MET B C 1
ATOM 10281 O O . MET B 1 276 ? 23.875 -43 3.182 1 91.44 276 MET B O 1
ATOM 10285 N N . LEU B 1 277 ? 25.766 -41.969 2.359 1 89.56 277 LEU B N 1
ATOM 10286 C CA . LEU B 1 277 ? 26.641 -42.906 3.021 1 89.56 277 LEU B CA 1
ATOM 10287 C C . LEU B 1 277 ? 26.703 -42.656 4.523 1 89.56 277 LEU B C 1
ATOM 10289 O O . LEU B 1 277 ? 26.797 -41.5 4.949 1 89.56 277 LEU B O 1
ATOM 10293 N N . GLY B 1 278 ? 26.562 -43.719 5.281 1 84.56 278 GLY B N 1
ATOM 10294 C CA . GLY B 1 278 ? 26.797 -43.625 6.715 1 84.56 278 GLY B CA 1
ATOM 10295 C C . GLY B 1 278 ? 28.266 -43.531 7.066 1 84.56 278 GLY B C 1
ATOM 10296 O O . GLY B 1 278 ? 29.125 -43.562 6.184 1 84.56 278 GLY B O 1
ATOM 10297 N N . ALA B 1 279 ? 28.578 -43.531 8.273 1 80.81 279 ALA B N 1
ATOM 10298 C CA . ALA B 1 279 ? 29.922 -43.25 8.773 1 80.81 279 ALA B CA 1
ATOM 10299 C C . ALA B 1 279 ? 30.938 -44.25 8.227 1 80.81 279 ALA B C 1
ATOM 10301 O O . ALA B 1 279 ? 31.969 -43.844 7.672 1 80.81 279 ALA B O 1
ATOM 10302 N N . GLU B 1 280 ? 30.672 -45.469 8.328 1 76.19 280 GLU B N 1
ATOM 10303 C CA . GLU B 1 280 ? 31.609 -46.5 7.93 1 76.19 280 GLU B CA 1
ATOM 10304 C C . GLU B 1 280 ? 31.828 -46.5 6.418 1 76.19 280 GLU B C 1
ATOM 10306 O O . GLU B 1 280 ? 32.969 -46.531 5.945 1 76.19 280 GLU B O 1
ATOM 10311 N N . ASP B 1 281 ? 30.75 -46.5 5.773 1 81.31 281 ASP B N 1
ATOM 10312 C CA . ASP B 1 281 ? 30.844 -46.531 4.316 1 81.31 281 ASP B CA 1
ATOM 10313 C C . ASP B 1 281 ? 31.484 -45.281 3.773 1 81.31 281 ASP B C 1
ATOM 10315 O O . ASP B 1 281 ? 32.188 -45.312 2.764 1 81.31 281 ASP B O 1
ATOM 10319 N N . TYR B 1 282 ? 31.188 -44.188 4.422 1 85.25 282 TYR B N 1
ATOM 10320 C CA . TYR B 1 282 ? 31.781 -42.938 4.016 1 85.25 282 TYR B CA 1
ATOM 10321 C C . TYR B 1 282 ? 33.312 -43 4.145 1 85.25 282 TYR B C 1
ATOM 10323 O O . TYR B 1 282 ? 34.031 -42.594 3.232 1 85.25 282 TYR B O 1
ATOM 10331 N N . MET B 1 283 ? 33.719 -43.5 5.203 1 76.94 283 MET B N 1
ATOM 10332 C CA . MET B 1 283 ? 35.156 -43.562 5.438 1 76.94 283 MET B CA 1
ATOM 10333 C C . MET B 1 283 ? 35.844 -44.531 4.453 1 76.94 283 MET B C 1
ATOM 10335 O O . MET B 1 283 ? 36.938 -44.25 3.957 1 76.94 283 MET B O 1
ATOM 10339 N N . ARG B 1 284 ? 35.156 -45.562 4.199 1 75.56 284 ARG B N 1
ATOM 10340 C CA . ARG B 1 284 ? 35.688 -46.531 3.232 1 75.56 284 ARG B CA 1
ATOM 10341 C C . ARG B 1 284 ? 35.75 -45.906 1.839 1 75.56 284 ARG B C 1
ATOM 10343 O O . ARG B 1 284 ? 36.75 -46.125 1.129 1 75.56 284 ARG B O 1
ATOM 10350 N N . ALA B 1 285 ? 34.688 -45.281 1.564 1 78.81 285 ALA B N 1
ATOM 10351 C CA . ALA B 1 285 ? 34.656 -44.656 0.25 1 78.81 285 ALA B CA 1
ATOM 10352 C C . ALA B 1 285 ? 35.75 -43.594 0.128 1 78.81 285 ALA B C 1
ATOM 10354 O O . ALA B 1 285 ? 36.406 -43.469 -0.909 1 78.81 285 ALA B O 1
ATOM 10355 N N . TYR B 1 286 ? 35.844 -42.844 1.115 1 76.31 286 TYR B N 1
ATOM 10356 C CA . TYR B 1 286 ? 36.812 -41.75 1.104 1 76.31 286 TYR B CA 1
ATOM 10357 C C . TYR B 1 286 ? 38.219 -42.312 0.961 1 76.31 286 TYR B C 1
ATOM 10359 O O . TYR B 1 286 ? 39.031 -41.812 0.174 1 76.31 286 TYR B O 1
ATOM 10367 N N . MET B 1 287 ? 38.5 -43.312 1.671 1 71.44 287 MET B N 1
ATOM 10368 C CA . MET B 1 287 ? 39.812 -43.969 1.622 1 71.44 287 MET B CA 1
ATOM 10369 C C . MET B 1 287 ? 40.094 -44.562 0.243 1 71.44 287 MET B C 1
ATOM 10371 O O . MET B 1 287 ? 41.188 -44.375 -0.304 1 71.44 287 MET B O 1
ATOM 10375 N N . ARG B 1 288 ? 39.125 -45.188 -0.157 1 72.81 288 ARG B N 1
ATOM 10376 C CA . ARG B 1 288 ? 39.25 -45.781 -1.495 1 72.81 288 ARG B CA 1
ATOM 10377 C C . ARG B 1 288 ? 39.562 -44.688 -2.527 1 72.81 288 ARG B C 1
ATOM 10379 O O . ARG B 1 288 ? 40.438 -44.844 -3.359 1 72.81 288 ARG B O 1
ATOM 10386 N N . ASP B 1 289 ? 38.875 -43.594 -2.467 1 71.25 289 ASP B N 1
ATOM 10387 C CA . ASP B 1 289 ? 39 -42.531 -3.451 1 71.25 289 ASP B CA 1
ATOM 10388 C C . ASP B 1 289 ? 40.375 -41.844 -3.346 1 71.25 289 ASP B C 1
ATOM 10390 O O . ASP B 1 289 ? 40.969 -41.469 -4.359 1 71.25 289 ASP B O 1
ATOM 10394 N N . MET B 1 290 ? 40.812 -41.719 -2.201 1 69.31 290 MET B N 1
ATOM 10395 C CA . MET B 1 290 ? 42.125 -41.062 -1.99 1 69.31 290 MET B CA 1
ATOM 10396 C C . MET B 1 290 ? 43.25 -41.938 -2.518 1 69.31 290 MET B C 1
ATOM 10398 O O . MET B 1 290 ? 44.219 -41.438 -3.066 1 69.31 290 MET B O 1
ATOM 10402 N N . ILE B 1 291 ? 43.031 -43.156 -2.309 1 66.56 291 ILE B N 1
ATOM 10403 C CA . ILE B 1 291 ? 44.031 -44.094 -2.785 1 66.56 291 ILE B CA 1
ATOM 10404 C C . ILE B 1 291 ? 44.031 -44.125 -4.312 1 66.56 291 ILE B C 1
ATOM 10406 O O . ILE B 1 291 ? 45.094 -44.094 -4.945 1 66.56 291 ILE B O 1
ATOM 10410 N N . MET B 1 292 ? 42.938 -44.188 -4.797 1 66.25 292 MET B N 1
ATOM 10411 C CA . MET B 1 292 ? 42.812 -44.312 -6.246 1 66.25 292 MET B CA 1
ATOM 10412 C C . MET B 1 292 ? 43.219 -43.031 -6.953 1 66.25 292 MET B C 1
ATOM 10414 O O . MET B 1 292 ? 43.688 -43.062 -8.094 1 66.25 292 MET B O 1
ATOM 10418 N N . SER B 1 293 ? 43 -41.906 -6.297 1 61.56 293 SER B N 1
ATOM 10419 C CA . SER B 1 293 ? 43.375 -40.625 -6.887 1 61.56 293 SER B CA 1
ATOM 10420 C C . SER B 1 293 ? 44.875 -40.375 -6.715 1 61.56 293 SER B C 1
ATOM 10422 O O . SER B 1 293 ? 45.406 -39.375 -7.227 1 61.56 293 SER B O 1
ATOM 10424 N N . GLY B 1 294 ? 45.562 -41.188 -6.227 1 58.59 294 GLY B N 1
ATOM 10425 C CA . GLY B 1 294 ? 47 -41.062 -6.027 1 58.59 294 GLY B CA 1
ATOM 10426 C C . GLY B 1 294 ? 47.375 -40.031 -4.973 1 58.59 294 GLY B C 1
ATOM 10427 O O . GLY B 1 294 ? 48.531 -39.656 -4.859 1 58.59 294 GLY B O 1
ATOM 10428 N N . ARG B 1 295 ? 46.281 -39.406 -4.422 1 59.59 295 ARG B N 1
ATOM 10429 C CA . ARG B 1 295 ? 46.594 -38.344 -3.463 1 59.59 295 ARG B CA 1
ATOM 10430 C C . ARG B 1 295 ? 47.219 -38.906 -2.197 1 59.59 295 ARG B C 1
ATOM 10432 O O . ARG B 1 295 ? 47.938 -38.188 -1.49 1 59.59 295 ARG B O 1
ATOM 10439 N N . TRP B 1 296 ? 46.875 -40.062 -1.805 1 56.56 296 TRP B N 1
ATOM 10440 C CA . TRP B 1 296 ? 47.469 -40.656 -0.608 1 56.56 296 TRP B CA 1
ATOM 10441 C C . TRP B 1 296 ? 48.406 -41.781 -0.974 1 56.56 296 TRP B C 1
ATOM 10443 O O . TRP B 1 296 ? 47.969 -42.906 -1.245 1 56.56 296 TRP B O 1
ATOM 10453 N N . GLN B 1 297 ? 49.344 -41.406 -1.706 1 48.53 297 GLN B N 1
ATOM 10454 C CA . GLN B 1 297 ? 50.312 -42.438 -2.014 1 48.53 297 GLN B CA 1
ATOM 10455 C C . GLN B 1 297 ? 50.938 -43.031 -0.74 1 48.53 297 GLN B C 1
ATOM 10457 O O . GLN B 1 297 ? 51.531 -44.094 -0.768 1 48.53 297 GLN B O 1
ATOM 10462 N N . ASN B 1 298 ? 50.969 -42.219 0.422 1 46.06 298 ASN B N 1
ATOM 10463 C CA . ASN B 1 298 ? 51.719 -42.688 1.583 1 46.06 298 ASN B CA 1
ATOM 10464 C C . ASN B 1 298 ? 50.812 -43.281 2.648 1 46.06 298 ASN B C 1
ATOM 10466 O O . ASN B 1 298 ? 49.844 -42.625 3.066 1 46.06 298 ASN B O 1
ATOM 10470 N N . ALA B 1 299 ? 50.781 -44.531 2.967 1 48.47 299 ALA B N 1
ATOM 10471 C CA . ALA B 1 299 ? 50.156 -45.344 3.996 1 48.47 299 ALA B CA 1
ATOM 10472 C C . ALA B 1 299 ? 50.031 -44.562 5.305 1 48.47 299 ALA B C 1
ATOM 10474 O O . ALA B 1 299 ? 49.031 -44.719 6.031 1 48.47 299 ALA B O 1
ATOM 10475 N N . ASP B 1 300 ? 50.969 -43.781 5.559 1 51.62 300 ASP B N 1
ATOM 10476 C CA . ASP B 1 300 ? 51.031 -43.062 6.828 1 51.62 300 ASP B CA 1
ATOM 10477 C C . ASP B 1 300 ? 49.906 -42.031 6.922 1 51.62 300 ASP B C 1
ATOM 10479 O O . ASP B 1 300 ? 49.344 -41.844 7.996 1 51.62 300 ASP B O 1
ATOM 10483 N N . PHE B 1 301 ? 49.5 -41.5 5.863 1 51.91 301 PHE B N 1
ATOM 10484 C CA . PHE B 1 301 ? 48.438 -40.469 5.902 1 51.91 301 PHE B CA 1
ATOM 10485 C C . PHE B 1 301 ? 47.094 -41.094 6.184 1 51.91 301 PHE B C 1
ATOM 10487 O O . PHE B 1 301 ? 46.281 -40.531 6.926 1 51.91 301 PHE B O 1
ATOM 10494 N N . TYR B 1 302 ? 46.938 -42.312 5.695 1 53.94 302 TYR B N 1
ATOM 10495 C CA . TYR B 1 302 ? 45.719 -43.094 5.969 1 53.94 302 TYR B CA 1
ATOM 10496 C C . TYR B 1 302 ? 45.562 -43.312 7.461 1 53.94 302 TYR B C 1
ATOM 10498 O O . TYR B 1 302 ? 44.5 -43.094 8.023 1 53.94 302 TYR B O 1
ATOM 10506 N N . GLN B 1 303 ? 46.562 -43.875 7.941 1 56.5 303 GLN B N 1
ATOM 10507 C CA . GLN B 1 303 ? 46.531 -44.188 9.359 1 56.5 303 GLN B CA 1
ATOM 10508 C C . GLN B 1 303 ? 46.344 -42.938 10.211 1 56.5 303 GLN B C 1
ATOM 10510 O O . GLN B 1 303 ? 45.594 -42.938 11.188 1 56.5 303 GLN B O 1
ATOM 10515 N N . GLU B 1 304 ? 46.906 -41.938 9.766 1 57.97 304 GLU B N 1
ATOM 10516 C CA . GLU B 1 304 ? 46.781 -40.688 10.492 1 57.97 304 GLU B CA 1
ATOM 10517 C C . GLU B 1 304 ? 45.375 -40.125 10.398 1 57.97 304 GLU B C 1
ATOM 10519 O O . GLU B 1 304 ? 44.812 -39.656 11.398 1 57.97 304 GLU B O 1
ATOM 10524 N N . TYR B 1 305 ? 44.844 -40.188 9.234 1 58.19 305 TYR B N 1
ATOM 10525 C CA . TYR B 1 305 ? 43.469 -39.656 9.016 1 58.19 305 TYR B CA 1
ATOM 10526 C C . TYR B 1 305 ? 42.469 -40.531 9.758 1 58.19 305 TYR B C 1
ATOM 10528 O O . TYR B 1 305 ? 41.531 -40 10.391 1 58.19 305 TYR B O 1
ATOM 10536 N N . LYS B 1 306 ? 42.656 -41.812 9.594 1 59.69 306 LYS B N 1
ATOM 10537 C CA . LYS B 1 306 ? 41.812 -42.75 10.344 1 59.69 306 LYS B CA 1
ATOM 10538 C C . LYS B 1 306 ? 41.906 -42.469 11.844 1 59.69 306 LYS B C 1
ATOM 10540 O O . LYS B 1 306 ? 40.906 -42.469 12.555 1 59.69 306 LYS B O 1
ATOM 10545 N N . ASP B 1 307 ? 43.156 -42.406 12.289 1 58.66 307 ASP B N 1
ATOM 10546 C CA . ASP B 1 307 ? 43.406 -42.188 13.711 1 58.66 307 ASP B CA 1
ATOM 10547 C C . ASP B 1 307 ? 42.844 -40.812 14.148 1 58.66 307 ASP B C 1
ATOM 10549 O O . ASP B 1 307 ? 42.281 -40.719 15.234 1 58.66 307 ASP B O 1
ATOM 10553 N N . GLN B 1 308 ? 43.062 -39.875 13.328 1 56.59 308 GLN B N 1
ATOM 10554 C CA . GLN B 1 308 ? 42.688 -38.531 13.719 1 56.59 308 GLN B CA 1
ATOM 10555 C C . GLN B 1 308 ? 41.188 -38.312 13.539 1 56.59 308 GLN B C 1
ATOM 10557 O O . GLN B 1 308 ? 40.531 -37.625 14.336 1 56.59 308 GLN B O 1
ATOM 10562 N N . ILE B 1 309 ? 40.75 -38.719 12.445 1 56.03 309 ILE B N 1
ATOM 10563 C CA . ILE B 1 309 ? 39.375 -38.375 12.164 1 56.03 309 ILE B CA 1
ATOM 10564 C C . ILE B 1 309 ? 38.438 -39.438 12.758 1 56.03 309 ILE B C 1
ATOM 10566 O O . ILE B 1 309 ? 37.531 -39.125 13.523 1 56.03 309 ILE B O 1
ATOM 10570 N N . TRP B 1 310 ? 38.688 -40.75 12.375 1 55.31 310 TRP B N 1
ATOM 10571 C CA . TRP B 1 310 ? 37.75 -41.812 12.766 1 55.31 310 TRP B CA 1
ATOM 10572 C C . TRP B 1 310 ? 37.969 -42.188 14.227 1 55.31 310 TRP B C 1
ATOM 10574 O O . TRP B 1 310 ? 37 -42.281 14.992 1 55.31 310 TRP B O 1
ATOM 10584 N N . ASN B 1 311 ? 39.156 -42.531 14.484 1 55.41 311 ASN B N 1
ATOM 10585 C CA . ASN B 1 311 ? 39.406 -43.062 15.812 1 55.41 311 ASN B CA 1
ATOM 10586 C C . ASN B 1 311 ? 39.281 -41.969 16.891 1 55.41 311 ASN B C 1
ATOM 10588 O O . ASN B 1 311 ? 39 -42.281 18.047 1 55.41 311 ASN B O 1
ATOM 10592 N N . THR B 1 312 ? 39.656 -40.781 16.438 1 51.69 312 THR B N 1
ATOM 10593 C CA . THR B 1 312 ? 39.688 -39.781 17.5 1 51.69 312 THR B CA 1
ATOM 10594 C C . THR B 1 312 ? 38.25 -39.469 17.953 1 51.69 312 THR B C 1
ATOM 10596 O O . THR B 1 312 ? 38 -39.25 19.141 1 51.69 312 THR B O 1
ATOM 10599 N N . ASN B 1 313 ? 37.281 -39.188 17.109 1 57.47 313 ASN B N 1
ATOM 10600 C CA . ASN B 1 313 ? 35.938 -38.938 17.594 1 57.47 313 ASN B CA 1
ATOM 10601 C C . ASN B 1 313 ? 34.875 -39.375 16.578 1 57.47 313 ASN B C 1
ATOM 10603 O O . ASN B 1 313 ? 34.375 -38.562 15.789 1 57.47 313 ASN B O 1
ATOM 10607 N N . PRO B 1 314 ? 34.688 -40.656 16.531 1 57.03 314 PRO B N 1
ATOM 10608 C CA . PRO B 1 314 ? 33.625 -41.156 15.641 1 57.03 314 PRO B CA 1
ATOM 10609 C C . PRO B 1 314 ? 32.312 -40.406 15.773 1 57.03 314 PRO B C 1
ATOM 10611 O O . PRO B 1 314 ? 31.516 -40.406 14.844 1 57.03 314 PRO B O 1
ATOM 10614 N N . SER B 1 315 ? 32.125 -39.875 16.938 1 60.97 315 SER B N 1
ATOM 10615 C CA . SER B 1 315 ? 30.906 -39.125 17.203 1 60.97 315 SER B CA 1
ATOM 10616 C C . SER B 1 315 ? 30.859 -37.844 16.375 1 60.97 315 SER B C 1
ATOM 10618 O O . SER B 1 315 ? 29.844 -37.125 16.344 1 60.97 315 SER B O 1
ATOM 10620 N N . ARG B 1 316 ? 31.984 -37.75 15.625 1 69.31 316 ARG B N 1
ATOM 10621 C CA . ARG B 1 316 ? 32.062 -36.531 14.852 1 69.31 316 ARG B CA 1
ATOM 10622 C C . ARG B 1 316 ? 31.25 -36.625 13.562 1 69.31 316 ARG B C 1
ATOM 10624 O O . ARG B 1 316 ? 30.891 -35.625 12.961 1 69.31 316 ARG B O 1
ATOM 10631 N N . PHE B 1 317 ? 30.938 -37.875 13.148 1 78.94 317 PHE B N 1
ATOM 10632 C CA . PHE B 1 317 ? 30.141 -38.031 11.938 1 78.94 317 PHE B CA 1
ATOM 10633 C C . PHE B 1 317 ? 28.719 -37.5 12.148 1 78.94 317 PHE B C 1
ATOM 10635 O O . PHE B 1 317 ? 28 -37.969 13.023 1 78.94 317 PHE B O 1
ATOM 10642 N N . GLN B 1 318 ? 28.438 -36.406 11.406 1 83.5 318 GLN B N 1
ATOM 10643 C CA . GLN B 1 318 ? 27.109 -35.812 11.469 1 83.5 318 GLN B CA 1
ATOM 10644 C C . GLN B 1 318 ? 26.469 -35.75 10.086 1 83.5 318 GLN B C 1
ATOM 10646 O O . GLN B 1 318 ? 27.094 -35.312 9.117 1 83.5 318 GLN B O 1
ATOM 10651 N N . PHE B 1 319 ? 25.219 -36.281 10.031 1 87.62 319 PHE B N 1
ATOM 10652 C CA . PHE B 1 319 ? 24.469 -36.062 8.805 1 87.62 319 PHE B CA 1
ATOM 10653 C C . PHE B 1 319 ? 23.922 -34.656 8.727 1 87.62 319 PHE B C 1
ATOM 10655 O O . PHE B 1 319 ? 23.047 -34.281 9.508 1 87.62 319 PHE B O 1
ATOM 10662 N N . TYR B 1 320 ? 24.344 -33.938 7.844 1 91.25 320 TYR B N 1
ATOM 10663 C CA . TYR B 1 320 ? 23.969 -32.531 7.75 1 91.25 320 TYR B CA 1
ATOM 10664 C C . TYR B 1 320 ? 22.5 -32.375 7.422 1 91.25 320 TYR B C 1
ATOM 10666 O O . TYR B 1 320 ? 21.875 -31.375 7.793 1 91.25 320 TYR B O 1
ATOM 10674 N N . PRO B 1 321 ? 21.828 -33.281 6.641 1 91.69 321 PRO B N 1
ATOM 10675 C CA . PRO B 1 321 ? 20.391 -33.125 6.48 1 91.69 321 PRO B CA 1
ATOM 10676 C C . PRO B 1 321 ? 19.641 -33.094 7.812 1 91.69 321 PRO B C 1
ATOM 10678 O O . PRO B 1 321 ? 18.656 -32.375 7.949 1 91.69 321 PRO B O 1
ATOM 10681 N N . ASP B 1 322 ? 20.094 -33.781 8.781 1 91.38 322 ASP B N 1
ATOM 10682 C CA . ASP B 1 322 ? 19.453 -33.781 10.094 1 91.38 322 ASP B CA 1
ATOM 10683 C C . ASP B 1 322 ? 19.656 -32.438 10.805 1 91.38 322 ASP B C 1
ATOM 10685 O O . ASP B 1 322 ? 18.828 -32.062 11.641 1 91.38 322 ASP B O 1
ATOM 10689 N N . LEU B 1 323 ? 20.734 -31.797 10.492 1 92.88 323 LEU B N 1
ATOM 10690 C CA . LEU B 1 323 ? 21.062 -30.531 11.125 1 92.88 323 LEU B CA 1
ATOM 10691 C C . LEU B 1 323 ? 20.344 -29.375 10.422 1 92.88 323 LEU B C 1
ATOM 10693 O O . LEU B 1 323 ? 20.016 -28.375 11.055 1 92.88 323 LEU B O 1
ATOM 10697 N N . CYS B 1 324 ? 20.188 -29.531 9.148 1 95.25 324 CYS B N 1
ATOM 10698 C CA . CYS B 1 324 ? 19.719 -28.422 8.328 1 95.25 324 CYS B CA 1
ATOM 10699 C C . CYS B 1 324 ? 18.203 -28.5 8.133 1 95.25 324 CYS B C 1
ATOM 10701 O O . CYS B 1 324 ? 17.578 -27.484 7.809 1 95.25 324 CYS B O 1
ATOM 10703 N N . LEU B 1 325 ? 17.641 -29.625 8.242 1 95 325 LEU B N 1
ATOM 10704 C CA . LEU B 1 325 ? 16.219 -29.797 8 1 95 325 LEU B CA 1
ATOM 10705 C C . LEU B 1 325 ? 15.445 -29.891 9.312 1 95 325 LEU B C 1
ATOM 10707 O O . LEU B 1 325 ? 16.016 -30.297 10.336 1 95 325 LEU B O 1
ATOM 10711 N N . GLN B 1 326 ? 14.211 -29.484 9.289 1 95.69 326 GLN B N 1
ATOM 10712 C CA . GLN B 1 326 ? 13.344 -29.484 10.469 1 95.69 326 GLN B CA 1
ATOM 10713 C C . GLN B 1 326 ? 11.906 -29.812 10.094 1 95.69 326 GLN B C 1
ATOM 10715 O O . GLN B 1 326 ? 11.586 -29.969 8.906 1 95.69 326 GLN B O 1
ATOM 10720 N N . ASN B 1 327 ? 11.125 -30 11.148 1 96 327 ASN B N 1
ATOM 10721 C CA . ASN B 1 327 ? 9.688 -30.047 10.914 1 96 327 ASN B CA 1
ATOM 10722 C C . ASN B 1 327 ? 9.109 -28.641 10.758 1 96 327 ASN B C 1
ATOM 10724 O O . ASN B 1 327 ? 9.148 -27.828 11.688 1 96 327 ASN B O 1
ATOM 10728 N N . GLY B 1 328 ? 8.68 -28.406 9.562 1 96.62 328 GLY B N 1
ATOM 10729 C CA . GLY B 1 328 ? 8.039 -27.109 9.32 1 96.62 328 GLY B CA 1
ATOM 10730 C C . GLY B 1 328 ? 6.645 -27.016 9.906 1 96.62 328 GLY B C 1
ATOM 10731 O O . GLY B 1 328 ? 6.055 -28.031 10.281 1 96.62 328 GLY B O 1
ATOM 10732 N N . THR B 1 329 ? 6.117 -25.812 10.008 1 96.62 329 THR B N 1
ATOM 10733 C CA . THR B 1 329 ? 4.762 -25.594 10.5 1 96.62 329 THR B CA 1
ATOM 10734 C C . THR B 1 329 ? 3.977 -24.719 9.531 1 96.62 329 THR B C 1
ATOM 10736 O O . THR B 1 329 ? 4.559 -23.922 8.789 1 96.62 329 THR B O 1
ATOM 10739 N N . LYS B 1 330 ? 2.689 -24.969 9.453 1 94.94 330 LYS B N 1
ATOM 10740 C CA . LYS B 1 330 ? 1.764 -24.156 8.656 1 94.94 330 LYS B CA 1
ATOM 10741 C C . LYS B 1 330 ? 0.574 -23.703 9.5 1 94.94 330 LYS B C 1
ATOM 10743 O O . LYS B 1 330 ? -0.091 -24.516 10.141 1 94.94 330 LYS B O 1
ATOM 10748 N N . GLN B 1 331 ? 0.353 -22.469 9.531 1 95.88 331 GLN B N 1
ATOM 10749 C CA . GLN B 1 331 ? -0.796 -21.891 10.219 1 95.88 331 GLN B CA 1
ATOM 10750 C C . GLN B 1 331 ? -1.561 -20.938 9.297 1 95.88 331 GLN B C 1
ATOM 10752 O O . GLN B 1 331 ? -0.955 -20.141 8.57 1 95.88 331 GLN B O 1
ATOM 10757 N N . ASN B 1 332 ? -2.865 -21.094 9.258 1 94.69 332 ASN B N 1
ATOM 10758 C CA . ASN B 1 332 ? -3.717 -20.203 8.469 1 94.69 332 ASN B CA 1
ATOM 10759 C C . ASN B 1 332 ? -5.012 -19.875 9.203 1 94.69 332 ASN B C 1
ATOM 10761 O O . ASN B 1 332 ? -5.723 -20.766 9.656 1 94.69 332 ASN B O 1
ATOM 10765 N N . TYR B 1 333 ? -5.344 -18.656 9.383 1 93.62 333 TYR B N 1
ATOM 10766 C CA . TYR B 1 333 ? -6.566 -18.172 10.008 1 93.62 333 TYR B CA 1
ATOM 10767 C C . TYR B 1 333 ? -7.328 -17.25 9.07 1 93.62 333 TYR B C 1
ATOM 10769 O O . TYR B 1 333 ? -6.758 -16.297 8.539 1 93.62 333 TYR B O 1
ATOM 10777 N N . GLU B 1 334 ? -8.586 -17.562 8.875 1 93.88 334 GLU B N 1
ATOM 10778 C CA . GLU B 1 334 ? -9.398 -16.766 7.969 1 93.88 334 GLU B CA 1
ATOM 10779 C C . GLU B 1 334 ? -10.758 -16.453 8.578 1 93.88 334 GLU B C 1
ATOM 10781 O O . GLU B 1 334 ? -11.359 -17.297 9.25 1 93.88 334 GLU B O 1
ATOM 10786 N N . VAL B 1 335 ? -11.234 -15.297 8.391 1 89.19 335 VAL B N 1
ATOM 10787 C CA . VAL B 1 335 ? -12.586 -14.852 8.742 1 89.19 335 VAL B CA 1
ATOM 10788 C C . VAL B 1 335 ? -13.227 -14.156 7.543 1 89.19 335 VAL B C 1
ATOM 10790 O O . VAL B 1 335 ? -12.602 -13.305 6.906 1 89.19 335 VAL B O 1
ATOM 10793 N N . SER B 1 336 ? -14.414 -14.555 7.223 1 91.62 336 SER B N 1
ATOM 10794 C CA . SER B 1 336 ? -15.094 -13.93 6.094 1 91.62 336 SER B CA 1
ATOM 10795 C C . SER B 1 336 ? -16.562 -13.648 6.418 1 91.62 336 SER B C 1
ATOM 10797 O O . SER B 1 336 ? -17.156 -14.312 7.27 1 91.62 336 SER B O 1
ATOM 10799 N N . TYR B 1 337 ? -17.078 -12.711 5.805 1 87.44 337 TYR B N 1
ATOM 10800 C CA . TYR B 1 337 ? -18.484 -12.344 5.871 1 87.44 337 TYR B CA 1
ATOM 10801 C C . TYR B 1 337 ? -19.078 -12.188 4.473 1 87.44 337 TYR B C 1
ATOM 10803 O O . TYR B 1 337 ? -18.438 -11.633 3.578 1 87.44 337 TYR B O 1
ATOM 10811 N N . ARG B 1 338 ? -20.234 -12.641 4.309 1 89.56 338 ARG B N 1
ATOM 10812 C CA . ARG B 1 338 ? -21 -12.461 3.076 1 89.56 338 ARG B CA 1
ATOM 10813 C C . ARG B 1 338 ? -22.469 -12.141 3.379 1 89.56 338 ARG B C 1
ATOM 10815 O O . ARG B 1 338 ? -23.125 -12.859 4.137 1 89.56 338 ARG B O 1
ATOM 10822 N N . GLY B 1 339 ? -22.875 -11.125 2.797 1 84.06 339 GLY B N 1
ATOM 10823 C CA . GLY B 1 339 ? -24.266 -10.758 3.008 1 84.06 339 GLY B CA 1
ATOM 10824 C C . GLY B 1 339 ? -24.641 -9.453 2.33 1 84.06 339 GLY B C 1
ATOM 10825 O O . GLY B 1 339 ? -23.828 -8.844 1.638 1 84.06 339 GLY B O 1
ATOM 10826 N N . GLY B 1 340 ? -26 -9.234 2.389 1 80.56 340 GLY B N 1
ATOM 10827 C CA . GLY B 1 340 ? -26.469 -7.973 1.839 1 80.56 340 GLY B CA 1
ATOM 10828 C C . GLY B 1 340 ? -27.969 -7.945 1.62 1 80.56 340 GLY B C 1
ATOM 10829 O O . GLY B 1 340 ? -28.672 -8.867 2.021 1 80.56 340 GLY B O 1
ATOM 10830 N N . THR B 1 341 ? -28.375 -6.789 1.131 1 77.44 341 THR B N 1
ATOM 10831 C CA . THR B 1 341 ? -29.75 -6.551 0.737 1 77.44 341 THR B CA 1
ATOM 10832 C C . THR B 1 341 ? -29.859 -6.352 -0.772 1 77.44 341 THR B C 1
ATOM 10834 O O . THR B 1 341 ? -28.891 -6.582 -1.504 1 77.44 341 THR B O 1
ATOM 10837 N N . ASP B 1 342 ? -31.016 -6.031 -1.151 1 75.75 342 ASP B N 1
ATOM 10838 C CA . ASP B 1 342 ? -31.219 -5.781 -2.574 1 75.75 342 ASP B CA 1
ATOM 10839 C C . ASP B 1 342 ? -30.453 -4.543 -3.033 1 75.75 342 ASP B C 1
ATOM 10841 O O . ASP B 1 342 ? -30.141 -4.402 -4.215 1 75.75 342 ASP B O 1
ATOM 10845 N N . ARG B 1 343 ? -30.188 -3.748 -2.145 1 76.19 343 ARG B N 1
ATOM 10846 C CA . ARG B 1 343 ? -29.547 -2.492 -2.518 1 76.19 343 ARG B CA 1
ATOM 10847 C C . ARG B 1 343 ? -28.031 -2.594 -2.381 1 76.19 343 ARG B C 1
ATOM 10849 O O . ARG B 1 343 ? -27.297 -1.927 -3.107 1 76.19 343 ARG B O 1
ATOM 10856 N N . ILE B 1 344 ? -27.609 -3.348 -1.339 1 82.5 344 ILE B N 1
ATOM 10857 C CA . ILE B 1 344 ? -26.172 -3.451 -1.114 1 82.5 344 ILE B CA 1
ATOM 10858 C C . ILE B 1 344 ? -25.797 -4.895 -0.779 1 82.5 344 ILE B C 1
ATOM 10860 O O . ILE B 1 344 ? -26.469 -5.539 0.037 1 82.5 344 ILE B O 1
ATOM 10864 N N . GLN B 1 345 ? -24.922 -5.367 -1.44 1 87.25 345 GLN B N 1
ATOM 10865 C CA . GLN B 1 345 ? -24.344 -6.68 -1.189 1 87.25 345 GLN B CA 1
ATOM 10866 C C . GLN B 1 345 ? -22.844 -6.578 -0.91 1 87.25 345 GLN B C 1
ATOM 10868 O O . GLN B 1 345 ? -22.141 -5.773 -1.53 1 87.25 345 GLN B O 1
ATOM 10873 N N . ASN B 1 346 ? -22.391 -7.371 0.086 1 86.19 346 ASN B N 1
ATOM 10874 C CA . ASN B 1 346 ? -20.984 -7.27 0.5 1 86.19 346 ASN B CA 1
ATOM 10875 C C . ASN B 1 346 ? -20.375 -8.648 0.759 1 86.19 346 ASN B C 1
ATOM 10877 O O . ASN B 1 346 ? -21.047 -9.539 1.276 1 86.19 346 ASN B O 1
ATOM 10881 N N . SER B 1 347 ? -19.156 -8.789 0.391 1 92.31 347 SER B N 1
ATOM 10882 C CA . SER B 1 347 ? -18.297 -9.914 0.763 1 92.31 347 SER B CA 1
ATOM 10883 C C . SER B 1 347 ? -16.922 -9.43 1.216 1 92.31 347 SER B C 1
ATOM 10885 O O . SER B 1 347 ? -16.234 -8.711 0.486 1 92.31 347 SER B O 1
ATOM 10887 N N . THR B 1 348 ? -16.531 -9.82 2.389 1 88.69 348 THR B N 1
ATOM 10888 C CA . THR B 1 348 ? -15.25 -9.406 2.943 1 88.69 348 THR B CA 1
ATOM 10889 C C . THR B 1 348 ? -14.508 -10.602 3.535 1 88.69 348 THR B C 1
ATOM 10891 O O . THR B 1 348 ? -15.109 -11.469 4.168 1 88.69 348 THR B O 1
ATOM 10894 N N . ILE B 1 349 ? -13.203 -10.656 3.336 1 92.25 349 ILE B N 1
ATOM 10895 C CA . ILE B 1 349 ? -12.406 -11.75 3.881 1 92.25 349 ILE B CA 1
ATOM 10896 C C . ILE B 1 349 ? -11.094 -11.219 4.434 1 92.25 349 ILE B C 1
ATOM 10898 O O . ILE B 1 349 ? -10.484 -10.312 3.848 1 92.25 349 ILE B O 1
ATOM 10902 N N . PHE B 1 350 ? -10.734 -11.719 5.578 1 87.81 350 PHE B N 1
ATOM 10903 C CA . PHE B 1 350 ? -9.438 -11.539 6.219 1 87.81 350 PHE B CA 1
ATOM 10904 C C . PHE B 1 350 ? -8.703 -12.867 6.355 1 87.81 350 PHE B C 1
ATOM 10906 O O . PHE B 1 350 ? -9.289 -13.859 6.797 1 87.81 350 PHE B O 1
ATOM 10913 N N . SER B 1 351 ? -7.383 -12.844 5.93 1 92.5 351 SER B N 1
ATOM 10914 C CA . SER B 1 351 ? -6.609 -14.078 5.992 1 92.5 351 SER B CA 1
ATOM 10915 C C . SER B 1 351 ? -5.191 -13.82 6.496 1 92.5 351 SER B C 1
ATOM 10917 O O . SER B 1 351 ? -4.539 -12.867 6.066 1 92.5 351 SER B O 1
ATOM 10919 N N . LEU B 1 352 ? -4.711 -14.617 7.496 1 91.75 352 LEU B N 1
ATOM 10920 C CA . LEU B 1 352 ? -3.35 -14.617 8.016 1 91.75 352 LEU B CA 1
ATOM 10921 C C . LEU B 1 352 ? -2.717 -16 7.871 1 91.75 352 LEU B C 1
ATOM 10923 O O . LEU B 1 352 ? -3.277 -17 8.336 1 91.75 352 LEU B O 1
ATOM 10927 N N . MET B 1 353 ? -1.574 -15.984 7.25 1 93.25 353 MET B N 1
ATOM 10928 C CA . MET B 1 353 ? -0.869 -17.25 7.062 1 93.25 353 MET B CA 1
ATOM 10929 C C . MET B 1 353 ? 0.582 -17.141 7.52 1 93.25 353 MET B C 1
ATOM 10931 O O . MET B 1 353 ? 1.231 -16.109 7.293 1 93.25 353 MET B O 1
ATOM 10935 N N . ASN B 1 354 ? 1.089 -18.109 8.227 1 94.88 354 ASN B N 1
ATOM 10936 C CA . ASN B 1 354 ? 2.482 -18.266 8.625 1 94.88 354 ASN B CA 1
ATOM 10937 C C . ASN B 1 354 ? 2.982 -19.688 8.352 1 94.88 354 ASN B C 1
ATOM 10939 O O . ASN B 1 354 ? 2.43 -20.656 8.867 1 94.88 354 ASN B O 1
ATOM 10943 N N . GLU B 1 355 ? 4.035 -19.766 7.555 1 94.81 355 GLU B N 1
ATOM 10944 C CA . GLU B 1 355 ? 4.609 -21.047 7.188 1 94.81 355 GLU B CA 1
ATOM 10945 C C . GLU B 1 355 ? 6.113 -21.078 7.438 1 94.81 355 GLU B C 1
ATOM 10947 O O . GLU B 1 355 ? 6.848 -20.234 6.906 1 94.81 355 GLU B O 1
ATOM 10952 N N . ASP B 1 356 ? 6.477 -22.031 8.25 1 95.81 356 ASP B N 1
ATOM 10953 C CA . ASP B 1 356 ? 7.895 -22.328 8.406 1 95.81 356 ASP B CA 1
ATOM 10954 C C . ASP B 1 356 ? 8.297 -23.516 7.531 1 95.81 356 ASP B C 1
ATOM 10956 O O . ASP B 1 356 ? 7.652 -24.562 7.559 1 95.81 356 ASP B O 1
ATOM 10960 N N . GLY B 1 357 ? 9.359 -23.312 6.785 1 95.31 357 GLY B N 1
ATOM 10961 C CA . GLY B 1 357 ? 9.781 -24.344 5.855 1 95.31 357 GLY B CA 1
ATOM 10962 C C . GLY B 1 357 ? 10.469 -25.516 6.539 1 95.31 357 GLY B C 1
ATOM 10963 O O . GLY B 1 357 ? 10.625 -25.516 7.766 1 95.31 357 GLY B O 1
ATOM 10964 N N . ILE B 1 358 ? 10.797 -26.516 5.785 1 95.44 358 ILE B N 1
ATOM 10965 C CA . ILE B 1 358 ? 11.445 -27.703 6.316 1 95.44 358 ILE B CA 1
ATOM 10966 C C . ILE B 1 358 ? 12.945 -27.469 6.461 1 95.44 358 ILE B C 1
ATOM 10968 O O . ILE B 1 358 ? 13.633 -28.203 7.168 1 95.44 358 ILE B O 1
ATOM 10972 N N . ALA B 1 359 ? 13.492 -26.547 5.719 1 95.25 359 ALA B N 1
ATOM 10973 C CA . ALA B 1 359 ? 14.852 -26.078 5.992 1 95.25 359 ALA B CA 1
ATOM 10974 C C . ALA B 1 359 ? 14.852 -24.984 7.055 1 95.25 359 ALA B C 1
ATOM 10976 O O . ALA B 1 359 ? 13.977 -24.109 7.059 1 95.25 359 ALA B O 1
ATOM 10977 N N . ILE B 1 360 ? 15.852 -25.031 7.84 1 95.06 360 ILE B N 1
ATOM 10978 C CA . ILE B 1 360 ? 15.898 -24.047 8.922 1 95.06 360 ILE B CA 1
ATOM 10979 C C . ILE B 1 360 ? 15.992 -22.641 8.336 1 95.06 360 ILE B C 1
ATOM 10981 O O . ILE B 1 360 ? 16.641 -22.422 7.309 1 95.06 360 ILE B O 1
ATOM 10985 N N . ASN B 1 361 ? 15.32 -21.672 8.953 1 94.38 361 ASN B N 1
ATOM 10986 C CA . ASN B 1 361 ? 15.328 -20.234 8.672 1 94.38 361 ASN B CA 1
ATOM 10987 C C . ASN B 1 361 ? 14.711 -19.938 7.309 1 94.38 361 ASN B C 1
ATOM 10989 O O . ASN B 1 361 ? 15.148 -19.016 6.617 1 94.38 361 ASN B O 1
ATOM 10993 N N . THR B 1 362 ? 13.914 -20.797 6.793 1 94.12 362 THR B N 1
ATOM 10994 C CA . THR B 1 362 ? 13.07 -20.516 5.637 1 94.12 362 THR B CA 1
ATOM 10995 C C . THR B 1 362 ? 11.617 -20.328 6.059 1 94.12 362 THR B C 1
ATOM 10997 O O . THR B 1 362 ? 11.117 -21.047 6.926 1 94.12 362 THR B O 1
ATOM 11000 N N . GLY B 1 363 ? 11.008 -19.328 5.504 1 94.94 363 GLY B N 1
ATOM 11001 C CA . GLY B 1 363 ? 9.641 -19.078 5.93 1 94.94 363 GLY B CA 1
ATOM 11002 C C . GLY B 1 363 ? 8.867 -18.188 4.977 1 94.94 363 GLY B C 1
ATOM 11003 O O . GLY B 1 363 ? 9.445 -17.625 4.039 1 94.94 363 GLY B O 1
ATOM 11004 N N . PHE B 1 364 ? 7.5 -18.125 5.188 1 92.81 364 PHE B N 1
ATOM 11005 C CA . PHE B 1 364 ? 6.574 -17.297 4.422 1 92.81 364 PHE B CA 1
ATOM 11006 C C . PHE B 1 364 ? 5.453 -16.781 5.312 1 92.81 364 PHE B C 1
ATOM 11008 O O . PHE B 1 364 ? 4.828 -17.547 6.047 1 92.81 364 PHE B O 1
ATOM 11015 N N . LYS B 1 365 ? 5.211 -15.57 5.23 1 93.06 365 LYS B N 1
ATOM 11016 C CA . LYS B 1 365 ? 4.098 -14.922 5.918 1 93.06 365 LYS B CA 1
ATOM 11017 C C . LYS B 1 365 ? 3.232 -14.133 4.941 1 93.06 365 LYS B C 1
ATOM 11019 O O . LYS B 1 365 ? 3.748 -13.508 4.012 1 93.06 365 LYS B O 1
ATOM 11024 N N . ARG B 1 366 ? 1.96 -14.211 5.121 1 91.12 366 ARG B N 1
ATOM 11025 C CA . ARG B 1 366 ? 1.06 -13.484 4.227 1 91.12 366 ARG B CA 1
ATOM 11026 C C . ARG B 1 366 ? -0.105 -12.875 4.996 1 91.12 366 ARG B C 1
ATOM 11028 O O . ARG B 1 366 ? -0.683 -13.523 5.875 1 91.12 366 ARG B O 1
ATOM 11035 N N . PHE B 1 367 ? -0.425 -11.758 4.75 1 88.56 367 PHE B N 1
ATOM 11036 C CA . PHE B 1 367 ? -1.661 -11.07 5.109 1 88.56 367 PHE B CA 1
ATOM 11037 C C . PHE B 1 367 ? -2.473 -10.727 3.865 1 88.56 367 PHE B C 1
ATOM 11039 O O . PHE B 1 367 ? -1.928 -10.211 2.887 1 88.56 367 PHE B O 1
ATOM 11046 N N . TYR B 1 368 ? -3.727 -11.062 3.861 1 90.5 368 TYR B N 1
ATOM 11047 C CA . TYR B 1 368 ? -4.594 -10.789 2.721 1 90.5 368 TYR B CA 1
ATOM 11048 C C . TYR B 1 368 ? -5.938 -10.234 3.176 1 90.5 368 TYR B C 1
ATOM 11050 O O . TYR B 1 368 ? -6.547 -10.758 4.109 1 90.5 368 TYR B O 1
ATOM 11058 N N . PHE B 1 369 ? -6.348 -9.219 2.572 1 88.31 369 PHE B N 1
ATOM 11059 C CA . PHE B 1 369 ? -7.645 -8.594 2.777 1 88.31 369 PHE B CA 1
ATOM 11060 C C . PHE B 1 369 ? -8.328 -8.312 1.444 1 88.31 369 PHE B C 1
ATOM 11062 O O . PHE B 1 369 ? -7.68 -7.902 0.48 1 88.31 369 PHE B O 1
ATOM 11069 N N . GLN B 1 370 ? -9.609 -8.586 1.394 1 91.75 370 GLN B N 1
ATOM 11070 C CA . GLN B 1 370 ? -10.391 -8.281 0.194 1 91.75 370 GLN B CA 1
ATOM 11071 C C . GLN B 1 370 ? -11.836 -7.941 0.543 1 91.75 370 GLN B C 1
ATOM 11073 O O . GLN B 1 370 ? -12.43 -8.57 1.421 1 91.75 370 GLN B O 1
ATOM 11078 N N . THR B 1 371 ? -12.43 -7.031 -0.128 1 89 371 THR B N 1
ATOM 11079 C CA . THR B 1 371 ? -13.836 -6.676 0.01 1 89 371 THR B CA 1
ATOM 11080 C C . THR B 1 371 ? -14.461 -6.379 -1.354 1 89 371 THR B C 1
ATOM 11082 O O . THR B 1 371 ? -13.859 -5.676 -2.172 1 89 371 THR B O 1
ATOM 11085 N N . ASN B 1 372 ? -15.555 -6.934 -1.61 1 92.12 372 ASN B N 1
ATOM 11086 C CA . ASN B 1 372 ? -16.375 -6.703 -2.799 1 92.12 372 ASN B CA 1
ATOM 11087 C C . ASN B 1 372 ? -17.734 -6.113 -2.438 1 92.12 372 ASN B C 1
ATOM 11089 O O . ASN B 1 372 ? -18.406 -6.617 -1.547 1 92.12 372 ASN B O 1
ATOM 11093 N N . ASN B 1 373 ? -18.109 -5.102 -3.178 1 87.94 373 ASN B N 1
ATOM 11094 C CA . ASN B 1 373 ? -19.406 -4.461 -2.963 1 87.94 373 ASN B CA 1
ATOM 11095 C C . ASN B 1 373 ? -20.188 -4.312 -4.27 1 87.94 373 ASN B C 1
ATOM 11097 O O . ASN B 1 373 ? -19.594 -4.039 -5.316 1 87.94 373 ASN B O 1
ATOM 11101 N N . SER B 1 374 ? -21.391 -4.531 -4.172 1 89.5 374 SER B N 1
ATOM 11102 C CA . SER B 1 374 ? -22.359 -4.176 -5.207 1 89.5 374 SER B CA 1
ATOM 11103 C C . SER B 1 374 ? -23.438 -3.254 -4.66 1 89.5 374 SER B C 1
ATOM 11105 O O . SER B 1 374 ? -24.234 -3.652 -3.797 1 89.5 374 SER B O 1
ATOM 11107 N N . ILE B 1 375 ? -23.516 -2.082 -5.188 1 84.19 375 ILE B N 1
ATOM 11108 C CA . ILE B 1 375 ? -24.422 -1.063 -4.664 1 84.19 375 ILE B CA 1
ATOM 11109 C C . ILE B 1 375 ? -25.359 -0.591 -5.77 1 84.19 375 ILE B C 1
ATOM 11111 O O . ILE B 1 375 ? -24.906 -0.076 -6.797 1 84.19 375 ILE B O 1
ATOM 11115 N N . LYS B 1 376 ? -26.578 -0.792 -5.57 1 85.19 376 LYS B N 1
ATOM 11116 C CA . LYS B 1 376 ? -27.578 -0.244 -6.484 1 85.19 376 LYS B CA 1
ATOM 11117 C C . LYS B 1 376 ? -27.844 1.229 -6.188 1 85.19 376 LYS B C 1
ATOM 11119 O O . LYS B 1 376 ? -28.719 1.558 -5.391 1 85.19 376 LYS B O 1
ATOM 11124 N N . LEU B 1 377 ? -27.188 2.021 -6.969 1 79.81 377 LEU B N 1
ATOM 11125 C CA . LEU B 1 377 ? -27.328 3.459 -6.773 1 79.81 377 LEU B CA 1
ATOM 11126 C C . LEU B 1 377 ? -28.703 3.932 -7.219 1 79.81 377 LEU B C 1
ATOM 11128 O O . LEU B 1 377 ? -29.312 4.789 -6.57 1 79.81 377 LEU B O 1
ATOM 11132 N N . LEU B 1 378 ? -29.141 3.484 -8.414 1 81.19 378 LEU B N 1
ATOM 11133 C CA . LEU B 1 378 ? -30.469 3.611 -9.016 1 81.19 378 LEU B CA 1
ATOM 11134 C C . LEU B 1 378 ? -30.953 2.271 -9.562 1 81.19 378 LEU B C 1
ATOM 11136 O O . LEU B 1 378 ? -30.156 1.35 -9.742 1 81.19 378 LEU B O 1
ATOM 11140 N N . PRO B 1 379 ? -32.156 2.1 -9.625 1 81.12 379 PRO B N 1
ATOM 11141 C CA . PRO B 1 379 ? -32.625 0.827 -10.188 1 81.12 379 PRO B CA 1
ATOM 11142 C C . PRO B 1 379 ? -31.922 0.462 -11.492 1 81.12 379 PRO B C 1
ATOM 11144 O O . PRO B 1 379 ? -31.75 -0.721 -11.789 1 81.12 379 PRO B O 1
ATOM 11147 N N . GLN B 1 380 ? -31.516 1.551 -12.211 1 89.44 380 GLN B N 1
ATOM 11148 C CA . GLN B 1 380 ? -30.859 1.296 -13.492 1 89.44 380 GLN B CA 1
ATOM 11149 C C . GLN B 1 380 ? -29.344 1.429 -13.383 1 89.44 380 GLN B C 1
ATOM 11151 O O . GLN B 1 380 ? -28.625 1.169 -14.344 1 89.44 380 GLN B O 1
ATOM 11156 N N . LEU B 1 381 ? -28.828 1.835 -12.219 1 89.25 381 LEU B N 1
ATOM 11157 C CA . LEU B 1 381 ? -27.406 2.135 -12.078 1 89.25 381 LEU B CA 1
ATOM 11158 C C . LEU B 1 381 ? -26.812 1.376 -10.891 1 89.25 381 LEU B C 1
ATOM 11160 O O . LEU B 1 381 ? -27.234 1.576 -9.75 1 89.25 381 LEU B O 1
ATOM 11164 N N . THR B 1 382 ? -25.875 0.538 -11.203 1 90.94 382 THR B N 1
ATOM 11165 C CA . THR B 1 382 ? -25.219 -0.259 -10.172 1 90.94 382 THR B CA 1
ATOM 11166 C C . THR B 1 382 ? -23.719 0.046 -10.117 1 90.94 382 THR B C 1
ATOM 11168 O O . THR B 1 382 ? -23.062 0.14 -11.156 1 90.94 382 THR B O 1
ATOM 11171 N N . LEU B 1 383 ? -23.188 0.237 -8.93 1 89.44 383 LEU B N 1
ATOM 11172 C CA . LEU B 1 383 ? -21.766 0.414 -8.711 1 89.44 383 LEU B CA 1
ATOM 11173 C C . LEU B 1 383 ? -21.156 -0.834 -8.086 1 89.44 383 LEU B C 1
ATOM 11175 O O . LEU B 1 383 ? -21.562 -1.255 -7 1 89.44 383 LEU B O 1
ATOM 11179 N N . ASN B 1 384 ? -20.234 -1.436 -8.766 1 91.81 384 ASN B N 1
ATOM 11180 C CA . ASN B 1 384 ? -19.453 -2.551 -8.242 1 91.81 384 ASN B CA 1
ATOM 11181 C C . ASN B 1 384 ? -18.031 -2.121 -7.887 1 91.81 384 ASN B C 1
ATOM 11183 O O . ASN B 1 384 ? -17.359 -1.444 -8.672 1 91.81 384 ASN B O 1
ATOM 11187 N N . THR B 1 385 ? -17.609 -2.48 -6.691 1 89 385 THR B N 1
ATOM 11188 C CA . THR B 1 385 ? -16.25 -2.189 -6.281 1 89 385 THR B CA 1
ATOM 11189 C C . THR B 1 385 ? -15.555 -3.445 -5.758 1 89 385 THR B C 1
ATOM 11191 O O . THR B 1 385 ? -16.188 -4.277 -5.098 1 89 385 THR B O 1
ATOM 11194 N N . ASN B 1 386 ? -14.32 -3.682 -6.129 1 92.12 386 ASN B N 1
ATOM 11195 C CA . ASN B 1 386 ? -13.445 -4.746 -5.652 1 92.12 386 ASN B CA 1
ATOM 11196 C C . ASN B 1 386 ? -12.109 -4.191 -5.152 1 92.12 386 ASN B C 1
ATOM 11198 O O . ASN B 1 386 ? -11.336 -3.629 -5.926 1 92.12 386 ASN B O 1
ATOM 11202 N N . LEU B 1 387 ? -11.875 -4.379 -3.904 1 88.38 387 LEU B N 1
ATOM 11203 C CA . LEU B 1 387 ? -10.648 -3.896 -3.283 1 88.38 387 LEU B CA 1
ATOM 11204 C C . LEU B 1 387 ? -9.914 -5.031 -2.576 1 88.38 387 LEU B C 1
ATOM 11206 O O . LEU B 1 387 ? -10.539 -5.871 -1.924 1 88.38 387 LEU B O 1
ATOM 11210 N N . SER B 1 388 ? -8.57 -5.047 -2.752 1 91.31 388 SER B N 1
ATOM 11211 C CA . SER B 1 388 ? -7.773 -6.031 -2.023 1 91.31 388 SER B CA 1
ATOM 11212 C C . SER B 1 388 ? -6.395 -5.48 -1.679 1 91.31 388 SER B C 1
ATOM 11214 O O . SER B 1 388 ? -5.902 -4.562 -2.34 1 91.31 388 SER B O 1
ATOM 11216 N N . TYR B 1 389 ? -5.816 -5.914 -0.572 1 89.44 389 TYR B N 1
ATOM 11217 C CA . TYR B 1 389 ? -4.453 -5.637 -0.141 1 89.44 389 TYR B CA 1
ATOM 11218 C C . TYR B 1 389 ? -3.742 -6.918 0.282 1 89.44 389 TYR B C 1
ATOM 11220 O O . TYR B 1 389 ? -4.285 -7.711 1.055 1 89.44 389 TYR B O 1
ATOM 11228 N N . GLU B 1 390 ? -2.564 -7.059 -0.26 1 91.25 390 GLU B N 1
ATOM 11229 C CA . GLU B 1 390 ? -1.753 -8.234 0.04 1 91.25 390 GLU B CA 1
ATOM 11230 C C . GLU B 1 390 ? -0.364 -7.836 0.531 1 91.25 390 GLU B C 1
ATOM 11232 O O . GLU B 1 390 ? 0.297 -6.992 -0.077 1 91.25 390 GLU B O 1
ATOM 11237 N N . HIS B 1 391 ? 0.029 -8.367 1.632 1 89.94 391 HIS B N 1
ATOM 11238 C CA . HIS B 1 391 ? 1.382 -8.25 2.164 1 89.94 391 HIS B CA 1
ATOM 11239 C C . HIS B 1 391 ? 1.995 -9.625 2.408 1 89.94 391 HIS B C 1
ATOM 11241 O O . HIS B 1 391 ? 1.374 -10.484 3.037 1 89.94 391 HIS B O 1
ATOM 11247 N N . ASN B 1 392 ? 3.15 -9.812 1.9 1 91.44 392 ASN B N 1
ATOM 11248 C CA . ASN B 1 392 ? 3.816 -11.078 2.182 1 91.44 392 ASN B CA 1
ATOM 11249 C C . ASN B 1 392 ? 5.32 -10.891 2.371 1 91.44 392 ASN B C 1
ATOM 11251 O O . ASN B 1 392 ? 5.895 -9.914 1.895 1 91.44 392 ASN B O 1
ATOM 11255 N N . ILE B 1 393 ? 5.926 -11.812 3.1 1 93 393 ILE B N 1
ATOM 11256 C CA . ILE B 1 393 ? 7.359 -11.844 3.361 1 93 393 ILE B CA 1
ATOM 11257 C C . ILE B 1 393 ? 7.902 -13.25 3.113 1 93 393 ILE B C 1
ATOM 11259 O O . ILE B 1 393 ? 7.41 -14.219 3.689 1 93 393 ILE B O 1
ATOM 11263 N N . ARG B 1 394 ? 8.852 -13.32 2.252 1 93.06 394 ARG B N 1
ATOM 11264 C CA . ARG B 1 394 ? 9.633 -14.531 2.045 1 93.06 394 ARG B CA 1
ATOM 11265 C C . ARG B 1 394 ? 11.023 -14.414 2.668 1 93.06 394 ARG B C 1
ATOM 11267 O O . ARG B 1 394 ? 11.695 -13.391 2.5 1 93.06 394 ARG B O 1
ATOM 11274 N N . SER B 1 395 ? 11.375 -15.445 3.359 1 93.62 395 SER B N 1
ATOM 11275 C CA . SER B 1 395 ? 12.68 -15.375 4.016 1 93.62 395 SER B CA 1
ATOM 11276 C C . SER B 1 395 ? 13.453 -16.672 3.838 1 93.62 395 SER B C 1
ATOM 11278 O O . SER B 1 395 ? 12.859 -17.734 3.645 1 93.62 395 SER B O 1
ATOM 11280 N N . GLY B 1 396 ? 14.844 -16.5 3.871 1 92.25 396 GLY B N 1
ATOM 11281 C CA . GLY B 1 396 ? 15.727 -17.656 3.861 1 92.25 396 GLY B CA 1
ATOM 11282 C C . GLY B 1 396 ? 16.812 -17.578 2.799 1 92.25 396 GLY B C 1
ATOM 11283 O O . GLY B 1 396 ? 16.594 -17 1.731 1 92.25 396 GLY B O 1
ATOM 11284 N N . ALA B 1 397 ? 17.875 -18.219 3.076 1 88.69 397 ALA B N 1
ATOM 11285 C CA . ALA B 1 397 ? 19.047 -18.203 2.207 1 88.69 397 ALA B CA 1
ATOM 11286 C C . ALA B 1 397 ? 18.781 -18.969 0.912 1 88.69 397 ALA B C 1
ATOM 11288 O O . ALA B 1 397 ? 19.5 -18.781 -0.077 1 88.69 397 ALA B O 1
ATOM 11289 N N . PHE B 1 398 ? 17.844 -19.812 0.888 1 77.62 398 PHE B N 1
ATOM 11290 C CA . PHE B 1 398 ? 17.516 -20.625 -0.276 1 77.62 398 PHE B CA 1
ATOM 11291 C C . PHE B 1 398 ? 17.281 -19.75 -1.503 1 77.62 398 PHE B C 1
ATOM 11293 O O . PHE B 1 398 ? 17.625 -20.141 -2.623 1 77.62 398 PHE B O 1
ATOM 11300 N N . TRP B 1 399 ? 16.797 -18.672 -1.301 1 73.06 399 TRP B N 1
ATOM 11301 C CA . TRP B 1 399 ? 16.375 -17.828 -2.408 1 73.06 399 TRP B CA 1
ATOM 11302 C C . TRP B 1 399 ? 17.594 -17.266 -3.15 1 73.06 399 TRP B C 1
ATOM 11304 O O . TRP B 1 399 ? 17.469 -16.828 -4.301 1 73.06 399 TRP B O 1
ATOM 11314 N N . THR B 1 400 ? 18.656 -17.25 -2.514 1 76.94 400 THR B N 1
ATOM 11315 C CA . THR B 1 400 ? 19.828 -16.656 -3.16 1 76.94 400 THR B CA 1
ATOM 11316 C C . THR B 1 400 ? 20.938 -17.688 -3.334 1 76.94 400 THR B C 1
ATOM 11318 O O . THR B 1 400 ? 21.875 -17.469 -4.105 1 76.94 400 THR B O 1
ATOM 11321 N N . GLU B 1 401 ? 20.703 -18.688 -2.529 1 77.69 401 GLU B N 1
ATOM 11322 C CA . GLU B 1 401 ? 21.703 -19.75 -2.623 1 77.69 401 GLU B CA 1
ATOM 11323 C C . GLU B 1 401 ? 21.156 -20.953 -3.408 1 77.69 401 GLU B C 1
ATOM 11325 O O . GLU B 1 401 ? 20.688 -21.922 -2.82 1 77.69 401 GLU B O 1
ATOM 11330 N N . GLY B 1 402 ? 21.297 -21.016 -4.672 1 72.38 402 GLY B N 1
ATOM 11331 C CA . GLY B 1 402 ? 20.672 -21.953 -5.578 1 72.38 402 GLY B CA 1
ATOM 11332 C C . GLY B 1 402 ? 21.109 -23.391 -5.352 1 72.38 402 GLY B C 1
ATOM 11333 O O . GLY B 1 402 ? 20.391 -24.328 -5.707 1 72.38 402 GLY B O 1
ATOM 11334 N N . ASN B 1 403 ? 22.219 -23.75 -4.758 1 79.25 403 ASN B N 1
ATOM 11335 C CA . ASN B 1 403 ? 22.734 -25.109 -4.648 1 79.25 403 ASN B CA 1
ATOM 11336 C C . ASN B 1 403 ? 22.656 -25.625 -3.213 1 79.25 403 ASN B C 1
ATOM 11338 O O . ASN B 1 403 ? 23.328 -26.594 -2.859 1 79.25 403 ASN B O 1
ATOM 11342 N N . ILE B 1 404 ? 21.844 -25.125 -2.469 1 88.81 404 ILE B N 1
ATOM 11343 C CA . ILE B 1 404 ? 21.922 -25.344 -1.027 1 88.81 404 ILE B CA 1
ATOM 11344 C C . ILE B 1 404 ? 21.5 -26.781 -0.699 1 88.81 404 ILE B C 1
ATOM 11346 O O . ILE B 1 404 ? 22.062 -27.406 0.191 1 88.81 404 ILE B O 1
ATOM 11350 N N . PHE B 1 405 ? 20.609 -27.375 -1.294 1 88.38 405 PHE B N 1
ATOM 11351 C CA . PHE B 1 405 ? 20.141 -28.719 -0.924 1 88.38 405 PHE B CA 1
ATOM 11352 C C . PHE B 1 405 ? 21.125 -29.781 -1.396 1 88.38 405 PHE B C 1
ATOM 11354 O O . PHE B 1 405 ? 21.266 -30.828 -0.77 1 88.38 405 PHE B O 1
ATOM 11361 N N . ASN B 1 406 ? 21.797 -29.469 -2.467 1 87.69 406 ASN B N 1
ATOM 11362 C CA . ASN B 1 406 ? 22.922 -30.344 -2.826 1 87.69 406 ASN B CA 1
ATOM 11363 C C . ASN B 1 406 ? 24.016 -30.312 -1.765 1 87.69 406 ASN B C 1
ATOM 11365 O O . ASN B 1 406 ? 24.594 -31.344 -1.428 1 87.69 406 ASN B O 1
ATOM 11369 N N . GLU B 1 407 ? 24.25 -29.141 -1.363 1 90 407 GLU B N 1
ATOM 11370 C CA . GLU B 1 407 ? 25.281 -28.984 -0.336 1 90 407 GLU B CA 1
ATOM 11371 C C . GLU B 1 407 ? 24.875 -29.672 0.962 1 90 407 GLU B C 1
ATOM 11373 O O . GLU B 1 407 ? 25.703 -30.312 1.616 1 90 407 GLU B O 1
ATOM 11378 N N . ILE B 1 408 ? 23.703 -29.594 1.315 1 92.19 408 ILE B N 1
ATOM 11379 C CA . ILE B 1 408 ? 23.188 -30.219 2.531 1 92.19 408 ILE B CA 1
ATOM 11380 C C . ILE B 1 408 ? 23.391 -31.734 2.453 1 92.19 408 ILE B C 1
ATOM 11382 O O . ILE B 1 408 ? 23.812 -32.375 3.426 1 92.19 408 ILE B O 1
ATOM 11386 N N . GLN B 1 409 ? 23.203 -32.312 1.369 1 90.56 409 GLN B N 1
ATOM 11387 C CA . GLN B 1 409 ? 23.266 -33.75 1.198 1 90.56 409 GLN B CA 1
ATOM 11388 C C . GLN B 1 409 ? 24.703 -34.25 1.15 1 90.56 409 GLN B C 1
ATOM 11390 O O . GLN B 1 409 ? 25.031 -35.281 1.703 1 90.56 409 GLN B O 1
ATOM 11395 N N . THR B 1 410 ? 25.562 -33.406 0.523 1 90.19 410 THR B N 1
ATOM 11396 C CA . THR B 1 410 ? 26.875 -33.969 0.161 1 90.19 410 THR B CA 1
ATOM 11397 C C . THR B 1 410 ? 27.969 -33.438 1.065 1 90.19 410 THR B C 1
ATOM 11399 O O . THR B 1 410 ? 29.109 -33.906 1.024 1 90.19 410 THR B O 1
ATOM 11402 N N . PHE B 1 411 ? 27.656 -32.469 1.861 1 89.88 411 PHE B N 1
ATOM 11403 C CA . PHE B 1 411 ? 28.688 -31.875 2.689 1 89.88 411 PHE B CA 1
ATOM 11404 C C . PHE B 1 411 ? 29.391 -32.938 3.539 1 89.88 411 PHE B C 1
ATOM 11406 O O . PHE B 1 411 ? 28.766 -33.906 3.936 1 89.88 411 PHE B O 1
ATOM 11413 N N . SER B 1 412 ? 30.625 -32.656 3.797 1 84.44 412 SER B N 1
ATOM 11414 C CA . SER B 1 412 ? 31.406 -33.625 4.555 1 84.44 412 SER B CA 1
ATOM 11415 C C . SER B 1 412 ? 30.859 -33.812 5.965 1 84.44 412 SER B C 1
ATOM 11417 O O . SER B 1 412 ? 30.75 -32.844 6.719 1 84.44 412 SER B O 1
ATOM 11419 N N . PRO B 1 413 ? 30.547 -35.031 6.305 1 87.19 413 PRO B N 1
ATOM 11420 C CA . PRO B 1 413 ? 30 -35.281 7.641 1 87.19 413 PRO B CA 1
ATOM 11421 C C . PRO B 1 413 ? 31.047 -35.156 8.742 1 87.19 413 PRO B C 1
ATOM 11423 O O . PRO B 1 413 ? 30.719 -35.188 9.93 1 87.19 413 PRO B O 1
ATOM 11426 N N . LEU B 1 414 ? 32.312 -34.844 8.344 1 80.94 414 LEU B N 1
ATOM 11427 C CA . LEU B 1 414 ? 33.406 -34.781 9.32 1 80.94 414 LEU B CA 1
ATOM 11428 C C . LEU B 1 414 ? 33.625 -33.344 9.766 1 80.94 414 LEU B C 1
ATOM 11430 O O . LEU B 1 414 ? 34.312 -33.125 10.773 1 80.94 414 LEU B O 1
ATOM 11434 N N . VAL B 1 415 ? 33.062 -32.438 9.062 1 84.75 415 VAL B N 1
ATOM 11435 C CA . VAL B 1 415 ? 33.281 -31.031 9.391 1 84.75 415 VAL B CA 1
ATOM 11436 C C . VAL B 1 415 ? 32.312 -30.625 10.5 1 84.75 415 VAL B C 1
ATOM 11438 O O . VAL B 1 415 ? 31.094 -30.891 10.414 1 84.75 415 VAL B O 1
ATOM 11441 N N . PRO B 1 416 ? 32.812 -29.969 11.539 1 84.44 416 PRO B N 1
ATOM 11442 C CA . PRO B 1 416 ? 31.891 -29.5 12.586 1 84.44 416 PRO B CA 1
ATOM 11443 C C . PRO B 1 416 ? 30.859 -28.516 12.078 1 84.44 416 PRO B C 1
ATOM 11445 O O . PRO B 1 416 ? 31.172 -27.656 11.242 1 84.44 416 PRO B O 1
ATOM 11448 N N . LYS B 1 417 ? 29.672 -28.625 12.594 1 88.88 417 LYS B N 1
ATOM 11449 C CA . LYS B 1 417 ? 28.516 -27.859 12.117 1 88.88 417 LYS B CA 1
ATOM 11450 C C . LYS B 1 417 ? 28.75 -26.375 12.305 1 88.88 417 LYS B C 1
ATOM 11452 O O . LYS B 1 417 ? 28.203 -25.562 11.539 1 88.88 417 LYS B O 1
ATOM 11457 N N . GLU B 1 418 ? 29.594 -25.922 13.312 1 89.69 418 GLU B N 1
ATOM 11458 C CA . GLU B 1 418 ? 29.719 -24.5 13.633 1 89.69 418 GLU B CA 1
ATOM 11459 C C . GLU B 1 418 ? 30.891 -23.875 12.875 1 89.69 418 GLU B C 1
ATOM 11461 O O . GLU B 1 418 ? 31.109 -22.656 12.969 1 89.69 418 GLU B O 1
ATOM 11466 N N . TRP B 1 419 ? 31.609 -24.641 12.086 1 89.88 419 TRP B N 1
ATOM 11467 C CA . TRP B 1 419 ? 32.781 -24.094 11.406 1 89.88 419 TRP B CA 1
ATOM 11468 C C . TRP B 1 419 ? 32.375 -23.141 10.297 1 89.88 419 TRP B C 1
ATOM 11470 O O . TRP B 1 419 ? 31.422 -23.406 9.555 1 89.88 419 TRP B O 1
ATOM 11480 N N . THR B 1 420 ? 33.062 -21.984 10.32 1 91.06 420 THR B N 1
ATOM 11481 C CA . THR B 1 420 ? 32.938 -21 9.266 1 91.06 420 THR B CA 1
ATOM 11482 C C . THR B 1 420 ? 33.75 -21.375 8.039 1 91.06 420 THR B C 1
ATOM 11484 O O . THR B 1 420 ? 34.531 -22.328 8.078 1 91.06 420 THR B O 1
ATOM 11487 N N . PHE B 1 421 ? 33.5 -20.656 6.973 1 91.44 421 PHE B N 1
ATOM 11488 C CA . PHE B 1 421 ? 34.25 -20.875 5.746 1 91.44 421 PHE B CA 1
ATOM 11489 C C . PHE B 1 421 ? 35.75 -20.797 6.016 1 91.44 421 PHE B C 1
ATOM 11491 O O . PHE B 1 421 ? 36.531 -21.672 5.582 1 91.44 421 PHE B O 1
ATOM 11498 N N . GLN B 1 422 ? 36.156 -19.844 6.777 1 87.81 422 GLN B N 1
ATOM 11499 C CA . GLN B 1 422 ? 37.594 -19.625 7.055 1 87.81 422 GLN B CA 1
ATOM 11500 C C . GLN B 1 422 ? 38.156 -20.781 7.855 1 87.81 422 GLN B C 1
ATOM 11502 O O . GLN B 1 422 ? 39.281 -21.234 7.59 1 87.81 422 GLN B O 1
ATOM 11507 N N . GLU B 1 423 ? 37.438 -21.234 8.781 1 86.31 423 GLU B N 1
ATOM 11508 C CA . GLU B 1 423 ? 37.906 -22.328 9.609 1 86.31 423 GLU B CA 1
ATOM 11509 C C . GLU B 1 423 ? 38.094 -23.609 8.789 1 86.31 423 GLU B C 1
ATOM 11511 O O . GLU B 1 423 ? 39 -24.391 9.047 1 86.31 423 GLU B O 1
ATOM 11516 N N . ILE B 1 424 ? 37.25 -23.766 7.891 1 85.94 424 ILE B N 1
ATOM 11517 C CA . ILE B 1 424 ? 37.375 -24.938 7.027 1 85.94 424 ILE B CA 1
ATOM 11518 C C . ILE B 1 424 ? 38.562 -24.781 6.078 1 85.94 424 ILE B C 1
ATOM 11520 O O . ILE B 1 424 ? 39.344 -25.703 5.914 1 85.94 424 ILE B O 1
ATOM 11524 N N . ASP B 1 425 ? 38.625 -23.656 5.492 1 81.19 425 ASP B N 1
ATOM 11525 C CA . ASP B 1 425 ? 39.656 -23.391 4.508 1 81.19 425 ASP B CA 1
ATOM 11526 C C . ASP B 1 425 ? 41.031 -23.5 5.141 1 81.19 425 ASP B C 1
ATOM 11528 O O . ASP B 1 425 ? 42 -23.891 4.48 1 81.19 425 ASP B O 1
ATOM 11532 N N . ASP B 1 426 ? 41.156 -23.141 6.309 1 77.69 426 ASP B N 1
ATOM 11533 C CA . ASP B 1 426 ? 42.438 -23.125 7.012 1 77.69 426 ASP B CA 1
ATOM 11534 C C . ASP B 1 426 ? 42.844 -24.547 7.43 1 77.69 426 ASP B C 1
ATOM 11536 O O . ASP B 1 426 ? 43.969 -24.781 7.801 1 77.69 426 ASP B O 1
ATOM 11540 N N . ASN B 1 427 ? 41.844 -25.391 7.375 1 72.62 427 ASN B N 1
ATOM 11541 C CA . ASN B 1 427 ? 42.125 -26.734 7.836 1 72.62 427 ASN B CA 1
ATOM 11542 C C . ASN B 1 427 ? 42.656 -27.625 6.703 1 72.62 427 ASN B C 1
ATOM 11544 O O . ASN B 1 427 ? 41.938 -27.844 5.711 1 72.62 427 ASN B O 1
ATOM 11548 N N . LEU B 1 428 ? 43.844 -28.141 6.844 1 59 428 LEU B N 1
ATOM 11549 C CA . LEU B 1 428 ? 44.594 -28.891 5.832 1 59 428 LEU B CA 1
ATOM 11550 C C . LEU B 1 428 ? 43.844 -30.172 5.469 1 59 428 LEU B C 1
ATOM 11552 O O . LEU B 1 428 ? 44 -30.688 4.355 1 59 428 LEU B O 1
ATOM 11556 N N . TYR B 1 429 ? 43.156 -30.719 6.547 1 59.09 429 TYR B N 1
ATOM 11557 C CA . TYR B 1 429 ? 42.531 -32.031 6.332 1 59.09 429 TYR B CA 1
ATOM 11558 C C . TYR B 1 429 ? 41.25 -31.891 5.547 1 59.09 429 TYR B C 1
ATOM 11560 O O . TYR B 1 429 ? 40.719 -32.875 5.023 1 59.09 429 TYR B O 1
ATOM 11568 N N . TYR B 1 430 ? 40.688 -30.75 5.633 1 58.28 430 TYR B N 1
ATOM 11569 C CA . TYR B 1 430 ? 39.406 -30.531 4.941 1 58.28 430 TYR B CA 1
ATOM 11570 C C . TYR B 1 430 ? 39.625 -29.719 3.668 1 58.28 430 TYR B C 1
ATOM 11572 O O . TYR B 1 430 ? 39.438 -28.5 3.658 1 58.28 430 TYR B O 1
ATOM 11580 N N . THR B 1 431 ? 40.531 -30.125 2.828 1 55 431 THR B N 1
ATOM 11581 C CA . THR B 1 431 ? 40.969 -29.422 1.633 1 55 431 THR B CA 1
ATOM 11582 C C . THR B 1 431 ? 39.781 -29.188 0.681 1 55 431 THR B C 1
ATOM 11584 O O . THR B 1 431 ? 39 -30.094 0.418 1 55 431 THR B O 1
ATOM 11587 N N . GLY B 1 432 ? 39.156 -27.875 0.53 1 58.84 432 GLY B N 1
ATOM 11588 C CA . GLY B 1 432 ? 38.281 -27.344 -0.49 1 58.84 432 GLY B CA 1
ATOM 11589 C C . GLY B 1 432 ? 37.438 -26.172 -0.012 1 58.84 432 GLY B C 1
ATOM 11590 O O . GLY B 1 432 ? 37.094 -26.078 1.17 1 58.84 432 GLY B O 1
ATOM 11591 N N . LYS B 1 433 ? 37.562 -25.156 -0.66 1 70.75 433 LYS B N 1
ATOM 11592 C CA . LYS B 1 433 ? 36.781 -23.938 -0.469 1 70.75 433 LYS B CA 1
ATOM 11593 C C . LYS B 1 433 ? 35.281 -24.25 -0.514 1 70.75 433 LYS B C 1
ATOM 11595 O O . LYS B 1 433 ? 34.719 -24.406 -1.593 1 70.75 433 LYS B O 1
ATOM 11600 N N . MET B 1 434 ? 34.812 -24.672 0.745 1 81.75 434 MET B N 1
ATOM 11601 C CA . MET B 1 434 ? 33.406 -24.984 0.771 1 81.75 434 MET B CA 1
ATOM 11602 C C . MET B 1 434 ? 32.719 -24.266 1.924 1 81.75 434 MET B C 1
ATOM 11604 O O . MET B 1 434 ? 33.312 -24.078 2.988 1 81.75 434 MET B O 1
ATOM 11608 N N . ASP B 1 435 ? 31.5 -23.969 1.678 1 90.38 435 ASP B N 1
ATOM 11609 C CA . ASP B 1 435 ? 30.672 -23.359 2.721 1 90.38 435 ASP B CA 1
ATOM 11610 C C . ASP B 1 435 ? 29.969 -24.438 3.545 1 90.38 435 ASP B C 1
ATOM 11612 O O . ASP B 1 435 ? 29.531 -25.453 3.004 1 90.38 435 ASP B O 1
ATOM 11616 N N . ASN B 1 436 ? 29.969 -24.234 4.859 1 91.88 436 ASN B N 1
ATOM 11617 C CA . ASN B 1 436 ? 29.109 -25.031 5.73 1 91.88 436 ASN B CA 1
ATOM 11618 C C . ASN B 1 436 ? 27.641 -24.719 5.5 1 91.88 436 ASN B C 1
ATOM 11620 O O . ASN B 1 436 ? 27.188 -23.609 5.766 1 91.88 436 ASN B O 1
ATOM 11624 N N . PRO B 1 437 ? 26.875 -25.703 4.988 1 93.69 437 PRO B N 1
ATOM 11625 C CA . PRO B 1 437 ? 25.484 -25.406 4.645 1 93.69 437 PRO B CA 1
ATOM 11626 C C . PRO B 1 437 ? 24.641 -25.016 5.859 1 93.69 437 PRO B C 1
ATOM 11628 O O . PRO B 1 437 ? 23.688 -24.234 5.727 1 93.69 437 PRO B O 1
ATOM 11631 N N . TYR B 1 438 ? 24.922 -25.516 7 1 94.38 438 TYR B N 1
ATOM 11632 C CA . TYR B 1 438 ? 24.234 -25.109 8.211 1 94.38 438 TYR B CA 1
ATOM 11633 C C . TYR B 1 438 ? 24.453 -23.625 8.508 1 94.38 438 TYR B C 1
ATOM 11635 O O . TYR B 1 438 ? 23.5 -22.906 8.828 1 94.38 438 TYR B O 1
ATOM 11643 N N . ARG B 1 439 ? 25.672 -23.188 8.375 1 93.06 439 ARG B N 1
ATOM 11644 C CA . ARG B 1 439 ? 25.984 -21.766 8.586 1 93.06 439 ARG B CA 1
ATOM 11645 C C . ARG B 1 439 ? 25.344 -20.906 7.508 1 93.06 439 ARG B C 1
ATOM 11647 O O . ARG B 1 439 ? 24.922 -19.781 7.777 1 93.06 439 ARG B O 1
ATOM 11654 N N . LYS B 1 440 ? 25.328 -21.391 6.336 1 93.81 440 LYS B N 1
ATOM 11655 C CA . LYS B 1 440 ? 24.688 -20.641 5.254 1 93.81 440 LYS B CA 1
ATOM 11656 C C . LYS B 1 440 ? 23.219 -20.359 5.57 1 93.81 440 LYS B C 1
ATOM 11658 O O . LYS B 1 440 ? 22.75 -19.234 5.398 1 93.81 440 LYS B O 1
ATOM 11663 N N . LEU B 1 441 ? 22.531 -21.375 6.047 1 94.81 441 LEU B N 1
ATOM 11664 C CA . LEU B 1 441 ? 21.109 -21.25 6.336 1 94.81 441 LEU B CA 1
ATOM 11665 C C . LEU B 1 441 ? 20.875 -20.328 7.531 1 94.81 441 LEU B C 1
ATOM 11667 O O . LEU B 1 441 ? 19.906 -19.578 7.562 1 94.81 441 LEU B O 1
ATOM 11671 N N . LYS B 1 442 ? 21.734 -20.359 8.398 1 93.38 442 LYS B N 1
ATOM 11672 C CA . LYS B 1 442 ? 21.531 -19.656 9.656 1 93.38 442 LYS B CA 1
ATOM 11673 C C . LYS B 1 442 ? 22.016 -18.219 9.562 1 93.38 442 LYS B C 1
ATOM 11675 O O . LYS B 1 442 ? 21.391 -17.297 10.109 1 93.38 442 LYS B O 1
ATOM 11680 N N . ASP B 1 443 ? 23.156 -18 8.891 1 92.5 443 ASP B N 1
ATOM 11681 C CA . ASP B 1 443 ? 23.844 -16.719 9 1 92.5 443 ASP B CA 1
ATOM 11682 C C . ASP B 1 443 ? 23.391 -15.75 7.914 1 92.5 443 ASP B C 1
ATOM 11684 O O . ASP B 1 443 ? 23.406 -14.531 8.109 1 92.5 443 ASP B O 1
ATOM 11688 N N . ILE B 1 444 ? 23.047 -16.219 6.762 1 93.38 444 ILE B N 1
ATOM 11689 C CA . ILE B 1 444 ? 22.594 -15.336 5.703 1 93.38 444 ILE B CA 1
ATOM 11690 C C . ILE B 1 444 ? 21.219 -14.781 6.055 1 93.38 444 ILE B C 1
ATOM 11692 O O . ILE B 1 444 ? 20.297 -15.539 6.359 1 93.38 444 ILE B O 1
ATOM 11696 N N . ASP B 1 445 ? 21.141 -13.484 6.094 1 92.06 445 ASP B N 1
ATOM 11697 C CA . ASP B 1 445 ? 19.859 -12.812 6.344 1 92.06 445 ASP B CA 1
ATOM 11698 C C . ASP B 1 445 ? 19.234 -12.328 5.043 1 92.06 445 ASP B C 1
ATOM 11700 O O . ASP B 1 445 ? 19.75 -11.406 4.406 1 92.06 445 ASP B O 1
ATOM 11704 N N . TYR B 1 446 ? 18.172 -12.984 4.672 1 93.56 446 TYR B N 1
ATOM 11705 C CA . TYR B 1 446 ? 17.484 -12.617 3.441 1 93.56 446 TYR B CA 1
ATOM 11706 C C . TYR B 1 446 ? 15.984 -12.422 3.693 1 93.56 446 TYR B C 1
ATOM 11708 O O . TYR B 1 446 ? 15.352 -13.25 4.348 1 93.56 446 TYR B O 1
ATOM 11716 N N . SER B 1 447 ? 15.477 -11.328 3.168 1 92.69 447 SER B N 1
ATOM 11717 C CA . SER B 1 447 ? 14.039 -11.094 3.215 1 92.69 447 SER B CA 1
ATOM 11718 C C . SER B 1 447 ? 13.547 -10.414 1.94 1 92.69 447 SER B C 1
ATOM 11720 O O . SER B 1 447 ? 14.227 -9.547 1.394 1 92.69 447 SER B O 1
ATOM 11722 N N . ASN B 1 448 ? 12.461 -10.891 1.402 1 93.5 448 ASN B N 1
ATOM 11723 C CA . ASN B 1 448 ? 11.719 -10.289 0.297 1 93.5 448 ASN B CA 1
ATOM 11724 C C . ASN B 1 448 ? 10.305 -9.906 0.712 1 93.5 448 ASN B C 1
ATOM 11726 O O . ASN B 1 448 ? 9.445 -10.781 0.886 1 93.5 448 ASN B O 1
ATOM 11730 N N . LYS B 1 449 ? 10.094 -8.664 0.884 1 91.69 449 LYS B N 1
ATOM 11731 C CA . LYS B 1 449 ? 8.797 -8.125 1.305 1 91.69 449 LYS B CA 1
ATOM 11732 C C . LYS B 1 449 ? 8.031 -7.551 0.119 1 91.69 449 LYS B C 1
ATOM 11734 O O . LYS B 1 449 ? 8.57 -6.75 -0.648 1 91.69 449 LYS B O 1
ATOM 11739 N N . ASN B 1 450 ? 6.785 -7.965 0.015 1 91.12 450 ASN B N 1
ATOM 11740 C CA . ASN B 1 450 ? 5.953 -7.488 -1.086 1 91.12 450 ASN B CA 1
ATOM 11741 C C . ASN B 1 450 ? 4.621 -6.938 -0.586 1 91.12 450 ASN B C 1
ATOM 11743 O O . ASN B 1 450 ? 4.016 -7.5 0.329 1 91.12 450 ASN B O 1
ATOM 11747 N N . ASN B 1 451 ? 4.23 -5.809 -1.078 1 89.69 451 ASN B N 1
ATOM 11748 C CA . ASN B 1 451 ? 2.928 -5.188 -0.867 1 89.69 451 ASN B CA 1
ATOM 11749 C C . ASN B 1 451 ? 2.219 -4.906 -2.188 1 89.69 451 ASN B C 1
ATOM 11751 O O . ASN B 1 451 ? 2.826 -4.387 -3.125 1 89.69 451 ASN B O 1
ATOM 11755 N N . THR B 1 452 ? 0.966 -5.285 -2.254 1 91.31 452 THR B N 1
ATOM 11756 C CA . THR B 1 452 ? 0.198 -4.996 -3.461 1 91.31 452 THR B CA 1
ATOM 11757 C C . THR B 1 452 ? -1.188 -4.461 -3.104 1 91.31 452 THR B C 1
ATOM 11759 O O . THR B 1 452 ? -1.941 -5.113 -2.379 1 91.31 452 THR B O 1
ATOM 11762 N N . PHE B 1 453 ? -1.513 -3.33 -3.586 1 89.94 453 PHE B N 1
ATOM 11763 C CA . PHE B 1 453 ? -2.871 -2.805 -3.543 1 89.94 453 PHE B CA 1
ATOM 11764 C C . PHE B 1 453 ? -3.566 -2.992 -4.887 1 89.94 453 PHE B C 1
ATOM 11766 O O . PHE B 1 453 ? -2.975 -2.744 -5.938 1 89.94 453 PHE B O 1
ATOM 11773 N N . PHE B 1 454 ? -4.746 -3.471 -4.859 1 92.31 454 PHE B N 1
ATOM 11774 C CA . PHE B 1 454 ? -5.586 -3.609 -6.043 1 92.31 454 PHE B CA 1
ATOM 11775 C C . PHE B 1 454 ? -6.969 -3.016 -5.801 1 92.31 454 PHE B C 1
ATOM 11777 O O . PHE B 1 454 ? -7.609 -3.314 -4.789 1 92.31 454 PHE B O 1
ATOM 11784 N N . GLY B 1 455 ? -7.43 -2.154 -6.684 1 88.94 455 GLY B N 1
ATOM 11785 C CA . GLY B 1 455 ? -8.758 -1.566 -6.633 1 88.94 455 GLY B CA 1
ATOM 11786 C C . GLY B 1 455 ? -9.406 -1.424 -8 1 88.94 455 GLY B C 1
ATOM 11787 O O . GLY B 1 455 ? -8.734 -1.064 -8.969 1 88.94 455 GLY B O 1
ATOM 11788 N N . GLN B 1 456 ? -10.633 -1.776 -8.078 1 92.69 456 GLN B N 1
ATOM 11789 C CA . GLN B 1 456 ? -11.398 -1.588 -9.305 1 92.69 456 GLN B CA 1
ATOM 11790 C C . GLN B 1 456 ? -12.812 -1.108 -9 1 92.69 456 GLN B C 1
ATOM 11792 O O . GLN B 1 456 ? -13.398 -1.496 -7.984 1 92.69 456 GLN B O 1
ATOM 11797 N N . ALA B 1 457 ? -13.352 -0.254 -9.812 1 89.5 457 ALA B N 1
ATOM 11798 C CA . ALA B 1 457 ? -14.719 0.247 -9.758 1 89.5 457 ALA B CA 1
ATOM 11799 C C . ALA B 1 457 ? -15.383 0.181 -11.133 1 89.5 457 ALA B C 1
ATOM 11801 O O . ALA B 1 457 ? -14.75 0.47 -12.148 1 89.5 457 ALA B O 1
ATOM 11802 N N . GLU B 1 458 ? -16.578 -0.287 -11.156 1 93.31 458 GLU B N 1
ATOM 11803 C CA . GLU B 1 458 ? -17.359 -0.41 -12.383 1 93.31 458 GLU B CA 1
ATOM 11804 C C . GLU B 1 458 ? -18.766 0.144 -12.203 1 93.31 458 GLU B C 1
ATOM 11806 O O . GLU B 1 458 ? -19.453 -0.195 -11.234 1 93.31 458 GLU B O 1
ATOM 11811 N N . LEU B 1 459 ? -19.203 0.995 -13.117 1 92.12 459 LEU B N 1
ATOM 11812 C CA . LEU B 1 459 ? -20.562 1.5 -13.188 1 92.12 459 LEU B CA 1
ATOM 11813 C C . LEU B 1 459 ? -21.344 0.811 -14.305 1 92.12 459 LEU B C 1
ATOM 11815 O O . LEU B 1 459 ? -20.922 0.832 -15.469 1 92.12 459 LEU B O 1
ATOM 11819 N N . VAL B 1 460 ? -22.406 0.208 -13.945 1 94.44 460 VAL B N 1
ATOM 11820 C CA . VAL B 1 460 ? -23.281 -0.45 -14.914 1 94.44 460 VAL B CA 1
ATOM 11821 C C . VAL B 1 460 ? -24.594 0.328 -15.047 1 94.44 460 VAL B C 1
ATOM 11823 O O . VAL B 1 460 ? -25.328 0.484 -14.07 1 94.44 460 VAL B O 1
ATOM 11826 N N . TYR B 1 461 ? -24.891 0.757 -16.203 1 95 461 TYR B N 1
ATOM 11827 C CA . TYR B 1 461 ? -26.109 1.497 -16.5 1 95 461 TYR B CA 1
ATOM 11828 C C . TYR B 1 461 ? -26.984 0.73 -17.484 1 95 461 TYR B C 1
ATOM 11830 O O . TYR B 1 461 ? -26.625 0.578 -18.656 1 95 461 TYR B O 1
ATOM 11838 N N . ASN B 1 462 ? -28.062 0.299 -16.984 1 93.81 462 ASN B N 1
ATOM 11839 C CA . ASN B 1 462 ? -29.031 -0.342 -17.859 1 93.81 462 ASN B CA 1
ATOM 11840 C C . ASN B 1 462 ? -29.969 0.681 -18.5 1 93.81 462 ASN B C 1
ATOM 11842 O O . ASN B 1 462 ? -30.922 1.146 -17.859 1 93.81 462 ASN B O 1
ATOM 11846 N N . ILE B 1 463 ? -29.766 0.919 -19.75 1 94 463 ILE B N 1
ATOM 11847 C CA . ILE B 1 463 ? -30.578 1.895 -20.469 1 94 463 ILE B CA 1
ATOM 11848 C C . ILE B 1 463 ? -32.031 1.397 -20.547 1 94 463 ILE B C 1
ATOM 11850 O O . ILE B 1 463 ? -32.969 2.156 -20.312 1 94 463 ILE B O 1
ATOM 11854 N N . ASN B 1 464 ? -32.219 0.224 -20.891 1 92.31 464 ASN B N 1
ATOM 11855 C CA . ASN B 1 464 ? -33.469 -0.537 -20.859 1 92.31 464 ASN B CA 1
ATOM 11856 C C . ASN B 1 464 ? -33.219 -2.029 -20.688 1 92.31 464 ASN B C 1
ATOM 11858 O O . ASN B 1 464 ? -32.125 -2.43 -20.281 1 92.31 464 ASN B O 1
ATOM 11862 N N . ASP B 1 465 ? -34.125 -2.807 -20.891 1 86.75 465 ASP B N 1
ATOM 11863 C CA . ASP B 1 465 ? -33.969 -4.238 -20.641 1 86.75 465 ASP B CA 1
ATOM 11864 C C . ASP B 1 465 ? -33.031 -4.887 -21.656 1 86.75 465 ASP B C 1
ATOM 11866 O O . ASP B 1 465 ? -32.531 -5.98 -21.422 1 86.75 465 ASP B O 1
ATOM 11870 N N . ASN B 1 466 ? -32.781 -4.188 -22.719 1 92.38 466 ASN B N 1
ATOM 11871 C CA . ASN B 1 466 ? -32.031 -4.809 -23.797 1 92.38 466 ASN B CA 1
ATOM 11872 C C . ASN B 1 466 ? -30.625 -4.199 -23.922 1 92.38 466 ASN B C 1
ATOM 11874 O O . ASN B 1 466 ? -29.719 -4.82 -24.484 1 92.38 466 ASN B O 1
ATOM 11878 N N . TRP B 1 467 ? -30.5 -2.932 -23.547 1 95.25 467 TRP B N 1
ATOM 11879 C CA . TRP B 1 467 ? -29.25 -2.213 -23.734 1 95.25 467 TRP B CA 1
ATOM 11880 C C . TRP B 1 467 ? -28.609 -1.874 -22.391 1 95.25 467 TRP B C 1
ATOM 11882 O O . TRP B 1 467 ? -29.297 -1.439 -21.453 1 95.25 467 TRP B O 1
ATOM 11892 N N . PHE B 1 468 ? -27.297 -2.057 -22.297 1 94.94 468 PHE B N 1
ATOM 11893 C CA . PHE B 1 468 ? -26.594 -1.602 -21.109 1 94.94 468 PHE B CA 1
ATOM 11894 C C . PHE B 1 468 ? -25.234 -1.02 -21.484 1 94.94 468 PHE B C 1
ATOM 11896 O O . PHE B 1 468 ? -24.719 -1.285 -22.578 1 94.94 468 PHE B O 1
ATOM 11903 N N . VAL B 1 469 ? -24.703 -0.152 -20.672 1 96.5 469 VAL B N 1
ATOM 11904 C CA . VAL B 1 469 ? -23.359 0.395 -20.766 1 96.5 469 VAL B CA 1
ATOM 11905 C C . VAL B 1 469 ? -22.625 0.224 -19.438 1 96.5 469 VAL B C 1
ATOM 11907 O O . VAL B 1 469 ? -23.219 0.421 -18.375 1 96.5 469 VAL B O 1
ATOM 11910 N N . LYS B 1 470 ? -21.406 -0.239 -19.562 1 95.44 470 LYS B N 1
ATOM 11911 C CA . LYS B 1 470 ? -20.547 -0.391 -18.391 1 95.44 470 LYS B CA 1
ATOM 11912 C C . LYS B 1 470 ? -19.266 0.434 -18.531 1 95.44 470 LYS B C 1
ATOM 11914 O O . LYS B 1 470 ? -18.688 0.505 -19.609 1 95.44 470 LYS B O 1
ATOM 11919 N N . GLY B 1 471 ? -18.938 1.156 -17.531 1 94.12 471 GLY B N 1
ATOM 11920 C CA . GLY B 1 471 ? -17.656 1.834 -17.406 1 94.12 471 GLY B CA 1
ATOM 11921 C C . GLY B 1 471 ? -16.859 1.415 -16.188 1 94.12 471 GLY B C 1
ATOM 11922 O O . GLY B 1 471 ? -17.422 1.33 -15.086 1 94.12 471 GLY B O 1
ATOM 11923 N N . GLY B 1 472 ? -15.57 1.023 -16.422 1 93.44 472 GLY B N 1
ATOM 11924 C CA . GLY B 1 472 ? -14.766 0.546 -15.297 1 93.44 472 GLY B CA 1
ATOM 11925 C C . GLY B 1 472 ? -13.352 1.091 -15.305 1 93.44 472 GLY B C 1
ATOM 11926 O O . GLY B 1 472 ? -12.797 1.383 -16.375 1 93.44 472 GLY B O 1
ATOM 11927 N N . ILE B 1 473 ? -12.789 1.24 -14.094 1 92.56 473 ILE B N 1
ATOM 11928 C CA . ILE B 1 473 ? -11.391 1.596 -13.898 1 92.56 473 ILE B CA 1
ATOM 11929 C C . ILE B 1 473 ? -10.766 0.657 -12.867 1 92.56 473 ILE B C 1
ATOM 11931 O O . ILE B 1 473 ? -11.422 0.237 -11.914 1 92.56 473 ILE B O 1
ATOM 11935 N N . GLY B 1 474 ? -9.539 0.224 -13.156 1 93.38 474 GLY B N 1
ATOM 11936 C CA . GLY B 1 474 ? -8.789 -0.608 -12.234 1 93.38 474 GLY B CA 1
ATOM 11937 C C . GLY B 1 474 ? -7.352 -0.15 -12.047 1 93.38 474 GLY B C 1
ATOM 11938 O O . GLY B 1 474 ? -6.73 0.35 -12.992 1 93.38 474 GLY B O 1
ATOM 11939 N N . VAL B 1 475 ? -6.859 -0.304 -10.836 1 91.62 475 VAL B N 1
ATOM 11940 C CA . VAL B 1 475 ? -5.484 0.066 -10.516 1 91.62 475 VAL B CA 1
ATOM 11941 C C . VAL B 1 475 ? -4.848 -1.015 -9.641 1 91.62 475 VAL B C 1
ATOM 11943 O O . VAL B 1 475 ? -5.496 -1.554 -8.742 1 91.62 475 VAL B O 1
ATOM 11946 N N . ARG B 1 476 ? -3.648 -1.409 -9.969 1 92.69 476 ARG B N 1
ATOM 11947 C CA . ARG B 1 476 ? -2.822 -2.316 -9.18 1 92.69 476 ARG B CA 1
ATOM 11948 C C . ARG B 1 476 ? -1.443 -1.716 -8.922 1 92.69 476 ARG B C 1
ATOM 11950 O O . ARG B 1 476 ? -0.777 -1.256 -9.852 1 92.69 476 ARG B O 1
ATOM 11957 N N . ILE B 1 477 ? -1.042 -1.687 -7.684 1 91.56 477 ILE B N 1
ATOM 11958 C CA . ILE B 1 477 ? 0.223 -1.069 -7.301 1 91.56 477 ILE B CA 1
ATOM 11959 C C . ILE B 1 477 ? 1.069 -2.068 -6.516 1 91.56 477 ILE B C 1
ATOM 11961 O O . ILE B 1 477 ? 1.065 -2.061 -5.285 1 91.56 477 ILE B O 1
ATOM 11965 N N . PRO B 1 478 ? 1.891 -2.842 -7.191 1 91.69 478 PRO B N 1
ATOM 11966 C CA . PRO B 1 478 ? 2.828 -3.732 -6.5 1 91.69 478 PRO B CA 1
ATOM 11967 C C . PRO B 1 478 ? 4.113 -3.023 -6.082 1 91.69 478 PRO B C 1
ATOM 11969 O O . PRO B 1 478 ? 4.641 -2.199 -6.832 1 91.69 478 PRO B O 1
ATOM 11972 N N . LYS B 1 479 ? 4.594 -3.281 -4.898 1 90.31 479 LYS B N 1
ATOM 11973 C CA . LYS B 1 479 ? 5.875 -2.801 -4.379 1 90.31 479 LYS B CA 1
ATOM 11974 C C . LYS B 1 479 ? 6.641 -3.92 -3.68 1 90.31 479 LYS B C 1
ATOM 11976 O O . LYS B 1 479 ? 6.086 -4.621 -2.83 1 90.31 479 LYS B O 1
ATOM 11981 N N . GLY B 1 480 ? 7.824 -4.09 -4.129 1 91.12 480 GLY B N 1
ATOM 11982 C CA . GLY B 1 480 ? 8.688 -5.098 -3.531 1 91.12 480 GLY B CA 1
ATOM 11983 C C . GLY B 1 480 ? 9.977 -4.52 -2.975 1 91.12 480 GLY B C 1
ATOM 11984 O O . GLY B 1 480 ? 10.492 -3.525 -3.49 1 91.12 480 GLY B O 1
ATOM 11985 N N . GLU B 1 481 ? 10.5 -5.125 -1.879 1 90.75 481 GLU B N 1
ATOM 11986 C CA . GLU B 1 481 ? 11.766 -4.773 -1.236 1 90.75 481 GLU B CA 1
ATOM 11987 C C . GLU B 1 481 ? 12.562 -6.02 -0.864 1 90.75 481 GLU B C 1
ATOM 11989 O O . GLU B 1 481 ? 12.031 -6.941 -0.243 1 90.75 481 GLU B O 1
ATOM 11994 N N . VAL B 1 482 ? 13.781 -6.031 -1.277 1 93.19 482 VAL B N 1
ATOM 11995 C CA . VAL B 1 482 ? 14.672 -7.141 -0.962 1 93.19 482 VAL B CA 1
ATOM 11996 C C . VAL B 1 482 ? 15.828 -6.641 -0.098 1 93.19 482 VAL B C 1
ATOM 11998 O O . VAL B 1 482 ? 16.422 -5.602 -0.39 1 93.19 482 VAL B O 1
ATOM 12001 N N . LYS B 1 483 ? 16.125 -7.328 0.967 1 92.06 483 LYS B N 1
ATOM 12002 C CA . LYS B 1 483 ? 17.281 -7.098 1.834 1 92.06 483 LYS B CA 1
ATOM 12003 C C . LYS B 1 483 ? 18.062 -8.391 2.059 1 92.06 483 LYS B C 1
ATOM 12005 O O . LYS B 1 483 ? 17.484 -9.438 2.326 1 92.06 483 LYS B O 1
ATOM 12010 N N . GLU B 1 484 ? 19.328 -8.266 1.894 1 92.69 484 GLU B N 1
ATOM 12011 C CA . GLU B 1 484 ? 20.203 -9.414 2.1 1 92.69 484 GLU B CA 1
ATOM 12012 C C . GLU B 1 484 ? 21.516 -9.008 2.756 1 92.69 484 GLU B C 1
ATOM 12014 O O . GLU B 1 484 ? 22.094 -7.965 2.416 1 92.69 484 GLU B O 1
ATOM 12019 N N . PHE B 1 485 ? 21.984 -9.711 3.678 1 92.69 485 PHE B N 1
ATOM 12020 C CA . PHE B 1 485 ? 23.328 -9.562 4.258 1 92.69 485 PHE B CA 1
ATOM 12021 C C . PHE B 1 485 ? 24.031 -10.906 4.344 1 92.69 485 PHE B C 1
ATOM 12023 O O . PHE B 1 485 ? 23.5 -11.859 4.93 1 92.69 485 PHE B O 1
ATOM 12030 N N . ILE B 1 486 ? 25.156 -10.984 3.797 1 93.69 486 ILE B N 1
ATOM 12031 C CA . ILE B 1 486 ? 26.016 -12.156 3.816 1 93.69 486 ILE B CA 1
ATOM 12032 C C . ILE B 1 486 ? 27.266 -11.867 4.656 1 93.69 486 ILE B C 1
ATOM 12034 O O . ILE B 1 486 ? 28.172 -11.164 4.211 1 93.69 486 ILE B O 1
ATOM 12038 N N . PRO B 1 487 ? 27.297 -12.508 5.766 1 92.25 487 PRO B N 1
ATOM 12039 C CA . PRO B 1 487 ? 28.438 -12.242 6.66 1 92.25 487 PRO B CA 1
ATOM 12040 C C . PRO B 1 487 ? 29.719 -12.922 6.207 1 92.25 487 PRO B C 1
ATOM 12042 O O . PRO B 1 487 ? 29.703 -13.703 5.246 1 92.25 487 PRO B O 1
ATOM 12045 N N . LYS B 1 488 ? 30.859 -12.703 6.875 1 91.88 488 LYS B N 1
ATOM 12046 C CA . LYS B 1 488 ? 32.188 -13.203 6.547 1 91.88 488 LYS B CA 1
ATOM 12047 C C . LYS B 1 488 ? 32.312 -14.695 6.867 1 91.88 488 LYS B C 1
ATOM 12049 O O . LYS B 1 488 ? 33.25 -15.352 6.426 1 91.88 488 LYS B O 1
ATOM 12054 N N . THR B 1 489 ? 31.312 -15.188 7.559 1 91.81 489 THR B N 1
ATOM 12055 C CA . THR B 1 489 ? 31.344 -16.594 7.926 1 91.81 489 THR B CA 1
ATOM 12056 C C . THR B 1 489 ? 31.094 -17.469 6.703 1 91.81 489 THR B C 1
ATOM 12058 O O . THR B 1 489 ? 31.328 -18.688 6.746 1 91.81 489 THR B O 1
ATOM 12061 N N . ILE B 1 490 ? 30.625 -16.906 5.645 1 92.31 490 ILE B N 1
ATOM 12062 C CA . ILE B 1 490 ? 30.328 -17.594 4.391 1 92.31 490 ILE B CA 1
ATOM 12063 C C . ILE B 1 490 ? 31.297 -17.125 3.309 1 92.31 490 ILE B C 1
ATOM 12065 O O . ILE B 1 490 ? 31.75 -15.969 3.324 1 92.31 490 ILE B O 1
ATOM 12069 N N . GLN B 1 491 ? 31.547 -17.906 2.373 1 91.44 491 GLN B N 1
ATOM 12070 C CA . GLN B 1 491 ? 32.562 -17.625 1.363 1 91.44 491 GLN B CA 1
ATOM 12071 C C . GLN B 1 491 ? 32.281 -16.297 0.664 1 91.44 491 GLN B C 1
ATOM 12073 O O . GLN B 1 491 ? 33.188 -15.445 0.552 1 91.44 491 GLN B O 1
ATOM 12078 N N . ARG B 1 492 ? 31.125 -16.125 0.152 1 90.81 492 ARG B N 1
ATOM 12079 C CA . ARG B 1 492 ? 30.781 -14.914 -0.58 1 90.81 492 ARG B CA 1
ATOM 12080 C C . ARG B 1 492 ? 30.984 -13.68 0.291 1 90.81 492 ARG B C 1
ATOM 12082 O O . ARG B 1 492 ? 31.375 -12.625 -0.204 1 90.81 492 ARG B O 1
ATOM 12089 N N . GLY B 1 493 ? 30.609 -13.82 1.531 1 91.56 493 GLY B N 1
ATOM 12090 C CA . GLY B 1 493 ? 30.828 -12.727 2.471 1 91.56 493 GLY B CA 1
ATOM 12091 C C . GLY B 1 493 ? 32.281 -12.531 2.812 1 91.56 493 GLY B C 1
ATOM 12092 O O . GLY B 1 493 ? 32.75 -11.398 2.939 1 91.56 493 GLY B O 1
ATOM 12093 N N . TYR B 1 494 ? 32.969 -13.664 2.918 1 90.88 494 TYR B N 1
ATOM 12094 C CA . TYR B 1 494 ? 34.406 -13.617 3.23 1 90.88 494 TYR B CA 1
ATOM 12095 C C . TYR B 1 494 ? 35.188 -12.938 2.109 1 90.88 494 TYR B C 1
ATOM 12097 O O . TYR B 1 494 ? 36 -12.062 2.361 1 90.88 494 TYR B O 1
ATOM 12105 N N . ASP B 1 495 ? 34.875 -13.305 0.945 1 90.88 495 ASP B N 1
ATOM 12106 C CA . ASP B 1 495 ? 35.594 -12.773 -0.221 1 90.88 495 ASP B CA 1
ATOM 12107 C C . ASP B 1 495 ? 35.344 -11.273 -0.366 1 90.88 495 ASP B C 1
ATOM 12109 O O . ASP B 1 495 ? 36.219 -10.562 -0.899 1 90.88 495 ASP B O 1
ATOM 12113 N N . ASN B 1 496 ? 34.281 -10.82 0.107 1 91.81 496 ASN B N 1
ATOM 12114 C CA . ASN B 1 496 ? 33.938 -9.414 -0.045 1 91.81 496 ASN B CA 1
ATOM 12115 C C . ASN B 1 496 ? 34.062 -8.656 1.271 1 91.81 496 ASN B C 1
ATOM 12117 O O . ASN B 1 496 ? 33.75 -7.473 1.352 1 91.81 496 ASN B O 1
ATOM 12121 N N . ASN B 1 497 ? 34.531 -9.344 2.301 1 90.31 497 ASN B N 1
ATOM 12122 C CA . ASN B 1 497 ? 34.562 -8.789 3.648 1 90.31 497 ASN B CA 1
ATOM 12123 C C . ASN B 1 497 ? 33.188 -8.273 4.09 1 90.31 497 ASN B C 1
ATOM 12125 O O . ASN B 1 497 ? 33.062 -7.125 4.523 1 90.31 497 ASN B O 1
ATOM 12129 N N . GLY B 1 498 ? 32.219 -9.102 3.902 1 89.94 498 GLY B N 1
ATOM 12130 C CA . GLY B 1 498 ? 30.828 -8.75 4.121 1 89.94 498 GLY B CA 1
ATOM 12131 C C . GLY B 1 498 ? 30.141 -8.227 2.873 1 89.94 498 GLY B C 1
ATOM 12132 O O . GLY B 1 498 ? 30.766 -7.52 2.072 1 89.94 498 GLY B O 1
ATOM 12133 N N . LEU B 1 499 ? 28.906 -8.609 2.701 1 92.38 499 LEU B N 1
ATOM 12134 C CA . LEU B 1 499 ? 28.156 -8.18 1.522 1 92.38 499 LEU B CA 1
ATOM 12135 C C . LEU B 1 499 ? 26.703 -7.883 1.874 1 92.38 499 LEU B C 1
ATOM 12137 O O . LEU B 1 499 ? 26.016 -8.727 2.465 1 92.38 499 LEU B O 1
ATOM 12141 N N . ALA B 1 500 ? 26.281 -6.68 1.594 1 91.5 500 ALA B N 1
ATOM 12142 C CA . ALA B 1 500 ? 24.906 -6.277 1.804 1 91.5 500 ALA B CA 1
ATOM 12143 C C . ALA B 1 500 ? 24.25 -5.855 0.491 1 91.5 500 ALA B C 1
ATOM 12145 O O . ALA B 1 500 ? 24.875 -5.219 -0.351 1 91.5 500 ALA B O 1
ATOM 12146 N N . THR B 1 501 ? 23.031 -6.262 0.321 1 92.31 501 THR B N 1
ATOM 12147 C CA . THR B 1 501 ? 22.266 -5.906 -0.875 1 92.31 501 THR B CA 1
ATOM 12148 C C . THR B 1 501 ? 20.906 -5.324 -0.502 1 92.31 501 THR B C 1
ATOM 12150 O O . THR B 1 501 ? 20.203 -5.883 0.332 1 92.31 501 THR B O 1
ATOM 12153 N N . TYR B 1 502 ? 20.562 -4.188 -1.059 1 90.88 502 TYR B N 1
ATOM 12154 C CA . TYR B 1 502 ? 19.25 -3.568 -0.952 1 90.88 502 TYR B CA 1
ATOM 12155 C C . TYR B 1 502 ? 18.641 -3.336 -2.33 1 90.88 502 TYR B C 1
ATOM 12157 O O . TYR B 1 502 ? 19.281 -2.756 -3.209 1 90.88 502 TYR B O 1
ATOM 12165 N N . ALA B 1 503 ? 17.438 -3.84 -2.529 1 92.69 503 ALA B N 1
ATOM 12166 C CA . ALA B 1 503 ? 16.781 -3.662 -3.824 1 92.69 503 ALA B CA 1
ATOM 12167 C C . ALA B 1 503 ? 15.297 -3.357 -3.654 1 92.69 503 ALA B C 1
ATOM 12169 O O . ALA B 1 503 ? 14.664 -3.836 -2.711 1 92.69 503 ALA B O 1
ATOM 12170 N N . THR B 1 504 ? 14.742 -2.521 -4.508 1 90.5 504 THR B N 1
ATOM 12171 C CA . THR B 1 504 ? 13.32 -2.205 -4.527 1 90.5 504 THR B CA 1
ATOM 12172 C C . THR B 1 504 ? 12.75 -2.371 -5.934 1 90.5 504 THR B C 1
ATOM 12174 O O . THR B 1 504 ? 13.469 -2.232 -6.922 1 90.5 504 THR B O 1
ATOM 12177 N N . GLN B 1 505 ? 11.5 -2.75 -5.988 1 91.5 505 GLN B N 1
ATOM 12178 C CA . GLN B 1 505 ? 10.719 -2.809 -7.219 1 91.5 505 GLN B CA 1
ATOM 12179 C C . GLN B 1 505 ? 9.352 -2.158 -7.035 1 91.5 505 GLN B C 1
ATOM 12181 O O . GLN B 1 505 ? 8.727 -2.311 -5.984 1 91.5 505 GLN B O 1
ATOM 12186 N N . SER B 1 506 ? 8.961 -1.359 -7.945 1 89.06 506 SER B N 1
ATOM 12187 C CA . SER B 1 506 ? 7.652 -0.714 -7.906 1 89.06 506 SER B CA 1
ATOM 12188 C C . SER B 1 506 ? 6.957 -0.794 -9.258 1 89.06 506 SER B C 1
ATOM 12190 O O . SER B 1 506 ? 7.602 -0.682 -10.305 1 89.06 506 SER B O 1
ATOM 12192 N N . GLY B 1 507 ? 5.664 -1.067 -9.219 1 90.12 507 GLY B N 1
ATOM 12193 C CA . GLY B 1 507 ? 4.867 -1.12 -10.438 1 90.12 507 GLY B CA 1
ATOM 12194 C C . GLY B 1 507 ? 3.568 -0.346 -10.336 1 90.12 507 GLY B C 1
ATOM 12195 O O . GLY B 1 507 ? 3.109 -0.035 -9.234 1 90.12 507 GLY B O 1
ATOM 12196 N N . LEU B 1 508 ? 3.041 0.096 -11.453 1 92.19 508 LEU B N 1
ATOM 12197 C CA . LEU B 1 508 ? 1.712 0.677 -11.602 1 92.19 508 LEU B CA 1
ATOM 12198 C C . LEU B 1 508 ? 0.997 0.091 -12.82 1 92.19 508 LEU B C 1
ATOM 12200 O O . LEU B 1 508 ? 1.468 0.23 -13.945 1 92.19 508 LEU B O 1
ATOM 12204 N N . ASN B 1 509 ? -0.049 -0.571 -12.547 1 94.44 509 ASN B N 1
ATOM 12205 C CA . ASN B 1 509 ? -0.918 -1.085 -13.602 1 94.44 509 ASN B CA 1
ATOM 12206 C C . ASN B 1 509 ? -2.277 -0.39 -13.594 1 94.44 509 ASN B C 1
ATOM 12208 O O . ASN B 1 509 ? -2.982 -0.406 -12.586 1 94.44 509 ASN B O 1
ATOM 12212 N N . MET B 1 510 ? -2.619 0.174 -14.672 1 94.06 510 MET B N 1
ATOM 12213 C CA . MET B 1 510 ? -3.896 0.87 -14.781 1 94.06 510 MET B CA 1
ATOM 12214 C C . MET B 1 510 ? -4.684 0.373 -15.992 1 94.06 510 MET B C 1
ATOM 12216 O O . MET B 1 510 ? -4.105 0.123 -17.047 1 94.06 510 MET B O 1
ATOM 12220 N N . ARG B 1 511 ? -5.945 0.283 -15.828 1 95.19 511 ARG B N 1
ATOM 12221 C CA . ARG B 1 511 ? -6.836 -0.13 -16.906 1 95.19 511 ARG B CA 1
ATOM 12222 C C . ARG B 1 511 ? -8.125 0.687 -16.906 1 95.19 511 ARG B C 1
ATOM 12224 O O . ARG B 1 511 ? -8.711 0.915 -15.844 1 95.19 511 ARG B O 1
ATOM 12231 N N . GLY B 1 512 ? -8.555 1.195 -18.047 1 95.25 512 GLY B N 1
ATOM 12232 C CA . GLY B 1 512 ? -9.867 1.759 -18.312 1 95.25 512 GLY B CA 1
ATOM 12233 C C . GLY B 1 512 ? -10.648 0.986 -19.344 1 95.25 512 GLY B C 1
ATOM 12234 O O . GLY B 1 512 ? -10.086 0.531 -20.344 1 95.25 512 GLY B O 1
ATOM 12235 N N . VAL B 1 513 ? -11.922 0.709 -19.078 1 95.81 513 VAL B N 1
ATOM 12236 C CA . VAL B 1 513 ? -12.727 -0.076 -20.016 1 95.81 513 VAL B CA 1
ATOM 12237 C C . VAL B 1 513 ? -14.117 0.526 -20.141 1 95.81 513 VAL B C 1
ATOM 12239 O O . VAL B 1 513 ? -14.695 0.982 -19.141 1 95.81 513 VAL B O 1
ATOM 12242 N N . VAL B 1 514 ? -14.641 0.575 -21.328 1 96.62 514 VAL B N 1
ATOM 12243 C CA . VAL B 1 514 ? -16.031 0.902 -21.609 1 96.62 514 VAL B CA 1
ATOM 12244 C C . VAL B 1 514 ? -16.656 -0.199 -22.469 1 96.62 514 VAL B C 1
ATOM 12246 O O . VAL B 1 514 ? -16.078 -0.626 -23.469 1 96.62 514 VAL B O 1
ATOM 12249 N N . GLN B 1 515 ? -17.75 -0.656 -22.047 1 96.62 515 GLN B N 1
ATOM 12250 C CA . GLN B 1 515 ? -18.469 -1.722 -22.75 1 96.62 515 GLN B CA 1
ATOM 12251 C C . GLN B 1 515 ? -19.922 -1.343 -23 1 96.62 515 GLN B C 1
ATOM 12253 O O . GLN B 1 515 ? -20.578 -0.774 -22.125 1 96.62 515 GLN B O 1
ATOM 12258 N N . ALA B 1 516 ? -20.375 -1.557 -24.188 1 97.25 516 ALA B N 1
ATOM 12259 C CA . ALA B 1 516 ? -21.781 -1.46 -24.547 1 97.25 516 ALA B CA 1
ATOM 12260 C C . ALA B 1 516 ? -22.328 -2.811 -25 1 97.25 516 ALA B C 1
ATOM 12262 O O . ALA B 1 516 ? -21.656 -3.551 -25.719 1 97.25 516 ALA B O 1
ATOM 12263 N N . GLY B 1 517 ? -23.5 -3.143 -24.5 1 95.94 517 GLY B N 1
ATOM 12264 C CA . GLY B 1 517 ? -24.062 -4.445 -24.828 1 95.94 517 GLY B CA 1
ATOM 12265 C C . GLY B 1 517 ? -25.531 -4.387 -25.188 1 95.94 517 GLY B C 1
ATOM 12266 O O . GLY B 1 517 ? -26.25 -3.488 -24.75 1 95.94 517 GLY B O 1
ATOM 12267 N N . PHE B 1 518 ? -25.875 -5.285 -26.031 1 95.69 518 PHE B N 1
ATOM 12268 C CA . PHE B 1 518 ? -27.25 -5.488 -26.469 1 95.69 518 PHE B CA 1
ATOM 12269 C C . PHE B 1 518 ? -27.641 -6.961 -26.375 1 95.69 518 PHE B C 1
ATOM 12271 O O . PHE B 1 518 ? -26.938 -7.832 -26.891 1 95.69 518 PHE B O 1
ATOM 12278 N N . ASN B 1 519 ? -28.656 -7.277 -25.656 1 92.88 519 ASN B N 1
ATOM 12279 C CA . ASN B 1 519 ? -29.203 -8.625 -25.516 1 92.88 519 ASN B CA 1
ATOM 12280 C C . ASN B 1 519 ? -30.703 -8.648 -25.781 1 92.88 519 ASN B C 1
ATOM 12282 O O . ASN B 1 519 ? -31.469 -7.938 -25.125 1 92.88 519 ASN B O 1
ATOM 12286 N N . LYS B 1 520 ? -31.156 -9.531 -26.688 1 93.25 520 LYS B N 1
ATOM 12287 C CA . LYS B 1 520 ? -32.594 -9.602 -26.969 1 93.25 520 LYS B CA 1
ATOM 12288 C C . LYS B 1 520 ? -32.969 -10.945 -27.594 1 93.25 520 LYS B C 1
ATOM 12290 O O . LYS B 1 520 ? -32.156 -11.539 -28.312 1 93.25 520 LYS B O 1
ATOM 12295 N N . VAL B 1 521 ? -34.062 -11.406 -27.234 1 91.81 521 VAL B N 1
ATOM 12296 C CA . VAL B 1 521 ? -34.656 -12.586 -27.859 1 91.81 521 VAL B CA 1
ATOM 12297 C C . VAL B 1 521 ? -35.781 -12.164 -28.812 1 91.81 521 VAL B C 1
ATOM 12299 O O . VAL B 1 521 ? -36.75 -11.539 -28.391 1 91.81 521 VAL B O 1
ATOM 12302 N N . PHE B 1 522 ? -35.562 -12.477 -30.047 1 93.88 522 PHE B N 1
ATOM 12303 C CA . PHE B 1 522 ? -36.562 -12.156 -31.062 1 93.88 522 PHE B CA 1
ATOM 12304 C C . PHE B 1 522 ? -37.438 -13.352 -31.359 1 93.88 522 PHE B C 1
ATOM 12306 O O . PHE B 1 522 ? -36.969 -14.477 -31.5 1 93.88 522 PHE B O 1
ATOM 12313 N N . ASN B 1 523 ? -38.75 -13.211 -31.422 1 91.94 523 ASN B N 1
ATOM 12314 C CA . ASN B 1 523 ? -39.719 -14.227 -31.766 1 91.94 523 ASN B CA 1
ATOM 12315 C C . ASN B 1 523 ? -39.562 -15.477 -30.906 1 91.94 523 ASN B C 1
ATOM 12317 O O . ASN B 1 523 ? -39.75 -16.594 -31.391 1 91.94 523 ASN B O 1
ATOM 12321 N N . LYS B 1 524 ? -38.938 -15.391 -29.75 1 86.56 524 LYS B N 1
ATOM 12322 C CA . LYS B 1 524 ? -38.781 -16.406 -28.719 1 86.56 524 LYS B CA 1
ATOM 12323 C C . LYS B 1 524 ? -37.781 -17.484 -29.156 1 86.56 524 LYS B C 1
ATOM 12325 O O . LYS B 1 524 ? -37.531 -18.438 -28.422 1 86.56 524 LYS B O 1
ATOM 12330 N N . VAL B 1 525 ? -37.25 -17.359 -30.359 1 90 525 VAL B N 1
ATOM 12331 C CA . VAL B 1 525 ? -36.375 -18.453 -30.828 1 90 525 VAL B CA 1
ATOM 12332 C C . VAL B 1 525 ? -35 -17.906 -31.141 1 90 525 VAL B C 1
ATOM 12334 O O . VAL B 1 525 ? -34 -18.672 -31.156 1 90 525 VAL B O 1
ATOM 12337 N N . HIS B 1 526 ? -34.938 -16.578 -31.547 1 94.06 526 HIS B N 1
ATOM 12338 C CA . HIS B 1 526 ? -33.656 -15.977 -31.891 1 94.06 526 HIS B CA 1
ATOM 12339 C C . HIS B 1 526 ? -33.094 -15.203 -30.703 1 94.06 526 HIS B C 1
ATOM 12341 O O . HIS B 1 526 ? -33.625 -14.156 -30.312 1 94.06 526 HIS B O 1
ATOM 12347 N N . SER B 1 527 ? -32.062 -15.727 -30.141 1 93.5 527 SER B N 1
ATOM 12348 C CA . SER B 1 527 ? -31.375 -15.008 -29.078 1 93.5 527 SER B CA 1
ATOM 12349 C C . SER B 1 527 ? -30.094 -14.352 -29.578 1 93.5 527 SER B C 1
ATOM 12351 O O . SER B 1 527 ? -29.234 -15.016 -30.156 1 93.5 527 SER B O 1
ATOM 12353 N N . LEU B 1 528 ? -29.969 -13.039 -29.453 1 94.5 528 LEU B N 1
ATOM 12354 C CA . LEU B 1 528 ? -28.812 -12.289 -29.938 1 94.5 528 LEU B CA 1
ATOM 12355 C C . LEU B 1 528 ? -28.188 -11.469 -28.828 1 94.5 528 LEU B C 1
ATOM 12357 O O . LEU B 1 528 ? -28.875 -10.75 -28.109 1 94.5 528 LEU B O 1
ATOM 12361 N N . SER B 1 529 ? -26.922 -11.641 -28.641 1 94.38 529 SER B N 1
ATOM 12362 C CA . SER B 1 529 ? -26.125 -10.812 -27.719 1 94.38 529 SER B CA 1
ATOM 12363 C C . SER B 1 529 ? -24.969 -10.164 -28.453 1 94.38 529 SER B C 1
ATOM 12365 O O . SER B 1 529 ? -24.156 -10.844 -29.094 1 94.38 529 SER B O 1
ATOM 12367 N N . VAL B 1 530 ? -24.891 -8.844 -28.453 1 95.69 530 VAL B N 1
ATOM 12368 C CA . VAL B 1 530 ? -23.812 -8.094 -29.078 1 95.69 530 VAL B CA 1
ATOM 12369 C C . VAL B 1 530 ? -23.125 -7.203 -28.047 1 95.69 530 VAL B C 1
ATOM 12371 O O . VAL B 1 530 ? -23.781 -6.512 -27.281 1 95.69 530 VAL B O 1
ATOM 12374 N N . ASN B 1 531 ? -21.812 -7.25 -28 1 95.31 531 ASN B N 1
ATOM 12375 C CA . ASN B 1 531 ? -21.031 -6.426 -27.078 1 95.31 531 ASN B CA 1
ATOM 12376 C C . ASN B 1 531 ? -19.906 -5.703 -27.797 1 95.31 531 ASN B C 1
ATOM 12378 O O . ASN B 1 531 ? -19.266 -6.277 -28.688 1 95.31 531 ASN B O 1
ATOM 12382 N N . ALA B 1 532 ? -19.719 -4.461 -27.516 1 96.88 532 ALA B N 1
ATOM 12383 C CA . ALA B 1 532 ? -18.578 -3.66 -27.953 1 96.88 532 ALA B CA 1
ATOM 12384 C C . ALA B 1 532 ? -17.75 -3.176 -26.75 1 96.88 532 ALA B C 1
ATOM 12386 O O . ALA B 1 532 ? -18.312 -2.623 -25.797 1 96.88 532 ALA B O 1
ATOM 12387 N N . VAL B 1 533 ? -16.469 -3.424 -26.797 1 96.5 533 VAL B N 1
ATOM 12388 C CA . VAL B 1 533 ? -15.602 -3.072 -25.672 1 96.5 533 VAL B CA 1
ATOM 12389 C C . VAL B 1 533 ? -14.438 -2.213 -26.156 1 96.5 533 VAL B C 1
ATOM 12391 O O . VAL B 1 533 ? -13.852 -2.488 -27.203 1 96.5 533 VAL B O 1
ATOM 12394 N N . TYR B 1 534 ? -14.156 -1.156 -25.516 1 96.62 534 TYR B N 1
ATOM 12395 C CA . TYR B 1 534 ? -12.961 -0.333 -25.672 1 96.62 534 TYR B CA 1
ATOM 12396 C C . TYR B 1 534 ? -12.148 -0.279 -24.391 1 96.62 534 TYR B C 1
ATOM 12398 O O . TYR B 1 534 ? -12.688 0.038 -23.328 1 96.62 534 TYR B O 1
ATOM 12406 N N . GLU B 1 535 ? -10.867 -0.604 -24.484 1 95 535 GLU B N 1
ATOM 12407 C CA . GLU B 1 535 ? -10.078 -0.648 -23.25 1 95 535 GLU B CA 1
ATOM 12408 C C . GLU B 1 535 ? -8.695 -0.041 -23.469 1 95 535 GLU B C 1
ATOM 12410 O O . GLU B 1 535 ? -8.156 -0.076 -24.578 1 95 535 GLU B O 1
ATOM 12415 N N . ALA B 1 536 ? -8.133 0.558 -22.453 1 95.94 536 ALA B N 1
ATOM 12416 C CA . ALA B 1 536 ? -6.785 1.118 -22.375 1 95.94 536 ALA B CA 1
ATOM 12417 C C . ALA B 1 536 ? -6.031 0.587 -21.156 1 95.94 536 ALA B C 1
ATOM 12419 O O . ALA B 1 536 ? -6.57 0.564 -20.047 1 95.94 536 ALA B O 1
ATOM 12420 N N . ASN B 1 537 ? -4.812 0.105 -21.422 1 94.25 537 ASN B N 1
ATOM 12421 C CA . ASN B 1 537 ? -3.957 -0.416 -20.375 1 94.25 537 ASN B CA 1
ATOM 12422 C C . ASN B 1 537 ? -2.604 0.286 -20.344 1 94.25 537 ASN B C 1
ATOM 12424 O O . ASN B 1 537 ? -2.008 0.531 -21.391 1 94.25 537 ASN B O 1
ATOM 12428 N N . THR B 1 538 ? -2.154 0.643 -19.141 1 95.06 538 THR B N 1
ATOM 12429 C CA . THR B 1 538 ? -0.819 1.198 -18.953 1 95.06 538 THR B CA 1
ATOM 12430 C C . THR B 1 538 ? -0.097 0.479 -17.812 1 95.06 538 THR B C 1
ATOM 12432 O O . THR B 1 538 ? -0.664 0.283 -16.734 1 95.06 538 THR B O 1
ATOM 12435 N N . ASN B 1 539 ? 1.119 0.076 -18.094 1 93.44 539 ASN B N 1
ATOM 12436 C CA . ASN B 1 539 ? 1.953 -0.594 -17.094 1 93.44 539 ASN B CA 1
ATOM 12437 C C . ASN B 1 539 ? 3.305 0.099 -16.938 1 93.44 539 ASN B C 1
ATOM 12439 O O . ASN B 1 539 ? 4.008 0.327 -17.922 1 93.44 539 ASN B O 1
ATOM 12443 N N . LYS B 1 540 ? 3.613 0.474 -15.742 1 93.38 540 LYS B N 1
ATOM 12444 C CA . LYS B 1 540 ? 4.91 1.052 -15.398 1 93.38 540 LYS B CA 1
ATOM 12445 C C . LYS B 1 540 ? 5.664 0.167 -14.414 1 93.38 540 LYS B C 1
ATOM 12447 O O . LYS B 1 540 ? 5.059 -0.429 -13.516 1 93.38 540 LYS B O 1
ATOM 12452 N N . TYR B 1 541 ? 6.977 0.06 -14.641 1 90.94 541 TYR B N 1
ATOM 12453 C CA . TYR B 1 541 ? 7.816 -0.744 -13.758 1 90.94 541 TYR B CA 1
ATOM 12454 C C . TYR B 1 541 ? 9.148 -0.05 -13.492 1 90.94 541 TYR B C 1
ATOM 12456 O O . TYR B 1 541 ? 9.797 0.443 -14.414 1 90.94 541 TYR B O 1
ATOM 12464 N N . GLU B 1 542 ? 9.523 0.04 -12.203 1 90.88 542 GLU B N 1
ATOM 12465 C CA . GLU B 1 542 ? 10.781 0.635 -11.766 1 90.88 542 GLU B CA 1
ATOM 12466 C C . GLU B 1 542 ? 11.531 -0.296 -10.812 1 90.88 542 GLU B C 1
ATOM 12468 O O . GLU B 1 542 ? 10.922 -0.945 -9.961 1 90.88 542 GLU B O 1
ATOM 12473 N N . THR B 1 543 ? 12.852 -0.385 -11.008 1 90.62 543 THR B N 1
ATOM 12474 C CA . THR B 1 543 ? 13.68 -1.178 -10.102 1 90.62 543 THR B CA 1
ATOM 12475 C C . THR B 1 543 ? 14.898 -0.381 -9.648 1 90.62 543 THR B C 1
ATOM 12477 O O . THR B 1 543 ? 15.406 0.465 -10.383 1 90.62 543 THR B O 1
ATOM 12480 N N . PHE B 1 544 ? 15.328 -0.564 -8.453 1 89.62 544 PHE B N 1
ATOM 12481 C CA . PHE B 1 544 ? 16.531 -0.024 -7.848 1 89.62 544 PHE B CA 1
ATOM 12482 C C . PHE B 1 544 ? 17.297 -1.105 -7.078 1 89.62 544 PHE B C 1
ATOM 12484 O O . PHE B 1 544 ? 16.688 -1.901 -6.363 1 89.62 544 PHE B O 1
ATOM 12491 N N . ASN B 1 545 ? 18.578 -1.223 -7.348 1 91.5 545 ASN B N 1
ATOM 12492 C CA . ASN B 1 545 ? 19.422 -2.176 -6.645 1 91.5 545 ASN B CA 1
ATOM 12493 C C . ASN B 1 545 ? 20.781 -1.562 -6.273 1 91.5 545 ASN B C 1
ATOM 12495 O O . ASN B 1 545 ? 21.359 -0.816 -7.062 1 91.5 545 ASN B O 1
ATOM 12499 N N . GLN B 1 546 ? 21.266 -1.814 -5.062 1 89.81 546 GLN B N 1
ATOM 12500 C CA . GLN B 1 546 ? 22.547 -1.338 -4.562 1 89.81 546 GLN B CA 1
ATOM 12501 C C . GLN B 1 546 ? 23.234 -2.398 -3.703 1 89.81 546 GLN B C 1
ATOM 12503 O O . GLN B 1 546 ? 22.594 -3.062 -2.895 1 89.81 546 GLN B O 1
ATOM 12508 N N . GLU B 1 547 ? 24.531 -2.547 -3.914 1 91.62 547 GLU B N 1
ATOM 12509 C CA . GLU B 1 547 ? 25.328 -3.492 -3.143 1 91.62 547 GLU B CA 1
ATOM 12510 C C . GLU B 1 547 ? 26.438 -2.779 -2.383 1 91.62 547 GLU B C 1
ATOM 12512 O O . GLU B 1 547 ? 27.047 -1.831 -2.895 1 91.62 547 GLU B O 1
ATOM 12517 N N . TYR B 1 548 ? 26.703 -3.256 -1.197 1 89.25 548 TYR B N 1
ATOM 12518 C CA . TYR B 1 548 ? 27.734 -2.732 -0.317 1 89.25 548 TYR B CA 1
ATOM 12519 C C . TYR B 1 548 ? 28.672 -3.848 0.151 1 89.25 548 TYR B C 1
ATOM 12521 O O . TYR B 1 548 ? 28.219 -4.957 0.439 1 89.25 548 TYR B O 1
ATOM 12529 N N . SER B 1 549 ? 29.969 -3.516 0.188 1 90.06 549 SER B N 1
ATOM 12530 C CA . SER B 1 549 ? 30.938 -4.516 0.648 1 90.06 549 SER B CA 1
ATOM 12531 C C . SER B 1 549 ? 32.062 -3.875 1.458 1 90.06 549 SER B C 1
ATOM 12533 O O . SER B 1 549 ? 32.031 -2.676 1.743 1 90.06 549 SER B O 1
ATOM 12535 N N . GLN B 1 550 ? 32.906 -4.684 2 1 86.62 550 GLN B N 1
ATOM 12536 C CA . GLN B 1 550 ? 34.094 -4.273 2.752 1 86.62 550 GLN B CA 1
ATOM 12537 C C . GLN B 1 550 ? 33.719 -3.645 4.086 1 86.62 550 GLN B C 1
ATOM 12539 O O . GLN B 1 550 ? 34.125 -2.521 4.395 1 86.62 550 GLN B O 1
ATOM 12544 N N . PHE B 1 551 ? 33 -4.426 4.773 1 83.25 551 PHE B N 1
ATOM 12545 C CA . PHE B 1 551 ? 32.625 -4.016 6.121 1 83.25 551 PHE B CA 1
ATOM 12546 C C . PHE B 1 551 ? 33.812 -4.184 7.078 1 83.25 551 PHE B C 1
ATOM 12548 O O . PHE B 1 551 ? 34.344 -5.281 7.215 1 83.25 551 PHE B O 1
ATOM 12555 N N . ASN B 1 552 ? 34.25 -3.174 7.555 1 71.62 552 ASN B N 1
ATOM 12556 C CA . ASN B 1 552 ? 35.5 -3.236 8.312 1 71.62 552 ASN B CA 1
ATOM 12557 C C . ASN B 1 552 ? 35.25 -3.537 9.789 1 71.62 552 ASN B C 1
ATOM 12559 O O . ASN B 1 552 ? 36.188 -3.652 10.578 1 71.62 552 ASN B O 1
ATOM 12563 N N . THR B 1 553 ? 33.906 -3.539 10.109 1 67.81 553 THR B N 1
ATOM 12564 C CA . THR B 1 553 ? 33.656 -3.863 11.516 1 67.81 553 THR B CA 1
ATOM 12565 C C . THR B 1 553 ? 33.406 -5.355 11.688 1 67.81 553 THR B C 1
ATOM 12567 O O . THR B 1 553 ? 32.906 -6.016 10.781 1 67.81 553 THR B O 1
ATOM 12570 N N . ASP B 1 554 ? 34.125 -5.992 12.516 1 61.19 554 ASP B N 1
ATOM 12571 C CA . ASP B 1 554 ? 33.906 -7.395 12.852 1 61.19 554 ASP B CA 1
ATOM 12572 C C . ASP B 1 554 ? 33.062 -7.527 14.117 1 61.19 554 ASP B C 1
ATOM 12574 O O . ASP B 1 554 ? 33.406 -8.281 15.023 1 61.19 554 ASP B O 1
ATOM 12578 N N . LEU B 1 555 ? 32.062 -6.691 14.078 1 58.81 555 LEU B N 1
ATOM 12579 C CA . LEU B 1 555 ? 31.297 -6.699 15.32 1 58.81 555 LEU B CA 1
ATOM 12580 C C . LEU B 1 555 ? 30.297 -7.844 15.344 1 58.81 555 LEU B C 1
ATOM 12582 O O . LEU B 1 555 ? 29.719 -8.156 16.391 1 58.81 555 LEU B O 1
ATOM 12586 N N . GLY B 1 556 ? 30.25 -8.586 14.344 1 56.03 556 GLY B N 1
ATOM 12587 C CA . GLY B 1 556 ? 29.422 -9.781 14.32 1 56.03 556 GLY B CA 1
ATOM 12588 C C . GLY B 1 556 ? 27.938 -9.469 14.188 1 56.03 556 GLY B C 1
ATOM 12589 O O . GLY B 1 556 ? 27.125 -10.383 14.031 1 56.03 556 GLY B O 1
ATOM 12590 N N . TRP B 1 557 ? 27.547 -8.227 14.344 1 57.44 557 TRP B N 1
ATOM 12591 C CA . TRP B 1 557 ? 26.125 -7.949 14.281 1 57.44 557 TRP B CA 1
ATOM 12592 C C . TRP B 1 557 ? 25.781 -7.109 13.055 1 57.44 557 TRP B C 1
ATOM 12594 O O . TRP B 1 557 ? 24.719 -6.484 12.992 1 57.44 557 TRP B O 1
ATOM 12604 N N . GLU B 1 558 ? 26.734 -7.219 12.188 1 65.75 558 GLU B N 1
ATOM 12605 C CA . GLU B 1 558 ? 26.516 -6.414 10.992 1 65.75 558 GLU B CA 1
ATOM 12606 C C . GLU B 1 558 ? 25.297 -6.918 10.211 1 65.75 558 GLU B C 1
ATOM 12608 O O . GLU B 1 558 ? 25.031 -8.117 10.18 1 65.75 558 GLU B O 1
ATOM 12613 N N . GLY B 1 559 ? 24.547 -6.027 9.75 1 78.19 559 GLY B N 1
ATOM 12614 C CA . GLY B 1 559 ? 23.422 -6.301 8.875 1 78.19 559 GLY B CA 1
ATOM 12615 C C . GLY B 1 559 ? 23.188 -5.215 7.84 1 78.19 559 GLY B C 1
ATOM 12616 O O . GLY B 1 559 ? 24.078 -4.395 7.586 1 78.19 559 GLY B O 1
ATOM 12617 N N . ILE B 1 560 ? 22.25 -5.336 7.211 1 80.88 560 ILE B N 1
ATOM 12618 C CA . ILE B 1 560 ? 21.938 -4.402 6.137 1 80.88 560 ILE B CA 1
ATOM 12619 C C . ILE B 1 560 ? 21.875 -2.98 6.688 1 80.88 560 ILE B C 1
ATOM 12621 O O . ILE B 1 560 ? 22.203 -2.021 5.984 1 80.88 560 ILE B O 1
ATOM 12625 N N . TYR B 1 561 ? 21.531 -2.828 7.883 1 78.19 561 TYR B N 1
ATOM 12626 C CA . TYR B 1 561 ? 21.359 -1.504 8.469 1 78.19 561 TYR B CA 1
ATOM 12627 C C . TYR B 1 561 ? 22.703 -0.901 8.859 1 78.19 561 TYR B C 1
ATOM 12629 O O . TYR B 1 561 ? 22.781 0.257 9.281 1 78.19 561 TYR B O 1
ATOM 12637 N N . ASP B 1 562 ? 23.719 -1.616 8.562 1 78.31 562 ASP B N 1
ATOM 12638 C CA . ASP B 1 562 ? 25.078 -1.116 8.766 1 78.31 562 ASP B CA 1
ATOM 12639 C C . ASP B 1 562 ? 25.75 -0.783 7.434 1 78.31 562 ASP B C 1
ATOM 12641 O O . ASP B 1 562 ? 26.984 -0.686 7.355 1 78.31 562 ASP B O 1
ATOM 12645 N N . ALA B 1 563 ? 25.047 -0.732 6.48 1 78.25 563 ALA B N 1
ATOM 12646 C CA . ALA B 1 563 ? 25.578 -0.535 5.133 1 78.25 563 ALA B CA 1
ATOM 12647 C C . ALA B 1 563 ? 26.516 0.665 5.078 1 78.25 563 ALA B C 1
ATOM 12649 O O . ALA B 1 563 ? 27.453 0.692 4.277 1 78.25 563 ALA B O 1
ATOM 12650 N N . LYS B 1 564 ? 26.266 1.626 5.883 1 75.38 564 LYS B N 1
ATOM 12651 C CA . LYS B 1 564 ? 27.109 2.814 5.914 1 75.38 564 LYS B CA 1
ATOM 12652 C C . LYS B 1 564 ? 28.547 2.453 6.27 1 75.38 564 LYS B C 1
ATOM 12654 O O . LYS B 1 564 ? 29.484 3.186 5.934 1 75.38 564 LYS B O 1
ATOM 12659 N N . SER B 1 565 ? 28.688 1.373 6.934 1 74.44 565 SER B N 1
ATOM 12660 C CA . SER B 1 565 ? 30.016 0.941 7.344 1 74.44 565 SER B CA 1
ATOM 12661 C C . SER B 1 565 ? 30.734 0.226 6.211 1 74.44 565 SER B C 1
ATOM 12663 O O . SER B 1 565 ? 31.922 -0.092 6.324 1 74.44 565 SER B O 1
ATOM 12665 N N . GLY B 1 566 ? 30 -0.038 5.137 1 75.19 566 GLY B N 1
ATOM 12666 C CA . GLY B 1 566 ? 30.656 -0.612 3.971 1 75.19 566 GLY B CA 1
ATOM 12667 C C . GLY B 1 566 ? 31.516 0.383 3.221 1 75.19 566 GLY B C 1
ATOM 12668 O O . GLY B 1 566 ? 31.062 1.479 2.887 1 75.19 566 GLY B O 1
ATOM 12669 N N . ASN B 1 567 ? 32.719 0.061 2.988 1 72.94 567 ASN B N 1
ATOM 12670 C CA . ASN B 1 567 ? 33.656 0.985 2.389 1 72.94 567 ASN B CA 1
ATOM 12671 C C . ASN B 1 567 ? 33.594 0.954 0.865 1 72.94 567 ASN B C 1
ATOM 12673 O O . ASN B 1 567 ? 34.219 1.776 0.194 1 72.94 567 ASN B O 1
ATOM 12677 N N . HIS B 1 568 ? 32.906 -0.001 0.423 1 81.69 568 HIS B N 1
ATOM 12678 C CA . HIS B 1 568 ? 32.781 -0.091 -1.027 1 81.69 568 HIS B CA 1
ATOM 12679 C C . HIS B 1 568 ? 31.312 -0.182 -1.443 1 81.69 568 HIS B C 1
ATOM 12681 O O . HIS B 1 568 ? 30.609 -1.119 -1.059 1 81.69 568 HIS B O 1
ATOM 12687 N N . VAL B 1 569 ? 30.953 0.831 -2.168 1 82.44 569 VAL B N 1
ATOM 12688 C CA . VAL B 1 569 ? 29.609 0.864 -2.732 1 82.44 569 VAL B CA 1
ATOM 12689 C C . VAL B 1 569 ? 29.672 0.583 -4.23 1 82.44 569 VAL B C 1
ATOM 12691 O O . VAL B 1 569 ? 30.297 1.327 -4.984 1 82.44 569 VAL B O 1
ATOM 12694 N N . LYS B 1 570 ? 28.984 -0.456 -4.625 1 81.94 570 LYS B N 1
ATOM 12695 C CA . LYS B 1 570 ? 29 -0.839 -6.035 1 81.94 570 LYS B CA 1
ATOM 12696 C C . LYS B 1 570 ? 28.078 0.047 -6.855 1 81.94 570 LYS B C 1
ATOM 12698 O O . LYS B 1 570 ? 27.25 0.767 -6.301 1 81.94 570 LYS B O 1
ATOM 12703 N N . SER B 1 571 ? 28.312 -0 -8.195 1 78.88 571 SER B N 1
ATOM 12704 C CA . SER B 1 571 ? 27.438 0.748 -9.094 1 78.88 571 SER B CA 1
ATOM 12705 C C . SER B 1 571 ? 25.984 0.28 -8.961 1 78.88 571 SER B C 1
ATOM 12707 O O . SER B 1 571 ? 25.734 -0.917 -8.828 1 78.88 571 SER B O 1
ATOM 12709 N N . PRO B 1 572 ? 25.078 1.242 -8.992 1 82.62 572 PRO B N 1
ATOM 12710 C CA . PRO B 1 572 ? 23.672 0.864 -8.805 1 82.62 572 PRO B CA 1
ATOM 12711 C C . PRO B 1 572 ? 23.062 0.236 -10.055 1 82.62 572 PRO B C 1
ATOM 12713 O O . PRO B 1 572 ? 23.594 0.393 -11.148 1 82.62 572 PRO B O 1
ATOM 12716 N N . GLY B 1 573 ? 22.062 -0.593 -9.812 1 82.81 573 GLY B N 1
ATOM 12717 C CA . GLY B 1 573 ? 21.156 -1.004 -10.875 1 82.81 573 GLY B CA 1
ATOM 12718 C C . GLY B 1 573 ? 19.828 -0.273 -10.852 1 82.81 573 GLY B C 1
ATOM 12719 O O . GLY B 1 573 ? 19.109 -0.317 -9.844 1 82.81 573 GLY B O 1
ATOM 12720 N N . VAL B 1 574 ? 19.594 0.545 -11.883 1 82.81 574 VAL B N 1
ATOM 12721 C CA . VAL B 1 574 ? 18.328 1.262 -11.961 1 82.81 574 VAL B CA 1
ATOM 12722 C C . VAL B 1 574 ? 17.688 1.016 -13.32 1 82.81 574 VAL B C 1
ATOM 12724 O O . VAL B 1 574 ? 18.359 0.981 -14.344 1 82.81 574 VAL B O 1
ATOM 12727 N N . SER B 1 575 ? 16.391 0.767 -13.273 1 86 575 SER B N 1
ATOM 12728 C CA . SER B 1 575 ? 15.688 0.574 -14.531 1 86 575 SER B CA 1
ATOM 12729 C C . SER B 1 575 ? 14.281 1.157 -14.469 1 86 575 SER B C 1
ATOM 12731 O O . SER B 1 575 ? 13.695 1.268 -13.391 1 86 575 SER B O 1
ATOM 12733 N N . TYR B 1 576 ? 13.805 1.68 -15.602 1 88.44 576 TYR B N 1
ATOM 12734 C CA . TYR B 1 576 ? 12.445 2.182 -15.789 1 88.44 576 TYR B CA 1
ATOM 12735 C C . TYR B 1 576 ? 11.867 1.697 -17.109 1 88.44 576 TYR B C 1
ATOM 12737 O O . TYR B 1 576 ? 12.547 1.699 -18.141 1 88.44 576 TYR B O 1
ATOM 12745 N N . GLU B 1 577 ? 10.617 1.214 -17.062 1 90.38 577 GLU B N 1
ATOM 12746 C CA . GLU B 1 577 ? 9.898 0.819 -18.281 1 90.38 577 GLU B CA 1
ATOM 12747 C C . GLU B 1 577 ? 8.43 1.234 -18.219 1 90.38 577 GLU B C 1
ATOM 12749 O O . GLU B 1 577 ? 7.816 1.184 -17.141 1 90.38 577 GLU B O 1
ATOM 12754 N N . LYS B 1 578 ? 7.863 1.656 -19.281 1 92.12 578 LYS B N 1
ATOM 12755 C CA . LYS B 1 578 ? 6.449 1.985 -19.438 1 92.12 578 LYS B CA 1
ATOM 12756 C C . LYS B 1 578 ? 5.875 1.391 -20.719 1 92.12 578 LYS B C 1
ATOM 12758 O O . LYS B 1 578 ? 6.434 1.581 -21.797 1 92.12 578 LYS B O 1
ATOM 12763 N N . ILE B 1 579 ? 4.785 0.656 -20.609 1 93.25 579 ILE B N 1
ATOM 12764 C CA . ILE B 1 579 ? 4.109 0.033 -21.75 1 93.25 579 ILE B CA 1
ATOM 12765 C C . ILE B 1 579 ? 2.631 0.417 -21.734 1 93.25 579 ILE B C 1
ATOM 12767 O O . ILE B 1 579 ? 2.033 0.587 -20.672 1 93.25 579 ILE B O 1
ATOM 12771 N N . ALA B 1 580 ? 2.127 0.598 -22.906 1 94.56 580 ALA B N 1
ATOM 12772 C CA . ALA B 1 580 ? 0.714 0.936 -23.047 1 94.56 580 ALA B CA 1
ATOM 12773 C C . ALA B 1 580 ? 0.076 0.139 -24.188 1 94.56 580 ALA B C 1
ATOM 12775 O O . ALA B 1 580 ? 0.758 -0.257 -25.125 1 94.56 580 ALA B O 1
ATOM 12776 N N . MET B 1 581 ? -1.179 -0.146 -24.078 1 94.88 581 MET B N 1
ATOM 12777 C CA . MET B 1 581 ? -1.952 -0.854 -25.094 1 94.88 581 MET B CA 1
ATOM 12778 C C . MET B 1 581 ? -3.357 -0.272 -25.203 1 94.88 581 MET B C 1
ATOM 12780 O O . MET B 1 581 ? -3.99 0.04 -24.203 1 94.88 581 MET B O 1
ATOM 12784 N N . LEU B 1 582 ? -3.805 -0.051 -26.406 1 96.06 582 LEU B N 1
ATOM 12785 C CA . LEU B 1 582 ? -5.176 0.322 -26.734 1 96.06 582 LEU B CA 1
ATOM 12786 C C . LEU B 1 582 ? -5.871 -0.79 -27.516 1 96.06 582 LEU B C 1
ATOM 12788 O O . LEU B 1 582 ? -5.301 -1.343 -28.453 1 96.06 582 LEU B O 1
ATOM 12792 N N . SER B 1 583 ? -7.105 -1.143 -27.141 1 96.19 583 SER B N 1
ATOM 12793 C CA . SER B 1 583 ? -7.766 -2.277 -27.781 1 96.19 583 SER B CA 1
ATOM 12794 C C . SER B 1 583 ? -9.25 -2.004 -27.984 1 96.19 583 SER B C 1
ATOM 12796 O O . SER B 1 583 ? -9.867 -1.275 -27.203 1 96.19 583 SER B O 1
ATOM 12798 N N . GLY B 1 584 ? -9.781 -2.518 -29.047 1 96.31 584 GLY B N 1
ATOM 12799 C CA . GLY B 1 584 ? -11.203 -2.574 -29.344 1 96.31 584 GLY B CA 1
ATOM 12800 C C . GLY B 1 584 ? -11.68 -3.965 -29.719 1 96.31 584 GLY B C 1
ATOM 12801 O O . GLY B 1 584 ? -10.977 -4.707 -30.406 1 96.31 584 GLY B O 1
ATOM 12802 N N . VAL B 1 585 ? -12.844 -4.395 -29.188 1 95.38 585 VAL B N 1
ATOM 12803 C CA . VAL B 1 585 ? -13.367 -5.73 -29.453 1 95.38 585 VAL B CA 1
ATOM 12804 C C . VAL B 1 585 ? -14.859 -5.645 -29.781 1 95.38 585 VAL B C 1
ATOM 12806 O O . VAL B 1 585 ? -15.594 -4.891 -29.141 1 95.38 585 VAL B O 1
ATOM 12809 N N . LEU B 1 586 ? -15.25 -6.254 -30.797 1 96.19 586 LEU B N 1
ATOM 12810 C CA . LEU B 1 586 ? -16.641 -6.5 -31.125 1 96.19 586 LEU B CA 1
ATOM 12811 C C . LEU B 1 586 ? -16.969 -7.992 -31.047 1 96.19 586 LEU B C 1
ATOM 12813 O O . LEU B 1 586 ? -16.266 -8.805 -31.656 1 96.19 586 LEU B O 1
ATOM 12817 N N . MET B 1 587 ? -17.969 -8.391 -30.266 1 94.5 587 MET B N 1
ATOM 12818 C CA . MET B 1 587 ? -18.344 -9.789 -30.094 1 94.5 587 MET B CA 1
ATOM 12819 C C . MET B 1 587 ? -19.859 -9.969 -30.281 1 94.5 587 MET B C 1
ATOM 12821 O O . MET B 1 587 ? -20.641 -9.125 -29.844 1 94.5 587 MET B O 1
ATOM 12825 N N . ALA B 1 588 ? -20.188 -11.086 -30.828 1 94.62 588 ALA B N 1
ATOM 12826 C CA . ALA B 1 588 ? -21.609 -11.414 -31.031 1 94.62 588 ALA B CA 1
ATOM 12827 C C . ALA B 1 588 ? -21.859 -12.898 -30.781 1 94.62 588 ALA B C 1
ATOM 12829 O O . ALA B 1 588 ? -21.047 -13.75 -31.156 1 94.62 588 ALA B O 1
ATOM 12830 N N . ASN B 1 589 ? -22.875 -13.203 -30.078 1 93.75 589 ASN B N 1
ATOM 12831 C CA . ASN B 1 589 ? -23.391 -14.555 -29.859 1 93.75 589 ASN B CA 1
ATOM 12832 C C . ASN B 1 589 ? -24.812 -14.695 -30.375 1 93.75 589 ASN B C 1
ATOM 12834 O O . ASN B 1 589 ? -25.672 -13.852 -30.094 1 93.75 589 ASN B O 1
ATOM 12838 N N . TYR B 1 590 ? -25.047 -15.688 -31.156 1 95.06 590 TYR B N 1
ATOM 12839 C CA . TYR B 1 590 ? -26.359 -15.953 -31.734 1 95.06 590 TYR B CA 1
ATOM 12840 C C . TYR B 1 590 ? -26.797 -17.391 -31.484 1 95.06 590 TYR B C 1
ATOM 12842 O O . TYR B 1 590 ? -25.969 -18.312 -31.609 1 95.06 590 TYR B O 1
ATOM 12850 N N . SER B 1 591 ? -28 -17.562 -31.047 1 95 591 SER B N 1
ATOM 12851 C CA . SER B 1 591 ? -28.578 -18.875 -30.844 1 95 591 SER B CA 1
ATOM 12852 C C . SER B 1 591 ? -29.938 -18.984 -31.531 1 95 591 SER B C 1
ATOM 12854 O O . SER B 1 591 ? -30.766 -18.094 -31.422 1 95 591 SER B O 1
ATOM 12856 N N . TYR B 1 592 ? -30.094 -20.078 -32.281 1 96.06 592 TYR B N 1
ATOM 12857 C CA . TYR B 1 592 ? -31.391 -20.391 -32.875 1 96.06 592 TYR B CA 1
ATOM 12858 C C . TYR B 1 592 ? -32.062 -21.578 -32.219 1 96.06 592 TYR B C 1
ATOM 12860 O O . TYR B 1 592 ? -31.547 -22.703 -32.281 1 96.06 592 TYR B O 1
ATOM 12868 N N . LYS B 1 593 ? -33.156 -21.375 -31.438 1 92.12 593 LYS B N 1
ATOM 12869 C CA . LYS B 1 593 ? -33.938 -22.375 -30.734 1 92.12 593 LYS B CA 1
ATOM 12870 C C . LYS B 1 593 ? -33.094 -23.109 -29.703 1 92.12 593 LYS B C 1
ATOM 12872 O O . LYS B 1 593 ? -33.375 -24.281 -29.391 1 92.12 593 LYS B O 1
ATOM 12877 N N . GLY B 1 594 ? -32 -22.531 -29.391 1 88.88 594 GLY B N 1
ATOM 12878 C CA . GLY B 1 594 ? -31.109 -23.203 -28.453 1 88.88 594 GLY B CA 1
ATOM 12879 C C . GLY B 1 594 ? -30.422 -24.406 -29.062 1 88.88 594 GLY B C 1
ATOM 12880 O O . GLY B 1 594 ? -29.844 -25.234 -28.344 1 88.88 594 GLY B O 1
ATOM 12881 N N . ARG B 1 595 ? -30.469 -24.578 -30.375 1 93.31 595 ARG B N 1
ATOM 12882 C CA . ARG B 1 595 ? -29.953 -25.734 -31.094 1 93.31 595 ARG B CA 1
ATOM 12883 C C . ARG B 1 595 ? -28.672 -25.375 -31.844 1 93.31 595 ARG B C 1
ATOM 12885 O O . ARG B 1 595 ? -27.703 -26.141 -31.828 1 93.31 595 ARG B O 1
ATOM 12892 N N . TYR B 1 596 ? -28.703 -24.297 -32.531 1 96.56 596 TYR B N 1
ATOM 12893 C CA . TYR B 1 596 ? -27.562 -23.812 -33.312 1 96.56 596 TYR B CA 1
ATOM 12894 C C . TYR B 1 596 ? -26.969 -22.562 -32.656 1 96.56 596 TYR B C 1
ATOM 12896 O O . TYR B 1 596 ? -27.672 -21.562 -32.469 1 96.56 596 TYR B O 1
ATOM 12904 N N . LEU B 1 597 ? -25.781 -22.719 -32.406 1 96.44 597 LEU B N 1
ATOM 12905 C CA . LEU B 1 597 ? -25.094 -21.641 -31.703 1 96.44 597 LEU B CA 1
ATOM 12906 C C . LEU B 1 597 ? -23.969 -21.078 -32.562 1 96.44 597 LEU B C 1
ATOM 12908 O O . LEU B 1 597 ? -23.25 -21.828 -33.25 1 96.44 597 LEU B O 1
ATOM 12912 N N . LEU B 1 598 ? -23.844 -19.766 -32.594 1 95.94 598 LEU B N 1
ATOM 12913 C CA . LEU B 1 598 ? -22.797 -19.062 -33.344 1 95.94 598 LEU B CA 1
ATOM 12914 C C . LEU B 1 598 ? -22.156 -17.984 -32.469 1 95.94 598 LEU B C 1
ATOM 12916 O O . LEU B 1 598 ? -22.844 -17.234 -31.781 1 95.94 598 LEU B O 1
ATOM 12920 N N . LYS B 1 599 ? -20.875 -18 -32.438 1 94.44 599 LYS B N 1
ATOM 12921 C CA . LYS B 1 599 ? -20.078 -16.953 -31.797 1 94.44 599 LYS B CA 1
ATOM 12922 C C . LYS B 1 599 ? -19.078 -16.328 -32.781 1 94.44 599 LYS B C 1
ATOM 12924 O O . LYS B 1 599 ? -18.438 -17.047 -33.531 1 94.44 599 LYS B O 1
ATOM 12929 N N . ALA B 1 600 ? -19.016 -15.008 -32.781 1 94.75 600 ALA B N 1
ATOM 12930 C CA . ALA B 1 600 ? -18.047 -14.289 -33.625 1 94.75 600 ALA B CA 1
ATOM 12931 C C . ALA B 1 600 ? -17.453 -13.102 -32.875 1 94.75 600 ALA B C 1
ATOM 12933 O O . ALA B 1 600 ? -18.141 -12.445 -32.094 1 94.75 600 ALA B O 1
ATOM 12934 N N . SER B 1 601 ? -16.188 -12.914 -33.094 1 93.75 601 SER B N 1
ATOM 12935 C CA . SER B 1 601 ? -15.547 -11.758 -32.469 1 93.75 601 SER B CA 1
ATOM 12936 C C . SER B 1 601 ? -14.414 -11.219 -33.344 1 93.75 601 SER B C 1
ATOM 12938 O O . SER B 1 601 ? -13.844 -11.945 -34.156 1 93.75 601 SER B O 1
ATOM 12940 N N . MET B 1 602 ? -14.164 -9.945 -33.25 1 95.56 602 MET B N 1
ATOM 12941 C CA . MET B 1 602 ? -13.039 -9.242 -33.844 1 95.56 602 MET B CA 1
ATOM 12942 C C . MET B 1 602 ? -12.367 -8.312 -32.844 1 95.56 602 MET B C 1
ATOM 12944 O O . MET B 1 602 ? -13.023 -7.461 -32.25 1 95.56 602 MET B O 1
ATOM 12948 N N . ARG B 1 603 ? -11.078 -8.469 -32.688 1 95.38 603 ARG B N 1
ATOM 12949 C CA . ARG B 1 603 ? -10.328 -7.633 -31.75 1 95.38 603 ARG B CA 1
ATOM 12950 C C . ARG B 1 603 ? -9.172 -6.938 -32.438 1 95.38 603 ARG B C 1
ATOM 12952 O O . ARG B 1 603 ? -8.508 -7.531 -33.312 1 95.38 603 ARG B O 1
ATOM 12959 N N . ALA B 1 604 ? -9.008 -5.676 -32.188 1 96.12 604 ALA B N 1
ATOM 12960 C CA . ALA B 1 604 ? -7.852 -4.887 -32.594 1 96.12 604 ALA B CA 1
ATOM 12961 C C . ALA B 1 604 ? -7.027 -4.422 -31.406 1 96.12 604 ALA B C 1
ATOM 12963 O O . ALA B 1 604 ? -7.574 -3.887 -30.438 1 96.12 604 ALA B O 1
ATOM 12964 N N . ASP B 1 605 ? -5.746 -4.691 -31.5 1 95.94 605 ASP B N 1
ATOM 12965 C CA . ASP B 1 605 ? -4.848 -4.285 -30.422 1 95.94 605 ASP B CA 1
ATOM 12966 C C . ASP B 1 605 ? -3.742 -3.371 -30.953 1 95.94 605 ASP B C 1
ATOM 12968 O O . ASP B 1 605 ? -3.154 -3.641 -32 1 95.94 605 ASP B O 1
ATOM 12972 N N . GLY B 1 606 ? -3.545 -2.246 -30.25 1 96 606 GLY B N 1
ATOM 12973 C CA . GLY B 1 606 ? -2.385 -1.395 -30.453 1 96 606 GLY B CA 1
ATOM 12974 C C . GLY B 1 606 ? -1.396 -1.438 -29.312 1 96 606 GLY B C 1
ATOM 12975 O O . GLY B 1 606 ? -1.722 -1.047 -28.188 1 96 606 GLY B O 1
ATOM 12976 N N . SER B 1 607 ? -0.122 -1.91 -29.594 1 94.44 607 SER B N 1
ATOM 12977 C CA . SER B 1 607 ? 0.89 -2.07 -28.547 1 94.44 607 SER B CA 1
ATOM 12978 C C . SER B 1 607 ? 2.025 -1.066 -28.734 1 94.44 607 SER B C 1
ATOM 12980 O O . SER B 1 607 ? 2.496 -0.841 -29.844 1 94.44 607 SER B O 1
ATOM 12982 N N . SER B 1 608 ? 2.467 -0.459 -27.625 1 93.88 608 SER B N 1
ATOM 12983 C CA . SER B 1 608 ? 3.572 0.492 -27.641 1 93.88 608 SER B CA 1
ATOM 12984 C C . SER B 1 608 ? 4.91 -0.218 -27.844 1 93.88 608 SER B C 1
ATOM 12986 O O . SER B 1 608 ? 5.941 0.43 -28.031 1 93.88 608 SER B O 1
ATOM 12988 N N . LYS B 1 609 ? 4.98 -1.494 -27.828 1 91.31 609 LYS B N 1
ATOM 12989 C CA . LYS B 1 609 ? 6.219 -2.256 -27.969 1 91.31 609 LYS B CA 1
ATOM 12990 C C . LYS B 1 609 ? 6.668 -2.305 -29.438 1 91.31 609 LYS B C 1
ATOM 12992 O O . LYS B 1 609 ? 7.816 -2.645 -29.719 1 91.31 609 LYS B O 1
ATOM 12997 N N . PHE B 1 610 ? 5.746 -1.996 -30.25 1 93.56 610 PHE B N 1
ATOM 12998 C CA . PHE B 1 610 ? 6.062 -1.973 -31.672 1 93.56 610 PHE B CA 1
ATOM 12999 C C . PHE B 1 610 ? 6.18 -0.539 -32.156 1 93.56 610 PHE B C 1
ATOM 13001 O O . PHE B 1 610 ? 5.664 0.389 -31.547 1 93.56 610 PHE B O 1
ATOM 13008 N N . SER B 1 611 ? 6.879 -0.454 -33.312 1 93.19 611 SER B N 1
ATOM 13009 C CA . SER B 1 611 ? 6.992 0.862 -33.906 1 93.19 611 SER B CA 1
ATOM 13010 C C . SER B 1 611 ? 5.629 1.396 -34.344 1 93.19 611 SER B C 1
ATOM 13012 O O . SER B 1 611 ? 4.691 0.622 -34.531 1 93.19 611 SER B O 1
ATOM 13014 N N . PRO B 1 612 ? 5.477 2.705 -34.469 1 90.94 612 PRO B N 1
ATOM 13015 C CA . PRO B 1 612 ? 4.184 3.295 -34.812 1 90.94 612 PRO B CA 1
ATOM 13016 C C . PRO B 1 612 ? 3.621 2.736 -36.125 1 90.94 612 PRO B C 1
ATOM 13018 O O . PRO B 1 612 ? 2.4 2.654 -36.281 1 90.94 612 PRO B O 1
ATOM 13021 N N . ASP B 1 613 ? 4.445 2.307 -37 1 90.19 613 ASP B N 1
ATOM 13022 C CA . ASP B 1 613 ? 3.988 1.804 -38.281 1 90.19 613 ASP B CA 1
ATOM 13023 C C . ASP B 1 613 ? 3.473 0.371 -38.156 1 90.19 613 ASP B C 1
ATOM 13025 O O . ASP B 1 613 ? 2.705 -0.091 -39 1 90.19 613 ASP B O 1
ATOM 13029 N N . ASN B 1 614 ? 3.828 -0.381 -37.156 1 92.12 614 ASN B N 1
ATOM 13030 C CA . ASN B 1 614 ? 3.471 -1.788 -37 1 92.12 614 ASN B CA 1
ATOM 13031 C C . ASN B 1 614 ? 2.74 -2.049 -35.688 1 92.12 614 ASN B C 1
ATOM 13033 O O . ASN B 1 614 ? 2.641 -3.195 -35.25 1 92.12 614 ASN B O 1
ATOM 13037 N N . ARG B 1 615 ? 2.223 -1.118 -35.062 1 93.06 615 ARG B N 1
ATOM 13038 C CA . ARG B 1 615 ? 1.735 -1.248 -33.688 1 93.06 615 ARG B CA 1
ATOM 13039 C C . ARG B 1 615 ? 0.372 -1.929 -33.656 1 93.06 615 ARG B C 1
ATOM 13041 O O . ARG B 1 615 ? 0.003 -2.543 -32.656 1 93.06 615 ARG B O 1
ATOM 13048 N N . TRP B 1 616 ? -0.428 -1.872 -34.719 1 95.12 616 TRP B N 1
ATOM 13049 C CA . TRP B 1 616 ? -1.798 -2.371 -34.656 1 95.12 616 TRP B CA 1
ATOM 13050 C C . TRP B 1 616 ? -1.89 -3.77 -35.281 1 95.12 616 TRP B C 1
ATOM 13052 O O . TRP B 1 616 ? -1.271 -4.051 -36.312 1 95.12 616 TRP B O 1
ATOM 13062 N N . GLY B 1 617 ? -2.543 -4.707 -34.594 1 94.25 617 GLY B N 1
ATOM 13063 C CA . GLY B 1 617 ? -2.908 -6.027 -35.062 1 94.25 617 GLY B CA 1
ATOM 13064 C C . GLY B 1 617 ? -4.402 -6.281 -35.062 1 94.25 617 GLY B C 1
ATOM 13065 O O . GLY B 1 617 ? -5.102 -5.797 -34.156 1 94.25 617 GLY B O 1
ATOM 13066 N N . PHE B 1 618 ? -4.934 -7.016 -36 1 95.12 618 PHE B N 1
ATOM 13067 C CA . PHE B 1 618 ? -6.344 -7.379 -36.094 1 95.12 618 PHE B CA 1
ATOM 13068 C C . PHE B 1 618 ? -6.516 -8.891 -36.031 1 95.12 618 PHE B C 1
ATOM 13070 O O . PHE B 1 618 ? -5.875 -9.625 -36.781 1 95.12 618 PHE B O 1
ATOM 13077 N N . PHE B 1 619 ? -7.391 -9.398 -35.219 1 94.88 619 PHE B N 1
ATOM 13078 C CA . PHE B 1 619 ? -7.465 -10.82 -34.906 1 94.88 619 PHE B CA 1
ATOM 13079 C C . PHE B 1 619 ? -8.914 -11.297 -34.906 1 94.88 619 PHE B C 1
ATOM 13081 O O . PHE B 1 619 ? -9.602 -11.156 -33.875 1 94.88 619 PHE B O 1
ATOM 13088 N N . PRO B 1 620 ? -9.398 -11.93 -35.844 1 95.25 620 PRO B N 1
ATOM 13089 C CA . PRO B 1 620 ? -10.758 -12.469 -35.875 1 95.25 620 PRO B CA 1
ATOM 13090 C C . PRO B 1 620 ? -10.867 -13.859 -35.281 1 95.25 620 PRO B C 1
ATOM 13092 O O . PRO B 1 620 ? -9.883 -14.609 -35.25 1 95.25 620 PRO B O 1
ATOM 13095 N N . SER B 1 621 ? -11.992 -14.242 -34.781 1 94.88 621 SER B N 1
ATOM 13096 C CA . SER B 1 621 ? -12.281 -15.57 -34.25 1 94.88 621 SER B CA 1
ATOM 13097 C C . SER B 1 621 ? -13.766 -15.914 -34.406 1 94.88 621 SER B C 1
ATOM 13099 O O . SER B 1 621 ? -14.609 -15.023 -34.5 1 94.88 621 SER B O 1
ATOM 13101 N N . GLY B 1 622 ? -14.062 -17.188 -34.5 1 95 622 GLY B N 1
ATOM 13102 C CA . GLY B 1 622 ? -15.43 -17.688 -34.625 1 95 622 GLY B CA 1
ATOM 13103 C C . GLY B 1 622 ? -15.594 -19.094 -34.094 1 95 622 GLY B C 1
ATOM 13104 O O . GLY B 1 622 ? -14.625 -19.859 -34 1 95 622 GLY B O 1
ATOM 13105 N N . ALA B 1 623 ? -16.812 -19.438 -33.75 1 96.44 623 ALA B N 1
ATOM 13106 C CA . ALA B 1 623 ? -17.125 -20.781 -33.25 1 96.44 623 ALA B CA 1
ATOM 13107 C C . ALA B 1 623 ? -18.547 -21.172 -33.594 1 96.44 623 ALA B C 1
ATOM 13109 O O . ALA B 1 623 ? -19.438 -20.328 -33.688 1 96.44 623 ALA B O 1
ATOM 13110 N N . LEU B 1 624 ? -18.766 -22.469 -33.812 1 96.69 624 LEU B N 1
ATOM 13111 C CA . LEU B 1 624 ? -20.062 -23.078 -34.125 1 96.69 624 LEU B CA 1
ATOM 13112 C C . LEU B 1 624 ? -20.391 -24.156 -33.094 1 96.69 624 LEU B C 1
ATOM 13114 O O . LEU B 1 624 ? -19.516 -24.938 -32.688 1 96.69 624 LEU B O 1
ATOM 13118 N N . GLY B 1 625 ? -21.578 -24.125 -32.656 1 96.5 625 GLY B N 1
ATOM 13119 C CA . GLY B 1 625 ? -22.109 -25.172 -31.797 1 96.5 625 GLY B CA 1
ATOM 13120 C C . GLY B 1 625 ? -23.406 -25.781 -32.312 1 96.5 625 GLY B C 1
ATOM 13121 O O . GLY B 1 625 ? -24.25 -25.062 -32.844 1 96.5 625 GLY B O 1
ATOM 13122 N N . TRP B 1 626 ? -23.516 -27.125 -32.188 1 97.5 626 TRP B N 1
ATOM 13123 C CA . TRP B 1 626 ? -24.703 -27.859 -32.594 1 97.5 626 TRP B CA 1
ATOM 13124 C C . TRP B 1 626 ? -25.141 -28.828 -31.5 1 97.5 626 TRP B C 1
ATOM 13126 O O . TRP B 1 626 ? -24.453 -29.812 -31.219 1 97.5 626 TRP B O 1
ATOM 13136 N N . ARG B 1 627 ? -26.234 -28.469 -30.922 1 96.5 627 ARG B N 1
ATOM 13137 C CA . ARG B 1 627 ? -26.812 -29.391 -29.938 1 96.5 627 ARG B CA 1
ATOM 13138 C C . ARG B 1 627 ? -27.672 -30.438 -30.625 1 96.5 627 ARG B C 1
ATOM 13140 O O . ARG B 1 627 ? -28.891 -30.281 -30.734 1 96.5 627 ARG B O 1
ATOM 13147 N N . VAL B 1 628 ? -27.156 -31.516 -30.859 1 96.19 628 VAL B N 1
ATOM 13148 C CA . VAL B 1 628 ? -27.781 -32.594 -31.641 1 96.19 628 VAL B CA 1
ATOM 13149 C C . VAL B 1 628 ? -28.938 -33.188 -30.844 1 96.19 628 VAL B C 1
ATOM 13151 O O . VAL B 1 628 ? -29.938 -33.625 -31.422 1 96.19 628 VAL B O 1
ATOM 13154 N N . SER B 1 629 ? -28.812 -33.219 -29.594 1 93.25 629 SER B N 1
ATOM 13155 C CA . SER B 1 629 ? -29.828 -33.812 -28.734 1 93.25 629 SER B CA 1
ATOM 13156 C C . SER B 1 629 ? -31.156 -33.062 -28.844 1 93.25 629 SER B C 1
ATOM 13158 O O . SER B 1 629 ? -32.219 -33.594 -28.484 1 93.25 629 SER B O 1
ATOM 13160 N N . GLU B 1 630 ? -31.078 -31.812 -29.297 1 91.56 630 GLU B N 1
ATOM 13161 C CA . GLU B 1 630 ? -32.281 -31.016 -29.406 1 91.56 630 GLU B CA 1
ATOM 13162 C C . GLU B 1 630 ? -32.969 -31.203 -30.75 1 91.56 630 GLU B C 1
ATOM 13164 O O . GLU B 1 630 ? -34.062 -30.672 -30.984 1 91.56 630 GLU B O 1
ATOM 13169 N N . GLU B 1 631 ? -32.438 -32.062 -31.609 1 94.5 631 GLU B N 1
ATOM 13170 C CA . GLU B 1 631 ? -33.031 -32.344 -32.906 1 94.5 631 GLU B CA 1
ATOM 13171 C C . GLU B 1 631 ? -34.219 -33.312 -32.75 1 94.5 631 GLU B C 1
ATOM 13173 O O . GLU B 1 631 ? -34.156 -34.219 -31.922 1 94.5 631 GLU B O 1
ATOM 13178 N N . GLU B 1 632 ? -35.094 -33.219 -33.75 1 91.5 632 GLU B N 1
ATOM 13179 C CA . GLU B 1 632 ? -36.281 -34.094 -33.719 1 91.5 632 GLU B CA 1
ATOM 13180 C C . GLU B 1 632 ? -35.906 -35.562 -34 1 91.5 632 GLU B C 1
ATOM 13182 O O . GLU B 1 632 ? -36.438 -36.469 -33.375 1 91.5 632 GLU B O 1
ATOM 13187 N N . PHE B 1 633 ? -35.062 -35.75 -34.844 1 93.25 633 PHE B N 1
ATOM 13188 C CA . PHE B 1 633 ? -34.656 -37.094 -35.156 1 93.25 633 PHE B CA 1
ATOM 13189 C C . PHE B 1 633 ? -34 -37.781 -33.969 1 93.25 633 PHE B C 1
ATOM 13191 O O . PHE B 1 633 ? -34.094 -39 -33.812 1 93.25 633 PHE B O 1
ATOM 13198 N N . PHE B 1 634 ? -33.312 -37.031 -33.188 1 92.75 634 PHE B N 1
ATOM 13199 C CA . PHE B 1 634 ? -32.625 -37.562 -32 1 92.75 634 PHE B CA 1
ATOM 13200 C C . PHE B 1 634 ? -33.656 -37.906 -30.922 1 92.75 634 PHE B C 1
ATOM 13202 O O . PHE B 1 634 ? -33.531 -38.969 -30.281 1 92.75 634 PHE B O 1
ATOM 13209 N N . LYS B 1 635 ? -34.594 -37.125 -30.812 1 89.56 635 LYS B N 1
ATOM 13210 C CA . LYS B 1 635 ? -35.625 -37.312 -29.781 1 89.56 635 LYS B CA 1
ATOM 13211 C C . LYS B 1 635 ? -36.562 -38.469 -30.125 1 89.56 635 LYS B C 1
ATOM 13213 O O . LYS B 1 635 ? -37.188 -39.031 -29.25 1 89.56 635 LYS B O 1
ATOM 13218 N N . ASN B 1 636 ? -36.625 -38.875 -31.375 1 91.19 636 ASN B N 1
ATOM 13219 C CA . ASN B 1 636 ? -37.531 -39.906 -31.828 1 91.19 636 ASN B CA 1
ATOM 13220 C C . ASN B 1 636 ? -36.969 -41.312 -31.484 1 91.19 636 ASN B C 1
ATOM 13222 O O . ASN B 1 636 ? -37.719 -42.281 -31.531 1 91.19 636 ASN B O 1
ATOM 13226 N N . VAL B 1 637 ? -35.719 -41.281 -31.234 1 92.56 637 VAL B N 1
ATOM 13227 C CA . VAL B 1 637 ? -35.125 -42.531 -30.781 1 92.56 637 VAL B CA 1
ATOM 13228 C C . VAL B 1 637 ? -35.25 -42.656 -29.266 1 92.56 637 VAL B C 1
ATOM 13230 O O . VAL B 1 637 ? -34.562 -41.938 -28.531 1 92.56 637 VAL B O 1
ATOM 13233 N N . SER B 1 638 ? -36.031 -43.594 -28.766 1 88.5 638 SER B N 1
ATOM 13234 C CA . SER B 1 638 ? -36.438 -43.688 -27.359 1 88.5 638 SER B CA 1
ATOM 13235 C C . SER B 1 638 ? -35.219 -43.844 -26.453 1 88.5 638 SER B C 1
ATOM 13237 O O . SER B 1 638 ? -35.156 -43.219 -25.391 1 88.5 638 SER B O 1
ATOM 13239 N N . TRP B 1 639 ? -34.281 -44.594 -26.875 1 92.06 639 TRP B N 1
ATOM 13240 C CA . TRP B 1 639 ? -33.125 -44.844 -26.031 1 92.06 639 TRP B CA 1
ATOM 13241 C C . TRP B 1 639 ? -32.312 -43.562 -25.875 1 92.06 639 TRP B C 1
ATOM 13243 O O . TRP B 1 639 ? -31.812 -43.281 -24.781 1 92.06 639 TRP B O 1
ATOM 13253 N N . LEU B 1 640 ? -32.125 -42.844 -26.906 1 91.81 640 LEU B N 1
ATOM 13254 C CA . LEU B 1 640 ? -31.328 -41.625 -26.891 1 91.81 640 LEU B CA 1
ATOM 13255 C C . LEU B 1 640 ? -32.031 -40.562 -26.047 1 91.81 640 LEU B C 1
ATOM 13257 O O . LEU B 1 640 ? -31.391 -39.875 -25.25 1 91.81 640 LEU B O 1
ATOM 13261 N N . GLU B 1 641 ? -33.219 -40.438 -26.234 1 88.5 641 GLU B N 1
ATOM 13262 C CA . GLU B 1 641 ? -33.969 -39.438 -25.5 1 88.5 641 GLU B CA 1
ATOM 13263 C C . GLU B 1 641 ? -33.969 -39.719 -24 1 88.5 641 GLU B C 1
ATOM 13265 O O . GLU B 1 641 ? -33.906 -38.781 -23.203 1 88.5 641 GLU B O 1
ATOM 13270 N N . LYS B 1 642 ? -33.969 -41 -23.688 1 89.31 642 LYS B N 1
ATOM 13271 C CA . LYS B 1 642 ? -34.062 -41.375 -22.281 1 89.31 642 LYS B CA 1
ATOM 13272 C C . LYS B 1 642 ? -32.688 -41.281 -21.609 1 89.31 642 LYS B C 1
ATOM 13274 O O . LYS B 1 642 ? -32.594 -40.875 -20.438 1 89.31 642 LYS B O 1
ATOM 13279 N N . ASN B 1 643 ? -31.641 -41.625 -22.328 1 92.19 643 ASN B N 1
ATOM 13280 C CA . ASN B 1 643 ? -30.344 -41.812 -21.688 1 92.19 643 ASN B CA 1
ATOM 13281 C C . ASN B 1 643 ? -29.375 -40.688 -21.984 1 92.19 643 ASN B C 1
ATOM 13283 O O . ASN B 1 643 ? -28.375 -40.5 -21.297 1 92.19 643 ASN B O 1
ATOM 13287 N N . VAL B 1 644 ? -29.656 -39.875 -23.016 1 94.5 644 VAL B N 1
ATOM 13288 C CA . VAL B 1 644 ? -28.766 -38.812 -23.406 1 94.5 644 VAL B CA 1
ATOM 13289 C C . VAL B 1 644 ? -29.438 -37.469 -23.141 1 94.5 644 VAL B C 1
ATOM 13291 O O . VAL B 1 644 ? -30.422 -37.125 -23.797 1 94.5 644 VAL B O 1
ATOM 13294 N N . ASN B 1 645 ? -28.906 -36.781 -22.188 1 90.31 645 ASN B N 1
ATOM 13295 C CA . ASN B 1 645 ? -29.484 -35.469 -21.812 1 90.31 645 ASN B CA 1
ATOM 13296 C C . ASN B 1 645 ? -28.984 -34.375 -22.719 1 90.31 645 ASN B C 1
ATOM 13298 O O . ASN B 1 645 ? -29.719 -33.406 -23 1 90.31 645 ASN B O 1
ATOM 13302 N N . ASN B 1 646 ? -27.766 -34.469 -23.109 1 92.5 646 ASN B N 1
ATOM 13303 C CA . ASN B 1 646 ? -27.172 -33.469 -23.969 1 92.5 646 ASN B CA 1
ATOM 13304 C C . ASN B 1 646 ? -26.062 -34.031 -24.844 1 92.5 646 ASN B C 1
ATOM 13306 O O . ASN B 1 646 ? -25.234 -34.812 -24.375 1 92.5 646 ASN B O 1
ATOM 13310 N N . LEU B 1 647 ? -26.094 -33.812 -26.078 1 96.25 647 LEU B N 1
ATOM 13311 C CA . LEU B 1 647 ? -25.031 -34.062 -27.047 1 96.25 647 LEU B CA 1
ATOM 13312 C C . LEU B 1 647 ? -24.75 -32.844 -27.891 1 96.25 647 LEU B C 1
ATOM 13314 O O . LEU B 1 647 ? -25.594 -32.438 -28.703 1 96.25 647 LEU B O 1
ATOM 13318 N N . LYS B 1 648 ? -23.641 -32.281 -27.703 1 96.38 648 LYS B N 1
ATOM 13319 C CA . LYS B 1 648 ? -23.297 -31.031 -28.375 1 96.38 648 LYS B CA 1
ATOM 13320 C C . LYS B 1 648 ? -21.953 -31.172 -29.094 1 96.38 648 LYS B C 1
ATOM 13322 O O . LYS B 1 648 ? -20.984 -31.656 -28.531 1 96.38 648 LYS B O 1
ATOM 13327 N N . LEU B 1 649 ? -21.922 -30.781 -30.344 1 97.25 649 LEU B N 1
ATOM 13328 C CA . LEU B 1 649 ? -20.688 -30.656 -31.125 1 97.25 649 LEU B CA 1
ATOM 13329 C C . LEU B 1 649 ? -20.266 -29.188 -31.219 1 97.25 649 LEU B C 1
ATOM 13331 O O . LEU B 1 649 ? -21.109 -28.297 -31.391 1 97.25 649 LEU B O 1
ATOM 13335 N N . ARG B 1 650 ? -19.016 -28.969 -31.031 1 96.44 650 ARG B N 1
ATOM 13336 C CA . ARG B 1 650 ? -18.484 -27.625 -31.094 1 96.44 650 ARG B CA 1
ATOM 13337 C C . ARG B 1 650 ? -17.281 -27.547 -32.031 1 96.44 650 ARG B C 1
ATOM 13339 O O . ARG B 1 650 ? -16.453 -28.453 -32.062 1 96.44 650 ARG B O 1
ATOM 13346 N N . PHE B 1 651 ? -17.172 -26.469 -32.781 1 97 651 PHE B N 1
ATOM 13347 C CA . PHE B 1 651 ? -16.062 -26.156 -33.688 1 97 651 PHE B CA 1
ATOM 13348 C C . PHE B 1 651 ? -15.648 -24.703 -33.562 1 97 651 PHE B C 1
ATOM 13350 O O . PHE B 1 651 ? -16.5 -23.812 -33.562 1 97 651 PHE B O 1
ATOM 13357 N N . SER B 1 652 ? -14.367 -24.484 -33.344 1 96 652 SER B N 1
ATOM 13358 C CA . SER B 1 652 ? -13.906 -23.109 -33.25 1 96 652 SER B CA 1
ATOM 13359 C C . SER B 1 652 ? -12.641 -22.891 -34.062 1 96 652 SER B C 1
ATOM 13361 O O . SER B 1 652 ? -11.859 -23.828 -34.281 1 96 652 SER B O 1
ATOM 13363 N N . TYR B 1 653 ? -12.477 -21.641 -34.531 1 95.94 653 TYR B N 1
ATOM 13364 C CA . TYR B 1 653 ? -11.305 -21.203 -35.281 1 95.94 653 TYR B CA 1
ATOM 13365 C C . TYR B 1 653 ? -11.055 -19.719 -35.062 1 95.94 653 TYR B C 1
ATOM 13367 O O . TYR B 1 653 ? -12 -18.922 -35 1 95.94 653 TYR B O 1
ATOM 13375 N N . GLY B 1 654 ? -9.781 -19.375 -34.969 1 94.38 654 GLY B N 1
ATOM 13376 C CA . GLY B 1 654 ? -9.484 -17.953 -34.812 1 94.38 654 GLY B CA 1
ATOM 13377 C C . GLY B 1 654 ? -7.996 -17.672 -34.75 1 94.38 654 GLY B C 1
ATOM 13378 O O . GLY B 1 654 ? -7.172 -18.562 -34.938 1 94.38 654 GLY B O 1
ATOM 13379 N N . GLN B 1 655 ? -7.707 -16.312 -34.531 1 93.88 655 GLN B N 1
ATOM 13380 C CA . GLN B 1 655 ? -6.34 -15.828 -34.406 1 93.88 655 GLN B CA 1
ATOM 13381 C C . GLN B 1 655 ? -6.172 -14.938 -33.188 1 93.88 655 GLN B C 1
ATOM 13383 O O . GLN B 1 655 ? -7.117 -14.258 -32.781 1 93.88 655 GLN B O 1
ATOM 13388 N N . VAL B 1 656 ? -5.004 -15.047 -32.625 1 91.62 656 VAL B N 1
ATOM 13389 C CA . VAL B 1 656 ? -4.641 -14.172 -31.516 1 91.62 656 VAL B CA 1
ATOM 13390 C C . VAL B 1 656 ? -3.205 -13.688 -31.688 1 91.62 656 VAL B C 1
ATOM 13392 O O . VAL B 1 656 ? -2.338 -14.438 -32.156 1 91.62 656 VAL B O 1
ATOM 13395 N N . GLY B 1 657 ? -3.014 -12.422 -31.359 1 89.44 657 GLY B N 1
ATOM 13396 C CA . GLY B 1 657 ? -1.671 -11.875 -31.422 1 89.44 657 GLY B CA 1
ATOM 13397 C C . GLY B 1 657 ? -0.877 -12.07 -30.156 1 89.44 657 GLY B C 1
ATOM 13398 O O . GLY B 1 657 ? -1.436 -12.453 -29.125 1 89.44 657 GLY B O 1
ATOM 13399 N N . ASN B 1 658 ? 0.447 -11.898 -30.219 1 88.25 658 ASN B N 1
ATOM 13400 C CA . ASN B 1 658 ? 1.357 -11.938 -29.078 1 88.25 658 ASN B CA 1
ATOM 13401 C C . ASN B 1 658 ? 2.391 -10.812 -29.156 1 88.25 658 ASN B C 1
ATOM 13403 O O . ASN B 1 658 ? 3.053 -10.641 -30.172 1 88.25 658 ASN B O 1
ATOM 13407 N N . ASP B 1 659 ? 2.449 -10.023 -28.094 1 86.31 659 ASP B N 1
ATOM 13408 C CA . ASP B 1 659 ? 3.416 -8.93 -28.062 1 86.31 659 ASP B CA 1
ATOM 13409 C C . ASP B 1 659 ? 4.387 -9.102 -26.891 1 86.31 659 ASP B C 1
ATOM 13411 O O . ASP B 1 659 ? 4.934 -8.125 -26.375 1 86.31 659 ASP B O 1
ATOM 13415 N N . GLN B 1 660 ? 4.492 -10.297 -26.328 1 81.88 660 GLN B N 1
ATOM 13416 C CA . GLN B 1 660 ? 5.312 -10.508 -25.141 1 81.88 660 GLN B CA 1
ATOM 13417 C C . GLN B 1 660 ? 6.801 -10.453 -25.484 1 81.88 660 GLN B C 1
ATOM 13419 O O . GLN B 1 660 ? 7.508 -11.461 -25.375 1 81.88 660 GLN B O 1
ATOM 13424 N N . ILE B 1 661 ? 7.281 -9.336 -25.844 1 80.31 661 ILE B N 1
ATOM 13425 C CA . ILE B 1 661 ? 8.688 -9.039 -26.094 1 80.31 661 ILE B CA 1
ATOM 13426 C C . ILE B 1 661 ? 9.148 -7.914 -25.172 1 80.31 661 ILE B C 1
ATOM 13428 O O . ILE B 1 661 ? 8.336 -7.273 -24.516 1 80.31 661 ILE B O 1
ATOM 13432 N N . ALA B 1 662 ? 10.383 -7.812 -25.188 1 80.25 662 ALA B N 1
ATOM 13433 C CA . ALA B 1 662 ? 10.922 -6.75 -24.328 1 80.25 662 ALA B CA 1
ATOM 13434 C C . ALA B 1 662 ? 10.43 -5.383 -24.797 1 80.25 662 ALA B C 1
ATOM 13436 O O . ALA B 1 662 ? 10.281 -5.133 -25.984 1 80.25 662 ALA B O 1
ATOM 13437 N N . PRO B 1 663 ? 10.227 -4.52 -23.875 1 85.56 663 PRO B N 1
ATOM 13438 C CA . PRO B 1 663 ? 9.82 -3.162 -24.25 1 85.56 663 PRO B CA 1
ATOM 13439 C C . PRO B 1 663 ? 10.891 -2.434 -25.062 1 85.56 663 PRO B C 1
ATOM 13441 O O . PRO B 1 663 ? 12.086 -2.629 -24.828 1 85.56 663 PRO B O 1
ATOM 13444 N N . TYR B 1 664 ? 10.516 -1.646 -26.031 1 85.69 664 TYR B N 1
ATOM 13445 C CA . TYR B 1 664 ? 11.359 -0.769 -26.844 1 85.69 664 TYR B CA 1
ATOM 13446 C C . TYR B 1 664 ? 12.25 -1.576 -27.781 1 85.69 664 TYR B C 1
ATOM 13448 O O . TYR B 1 664 ? 13.32 -1.12 -28.172 1 85.69 664 TYR B O 1
ATOM 13456 N N . ALA B 1 665 ? 11.906 -2.795 -28.031 1 82.62 665 ALA B N 1
ATOM 13457 C CA . ALA B 1 665 ? 12.727 -3.668 -28.875 1 82.62 665 ALA B CA 1
ATOM 13458 C C . ALA B 1 665 ? 12.891 -3.082 -30.281 1 82.62 665 ALA B C 1
ATOM 13460 O O . ALA B 1 665 ? 13.852 -3.408 -30.984 1 82.62 665 ALA B O 1
ATOM 13461 N N . TYR B 1 666 ? 12.055 -2.221 -30.688 1 86.81 666 TYR B N 1
ATOM 13462 C CA . TYR B 1 666 ? 12.102 -1.651 -32.031 1 86.81 666 TYR B CA 1
ATOM 13463 C C . TYR B 1 666 ? 13.109 -0.504 -32.094 1 86.81 666 TYR B C 1
ATOM 13465 O O . TYR B 1 666 ? 13.508 -0.087 -33.188 1 86.81 666 TYR B O 1
ATOM 13473 N N . ALA B 1 667 ? 13.508 -0.028 -30.938 1 84.56 667 ALA B N 1
ATOM 13474 C CA . ALA B 1 667 ? 14.383 1.142 -30.891 1 84.56 667 ALA B CA 1
ATOM 13475 C C . ALA B 1 667 ? 15.797 0.749 -30.484 1 84.56 667 ALA B C 1
ATOM 13477 O O . ALA B 1 667 ? 16.016 -0.304 -29.891 1 84.56 667 ALA B O 1
ATOM 13478 N N . GLN B 1 668 ? 16.703 1.58 -30.906 1 82.81 668 GLN B N 1
ATOM 13479 C CA . GLN B 1 668 ? 18.078 1.418 -30.453 1 82.81 668 GLN B CA 1
ATOM 13480 C C . GLN B 1 668 ? 18.234 1.882 -29.016 1 82.81 668 GLN B C 1
ATOM 13482 O O . GLN B 1 668 ? 17.656 2.895 -28.609 1 82.81 668 GLN B O 1
ATOM 13487 N N . THR B 1 669 ? 18.875 1.017 -28.25 1 77.88 669 THR B N 1
ATOM 13488 C CA . THR B 1 669 ? 19.109 1.392 -26.859 1 77.88 669 THR B CA 1
ATOM 13489 C C . THR B 1 669 ? 20.594 1.556 -26.578 1 77.88 669 THR B C 1
ATOM 13491 O O . THR B 1 669 ? 21.422 0.887 -27.188 1 77.88 669 THR B O 1
ATOM 13494 N N . LEU B 1 670 ? 20.891 2.574 -25.688 1 75.75 670 LEU B N 1
ATOM 13495 C CA . LEU B 1 670 ? 22.25 2.789 -25.203 1 75.75 670 LEU B CA 1
ATOM 13496 C C . LEU B 1 670 ? 22.406 2.273 -23.781 1 75.75 670 LEU B C 1
ATOM 13498 O O . LEU B 1 670 ? 21.5 2.412 -22.953 1 75.75 670 LEU B O 1
ATOM 13502 N N . SER B 1 671 ? 23.438 1.503 -23.547 1 74.06 671 SER B N 1
ATOM 13503 C CA . SER B 1 671 ? 23.719 0.999 -22.219 1 74.06 671 SER B CA 1
ATOM 13504 C C . SER B 1 671 ? 25.078 1.466 -21.734 1 74.06 671 SER B C 1
ATOM 13506 O O . SER B 1 671 ? 25.953 1.809 -22.531 1 74.06 671 SER B O 1
ATOM 13508 N N . SER B 1 672 ? 25.078 1.734 -20.438 1 64.5 672 SER B N 1
ATOM 13509 C CA . SER B 1 672 ? 26.359 2.084 -19.844 1 64.5 672 SER B CA 1
ATOM 13510 C C . SER B 1 672 ? 27.109 0.842 -19.359 1 64.5 672 SER B C 1
ATOM 13512 O O . SER B 1 672 ? 26.484 -0.113 -18.891 1 64.5 672 SER B O 1
ATOM 13514 N N . SER B 1 673 ? 28.172 0.523 -19.984 1 57.97 673 SER B N 1
ATOM 13515 C CA . SER B 1 673 ? 28.953 -0.618 -19.516 1 57.97 673 SER B CA 1
ATOM 13516 C C . SER B 1 673 ? 29.953 -0.203 -18.438 1 57.97 673 SER B C 1
ATOM 13518 O O . SER B 1 673 ? 30.484 0.907 -18.469 1 57.97 673 SER B O 1
ATOM 13520 N N . GLN B 1 674 ? 29.812 -0.905 -17.406 1 50.88 674 GLN B N 1
ATOM 13521 C CA . GLN B 1 674 ? 30.938 -0.774 -16.484 1 50.88 674 GLN B CA 1
ATOM 13522 C C . GLN B 1 674 ? 32.25 -1.089 -17.156 1 50.88 674 GLN B C 1
ATOM 13524 O O . GLN B 1 674 ? 33.344 -0.889 -16.578 1 50.88 674 GLN B O 1
ATOM 13529 N N . ARG B 1 675 ? 32.125 -1.801 -18.188 1 48.53 675 ARG B N 1
ATOM 13530 C CA . ARG B 1 675 ? 33.406 -2.082 -18.828 1 48.53 675 ARG B CA 1
ATOM 13531 C C . ARG B 1 675 ? 34.062 -0.805 -19.344 1 48.53 675 ARG B C 1
ATOM 13533 O O . ARG B 1 675 ? 33.438 -0.065 -20.125 1 48.53 675 ARG B O 1
ATOM 13540 N N . GLN B 1 676 ? 34.75 -0.255 -18.578 1 51.09 676 GLN B N 1
ATOM 13541 C CA . GLN B 1 676 ? 35.5 1.012 -18.547 1 51.09 676 GLN B CA 1
ATOM 13542 C C . GLN B 1 676 ? 36.375 1.178 -19.781 1 51.09 676 GLN B C 1
ATOM 13544 O O . GLN B 1 676 ? 37.062 0.244 -20.172 1 51.09 676 GLN B O 1
ATOM 13549 N N . ALA B 1 677 ? 35.844 2.004 -20.719 1 54.22 677 ALA B N 1
ATOM 13550 C CA . ALA B 1 677 ? 36.875 2.428 -21.641 1 54.22 677 ALA B CA 1
ATOM 13551 C C . ALA B 1 677 ? 38.062 3.018 -20.875 1 54.22 677 ALA B C 1
ATOM 13553 O O . ALA B 1 677 ? 37.875 3.803 -19.938 1 54.22 677 ALA B O 1
ATOM 13554 N N . ILE B 1 678 ? 39.062 2.266 -20.922 1 52.47 678 ILE B N 1
ATOM 13555 C CA . ILE B 1 678 ? 40.281 2.711 -20.234 1 52.47 678 ILE B CA 1
ATOM 13556 C C . ILE B 1 678 ? 40.875 3.924 -20.953 1 52.47 678 ILE B C 1
ATOM 13558 O O . ILE B 1 678 ? 41.25 3.834 -22.125 1 52.47 678 ILE B O 1
ATOM 13562 N N . PHE B 1 679 ? 40.344 5.043 -20.594 1 55.31 679 PHE B N 1
ATOM 13563 C CA . PHE B 1 679 ? 41.062 6.195 -21.094 1 55.31 679 PHE B CA 1
ATOM 13564 C C . PHE B 1 679 ? 42.125 6.652 -20.078 1 55.31 679 PHE B C 1
ATOM 13566 O O . PHE B 1 679 ? 41.781 7.016 -18.953 1 55.31 679 PHE B O 1
ATOM 13573 N N . GLY B 1 680 ? 43.25 6.582 -20.5 1 52.91 680 GLY B N 1
ATOM 13574 C CA . GLY B 1 680 ? 44.344 6.809 -19.562 1 52.91 680 GLY B CA 1
ATOM 13575 C C . GLY B 1 680 ? 44.344 5.84 -18.406 1 52.91 680 GLY B C 1
ATOM 13576 O O . GLY B 1 680 ? 44.219 4.629 -18.594 1 52.91 680 GLY B O 1
ATOM 13577 N N . ASP B 1 681 ? 44.5 6.34 -17.219 1 52.84 681 ASP B N 1
ATOM 13578 C CA . ASP B 1 681 ? 44.656 5.508 -16.016 1 52.84 681 ASP B CA 1
ATOM 13579 C C . ASP B 1 681 ? 43.312 5.168 -15.398 1 52.84 681 ASP B C 1
ATOM 13581 O O . ASP B 1 681 ? 43.25 4.484 -14.375 1 52.84 681 ASP B O 1
ATOM 13585 N N . GLY B 1 682 ? 42.156 5.711 -15.914 1 52.19 682 GLY B N 1
ATOM 13586 C CA . GLY B 1 682 ? 40.938 5.449 -15.195 1 52.19 682 GLY B CA 1
ATOM 13587 C C . GLY B 1 682 ? 39.844 4.84 -16.062 1 52.19 682 GLY B C 1
ATOM 13588 O O . GLY B 1 682 ? 39.844 5.004 -17.281 1 52.19 682 GLY B O 1
ATOM 13589 N N . ALA B 1 683 ? 39.219 3.871 -15.617 1 57.03 683 ALA B N 1
ATOM 13590 C CA . ALA B 1 683 ? 38.094 3.254 -16.266 1 57.03 683 ALA B CA 1
ATOM 13591 C C . ALA B 1 683 ? 36.875 4.195 -16.266 1 57.03 683 ALA B C 1
ATOM 13593 O O . ALA B 1 683 ? 36.5 4.73 -15.211 1 57.03 683 ALA B O 1
ATOM 13594 N N . ILE B 1 684 ? 36.562 4.738 -17.469 1 59.72 684 ILE B N 1
ATOM 13595 C CA . ILE B 1 684 ? 35.406 5.621 -17.562 1 59.72 684 ILE B CA 1
ATOM 13596 C C . ILE B 1 684 ? 34.219 4.852 -18.141 1 59.72 684 ILE B C 1
ATOM 13598 O O . ILE B 1 684 ? 34.375 4.113 -19.109 1 59.72 684 ILE B O 1
ATOM 13602 N N . PRO B 1 685 ? 33.125 4.871 -17.406 1 61.47 685 PRO B N 1
ATOM 13603 C CA . PRO B 1 685 ? 31.922 4.242 -18 1 61.47 685 PRO B CA 1
ATOM 13604 C C . PRO B 1 685 ? 31.594 4.789 -19.375 1 61.47 685 PRO B C 1
ATOM 13606 O O . PRO B 1 685 ? 31.75 5.988 -19.625 1 61.47 685 PRO B O 1
ATOM 13609 N N . ALA B 1 686 ? 31.656 3.982 -20.375 1 65.06 686 ALA B N 1
ATOM 13610 C CA . ALA B 1 686 ? 31.344 4.375 -21.75 1 65.06 686 ALA B CA 1
ATOM 13611 C C . ALA B 1 686 ? 29.953 3.896 -22.156 1 65.06 686 ALA B C 1
ATOM 13613 O O . ALA B 1 686 ? 29.469 2.895 -21.641 1 65.06 686 ALA B O 1
ATOM 13614 N N . LEU B 1 687 ? 29.234 4.809 -22.891 1 71 687 LEU B N 1
ATOM 13615 C CA . LEU B 1 687 ? 27.969 4.422 -23.484 1 71 687 LEU B CA 1
ATOM 13616 C C . LEU B 1 687 ? 28.172 3.633 -24.766 1 71 687 LEU B C 1
ATOM 13618 O O . LEU B 1 687 ? 29.047 3.971 -25.562 1 71 687 LEU B O 1
ATOM 13622 N N . TYR B 1 688 ? 27.625 2.574 -24.875 1 73.81 688 TYR B N 1
ATOM 13623 C CA . TYR B 1 688 ? 27.672 1.807 -26.109 1 73.81 688 TYR B CA 1
ATOM 13624 C C . TYR B 1 688 ? 26.266 1.41 -26.547 1 73.81 688 TYR B C 1
ATOM 13626 O O . TYR B 1 688 ? 25.328 1.39 -25.734 1 73.81 688 TYR B O 1
ATOM 13634 N N . THR B 1 689 ? 26.125 1.158 -27.844 1 75.62 689 THR B N 1
ATOM 13635 C CA . THR B 1 689 ? 24.859 0.67 -28.359 1 75.62 689 THR B CA 1
ATOM 13636 C C . THR B 1 689 ? 24.641 -0.788 -27.969 1 75.62 689 THR B C 1
ATOM 13638 O O . THR B 1 689 ? 25.422 -1.664 -28.344 1 75.62 689 THR B O 1
ATOM 13641 N N . SER B 1 690 ? 23.656 -1.032 -27.188 1 75.81 690 SER B N 1
ATOM 13642 C CA . SER B 1 690 ? 23.422 -2.365 -26.641 1 75.81 690 SER B CA 1
ATOM 13643 C C . SER B 1 690 ? 22.484 -3.166 -27.531 1 75.81 690 SER B C 1
ATOM 13645 O O . SER B 1 690 ? 22.516 -4.398 -27.531 1 75.81 690 SER B O 1
ATOM 13647 N N . ARG B 1 691 ? 21.594 -2.49 -28.188 1 79.5 691 ARG B N 1
ATOM 13648 C CA . ARG B 1 691 ? 20.641 -3.205 -29.031 1 79.5 691 ARG B CA 1
ATOM 13649 C C . ARG B 1 691 ? 20.484 -2.523 -30.391 1 79.5 691 ARG B C 1
ATOM 13651 O O . ARG B 1 691 ? 20.422 -1.294 -30.469 1 79.5 691 ARG B O 1
ATOM 13658 N N . MET B 1 692 ? 20.469 -3.4 -31.375 1 82.69 692 MET B N 1
ATOM 13659 C CA . MET B 1 692 ? 20.203 -2.9 -32.719 1 82.69 692 MET B CA 1
ATOM 13660 C C . MET B 1 692 ? 18.719 -2.623 -32.906 1 82.69 692 MET B C 1
ATOM 13662 O O . MET B 1 692 ? 17.875 -3.422 -32.5 1 82.69 692 MET B O 1
ATOM 13666 N N . ALA B 1 693 ? 18.469 -1.503 -33.469 1 85.31 693 ALA B N 1
ATOM 13667 C CA . ALA B 1 693 ? 17.078 -1.161 -33.719 1 85.31 693 ALA B CA 1
ATOM 13668 C C . ALA B 1 693 ? 16.5 -2.035 -34.844 1 85.31 693 ALA B C 1
ATOM 13670 O O . ALA B 1 693 ? 17.188 -2.361 -35.812 1 85.31 693 ALA B O 1
ATOM 13671 N N . ASN B 1 694 ? 15.328 -2.555 -34.688 1 88.81 694 ASN B N 1
ATOM 13672 C CA . ASN B 1 694 ? 14.547 -3.209 -35.719 1 88.81 694 ASN B CA 1
ATOM 13673 C C . ASN B 1 694 ? 13.102 -2.717 -35.719 1 88.81 694 ASN B C 1
ATOM 13675 O O . ASN B 1 694 ? 12.211 -3.375 -35.188 1 88.81 694 ASN B O 1
ATOM 13679 N N . PRO B 1 695 ? 12.844 -1.693 -36.375 1 91.12 695 PRO B N 1
ATOM 13680 C CA . PRO B 1 695 ? 11.5 -1.109 -36.375 1 91.12 695 PRO B CA 1
ATOM 13681 C C . PRO B 1 695 ? 10.492 -1.964 -37.156 1 91.12 695 PRO B C 1
ATOM 13683 O O . PRO B 1 695 ? 9.289 -1.7 -37.094 1 91.12 695 PRO B O 1
ATOM 13686 N N . GLU B 1 696 ? 10.961 -3.072 -37.75 1 90.75 696 GLU B N 1
ATOM 13687 C CA . GLU B 1 696 ? 10.078 -3.887 -38.562 1 90.75 696 GLU B CA 1
ATOM 13688 C C . GLU B 1 696 ? 9.414 -4.988 -37.75 1 90.75 696 GLU B C 1
ATOM 13690 O O . GLU B 1 696 ? 8.516 -5.684 -38.25 1 90.75 696 GLU B O 1
ATOM 13695 N N . ILE B 1 697 ? 9.805 -5.078 -36.562 1 91.25 697 ILE B N 1
ATOM 13696 C CA . ILE B 1 697 ? 9.211 -6.125 -35.719 1 91.25 697 ILE B CA 1
ATOM 13697 C C . ILE B 1 697 ? 7.707 -5.902 -35.625 1 91.25 697 ILE B C 1
ATOM 13699 O O . ILE B 1 697 ? 7.242 -4.766 -35.531 1 91.25 697 ILE B O 1
ATOM 13703 N N . SER B 1 698 ? 7.004 -6.988 -35.719 1 91.62 698 SER B N 1
ATOM 13704 C CA . SER B 1 698 ? 5.547 -6.945 -35.656 1 91.62 698 SER B CA 1
ATOM 13705 C C . SER B 1 698 ? 4.992 -8.094 -34.844 1 91.62 698 SER B C 1
ATOM 13707 O O . SER B 1 698 ? 5.742 -8.781 -34.125 1 91.62 698 SER B O 1
ATOM 13709 N N . TRP B 1 699 ? 3.697 -8.297 -34.969 1 91.38 699 TRP B N 1
ATOM 13710 C CA . TRP B 1 699 ? 2.994 -9.234 -34.094 1 91.38 699 TRP B CA 1
ATOM 13711 C C . TRP B 1 699 ? 3.336 -10.68 -34.438 1 91.38 699 TRP B C 1
ATOM 13713 O O . TRP B 1 699 ? 3.443 -11.023 -35.625 1 91.38 699 TRP B O 1
ATOM 13723 N N . GLU B 1 700 ? 3.576 -11.453 -33.375 1 91.06 700 GLU B N 1
ATOM 13724 C CA . GLU B 1 700 ? 3.449 -12.898 -33.469 1 91.06 700 GLU B CA 1
ATOM 13725 C C . GLU B 1 700 ? 1.982 -13.328 -33.5 1 91.06 700 GLU B C 1
ATOM 13727 O O . GLU B 1 700 ? 1.171 -12.82 -32.719 1 91.06 700 GLU B O 1
ATOM 13732 N N . VAL B 1 701 ? 1.615 -14.258 -34.344 1 92.12 701 VAL B N 1
ATOM 13733 C CA . VAL B 1 701 ? 0.206 -14.609 -34.5 1 92.12 701 VAL B CA 1
ATOM 13734 C C . VAL B 1 701 ? 0.019 -16.109 -34.281 1 92.12 701 VAL B C 1
ATOM 13736 O O . VAL B 1 701 ? 0.717 -16.922 -34.875 1 92.12 701 VAL B O 1
ATOM 13739 N N . THR B 1 702 ? -0.873 -16.484 -33.469 1 91.5 702 THR B N 1
ATOM 13740 C CA . THR B 1 702 ? -1.249 -17.891 -33.25 1 91.5 702 THR B CA 1
ATOM 13741 C C . THR B 1 702 ? -2.621 -18.172 -33.844 1 91.5 702 THR B C 1
ATOM 13743 O O . THR B 1 702 ? -3.598 -17.484 -33.531 1 91.5 702 THR B O 1
ATOM 13746 N N . GLU B 1 703 ? -2.68 -19.172 -34.625 1 93.75 703 GLU B N 1
ATOM 13747 C CA . GLU B 1 703 ? -3.914 -19.672 -35.219 1 93.75 703 GLU B CA 1
ATOM 13748 C C . GLU B 1 703 ? -4.281 -21.047 -34.656 1 93.75 703 GLU B C 1
ATOM 13750 O O . GLU B 1 703 ? -3.43 -21.922 -34.562 1 93.75 703 GLU B O 1
ATOM 13755 N N . GLU B 1 704 ? -5.547 -21.203 -34.281 1 94.94 704 GLU B N 1
ATOM 13756 C CA . GLU B 1 704 ? -5.938 -22.469 -33.656 1 94.94 704 GLU B CA 1
ATOM 13757 C C . GLU B 1 704 ? -7.289 -22.953 -34.156 1 94.94 704 GLU B C 1
ATOM 13759 O O . GLU B 1 704 ? -8.203 -22.156 -34.344 1 94.94 704 GLU B O 1
ATOM 13764 N N . PHE B 1 705 ? -7.367 -24.219 -34.438 1 96.44 705 PHE B N 1
ATOM 13765 C CA . PHE B 1 705 ? -8.609 -24.938 -34.688 1 96.44 705 PHE B CA 1
ATOM 13766 C C . PHE B 1 705 ? -8.906 -25.891 -33.531 1 96.44 705 PHE B C 1
ATOM 13768 O O . PHE B 1 705 ? -8 -26.531 -33 1 96.44 705 PHE B O 1
ATOM 13775 N N . ASN B 1 706 ? -10.117 -25.922 -33.125 1 97 706 ASN B N 1
ATOM 13776 C CA . ASN B 1 706 ? -10.547 -26.828 -32.062 1 97 706 ASN B CA 1
ATOM 13777 C C . ASN B 1 706 ? -11.883 -27.5 -32.375 1 97 706 ASN B C 1
ATOM 13779 O O . ASN B 1 706 ? -12.82 -26.828 -32.812 1 97 706 ASN B O 1
ATOM 13783 N N . GLY B 1 707 ? -11.984 -28.844 -32.281 1 97.12 707 GLY B N 1
ATOM 13784 C CA . GLY B 1 707 ? -13.211 -29.625 -32.312 1 97.12 707 GLY B CA 1
ATOM 13785 C C . GLY B 1 707 ? -13.516 -30.312 -31 1 97.12 707 GLY B C 1
ATOM 13786 O O . GLY B 1 707 ? -12.641 -30.953 -30.406 1 97.12 707 GLY B O 1
ATOM 13787 N N . GLY B 1 708 ? -14.711 -30.125 -30.609 1 96.38 708 GLY B N 1
ATOM 13788 C CA . GLY B 1 708 ? -15.055 -30.688 -29.312 1 96.38 708 GLY B CA 1
ATOM 13789 C C . GLY B 1 708 ? -16.391 -31.406 -29.297 1 96.38 708 GLY B C 1
ATOM 13790 O O . GLY B 1 708 ? -17.234 -31.172 -30.172 1 96.38 708 GLY B O 1
ATOM 13791 N N . LEU B 1 709 ? -16.562 -32.25 -28.312 1 96.81 709 LEU B N 1
ATOM 13792 C CA . LEU B 1 709 ? -17.781 -33.031 -28.062 1 96.81 709 LEU B CA 1
ATOM 13793 C C . LEU B 1 709 ? -18.125 -33.031 -26.578 1 96.81 709 LEU B C 1
ATOM 13795 O O . LEU B 1 709 ? -17.25 -33.281 -25.734 1 96.81 709 LEU B O 1
ATOM 13799 N N . ASP B 1 710 ? -19.344 -32.656 -26.328 1 95.81 710 ASP B N 1
ATOM 13800 C CA . ASP B 1 710 ? -19.875 -32.75 -24.969 1 95.81 710 ASP B CA 1
ATOM 13801 C C . ASP B 1 710 ? -21.047 -33.688 -24.891 1 95.81 710 ASP B C 1
ATOM 13803 O O . ASP B 1 710 ? -22.016 -33.562 -25.641 1 95.81 710 ASP B O 1
ATOM 13807 N N . LEU B 1 711 ? -20.938 -34.625 -23.969 1 96 711 LEU B N 1
ATOM 13808 C CA . LEU B 1 711 ? -21.969 -35.625 -23.828 1 96 711 LEU B CA 1
ATOM 13809 C C . LEU B 1 711 ? -22.375 -35.781 -22.359 1 96 711 LEU B C 1
ATOM 13811 O O . LEU B 1 711 ? -21.531 -36 -21.5 1 96 711 LEU B O 1
ATOM 13815 N N . ASP B 1 712 ? -23.609 -35.562 -22.109 1 94.5 712 ASP B N 1
ATOM 13816 C CA . ASP B 1 712 ? -24.188 -35.812 -20.797 1 94.5 712 ASP B CA 1
ATOM 13817 C C . ASP B 1 712 ? -25.203 -36.969 -20.859 1 94.5 712 ASP B C 1
ATOM 13819 O O . ASP B 1 712 ? -26.109 -36.938 -21.688 1 94.5 712 ASP B O 1
ATOM 13823 N N . MET B 1 713 ? -25.062 -37.875 -19.875 1 94.88 713 MET B N 1
ATOM 13824 C CA . MET B 1 713 ? -25.906 -39.031 -19.938 1 94.88 713 MET B CA 1
ATOM 13825 C C . MET B 1 713 ? -26.469 -39.406 -18.562 1 94.88 713 MET B C 1
ATOM 13827 O O . MET B 1 713 ? -25.922 -38.969 -17.547 1 94.88 713 MET B O 1
ATOM 13831 N N . PHE B 1 714 ? -27.609 -40.219 -18.562 1 93.19 714 PHE B N 1
ATOM 13832 C CA . PHE B 1 714 ? -28.219 -40.844 -17.391 1 93.19 714 PHE B CA 1
ATOM 13833 C C . PHE B 1 714 ? -28.578 -39.781 -16.344 1 93.19 714 PHE B C 1
ATOM 13835 O O . PHE B 1 714 ? -28.188 -39.875 -15.188 1 93.19 714 PHE B O 1
ATOM 13842 N N . ASN B 1 715 ? -29.297 -38.75 -16.766 1 86.19 715 ASN B N 1
ATOM 13843 C CA . ASN B 1 715 ? -29.734 -37.625 -15.945 1 86.19 715 ASN B CA 1
ATOM 13844 C C . ASN B 1 715 ? -28.562 -36.812 -15.43 1 86.19 715 ASN B C 1
ATOM 13846 O O . ASN B 1 715 ? -28.484 -36.5 -14.242 1 86.19 715 ASN B O 1
ATOM 13850 N N . ASN B 1 716 ? -27.594 -36.719 -16.391 1 85.5 716 ASN B N 1
ATOM 13851 C CA . ASN B 1 716 ? -26.422 -35.875 -16.172 1 85.5 716 ASN B CA 1
ATOM 13852 C C . ASN B 1 716 ? -25.516 -36.469 -15.094 1 85.5 716 ASN B C 1
ATOM 13854 O O . ASN B 1 716 ? -24.766 -35.719 -14.445 1 85.5 716 ASN B O 1
ATOM 13858 N N . ARG B 1 717 ? -25.594 -37.719 -14.773 1 90.62 717 ARG B N 1
ATOM 13859 C CA . ARG B 1 717 ? -24.734 -38.375 -13.805 1 90.62 717 ARG B CA 1
ATOM 13860 C C . ARG B 1 717 ? -23.359 -38.656 -14.414 1 90.62 717 ARG B C 1
ATOM 13862 O O . ARG B 1 717 ? -22.375 -38.844 -13.68 1 90.62 717 ARG B O 1
ATOM 13869 N N . LEU B 1 718 ? -23.422 -38.75 -15.703 1 93.69 718 LEU B N 1
ATOM 13870 C CA . LEU B 1 718 ? -22.172 -38.969 -16.422 1 93.69 718 LEU B CA 1
ATOM 13871 C C . LEU B 1 718 ? -21.922 -37.844 -17.406 1 93.69 718 LEU B C 1
ATOM 13873 O O . LEU B 1 718 ? -22.797 -37.531 -18.234 1 93.69 718 LEU B O 1
ATOM 13877 N N . ASN B 1 719 ? -20.875 -37.25 -17.344 1 94.56 719 ASN B N 1
ATOM 13878 C CA . ASN B 1 719 ? -20.469 -36.156 -18.234 1 94.56 719 ASN B CA 1
ATOM 13879 C C . ASN B 1 719 ? -19.156 -36.5 -18.938 1 94.56 719 ASN B C 1
ATOM 13881 O O . ASN B 1 719 ? -18.172 -36.844 -18.297 1 94.56 719 ASN B O 1
ATOM 13885 N N . ILE B 1 720 ? -19.094 -36.344 -20.219 1 96.06 720 ILE B N 1
ATOM 13886 C CA . ILE B 1 720 ? -17.906 -36.594 -21.016 1 96.06 720 ILE B CA 1
ATOM 13887 C C . ILE B 1 720 ? -17.609 -35.406 -21.906 1 96.06 720 ILE B C 1
ATOM 13889 O O . ILE B 1 720 ? -18.5 -34.844 -22.547 1 96.06 720 ILE B O 1
ATOM 13893 N N . SER B 1 721 ? -16.422 -34.938 -21.828 1 95.81 721 SER B N 1
ATOM 13894 C CA . SER B 1 721 ? -15.953 -33.875 -22.703 1 95.81 721 SER B CA 1
ATOM 13895 C C . SER B 1 721 ? -14.688 -34.281 -23.453 1 95.81 721 SER B C 1
ATOM 13897 O O . SER B 1 721 ? -13.734 -34.781 -22.844 1 95.81 721 SER B O 1
ATOM 13899 N N . LEU B 1 722 ? -14.719 -34.125 -24.75 1 96.75 722 LEU B N 1
ATOM 13900 C CA . LEU B 1 722 ? -13.594 -34.438 -25.625 1 96.75 722 LEU B CA 1
ATOM 13901 C C . LEU B 1 722 ? -13.227 -33.25 -26.484 1 96.75 722 LEU B C 1
ATOM 13903 O O . LEU B 1 722 ? -14.102 -32.625 -27.078 1 96.75 722 LEU B O 1
ATOM 13907 N N . ASP B 1 723 ? -11.945 -32.938 -26.609 1 97.25 723 ASP B N 1
ATOM 13908 C CA . ASP B 1 723 ? -11.453 -31.891 -27.469 1 97.25 723 ASP B CA 1
ATOM 13909 C C . ASP B 1 723 ? -10.258 -32.344 -28.297 1 97.25 723 ASP B C 1
ATOM 13911 O O . ASP B 1 723 ? -9.383 -33.062 -27.781 1 97.25 723 ASP B O 1
ATOM 13915 N N . LEU B 1 724 ? -10.258 -31.984 -29.531 1 97.38 724 LEU B N 1
ATOM 13916 C CA . LEU B 1 724 ? -9.125 -32.125 -30.438 1 97.38 724 LEU B CA 1
ATOM 13917 C C . LEU B 1 724 ? -8.703 -30.75 -30.984 1 97.38 724 LEU B C 1
ATOM 13919 O O . LEU B 1 724 ? -9.555 -29.938 -31.344 1 97.38 724 LEU B O 1
ATOM 13923 N N . TYR B 1 725 ? -7.406 -30.484 -30.984 1 96.25 725 TYR B N 1
ATOM 13924 C CA . TYR B 1 725 ? -7.016 -29.141 -31.406 1 96.25 725 TYR B CA 1
ATOM 13925 C C . TYR B 1 725 ? -5.688 -29.172 -32.156 1 96.25 725 TYR B C 1
ATOM 13927 O O . TYR B 1 725 ? -4.926 -30.141 -32.031 1 96.25 725 TYR B O 1
ATOM 13935 N N . THR B 1 726 ? -5.461 -28.141 -32.938 1 96.25 726 THR B N 1
ATOM 13936 C CA . THR B 1 726 ? -4.199 -27.781 -33.594 1 96.25 726 THR B CA 1
ATOM 13937 C C . THR B 1 726 ? -3.957 -26.281 -33.531 1 96.25 726 THR B C 1
ATOM 13939 O O . THR B 1 726 ? -4.82 -25.484 -33.906 1 96.25 726 THR B O 1
ATOM 13942 N N . LYS B 1 727 ? -2.889 -25.969 -32.938 1 93.44 727 LYS B N 1
ATOM 13943 C CA . LYS B 1 727 ? -2.49 -24.578 -32.75 1 93.44 727 LYS B CA 1
ATOM 13944 C C . LYS B 1 727 ? -1.148 -24.281 -33.406 1 93.44 727 LYS B C 1
ATOM 13946 O O . LYS B 1 727 ? -0.153 -24.953 -33.125 1 93.44 727 LYS B O 1
ATOM 13951 N N . THR B 1 728 ? -1.111 -23.266 -34.281 1 94.06 728 THR B N 1
ATOM 13952 C CA . THR B 1 728 ? 0.119 -22.906 -34.969 1 94.06 728 THR B CA 1
ATOM 13953 C C . THR B 1 728 ? 0.46 -21.438 -34.719 1 94.06 728 THR B C 1
ATOM 13955 O O . THR B 1 728 ? -0.357 -20.562 -35 1 94.06 728 THR B O 1
ATOM 13958 N N . THR B 1 729 ? 1.591 -21.203 -34.219 1 92 729 THR B N 1
ATOM 13959 C CA . THR B 1 729 ? 2.098 -19.859 -34.062 1 92 729 THR B CA 1
ATOM 13960 C C . THR B 1 729 ? 3.066 -19.484 -35.156 1 92 729 THR B C 1
ATOM 13962 O O . THR B 1 729 ? 4.055 -20.188 -35.406 1 92 729 THR B O 1
ATOM 13965 N N . ARG B 1 730 ? 2.746 -18.391 -35.812 1 92.44 730 ARG B N 1
ATOM 13966 C CA . ARG B 1 730 ? 3.574 -17.938 -36.906 1 92.44 730 ARG B CA 1
ATOM 13967 C C . ARG B 1 730 ? 4.223 -16.594 -36.594 1 92.44 730 ARG B C 1
ATOM 13969 O O . ARG B 1 730 ? 3.816 -15.906 -35.656 1 92.44 730 ARG B O 1
ATOM 13976 N N . ASP B 1 731 ? 5.277 -16.266 -37.375 1 90.69 731 ASP B N 1
ATOM 13977 C CA . ASP B 1 731 ? 6.023 -15.016 -37.219 1 90.69 731 ASP B CA 1
ATOM 13978 C C . ASP B 1 731 ? 6.504 -14.844 -35.781 1 90.69 731 ASP B C 1
ATOM 13980 O O . ASP B 1 731 ? 6.316 -13.781 -35.188 1 90.69 731 ASP B O 1
ATOM 13984 N N . MET B 1 732 ? 7.027 -15.898 -35.344 1 89.56 732 MET B N 1
ATOM 13985 C CA . MET B 1 732 ? 7.496 -15.867 -33.969 1 89.56 732 MET B CA 1
ATOM 13986 C C . MET B 1 732 ? 8.633 -14.859 -33.812 1 89.56 732 MET B C 1
ATOM 13988 O O . MET B 1 732 ? 9.492 -14.734 -34.688 1 89.56 732 MET B O 1
ATOM 13992 N N . LEU B 1 733 ? 8.602 -14.188 -32.75 1 85.62 733 LEU B N 1
ATOM 13993 C CA . LEU B 1 733 ? 9.664 -13.242 -32.438 1 85.62 733 LEU B CA 1
ATOM 13994 C C . LEU B 1 733 ? 10.844 -13.961 -31.797 1 85.62 733 LEU B C 1
ATOM 13996 O O . LEU B 1 733 ? 10.781 -14.367 -30.625 1 85.62 733 LEU B O 1
ATOM 14000 N N . LEU B 1 734 ? 11.883 -14.133 -32.531 1 83.19 734 LEU B N 1
ATOM 14001 C CA . LEU B 1 734 ? 13.086 -14.82 -32.062 1 83.19 734 LEU B CA 1
ATOM 14002 C C . LEU B 1 734 ? 14.312 -13.914 -32.188 1 83.19 734 LEU B C 1
ATOM 14004 O O . LEU B 1 734 ? 14.312 -12.977 -33 1 83.19 734 LEU B O 1
ATOM 14008 N N . GLU B 1 735 ? 15.234 -14.273 -31.344 1 79.5 735 GLU B N 1
ATOM 14009 C CA . GLU B 1 735 ? 16.516 -13.586 -31.453 1 79.5 735 GLU B CA 1
ATOM 14010 C C . GLU B 1 735 ? 17.438 -14.289 -32.438 1 79.5 735 GLU B C 1
ATOM 14012 O O . GLU B 1 735 ? 17.922 -15.391 -32.188 1 79.5 735 GLU B O 1
ATOM 14017 N N . GLN B 1 736 ? 17.625 -13.617 -33.531 1 77.31 736 GLN B N 1
ATOM 14018 C CA . GLN B 1 736 ? 18.5 -14.156 -34.562 1 77.31 736 GLN B CA 1
ATOM 14019 C C . GLN B 1 736 ? 19.953 -13.75 -34.312 1 77.31 736 GLN B C 1
ATOM 14021 O O . GLN B 1 736 ? 20.234 -12.594 -34 1 77.31 736 GLN B O 1
ATOM 14026 N N . ASN B 1 737 ? 20.766 -14.734 -34.375 1 75.19 737 ASN B N 1
ATOM 14027 C CA . ASN B 1 737 ? 22.188 -14.438 -34.281 1 75.19 737 ASN B CA 1
ATOM 14028 C C . ASN B 1 737 ? 22.703 -13.68 -35.469 1 75.19 737 ASN B C 1
ATOM 14030 O O . ASN B 1 737 ? 22.344 -13.992 -36.625 1 75.19 737 ASN B O 1
ATOM 14034 N N . LEU B 1 738 ? 23.375 -12.648 -35.188 1 78 738 LEU B N 1
ATOM 14035 C CA . LEU B 1 738 ? 24.031 -11.883 -36.219 1 78 738 LEU B CA 1
ATOM 14036 C C . LEU B 1 738 ? 25.531 -12.156 -36.281 1 78 738 LEU B C 1
ATOM 14038 O O . LEU B 1 738 ? 26.125 -12.492 -35.25 1 78 738 LEU B O 1
ATOM 14042 N N . PRO B 1 739 ? 26.078 -12.047 -37.5 1 74.88 739 PRO B N 1
ATOM 14043 C CA . PRO B 1 739 ? 27.547 -12.109 -37.531 1 74.88 739 PRO B CA 1
ATOM 14044 C C . PRO B 1 739 ? 28.203 -11.047 -36.656 1 74.88 739 PRO B C 1
ATOM 14046 O O . PRO B 1 739 ? 27.719 -9.906 -36.594 1 74.88 739 PRO B O 1
ATOM 14049 N N . ARG B 1 740 ? 29.078 -11.445 -35.938 1 74.56 740 ARG B N 1
ATOM 14050 C CA . ARG B 1 740 ? 29.75 -10.547 -35 1 74.56 740 ARG B CA 1
ATOM 14051 C C . ARG B 1 740 ? 30.266 -9.297 -35.688 1 74.56 740 ARG B C 1
ATOM 14053 O O . ARG B 1 740 ? 30.438 -8.258 -35.062 1 74.56 740 ARG B O 1
ATOM 14060 N N . THR B 1 741 ? 30.453 -9.383 -36.969 1 76.12 741 THR B N 1
ATOM 14061 C CA . THR B 1 741 ? 30.969 -8.266 -37.75 1 76.12 741 THR B CA 1
ATOM 14062 C C . THR B 1 741 ? 29.938 -7.133 -37.812 1 76.12 741 THR B C 1
ATOM 14064 O O . THR B 1 741 ? 30.281 -5.988 -38.094 1 76.12 741 THR B O 1
ATOM 14067 N N . SER B 1 742 ? 28.766 -7.461 -37.406 1 76.94 742 SER B N 1
ATOM 14068 C CA . SER B 1 742 ? 27.719 -6.449 -37.438 1 76.94 742 SER B CA 1
ATOM 14069 C C . SER B 1 742 ? 27.797 -5.512 -36.25 1 76.94 742 SER B C 1
ATOM 14071 O O . SER B 1 742 ? 27.203 -4.438 -36.25 1 76.94 742 SER B O 1
ATOM 14073 N N . GLY B 1 743 ? 28.672 -5.922 -35.312 1 75.69 743 GLY B N 1
ATOM 14074 C CA . GLY B 1 743 ? 28.766 -5.16 -34.062 1 75.69 743 GLY B CA 1
ATOM 14075 C C . GLY B 1 743 ? 27.719 -5.57 -33.031 1 75.69 743 GLY B C 1
ATOM 14076 O O . GLY B 1 743 ? 27.75 -5.102 -31.906 1 75.69 743 GLY B O 1
ATOM 14077 N N . PHE B 1 744 ? 26.781 -6.344 -33.562 1 81.31 744 PHE B N 1
ATOM 14078 C CA . PHE B 1 744 ? 25.75 -6.828 -32.656 1 81.31 744 PHE B CA 1
ATOM 14079 C C . PHE B 1 744 ? 25.719 -8.352 -32.625 1 81.31 744 PHE B C 1
ATOM 14081 O O . PHE B 1 744 ? 26.109 -9 -33.594 1 81.31 744 PHE B O 1
ATOM 14088 N N . GLY B 1 745 ? 25.328 -8.898 -31.484 1 74.56 745 GLY B N 1
ATOM 14089 C CA . GLY B 1 745 ? 25.266 -10.344 -31.375 1 74.56 745 GLY B CA 1
ATOM 14090 C C . GLY B 1 745 ? 23.938 -10.914 -31.812 1 74.56 745 GLY B C 1
ATOM 14091 O O . GLY B 1 745 ? 23.875 -11.977 -32.438 1 74.56 745 GLY B O 1
ATOM 14092 N N . LYS B 1 746 ? 22.828 -10.227 -31.438 1 78.5 746 LYS B N 1
ATOM 14093 C CA . LYS B 1 746 ? 21.484 -10.742 -31.703 1 78.5 746 LYS B CA 1
ATOM 14094 C C . LYS B 1 746 ? 20.531 -9.617 -32.094 1 78.5 746 LYS B C 1
ATOM 14096 O O . LYS B 1 746 ? 20.781 -8.445 -31.797 1 78.5 746 LYS B O 1
ATOM 14101 N N . VAL B 1 747 ? 19.609 -9.977 -32.875 1 81.44 747 VAL B N 1
ATOM 14102 C CA . VAL B 1 747 ? 18.547 -9.055 -33.219 1 81.44 747 VAL B CA 1
ATOM 14103 C C . VAL B 1 747 ? 17.203 -9.789 -33.219 1 81.44 747 VAL B C 1
ATOM 14105 O O . VAL B 1 747 ? 17.125 -10.945 -33.625 1 81.44 747 VAL B O 1
ATOM 14108 N N . THR B 1 748 ? 16.203 -9.156 -32.656 1 84.38 748 THR B N 1
ATOM 14109 C CA . THR B 1 748 ? 14.867 -9.75 -32.656 1 84.38 748 THR B CA 1
ATOM 14110 C C . THR B 1 748 ? 14.18 -9.586 -34 1 84.38 748 THR B C 1
ATOM 14112 O O . THR B 1 748 ? 14.125 -8.484 -34.531 1 84.38 748 THR B O 1
ATOM 14115 N N . ARG B 1 749 ? 13.688 -10.688 -34.562 1 87.5 749 ARG B N 1
ATOM 14116 C CA . ARG B 1 749 ? 12.992 -10.695 -35.844 1 87.5 749 ARG B CA 1
ATOM 14117 C C . ARG B 1 749 ? 11.812 -11.656 -35.812 1 87.5 749 ARG B C 1
ATOM 14119 O O . ARG B 1 749 ? 11.789 -12.602 -35.031 1 87.5 749 ARG B O 1
ATOM 14126 N N . ASN B 1 750 ? 10.875 -11.391 -36.781 1 90.06 750 ASN B N 1
ATOM 14127 C CA . ASN B 1 750 ? 9.766 -12.312 -37 1 90.06 750 ASN B CA 1
ATOM 14128 C C . ASN B 1 750 ? 10.164 -13.469 -37.906 1 90.06 750 ASN B C 1
ATOM 14130 O O . ASN B 1 750 ? 9.953 -13.414 -39.125 1 90.06 750 ASN B O 1
ATOM 14134 N N . ILE B 1 751 ? 10.672 -14.633 -37.5 1 84.31 751 ILE B N 1
ATOM 14135 C CA . ILE B 1 751 ? 11.164 -15.641 -38.438 1 84.31 751 ILE B CA 1
ATOM 14136 C C . ILE B 1 751 ? 10.773 -17.031 -37.938 1 84.31 751 ILE B C 1
ATOM 14138 O O . ILE B 1 751 ? 11.023 -18.031 -38.625 1 84.31 751 ILE B O 1
ATOM 14142 N N . GLY B 1 752 ? 10.023 -17.359 -37.031 1 87.12 752 GLY B N 1
ATOM 14143 C CA . GLY B 1 752 ? 9.812 -18.703 -36.5 1 87.12 752 GLY B CA 1
ATOM 14144 C C . GLY B 1 752 ? 8.352 -19.109 -36.5 1 87.12 752 GLY B C 1
ATOM 14145 O O . GLY B 1 752 ? 7.465 -18.281 -36.688 1 87.12 752 GLY B O 1
ATOM 14146 N N . SER B 1 753 ? 8.227 -20.469 -36.469 1 92.88 753 SER B N 1
ATOM 14147 C CA . SER B 1 753 ? 6.887 -21.031 -36.375 1 92.88 753 SER B CA 1
ATOM 14148 C C . SER B 1 753 ? 6.895 -22.344 -35.562 1 92.88 753 SER B C 1
ATOM 14150 O O . SER B 1 753 ? 7.82 -23.141 -35.688 1 92.88 753 SER B O 1
ATOM 14152 N N . VAL B 1 754 ? 5.891 -22.531 -34.719 1 92.44 754 VAL B N 1
ATOM 14153 C CA . VAL B 1 754 ? 5.734 -23.719 -33.906 1 92.44 754 VAL B CA 1
ATOM 14154 C C . VAL B 1 754 ? 4.277 -24.188 -33.938 1 92.44 754 VAL B C 1
ATOM 14156 O O . VAL B 1 754 ? 3.359 -23.359 -33.969 1 92.44 754 VAL B O 1
ATOM 14159 N N . ARG B 1 755 ? 4.113 -25.5 -33.875 1 95.25 755 ARG B N 1
ATOM 14160 C CA . ARG B 1 755 ? 2.771 -26.062 -33.875 1 95.25 755 ARG B CA 1
ATOM 14161 C C . ARG B 1 755 ? 2.562 -26.953 -32.656 1 95.25 755 ARG B C 1
ATOM 14163 O O . ARG B 1 755 ? 3.449 -27.734 -32.281 1 95.25 755 ARG B O 1
ATOM 14170 N N . ASN B 1 756 ? 1.434 -26.875 -31.984 1 94.06 756 ASN B N 1
ATOM 14171 C CA . ASN B 1 756 ? 0.963 -27.781 -30.953 1 94.06 756 ASN B CA 1
ATOM 14172 C C . ASN B 1 756 ? -0.307 -28.516 -31.375 1 94.06 756 ASN B C 1
ATOM 14174 O O . ASN B 1 756 ? -1.251 -27.891 -31.859 1 94.06 756 ASN B O 1
ATOM 14178 N N . ARG B 1 757 ? -0.277 -29.781 -31.219 1 95.5 757 ARG B N 1
ATOM 14179 C CA . ARG B 1 757 ? -1.439 -30.625 -31.5 1 95.5 757 ARG B CA 1
ATOM 14180 C C . ARG B 1 757 ? -1.688 -31.609 -30.359 1 95.5 757 ARG B C 1
ATOM 14182 O O . ARG B 1 757 ? -0.743 -32.156 -29.781 1 95.5 757 ARG B O 1
ATOM 14189 N N . GLY B 1 758 ? -2.992 -31.75 -30.047 1 95.88 758 GLY B N 1
ATOM 14190 C CA . GLY B 1 758 ? -3.26 -32.688 -28.969 1 95.88 758 GLY B CA 1
ATOM 14191 C C . GLY B 1 758 ? -4.734 -33 -28.781 1 95.88 758 GLY B C 1
ATOM 14192 O O . GLY B 1 758 ? -5.551 -32.656 -29.641 1 95.88 758 GLY B O 1
ATOM 14193 N N . PHE B 1 759 ? -5.047 -33.781 -27.812 1 96.38 759 PHE B N 1
ATOM 14194 C CA . PHE B 1 759 ? -6.418 -34.094 -27.422 1 96.38 759 PHE B CA 1
ATOM 14195 C C . PHE B 1 759 ? -6.586 -34.031 -25.922 1 96.38 759 PHE B C 1
ATOM 14197 O O . PHE B 1 759 ? -5.609 -34.156 -25.172 1 96.38 759 PHE B O 1
ATOM 14204 N N . GLU B 1 760 ? -7.773 -33.875 -25.516 1 97.44 760 GLU B N 1
ATOM 14205 C CA . GLU B 1 760 ? -8.188 -33.781 -24.109 1 97.44 760 GLU B CA 1
ATOM 14206 C C . GLU B 1 760 ? -9.477 -34.562 -23.875 1 97.44 760 GLU B C 1
ATOM 14208 O O . GLU B 1 760 ? -10.406 -34.5 -24.672 1 97.44 760 GLU B O 1
ATOM 14213 N N . ILE B 1 761 ? -9.469 -35.312 -22.781 1 97.19 761 ILE B N 1
ATOM 14214 C CA . ILE B 1 761 ? -10.656 -36.062 -22.391 1 97.19 761 ILE B CA 1
ATOM 14215 C C . ILE B 1 761 ? -10.938 -35.844 -20.906 1 97.19 761 ILE B C 1
ATOM 14217 O O . ILE B 1 761 ? -10.008 -35.844 -20.094 1 97.19 761 ILE B O 1
ATOM 14221 N N . SER B 1 762 ? -12.055 -35.594 -20.578 1 96.94 762 SER B N 1
ATOM 14222 C CA . SER B 1 762 ? -12.523 -35.531 -19.203 1 96.94 762 SER B CA 1
ATOM 14223 C C . SER B 1 762 ? -13.805 -36.344 -19.016 1 96.94 762 SER B C 1
ATOM 14225 O O . SER B 1 762 ? -14.766 -36.188 -19.766 1 96.94 762 SER B O 1
ATOM 14227 N N . VAL B 1 763 ? -13.844 -37.25 -18.109 1 96.62 763 VAL B N 1
ATOM 14228 C CA . VAL B 1 763 ? -15 -38.062 -17.766 1 96.62 763 VAL B CA 1
ATOM 14229 C C . VAL B 1 763 ? -15.305 -37.938 -16.266 1 96.62 763 VAL B C 1
ATOM 14231 O O . VAL B 1 763 ? -14.43 -38.188 -15.438 1 96.62 763 VAL B O 1
ATOM 14234 N N . GLY B 1 764 ? -16.422 -37.5 -16.016 1 94.25 764 GLY B N 1
ATOM 14235 C CA . GLY B 1 764 ? -16.797 -37.344 -14.625 1 94.25 764 GLY B CA 1
ATOM 14236 C C . GLY B 1 764 ? -18.266 -37.594 -14.367 1 94.25 764 GLY B C 1
ATOM 14237 O O . GLY B 1 764 ? -19.062 -37.625 -15.305 1 94.25 764 GLY B O 1
ATOM 14238 N N . GLY B 1 765 ? -18.578 -37.875 -13.047 1 92.06 765 GLY B N 1
ATOM 14239 C CA . GLY B 1 765 ? -19.984 -38.031 -12.711 1 92.06 765 GLY B CA 1
ATOM 14240 C C . GLY B 1 765 ? -20.203 -38.594 -11.312 1 92.06 765 GLY B C 1
ATOM 14241 O O . GLY B 1 765 ? -19.25 -38.75 -10.547 1 92.06 765 GLY B O 1
ATOM 14242 N N . VAL B 1 766 ? -21.484 -38.75 -11.062 1 93.31 766 VAL B N 1
ATOM 14243 C CA . VAL B 1 766 ? -21.922 -39.344 -9.805 1 93.31 766 VAL B CA 1
ATOM 14244 C C . VAL B 1 766 ? -22.109 -40.844 -9.984 1 93.31 766 VAL B C 1
ATOM 14246 O O . VAL B 1 766 ? -23.047 -41.281 -10.656 1 93.31 766 VAL B O 1
ATOM 14249 N N . LEU B 1 767 ? -21.266 -41.594 -9.375 1 93.81 767 LEU B N 1
ATOM 14250 C CA . LEU B 1 767 ? -21.297 -43.031 -9.523 1 93.81 767 LEU B CA 1
ATOM 14251 C C . LEU B 1 767 ? -22.391 -43.656 -8.648 1 93.81 767 LEU B C 1
ATOM 14253 O O . LEU B 1 767 ? -23.047 -44.594 -9.055 1 93.81 767 LEU B O 1
ATOM 14257 N N . ILE B 1 768 ? -22.391 -43.156 -7.371 1 94.06 768 ILE B N 1
ATOM 14258 C CA . ILE B 1 768 ? -23.406 -43.594 -6.426 1 94.06 768 ILE B CA 1
ATOM 14259 C C . ILE B 1 768 ? -24.062 -42.375 -5.781 1 94.06 768 ILE B C 1
ATOM 14261 O O . ILE B 1 768 ? -23.375 -41.469 -5.309 1 94.06 768 ILE B O 1
ATOM 14265 N N . ASP B 1 769 ? -25.359 -42.312 -5.809 1 90.56 769 ASP B N 1
ATOM 14266 C CA . ASP B 1 769 ? -26.125 -41.219 -5.184 1 90.56 769 ASP B CA 1
ATOM 14267 C C . ASP B 1 769 ? -27.25 -41.781 -4.305 1 90.56 769 ASP B C 1
ATOM 14269 O O . ASP B 1 769 ? -28.391 -41.875 -4.746 1 90.56 769 ASP B O 1
ATOM 14273 N N . LYS B 1 770 ? -26.891 -42.062 -3.184 1 90.69 770 LYS B N 1
ATOM 14274 C CA . LYS B 1 770 ? -27.844 -42.531 -2.193 1 90.69 770 LYS B CA 1
ATOM 14275 C C . LYS B 1 770 ? -27.922 -41.594 -1.006 1 90.69 770 LYS B C 1
ATOM 14277 O O . LYS B 1 770 ? -27.062 -40.719 -0.836 1 90.69 770 LYS B O 1
ATOM 14282 N N . LYS B 1 771 ? -28.953 -41.719 -0.289 1 84.62 771 LYS B N 1
ATOM 14283 C CA . LYS B 1 771 ? -29.203 -40.812 0.816 1 84.62 771 LYS B CA 1
ATOM 14284 C C . LYS B 1 771 ? -28.016 -40.781 1.779 1 84.62 771 LYS B C 1
ATOM 14286 O O . LYS B 1 771 ? -27.531 -39.688 2.135 1 84.62 771 LYS B O 1
ATOM 14291 N N . ASP B 1 772 ? -27.5 -41.875 2.203 1 90 772 ASP B N 1
ATOM 14292 C CA . ASP B 1 772 ? -26.469 -41.938 3.232 1 90 772 ASP B CA 1
ATOM 14293 C C . ASP B 1 772 ? -25.078 -42.094 2.609 1 90 772 ASP B C 1
ATOM 14295 O O . ASP B 1 772 ? -24.062 -41.969 3.299 1 90 772 ASP B O 1
ATOM 14299 N N . PHE B 1 773 ? -25.047 -42.438 1.325 1 93.94 773 PHE B N 1
ATOM 14300 C CA . PHE B 1 773 ? -23.75 -42.656 0.682 1 93.94 773 PHE B CA 1
ATOM 14301 C C . PHE B 1 773 ? -23.734 -42.062 -0.72 1 93.94 773 PHE B C 1
ATOM 14303 O O . PHE B 1 773 ? -24.578 -42.375 -1.55 1 93.94 773 PHE B O 1
ATOM 14310 N N . THR B 1 774 ? -22.828 -41.188 -0.992 1 93.5 774 THR B N 1
ATOM 14311 C CA . THR B 1 774 ? -22.625 -40.625 -2.318 1 93.5 774 THR B CA 1
ATOM 14312 C C . THR B 1 774 ? -21.188 -40.781 -2.764 1 93.5 774 THR B C 1
ATOM 14314 O O . THR B 1 774 ? -20.266 -40.719 -1.947 1 93.5 774 THR B O 1
ATOM 14317 N N . TRP B 1 775 ? -20.922 -41.125 -4.004 1 95.56 775 TRP B N 1
ATOM 14318 C CA . TRP B 1 775 ? -19.594 -41.312 -4.586 1 95.56 775 TRP B CA 1
ATOM 14319 C C . TRP B 1 775 ? -19.5 -40.594 -5.93 1 95.56 775 TRP B C 1
ATOM 14321 O O . TRP B 1 775 ? -20.203 -40.906 -6.879 1 95.56 775 TRP B O 1
ATOM 14331 N N . ASN B 1 776 ? -18.688 -39.562 -5.977 1 94.56 776 ASN B N 1
ATOM 14332 C CA . ASN B 1 776 ? -18.391 -38.844 -7.195 1 94.56 776 ASN B CA 1
ATOM 14333 C C . ASN B 1 776 ? -16.938 -39.031 -7.625 1 94.56 776 ASN B C 1
ATOM 14335 O O . ASN B 1 776 ? -16.047 -39.188 -6.781 1 94.56 776 ASN B O 1
ATOM 14339 N N . ALA B 1 777 ? -16.672 -39.062 -8.938 1 95.25 777 ALA B N 1
ATOM 14340 C CA . ALA B 1 777 ? -15.312 -39.188 -9.453 1 95.25 777 ALA B CA 1
ATOM 14341 C C . ALA B 1 777 ? -15.18 -38.531 -10.82 1 95.25 777 ALA B C 1
ATOM 14343 O O . ALA B 1 777 ? -16.125 -38.531 -11.617 1 95.25 777 ALA B O 1
ATOM 14344 N N . THR B 1 778 ? -14.078 -37.906 -11.047 1 95.38 778 THR B N 1
ATOM 14345 C CA . THR B 1 778 ? -13.727 -37.344 -12.336 1 95.38 778 THR B CA 1
ATOM 14346 C C . THR B 1 778 ? -12.305 -37.719 -12.734 1 95.38 778 THR B C 1
ATOM 14348 O O . THR B 1 778 ? -11.375 -37.562 -11.945 1 95.38 778 THR B O 1
ATOM 14351 N N . VAL B 1 779 ? -12.164 -38.219 -13.906 1 96.69 779 VAL B N 1
ATOM 14352 C CA . VAL B 1 779 ? -10.859 -38.531 -14.461 1 96.69 779 VAL B CA 1
ATOM 14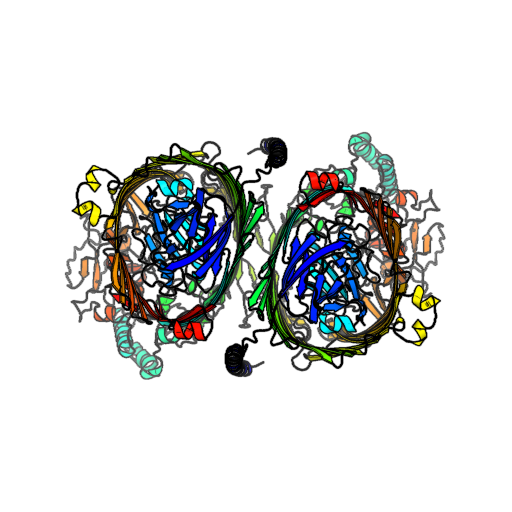353 C C . VAL B 1 779 ? -10.609 -37.75 -15.727 1 96.69 779 VAL B C 1
ATOM 14355 O O . VAL B 1 779 ? -11.523 -37.5 -16.516 1 96.69 779 VAL B O 1
ATOM 14358 N N . ASN B 1 780 ? -9.414 -37.25 -15.906 1 96.12 780 ASN B N 1
ATOM 14359 C CA . ASN B 1 780 ? -9.047 -36.562 -17.141 1 96.12 780 ASN B CA 1
ATOM 14360 C C . ASN B 1 780 ? -7.727 -37.062 -17.703 1 96.12 780 ASN B C 1
ATOM 14362 O O . ASN B 1 780 ? -6.895 -37.594 -16.953 1 96.12 780 ASN B O 1
ATOM 14366 N N . PHE B 1 781 ? -7.613 -36.906 -18.938 1 96.19 781 PHE B N 1
ATOM 14367 C CA . PHE B 1 781 ? -6.465 -37.344 -19.719 1 96.19 781 PHE B CA 1
ATOM 14368 C C . PHE B 1 781 ? -6.191 -36.406 -20.875 1 96.19 781 PHE B C 1
ATOM 14370 O O . PHE B 1 781 ? -7.105 -36.031 -21.625 1 96.19 781 PHE B O 1
ATOM 14377 N N . SER B 1 782 ? -4.906 -36 -21 1 96.88 782 SER B N 1
ATOM 14378 C CA . SER B 1 782 ? -4.559 -35.094 -22.078 1 96.88 782 SER B CA 1
ATOM 14379 C C . SER B 1 782 ? -3.186 -35.406 -22.656 1 96.88 782 SER B C 1
ATOM 14381 O O . SER B 1 782 ? -2.301 -35.875 -21.938 1 96.88 782 SER B O 1
ATOM 14383 N N . SER B 1 783 ? -3.064 -35.094 -23.906 1 96.31 783 SER B N 1
ATOM 14384 C CA . SER B 1 783 ? -1.796 -35.25 -24.609 1 96.31 783 SER B CA 1
ATOM 14385 C C . SER B 1 783 ? -1.556 -34.062 -25.562 1 96.31 783 SER B C 1
ATOM 14387 O O . SER B 1 783 ? -2.486 -33.594 -26.219 1 96.31 783 SER B O 1
ATOM 14389 N N . ASN B 1 784 ? -0.344 -33.531 -25.609 1 95.12 784 ASN B N 1
ATOM 14390 C CA . ASN B 1 784 ? 0.06 -32.438 -26.484 1 95.12 784 ASN B CA 1
ATOM 14391 C C . ASN B 1 784 ? 1.43 -32.719 -27.109 1 95.12 784 ASN B C 1
ATOM 14393 O O . ASN B 1 784 ? 2.355 -33.156 -26.422 1 95.12 784 ASN B O 1
ATOM 14397 N N . GLN B 1 785 ? 1.535 -32.438 -28.406 1 93.81 785 GLN B N 1
ATOM 14398 C CA . GLN B 1 785 ? 2.799 -32.594 -29.125 1 93.81 785 GLN B CA 1
ATOM 14399 C C . GLN B 1 785 ? 3.182 -31.281 -29.812 1 93.81 785 GLN B C 1
ATOM 14401 O O . GLN B 1 785 ? 2.438 -30.766 -30.641 1 93.81 785 GLN B O 1
ATOM 14406 N N . SER B 1 786 ? 4.289 -30.859 -29.422 1 91.88 786 SER B N 1
ATOM 14407 C CA . SER B 1 786 ? 4.809 -29.656 -30.062 1 91.88 786 SER B CA 1
ATOM 14408 C C . SER B 1 786 ? 5.777 -30.016 -31.203 1 91.88 786 SER B C 1
ATOM 14410 O O . SER B 1 786 ? 6.445 -31.047 -31.141 1 91.88 786 SER B O 1
ATOM 14412 N N . LYS B 1 787 ? 5.82 -29.125 -32.188 1 94.56 787 LYS B N 1
ATOM 14413 C CA . LYS B 1 787 ? 6.73 -29.312 -33.312 1 94.56 787 LYS B CA 1
ATOM 14414 C C . LYS B 1 787 ? 7.195 -27.953 -33.844 1 94.56 787 LYS B C 1
ATOM 14416 O O . LYS B 1 787 ? 6.371 -27.094 -34.156 1 94.56 787 LYS B O 1
ATOM 14421 N N . VAL B 1 788 ? 8.516 -27.859 -34 1 93.81 788 VAL B N 1
ATOM 14422 C CA . VAL B 1 788 ? 9.07 -26.656 -34.625 1 93.81 788 VAL B CA 1
ATOM 14423 C C . VAL B 1 788 ? 8.93 -26.75 -36.125 1 93.81 788 VAL B C 1
ATOM 14425 O O . VAL B 1 788 ? 9.422 -27.703 -36.75 1 93.81 788 VAL B O 1
ATOM 14428 N N . LEU B 1 789 ? 8.281 -25.766 -36.75 1 94.81 789 LEU B N 1
ATOM 14429 C CA . LEU B 1 789 ? 8.031 -25.797 -38.188 1 94.81 789 LEU B CA 1
ATOM 14430 C C . LEU B 1 789 ? 9.094 -25.031 -38.969 1 94.81 789 LEU B C 1
ATOM 14432 O O . LEU B 1 789 ? 9.453 -25.391 -40.062 1 94.81 789 LEU B O 1
ATOM 14436 N N . SER B 1 790 ? 9.523 -23.906 -38.312 1 92.75 790 SER B N 1
ATOM 14437 C CA . SER B 1 790 ? 10.523 -23.078 -39 1 92.75 790 SER B CA 1
ATOM 14438 C C . SER B 1 790 ? 11.297 -22.234 -38 1 92.75 790 SER B C 1
ATOM 14440 O O . SER B 1 790 ? 10.766 -21.859 -36.938 1 92.75 790 SER B O 1
ATOM 14442 N N . LEU B 1 791 ? 12.562 -22.031 -38.281 1 90.62 791 LEU B N 1
ATOM 14443 C CA . LEU B 1 791 ? 13.43 -21.125 -37.531 1 90.62 791 LEU B CA 1
ATOM 14444 C C . LEU B 1 791 ? 14.047 -20.078 -38.438 1 90.62 791 LEU B C 1
ATOM 14446 O O . LEU B 1 791 ? 15.188 -19.656 -38.25 1 90.62 791 LEU B O 1
ATOM 14450 N N . GLY B 1 792 ? 13.219 -19.781 -39.5 1 86.19 792 GLY B N 1
ATOM 14451 C CA . GLY B 1 792 ? 13.75 -18.844 -40.5 1 86.19 792 GLY B CA 1
ATOM 14452 C C . GLY B 1 792 ? 14.805 -19.453 -41.375 1 86.19 792 GLY B C 1
ATOM 14453 O O . GLY B 1 792 ? 14.57 -20.484 -42.031 1 86.19 792 GLY B O 1
ATOM 14454 N N . ALA B 1 793 ? 16.016 -18.734 -41.312 1 81.06 793 ALA B N 1
ATOM 14455 C CA . ALA B 1 793 ? 17.109 -19.188 -42.156 1 81.06 793 ALA B CA 1
ATOM 14456 C C . ALA B 1 793 ? 17.891 -20.328 -41.5 1 81.06 793 ALA B C 1
ATOM 14458 O O . ALA B 1 793 ? 18.578 -21.094 -42.188 1 81.06 793 ALA B O 1
ATOM 14459 N N . GLU B 1 794 ? 17.594 -20.484 -40.281 1 83.5 794 GLU B N 1
ATOM 14460 C CA . GLU B 1 794 ? 18.328 -21.5 -39.531 1 83.5 794 GLU B CA 1
ATOM 14461 C C . GLU B 1 794 ? 17.531 -22.797 -39.469 1 83.5 794 GLU B C 1
ATOM 14463 O O . GLU B 1 794 ? 16.312 -22.781 -39.594 1 83.5 794 GLU B O 1
ATOM 14468 N N . THR B 1 795 ? 18.359 -23.859 -39.344 1 86.19 795 THR B N 1
ATOM 14469 C CA . THR B 1 795 ? 17.688 -25.156 -39.188 1 86.19 795 THR B CA 1
ATOM 14470 C C . THR B 1 795 ? 17.75 -25.625 -37.75 1 86.19 795 THR B C 1
ATOM 14472 O O . THR B 1 795 ? 17 -26.516 -37.344 1 86.19 795 THR B O 1
ATOM 14475 N N . GLN B 1 796 ? 18.625 -25.062 -37.094 1 87.25 796 GLN B N 1
ATOM 14476 C CA . GLN B 1 796 ? 18.719 -25.391 -35.688 1 87.25 796 GLN B CA 1
ATOM 14477 C C . GLN B 1 796 ? 19.281 -24.234 -34.875 1 87.25 796 GLN B C 1
ATOM 14479 O O . GLN B 1 796 ? 20 -23.391 -35.406 1 87.25 796 GLN B O 1
ATOM 14484 N N . MET B 1 797 ? 18.812 -24.172 -33.688 1 83.38 797 MET B N 1
ATOM 14485 C CA . MET B 1 797 ? 19.328 -23.203 -32.719 1 83.38 797 MET B CA 1
ATOM 14486 C C . MET B 1 797 ? 19.734 -23.891 -31.422 1 83.38 797 MET B C 1
ATOM 14488 O O . MET B 1 797 ? 19.062 -24.828 -30.969 1 83.38 797 MET B O 1
ATOM 14492 N N . LEU B 1 798 ? 20.859 -23.484 -30.891 1 79.5 798 LEU B N 1
ATOM 14493 C CA . LEU B 1 798 ? 21.344 -24.016 -29.609 1 79.5 798 LEU B CA 1
ATOM 14494 C C . LEU B 1 798 ? 21.312 -22.938 -28.531 1 79.5 798 LEU B C 1
ATOM 14496 O O . LEU B 1 798 ? 21.734 -21.812 -28.766 1 79.5 798 LEU B O 1
ATOM 14500 N N . GLU B 1 799 ? 20.641 -23.266 -27.469 1 77.12 799 GLU B N 1
ATOM 14501 C CA . GLU B 1 799 ? 20.594 -22.359 -26.328 1 77.12 799 GLU B CA 1
ATOM 14502 C C . GLU B 1 799 ? 21.281 -22.969 -25.109 1 77.12 799 GLU B C 1
ATOM 14504 O O . GLU B 1 799 ? 21.406 -24.188 -25 1 77.12 799 GLU B O 1
ATOM 14509 N N . GLY B 1 800 ? 21.812 -22.047 -24.234 1 72.06 800 GLY B N 1
ATOM 14510 C CA . GLY B 1 800 ? 22.469 -22.516 -23.031 1 72.06 800 GLY B CA 1
ATOM 14511 C C . GLY B 1 800 ? 21.562 -22.562 -21.828 1 72.06 800 GLY B C 1
ATOM 14512 O O . GLY B 1 800 ? 20.75 -21.656 -21.609 1 72.06 800 GLY B O 1
ATOM 14513 N N . ARG B 1 801 ? 21.562 -23.703 -21.172 1 70.56 801 ARG B N 1
ATOM 14514 C CA . ARG B 1 801 ? 20.953 -23.875 -19.859 1 70.56 801 ARG B CA 1
ATOM 14515 C C . ARG B 1 801 ? 21.875 -24.641 -18.906 1 70.56 801 ARG B C 1
ATOM 14517 O O . ARG B 1 801 ? 21.984 -25.859 -18.984 1 70.56 801 ARG B O 1
ATOM 14524 N N . PRO B 1 802 ? 22.484 -23.828 -18.062 1 64.5 802 PRO B N 1
ATOM 14525 C CA . PRO B 1 802 ? 23.422 -24.516 -17.172 1 64.5 802 PRO B CA 1
ATOM 14526 C C . PRO B 1 802 ? 22.75 -25.609 -16.328 1 64.5 802 PRO B C 1
ATOM 14528 O O . PRO B 1 802 ? 21.688 -25.375 -15.758 1 64.5 802 PRO B O 1
ATOM 14531 N N . VAL B 1 803 ? 23.125 -26.75 -16.562 1 66.75 803 VAL B N 1
ATOM 14532 C CA . VAL B 1 803 ? 22.672 -27.875 -15.766 1 66.75 803 VAL B CA 1
ATOM 14533 C C . VAL B 1 803 ? 23.75 -28.281 -14.766 1 66.75 803 VAL B C 1
ATOM 14535 O O . VAL B 1 803 ? 24.766 -28.859 -15.148 1 66.75 803 VAL B O 1
ATOM 14538 N N . GLY B 1 804 ? 23.688 -27.766 -13.461 1 57.72 804 GLY B N 1
ATOM 14539 C CA . GLY B 1 804 ? 24.688 -28.078 -12.461 1 57.72 804 GLY B CA 1
ATOM 14540 C C . GLY B 1 804 ? 26.031 -27.406 -12.734 1 57.72 804 GLY B C 1
ATOM 14541 O O . GLY B 1 804 ? 26.078 -26.234 -13.117 1 57.72 804 GLY B O 1
ATOM 14542 N N . SER B 1 805 ? 27.188 -28.047 -12.359 1 48.91 805 SER B N 1
ATOM 14543 C CA . SER B 1 805 ? 28.547 -27.516 -12.508 1 48.91 805 SER B CA 1
ATOM 14544 C C . SER B 1 805 ? 28.953 -27.469 -13.969 1 48.91 805 SER B C 1
ATOM 14546 O O . SER B 1 805 ? 30.031 -26.953 -14.297 1 48.91 805 SER B O 1
ATOM 14548 N N . ALA B 1 806 ? 28.188 -27.984 -14.773 1 46.19 806 ALA B N 1
ATOM 14549 C CA . ALA B 1 806 ? 28.594 -27.938 -16.172 1 46.19 806 ALA B CA 1
ATOM 14550 C C . ALA B 1 806 ? 28.359 -26.562 -16.781 1 46.19 806 ALA B C 1
ATOM 14552 O O . ALA B 1 806 ? 27.203 -26.125 -16.906 1 46.19 806 ALA B O 1
ATOM 14553 N N . SER B 1 807 ? 29.078 -25.547 -16.594 1 46.22 807 SER B N 1
ATOM 14554 C CA . SER B 1 807 ? 29.172 -24.188 -17.094 1 46.22 807 SER B CA 1
ATOM 14555 C C . SER B 1 807 ? 29.172 -24.156 -18.625 1 46.22 807 SER B C 1
ATOM 14557 O O . SER B 1 807 ? 29.656 -25.078 -19.266 1 46.22 807 SER B O 1
ATOM 14559 N N . GLY B 1 808 ? 28.469 -23.453 -19.406 1 51.69 808 GLY B N 1
ATOM 14560 C CA . GLY B 1 808 ? 28.766 -22.891 -20.719 1 51.69 808 GLY B CA 1
ATOM 14561 C C . GLY B 1 808 ? 27.844 -23.406 -21.812 1 51.69 808 GLY B C 1
ATOM 14562 O O . GLY B 1 808 ? 27.953 -23 -22.969 1 51.69 808 GLY B O 1
ATOM 14563 N N . SER B 1 809 ? 27.234 -24.797 -21.766 1 59.66 809 SER B N 1
ATOM 14564 C CA . SER B 1 809 ? 27.109 -25.5 -23.031 1 59.66 809 SER B CA 1
ATOM 14565 C C . SER B 1 809 ? 25.703 -25.344 -23.609 1 59.66 809 SER B C 1
ATOM 14567 O O . SER B 1 809 ? 24.75 -25.078 -22.891 1 59.66 809 SER B O 1
ATOM 14569 N N . GLU B 1 810 ? 25.594 -25.047 -24.781 1 74.94 810 GLU B N 1
ATOM 14570 C CA . GLU B 1 810 ? 24.484 -25.125 -25.734 1 74.94 810 GLU B CA 1
ATOM 14571 C C . GLU B 1 810 ? 23.797 -26.484 -25.672 1 74.94 810 GLU B C 1
ATOM 14573 O O . GLU B 1 810 ? 23.922 -27.297 -26.594 1 74.94 810 GLU B O 1
ATOM 14578 N N . ASN B 1 811 ? 23.125 -26.75 -24.516 1 82.56 811 ASN B N 1
ATOM 14579 C CA . ASN B 1 811 ? 22.562 -28.062 -24.266 1 82.56 811 ASN B CA 1
ATOM 14580 C C . ASN B 1 811 ? 21.062 -28.094 -24.562 1 82.56 811 ASN B C 1
ATOM 14582 O O . ASN B 1 811 ? 20.391 -29.078 -24.266 1 82.56 811 ASN B O 1
ATOM 14586 N N . VAL B 1 812 ? 20.547 -27.094 -25.047 1 84.94 812 VAL B N 1
ATOM 14587 C CA . VAL B 1 812 ? 19.156 -27.062 -25.484 1 84.94 812 VAL B CA 1
ATOM 14588 C C . VAL B 1 812 ? 19.078 -27 -27 1 84.94 812 VAL B C 1
ATOM 14590 O O . VAL B 1 812 ? 19.609 -26.062 -27.609 1 84.94 812 VAL B O 1
ATOM 14593 N N . LEU B 1 813 ? 18.391 -27.906 -27.484 1 88.94 813 LEU B N 1
ATOM 14594 C CA . LEU B 1 813 ? 18.297 -27.984 -28.938 1 88.94 813 LEU B CA 1
ATOM 14595 C C . LEU B 1 813 ? 16.906 -27.562 -29.422 1 88.94 813 LEU B C 1
ATOM 14597 O O . LEU B 1 813 ? 15.906 -28.094 -28.938 1 88.94 813 LEU B O 1
ATOM 14601 N N . ILE B 1 814 ? 16.891 -26.625 -30.25 1 89.25 814 ILE B N 1
ATOM 14602 C CA . ILE B 1 814 ? 15.695 -26.25 -31.016 1 89.25 814 ILE B CA 1
ATOM 14603 C C . ILE B 1 814 ? 15.922 -26.562 -32.5 1 89.25 814 ILE B C 1
ATOM 14605 O O . ILE B 1 814 ? 16.75 -25.922 -33.156 1 89.25 814 ILE B O 1
ATOM 14609 N N . LYS B 1 815 ? 15.148 -27.5 -32.969 1 92.38 815 LYS B N 1
ATOM 14610 C CA . LYS B 1 815 ? 15.398 -27.969 -34.312 1 92.38 815 LYS B CA 1
ATOM 14611 C C . LYS B 1 815 ? 14.094 -28.141 -35.094 1 92.38 815 LYS B C 1
ATOM 14613 O O . LYS B 1 815 ? 13.094 -28.609 -34.531 1 92.38 815 LYS B O 1
ATOM 14618 N N . LYS B 1 816 ? 14.188 -27.75 -36.375 1 93.75 816 LYS B N 1
ATOM 14619 C CA . LYS B 1 816 ? 13.031 -27.906 -37.25 1 93.75 816 LYS B CA 1
ATOM 14620 C C . LYS B 1 816 ? 12.602 -29.375 -37.312 1 93.75 816 LYS B C 1
ATOM 14622 O O . LYS B 1 816 ? 13.43 -30.266 -37.531 1 93.75 816 LYS B O 1
ATOM 14627 N N . GLY B 1 817 ? 11.312 -29.594 -37.062 1 94 817 GLY B N 1
ATOM 14628 C CA . GLY B 1 817 ? 10.75 -30.922 -37.156 1 94 817 GLY B CA 1
ATOM 14629 C C . GLY B 1 817 ? 10.703 -31.656 -35.812 1 94 817 GLY B C 1
ATOM 14630 O O . GLY B 1 817 ? 10.109 -32.719 -35.719 1 94 817 GLY B O 1
ATOM 14631 N N . TYR B 1 818 ? 11.297 -31.156 -34.875 1 93.81 818 TYR B N 1
ATOM 14632 C CA . TYR B 1 818 ? 11.352 -31.781 -33.562 1 93.81 818 TYR B CA 1
ATOM 14633 C C . TYR B 1 818 ? 10.531 -30.969 -32.531 1 93.81 818 TYR B C 1
ATOM 14635 O O . TYR B 1 818 ? 10.18 -29.828 -32.812 1 93.81 818 TYR B O 1
ATOM 14643 N N . PRO B 1 819 ? 10.219 -31.656 -31.484 1 92.31 819 PRO B N 1
ATOM 14644 C CA . PRO B 1 819 ? 9.508 -30.906 -30.438 1 92.31 819 PRO B CA 1
ATOM 14645 C C . PRO B 1 819 ? 10.414 -29.922 -29.703 1 92.31 819 PRO B C 1
ATOM 14647 O O . PRO B 1 819 ? 11.641 -30.031 -29.766 1 92.31 819 PRO B O 1
ATOM 14650 N N . LEU B 1 820 ? 9.805 -28.984 -29 1 87.94 820 LEU B N 1
ATOM 14651 C CA . LEU B 1 820 ? 10.539 -28.125 -28.062 1 87.94 820 LEU B CA 1
ATOM 14652 C C . LEU B 1 820 ? 10.867 -28.875 -26.781 1 87.94 820 LEU B C 1
ATOM 14654 O O . LEU B 1 820 ? 10.172 -29.828 -26.422 1 87.94 820 LEU B O 1
ATOM 14658 N N . GLY B 1 821 ? 11.945 -28.516 -26.094 1 87.81 821 GLY B N 1
ATOM 14659 C CA . GLY B 1 821 ? 12.297 -29.094 -24.812 1 87.81 821 GLY B CA 1
ATOM 14660 C C . GLY B 1 821 ? 13.242 -30.281 -24.938 1 87.81 821 GLY B C 1
ATOM 14661 O O . GLY B 1 821 ? 13.109 -31.266 -24.219 1 87.81 821 GLY B O 1
ATOM 14662 N N . LEU B 1 822 ? 14.125 -30.234 -25.844 1 91.12 822 LEU B N 1
ATOM 14663 C CA . LEU B 1 822 ? 15.062 -31.328 -26.062 1 91.12 822 LEU B CA 1
ATOM 14664 C C . LEU B 1 822 ? 16.406 -31.016 -25.422 1 91.12 822 LEU B C 1
ATOM 14666 O O . LEU B 1 822 ? 16.906 -29.891 -25.5 1 91.12 822 LEU B O 1
ATOM 14670 N N . PHE B 1 823 ? 16.859 -32.031 -24.781 1 90.31 823 PHE B N 1
ATOM 14671 C CA . PHE B 1 823 ? 18.188 -31.969 -24.188 1 90.31 823 PHE B CA 1
ATOM 14672 C C . PHE B 1 823 ? 19.219 -32.594 -25.125 1 90.31 823 PHE B C 1
ATOM 14674 O O . PHE B 1 823 ? 19.031 -33.719 -25.609 1 90.31 823 PHE B O 1
ATOM 14681 N N . TYR B 1 824 ? 20.281 -31.859 -25.359 1 89.62 824 TYR B N 1
ATOM 14682 C CA . TYR B 1 824 ? 21.281 -32.188 -26.344 1 89.62 824 TYR B CA 1
ATOM 14683 C C . TYR B 1 824 ? 22.625 -32.469 -25.688 1 89.62 824 TYR B C 1
ATOM 14685 O O . TYR B 1 824 ? 23.141 -31.641 -24.938 1 89.62 824 TYR B O 1
ATOM 14693 N N . GLY B 1 825 ? 23.109 -33.719 -25.859 1 88.06 825 GLY B N 1
ATOM 14694 C CA . GLY B 1 825 ? 24.359 -34.125 -25.234 1 88.06 825 GLY B CA 1
ATOM 14695 C C . GLY B 1 825 ? 24.922 -35.438 -25.75 1 88.06 825 GLY B C 1
ATOM 14696 O O . GLY B 1 825 ? 24.5 -35.906 -26.812 1 88.06 825 GLY B O 1
ATOM 14697 N N . LEU B 1 826 ? 25.953 -35.906 -25.078 1 84.31 826 LEU B N 1
ATOM 14698 C CA . LEU B 1 826 ? 26.625 -37.156 -25.5 1 84.31 826 LEU B CA 1
ATOM 14699 C C . LEU B 1 826 ? 25.906 -38.375 -24.953 1 84.31 826 LEU B C 1
ATOM 14701 O O . LEU B 1 826 ? 25.438 -38.375 -23.812 1 84.31 826 LEU B O 1
ATOM 14705 N N . GLN B 1 827 ? 25.766 -39.344 -25.812 1 88.56 827 GLN B N 1
ATOM 14706 C CA . GLN B 1 827 ? 25.156 -40.625 -25.391 1 88.56 827 GLN B CA 1
ATOM 14707 C C . GLN B 1 827 ? 26.203 -41.531 -24.766 1 88.56 827 GLN B C 1
ATOM 14709 O O . GLN B 1 827 ? 27.172 -41.906 -25.422 1 88.56 827 GLN B O 1
ATOM 14714 N N . MET B 1 828 ? 25.969 -41.844 -23.516 1 83.75 828 MET B N 1
ATOM 14715 C CA . MET B 1 828 ? 26.875 -42.75 -22.812 1 83.75 828 MET B CA 1
ATOM 14716 C C . MET B 1 828 ? 26.625 -44.188 -23.219 1 83.75 828 MET B C 1
ATOM 14718 O O . MET B 1 828 ? 25.484 -44.625 -23.312 1 83.75 828 MET B O 1
ATOM 14722 N N . GLU B 1 829 ? 27.562 -44.969 -23.562 1 80.44 829 GLU B N 1
ATOM 14723 C CA . GLU B 1 829 ? 27.438 -46.344 -23.969 1 80.44 829 GLU B CA 1
ATOM 14724 C C . GLU B 1 829 ? 27.766 -47.312 -22.828 1 80.44 829 GLU B C 1
ATOM 14726 O O . GLU B 1 829 ? 27.344 -48.438 -22.828 1 80.44 829 GLU B O 1
ATOM 14731 N N . GLY B 1 830 ? 28.375 -46.906 -21.875 1 75.5 830 GLY B N 1
ATOM 14732 C CA . GLY B 1 830 ? 28.766 -47.75 -20.75 1 75.5 830 GLY B CA 1
ATOM 14733 C C . GLY B 1 830 ? 30.031 -47.281 -20.078 1 75.5 830 GLY B C 1
ATOM 14734 O O . GLY B 1 830 ? 30.469 -46.125 -20.266 1 75.5 830 GLY B O 1
ATOM 14735 N N . ILE B 1 831 ? 30.453 -48.094 -19.062 1 75.56 831 ILE B N 1
ATOM 14736 C CA . ILE B 1 831 ? 31.703 -47.844 -18.344 1 75.56 831 ILE B CA 1
ATOM 14737 C C . ILE B 1 831 ? 32.812 -48.719 -18.938 1 75.56 831 ILE B C 1
ATOM 14739 O O . ILE B 1 831 ? 32.594 -49.906 -19.203 1 75.56 831 ILE B O 1
ATOM 14743 N N . ARG B 1 832 ? 33.812 -48.094 -19.281 1 67.19 832 ARG B N 1
ATOM 14744 C CA . ARG B 1 832 ? 34.938 -48.812 -19.859 1 67.19 832 ARG B CA 1
ATOM 14745 C C . ARG B 1 832 ? 35.531 -49.781 -18.859 1 67.19 832 ARG B C 1
ATOM 14747 O O . ARG B 1 832 ? 35.969 -49.406 -17.766 1 67.19 832 ARG B O 1
ATOM 14754 N N . SER B 1 833 ? 35.094 -51.125 -18.844 1 57.69 833 SER B N 1
ATOM 14755 C CA . SER B 1 833 ? 35.562 -52.156 -17.938 1 57.69 833 SER B CA 1
ATOM 14756 C C . SER B 1 833 ? 36.969 -52.625 -18.297 1 57.69 833 SER B C 1
ATOM 14758 O O . SER B 1 833 ? 37.688 -53.156 -17.453 1 57.69 833 SER B O 1
ATOM 14760 N N . ASN B 1 834 ? 37.281 -53.312 -19.578 1 46.56 834 ASN B N 1
ATOM 14761 C CA . ASN B 1 834 ? 38.531 -54.031 -19.922 1 46.56 834 ASN B CA 1
ATOM 14762 C C . ASN B 1 834 ? 39.594 -53.062 -20.469 1 46.56 834 ASN B C 1
ATOM 14764 O O . ASN B 1 834 ? 39.25 -52 -21.031 1 46.56 834 ASN B O 1
ATOM 14768 N N . TRP B 1 835 ? 40.875 -53.406 -19.953 1 38.72 835 TRP B N 1
ATOM 14769 C CA . TRP B 1 835 ? 42.094 -52.781 -20.484 1 38.72 835 TRP B CA 1
ATOM 14770 C C . TRP B 1 835 ? 42.094 -52.844 -22 1 38.72 835 TRP B C 1
ATOM 14772 O O . TRP B 1 835 ? 42.469 -53.875 -22.578 1 38.72 835 TRP B O 1
ATOM 14782 N N . HIS B 1 836 ? 41.156 -52.844 -22.672 1 33.75 836 HIS B N 1
ATOM 14783 C CA . HIS B 1 836 ? 41.656 -52.938 -24.031 1 33.75 836 HIS B CA 1
ATOM 14784 C C . HIS B 1 836 ? 42.688 -51.875 -24.328 1 33.75 836 HIS B C 1
ATOM 14786 O O . HIS B 1 836 ? 42.375 -50.688 -24.266 1 33.75 836 HIS B O 1
ATOM 14792 N N . SER B 1 837 ? 44 -52.25 -24.109 1 33.62 837 SER B N 1
ATOM 14793 C CA . SER B 1 837 ? 45.156 -51.594 -24.75 1 33.62 837 SER B CA 1
ATOM 14794 C C . SER B 1 837 ? 44.844 -51.219 -26.203 1 33.62 837 SER B C 1
ATOM 14796 O O . SER B 1 837 ? 45.312 -51.875 -27.125 1 33.62 837 SER B O 1
ATOM 14798 N N . ASP B 1 838 ? 43.781 -51.312 -26.781 1 31.52 838 ASP B N 1
ATOM 14799 C CA . ASP B 1 838 ? 44 -50.875 -28.156 1 31.52 838 ASP B CA 1
ATOM 14800 C C . ASP B 1 838 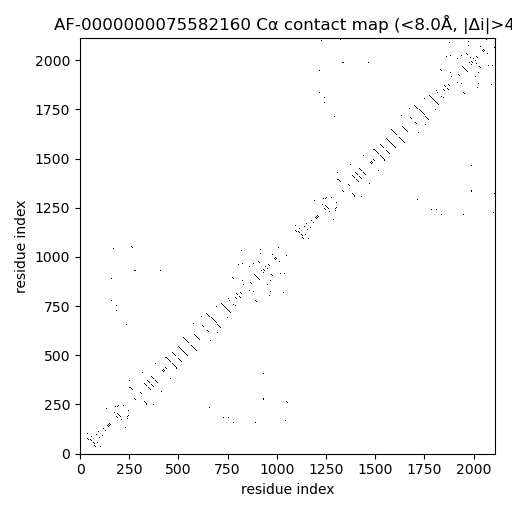? 44.75 -49.531 -28.188 1 31.52 838 ASP B C 1
ATOM 14802 O O . ASP B 1 838 ? 44.281 -48.562 -27.578 1 31.52 838 ASP B O 1
ATOM 14806 N N . TYR B 1 839 ? 46.062 -49.562 -28.266 1 31.2 839 TYR B N 1
ATOM 14807 C CA . TYR B 1 839 ? 47 -48.531 -28.734 1 31.2 839 TYR B CA 1
ATOM 14808 C C . TYR B 1 839 ? 46.312 -47.562 -29.672 1 31.2 839 TYR B C 1
ATOM 14810 O O . TYR B 1 839 ? 46.625 -46.375 -29.672 1 31.2 839 TYR B O 1
ATOM 14818 N N . ASN B 1 840 ? 45.656 -48.156 -30.766 1 29.06 840 ASN B N 1
ATOM 14819 C CA . ASN B 1 840 ? 45.156 -47.219 -31.781 1 29.06 840 ASN B CA 1
ATOM 14820 C C . ASN B 1 840 ? 44.031 -46.344 -31.25 1 29.06 840 ASN B C 1
ATOM 14822 O O . ASN B 1 840 ? 43.25 -45.781 -32.031 1 29.06 840 ASN B O 1
ATOM 14826 N N . GLY B 1 841 ? 43.562 -46.562 -30.219 1 30.59 841 GLY B N 1
ATOM 14827 C CA . GLY B 1 841 ? 42.5 -45.625 -29.844 1 30.59 841 GLY B CA 1
ATOM 14828 C C . GLY B 1 841 ? 42.906 -44.156 -29.984 1 30.59 841 GLY B C 1
ATOM 14829 O O . GLY B 1 841 ? 43.875 -43.719 -29.375 1 30.59 841 GLY B O 1
ATOM 14830 N N . ILE B 1 842 ? 42.688 -43.688 -31.266 1 28.84 842 ILE B N 1
ATOM 14831 C CA . ILE B 1 842 ? 42.812 -42.375 -31.891 1 28.84 842 ILE B CA 1
ATOM 14832 C C . ILE B 1 842 ? 42.281 -41.281 -30.953 1 28.84 842 ILE B C 1
ATOM 14834 O O . ILE B 1 842 ? 41.062 -41.188 -30.781 1 28.84 842 ILE B O 1
ATOM 14838 N N . GLY B 1 843 ? 42.469 -41.25 -29.734 1 32.5 843 GLY B N 1
ATOM 14839 C CA . GLY B 1 843 ? 42.312 -39.844 -29.312 1 32.5 843 GLY B CA 1
ATOM 14840 C C . GLY B 1 843 ? 43.031 -38.875 -30.203 1 32.5 843 GLY B C 1
ATOM 14841 O O . GLY B 1 843 ? 44.25 -38.906 -30.328 1 32.5 843 GLY B O 1
ATOM 14842 N N . SER B 1 844 ? 42.438 -38.688 -31.375 1 30.56 844 SER B N 1
ATOM 14843 C CA . SER B 1 844 ? 43.062 -37.688 -32.219 1 30.56 844 SER B CA 1
ATOM 14844 C C . SER B 1 844 ? 43.5 -36.469 -31.375 1 30.56 844 SER B C 1
ATOM 14846 O O . SER B 1 844 ? 42.875 -36.188 -30.344 1 30.56 844 SER B O 1
ATOM 14848 N N . ALA B 1 845 ? 44.688 -36 -31.531 1 31.11 845 ALA B N 1
ATOM 14849 C CA . ALA B 1 845 ? 45.344 -34.75 -31.078 1 31.11 845 ALA B CA 1
ATOM 14850 C C . ALA B 1 845 ? 44.312 -33.625 -31.016 1 31.11 845 ALA B C 1
ATOM 14852 O O . ALA B 1 845 ? 44.438 -32.719 -30.188 1 31.11 845 ALA B O 1
ATOM 14853 N N . ASP B 1 846 ? 43.5 -33.562 -32.062 1 29.34 846 ASP B N 1
ATOM 14854 C CA . ASP B 1 846 ? 42.75 -32.344 -32.219 1 29.34 846 ASP B CA 1
ATOM 14855 C C . ASP B 1 846 ? 41.5 -32.312 -31.359 1 29.34 846 ASP B C 1
ATOM 14857 O O . ASP B 1 846 ? 40.594 -31.5 -31.562 1 29.34 846 ASP B O 1
ATOM 14861 N N . SER B 1 847 ? 41.188 -33.406 -30.688 1 32.97 847 SER B N 1
ATOM 14862 C CA . SER B 1 847 ? 39.969 -33.188 -29.922 1 32.97 847 SER B CA 1
ATOM 14863 C C . SER B 1 847 ? 40.188 -32.219 -28.781 1 32.97 847 SER B C 1
ATOM 14865 O O . SER B 1 847 ? 41.156 -32.344 -28.016 1 32.97 847 SER B O 1
ATOM 14867 N N . PRO B 1 848 ? 39.812 -31.016 -28.922 1 34.72 848 PRO B N 1
ATOM 14868 C CA . PRO B 1 848 ? 40.062 -30.016 -27.875 1 34.72 848 PRO B CA 1
ATOM 14869 C C . PRO B 1 848 ? 39.875 -30.594 -26.469 1 34.72 848 PRO B C 1
ATOM 14871 O O . PRO B 1 848 ? 40.312 -29.984 -25.484 1 34.72 848 PRO B O 1
ATOM 14874 N N . TRP B 1 849 ? 38.906 -31.359 -26.391 1 36.53 849 TRP B N 1
ATOM 14875 C CA . TRP B 1 849 ? 38.688 -31.828 -25.031 1 36.53 849 TRP B CA 1
ATOM 14876 C C . TRP B 1 849 ? 39.75 -32.844 -24.609 1 36.53 849 TRP B C 1
ATOM 14878 O O . TRP B 1 849 ? 39.562 -33.594 -23.656 1 36.53 849 TRP B O 1
ATOM 14888 N N . TRP B 1 850 ? 40.656 -33.219 -25.516 1 35.97 850 TRP B N 1
ATOM 14889 C CA . TRP B 1 850 ? 41.844 -34.062 -25.484 1 35.97 850 TRP B CA 1
ATOM 14890 C C . TRP B 1 850 ? 42.844 -33.562 -24.422 1 35.97 850 TRP B C 1
ATOM 14892 O O . TRP B 1 850 ? 44 -33.969 -24.406 1 35.97 850 TRP B O 1
ATOM 14902 N N . TYR B 1 851 ? 42.531 -32.562 -23.797 1 33.78 851 TYR B N 1
ATOM 14903 C CA . TYR B 1 851 ? 43.688 -32.469 -22.922 1 33.78 851 TYR B CA 1
ATOM 14904 C C . TYR B 1 851 ? 43.906 -33.781 -22.203 1 33.78 851 TYR B C 1
ATOM 14906 O O . TYR B 1 851 ? 44.656 -33.844 -21.203 1 33.78 851 TYR B O 1
ATOM 14914 N N . ALA B 1 852 ? 43 -34.719 -22.266 1 31.5 852 ALA B N 1
ATOM 14915 C CA . ALA B 1 852 ? 43.625 -35.938 -21.781 1 31.5 852 ALA B CA 1
ATOM 14916 C C . ALA B 1 852 ? 44.906 -36.25 -22.562 1 31.5 852 ALA B C 1
ATOM 14918 O O . ALA B 1 852 ? 44.875 -36.344 -23.797 1 31.5 852 ALA B O 1
ATOM 14919 N N . THR B 1 853 ? 46.031 -35.844 -22.219 1 30.69 853 THR B N 1
ATOM 14920 C CA . THR B 1 853 ? 47.344 -36.219 -22.703 1 30.69 853 THR B CA 1
ATOM 14921 C C . THR B 1 853 ? 47.344 -37.625 -23.312 1 30.69 853 THR B C 1
ATOM 14923 O O . THR B 1 853 ? 46.406 -38.406 -23.062 1 30.69 853 THR B O 1
ATOM 14926 N N . GLU B 1 854 ? 48.344 -38.062 -24.125 1 32.88 854 GLU B N 1
ATOM 14927 C CA . GLU B 1 854 ? 48.844 -39.375 -24.5 1 32.88 854 GLU B CA 1
ATOM 14928 C C . GLU B 1 854 ? 48.469 -40.438 -23.453 1 32.88 854 GLU B C 1
ATOM 14930 O O . GLU B 1 854 ? 48.969 -41.562 -23.516 1 32.88 854 GLU B O 1
ATOM 14935 N N . ARG B 1 855 ? 47.844 -40 -22.297 1 35.38 855 ARG B N 1
ATOM 14936 C CA . ARG B 1 855 ? 47.75 -40.969 -21.219 1 35.38 855 ARG B CA 1
ATOM 14937 C C . ARG B 1 855 ? 46.5 -41.812 -21.375 1 35.38 855 ARG B C 1
ATOM 14939 O O . ARG B 1 855 ? 45.5 -41.375 -21.906 1 35.38 855 ARG B O 1
ATOM 14946 N N . GLU B 1 856 ? 46.438 -43.219 -21.297 1 37.28 856 GLU B N 1
ATOM 14947 C CA . GLU B 1 856 ? 45.531 -44.312 -21.078 1 37.28 856 GLU B CA 1
ATOM 14948 C C . GLU B 1 856 ? 44.344 -43.906 -20.234 1 37.28 856 GLU B C 1
ATOM 14950 O O . GLU B 1 856 ? 44.5 -43.375 -19.141 1 37.28 856 GLU B O 1
ATOM 14955 N N . MET B 1 857 ? 43.25 -43.375 -20.906 1 47.31 857 MET B N 1
ATOM 14956 C CA . MET B 1 857 ? 42.094 -43.188 -20.047 1 47.31 857 MET B CA 1
ATOM 14957 C C . MET B 1 857 ? 41.938 -44.312 -19.047 1 47.31 857 MET B C 1
ATOM 14959 O O . MET B 1 857 ? 41.906 -45.5 -19.438 1 47.31 857 MET B O 1
ATOM 14963 N N . PRO B 1 858 ? 42 -44 -17.828 1 52.19 858 PRO B N 1
ATOM 14964 C CA . PRO B 1 858 ? 42 -45.031 -16.797 1 52.19 858 PRO B CA 1
ATOM 14965 C C . PRO B 1 858 ? 40.719 -45.844 -16.766 1 52.19 858 PRO B C 1
ATOM 14967 O O . PRO B 1 858 ? 39.688 -45.406 -17.297 1 52.19 858 PRO B O 1
ATOM 14970 N N . TYR B 1 859 ? 40.688 -47.094 -16.422 1 58 859 TYR B N 1
ATOM 14971 C CA . TYR B 1 859 ? 39.594 -47.969 -16.031 1 58 859 TYR B CA 1
ATOM 14972 C C . TYR B 1 859 ? 38.562 -47.25 -15.18 1 58 859 TYR B C 1
ATOM 14974 O O . TYR B 1 859 ? 38.906 -46.406 -14.359 1 58 859 TYR B O 1
ATOM 14982 N N . GLY B 1 860 ? 37.062 -47.312 -15.594 1 63.44 860 GLY B N 1
ATOM 14983 C CA . GLY B 1 860 ? 36.031 -46.781 -14.75 1 63.44 860 GLY B CA 1
ATOM 14984 C C . GLY B 1 860 ? 35.438 -45.5 -15.297 1 63.44 860 GLY B C 1
ATOM 14985 O O . GLY B 1 860 ? 34.438 -45 -14.766 1 63.44 860 GLY B O 1
ATOM 14986 N N . PHE B 1 861 ? 35.938 -45.094 -16.5 1 68.56 861 PHE B N 1
ATOM 14987 C CA . PHE B 1 861 ? 35.406 -43.875 -17.094 1 68.56 861 PHE B CA 1
ATOM 14988 C C . PHE B 1 861 ? 34.281 -44.219 -18.078 1 68.56 861 PHE B C 1
ATOM 14990 O O . PHE B 1 861 ? 34.312 -45.281 -18.703 1 68.56 861 PHE B O 1
ATOM 14997 N N . PRO B 1 862 ? 33.375 -43.219 -18.172 1 74.12 862 PRO B N 1
ATOM 14998 C CA . PRO B 1 862 ? 32.281 -43.5 -19.125 1 74.12 862 PRO B CA 1
ATOM 14999 C C . PRO B 1 862 ? 32.75 -43.438 -20.578 1 74.12 862 PRO B C 1
ATOM 15001 O O . PRO B 1 862 ? 33.625 -42.656 -20.922 1 74.12 862 PRO B O 1
ATOM 15004 N N . SER B 1 863 ? 32.25 -44.312 -21.359 1 76 863 SER B N 1
ATOM 15005 C CA . SER B 1 863 ? 32.438 -44.281 -22.797 1 76 863 SER B CA 1
ATOM 15006 C C . SER B 1 863 ? 31.234 -43.656 -23.5 1 76 863 SER B C 1
ATOM 15008 O O . SER B 1 863 ? 30.078 -43.875 -23.078 1 76 863 SER B O 1
ATOM 15010 N N . PHE B 1 864 ? 31.562 -42.812 -24.5 1 82.12 864 PHE B N 1
ATOM 15011 C CA . PHE B 1 864 ? 30.516 -42.125 -25.25 1 82.12 864 PHE B CA 1
ATOM 15012 C C . PHE B 1 864 ? 30.469 -42.594 -26.688 1 82.12 864 PHE B C 1
ATOM 15014 O O . PHE B 1 864 ? 31.5 -43 -27.25 1 82.12 864 PHE B O 1
ATOM 15021 N N . ALA B 1 865 ? 29.312 -42.5 -27.266 1 85.62 865 ALA B N 1
ATOM 15022 C CA . ALA B 1 865 ? 29.094 -43.031 -28.609 1 85.62 865 ALA B CA 1
ATOM 15023 C C . ALA B 1 865 ? 29.656 -42.094 -29.672 1 85.62 865 ALA B C 1
ATOM 15025 O O . ALA B 1 865 ? 29.5 -40.875 -29.547 1 85.62 865 ALA B O 1
ATOM 15026 N N . ASP B 1 866 ? 30.391 -42.562 -30.562 1 86.5 866 ASP B N 1
ATOM 15027 C CA . ASP B 1 866 ? 30.734 -41.844 -31.781 1 86.5 866 ASP B CA 1
ATOM 15028 C C . ASP B 1 866 ? 29.594 -41.875 -32.781 1 86.5 866 ASP B C 1
ATOM 15030 O O . ASP B 1 866 ? 29.5 -42.781 -33.594 1 86.5 866 ASP B O 1
ATOM 15034 N N . THR B 1 867 ? 28.828 -40.969 -32.75 1 87.81 867 THR B N 1
ATOM 15035 C CA . THR B 1 867 ? 27.562 -41 -33.469 1 87.81 867 THR B CA 1
ATOM 15036 C C . THR B 1 867 ? 27.766 -40.625 -34.938 1 87.81 867 THR B C 1
ATOM 15038 O O . THR B 1 867 ? 26.969 -41 -35.781 1 87.81 867 THR B O 1
ATOM 15041 N N . ASN B 1 868 ? 28.844 -39.875 -35.281 1 88.75 868 ASN B N 1
ATOM 15042 C CA . ASN B 1 868 ? 29.047 -39.5 -36.656 1 88.75 868 ASN B CA 1
ATOM 15043 C C . ASN B 1 868 ? 30.031 -40.438 -37.344 1 88.75 868 ASN B C 1
ATOM 15045 O O . ASN B 1 868 ? 30.266 -40.312 -38.562 1 88.75 868 ASN B O 1
ATOM 15049 N N . GLY B 1 869 ? 30.781 -41.312 -36.75 1 86 869 GLY B N 1
ATOM 15050 C CA . GLY B 1 869 ? 31.609 -42.344 -37.312 1 86 869 GLY B CA 1
ATOM 15051 C C . GLY B 1 869 ? 33 -41.875 -37.688 1 86 869 GLY B C 1
ATOM 15052 O O . GLY B 1 869 ? 33.688 -42.469 -38.5 1 86 869 GLY B O 1
ATOM 15053 N N . ASP B 1 870 ? 33.406 -40.75 -37.188 1 86.38 870 ASP B N 1
ATOM 15054 C CA . ASP B 1 870 ? 34.688 -40.188 -37.625 1 86.38 870 ASP B CA 1
ATOM 15055 C C . ASP B 1 870 ? 35.844 -40.688 -36.719 1 86.38 870 ASP B C 1
ATOM 15057 O O . ASP B 1 870 ? 36.969 -40.219 -36.875 1 86.38 870 ASP B O 1
ATOM 15061 N N . GLY B 1 871 ? 35.5 -41.531 -35.812 1 75.12 871 GLY B N 1
ATOM 15062 C CA . GLY B 1 871 ? 36.5 -42.125 -34.938 1 75.12 871 GLY B CA 1
ATOM 15063 C C . GLY B 1 871 ? 36.844 -41.25 -33.75 1 75.12 871 GLY B C 1
ATOM 15064 O O . GLY B 1 871 ? 37.688 -41.625 -32.906 1 75.12 871 GLY B O 1
ATOM 15065 N N . LYS B 1 872 ? 36.188 -40 -33.688 1 74.31 872 LYS B N 1
ATOM 15066 C CA . LYS B 1 872 ? 36.406 -39.094 -32.562 1 74.31 872 LYS B CA 1
ATOM 15067 C C . LYS B 1 872 ? 35.094 -38.781 -31.859 1 74.31 872 LYS B C 1
ATOM 15069 O O . LYS B 1 872 ? 34.031 -38.688 -32.5 1 74.31 872 LYS B O 1
ATOM 15074 N N . VAL B 1 873 ? 35.188 -38.781 -30.469 1 77.12 873 VAL B N 1
ATOM 15075 C CA . VAL B 1 873 ? 34 -38.344 -29.703 1 77.12 873 VAL B CA 1
ATOM 15076 C C . VAL B 1 873 ? 34.156 -36.906 -29.266 1 77.12 873 VAL B C 1
ATOM 15078 O O . VAL B 1 873 ? 35 -36.594 -28.406 1 77.12 873 VAL B O 1
ATOM 15081 N N . ASP B 1 874 ? 33.438 -35.969 -29.875 1 77.56 874 ASP B N 1
ATOM 15082 C CA . ASP B 1 874 ? 33.469 -34.531 -29.562 1 77.56 874 ASP B CA 1
ATOM 15083 C C . ASP B 1 874 ? 32.062 -33.938 -29.609 1 77.56 874 ASP B C 1
ATOM 15085 O O . ASP B 1 874 ? 31.078 -34.656 -29.484 1 77.56 874 ASP B O 1
ATOM 15089 N N . MET B 1 875 ? 32.031 -32.656 -29.641 1 78.5 875 MET B N 1
ATOM 15090 C CA . MET B 1 875 ? 30.75 -31.953 -29.562 1 78.5 875 MET B CA 1
ATOM 15091 C C . MET B 1 875 ? 29.906 -32.25 -30.797 1 78.5 875 MET B C 1
ATOM 15093 O O . MET B 1 875 ? 28.688 -32.062 -30.766 1 78.5 875 MET B O 1
ATOM 15097 N N . SER B 1 876 ? 30.516 -32.656 -31.766 1 81.75 876 SER B N 1
ATOM 15098 C CA . SER B 1 876 ? 29.766 -32.969 -32.969 1 81.75 876 SER B CA 1
ATOM 15099 C C . SER B 1 876 ? 29.047 -34.312 -32.844 1 81.75 876 SER B C 1
ATOM 15101 O O . SER B 1 876 ? 28.172 -34.625 -33.656 1 81.75 876 SER B O 1
ATOM 15103 N N . ASP B 1 877 ? 29.406 -35.094 -31.781 1 85.5 877 ASP B N 1
ATOM 15104 C CA . ASP B 1 877 ? 28.781 -36.375 -31.547 1 85.5 877 ASP B CA 1
ATOM 15105 C C . ASP B 1 877 ? 27.516 -36.25 -30.688 1 85.5 877 ASP B C 1
ATOM 15107 O O . ASP B 1 877 ? 26.875 -37.25 -30.375 1 85.5 877 ASP B O 1
ATOM 15111 N N . ARG B 1 878 ? 27.141 -35.031 -30.344 1 88.81 878 ARG B N 1
ATOM 15112 C CA . ARG B 1 878 ? 25.984 -34.844 -29.469 1 88.81 878 ARG B CA 1
ATOM 15113 C C . ARG B 1 878 ? 24.688 -35.188 -30.203 1 88.81 878 ARG B C 1
ATOM 15115 O O . ARG B 1 878 ? 24.547 -34.938 -31.391 1 88.81 878 ARG B O 1
ATOM 15122 N N . VAL B 1 879 ? 23.812 -35.812 -29.484 1 91.06 879 VAL B N 1
ATOM 15123 C CA . VAL B 1 879 ? 22.484 -36.156 -29.969 1 91.06 879 VAL B CA 1
ATOM 15124 C C . VAL B 1 879 ? 21.438 -35.812 -28.938 1 91.06 879 VAL B C 1
ATOM 15126 O O . VAL B 1 879 ? 21.766 -35.312 -27.844 1 91.06 879 VAL B O 1
ATOM 15129 N N . VAL B 1 880 ? 20.188 -35.906 -29.375 1 93.44 880 VAL B N 1
ATOM 15130 C CA . VAL B 1 880 ? 19.109 -35.719 -28.406 1 93.44 880 VAL B CA 1
ATOM 15131 C C . VAL B 1 880 ? 19.125 -36.844 -27.375 1 93.44 880 VAL B C 1
ATOM 15133 O O . VAL B 1 880 ? 18.938 -38 -27.719 1 93.44 880 VAL B O 1
ATOM 15136 N N . ILE B 1 881 ? 19.375 -36.5 -26.172 1 92.31 881 ILE B N 1
ATOM 15137 C CA . ILE B 1 881 ? 19.5 -37.531 -25.141 1 92.31 881 ILE B CA 1
ATOM 15138 C C . ILE B 1 881 ? 18.312 -37.438 -24.172 1 92.31 881 ILE B C 1
ATOM 15140 O O . ILE B 1 881 ? 18.156 -38.281 -23.312 1 92.31 881 ILE B O 1
ATOM 15144 N N . GLY B 1 882 ? 17.484 -36.531 -24.297 1 93.19 882 GLY B N 1
ATOM 15145 C CA . GLY B 1 882 ? 16.344 -36.375 -23.406 1 93.19 882 GLY B CA 1
ATOM 15146 C C . GLY B 1 882 ? 15.227 -35.531 -23.984 1 93.19 882 GLY B C 1
ATOM 15147 O O . GLY B 1 882 ? 15.5 -34.562 -24.688 1 93.19 882 GLY B O 1
ATOM 15148 N N . ASP B 1 883 ? 14 -35.781 -23.688 1 93.44 883 ASP B N 1
ATOM 15149 C CA . ASP B 1 883 ? 12.789 -35.031 -24.031 1 93.44 883 ASP B CA 1
ATOM 15150 C C . ASP B 1 883 ? 11.93 -34.812 -22.781 1 93.44 883 ASP B C 1
ATOM 15152 O O . ASP B 1 883 ? 11.328 -35.719 -22.25 1 93.44 883 ASP B O 1
ATOM 15156 N N . VAL B 1 884 ? 11.805 -33.562 -22.438 1 90.31 884 VAL B N 1
ATOM 15157 C CA . VAL B 1 884 ? 11.188 -33.25 -21.141 1 90.31 884 VAL B CA 1
ATOM 15158 C C . VAL B 1 884 ? 9.672 -33.219 -21.297 1 90.31 884 VAL B C 1
ATOM 15160 O O . VAL B 1 884 ? 8.945 -33.062 -20.312 1 90.31 884 VAL B O 1
ATOM 15163 N N . ASN B 1 885 ? 9.125 -33.312 -22.453 1 91.19 885 ASN B N 1
ATOM 15164 C CA . ASN B 1 885 ? 7.684 -33.281 -22.672 1 91.19 885 ASN B CA 1
ATOM 15165 C C . ASN B 1 885 ? 7.031 -34.625 -22.344 1 91.19 885 ASN B C 1
ATOM 15167 O O . ASN B 1 885 ? 7.449 -35.656 -22.859 1 91.19 885 ASN B O 1
ATOM 15171 N N . PRO B 1 886 ? 6.016 -34.594 -21.594 1 92.75 886 PRO B N 1
ATOM 15172 C CA . PRO B 1 886 ? 5.297 -35.875 -21.344 1 92.75 886 PRO B CA 1
ATOM 15173 C C . PRO B 1 886 ? 4.484 -36.312 -22.562 1 92.75 886 PRO B C 1
ATOM 15175 O O . PRO B 1 886 ? 4.031 -35.5 -23.359 1 92.75 886 PRO B O 1
ATOM 15178 N N . VAL B 1 887 ? 4.254 -37.594 -22.578 1 95.12 887 VAL B N 1
ATOM 15179 C CA . VAL B 1 887 ? 3.381 -38.156 -23.609 1 95.12 887 VAL B CA 1
ATOM 15180 C C . VAL B 1 887 ? 1.921 -37.875 -23.25 1 95.12 887 VAL B C 1
ATOM 15182 O O . VAL B 1 887 ? 1.117 -37.562 -24.125 1 95.12 887 VAL B O 1
ATOM 15185 N N . PHE B 1 888 ? 1.625 -38.094 -22.062 1 95 888 PHE B N 1
ATOM 15186 C CA . PHE B 1 888 ? 0.296 -37.719 -21.594 1 95 888 PHE B CA 1
ATOM 15187 C C . PHE B 1 888 ? 0.321 -37.344 -20.125 1 95 888 PHE B C 1
ATOM 15189 O O . PHE B 1 888 ? 1.242 -37.75 -19.391 1 95 888 PHE B O 1
ATOM 15196 N N . ILE B 1 889 ? -0.597 -36.594 -19.688 1 95.38 889 ILE B N 1
ATOM 15197 C CA . ILE B 1 889 ? -0.803 -36.188 -18.297 1 95.38 889 ILE B CA 1
ATOM 15198 C C . ILE B 1 889 ? -2.271 -36.375 -17.922 1 95.38 889 ILE B C 1
ATOM 15200 O O . ILE B 1 889 ? -3.125 -36.531 -18.797 1 95.38 889 ILE B O 1
ATOM 15204 N N . GLY B 1 890 ? -2.539 -36.375 -16.625 1 95.88 890 GLY B N 1
ATOM 15205 C CA . GLY B 1 890 ? -3.92 -36.5 -16.172 1 95.88 890 GLY B CA 1
ATOM 15206 C C . GLY B 1 890 ? -4.07 -36.5 -14.672 1 95.88 890 GLY B C 1
ATOM 15207 O O . GLY B 1 890 ? -3.115 -36.188 -13.953 1 95.88 890 GLY B O 1
ATOM 15208 N N . GLY B 1 891 ? -5.273 -36.719 -14.289 1 96.31 891 GLY B N 1
ATOM 15209 C CA . GLY B 1 891 ? -5.59 -36.75 -12.875 1 96.31 891 GLY B CA 1
ATOM 15210 C C . GLY B 1 891 ? -6.91 -37.438 -12.578 1 96.31 891 GLY B C 1
ATOM 15211 O O . GLY B 1 891 ? -7.715 -37.656 -13.484 1 96.31 891 GLY B O 1
ATOM 15212 N N . LEU B 1 892 ? -7.055 -37.844 -11.383 1 97 892 LEU B N 1
ATOM 15213 C CA . LEU B 1 892 ? -8.273 -38.438 -10.852 1 97 892 LEU B CA 1
ATOM 15214 C C . LEU B 1 892 ? -8.672 -37.781 -9.539 1 97 892 LEU B C 1
ATOM 15216 O O . LEU B 1 892 ? -7.863 -37.688 -8.609 1 97 892 LEU B O 1
ATOM 15220 N N . ASN B 1 893 ? -9.812 -37.312 -9.492 1 95.06 893 ASN B N 1
ATOM 15221 C CA . ASN B 1 893 ? -10.391 -36.719 -8.281 1 95.06 893 ASN B CA 1
ATOM 15222 C C . ASN B 1 893 ? -11.656 -37.438 -7.848 1 95.06 893 ASN B C 1
ATOM 15224 O O . ASN B 1 893 ? -12.594 -37.594 -8.625 1 95.06 893 ASN B O 1
ATOM 15228 N N . THR B 1 894 ? -11.711 -37.844 -6.672 1 95.25 894 THR B N 1
ATOM 15229 C CA . THR B 1 894 ? -12.852 -38.625 -6.199 1 95.25 894 THR B CA 1
ATOM 15230 C C . THR B 1 894 ? -13.281 -38.156 -4.809 1 95.25 894 THR B C 1
ATOM 15232 O O . THR B 1 894 ? -12.438 -37.75 -3.998 1 95.25 894 THR B O 1
ATOM 15235 N N . ARG B 1 895 ? -14.539 -38.219 -4.562 1 95.06 895 ARG B N 1
ATOM 15236 C CA . ARG B 1 895 ? -15.148 -37.812 -3.295 1 95.06 895 ARG B CA 1
ATOM 15237 C C . ARG B 1 895 ? -16.203 -38.812 -2.859 1 95.06 895 ARG B C 1
ATOM 15239 O O . ARG B 1 895 ? -17.078 -39.188 -3.645 1 95.06 895 ARG B O 1
ATOM 15246 N N . LEU B 1 896 ? -16.062 -39.25 -1.674 1 96.44 896 LEU B N 1
ATOM 15247 C CA . LEU B 1 896 ? -17.031 -40.156 -1.053 1 96.44 896 LEU B CA 1
ATOM 15248 C C . LEU B 1 896 ? -17.625 -39.531 0.203 1 96.44 896 LEU B C 1
ATOM 15250 O O . LEU B 1 896 ? -16.922 -38.906 0.997 1 96.44 896 LEU B O 1
ATOM 15254 N N . ARG B 1 897 ? -18.875 -39.594 0.304 1 94.69 897 ARG B N 1
ATOM 15255 C CA . ARG B 1 897 ? -19.547 -39.125 1.513 1 94.69 897 ARG B CA 1
ATOM 15256 C C . ARG B 1 897 ? -20.406 -40.219 2.125 1 94.69 897 ARG B C 1
ATOM 15258 O O . ARG B 1 897 ? -21.234 -40.812 1.444 1 94.69 897 ARG B O 1
ATOM 15265 N N . TRP B 1 898 ? -20.156 -40.562 3.328 1 95.88 898 TRP B N 1
ATOM 15266 C CA . TRP B 1 898 ? -20.969 -41.469 4.125 1 95.88 898 TRP B CA 1
ATOM 15267 C C . TRP B 1 898 ? -21.547 -40.75 5.344 1 95.88 898 TRP B C 1
ATOM 15269 O O . TRP B 1 898 ? -20.844 -40.531 6.332 1 95.88 898 TRP B O 1
ATOM 15279 N N . LYS B 1 899 ? -22.797 -40.406 5.297 1 92 899 LYS B N 1
ATOM 15280 C CA . LYS B 1 899 ? -23.484 -39.656 6.34 1 92 899 LYS B CA 1
ATOM 15281 C C . LYS B 1 899 ? -22.734 -38.375 6.68 1 92 899 LYS B C 1
ATOM 15283 O O . LYS B 1 899 ? -22.594 -37.469 5.836 1 92 899 LYS B O 1
ATOM 15288 N N . PHE B 1 900 ? -22.062 -38.438 7.887 1 91.5 900 PHE B N 1
ATOM 15289 C CA . PHE B 1 900 ? -21.438 -37.219 8.336 1 91.5 900 PHE B CA 1
ATOM 15290 C C . PHE B 1 900 ? -19.938 -37.219 8.047 1 91.5 900 PHE B C 1
ATOM 15292 O O . PHE B 1 900 ? -19.219 -36.312 8.414 1 91.5 900 PHE B O 1
ATOM 15299 N N . ILE B 1 901 ? -19.422 -38.25 7.352 1 95.94 901 ILE B N 1
ATOM 15300 C CA . ILE B 1 901 ? -18 -38.375 7.027 1 95.94 901 ILE B CA 1
ATOM 15301 C C . ILE B 1 901 ? -17.812 -38.25 5.52 1 95.94 901 ILE B C 1
ATOM 15303 O O . ILE B 1 901 ? -18.516 -38.906 4.738 1 95.94 901 ILE B O 1
ATOM 15307 N N . GLU B 1 902 ? -16.906 -37.438 5.152 1 95.44 902 GLU B N 1
ATOM 15308 C CA . GLU B 1 902 ? -16.562 -37.281 3.744 1 95.44 902 GLU B CA 1
ATOM 15309 C C . GLU B 1 902 ? -15.094 -37.594 3.49 1 95.44 902 GLU B C 1
ATOM 15311 O O . GLU B 1 902 ? -14.227 -37.25 4.309 1 95.44 902 GLU B O 1
ATOM 15316 N N . LEU B 1 903 ? -14.82 -38.312 2.451 1 96.75 903 LEU B N 1
ATOM 15317 C CA . LEU B 1 903 ? -13.469 -38.625 2.014 1 96.75 903 LEU B CA 1
ATOM 15318 C C . LEU B 1 903 ? -13.188 -38.062 0.626 1 96.75 903 LEU B C 1
ATOM 15320 O O . LEU B 1 903 ? -13.969 -38.281 -0.305 1 96.75 903 LEU B O 1
ATOM 15324 N N . ALA B 1 904 ? -12.133 -37.312 0.519 1 96.12 904 ALA B N 1
ATOM 15325 C CA . ALA B 1 904 ? -11.719 -36.75 -0.767 1 96.12 904 ALA B CA 1
ATOM 15326 C C . ALA B 1 904 ? -10.281 -37.156 -1.094 1 96.12 904 ALA B C 1
ATOM 15328 O O . ALA B 1 904 ? -9.398 -37.094 -0.234 1 96.12 904 ALA B O 1
ATOM 15329 N N . MET B 1 905 ? -10.031 -37.625 -2.295 1 95.62 905 MET B N 1
ATOM 15330 C CA . MET B 1 905 ? -8.703 -38 -2.779 1 95.62 905 MET B CA 1
ATOM 15331 C C . MET B 1 905 ? -8.43 -37.375 -4.148 1 95.62 905 MET B C 1
ATOM 15333 O O . MET B 1 905 ? -9.258 -37.469 -5.051 1 95.62 905 MET B O 1
ATOM 15337 N N . ASP B 1 906 ? -7.27 -36.844 -4.301 1 95.5 906 ASP B N 1
ATOM 15338 C CA . ASP B 1 906 ? -6.848 -36.25 -5.574 1 95.5 906 ASP B CA 1
ATOM 15339 C C . ASP B 1 906 ? -5.551 -36.906 -6.07 1 95.5 906 ASP B C 1
ATOM 15341 O O . ASP B 1 906 ? -4.566 -36.969 -5.328 1 95.5 906 ASP B O 1
ATOM 15345 N N . PHE B 1 907 ? -5.578 -37.312 -7.297 1 96.12 907 PHE B N 1
ATOM 15346 C CA . PHE B 1 907 ? -4.418 -37.938 -7.93 1 96.12 907 PHE B CA 1
ATOM 15347 C C . PHE B 1 907 ? -4.004 -37.156 -9.18 1 96.12 907 PHE B C 1
ATOM 15349 O O . PHE B 1 907 ? -4.84 -36.531 -9.828 1 96.12 907 PHE B O 1
ATOM 15356 N N . SER B 1 908 ? -2.738 -37.219 -9.516 1 95.38 908 SER B N 1
ATOM 15357 C CA . SER B 1 908 ? -2.207 -36.688 -10.773 1 95.38 908 SER B CA 1
ATOM 15358 C C . SER B 1 908 ? -1.082 -37.594 -11.297 1 95.38 908 SER B C 1
ATOM 15360 O O . SER B 1 908 ? -0.433 -38.281 -10.523 1 95.38 908 SER B O 1
ATOM 15362 N N . TRP B 1 909 ? -0.897 -37.594 -12.594 1 95.94 909 TRP B N 1
ATOM 15363 C CA . TRP B 1 909 ? 0.191 -38.375 -13.156 1 95.94 909 TRP B CA 1
ATOM 15364 C C . TRP B 1 909 ? 0.779 -37.719 -14.391 1 95.94 909 TRP B C 1
ATOM 15366 O O . TRP B 1 909 ? 0.138 -36.844 -15 1 95.94 909 TRP B O 1
ATOM 15376 N N . SER B 1 910 ? 1.926 -37.906 -14.672 1 94.75 910 SER B N 1
ATOM 15377 C CA . SER B 1 910 ? 2.688 -37.562 -15.867 1 94.75 910 SER B CA 1
ATOM 15378 C C . SER B 1 910 ? 3.473 -38.781 -16.375 1 94.75 910 SER B C 1
ATOM 15380 O O . SER B 1 910 ? 4.129 -39.469 -15.602 1 94.75 910 SER B O 1
ATOM 15382 N N . TYR B 1 911 ? 3.344 -39.031 -17.688 1 96.12 911 TYR B N 1
ATOM 15383 C CA . TYR B 1 911 ? 3.994 -40.219 -18.219 1 96.12 911 TYR B CA 1
ATOM 15384 C C . TYR B 1 911 ? 4.848 -39.875 -19.438 1 96.12 911 TYR B C 1
ATOM 15386 O O . TYR B 1 911 ? 4.395 -39.188 -20.359 1 96.12 911 TYR B O 1
ATOM 15394 N N . GLY B 1 912 ? 6.082 -40.375 -19.391 1 95 912 GLY B N 1
ATOM 15395 C CA . GLY B 1 912 ? 6.914 -40.375 -20.578 1 95 912 GLY B CA 1
ATOM 15396 C C . GLY B 1 912 ? 7.898 -39.219 -20.625 1 95 912 GLY B C 1
ATOM 15397 O O . GLY B 1 912 ? 8.75 -39.156 -21.516 1 95 912 GLY B O 1
ATOM 15398 N N . ASN B 1 913 ? 7.871 -38.25 -19.797 1 93 913 ASN B N 1
ATOM 15399 C CA . ASN B 1 913 ? 8.82 -37.156 -19.797 1 93 913 ASN B CA 1
ATOM 15400 C C . ASN B 1 913 ? 10.156 -37.562 -19.188 1 93 913 ASN B C 1
ATOM 15402 O O . ASN B 1 913 ? 10.203 -38.438 -18.312 1 93 913 ASN B O 1
ATOM 15406 N N . ASP B 1 914 ? 11.195 -36.875 -19.609 1 94.19 914 ASP B N 1
ATOM 15407 C CA . ASP B 1 914 ? 12.516 -37.031 -19.016 1 94.19 914 ASP B CA 1
ATOM 15408 C C . ASP B 1 914 ? 12.836 -35.906 -18.047 1 94.19 914 ASP B C 1
ATOM 15410 O O . ASP B 1 914 ? 12.305 -34.812 -18.188 1 94.19 914 ASP B O 1
ATOM 15414 N N . ILE B 1 915 ? 13.617 -36.25 -17.047 1 92.5 915 ILE B N 1
ATOM 15415 C CA . ILE B 1 915 ? 14.148 -35.25 -16.125 1 92.5 915 ILE B CA 1
ATOM 15416 C C . ILE B 1 915 ? 15.672 -35.188 -16.219 1 92.5 915 ILE B C 1
ATOM 15418 O O . ILE B 1 915 ? 16.312 -36.25 -16.281 1 92.5 915 ILE B O 1
ATOM 15422 N N . ILE B 1 916 ? 16.188 -34.031 -16.375 1 89.75 916 ILE B N 1
ATOM 15423 C CA . ILE B 1 916 ? 17.625 -33.844 -16.312 1 89.75 916 ILE B CA 1
ATOM 15424 C C . ILE B 1 916 ? 18.062 -33.594 -14.867 1 89.75 916 ILE B C 1
ATOM 15426 O O . ILE B 1 916 ? 17.875 -32.531 -14.328 1 89.75 916 ILE B O 1
ATOM 15430 N N . ASN B 1 917 ? 18.609 -34.562 -14.281 1 89.38 917 ASN B N 1
ATOM 15431 C CA . ASN B 1 917 ? 19.062 -34.5 -12.891 1 89.38 917 ASN B CA 1
ATOM 15432 C C . ASN B 1 917 ? 20.469 -33.938 -12.781 1 89.38 917 ASN B C 1
ATOM 15434 O O . ASN B 1 917 ? 21.453 -34.688 -12.805 1 89.38 917 ASN B O 1
ATOM 15438 N N . GLY B 1 918 ? 20.531 -32.656 -12.586 1 82.25 918 GLY B N 1
ATOM 15439 C CA . GLY B 1 918 ? 21.828 -31.984 -12.477 1 82.25 918 GLY B CA 1
ATOM 15440 C C . GLY B 1 918 ? 22.531 -32.25 -11.156 1 82.25 918 GLY B C 1
ATOM 15441 O O . GLY B 1 918 ? 23.672 -31.875 -10.969 1 82.25 918 GLY B O 1
ATOM 15442 N N . ASN B 1 919 ? 21.938 -33.062 -10.273 1 83.75 919 ASN B N 1
ATOM 15443 C CA . ASN B 1 919 ? 22.516 -33.344 -8.969 1 83.75 919 ASN B CA 1
ATOM 15444 C C . ASN B 1 919 ? 23.406 -34.594 -9.016 1 83.75 919 ASN B C 1
ATOM 15446 O O . ASN B 1 919 ? 24.188 -34.844 -8.086 1 83.75 919 ASN B O 1
ATOM 15450 N N . VAL B 1 920 ? 23.328 -35.375 -9.969 1 80.56 920 VAL B N 1
ATOM 15451 C CA . VAL B 1 920 ? 23.984 -36.656 -10.062 1 80.56 920 VAL B CA 1
ATOM 15452 C C . VAL B 1 920 ? 25.5 -36.5 -9.875 1 80.56 920 VAL B C 1
ATOM 15454 O O . VAL B 1 920 ? 26.141 -37.281 -9.188 1 80.56 920 VAL B O 1
ATOM 15457 N N . TYR B 1 921 ? 25.906 -35.438 -10.383 1 75.75 921 TYR B N 1
ATOM 15458 C CA . TYR B 1 921 ? 27.344 -35.25 -10.305 1 75.75 921 TYR B CA 1
ATOM 15459 C C . TYR B 1 921 ? 27.781 -35.031 -8.859 1 75.75 921 TYR B C 1
ATOM 15461 O O . TYR B 1 921 ? 28.828 -35.531 -8.438 1 75.75 921 TYR B O 1
ATOM 15469 N N . ASN B 1 922 ? 27.047 -34.25 -8.211 1 80.75 922 ASN B N 1
ATOM 15470 C CA . ASN B 1 922 ? 27.359 -34.031 -6.809 1 80.75 922 ASN B CA 1
ATOM 15471 C C . ASN B 1 922 ? 27.141 -35.25 -5.953 1 80.75 922 ASN B C 1
ATOM 15473 O O . ASN B 1 922 ? 27.891 -35.5 -5.008 1 80.75 922 ASN B O 1
ATOM 15477 N N . LEU B 1 923 ? 26.281 -36.031 -6.332 1 85.25 923 LEU B N 1
ATOM 15478 C CA . LEU B 1 923 ? 25.922 -37.219 -5.547 1 85.25 923 LEU B CA 1
ATOM 15479 C C . LEU B 1 923 ? 26.906 -38.344 -5.789 1 85.25 923 LEU B C 1
ATOM 15481 O O . LEU B 1 923 ? 27.094 -39.219 -4.918 1 85.25 923 LEU B O 1
ATOM 15485 N N . MET B 1 924 ? 27.484 -38.375 -6.852 1 77.75 924 MET B N 1
ATOM 15486 C CA . MET B 1 924 ? 28.469 -39.406 -7.16 1 77.75 924 MET B CA 1
ATOM 15487 C C . MET B 1 924 ? 29.828 -39.062 -6.539 1 77.75 924 MET B C 1
ATOM 15489 O O . MET B 1 924 ? 30.516 -39.938 -6.027 1 77.75 924 MET B O 1
ATOM 15493 N N . ASN B 1 925 ? 30.047 -37.75 -6.359 1 68.81 925 ASN B N 1
ATOM 15494 C CA . ASN B 1 925 ? 31.25 -37.188 -5.793 1 68.81 925 ASN B CA 1
ATOM 15495 C C . ASN B 1 925 ? 32.406 -38.188 -5.781 1 68.81 925 ASN B C 1
ATOM 15497 O O . ASN B 1 925 ? 32.469 -39.062 -4.922 1 68.81 925 ASN B O 1
ATOM 15501 N N . ASN B 1 926 ? 33.25 -38.281 -6.84 1 61.28 926 ASN B N 1
ATOM 15502 C CA . ASN B 1 926 ? 34.406 -39.188 -6.816 1 61.28 926 ASN B CA 1
ATOM 15503 C C . ASN B 1 926 ? 35.719 -38.469 -6.566 1 61.28 926 ASN B C 1
ATOM 15505 O O . ASN B 1 926 ? 36.156 -37.656 -7.402 1 61.28 926 ASN B O 1
ATOM 15509 N N . GLY B 1 927 ? 36.094 -38.281 -5.266 1 59.84 927 GLY B N 1
ATOM 15510 C CA . GLY B 1 927 ? 37.469 -37.781 -5.078 1 59.84 927 GLY B CA 1
ATOM 15511 C C . GLY B 1 927 ? 37.562 -36.656 -4.098 1 59.84 927 GLY B C 1
ATOM 15512 O O . GLY B 1 927 ? 38.594 -35.969 -4.016 1 59.84 927 GLY B O 1
ATOM 15513 N N . ASP B 1 928 ? 36.438 -36.219 -3.537 1 68.75 928 ASP B N 1
ATOM 15514 C CA . ASP B 1 928 ? 36.562 -35.156 -2.559 1 68.75 928 ASP B CA 1
ATOM 15515 C C . ASP B 1 928 ? 35.938 -35.531 -1.222 1 68.75 928 ASP B C 1
ATOM 15517 O O . ASP B 1 928 ? 35.469 -36.688 -1.06 1 68.75 928 ASP B O 1
ATOM 15521 N N . ILE B 1 929 ? 36.062 -34.719 -0.224 1 74.12 929 ILE B N 1
ATOM 15522 C CA . ILE B 1 929 ? 35.688 -35.031 1.151 1 74.12 929 ILE B CA 1
ATOM 15523 C C . ILE B 1 929 ? 34.188 -35 1.299 1 74.12 929 ILE B C 1
ATOM 15525 O O . ILE B 1 929 ? 33.656 -35.312 2.363 1 74.12 929 ILE B O 1
ATOM 15529 N N . ARG B 1 930 ? 33.406 -34.812 0.259 1 83.19 930 ARG B N 1
ATOM 15530 C CA . ARG B 1 930 ? 31.969 -34.75 0.333 1 83.19 930 ARG B CA 1
ATOM 15531 C C . ARG B 1 930 ? 31.344 -36.125 0.418 1 83.19 930 ARG B C 1
ATOM 15533 O O . ARG B 1 930 ? 31.969 -37.125 0.023 1 83.19 930 ARG B O 1
ATOM 15540 N N . ASN B 1 931 ? 30.312 -36.125 1.016 1 86.56 931 ASN B N 1
ATOM 15541 C CA . ASN B 1 931 ? 29.562 -37.375 1.067 1 86.56 931 ASN B CA 1
ATOM 15542 C C . ASN B 1 931 ? 28.969 -37.719 -0.294 1 86.56 931 ASN B C 1
ATOM 15544 O O . ASN B 1 931 ? 29 -36.906 -1.223 1 86.56 931 ASN B O 1
ATOM 15548 N N . LYS B 1 932 ? 28.578 -38.906 -0.452 1 87.94 932 LYS B N 1
ATOM 15549 C CA . LYS B 1 932 ? 28 -39.344 -1.722 1 87.94 932 LYS B CA 1
ATOM 15550 C C . LYS B 1 932 ? 26.797 -40.25 -1.498 1 87.94 932 LYS B C 1
ATOM 15552 O O . LYS B 1 932 ? 26.594 -40.75 -0.387 1 87.94 932 LYS B O 1
ATOM 15557 N N . SER B 1 933 ? 26.062 -40.438 -2.543 1 89.75 933 SER B N 1
ATOM 15558 C CA . SER B 1 933 ? 24.891 -41.312 -2.506 1 89.75 933 SER B CA 1
ATOM 15559 C C . SER B 1 933 ? 25.281 -42.781 -2.35 1 89.75 933 SER B C 1
ATOM 15561 O O . SER B 1 933 ? 26.25 -43.25 -2.959 1 89.75 933 SER B O 1
ATOM 15563 N N . ALA B 1 934 ? 24.5 -43.469 -1.492 1 87.75 934 ALA B N 1
ATOM 15564 C CA . ALA B 1 934 ? 24.766 -44.875 -1.258 1 87.75 934 ALA B CA 1
ATOM 15565 C C . ALA B 1 934 ? 24.516 -45.688 -2.523 1 87.75 934 ALA B C 1
ATOM 15567 O O . ALA B 1 934 ? 25.219 -46.688 -2.781 1 87.75 934 ALA B O 1
ATOM 15568 N N . VAL B 1 935 ? 23.594 -45.281 -3.264 1 84.69 935 VAL B N 1
ATOM 15569 C CA . VAL B 1 935 ? 23.234 -46 -4.484 1 84.69 935 VAL B CA 1
ATOM 15570 C C . VAL B 1 935 ? 24.359 -45.875 -5.5 1 84.69 935 VAL B C 1
ATOM 15572 O O . VAL B 1 935 ? 24.766 -46.875 -6.094 1 84.69 935 VAL B O 1
ATOM 15575 N N . TYR B 1 936 ? 24.891 -44.781 -5.633 1 82.06 936 TYR B N 1
ATOM 15576 C CA . TYR B 1 936 ? 25.953 -44.562 -6.598 1 82.06 936 TYR B CA 1
ATOM 15577 C C . TYR B 1 936 ? 27.25 -45.219 -6.129 1 82.06 936 TYR B C 1
ATOM 15579 O O . TYR B 1 936 ? 28 -45.781 -6.938 1 82.06 936 TYR B O 1
ATOM 15587 N N . TYR B 1 937 ? 27.469 -45.125 -4.836 1 82 937 TYR B N 1
ATOM 15588 C CA . TYR B 1 937 ? 28.641 -45.75 -4.27 1 82 937 TYR B CA 1
ATOM 15589 C C . TYR B 1 937 ? 28.609 -47.281 -4.496 1 82 937 TYR B C 1
ATOM 15591 O O . TYR B 1 937 ? 29.609 -47.875 -4.91 1 82 937 TYR B O 1
ATOM 15599 N N . LYS B 1 938 ? 27.484 -47.812 -4.285 1 81.19 938 LYS B N 1
ATOM 15600 C CA . LYS B 1 938 ? 27.359 -49.25 -4.375 1 81.19 938 LYS B CA 1
ATOM 15601 C C . LYS B 1 938 ? 27.453 -49.719 -5.824 1 81.19 938 LYS B C 1
ATOM 15603 O O . LYS B 1 938 ? 27.953 -50.812 -6.098 1 81.19 938 LYS B O 1
ATOM 15608 N N . ASP B 1 939 ? 27.062 -48.906 -6.684 1 81.56 939 ASP B N 1
ATOM 15609 C CA . ASP B 1 939 ? 27 -49.344 -8.078 1 81.56 939 ASP B CA 1
ATOM 15610 C C . ASP B 1 939 ? 28.109 -48.688 -8.906 1 81.56 939 ASP B C 1
ATOM 15612 O O . ASP B 1 939 ? 28.016 -48.625 -10.133 1 81.56 939 ASP B O 1
ATOM 15616 N N . ALA B 1 940 ? 29.047 -48.219 -8.25 1 79.12 940 ALA B N 1
ATOM 15617 C CA . ALA B 1 940 ? 30.188 -47.625 -8.961 1 79.12 940 ALA B CA 1
ATOM 15618 C C . ALA B 1 940 ? 31.109 -48.719 -9.484 1 79.12 940 ALA B C 1
ATOM 15620 O O . ALA B 1 940 ? 31.328 -49.75 -8.82 1 79.12 940 ALA B O 1
ATOM 15621 N N . TRP B 1 941 ? 31.656 -48.469 -10.594 1 74.69 941 TRP B N 1
ATOM 15622 C CA . TRP B 1 941 ? 32.625 -49.375 -11.172 1 74.69 941 TRP B CA 1
ATOM 15623 C C . TRP B 1 941 ? 33.969 -49.25 -10.484 1 74.69 941 TRP B C 1
ATOM 15625 O O . TRP B 1 941 ? 34.438 -48.125 -10.25 1 74.69 941 TRP B O 1
ATOM 15635 N N . PHE B 1 942 ? 34.469 -50.281 -10.141 1 72.69 942 PHE B N 1
ATOM 15636 C CA . PHE B 1 942 ? 35.875 -50.375 -9.773 1 72.69 942 PHE B CA 1
ATOM 15637 C C . PHE B 1 942 ? 36.375 -51.812 -9.945 1 72.69 942 PHE B C 1
ATOM 15639 O O . PHE B 1 942 ? 35.594 -52.719 -10.242 1 72.69 942 PHE B O 1
ATOM 15646 N N . ALA B 1 943 ? 37.594 -51.938 -9.836 1 65.62 943 ALA B N 1
ATOM 15647 C CA . ALA B 1 943 ? 38.219 -53.219 -10.195 1 65.62 943 ALA B CA 1
ATOM 15648 C C . ALA B 1 943 ? 37.531 -54.375 -9.5 1 65.62 943 ALA B C 1
ATOM 15650 O O . ALA B 1 943 ? 37.375 -55.469 -10.086 1 65.62 943 ALA B O 1
ATOM 15651 N N . ASN B 1 944 ? 37.094 -54.062 -8.297 1 70.69 944 ASN B N 1
ATOM 15652 C CA . ASN B 1 944 ? 36.438 -55.125 -7.559 1 70.69 944 ASN B CA 1
ATOM 15653 C C . ASN B 1 944 ? 34.938 -55.125 -7.809 1 70.69 944 ASN B C 1
ATOM 15655 O O . ASN B 1 944 ? 34.188 -55.938 -7.211 1 70.69 944 ASN B O 1
ATOM 15659 N N . ASN B 1 945 ? 34.438 -54.188 -8.547 1 77 945 ASN B N 1
ATOM 15660 C CA . ASN B 1 945 ? 33.031 -54.125 -8.969 1 77 945 ASN B CA 1
ATOM 15661 C C . ASN B 1 945 ? 32.906 -53.812 -10.461 1 77 945 ASN B C 1
ATOM 15663 O O . ASN B 1 945 ? 32.406 -52.75 -10.844 1 77 945 ASN B O 1
ATOM 15667 N N . PRO B 1 946 ? 33.281 -54.719 -11.312 1 73.56 946 PRO B N 1
ATOM 15668 C CA . PRO B 1 946 ? 33.375 -54.438 -12.75 1 73.56 946 PRO B CA 1
ATOM 15669 C C . PRO B 1 946 ? 31.984 -54.344 -13.398 1 73.56 946 PRO B C 1
ATOM 15671 O O . PRO B 1 946 ? 31.875 -53.906 -14.547 1 73.56 946 PRO B O 1
ATOM 15674 N N . THR B 1 947 ? 30.953 -54.75 -12.703 1 75.25 947 THR B N 1
ATOM 15675 C CA . THR B 1 947 ? 29.594 -54.688 -13.242 1 75.25 947 THR B CA 1
ATOM 15676 C C . THR B 1 947 ? 28.922 -53.375 -12.867 1 75.25 947 THR B C 1
ATOM 15678 O O . THR B 1 947 ? 27.75 -53.156 -13.195 1 75.25 947 THR B O 1
ATOM 15681 N N . GLY B 1 948 ? 29.719 -52.594 -12.141 1 77.31 948 GLY B N 1
ATOM 15682 C CA . GLY B 1 948 ? 29.156 -51.281 -11.797 1 77.31 948 GLY B CA 1
ATOM 15683 C C . GLY B 1 948 ? 28.734 -50.469 -13.008 1 77.31 948 GLY B C 1
ATOM 15684 O O . GLY B 1 948 ? 29.391 -50.5 -14.047 1 77.31 948 GLY B O 1
ATOM 15685 N N . THR B 1 949 ? 27.625 -49.75 -12.852 1 77 949 THR B N 1
ATOM 15686 C CA . THR B 1 949 ? 27.062 -49.062 -13.992 1 77 949 THR B CA 1
ATOM 15687 C C . THR B 1 949 ? 27.359 -47.562 -13.891 1 77 949 THR B C 1
ATOM 15689 O O . THR B 1 949 ? 27.094 -46.812 -14.836 1 77 949 THR B O 1
ATOM 15692 N N . PHE B 1 950 ? 27.875 -47.219 -12.742 1 78.25 950 PHE B N 1
ATOM 15693 C CA . PHE B 1 950 ? 28.219 -45.812 -12.586 1 78.25 950 PHE B CA 1
ATOM 15694 C C . PHE B 1 950 ? 29.734 -45.625 -12.625 1 78.25 950 PHE B C 1
ATOM 15696 O O . PHE B 1 950 ? 30.484 -46.531 -12.352 1 78.25 950 PHE B O 1
ATOM 15703 N N . THR B 1 951 ? 30.078 -44.375 -12.891 1 73.31 951 THR B N 1
ATOM 15704 C CA . THR B 1 951 ? 31.5 -44.062 -12.969 1 73.31 951 THR B CA 1
ATOM 15705 C C . THR B 1 951 ? 32.156 -44.281 -11.617 1 73.31 951 THR B C 1
ATOM 15707 O O . THR B 1 951 ? 31.641 -43.875 -10.578 1 73.31 951 THR B O 1
ATOM 15710 N N . GLY B 1 952 ? 33.25 -45.062 -11.664 1 65.19 952 GLY B N 1
ATOM 15711 C CA . GLY B 1 952 ? 34 -45.375 -10.453 1 65.19 952 GLY B CA 1
ATOM 15712 C C . GLY B 1 952 ? 34.969 -44.281 -10.047 1 65.19 952 GLY B C 1
ATOM 15713 O O . GLY B 1 952 ? 35.094 -43.281 -10.75 1 65.19 952 GLY B O 1
ATOM 15714 N N . PRO B 1 953 ? 35.562 -44.469 -8.711 1 59.97 953 PRO B N 1
ATOM 15715 C CA . PRO B 1 953 ? 36.562 -43.469 -8.242 1 59.97 953 PRO B CA 1
ATOM 15716 C C . PRO B 1 953 ? 37.844 -43.5 -9.062 1 59.97 953 PRO B C 1
ATOM 15718 O O . PRO B 1 953 ? 38.25 -44.531 -9.57 1 59.97 953 PRO B O 1
ATOM 15721 N N . GLY B 1 954 ? 38.25 -42.406 -9.812 1 53.19 954 GLY B N 1
ATOM 15722 C CA . GLY B 1 954 ? 39.5 -42.375 -10.547 1 53.19 954 GLY B CA 1
ATOM 15723 C C . GLY B 1 954 ? 40.219 -41.031 -10.477 1 53.19 954 GLY B C 1
ATOM 15724 O O . GLY B 1 954 ? 39.688 -40.094 -9.891 1 53.19 954 GLY B O 1
ATOM 15725 N N . ALA B 1 955 ? 41.656 -41 -10.828 1 45 955 ALA B N 1
ATOM 15726 C CA . ALA B 1 955 ? 42.625 -39.906 -10.758 1 45 955 ALA B CA 1
ATOM 15727 C C . ALA B 1 955 ? 42.094 -38.688 -11.477 1 45 955 ALA B C 1
ATOM 15729 O O . ALA B 1 955 ? 42.781 -37.656 -11.531 1 45 955 ALA B O 1
ATOM 15730 N N . ILE B 1 956 ? 41.25 -38.781 -12.336 1 44.12 956 ILE B N 1
ATOM 15731 C CA . ILE B 1 956 ? 41.125 -37.562 -13.164 1 44.12 956 ILE B CA 1
ATOM 15732 C C . ILE B 1 956 ? 40.344 -36.5 -12.398 1 44.12 956 ILE B C 1
ATOM 15734 O O . ILE B 1 956 ? 39.281 -36.812 -11.828 1 44.12 956 ILE B O 1
ATOM 15738 N N . ASP B 1 957 ? 41.062 -35.469 -12.117 1 43.06 957 ASP B N 1
ATOM 15739 C CA . ASP B 1 957 ? 40.406 -34.281 -11.633 1 43.06 957 ASP B CA 1
ATOM 15740 C C . ASP B 1 957 ? 39.062 -34.062 -12.344 1 43.06 957 ASP B C 1
ATOM 15742 O O . ASP B 1 957 ? 39 -34 -13.578 1 43.06 957 ASP B O 1
ATOM 15746 N N . TRP B 1 958 ? 38.156 -34.438 -11.883 1 43.25 958 TRP B N 1
ATOM 15747 C CA . TRP B 1 958 ? 36.75 -34.438 -12.227 1 43.25 958 TRP B CA 1
ATOM 15748 C C . TRP B 1 958 ? 36.344 -33.125 -12.867 1 43.25 958 TRP B C 1
ATOM 15750 O O . TRP B 1 958 ? 35.344 -33.062 -13.617 1 43.25 958 TRP B O 1
ATOM 15760 N N . SER B 1 959 ? 36.969 -32.062 -12.414 1 43.56 959 SER B N 1
ATOM 15761 C CA . SER B 1 959 ? 36.562 -30.766 -12.922 1 43.56 959 SER B CA 1
ATOM 15762 C C . SER B 1 959 ? 36.625 -30.734 -14.445 1 43.56 959 SER B C 1
ATOM 15764 O O . SER B 1 959 ? 35.781 -30.062 -15.078 1 43.56 959 SER B O 1
ATOM 15766 N N . GLY B 1 960 ? 37.625 -31.422 -14.922 1 41.06 960 GLY B N 1
ATOM 15767 C CA . GLY B 1 960 ? 37.812 -31.406 -16.359 1 41.06 960 GLY B CA 1
ATOM 15768 C C . GLY B 1 960 ? 36.781 -32.25 -17.094 1 41.06 960 GLY B C 1
ATOM 15769 O O . GLY B 1 960 ? 36.375 -31.891 -18.219 1 41.06 960 GLY B O 1
ATOM 15770 N N . TYR B 1 961 ? 36.469 -33.438 -16.562 1 42.44 961 TYR B N 1
ATOM 15771 C CA . TYR B 1 961 ? 35.562 -34.375 -17.203 1 42.44 961 TYR B CA 1
ATOM 15772 C C . TYR B 1 961 ? 34.156 -33.812 -17.25 1 42.44 961 TYR B C 1
ATOM 15774 O O . TYR B 1 961 ? 33.469 -33.906 -18.266 1 42.44 961 TYR B O 1
ATOM 15782 N N . MET B 1 962 ? 33.656 -33.562 -16.094 1 46.06 962 MET B N 1
ATOM 15783 C CA . MET B 1 962 ? 32.25 -33.281 -15.836 1 46.06 962 MET B CA 1
ATOM 15784 C C . MET B 1 962 ? 31.891 -31.891 -16.344 1 46.06 962 MET B C 1
ATOM 15786 O O . MET B 1 962 ? 30.703 -31.578 -16.5 1 46.06 962 MET B O 1
ATOM 15790 N N . TRP B 1 963 ? 32.844 -31.016 -16.016 1 44.81 963 TRP B N 1
ATOM 15791 C CA . TRP B 1 963 ? 32.562 -29.688 -16.578 1 44.81 963 TRP B CA 1
ATOM 15792 C C . TRP B 1 963 ? 32.219 -29.781 -18.047 1 44.81 963 TRP B C 1
ATOM 15794 O O . TRP B 1 963 ? 31.688 -28.812 -18.625 1 44.81 963 TRP B O 1
ATOM 15804 N N . ALA B 1 964 ? 32.812 -30.828 -18.609 1 47.16 964 ALA B N 1
ATOM 15805 C CA . ALA B 1 964 ? 32.531 -30.875 -20.047 1 47.16 964 ALA B CA 1
ATOM 15806 C C . ALA B 1 964 ? 31.047 -31.156 -20.297 1 47.16 964 ALA B C 1
ATOM 15808 O O . ALA B 1 964 ? 30.297 -31.453 -19.359 1 47.16 964 ALA B O 1
ATOM 15809 N N . ALA B 1 965 ? 30.516 -32.281 -21.312 1 56.03 965 ALA B N 1
ATOM 15810 C CA . ALA B 1 965 ? 29.375 -32.406 -22.203 1 56.03 965 ALA B CA 1
ATOM 15811 C C . ALA B 1 965 ? 28.141 -32.906 -21.453 1 56.03 965 ALA B C 1
ATOM 15813 O O . ALA B 1 965 ? 28.266 -33.719 -20.516 1 56.03 965 ALA B O 1
ATOM 15814 N N . SER B 1 966 ? 27 -32.219 -21.188 1 76 966 SER B N 1
ATOM 15815 C CA . SER B 1 966 ? 25.641 -32.75 -21.078 1 76 966 SER B CA 1
ATOM 15816 C C . SER B 1 966 ? 25.547 -34.156 -21.688 1 76 966 SER B C 1
ATOM 15818 O O . SER B 1 966 ? 25.781 -34.312 -22.891 1 76 966 SER B O 1
ATOM 15820 N N . ASN B 1 967 ? 25.5 -35.156 -20.672 1 82 967 ASN B N 1
ATOM 15821 C CA . ASN B 1 967 ? 25.422 -36.531 -21.219 1 82 967 ASN B CA 1
ATOM 15822 C C . ASN B 1 967 ? 24.188 -37.25 -20.703 1 82 967 ASN B C 1
ATOM 15824 O O . ASN B 1 967 ? 23.484 -36.781 -19.812 1 82 967 ASN B O 1
ATOM 15828 N N . SER B 1 968 ? 23.984 -38.531 -21.203 1 87.81 968 SER B N 1
ATOM 15829 C CA . SER B 1 968 ? 22.734 -39.25 -21 1 87.81 968 SER B CA 1
ATOM 15830 C C . SER B 1 968 ? 22.641 -39.812 -19.594 1 87.81 968 SER B C 1
ATOM 15832 O O . SER B 1 968 ? 21.578 -40.25 -19.156 1 87.81 968 SER B O 1
ATOM 15834 N N . GLU B 1 969 ? 23.766 -39.844 -18.781 1 81.81 969 GLU B N 1
ATOM 15835 C CA . GLU B 1 969 ? 23.719 -40.312 -17.391 1 81.81 969 GLU B CA 1
ATOM 15836 C C . GLU B 1 969 ? 22.875 -39.406 -16.531 1 81.81 969 GLU B C 1
ATOM 15838 O O . GLU B 1 969 ? 22.328 -39.812 -15.516 1 81.81 969 GLU B O 1
ATOM 15843 N N . MET B 1 970 ? 22.703 -38.25 -16.984 1 85.94 970 MET B N 1
ATOM 15844 C CA . MET B 1 970 ? 21.953 -37.25 -16.234 1 85.94 970 MET B CA 1
ATOM 15845 C C . MET B 1 970 ? 20.469 -37.375 -16.5 1 85.94 970 MET B C 1
ATOM 15847 O O . MET B 1 970 ? 19.656 -36.75 -15.812 1 85.94 970 MET B O 1
ATOM 15851 N N . VAL B 1 971 ? 20.109 -38.062 -17.531 1 91.88 971 VAL B N 1
ATOM 15852 C CA . VAL B 1 971 ? 18.703 -38.125 -17.953 1 91.88 971 VAL B CA 1
ATOM 15853 C C . VAL B 1 971 ? 18.016 -39.312 -17.281 1 91.88 971 VAL B C 1
ATOM 15855 O O . VAL B 1 971 ? 18.469 -40.438 -17.391 1 91.88 971 VAL B O 1
ATOM 15858 N N . GLU B 1 972 ? 16.969 -39 -16.562 1 93.06 972 GLU B N 1
ATOM 15859 C CA . GLU B 1 972 ? 16.172 -40 -15.891 1 93.06 972 GLU B CA 1
ATOM 15860 C C . GLU B 1 972 ? 14.703 -39.938 -16.297 1 93.06 972 GLU B C 1
ATOM 15862 O O . GLU B 1 972 ? 14.25 -38.906 -16.797 1 93.06 972 GLU B O 1
ATOM 15867 N N . ASP B 1 973 ? 14.047 -41.031 -16.094 1 95.44 973 ASP B N 1
ATOM 15868 C CA . ASP B 1 973 ? 12.609 -41.062 -16.359 1 95.44 973 ASP B CA 1
ATOM 15869 C C . ASP B 1 973 ? 11.844 -40.219 -15.336 1 95.44 973 ASP B C 1
ATOM 15871 O O . ASP B 1 973 ? 11.969 -40.438 -14.125 1 95.44 973 ASP B O 1
ATOM 15875 N N . GLY B 1 974 ? 11.07 -39.312 -15.867 1 94.75 974 GLY B N 1
ATOM 15876 C CA . GLY B 1 974 ? 10.336 -38.406 -15.016 1 94.75 974 GLY B CA 1
ATOM 15877 C C . GLY B 1 974 ? 8.891 -38.812 -14.812 1 94.75 974 GLY B C 1
ATOM 15878 O O . GLY B 1 974 ? 8.094 -38.031 -14.266 1 94.75 974 GLY B O 1
ATOM 15879 N N . SER B 1 975 ? 8.438 -40 -15.18 1 96.5 975 SER B N 1
ATOM 15880 C CA . SER B 1 975 ? 7.066 -40.469 -15.016 1 96.5 975 SER B CA 1
ATOM 15881 C C . SER B 1 975 ? 6.715 -40.656 -13.547 1 96.5 975 SER B C 1
ATOM 15883 O O . SER B 1 975 ? 7.547 -41.094 -12.758 1 96.5 975 SER B O 1
ATOM 15885 N N . PHE B 1 976 ? 5.48 -40.344 -13.25 1 95.69 976 PHE B N 1
ATOM 15886 C CA . PHE B 1 976 ? 5.066 -40.562 -11.867 1 95.69 976 PHE B CA 1
ATOM 15887 C C . PHE B 1 976 ? 3.553 -40.688 -11.766 1 95.69 976 PHE B C 1
ATOM 15889 O O . PHE B 1 976 ? 2.83 -40.312 -12.695 1 95.69 976 PHE B O 1
ATOM 15896 N N . LEU B 1 977 ? 3.061 -41.25 -10.766 1 97.19 977 LEU B N 1
ATOM 15897 C CA . LEU B 1 977 ? 1.713 -41.219 -10.203 1 97.19 977 LEU B CA 1
ATOM 15898 C C . LEU B 1 977 ? 1.736 -40.719 -8.766 1 97.19 977 LEU B C 1
ATOM 15900 O O . LEU B 1 977 ? 2.406 -41.281 -7.906 1 97.19 977 LEU B O 1
ATOM 15904 N N . LYS B 1 978 ? 1.059 -39.688 -8.555 1 95.44 978 LYS B N 1
ATOM 15905 C CA . LYS B 1 978 ? 1.123 -39.031 -7.262 1 95.44 978 LYS B CA 1
ATOM 15906 C C . LYS B 1 978 ? -0.268 -38.875 -6.652 1 95.44 978 LYS B C 1
ATOM 15908 O O . LYS B 1 978 ? -1.23 -38.562 -7.363 1 95.44 978 LYS B O 1
ATOM 15913 N N . MET B 1 979 ? -0.416 -39.156 -5.398 1 96.19 979 MET B N 1
ATOM 15914 C CA . MET B 1 979 ? -1.578 -38.719 -4.641 1 96.19 979 MET B CA 1
ATOM 15915 C C . MET B 1 979 ? -1.299 -37.375 -3.979 1 96.19 979 MET B C 1
ATOM 15917 O O . MET B 1 979 ? -0.654 -37.312 -2.93 1 96.19 979 MET B O 1
ATOM 15921 N N . ASN B 1 980 ? -1.859 -36.406 -4.5 1 93.44 980 ASN B N 1
ATOM 15922 C CA . ASN B 1 980 ? -1.566 -35.062 -4.066 1 93.44 980 ASN B CA 1
ATOM 15923 C C . ASN B 1 980 ? -2.184 -34.75 -2.705 1 93.44 980 ASN B C 1
ATOM 15925 O O . ASN B 1 980 ? -1.584 -34.062 -1.888 1 93.44 980 ASN B O 1
ATOM 15929 N N . ASN B 1 981 ? -3.432 -35.188 -2.539 1 94.25 981 ASN B N 1
ATOM 15930 C CA . ASN B 1 981 ? -4.148 -34.875 -1.307 1 94.25 981 ASN B CA 1
ATOM 15931 C C . ASN B 1 981 ? -5.059 -36.031 -0.879 1 94.25 981 ASN B C 1
ATOM 15933 O O . ASN B 1 981 ? -5.648 -36.719 -1.722 1 94.25 981 ASN B O 1
ATOM 15937 N N . LEU B 1 982 ? -5.137 -36.188 0.369 1 96.44 982 LEU B N 1
ATOM 15938 C CA . LEU B 1 982 ? -6.117 -37.031 1.052 1 96.44 982 LEU B CA 1
ATOM 15939 C C . LEU B 1 982 ? -6.762 -36.281 2.213 1 96.44 982 LEU B C 1
ATOM 15941 O O . LEU B 1 982 ? -6.062 -35.781 3.111 1 96.44 982 LEU B O 1
ATOM 15945 N N . ALA B 1 983 ? -8.055 -36.125 2.131 1 97 983 ALA B N 1
ATOM 15946 C CA . ALA B 1 983 ? -8.734 -35.375 3.176 1 97 983 ALA B CA 1
ATOM 15947 C C . ALA B 1 983 ? -9.922 -36.156 3.742 1 97 983 ALA B C 1
ATOM 15949 O O . ALA B 1 983 ? -10.695 -36.75 2.99 1 97 983 ALA B O 1
ATOM 15950 N N . VAL B 1 984 ? -10.023 -36.156 5.023 1 97.44 984 VAL B N 1
ATOM 15951 C CA . VAL B 1 984 ? -11.172 -36.688 5.738 1 97.44 984 VAL B CA 1
ATOM 15952 C C . VAL B 1 984 ? -11.883 -35.562 6.504 1 97.44 984 VAL B C 1
ATOM 15954 O O . VAL B 1 984 ? -11.273 -34.906 7.34 1 97.44 984 VAL B O 1
ATOM 15957 N N . THR B 1 985 ? -13.133 -35.406 6.184 1 96.56 985 THR B N 1
ATOM 15958 C CA . THR B 1 985 ? -13.898 -34.344 6.824 1 96.56 985 THR B CA 1
ATOM 15959 C C . THR B 1 985 ? -15.039 -34.906 7.652 1 96.56 985 THR B C 1
ATOM 15961 O O . THR B 1 985 ? -15.82 -35.719 7.164 1 96.56 985 THR B O 1
ATOM 15964 N N . PHE B 1 986 ? -15.102 -34.531 8.883 1 96.5 986 PHE B N 1
ATOM 15965 C CA . PHE B 1 986 ? -16.234 -34.812 9.766 1 96.5 986 PHE B CA 1
ATOM 15966 C C . PHE B 1 986 ? -17.141 -33.594 9.859 1 96.5 986 PHE B C 1
ATOM 15968 O O . PHE B 1 986 ? -16.781 -32.562 10.453 1 96.5 986 PHE B O 1
ATOM 15975 N N . ARG B 1 987 ? -18.312 -33.75 9.344 1 93.5 987 ARG B N 1
ATOM 15976 C CA . ARG B 1 987 ? -19.281 -32.656 9.406 1 93.5 987 ARG B CA 1
ATOM 15977 C C . ARG B 1 987 ? -20.312 -32.906 10.508 1 93.5 987 ARG B C 1
ATOM 15979 O O . ARG B 1 987 ? -20.953 -33.938 10.531 1 93.5 987 ARG B O 1
ATOM 15986 N N . MET B 1 988 ? -20.547 -32 11.273 1 92.62 988 MET B N 1
ATOM 15987 C CA . MET B 1 988 ? -21.5 -32.156 12.367 1 92.62 988 MET B CA 1
ATOM 15988 C C . MET B 1 988 ? -22.906 -32.375 11.844 1 92.62 988 MET B C 1
ATOM 15990 O O . MET B 1 988 ? -23.344 -31.703 10.906 1 92.62 988 MET B O 1
ATOM 15994 N N . PRO B 1 989 ? -23.625 -33.25 12.398 1 90.5 989 PRO B N 1
ATOM 15995 C CA . PRO B 1 989 ? -24.984 -33.562 11.93 1 90.5 989 PRO B CA 1
ATOM 15996 C C . PRO B 1 989 ? -25.922 -32.375 12.086 1 90.5 989 PRO B C 1
ATOM 15998 O O . PRO B 1 989 ? -25.797 -31.594 13.031 1 90.5 989 PRO B O 1
ATOM 16001 N N . LYS B 1 990 ? -26.906 -32.344 11.266 1 85.81 990 LYS B N 1
ATOM 16002 C CA . LYS B 1 990 ? -27.828 -31.203 11.172 1 85.81 990 LYS B CA 1
ATOM 16003 C C . LYS B 1 990 ? -28.594 -31.016 12.477 1 85.81 990 LYS B C 1
ATOM 16005 O O . LYS B 1 990 ? -28.938 -29.875 12.836 1 85.81 990 LYS B O 1
ATOM 16010 N N . ASN B 1 991 ? -28.953 -32.125 13.172 1 85.06 991 ASN B N 1
ATOM 16011 C CA . ASN B 1 991 ? -29.703 -32.031 14.422 1 85.06 991 ASN B CA 1
ATOM 16012 C C . ASN B 1 991 ? -28.938 -31.25 15.484 1 85.06 991 ASN B C 1
ATOM 16014 O O . ASN B 1 991 ? -29.516 -30.469 16.234 1 85.06 991 ASN B O 1
ATOM 16018 N N . ILE B 1 992 ? -27.703 -31.469 15.492 1 89 992 ILE B N 1
ATOM 16019 C CA . ILE B 1 992 ? -26.859 -30.766 16.453 1 89 992 ILE B CA 1
ATOM 16020 C C . ILE B 1 992 ? -26.688 -29.312 16.016 1 89 992 ILE B C 1
ATOM 16022 O O . ILE B 1 992 ? -26.719 -28.406 16.859 1 89 992 ILE B O 1
ATOM 16026 N N . LEU B 1 993 ? -26.516 -29.078 14.789 1 89.75 993 LEU B N 1
ATOM 16027 C CA . LEU B 1 993 ? -26.359 -27.734 14.258 1 89.75 993 LEU B CA 1
ATOM 16028 C C . LEU B 1 993 ? -27.562 -26.875 14.586 1 89.75 993 LEU B C 1
ATOM 16030 O O . LEU B 1 993 ? -27.422 -25.703 14.961 1 89.75 993 LEU B O 1
ATOM 16034 N N . LYS B 1 994 ? -28.719 -27.484 14.367 1 86.75 994 LYS B N 1
ATOM 16035 C CA . LYS B 1 994 ? -29.953 -26.766 14.656 1 86.75 994 LYS B CA 1
ATOM 16036 C C . LYS B 1 994 ? -30.062 -26.422 16.141 1 86.75 994 LYS B C 1
ATOM 16038 O O . LYS B 1 994 ? -30.516 -25.344 16.5 1 86.75 994 LYS B O 1
ATOM 16043 N N . ALA B 1 995 ? -29.703 -27.359 16.906 1 87 995 ALA B N 1
ATOM 16044 C CA . ALA B 1 995 ? -29.734 -27.141 18.344 1 87 995 ALA B CA 1
ATOM 16045 C C . ALA B 1 995 ? -28.828 -26 18.766 1 87 995 ALA B C 1
ATOM 16047 O O . ALA B 1 995 ? -29.156 -25.234 19.672 1 87 995 ALA B O 1
ATOM 16048 N N . TRP B 1 996 ? -27.688 -25.875 18.047 1 87.38 996 TRP B N 1
ATOM 16049 C CA . TRP B 1 996 ? -26.703 -24.859 18.391 1 87.38 996 TRP B CA 1
ATOM 16050 C C . TRP B 1 996 ? -26.906 -23.594 17.578 1 87.38 996 TRP B C 1
ATOM 16052 O O . TRP B 1 996 ? -26.219 -22.594 17.781 1 87.38 996 TRP B O 1
ATOM 16062 N N . LYS B 1 997 ? -27.875 -23.562 16.594 1 83.12 997 LYS B N 1
ATOM 16063 C CA . LYS B 1 997 ? -28.188 -22.438 15.703 1 83.12 997 LYS B CA 1
ATOM 16064 C C . LYS B 1 997 ? -26.969 -22.031 14.891 1 83.12 997 LYS B C 1
ATOM 16066 O O . LYS B 1 997 ? -26.625 -20.844 14.805 1 83.12 997 LYS B O 1
ATOM 16071 N N . ILE B 1 998 ? -26.25 -23.062 14.555 1 88.44 998 ILE B N 1
ATOM 16072 C CA . ILE B 1 998 ? -25.094 -22.859 13.688 1 88.44 998 ILE B CA 1
ATOM 16073 C C . ILE B 1 998 ? -25.375 -23.469 12.312 1 88.44 998 ILE B C 1
ATOM 16075 O O . ILE B 1 998 ? -26.141 -24.438 12.203 1 88.44 998 ILE B O 1
ATOM 16079 N N . LYS B 1 999 ? -24.797 -22.781 11.344 1 86.31 999 LYS B N 1
ATOM 16080 C CA . LYS B 1 999 ? -25.078 -23.219 9.977 1 86.31 999 LYS B CA 1
ATOM 16081 C C . LYS B 1 999 ? -24.266 -24.469 9.625 1 86.31 999 LYS B C 1
ATOM 16083 O O . LYS B 1 999 ? -24.781 -25.375 8.977 1 86.31 999 LYS B O 1
ATOM 16088 N N . ASP B 1 1000 ? -22.984 -24.438 9.953 1 90.94 1000 ASP B N 1
ATOM 16089 C CA . ASP B 1 1000 ? -22.125 -25.562 9.602 1 90.94 1000 ASP B CA 1
ATOM 16090 C C . ASP B 1 1000 ? -20.906 -25.625 10.508 1 90.94 1000 ASP B C 1
ATOM 16092 O O . ASP B 1 1000 ? -20.438 -24.594 11.008 1 90.94 1000 ASP B O 1
ATOM 16096 N N . LEU B 1 1001 ? -20.469 -26.766 10.805 1 94.12 1001 LEU B N 1
ATOM 16097 C CA . LEU B 1 1001 ? -19.234 -27.047 11.539 1 94.12 1001 LEU B CA 1
ATOM 16098 C C . LEU B 1 1001 ? -18.562 -28.312 11.016 1 94.12 1001 LEU B C 1
ATOM 16100 O O . LEU B 1 1001 ? -19.156 -29.391 11.023 1 94.12 1001 LEU B O 1
ATOM 16104 N N . ALA B 1 1002 ? -17.391 -28.141 10.602 1 95 1002 ALA B N 1
ATOM 16105 C CA . ALA B 1 1002 ? -16.688 -29.266 10 1 95 1002 ALA B CA 1
ATOM 16106 C C . ALA B 1 1002 ? -15.234 -29.328 10.484 1 95 1002 ALA B C 1
ATOM 16108 O O . ALA B 1 1002 ? -14.586 -28.297 10.648 1 95 1002 ALA B O 1
ATOM 16109 N N . LEU B 1 1003 ? -14.789 -30.516 10.805 1 96 1003 LEU B N 1
ATOM 16110 C CA . LEU B 1 1003 ? -13.391 -30.797 11.102 1 96 1003 LEU B CA 1
ATOM 16111 C C . LEU B 1 1003 ? -12.758 -31.625 9.984 1 96 1003 LEU B C 1
ATOM 16113 O O . LEU B 1 1003 ? -13.281 -32.656 9.609 1 96 1003 LEU B O 1
ATOM 16117 N N . THR B 1 1004 ? -11.672 -31.125 9.5 1 96.56 1004 THR B N 1
ATOM 16118 C CA . THR B 1 1004 ? -11.039 -31.797 8.375 1 96.56 1004 THR B CA 1
ATOM 16119 C C . THR B 1 1004 ? -9.586 -32.156 8.695 1 96.56 1004 THR B C 1
ATOM 16121 O O . THR B 1 1004 ? -8.844 -31.297 9.203 1 96.56 1004 THR B O 1
ATOM 16124 N N . TYR B 1 1005 ? -9.18 -33.312 8.484 1 97.06 1005 TYR B N 1
ATOM 16125 C CA . TYR B 1 1005 ? -7.793 -33.781 8.492 1 97.06 1005 TYR B CA 1
ATOM 16126 C C . TYR B 1 1005 ? -7.305 -34.031 7.07 1 97.06 1005 TYR B C 1
ATOM 16128 O O . TYR B 1 1005 ? -7.898 -34.844 6.348 1 97.06 1005 TYR B O 1
ATOM 16136 N N . THR B 1 1006 ? -6.242 -33.375 6.664 1 96.75 1006 THR B N 1
ATOM 16137 C CA . THR B 1 1006 ? -5.734 -33.469 5.301 1 96.75 1006 THR B CA 1
ATOM 16138 C C . THR B 1 1006 ? -4.262 -33.875 5.305 1 96.75 1006 THR B C 1
ATOM 16140 O O . THR B 1 1006 ? -3.482 -33.375 6.121 1 96.75 1006 THR B O 1
ATOM 16143 N N . ILE B 1 1007 ? -3.861 -34.75 4.441 1 96.56 1007 ILE B N 1
ATOM 16144 C CA . ILE B 1 1007 ? -2.465 -35.031 4.141 1 96.56 1007 ILE B CA 1
ATOM 16145 C C . ILE B 1 1007 ? -2.131 -34.562 2.727 1 96.56 1007 ILE B C 1
ATOM 16147 O O . ILE B 1 1007 ? -2.777 -34.969 1.759 1 96.56 1007 ILE B O 1
ATOM 16151 N N . ASN B 1 1008 ? -1.224 -33.688 2.631 1 93.69 1008 ASN B N 1
ATOM 16152 C CA . ASN B 1 1008 ? -0.719 -33.219 1.335 1 93.69 1008 ASN B CA 1
ATOM 16153 C C . ASN B 1 1008 ? 0.528 -34 0.926 1 93.69 1008 ASN B C 1
ATOM 16155 O O . ASN B 1 1008 ? 1.376 -34.312 1.766 1 93.69 1008 ASN B O 1
ATOM 16159 N N . ASN B 1 1009 ? 0.624 -34.25 -0.358 1 92.88 1009 ASN B N 1
ATOM 16160 C CA . ASN B 1 1009 ? 1.741 -35.031 -0.883 1 92.88 1009 ASN B CA 1
ATOM 16161 C C . ASN B 1 1009 ? 1.854 -36.406 -0.19 1 92.88 1009 ASN B C 1
ATOM 16163 O O . ASN B 1 1009 ? 2.902 -36.719 0.367 1 92.88 1009 ASN B O 1
ATOM 16167 N N . VAL B 1 1010 ? 0.839 -37.188 -0.349 1 95.44 1010 VAL B N 1
ATOM 16168 C CA . VAL B 1 1010 ? 0.667 -38.438 0.396 1 95.44 1010 VAL B CA 1
ATOM 16169 C C . VAL B 1 1010 ? 1.73 -39.469 -0.029 1 95.44 1010 VAL B C 1
ATOM 16171 O O . VAL B 1 1010 ? 2.461 -40 0.811 1 95.44 1010 VAL B O 1
ATOM 16174 N N . PHE B 1 1011 ? 1.763 -39.719 -1.338 1 95 1011 PHE B N 1
ATOM 16175 C CA . PHE B 1 1011 ? 2.818 -40.562 -1.872 1 95 1011 PHE B CA 1
ATOM 16176 C C . PHE B 1 1011 ? 3.076 -40.25 -3.34 1 95 1011 PHE B C 1
ATOM 16178 O O . PHE B 1 1011 ? 2.271 -39.594 -3.988 1 95 1011 PHE B O 1
ATOM 16185 N N . CYS B 1 1012 ? 4.172 -40.656 -3.854 1 95.25 1012 CYS B N 1
ATOM 16186 C CA . CYS B 1 1012 ? 4.582 -40.531 -5.246 1 95.25 1012 CYS B CA 1
ATOM 16187 C C . CYS B 1 1012 ? 5.266 -41.781 -5.746 1 95.25 1012 CYS B C 1
ATOM 16189 O O . CYS B 1 1012 ? 6.344 -42.156 -5.27 1 95.25 1012 CYS B O 1
ATOM 16191 N N . LEU B 1 1013 ? 4.598 -42.438 -6.645 1 96.69 1013 LEU B N 1
ATOM 16192 C CA . LEU B 1 1013 ? 5.215 -43.562 -7.312 1 96.69 1013 LEU B CA 1
ATOM 16193 C C . LEU B 1 1013 ? 6.004 -43.125 -8.539 1 96.69 1013 LEU B C 1
ATOM 16195 O O . LEU B 1 1013 ? 5.422 -42.625 -9.5 1 96.69 1013 LEU B O 1
ATOM 16199 N N . THR B 1 1014 ? 7.273 -43.219 -8.539 1 96.19 1014 THR B N 1
ATOM 16200 C CA . THR B 1 1014 ? 8.141 -42.75 -9.617 1 96.19 1014 THR B CA 1
ATOM 16201 C C . THR B 1 1014 ? 9.461 -43.5 -9.625 1 96.19 1014 THR B C 1
ATOM 16203 O O . THR B 1 1014 ? 9.836 -44.125 -8.625 1 96.19 1014 THR B O 1
ATOM 16206 N N . ASN B 1 1015 ? 10.117 -43.562 -10.695 1 93.25 1015 ASN B N 1
ATOM 16207 C CA . ASN B 1 1015 ? 11.461 -44.125 -10.805 1 93.25 1015 ASN B CA 1
ATOM 16208 C C . ASN B 1 1015 ? 12.531 -43.031 -10.719 1 93.25 1015 ASN B C 1
ATOM 16210 O O . ASN B 1 1015 ? 13.719 -43.312 -10.836 1 93.25 1015 ASN B O 1
ATOM 16214 N N . TYR B 1 1016 ? 12.164 -41.844 -10.594 1 92.88 1016 TYR B N 1
ATOM 16215 C CA . TYR B 1 1016 ? 13.125 -40.75 -10.477 1 92.88 1016 TYR B CA 1
ATOM 16216 C C . TYR B 1 1016 ? 13.898 -40.844 -9.164 1 92.88 1016 TYR B C 1
ATOM 16218 O O . TYR B 1 1016 ? 13.32 -41.125 -8.109 1 92.88 1016 TYR B O 1
ATOM 16226 N N . SER B 1 1017 ? 15.141 -40.625 -9.203 1 89.5 1017 SER B N 1
ATOM 16227 C CA . SER B 1 1017 ? 16.016 -40.906 -8.062 1 89.5 1017 SER B CA 1
ATOM 16228 C C . SER B 1 1017 ? 16.125 -39.688 -7.145 1 89.5 1017 SER B C 1
ATOM 16230 O O . SER B 1 1017 ? 16.594 -39.812 -6.012 1 89.5 1017 SER B O 1
ATOM 16232 N N . GLY B 1 1018 ? 15.711 -38.531 -7.605 1 89.62 1018 GLY B N 1
ATOM 16233 C CA . GLY B 1 1018 ? 15.781 -37.344 -6.77 1 89.62 1018 GLY B CA 1
ATOM 16234 C C . GLY B 1 1018 ? 14.641 -37.25 -5.773 1 89.62 1018 GLY B C 1
ATOM 16235 O O . GLY B 1 1018 ? 14.008 -38.25 -5.441 1 89.62 1018 GLY B O 1
ATOM 16236 N N . TYR B 1 1019 ? 14.438 -36.062 -5.215 1 89.69 1019 TYR B N 1
ATOM 16237 C CA . TYR B 1 1019 ? 13.414 -35.875 -4.191 1 89.69 1019 TYR B CA 1
ATOM 16238 C C . TYR B 1 1019 ? 12.016 -36.031 -4.777 1 89.69 1019 TYR B C 1
ATOM 16240 O O . TYR B 1 1019 ? 11.133 -36.625 -4.137 1 89.69 1019 TYR B O 1
ATOM 16248 N N . ASP B 1 1020 ? 11.828 -35.406 -5.934 1 90.88 1020 ASP B N 1
ATOM 16249 C CA . ASP B 1 1020 ? 10.516 -35.375 -6.578 1 90.88 1020 ASP B CA 1
ATOM 16250 C C . ASP B 1 1020 ? 10.648 -35.156 -8.086 1 90.88 1020 ASP B C 1
ATOM 16252 O O . ASP B 1 1020 ? 11.484 -34.375 -8.531 1 90.88 1020 ASP B O 1
ATOM 16256 N N . PRO B 1 1021 ? 9.898 -35.812 -8.805 1 90.94 1021 PRO B N 1
ATOM 16257 C CA . PRO B 1 1021 ? 10.023 -35.656 -10.258 1 90.94 1021 PRO B CA 1
ATOM 16258 C C . PRO B 1 1021 ? 9.398 -34.375 -10.781 1 90.94 1021 PRO B C 1
ATOM 16260 O O . PRO B 1 1021 ? 9.648 -33.969 -11.922 1 90.94 1021 PRO B O 1
ATOM 16263 N N . GLU B 1 1022 ? 8.586 -33.781 -10.039 1 85.56 1022 GLU B N 1
ATOM 16264 C CA . GLU B 1 1022 ? 8.023 -32.5 -10.461 1 85.56 1022 GLU B CA 1
ATOM 16265 C C . GLU B 1 1022 ? 8.984 -31.359 -10.164 1 85.56 1022 GLU B C 1
ATOM 16267 O O . GLU B 1 1022 ? 8.93 -30.766 -9.086 1 85.56 1022 GLU B O 1
ATOM 16272 N N . VAL B 1 1023 ? 9.945 -31.156 -11 1 76.81 1023 VAL B N 1
ATOM 16273 C CA . VAL B 1 1023 ? 10.984 -30.188 -10.68 1 76.81 1023 VAL B CA 1
ATOM 16274 C C . VAL B 1 1023 ? 11.008 -29.078 -11.734 1 76.81 1023 VAL B C 1
ATOM 16276 O O . VAL B 1 1023 ? 10.703 -29.328 -12.906 1 76.81 1023 VAL B O 1
ATOM 16279 N N . ARG B 1 1024 ? 11.023 -27.844 -11.242 1 65.69 1024 ARG B N 1
ATOM 16280 C CA . ARG B 1 1024 ? 11.352 -26.703 -12.102 1 65.69 1024 ARG B CA 1
ATOM 16281 C C . ARG B 1 1024 ? 12.406 -25.812 -11.453 1 65.69 1024 ARG B C 1
ATOM 16283 O O . ARG B 1 1024 ? 12.32 -25.5 -10.258 1 65.69 1024 ARG B O 1
ATOM 16290 N N . SER B 1 1025 ? 13.469 -25.734 -12.148 1 59.53 1025 SER B N 1
ATOM 16291 C CA . SER B 1 1025 ? 14.492 -24.859 -11.586 1 59.53 1025 SER B CA 1
ATOM 16292 C C . SER B 1 1025 ? 14.719 -23.641 -12.477 1 59.53 1025 SER B C 1
ATOM 16294 O O . SER B 1 1025 ? 14.867 -23.781 -13.695 1 59.53 1025 SER B O 1
ATOM 16296 N N . GLY B 1 1026 ? 14.5 -22.406 -11.953 1 57.5 1026 GLY B N 1
ATOM 16297 C CA . GLY B 1 1026 ? 14.883 -21.156 -12.594 1 57.5 1026 GLY B CA 1
ATOM 16298 C C . GLY B 1 1026 ? 13.75 -20.516 -13.375 1 57.5 1026 GLY B C 1
ATOM 16299 O O . GLY B 1 1026 ? 12.695 -21.141 -13.578 1 57.5 1026 GLY B O 1
ATOM 16300 N N . SER B 1 1027 ? 13.797 -19.281 -13.719 1 54.12 1027 SER B N 1
ATOM 16301 C CA . SER B 1 1027 ? 12.719 -18.562 -14.398 1 54.12 1027 SER B CA 1
ATOM 16302 C C . SER B 1 1027 ? 13.219 -17.922 -15.695 1 54.12 1027 SER B C 1
ATOM 16304 O O . SER B 1 1027 ? 12.469 -17.219 -16.375 1 54.12 1027 SER B O 1
ATOM 16306 N N . SER B 1 1028 ? 14.445 -18.203 -16.125 1 50.97 1028 SER B N 1
ATOM 16307 C CA . SER B 1 1028 ? 14.953 -17.594 -17.344 1 50.97 1028 SER B CA 1
ATOM 16308 C C . SER B 1 1028 ? 14.305 -18.203 -18.578 1 50.97 1028 SER B C 1
ATOM 16310 O O . SER B 1 1028 ? 13.555 -19.172 -18.484 1 50.97 1028 SER B O 1
ATOM 16312 N N . VAL B 1 1029 ? 14.453 -17.5 -19.719 1 50.38 1029 VAL B N 1
ATOM 16313 C CA . VAL B 1 1029 ? 13.922 -17.969 -21 1 50.38 1029 VAL B CA 1
ATOM 16314 C C . VAL B 1 1029 ? 14.32 -19.422 -21.219 1 50.38 1029 VAL B C 1
ATOM 16316 O O . VAL B 1 1029 ? 13.508 -20.234 -21.672 1 50.38 1029 VAL B O 1
ATOM 16319 N N . ASN B 1 1030 ? 15.477 -19.609 -20.828 1 53.09 1030 ASN B N 1
ATOM 16320 C CA . ASN B 1 1030 ? 15.969 -20.969 -21.062 1 53.09 1030 ASN B CA 1
ATOM 16321 C C . ASN B 1 1030 ? 15.266 -21.969 -20.156 1 53.09 1030 ASN B C 1
ATOM 16323 O O . ASN B 1 1030 ? 15.062 -23.125 -20.562 1 53.09 1030 ASN B O 1
ATOM 16327 N N . ASN B 1 1031 ? 14.844 -21.5 -19.109 1 61.44 1031 ASN B N 1
ATOM 16328 C CA . ASN B 1 1031 ? 14.102 -22.359 -18.203 1 61.44 1031 ASN B CA 1
ATOM 16329 C C . ASN B 1 1031 ? 12.703 -22.672 -18.734 1 61.44 1031 ASN B C 1
ATOM 16331 O O . ASN B 1 1031 ? 12.133 -23.719 -18.438 1 61.44 1031 ASN B O 1
ATOM 16335 N N . ARG B 1 1032 ? 12.383 -21.797 -19.609 1 67.88 1032 ARG B N 1
ATOM 16336 C CA . ARG B 1 1032 ? 11.031 -21.969 -20.141 1 67.88 1032 ARG B CA 1
ATOM 16337 C C . ARG B 1 1032 ? 11.016 -23.016 -21.25 1 67.88 1032 ARG B C 1
ATOM 16339 O O . ARG B 1 1032 ? 10.031 -23.75 -21.406 1 67.88 1032 ARG B O 1
ATOM 16346 N N . ILE B 1 1033 ? 12.117 -23.031 -21.953 1 72.44 1033 ILE B N 1
ATOM 16347 C CA . ILE B 1 1033 ? 12.172 -23.938 -23.094 1 72.44 1033 ILE B CA 1
ATOM 16348 C C . ILE B 1 1033 ? 12.477 -25.359 -22.625 1 72.44 1033 ILE B C 1
ATOM 16350 O O . ILE B 1 1033 ? 12.031 -26.328 -23.219 1 72.44 1033 ILE B O 1
ATOM 16354 N N . LEU B 1 1034 ? 13.25 -25.391 -21.625 1 75.44 1034 LEU B N 1
ATOM 16355 C CA . LEU B 1 1034 ? 13.609 -26.703 -21.078 1 75.44 1034 LEU B CA 1
ATOM 16356 C C . LEU B 1 1034 ? 13.266 -26.781 -19.594 1 75.44 1034 LEU B C 1
ATOM 16358 O O . LEU B 1 1034 ? 14.156 -26.75 -18.75 1 75.44 1034 LEU B O 1
ATOM 16362 N N . PRO B 1 1035 ? 11.914 -27.016 -19.641 1 74.56 1035 PRO B N 1
ATOM 16363 C CA . PRO B 1 1035 ? 11.586 -27.281 -18.234 1 74.56 1035 PRO B CA 1
ATOM 16364 C C . PRO B 1 1035 ? 12.047 -28.672 -17.781 1 74.56 1035 PRO B C 1
ATOM 16366 O O . PRO B 1 1035 ? 12.633 -29.422 -18.562 1 74.56 1035 PRO B O 1
ATOM 16369 N N . GLY B 1 1036 ? 12.219 -29.047 -16.516 1 79 1036 GLY B N 1
ATOM 16370 C CA . GLY B 1 1036 ? 12.523 -30.375 -16.031 1 79 1036 GLY B CA 1
ATOM 16371 C C . GLY B 1 1036 ? 13.953 -30.531 -15.547 1 79 1036 GLY B C 1
ATOM 16372 O O . GLY B 1 1036 ? 14.523 -31.625 -15.617 1 79 1036 GLY B O 1
ATOM 16373 N N . VAL B 1 1037 ? 14.57 -29.531 -15.461 1 82.94 1037 VAL B N 1
ATOM 16374 C CA . VAL B 1 1037 ? 15.922 -29.578 -14.906 1 82.94 1037 VAL B CA 1
ATOM 16375 C C . VAL B 1 1037 ? 15.859 -29.484 -13.383 1 82.94 1037 VAL B C 1
ATOM 16377 O O . VAL B 1 1037 ? 15.219 -28.578 -12.844 1 82.94 1037 VAL B O 1
ATOM 16380 N N . ASP B 1 1038 ? 16.453 -30.422 -12.805 1 85.94 1038 ASP B N 1
ATOM 16381 C CA . ASP B 1 1038 ? 16.531 -30.422 -11.352 1 85.94 1038 ASP B CA 1
ATOM 16382 C C . ASP B 1 1038 ? 17.938 -30.109 -10.867 1 85.94 1038 ASP B C 1
ATOM 16384 O O . ASP B 1 1038 ? 18.844 -30.922 -11 1 85.94 1038 ASP B O 1
ATOM 16388 N N . ILE B 1 1039 ? 18.031 -28.922 -10.344 1 83.38 1039 ILE B N 1
ATOM 16389 C CA . ILE B 1 1039 ? 19.312 -28.516 -9.742 1 83.38 1039 ILE B CA 1
ATOM 16390 C C . ILE B 1 1039 ? 19.062 -27.984 -8.328 1 83.38 1039 ILE B C 1
ATOM 16392 O O . ILE B 1 1039 ? 18.922 -26.781 -8.125 1 83.38 1039 ILE B O 1
ATOM 16396 N N . SER B 1 1040 ? 19.094 -28.812 -7.332 1 84.62 1040 SER B N 1
ATOM 16397 C CA . SER B 1 1040 ? 19 -28.438 -5.922 1 84.62 1040 SER B CA 1
ATOM 16398 C C . SER B 1 1040 ? 17.703 -27.703 -5.633 1 84.62 1040 SER B C 1
ATOM 16400 O O . SER B 1 1040 ? 17.719 -26.641 -4.984 1 84.62 1040 SER B O 1
ATOM 16402 N N . ALA B 1 1041 ? 16.641 -28.156 -6.188 1 83.12 1041 ALA B N 1
ATOM 16403 C CA . ALA B 1 1041 ? 15.336 -27.547 -5.902 1 83.12 1041 ALA B CA 1
ATOM 16404 C C . ALA B 1 1041 ? 14.906 -27.812 -4.465 1 83.12 1041 ALA B C 1
ATOM 16406 O O . ALA B 1 1041 ? 15.258 -28.844 -3.889 1 83.12 1041 ALA B O 1
ATOM 16407 N N . TYR B 1 1042 ? 14.211 -26.859 -3.854 1 89.5 1042 TYR B N 1
ATOM 16408 C CA . TYR B 1 1042 ? 13.625 -27.094 -2.541 1 89.5 1042 TYR B CA 1
ATOM 16409 C C . TYR B 1 1042 ? 12.648 -28.266 -2.586 1 89.5 1042 TYR B C 1
ATOM 16411 O O . TYR B 1 1042 ? 11.695 -28.25 -3.375 1 89.5 1042 TYR B O 1
ATOM 16419 N N . PRO B 1 1043 ? 12.867 -29.266 -1.869 1 89.5 1043 PRO B N 1
ATOM 16420 C CA . PRO B 1 1043 ? 12.016 -30.453 -1.957 1 89.5 1043 PRO B CA 1
ATOM 16421 C C . PRO B 1 1043 ? 10.594 -30.203 -1.47 1 89.5 1043 PRO B C 1
ATOM 16423 O O . PRO B 1 1043 ? 10.375 -29.312 -0.633 1 89.5 1043 PRO B O 1
ATOM 16426 N N . TYR B 1 1044 ? 9.688 -31 -1.997 1 89.75 1044 TYR B N 1
ATOM 16427 C CA . TYR B 1 1044 ? 8.305 -30.922 -1.531 1 89.75 1044 TYR B CA 1
ATOM 16428 C C . TYR B 1 1044 ? 8.156 -31.594 -0.175 1 89.75 1044 TYR B C 1
ATOM 16430 O O . TYR B 1 1044 ? 8.766 -32.656 0.077 1 89.75 1044 TYR B O 1
ATOM 16438 N N . ALA B 1 1045 ? 7.355 -31.047 0.621 1 92.81 1045 ALA B N 1
ATOM 16439 C CA . ALA B 1 1045 ? 7.117 -31.594 1.959 1 92.81 1045 ALA B CA 1
ATOM 16440 C C . ALA B 1 1045 ? 5.797 -32.344 2.018 1 92.81 1045 ALA B C 1
ATOM 16442 O O . ALA B 1 1045 ? 4.883 -32.094 1.232 1 92.81 1045 ALA B O 1
ATOM 16443 N N . ARG B 1 1046 ? 5.785 -33.312 2.816 1 95.69 1046 ARG B N 1
ATOM 16444 C CA . ARG B 1 1046 ? 4.527 -33.938 3.234 1 95.69 1046 ARG B CA 1
ATOM 16445 C C . ARG B 1 1046 ? 3.957 -33.219 4.461 1 95.69 1046 ARG B C 1
ATOM 16447 O O . ARG B 1 1046 ? 4.652 -33.062 5.465 1 95.69 1046 ARG B O 1
ATOM 16454 N N . SER B 1 1047 ? 2.762 -32.844 4.301 1 95.62 1047 SER B N 1
ATOM 16455 C CA . SER B 1 1047 ? 2.178 -32.062 5.383 1 95.62 1047 SER B CA 1
ATOM 16456 C C . SER B 1 1047 ? 0.942 -32.75 5.961 1 95.62 1047 SER B C 1
ATOM 16458 O O . SER B 1 1047 ? 0.114 -33.281 5.215 1 95.62 1047 SER B O 1
ATOM 16460 N N . HIS B 1 1048 ? 0.834 -32.75 7.266 1 97.19 1048 HIS B N 1
ATOM 16461 C CA . HIS B 1 1048 ? -0.365 -33.125 8.008 1 97.19 1048 HIS B CA 1
ATOM 16462 C C . HIS B 1 1048 ? -1.086 -31.875 8.539 1 97.19 1048 HIS B C 1
ATOM 16464 O O . HIS B 1 1048 ? -0.532 -31.125 9.344 1 97.19 1048 HIS B O 1
ATOM 16470 N N . ILE B 1 1049 ? -2.287 -31.734 8.086 1 97.12 1049 ILE B N 1
ATOM 16471 C CA . ILE B 1 1049 ? -2.959 -30.469 8.344 1 97.12 1049 ILE B CA 1
ATOM 16472 C C . ILE B 1 1049 ? -4.301 -30.719 9.023 1 97.12 1049 ILE B C 1
ATOM 16474 O O . ILE B 1 1049 ? -5.074 -31.578 8.586 1 97.12 1049 ILE B O 1
ATOM 16478 N N . PHE B 1 1050 ? -4.598 -30 10.055 1 97.38 1050 PHE B N 1
ATOM 16479 C CA . PHE B 1 1050 ? -5.883 -29.984 10.742 1 97.38 1050 PHE B CA 1
ATOM 16480 C C . PHE B 1 1050 ? -6.598 -28.656 10.547 1 97.38 1050 PHE B C 1
ATOM 16482 O O . PHE B 1 1050 ? -6.008 -27.594 10.742 1 97.38 1050 PHE B O 1
ATOM 16489 N N . SER B 1 1051 ? -7.84 -28.781 10.102 1 96.19 1051 SER B N 1
ATOM 16490 C CA . SER B 1 1051 ? -8.586 -27.562 9.836 1 96.19 1051 SER B CA 1
ATOM 16491 C C . SER B 1 1051 ? -9.953 -27.594 10.516 1 96.19 1051 SER B C 1
ATOM 16493 O O . SER B 1 1051 ? -10.609 -28.625 10.547 1 96.19 1051 SER B O 1
ATOM 16495 N N . LEU B 1 1052 ? -10.328 -26.5 11.086 1 96.38 1052 LEU B N 1
ATOM 16496 C CA . LEU B 1 1052 ? -11.664 -26.25 11.625 1 96.38 1052 LEU B CA 1
ATOM 16497 C C . LEU B 1 1052 ? -12.398 -25.203 10.781 1 96.38 1052 LEU B C 1
ATOM 16499 O O . LEU B 1 1052 ? -11.875 -24.109 10.531 1 96.38 1052 LEU B O 1
ATOM 16503 N N . ASN B 1 1053 ? -13.531 -25.594 10.289 1 94.5 1053 ASN B N 1
ATOM 16504 C CA . ASN B 1 1053 ? -14.383 -24.672 9.539 1 94.5 1053 ASN B CA 1
ATOM 16505 C C . ASN B 1 1053 ? -15.711 -24.422 10.266 1 94.5 1053 ASN B C 1
ATOM 16507 O O . ASN B 1 1053 ? -16.484 -25.359 10.492 1 94.5 1053 ASN B O 1
ATOM 16511 N N . PHE B 1 1054 ? -15.945 -23.25 10.523 1 93.75 1054 PHE B N 1
ATOM 16512 C CA . PHE B 1 1054 ? -17.141 -22.828 11.242 1 93.75 1054 PHE B CA 1
ATOM 16513 C C . PHE B 1 1054 ? -17.922 -21.797 10.43 1 93.75 1054 PHE B C 1
ATOM 16515 O O . PHE B 1 1054 ? -17.344 -20.859 9.891 1 93.75 1054 PHE B O 1
ATOM 16522 N N . LYS B 1 1055 ? -19.234 -22.078 10.281 1 90.75 1055 LYS B N 1
ATOM 16523 C CA . LYS B 1 1055 ? -20.125 -21.125 9.617 1 90.75 1055 LYS B CA 1
ATOM 16524 C C . LYS B 1 1055 ? -21.328 -20.812 10.484 1 90.75 1055 LYS B C 1
ATOM 16526 O O . LYS B 1 1055 ? -21.906 -21.703 11.117 1 90.75 1055 LYS B O 1
ATOM 16531 N N . TYR B 1 1056 ? -21.75 -19.656 10.445 1 88.38 1056 TYR B N 1
ATOM 16532 C CA . TYR B 1 1056 ? -22.922 -19.172 11.156 1 88.38 1056 TYR B CA 1
ATOM 16533 C C . TYR B 1 1056 ? -23.781 -18.297 10.258 1 88.38 1056 TYR B C 1
ATOM 16535 O O . TYR B 1 1056 ? -23.281 -17.438 9.539 1 88.38 1056 TYR B O 1
#

Secondary structure (DSSP, 8-state):
--TTTTSHHHHHHHHHHHHHHHHHHHGGG---------EEEEEEEEEETT--B-TT-EEEETTSS-EEE--TTSEEEEEEEPTTPEEEEEETTEEEEEEE--S-SB--EEEEB------EEE-SS-EEEGGG--S-EEEEEHHHHTTT--SSHHHHHTTTSTTEEEEES-SSTT--EEEEESS---SSS--PPEEEETTEEPPP-S-GGG-GGGTS-GGGEEEEEEE-SHHHHGGGGGGGTT-EEEEEE----TT-EEEEEEEEEEEEEES----B--HHHHHHHHHHHHHHTTS--SHHHHHHHIIIIIIT-GGG---HHHHHB--EEEEEEEEEEEEE-SSEEEEEEEEEEEEE-SBTT-EEEEEEEEEEEEEEEETTEEEEEEEEEEEEEEESGGGT-TTHHHHHHHS-TTS-TT--HHHHHT-TTS-S----HHHHHHH-EEEEEEEEEEEEEEEEEESSSSEEEEEEEEEEEEEEEEEEEE-TTSHHHHHTTSEEEEEEEEEEEEEEEEEEEEEEEETTTEEEEEEEEEEEEEEEEEEEEEEEEEE----S---GGGGGGEEEEPPPEEEEEEEEEEEEEEEEEEEETTTEEEEEEEEEEEETTS-TTT-EEEEEEEEEEEEGGGSHHHHTSHHHHHHEEEEEEEEEEEEEEE--S-TTTTS-EEEEEEEEEEETTEEEEEEEEEE---TT---EEEEEEEEEEEEEETTTTEEEEEEEEEEEEES-EEEEE--GGGT-SEEEEE--EEEEEEEEEEEEEEEEE-SSEEEEEEEEEEEEEEEEEEBTTBSEEEE---BTTB-S---EEEETTS-S-EEEEBPEEEE--S----TT----TT-TT--S-SS---TTPEEE--SSSSS--SGGG-EEEEE-S-SEEEEEEEEEEETTEEEEEEEEEEES-EEEETTHHHHH--SSSS--BHHHHHTB-BTTBTT--BPPP-SS-HHHHHSS--BGGGEEE--EEEEEEEEEEEEPPHHHHHHHT-SEEEEEEEEEEEEEEE---SS-S------SHHHHHS--EESSPPPPEEEEEEEEEEE-/--TTTTSHHHHHHHHHHHHHHHHHHHGGG---------EEEEEEEEEETT--B-TT-EEEETTSS-EEE--TTSEEEEEEEPTTPEEEEEETTEEEEEEE--S-SB--EEEEB------EEE-SS-EEEGGG--S-EEEEEHHHHTTT--SSHHHHHTTTSTTEEEEES-SSTT--EEEEESS---SSS--PPEEEETTEEPPP-S-GGG-GGGTS-GGGEEEEEEE-SHHHHGGGGGGGTT-EEEEEE----TT-EEEEEEEEEEEEEES----B--HHHHHHHHHHHHHHTTS--SHHHHHHHIIIIITT-GGG---HHHHHB--EEEEEEEEEEEEE-SSEEEEEEEEEEEEE-SBTT-EEEEEEEEEEEEEEEETTEEEEEEEEEEEEEEESGGGT-TTHHHHHHHS-TTS-TT--HHHHHT-TTS-S----HHHHHHH-EEEEEEEEEEEEEEEEEESSSSEEEEEEEEEEEEEEEEEEEE-TTSHHHHHTTSEEEEEEEEEEEEEEEEEEEEEEEETTTEEEEEEEEEEEEEEEEEEEEEEEEEE----S---GGGGGGEEEEPPPEEEEEEEEEEEEEEEEEEEETTTEEEEEEEEEEEETTS-TTT-EEEEEEEEEEEEGGGSHHHHTSHHHHHHEEEEEEEEEEEEEEE--S-TTTTS-EEEEEEEEEEETTEEEEEEEEEE---TT---EEEEEEEEEEEEEETTTTEEEEEEEEEEEEEEEEEEEEPPGGGT-SEEEEEEEEEEEEEEEEEEEEEEEE-SSEEEEEEEEEEEEEEEEEEETTBSEEEE---BTTB-S---EEEETTS-S-EEEEBPEEEE--S----TT----TT-TT--S-SS---TTPEEE--SSSSS--SGGG-EEEEE-S-SEEEEEEEEEEETTEEEEEEEEEEES-EEEETTHHHHH--SSSS--BHHHHHTB-BTTBTT--BPPP-SS-HHHHHSS--BGGGEEE--EEEEEEEEEEEEPPHHHHHHHT-SEEEEEEEEEEEEEEE---SS-S------SHHHHHS--EESSPPPPEEEEEEEEEEE-

Sequence (2112 aa):
MNLKDLNNLRADTEGRIKTVFLICMFVLVSAGGFAQNTKSISGTVREKGSNETVIGATVQVKGTHNGVITNENGEYTIKNVSPGQVLVFSMIGMNTVEKTVGSQNRIDVLMDAGVLIDEVVVTGYQTQRKVDLTGSVSSLSSDQFMQTNPLSLEQALKGKISGVQVMNNDGAPGGGITIKIRGASSITAGSSPLYVIDGFPLPISDDPLESPLATISPDAIESISILKDVSSTAIYGAQGANGVVLITTKKGSAGMSEISVKATYGISKLANSILMLGAEDYMRAYMRDMIMSGRWQNADFYQEYKDQIWNTNPSRFQFYPDLCLQNGTKQNYEVSYRGGTDRIQNSTIFSLMNEDGIAINTGFKRFYFQTNNSIKLLPQLTLNTNLSYEHNIRSGAFWTEGNIFNEIQTFSPLVPKEWTFQEIDDNLYYTGKMDNPYRKLKDIDYSNKNNTFFGQAELVYNINDNWFVKGGIGVRIPKGEVKEFIPKTIQRGYDNNGLATYATQSGLNMRGVVQAGFNKVFNKVHSLSVNAVYEANTNKYETFNQEYSQFNTDLGWEGIYDAKSGNHVKSPGVSYEKIAMLSGVLMANYSYKGRYLLKASMRADGSSKFSPDNRWGFFPSGALGWRVSEEEFFKNVSWLEKNVNNLKLRFSYGQVGNDQIAPYAYAQTLSSSQRQAIFGDGAIPALYTSRMANPEISWEVTEEFNGGLDLDMFNNRLNISLDLYTKTTRDMLLEQNLPRTSGFGKVTRNIGSVRNRGFEISVGGVLIDKKDFTWNATVNFSSNQSKVLSLGAETQMLEGRPVGSASGSENVLIKKGYPLGLFYGLQMEGIRSNWHSDYNGIGSADSPWWYATEREMPYGFPSFADTNGDGKVDMSDRVVIGDVNPVFIGGLNTRLRWKFIELAMDFSWSYGNDIINGNVYNLMNNGDIRNKSAVYYKDAWFANNPTGTFTGPGAIDWSGYMWAASNSEMVEDGSFLKMNNLAVTFRMPKNILKAWKIKDLALTYTINNVFCLTNYSGYDPEVRSGSSVNNRILPGVDISAYPYARSHIFSLNFKYMNLKDLNNLRADTEGRIKTVFLICMFVLVSAGGFAQNTKSISGTVREKGSNETVIGATVQVKGTHNGVITNENGEYTIKNVSPGQVLVFSMIGMNTVEKTVGSQNRIDVLMDAGVLIDEVVVTGYQTQRKVDLTGSVSSLSSDQFMQTNPLSLEQALKGKISGVQVMNNDGAPGGGITIKIRGASSITAGSSPLYVIDGFPLPISDDPLESPLATISPDAIESISILKDVSSTAIYGAQGANGVVLITTKKGSAGMSEISVKATYGISKLANSILMLGAEDYMRAYMRDMIMSGRWQNADFYQEYKDQIWNTNPSRFQFYPDLCLQNGTKQNYEVSYRGGTDRIQNSTIFSLMNEDGIAINTGFKRFYFQTNNSIKLLPQLTLNTNLSYEHNIRSGAFWTEGNIFNEIQTFSPLVPKEWTFQEIDDNLYYTGKMDNPYRKLKDIDYSNKNNTFFGQAELVYNINDNWFVKGGIGVRIPKGEVKEFIPKTIQRGYDNNGLATYATQSGLNMRGVVQAGFNKVFNKVHSLSVNAVYEANTNKYETFNQEYSQFNTDLGWEGIYDAKSGNHVKSPGVSYEKIAMLSGVLMANYSYKGRYLLKASMRADGSSKFSPDNRWGFFPSGALGWRVSEEEFFKNVSWLEKNVNNLKLRFSYGQVGNDQIAPYAYAQTLSSSQRQAIFGDGAIPALYTSRMANPEISWEVTEEFNGGLDLDMFNNRLNISLDLYTKTTRDMLLEQNLPRTSGFGKVTRNIGSVRNRGFEISVGGVLIDKKDFTWNATVNFSSNQSKVLSLGAETQMLEGRPVGSASGSENVLIKKGYPLGLFYGLQMEGIRSNWHSDYNGIGSADSPWWYATEREMPYGFPSFADTNGDGKVDMSDRVVIGDVNPVFIGGLNTRLRWKFIELAMDFSWSYGNDIINGNVYNLMNNGDIRNKSAVYYKDAWFANNPTGTFTGPGAIDWSGYMWAASNSEMVEDGSFLKMNNLAVTFRMPKNILKAWKIKDLALTYTINNVFCLTNYSGYDPEVRSGSSVNNRILPGVDISAYPYARSHIFSLNFKY

Nearest PDB structures (foldseek):
  6sml-assembly1_B  TM=8.515E-01  e=1.250E-68  Porphyromonas gingivalis W83
  6sm3-assembly1_B  TM=8.388E-01  e=6.321E-69  Porphyromonas gingivalis W83
  6sli-assembly1_B  TM=8.528E-01  e=1.625E-68  Porphyromonas gingivalis W83
  6slj-assembly1_A  TM=8.536E-01  e=3.983E-67  Porphyromonas gingivalis W83
  5fp2-assembly2_B  TM=7.513E-01  e=9.436E-22  Pseudomonas aeruginosa PAO1

Foldseek 3Di:
DDPPPVVVVVPVVVVVVVVVVVVVVPLPPPPDDDPADKAKAKEAEAADPVRQTDFFWWWAFPPDPFIDTQHPRRMDITIGHHQQTWIWTGDVQWAIDIDGHHPDRYDYYHIYRHHVVQDWDDLAPDIDRPLQDQADKDKDFLVQQCPQPDFFVLSSPDFPDWQKHWFFQFQFALTFIAIFGQDAFFQFLAQGAWEAEQNRTDDDDLHRSPDPRSFDGSQFFGMKMKGHFCLRQCQVFQRCQRIYIYTYTDKADAPDKKKKKKKKKWKWAFDDDFFFDDLVVLLVQQVVLCVFQCVPVDPVVNVVCCCVQCVVPVVLQDQLLVVFFAIKMKIKIKMKIWYDHPFKTKIKMWMWIKIDHRTPWWIKIKTKIKMWMWGCPDPFKIKIKIKMKMKMKTWWLCVVDVFLLLCSRWPFSRDDLPAFQVNQCPDPSAPDRDGRSNCSGVVKTKMKMKMKIKMKMKMWGHSDPFKIKMKMKIKMKMKMKIWIKDDCSYDVCVVQVIKIKIKMKIKMKMKIKMKMKGWDDDPNFKTKIKMKMKMKIKMKMKMKMKMFTDQPDPPVPDTNVVRVSGPDIDDMDIDIDMKMKIKIKIKMWIGGNSFKIKIWMKMKMAIQQAAPVARIDIKIKMKIKGWPCPDPVQCVPPVSVQWWPTKMKMKMKMKHWHDSDDGPLQHWDWDFDQQAPPDDPDRDTDIDTQHDHHNPAHIKMKIKIKIKIWTATDPRQKIKIKMWMKMKIFQHWDWDADDCVVVYGTGTGRWWMKMKTKMKMKMWGWPDDDDQKTKTKMKMKMFMFMFTATRHPDFKDFDDDDFALQPDDSQFIDGHGHGFAFGKWWEWPFFQQDPPPPVPLCPPPPQVLVVVPSDDPDGQDTDTDQCPPPSYDHSVSIDGQFHQGFRMKRKMWMWMGGHQKIKIWIKIKTHDHKAQESSQCSQLDANRSIIHGPVNQVQGDDPVRSRRGHGHSHNDPCSSVVSDIPYNVRIDTLIKMWTAKIKMKGKDDPVVCVVVVFDTKMKMKMKGRPDMGDPDSDSHSSHQDDSDSVSSRHGRRDNNGHHHIIMIMIMIMGMD/DDPPPVVVVVPVVVVVVVVVVVVVVPLPPPPDDDPADKAKAKEAEAADPVRQTDFFWWWAFPPDPFIDTQHPRRMDITIGHHQQTWIWTGDVQWAIDIDGHHPDRYDYYHIYRHHVPQDWDDLAPDIDRPLQDQADKDKDFLVQQCPQPDFFVLLSPDFPDWQKHWFFQFQFALTFIAIFGLDAFFQFLAQGAWEAEQNRTDDDDLHRSPDPRSFDGSQFFGMKMKGHDCLRQCQVFQRCQRIYIYTYTDWADAPDKKKKKKKKKWKWAQDDDFFFDDLVVLLVQQVVLCVFLCVPVDPVVNVVCCCVQCVVPVVLQDQLCVVFFAIKMKIKIKMWIWYDHPFKTKIKMWMWIKIDHRTPWWIKIKTKIKMWMWGCPDPFKIKIKIKMKMKMKTWWLCVVDVFLLLCSRWPFSRDDLPAFQVNQCPDPVAPDRDGRSSCSGVVKTKMKMKMKIKMKMKMWGHSDPFKIKMKMKIKMKMKMKIWIKDACSYDVCVVQVIKIKIKMKIKMKMKIKMKMKGWDDDPNFKTKIKMKMKMKIKMKMKMKMKMFTDQPDPPVPDTNVVSVSGPDIDDMDIDIDMKMKIKIKIKMWIGGNSFKIKIWMKMKMAIQQAAPVARIDIKIKMKIKGWPCPDPVQCVPPVSVQWWPTKMKMKMKMKHWHDSDDGNLQHWDWDFDQQAPPDDPDRDTDIDTQHDHHNPAHIKMKIKIKIKIWTATDPRQKIKIKMWMKMKIAQHWDWDADDCVVVYGTGTGRAWMKMKTKMKMKMWGWPDDDDQKTKIKMKMKMFMFMFTATPHPDFKDFDDDDFALQPDDSQFIDGHGHGFAFGKWWEWPFFDQDPPPPVPLCPPPPQVLVVVPSDRPDGQDTDTDQCPPPSDDHSVSIDGQFHQGFRMKRKMWMWMGGHQKIKIWIKIWTHDHKAQESSQCSQLDANRSIIHGPVNSVQGDDPVRSNRGHGHSHNDPCSSVVSDIPYNVRIDGLIKMWTAKIKMKGKDDPVVCVVVVFDTKMKMKMKGRPDMDDPDSDSHQSHQDDSDSVSSRHGRRDNNGHHHIIMIMIMIMGMD

Organism: Bacteroides fragilis (strain ATCC 25285 / DSM 2151 / CCUG 4856 / JCM 11019 / LMG 10263 / NCTC 9343 / Onslow / VPI 2553 / EN-2) (NCBI:txid272559)

InterPro domains:
  IPR008969 Carboxypeptidase-like, regulatory domain superfamily [SSF49464] (40-112)
  IPR012910 TonB-dependent receptor, plug domain [PF07715] (130-244)
  IPR023996 TonB-dependent outer membrane protein, SusC/RagA [TIGR04056] (40-1055)
  IPR023997 TonB-dependent outer membrane protein SusC/RagA, conserved site [TIGR04057] (221-250)
  IPR036942 TonB-dependent receptor-like, beta-barrel domain superfamily [G3DSA:2.40.170.20] (328-881)
  IPR037066 TonB-dependent receptor, plug domain superfamily [G3DSA:2.170.130.10] (115-249)
  IPR039426 TonB-dependent receptor-like [PS52016] (129-1056)

pLDDT: mean 81.21, std 17.1, range [21.17, 97.62]